Protein AF-0000000071359998 (afdb_homodimer)

Organism: NCBI:txid346377

pLDDT: mean 94.65, std 8.53, range [31.19, 98.88]

Foldseek 3Di:
DPPAFAFDDLVVQQAFKDKDDWDAAQQRQKIKIKIGGPAWAIWIWMATQVGLVDIQIGTSWDDWDAANVRFKIKTKRADGRVQQVVCVVVVDDPVPGFGIWMWMAGPVVRDIDIGGQFPDKDDAAAADQKIKTAGHDDDDPPPVPDPDDPPPPQQDAPGAKIWMAGSVRPDIDIDGQWDDKDAANHRQKMKTWHTARDPVRHIWIWMAGRVVRDIDTLDTDFRDKDQWDAANVRQKIKIKTFNDDPPDPFTAIWIWMAGNVVRDIDTQDPVQVVQEDPQKGFQPPWHWDAALVRFKIKGWIGHHDDDDPLVPPPVADPVRDDDDFDFDLQDLAGRLLCVVCVVVVVRQTFMKMAGPVVSHIHGQGDPAFRDWDADPRNHDQKTKTKGQVVFSSCVLADVQWFIFMWIAGRVHSDTHTLDGGARWDWDAAPLRQWIWTQGLVVQFIWIQGPVVSDIFGQCVLPPAHQFDPQDAFQARTHGPAWQGAAPPRQWTWGFGQAWIWIAGRVCSNPIDTQQLCVRVVQVKHWDWDDQDPPDRHDYQVDWTKIWIAHPPLLKIAIWTTHPVSPDHTHGLDIDPWDKDDWYANNNFQKIKIFIFAQLGDGFIWIDGPSNPDTDGNDDRCPCSVSAFWWAKDKDWFAFLVGDIWIKMKIATSPDDQVAAFAEEEEEQAADRSCRGPHQDDAQWQWWARCRSVRSVGYIYMYIHFRAHFLARLVRLLRTVVRSVVVVVVSRRHDQQQYEYEYADNSLLSQLSNLLVDVSHQAYERELYQQQLLVQLQDALSLSRHGCVNCCCTHDVRNNDDCVVRVVSRVNSHSLNSLLSHQHAYEYEAECAANGHHSVSVVSSQVSCVVSPHHYDYHYDYPAYSTGDDRVVSSLVNLVVCQVSCCRRVVFAHFCCRVPNQDPVCVPVDSRSDGDD/DPPAFAFDDLVVQQAFKDKDDWDAAQQRQKIKIKIGGPAWKIWIWMATQVGLVDIQIGTSWDDWDAANVRFKIKTKRADGRVQQVVCVVVVDDPVPGFGIWMWMAGPVVRDIDIGGQFPDKDDAAAADQKIKTAGHDDDDPPPVPDPDPPPPPQQDWPAAKIWMAGSVRPDIDIDGQWDDKDAANHRQKMKTWHTARDPVRAIWIWMAGRVVRDIDTLDTDFRDKDQWDAANVRQKIKIKTFNDDPPDPFTAIWIWMAGNVVRDIDTQDPVQVVQEDPQKGFQPPWHWDAANVRQKIKGWIGHHDDDDPLVPPPVADPVRDDDDDDFDLPDLAGRLLCVVCVVVVVRQTFMKMAGNVVSHIHGQGDPAFRDWDADPRNHDQKTKTKGQSVFSSCCLADVQWFIFMWIAGRVHSDTHTLDGGQRWDWDAANLRQWIWTQGLVVQFIWIQGPVVSDIFGQCVLPPAHQFDPQDAFQARTHGPAWQGAAPPRQWTWGFGQAWIWIAGRVCSNPIDTQQLCVRVVQVKHWDWDDQDPPDRHDYQVDWTKIWIAHPPLLKIAIWTTHPVSPDHTHGLDIDPWDKDDWYANNNFQKIKIFIFAQLGDGFIWIDGPSNPDTDGNDDRCPCSVSAFWWAKDKDWFAFLVGDIWIKMKIATSPDDQPAAFEEEEEEQAADRSCRGPHQTDAQWQWWARCRSVRSVGYIYMYIHFRAHFLARLVRLLRGVVRVVVVVVVSRRHPQQQYEYEYADNSLLSQLSNLLVDVSHQAYERELYQQQLVVQLQDALSLSRHGCVNCCCTHDVRNNDDCVVRVVSRVNSHSLVSLLSHQHEYEYEAECAANGHHSVSVVSSQVSCVVSPHHYDYHYDYPAYSTGDDRVVSSLVNLVVCQVSCCRRVVFAHFCCSVPNQDPVCVPVDSRSDGDD

Structure (mmCIF, N/CA/C/O backbone):
data_AF-0000000071359998-model_v1
#
loop_
_entity.id
_entity.type
_entity.pdbx_description
1 polymer 'Peptidase S9'
#
loop_
_atom_site.group_PDB
_atom_site.id
_atom_site.type_symbol
_atom_site.label_atom_id
_atom_site.label_alt_id
_atom_site.label_comp_id
_atom_site.label_asym_id
_atom_site.label_entity_id
_atom_site.label_seq_id
_atom_site.pdbx_PDB_ins_code
_atom_site.Cartn_x
_atom_site.Cartn_y
_atom_site.Cartn_z
_atom_site.occupancy
_atom_site.B_iso_or_equiv
_atom_site.auth_seq_id
_atom_site.auth_comp_id
_atom_site.auth_asym_id
_atom_site.auth_atom_id
_atom_site.pdbx_PDB_model_num
ATOM 1 N N . MET A 1 1 ? 41.844 42.844 -2.311 1 31.19 1 MET A N 1
ATOM 2 C CA . MET A 1 1 ? 41.125 41.844 -3.117 1 31.19 1 MET A CA 1
ATOM 3 C C . MET A 1 1 ? 40 41.219 -2.332 1 31.19 1 MET A C 1
ATOM 5 O O . MET A 1 1 ? 40.188 40.688 -1.252 1 31.19 1 MET A O 1
ATOM 9 N N . ALA A 1 2 ? 38.906 41.812 -2.375 1 46.34 2 ALA A N 1
ATOM 10 C CA . ALA A 1 2 ? 37.75 41.375 -1.566 1 46.34 2 ALA A CA 1
ATOM 11 C C . ALA A 1 2 ? 37.625 39.875 -1.586 1 46.34 2 ALA A C 1
ATOM 13 O O . ALA A 1 2 ? 37.531 39.25 -2.656 1 46.34 2 ALA A O 1
ATOM 14 N N . GLN A 1 3 ? 38.062 39.188 -0.696 1 56.66 3 GLN A N 1
ATOM 15 C CA . GLN A 1 3 ? 38.125 37.719 -0.564 1 56.66 3 GLN A CA 1
ATOM 16 C C . GLN A 1 3 ? 36.75 37.094 -0.919 1 56.66 3 GLN A C 1
ATOM 18 O O . GLN A 1 3 ? 35.719 37.531 -0.417 1 56.66 3 GLN A O 1
ATOM 23 N N . GLN A 1 4 ? 36.625 36.406 -2.059 1 79.69 4 GLN A N 1
ATOM 24 C CA . GLN A 1 4 ? 35.438 35.75 -2.58 1 79.69 4 GLN A CA 1
ATOM 25 C C . GLN A 1 4 ? 34.812 34.812 -1.551 1 79.69 4 GLN A C 1
ATOM 27 O O . GLN A 1 4 ? 35.5 33.906 -1.061 1 79.69 4 GLN A O 1
ATOM 32 N N . LYS A 1 5 ? 33.562 35.156 -0.917 1 94.44 5 LYS A N 1
ATOM 33 C CA . LYS A 1 5 ? 32.844 34.312 0.039 1 94.44 5 LYS A CA 1
ATOM 34 C C . LYS A 1 5 ? 32.5 32.969 -0.567 1 94.44 5 LYS A C 1
ATOM 36 O O . LYS A 1 5 ? 32.125 32.875 -1.739 1 94.44 5 LYS A O 1
ATOM 41 N N . PRO A 1 6 ? 32.781 31.922 0.198 1 96.69 6 PRO A N 1
ATOM 42 C CA . PRO A 1 6 ? 32.406 30.594 -0.3 1 96.69 6 PRO A CA 1
ATOM 43 C C . PRO A 1 6 ? 30.891 30.438 -0.467 1 96.69 6 PRO A C 1
ATOM 45 O O . PRO A 1 6 ? 30.109 31.109 0.226 1 96.69 6 PRO A O 1
ATOM 48 N N . SER A 1 7 ? 30.516 29.578 -1.408 1 97.69 7 SER A N 1
ATOM 49 C CA . SER A 1 7 ? 29.109 29.234 -1.585 1 97.69 7 SER A CA 1
ATOM 50 C C . SER A 1 7 ? 28.609 28.328 -0.461 1 97.69 7 SER A C 1
ATOM 52 O O . SER A 1 7 ? 29.406 27.672 0.208 1 97.69 7 SER A O 1
ATOM 54 N N . LEU A 1 8 ? 27.281 28.266 -0.291 1 97.75 8 LEU A N 1
ATOM 55 C CA . LEU A 1 8 ? 26.656 27.312 0.632 1 97.75 8 LEU A CA 1
ATOM 56 C C . LEU A 1 8 ? 26.938 25.875 0.208 1 97.75 8 LEU A C 1
ATOM 58 O O . LEU A 1 8 ? 26.938 25.562 -0.986 1 97.75 8 LEU A O 1
ATOM 62 N N . VAL A 1 9 ? 27.25 25.031 1.129 1 97.38 9 VAL A N 1
ATOM 63 C CA . VAL A 1 9 ? 27.312 23.578 0.909 1 97.38 9 VAL A CA 1
ATOM 64 C C . VAL A 1 9 ? 26.266 22.875 1.765 1 97.38 9 VAL A C 1
ATOM 66 O O . VAL A 1 9 ? 25.703 23.484 2.68 1 97.38 9 VAL A O 1
ATOM 69 N N . HIS A 1 10 ? 25.891 21.641 1.45 1 96.81 10 HIS A N 1
ATOM 70 C CA . HIS A 1 10 ? 24.812 20.922 2.117 1 96.81 10 HIS A CA 1
ATOM 71 C C . HIS A 1 10 ? 25.078 20.781 3.611 1 96.81 10 HIS A C 1
ATOM 73 O O . HIS A 1 10 ? 24.156 20.75 4.418 1 96.81 10 HIS A O 1
ATOM 79 N N . GLU A 1 11 ? 26.312 20.766 3.998 1 94.94 11 GLU A N 1
ATOM 80 C CA . GLU A 1 11 ? 26.719 20.609 5.395 1 94.94 11 GLU A CA 1
ATOM 81 C C . GLU A 1 11 ? 26.375 21.859 6.203 1 94.94 11 GLU A C 1
ATOM 83 O O . GLU A 1 11 ? 26.328 21.812 7.434 1 94.94 11 GLU A O 1
ATOM 88 N N . ASP A 1 12 ? 26.188 22.969 5.516 1 96.75 12 ASP A N 1
ATOM 89 C CA . ASP A 1 12 ? 25.891 24.219 6.195 1 96.75 12 ASP A CA 1
ATOM 90 C C . ASP A 1 12 ? 24.5 24.188 6.844 1 96.75 12 ASP A C 1
ATOM 92 O O . ASP A 1 12 ? 24.219 24.969 7.754 1 96.75 12 ASP A O 1
ATOM 96 N N . TYR A 1 13 ? 23.609 23.25 6.383 1 97.31 13 TYR A N 1
ATOM 97 C CA . TYR A 1 13 ? 22.25 23.188 6.883 1 97.31 13 TYR A CA 1
ATOM 98 C C . TYR A 1 13 ? 22.219 23.031 8.398 1 97.31 13 TYR A C 1
ATOM 100 O O . TYR A 1 13 ? 21.453 23.703 9.086 1 97.31 13 TYR A O 1
ATOM 108 N N . ASP A 1 14 ? 23.109 22.266 8.883 1 96.44 14 ASP A N 1
ATOM 109 C CA . ASP A 1 14 ? 23.078 21.844 10.273 1 96.44 14 ASP A CA 1
ATOM 110 C C . ASP A 1 14 ? 23.312 23.016 11.219 1 96.44 14 ASP A C 1
ATOM 112 O O . ASP A 1 14 ? 22.688 23.109 12.281 1 96.44 14 ASP A O 1
ATOM 116 N N . ARG A 1 15 ? 24.125 23.938 10.828 1 95.5 15 ARG A N 1
ATOM 117 C CA . ARG A 1 15 ? 24.531 25.016 11.719 1 95.5 15 ARG A CA 1
ATOM 118 C C . ARG A 1 15 ? 23.641 26.234 11.523 1 95.5 15 ARG A C 1
ATOM 120 O O . ARG A 1 15 ? 23.828 27.266 12.18 1 95.5 15 ARG A O 1
ATOM 127 N N . TRP A 1 16 ? 22.75 26.188 10.57 1 97.81 16 TRP A N 1
ATOM 128 C CA . TRP A 1 16 ? 21.844 27.328 10.391 1 97.81 16 TRP A CA 1
ATOM 129 C C . TRP A 1 16 ? 20.766 27.328 11.477 1 97.81 16 TRP A C 1
ATOM 131 O O . TRP A 1 16 ? 20.078 26.328 11.68 1 97.81 16 TRP A O 1
ATOM 141 N N . ASN A 1 17 ? 20.609 28.469 12.164 1 97.94 17 ASN A N 1
ATOM 142 C CA . ASN A 1 17 ? 19.734 28.562 13.32 1 97.94 17 ASN A CA 1
ATOM 143 C C . ASN A 1 17 ? 18.344 29.062 12.93 1 97.94 17 ASN A C 1
ATOM 145 O O . ASN A 1 17 ? 18.188 29.719 11.891 1 97.94 17 ASN A O 1
ATOM 149 N N . SER A 1 18 ? 17.359 28.734 13.734 1 97.69 18 SER A N 1
ATOM 150 C CA . SER A 1 18 ? 16.031 29.328 13.68 1 97.69 18 SER A CA 1
ATOM 151 C C . SER A 1 18 ? 15.656 29.984 15 1 97.69 18 SER A C 1
ATOM 153 O O . SER A 1 18 ? 16.125 29.562 16.062 1 97.69 18 SER A O 1
ATOM 155 N N . LEU A 1 19 ? 14.93 31.031 14.922 1 97.75 19 LEU A N 1
ATOM 156 C CA . LEU A 1 19 ? 14.422 31.75 16.094 1 97.75 19 LEU A CA 1
ATOM 157 C C . LEU A 1 19 ? 12.93 31.5 16.266 1 97.75 19 LEU A C 1
ATOM 159 O O . LEU A 1 19 ? 12.164 31.594 15.297 1 97.75 19 LEU A O 1
ATOM 163 N N . SER A 1 20 ? 12.555 31.125 17.469 1 96.12 20 SER A N 1
ATOM 164 C CA . SER A 1 20 ? 11.156 30.828 17.734 1 96.12 20 SER A CA 1
ATOM 165 C C . SER A 1 20 ? 10.781 31.188 19.172 1 96.12 20 SER A C 1
ATOM 167 O O . SER A 1 20 ? 11.641 31.594 19.969 1 96.12 20 SER A O 1
ATOM 169 N N . SER A 1 21 ? 9.516 31.141 19.5 1 96.06 21 SER A N 1
ATOM 170 C CA . SER A 1 21 ? 8.969 31.234 20.859 1 96.06 21 SER A CA 1
ATOM 171 C C . SER A 1 21 ? 9.297 32.562 21.5 1 96.06 21 SER A C 1
ATOM 173 O O . SER A 1 21 ? 9.805 32.625 22.625 1 96.06 21 SER A O 1
ATOM 175 N N . VAL A 1 22 ? 9.078 33.625 20.766 1 97.12 22 VAL A N 1
ATOM 176 C CA . VAL A 1 22 ? 9.305 34.969 21.328 1 97.12 22 VAL A CA 1
ATOM 177 C C . VAL A 1 22 ? 8.266 35.25 22.406 1 97.12 22 VAL A C 1
ATOM 179 O O . VAL A 1 22 ? 7.07 35.031 22.203 1 97.12 22 VAL A O 1
ATOM 182 N N . GLN A 1 23 ? 8.789 35.781 23.562 1 95.38 23 GLN A N 1
ATOM 183 C CA . GLN A 1 23 ? 7.93 36.094 24.703 1 95.38 23 GLN A CA 1
ATOM 184 C C . GLN A 1 23 ? 8.273 37.469 25.281 1 95.38 23 GLN A C 1
ATOM 186 O O . GLN A 1 23 ? 9.414 37.938 25.188 1 95.38 23 GLN A O 1
ATOM 191 N N . LEU A 1 24 ? 7.207 38.094 25.797 1 95.25 24 LEU A N 1
ATOM 192 C CA . LEU A 1 24 ? 7.32 39.312 26.547 1 95.25 24 LEU A CA 1
ATOM 193 C C . LEU A 1 24 ? 6.75 39.156 27.953 1 95.25 24 LEU A C 1
ATOM 195 O O . LEU A 1 24 ? 5.684 38.562 28.125 1 95.25 24 LEU A O 1
ATOM 199 N N . SER A 1 25 ? 7.609 39.719 29 1 96.12 25 SER A N 1
ATOM 200 C CA . SER A 1 25 ? 7.039 39.719 30.344 1 96.12 25 SER A CA 1
ATOM 201 C C . SER A 1 25 ? 5.824 40.625 30.422 1 96.12 25 SER A C 1
ATOM 203 O O . SER A 1 25 ? 5.652 41.531 29.578 1 96.12 25 SER A O 1
ATOM 205 N N . LYS A 1 26 ? 4.996 40.469 31.438 1 94.81 26 LYS A N 1
ATOM 206 C CA . LYS A 1 26 ? 3.756 41.219 31.547 1 94.81 26 LYS A CA 1
ATOM 207 C C . LYS A 1 26 ? 4.035 42.719 31.625 1 94.81 26 LYS A C 1
ATOM 209 O O . LYS A 1 26 ? 3.289 43.531 31.047 1 94.81 26 LYS A O 1
ATOM 214 N N . ASP A 1 27 ? 5.094 43.094 32.25 1 95.81 27 ASP A N 1
ATOM 215 C CA . ASP A 1 27 ? 5.41 44.5 32.438 1 95.81 27 ASP A CA 1
ATOM 216 C C . ASP A 1 27 ? 6.238 45.031 31.266 1 95.81 27 ASP A C 1
ATOM 218 O O . ASP A 1 27 ? 6.555 46.219 31.219 1 95.81 27 ASP A O 1
ATOM 222 N N . GLY A 1 28 ? 6.602 44.125 30.359 1 96.38 28 GLY A N 1
ATOM 223 C CA . GLY A 1 28 ? 7.316 44.531 29.156 1 96.38 28 GLY A CA 1
ATOM 224 C C . GLY A 1 28 ? 8.797 44.75 29.391 1 96.38 28 GLY A C 1
ATOM 225 O O . GLY A 1 28 ? 9.516 45.156 28.484 1 96.38 28 GLY A O 1
ATOM 226 N N . GLN A 1 29 ? 9.32 44.344 30.547 1 95.88 29 GLN A N 1
ATOM 227 C CA . GLN A 1 29 ? 10.703 44.656 30.891 1 95.88 29 GLN A CA 1
ATOM 228 C C . GLN A 1 29 ? 11.656 43.594 30.312 1 95.88 29 GLN A C 1
ATOM 230 O O . GLN A 1 29 ? 12.844 43.875 30.109 1 95.88 29 GLN A O 1
ATOM 235 N N . TRP A 1 30 ? 11.148 42.469 30.156 1 96.62 30 TRP A N 1
ATOM 236 C CA . TRP A 1 30 ? 12.016 41.375 29.719 1 96.62 30 TRP A CA 1
ATOM 237 C C . TRP A 1 30 ? 11.477 40.75 28.438 1 96.62 30 TRP A C 1
ATOM 239 O O . TRP A 1 30 ? 10.266 40.594 28.266 1 96.62 30 TRP A O 1
ATOM 249 N N . VAL A 1 31 ? 12.352 40.469 27.516 1 97.06 31 VAL A N 1
ATOM 250 C CA . VAL A 1 31 ? 12.07 39.75 26.266 1 97.06 31 VAL A CA 1
ATOM 251 C C . VAL A 1 31 ? 12.867 38.438 26.219 1 97.06 31 VAL A C 1
ATOM 253 O O . VAL A 1 31 ? 14.039 38.406 26.609 1 97.06 31 VAL A O 1
ATOM 256 N N . GLY A 1 32 ? 12.219 37.375 25.844 1 97.56 32 GLY A N 1
ATOM 257 C CA . GLY A 1 32 ? 12.891 36.094 25.688 1 97.56 32 GLY A CA 1
ATOM 258 C C . GLY A 1 32 ? 12.562 35.406 24.375 1 97.56 32 GLY A C 1
ATOM 259 O O . GLY A 1 32 ? 11.492 35.625 23.797 1 97.56 32 GLY A O 1
ATOM 260 N N . TYR A 1 33 ? 13.445 34.562 23.828 1 97.75 33 TYR A N 1
ATOM 261 C CA . TYR A 1 33 ? 13.258 33.781 22.609 1 97.75 33 TYR A CA 1
ATOM 262 C C . TYR A 1 33 ? 14.227 32.625 22.578 1 97.75 33 TYR A C 1
ATOM 264 O O . TYR A 1 33 ? 15.18 32.562 23.359 1 97.75 33 TYR A O 1
ATOM 272 N N . GLU A 1 34 ? 13.906 31.656 21.734 1 97.81 34 GLU A N 1
ATOM 273 C CA . GLU A 1 34 ? 14.719 30.453 21.562 1 97.81 34 GLU A CA 1
ATOM 274 C C . GLU A 1 34 ? 15.445 30.469 20.219 1 97.81 34 GLU A C 1
ATOM 276 O O . GLU A 1 34 ? 14.875 30.875 19.203 1 97.81 34 GLU A O 1
ATOM 281 N N . ILE A 1 35 ? 16.703 30.172 20.156 1 98.12 35 ILE A N 1
ATOM 282 C CA . ILE A 1 35 ? 17.516 29.984 18.953 1 98.12 35 ILE A CA 1
ATOM 283 C C . ILE A 1 35 ? 18 28.547 18.875 1 98.12 35 ILE A C 1
ATOM 285 O O . ILE A 1 35 ? 18.656 28.062 19.812 1 98.12 35 ILE A O 1
ATOM 289 N N . SER A 1 36 ? 17.656 27.875 17.828 1 97.56 36 SER A N 1
ATOM 290 C CA . SER A 1 36 ? 18.016 26.469 17.703 1 97.56 36 SER A CA 1
ATOM 291 C C . SER A 1 36 ? 18.656 26.188 16.344 1 97.56 36 SER A C 1
ATOM 293 O O . SER A 1 36 ? 18.125 26.594 15.305 1 97.56 36 SER A O 1
ATOM 295 N N . PRO A 1 37 ? 19.875 25.562 16.344 1 97.25 37 PRO A N 1
ATOM 296 C CA . PRO A 1 37 ? 20.344 25.031 15.062 1 97.25 37 PRO A CA 1
ATOM 297 C C . PRO A 1 37 ? 19.453 23.922 14.508 1 97.25 37 PRO A C 1
ATOM 299 O O . PRO A 1 37 ? 18.609 23.391 15.227 1 97.25 37 PRO A O 1
ATOM 302 N N . GLN A 1 38 ? 19.547 23.609 13.25 1 96.44 38 GLN A N 1
ATOM 303 C CA . GLN A 1 38 ? 18.781 22.516 12.672 1 96.44 38 GLN A CA 1
ATOM 304 C C . GLN A 1 38 ? 19.203 21.172 13.266 1 96.44 38 GLN A C 1
ATOM 306 O O . GLN A 1 38 ? 18.391 20.25 13.391 1 96.44 38 GLN A O 1
ATOM 311 N N . GLU A 1 39 ? 20.531 21.031 13.508 1 94.94 39 GLU A N 1
ATOM 312 C CA . GLU A 1 39 ? 21.047 19.875 14.227 1 94.94 39 GLU A CA 1
ATOM 313 C C . GLU A 1 39 ? 22.016 20.297 15.328 1 94.94 39 GLU A C 1
ATOM 315 O O . GLU A 1 39 ? 23 21 15.07 1 94.94 39 GLU A O 1
ATOM 320 N N . GLY A 1 40 ? 21.656 19.906 16.516 1 96.19 40 GLY A N 1
ATOM 321 C CA . GLY A 1 40 ? 22.5 20.266 17.656 1 96.19 40 GLY A CA 1
ATOM 322 C C . GLY A 1 40 ? 21.719 20.922 18.781 1 96.19 40 GLY A C 1
ATOM 323 O O . GLY A 1 40 ? 20.5 20.812 18.844 1 96.19 40 GLY A O 1
ATOM 324 N N . ASP A 1 41 ? 22.484 21.547 19.734 1 97.69 41 ASP A N 1
ATOM 325 C CA . ASP A 1 41 ? 21.906 22.125 20.938 1 97.69 41 ASP A CA 1
ATOM 326 C C . ASP A 1 41 ? 21.5 23.578 20.719 1 97.69 41 ASP A C 1
ATOM 328 O O . ASP A 1 41 ? 22.281 24.375 20.219 1 97.69 41 ASP A O 1
ATOM 332 N N . GLY A 1 42 ? 20.312 23.953 21.047 1 97.69 42 GLY A N 1
ATOM 333 C CA . GLY A 1 42 ? 19.844 25.328 21 1 97.69 42 GLY A CA 1
ATOM 334 C C . GLY A 1 42 ? 20.109 26.094 22.281 1 97.69 42 GLY A C 1
ATOM 335 O O . GLY A 1 42 ? 20.969 25.719 23.078 1 97.69 42 GLY A O 1
ATOM 336 N N . ARG A 1 43 ? 19.547 27.234 22.422 1 98.12 43 ARG A N 1
ATOM 337 C CA . ARG A 1 43 ? 19.688 28.078 23.609 1 98.12 43 ARG A CA 1
ATOM 338 C C . ARG A 1 43 ? 18.5 29.031 23.75 1 98.12 43 ARG A C 1
ATOM 340 O O . ARG A 1 43 ? 17.797 29.297 22.781 1 98.12 43 ARG A O 1
ATOM 347 N N . ILE A 1 44 ? 18.25 29.469 24.953 1 98.31 44 ILE A N 1
ATOM 348 C CA . ILE A 1 44 ? 17.344 30.578 25.234 1 98.31 44 ILE A CA 1
ATOM 349 C C . ILE A 1 44 ? 18.141 31.844 25.516 1 98.31 44 ILE A C 1
ATOM 351 O O . ILE A 1 44 ? 19.203 31.797 26.141 1 98.31 44 ILE A O 1
ATOM 355 N N . GLU A 1 45 ? 17.734 32.906 24.969 1 98.12 45 GLU A N 1
ATOM 356 C CA . GLU A 1 45 ? 18.266 34.219 25.328 1 98.12 45 GLU A CA 1
ATOM 357 C C . GLU A 1 45 ? 17.188 35.094 25.969 1 98.12 45 GLU A C 1
ATOM 359 O O . GLU A 1 45 ? 16.047 35.125 25.484 1 98.12 45 GLU A O 1
ATOM 364 N N . VAL A 1 46 ? 17.5 35.656 27.125 1 98 46 VAL A N 1
ATOM 365 C CA . VAL A 1 46 ? 16.641 36.594 27.828 1 98 46 VAL A CA 1
ATOM 366 C C . VAL A 1 46 ? 17.328 37.969 27.938 1 98 46 VAL A C 1
ATOM 368 O O . VAL A 1 46 ? 18.453 38.031 28.422 1 98 46 VAL A O 1
ATOM 371 N N . ALA A 1 47 ? 16.656 38.938 27.469 1 96.44 47 ALA A N 1
ATOM 372 C CA . ALA A 1 47 ? 17.234 40.281 27.469 1 96.44 47 ALA A CA 1
ATOM 373 C C . ALA A 1 47 ? 16.297 41.312 28.109 1 96.44 47 ALA A C 1
ATOM 375 O O . ALA A 1 47 ? 15.086 41.125 28.125 1 96.44 47 ALA A O 1
ATOM 376 N N . ASN A 1 48 ? 16.984 42.281 28.672 1 93.88 48 ASN A N 1
ATOM 377 C CA . ASN A 1 48 ? 16.203 43.438 29.141 1 93.88 48 ASN A CA 1
ATOM 378 C C . ASN A 1 48 ? 15.703 44.281 27.969 1 93.88 48 ASN A C 1
ATOM 380 O O . ASN A 1 48 ? 16.453 44.562 27.031 1 93.88 48 ASN A O 1
ATOM 384 N N . HIS A 1 49 ? 14.422 44.656 28.031 1 93.44 49 HIS A N 1
ATOM 385 C CA . HIS A 1 49 ? 13.781 45.375 26.953 1 93.44 49 HIS A CA 1
ATOM 386 C C . HIS A 1 49 ? 14.461 46.719 26.703 1 93.44 49 HIS A C 1
ATOM 388 O O . HIS A 1 49 ? 14.641 47.125 25.547 1 93.44 49 HIS A O 1
ATOM 394 N N . ASP A 1 50 ? 14.93 47.406 27.719 1 90 50 ASP A N 1
ATOM 395 C CA . ASP A 1 50 ? 15.508 48.719 27.609 1 90 50 ASP A CA 1
ATOM 396 C C . ASP A 1 50 ? 17.016 48.656 27.375 1 90 50 ASP A C 1
ATOM 398 O O . ASP A 1 50 ? 17.641 49.625 26.969 1 90 50 ASP A O 1
ATOM 402 N N . GLN A 1 51 ? 17.609 47.5 27.688 1 91.44 51 GLN A N 1
ATOM 403 C CA . GLN A 1 51 ? 19.031 47.25 27.453 1 91.44 51 GLN A CA 1
ATOM 404 C C . GLN A 1 51 ? 19.219 45.938 26.703 1 91.44 51 GLN A C 1
ATOM 406 O O . GLN A 1 51 ? 19.828 45 27.25 1 91.44 51 GLN A O 1
ATOM 411 N N . PRO A 1 52 ? 18.859 45.969 25.516 1 90.12 52 PRO A N 1
ATOM 412 C CA . PRO A 1 52 ? 18.812 44.719 24.781 1 90.12 52 PRO A CA 1
ATOM 413 C C . PRO A 1 52 ? 20.188 44.062 24.578 1 90.12 52 PRO A C 1
ATOM 415 O O . PRO A 1 52 ? 20.297 42.875 24.25 1 90.12 52 PRO A O 1
ATOM 418 N N . ALA A 1 53 ? 21.266 44.781 24.766 1 87.81 53 ALA A N 1
ATOM 419 C CA . ALA A 1 53 ? 22.625 44.281 24.609 1 87.81 53 ALA A CA 1
ATOM 420 C C . ALA A 1 53 ? 23 43.344 25.75 1 87.81 53 ALA A C 1
ATOM 422 O O . ALA A 1 53 ? 23.875 42.469 25.609 1 87.81 53 ALA A O 1
ATOM 423 N N . SER A 1 54 ? 22.453 43.562 26.922 1 88.56 54 SER A N 1
ATOM 424 C CA . SER A 1 54 ? 22.719 42.719 28.062 1 88.56 54 SER A CA 1
ATOM 425 C C . SER A 1 54 ? 21.797 41.5 28.062 1 88.56 54 SER A C 1
ATOM 427 O O . SER A 1 54 ? 20.578 41.625 28.219 1 88.56 54 SER A O 1
ATOM 429 N N . LYS A 1 55 ? 22.375 40.344 27.781 1 94.56 55 LYS A N 1
ATOM 430 C CA . LYS A 1 55 ? 21.547 39.156 27.641 1 94.56 55 LYS A CA 1
ATOM 431 C C . LYS A 1 55 ? 22 38.031 28.594 1 94.56 55 LYS A C 1
ATOM 433 O O . LYS A 1 55 ? 23.188 37.938 28.922 1 94.56 55 LYS A O 1
ATOM 438 N N . ILE A 1 56 ? 21.094 37.344 29.078 1 96.62 56 ILE A N 1
ATOM 439 C CA . ILE A 1 56 ? 21.344 36.094 29.781 1 96.62 56 ILE A CA 1
ATOM 440 C C . ILE A 1 56 ? 21.141 34.938 28.812 1 96.62 56 ILE A C 1
ATOM 442 O O . ILE A 1 56 ? 20.094 34.812 28.156 1 96.62 56 ILE A O 1
ATOM 446 N N . ILE A 1 57 ? 22.094 34.125 28.672 1 97.25 57 ILE A N 1
ATOM 447 C CA . ILE A 1 57 ? 22.031 32.969 27.75 1 97.25 57 ILE A CA 1
ATOM 448 C C . ILE A 1 57 ? 21.906 31.688 28.547 1 97.25 57 ILE A C 1
ATOM 450 O O . ILE A 1 57 ? 22.688 31.438 29.469 1 97.25 57 ILE A O 1
ATOM 454 N N . ILE A 1 58 ? 20.953 30.906 28.219 1 98.06 58 ILE A N 1
ATOM 455 C CA . ILE A 1 58 ? 20.781 29.578 28.812 1 98.06 58 ILE A CA 1
ATOM 456 C C . ILE A 1 58 ? 21.016 28.5 27.766 1 98.06 58 ILE A C 1
ATOM 458 O O . ILE A 1 58 ? 20.125 28.172 26.984 1 98.06 58 ILE A O 1
ATOM 462 N N . PRO A 1 59 ? 22.156 27.891 27.781 1 97.75 59 PRO A N 1
ATOM 463 C CA . PRO A 1 59 ? 22.438 26.844 26.797 1 97.75 59 PRO A CA 1
ATOM 464 C C . PRO A 1 59 ? 21.469 25.672 26.891 1 97.75 59 PRO A C 1
ATOM 466 O O . PRO A 1 59 ? 21.094 25.25 27.984 1 97.75 59 PRO A O 1
ATOM 469 N N . ARG A 1 60 ? 21.047 25.125 25.719 1 98.19 60 ARG A N 1
ATOM 470 C CA . ARG A 1 60 ? 20.156 23.984 25.562 1 98.19 60 ARG A CA 1
ATOM 471 C C . ARG A 1 60 ? 18.781 24.281 26.141 1 98.19 60 ARG A C 1
ATOM 473 O O . ARG A 1 60 ? 18.031 23.359 26.484 1 98.19 60 ARG A O 1
ATOM 480 N N . GLY A 1 61 ? 18.5 25.547 26.359 1 97.75 61 GLY A N 1
ATOM 481 C CA . GLY A 1 61 ? 17.219 25.938 26.922 1 97.75 61 GLY A CA 1
ATOM 482 C C . GLY A 1 61 ? 16.062 25.766 25.953 1 97.75 61 GLY A C 1
ATOM 483 O O . GLY A 1 61 ? 16.219 25.969 24.75 1 97.75 61 GLY A O 1
ATOM 484 N N . ALA A 1 62 ? 14.875 25.453 26.469 1 96.44 62 ALA A N 1
ATOM 485 C CA . ALA A 1 62 ? 13.648 25.312 25.688 1 96.44 62 ALA A CA 1
ATOM 486 C C . ALA A 1 62 ? 12.422 25.578 26.547 1 96.44 62 ALA A C 1
ATOM 488 O O . ALA A 1 62 ? 12.484 25.516 27.766 1 96.44 62 ALA A O 1
ATOM 489 N N . HIS A 1 63 ? 11.32 26 25.906 1 95.56 63 HIS A N 1
ATOM 490 C CA . HIS A 1 63 ? 10.023 26.203 26.547 1 95.56 63 HIS A CA 1
ATOM 491 C C . HIS A 1 63 ? 10.086 27.297 27.594 1 95.56 63 HIS A C 1
ATOM 493 O O . HIS A 1 63 ? 9.68 27.094 28.75 1 95.56 63 HIS A O 1
ATOM 499 N N . LEU A 1 64 ? 10.484 28.422 27.188 1 96.12 64 LEU A N 1
ATOM 500 C CA . LEU A 1 64 ? 10.602 29.578 28.078 1 96.12 64 LEU A CA 1
ATOM 501 C C . LEU A 1 64 ? 9.227 30.094 28.469 1 96.12 64 LEU A C 1
ATOM 503 O O . LEU A 1 64 ? 8.32 30.156 27.641 1 96.12 64 LEU A O 1
ATOM 507 N N . SER A 1 65 ? 9.086 30.469 29.797 1 94.81 65 SER A N 1
ATOM 508 C CA . SER A 1 65 ? 7.906 31.156 30.312 1 94.81 65 SER A CA 1
ATOM 509 C C . SER A 1 65 ? 8.273 32.156 31.406 1 94.81 65 SER A C 1
ATOM 511 O O . SER A 1 65 ? 9.133 31.875 32.25 1 94.81 65 SER A O 1
ATOM 513 N N . PHE A 1 66 ? 7.652 33.344 31.422 1 96.25 66 PHE A N 1
ATOM 514 C CA . PHE A 1 66 ? 7.855 34.344 32.469 1 96.25 66 PHE A CA 1
ATOM 515 C C . PHE A 1 66 ? 6.812 34.188 33.562 1 96.25 66 PHE A C 1
ATOM 517 O O . PHE A 1 66 ? 5.664 33.812 33.281 1 96.25 66 PHE A O 1
ATOM 524 N N . SER A 1 67 ? 7.262 34.531 34.812 1 95.75 67 SER A N 1
ATOM 525 C CA . SER A 1 67 ? 6.32 34.5 35.938 1 95.75 67 SER A CA 1
ATOM 526 C C . SER A 1 67 ? 5.355 35.688 35.875 1 95.75 67 SER A C 1
ATOM 528 O O . SER A 1 67 ? 5.637 36.688 35.219 1 95.75 67 SER A O 1
ATOM 530 N N . HIS A 1 68 ? 4.234 35.531 36.562 1 93.38 68 HIS A N 1
ATOM 531 C CA . HIS A 1 68 ? 3.203 36.562 36.531 1 93.38 68 HIS A CA 1
ATOM 532 C C . HIS A 1 68 ? 3.666 37.844 37.219 1 93.38 68 HIS A C 1
ATOM 534 O O . HIS A 1 68 ? 3.242 38.938 36.875 1 93.38 68 HIS A O 1
ATOM 540 N N . ASN A 1 69 ? 4.543 37.719 38.156 1 92.69 69 ASN A N 1
ATOM 541 C CA . ASN A 1 69 ? 5.035 38.875 38.906 1 92.69 69 ASN A CA 1
ATOM 542 C C . ASN A 1 69 ? 6.254 39.5 38.219 1 92.69 69 ASN A C 1
ATOM 544 O O . ASN A 1 69 ? 6.883 40.406 38.75 1 92.69 69 ASN A O 1
ATOM 548 N N . ASN A 1 70 ? 6.664 38.969 37.125 1 94.81 70 ASN A N 1
ATOM 549 C CA . ASN A 1 70 ? 7.715 39.469 36.25 1 94.81 70 ASN A CA 1
ATOM 550 C C . ASN A 1 70 ? 9.094 39.344 36.875 1 94.81 70 ASN A C 1
ATOM 552 O O . ASN A 1 70 ? 10.031 40.031 36.5 1 94.81 70 ASN A O 1
ATOM 556 N N . LYS A 1 71 ? 9.258 38.438 37.844 1 96.31 71 LYS A N 1
ATOM 557 C CA . LYS A 1 71 ? 10.523 38.344 38.562 1 96.31 71 LYS A CA 1
ATOM 558 C C . LYS A 1 71 ? 11.328 37.125 38.125 1 96.31 71 LYS A C 1
ATOM 560 O O . LYS A 1 71 ? 12.539 37.062 38.344 1 96.31 71 LYS A O 1
ATOM 565 N N . TRP A 1 72 ? 10.648 36.281 37.594 1 97 72 TRP A N 1
ATOM 566 C CA . TRP A 1 72 ? 11.297 35.031 37.281 1 97 72 TRP A CA 1
ATOM 567 C C . TRP A 1 72 ? 11.016 34.594 35.844 1 97 72 TRP A C 1
ATOM 569 O O . TRP A 1 72 ? 10.031 35.031 35.25 1 97 72 TRP A O 1
ATOM 579 N N . ALA A 1 73 ? 11.875 33.781 35.25 1 97.38 73 ALA A N 1
ATOM 580 C CA . ALA A 1 73 ? 11.68 33.031 34 1 97.38 73 ALA A CA 1
ATOM 581 C C . ALA A 1 73 ? 12.008 31.547 34.219 1 97.38 73 ALA A C 1
ATOM 583 O O . ALA A 1 73 ? 12.93 31.203 34.969 1 97.38 73 ALA A O 1
ATOM 584 N N . VAL A 1 74 ? 11.227 30.688 33.625 1 97.69 74 VAL A N 1
ATOM 585 C CA . VAL A 1 74 ? 11.43 29.25 33.812 1 97.69 74 VAL A CA 1
ATOM 586 C C . VAL A 1 74 ? 11.336 28.531 32.469 1 97.69 74 VAL A C 1
ATOM 588 O O . VAL A 1 74 ? 10.742 29.062 31.516 1 97.69 74 VAL A O 1
ATOM 591 N N . GLY A 1 75 ? 11.992 27.406 32.312 1 97.81 75 GLY A N 1
ATOM 592 C CA . GLY A 1 75 ? 11.977 26.547 31.125 1 97.81 75 GLY A CA 1
ATOM 593 C C . GLY A 1 75 ? 12.75 25.266 31.312 1 97.81 75 GLY A C 1
ATOM 594 O O . GLY A 1 75 ? 13.125 24.922 32.438 1 97.81 75 GLY A O 1
ATOM 595 N N . LYS A 1 76 ? 12.914 24.547 30.281 1 97.75 76 LYS A N 1
ATOM 596 C CA . LYS A 1 76 ? 13.648 23.281 30.328 1 97.75 76 LYS A CA 1
ATOM 597 C C . LYS A 1 76 ? 15.078 23.469 29.812 1 97.75 76 LYS A C 1
ATOM 599 O O . LYS A 1 76 ? 15.375 24.438 29.109 1 97.75 76 LYS A O 1
ATOM 604 N N . ILE A 1 77 ? 15.977 22.625 30.203 1 98.25 77 ILE A N 1
ATOM 605 C CA . ILE A 1 77 ? 17.297 22.406 29.625 1 98.25 77 ILE A CA 1
ATOM 606 C C . ILE A 1 77 ? 17.359 21 29.031 1 98.25 77 ILE A C 1
ATOM 608 O O . ILE A 1 77 ? 17.375 20.016 29.766 1 98.25 77 ILE A O 1
ATOM 612 N N . ASN A 1 78 ? 17.422 20.891 27.766 1 97.44 78 ASN A N 1
ATOM 613 C CA . ASN A 1 78 ? 17.438 19.609 27.094 1 97.44 78 ASN A CA 1
ATOM 614 C C . ASN A 1 78 ? 18.75 18.859 27.328 1 97.44 78 ASN A C 1
ATOM 616 O O . ASN A 1 78 ? 19.797 19.484 27.5 1 97.44 78 ASN A O 1
ATOM 620 N N . ALA A 1 79 ? 18.625 17.531 27.281 1 97.06 79 ALA A N 1
ATOM 621 C CA . ALA A 1 79 ? 19.844 16.734 27.297 1 97.06 79 ALA A CA 1
ATOM 622 C C . ALA A 1 79 ? 20.734 17.062 26.094 1 97.06 79 ALA A C 1
ATOM 624 O O . ALA A 1 79 ? 20.219 17.438 25.031 1 97.06 79 ALA A O 1
ATOM 625 N N . GLU A 1 80 ? 22.031 17 26.328 1 97.31 80 GLU A N 1
ATOM 626 C CA . GLU A 1 80 ? 22.969 17.359 25.281 1 97.31 80 GLU A CA 1
ATOM 627 C C . GLU A 1 80 ? 22.797 16.484 24.047 1 97.31 80 GLU A C 1
ATOM 629 O O . GLU A 1 80 ? 22.828 15.25 24.156 1 97.31 80 GLU A O 1
ATOM 634 N N . TYR A 1 81 ? 22.703 17.062 22.922 1 96.25 81 TYR A N 1
ATOM 635 C CA . TYR A 1 81 ? 22.391 16.391 21.656 1 96.25 81 TYR A CA 1
ATOM 636 C C . TYR A 1 81 ? 23.422 15.32 21.344 1 96.25 81 TYR A C 1
ATOM 638 O O . TYR A 1 81 ? 23.078 14.172 21.062 1 96.25 81 TYR A O 1
ATOM 646 N N . ASP A 1 82 ? 24.703 15.594 21.359 1 96.12 82 ASP A N 1
ATOM 647 C CA . ASP A 1 82 ? 25.781 14.688 20.969 1 96.12 82 ASP A CA 1
ATOM 648 C C . ASP A 1 82 ? 25.875 13.5 21.922 1 96.12 82 ASP A C 1
ATOM 650 O O . ASP A 1 82 ? 26.156 12.375 21.516 1 96.12 82 ASP A O 1
ATOM 654 N N . THR A 1 83 ? 25.609 13.812 23.188 1 96.25 83 THR A N 1
ATOM 655 C CA . THR A 1 83 ? 25.656 12.75 24.188 1 96.25 83 THR A CA 1
ATOM 656 C C . THR A 1 83 ? 24.547 11.734 23.938 1 96.25 83 THR A C 1
ATOM 658 O O . THR A 1 83 ? 24.781 10.523 23.969 1 96.25 83 THR A O 1
ATOM 661 N N . VAL A 1 84 ? 23.391 12.25 23.781 1 96.19 84 VAL A N 1
ATOM 662 C CA . VAL A 1 84 ? 22.25 11.375 23.516 1 96.19 84 VAL A CA 1
ATOM 663 C C . VAL A 1 84 ? 22.516 10.547 22.266 1 96.19 84 VAL A C 1
ATOM 665 O O . VAL A 1 84 ? 22.297 9.328 22.25 1 96.19 84 VAL A O 1
ATOM 668 N N . ARG A 1 85 ? 23 11.125 21.188 1 94.81 85 ARG A N 1
ATOM 669 C CA . ARG A 1 85 ? 23.281 10.445 19.938 1 94.81 85 ARG A CA 1
ATOM 670 C C . ARG A 1 85 ? 24.328 9.359 20.125 1 94.81 85 ARG A C 1
ATOM 672 O O . ARG A 1 85 ? 24.188 8.242 19.625 1 94.81 85 ARG A O 1
ATOM 679 N N . MET A 1 86 ? 25.422 9.656 20.781 1 95.38 86 MET A N 1
ATOM 680 C CA . MET A 1 86 ? 26.484 8.695 21.031 1 95.38 86 MET A CA 1
ATOM 681 C C . MET A 1 86 ? 25.969 7.484 21.812 1 95.38 86 MET A C 1
ATOM 683 O O . MET A 1 86 ? 26.344 6.348 21.531 1 95.38 86 MET A O 1
ATOM 687 N N . LEU A 1 87 ? 25.141 7.77 22.781 1 96.25 87 LEU A N 1
ATOM 688 C CA . LEU A 1 87 ? 24.578 6.688 23.594 1 96.25 87 LEU A CA 1
ATOM 689 C C . LEU A 1 87 ? 23.641 5.828 22.766 1 96.25 87 LEU A C 1
ATOM 691 O O . LEU A 1 87 ? 23.594 4.605 22.922 1 96.25 87 LEU A O 1
ATOM 695 N N . LYS A 1 88 ? 22.938 6.453 21.938 1 94.44 88 LYS A N 1
ATOM 696 C CA . LYS A 1 88 ? 22.078 5.695 21.016 1 94.44 88 LYS A CA 1
ATOM 697 C C . LYS A 1 88 ? 22.922 4.809 20.094 1 94.44 88 LYS A C 1
ATOM 699 O O . LYS A 1 88 ? 22.547 3.662 19.828 1 94.44 88 LYS A O 1
ATOM 704 N N . LEU A 1 89 ? 24.016 5.281 19.531 1 94.75 89 LEU A N 1
ATOM 705 C CA . LEU A 1 89 ? 24.922 4.516 18.688 1 94.75 89 LEU A CA 1
ATOM 706 C C . LEU A 1 89 ? 25.469 3.299 19.422 1 94.75 89 LEU A C 1
ATOM 708 O O . LEU A 1 89 ? 25.734 2.264 18.812 1 94.75 89 LEU A O 1
ATOM 712 N N . LYS A 1 90 ? 25.484 3.482 20.734 1 95 90 LYS A N 1
ATOM 713 C CA . LYS A 1 90 ? 25.984 2.389 21.578 1 95 90 LYS A CA 1
ATOM 714 C C . LYS A 1 90 ? 24.859 1.436 21.953 1 95 90 LYS A C 1
ATOM 716 O O . LYS A 1 90 ? 25.062 0.512 22.75 1 95 90 LYS A O 1
ATOM 721 N N . GLY A 1 91 ? 23.609 1.783 21.562 1 93.06 91 GLY A N 1
ATOM 722 C CA . GLY A 1 91 ? 22.484 0.881 21.75 1 93.06 91 GLY A CA 1
ATOM 723 C C . GLY A 1 91 ? 21.766 1.085 23.078 1 93.06 91 GLY A C 1
ATOM 724 O O . GLY A 1 91 ? 21.016 0.219 23.531 1 93.06 91 GLY A O 1
ATOM 725 N N . LYS A 1 92 ? 22.094 2.18 23.719 1 93.81 92 LYS A N 1
ATOM 726 C CA . LYS A 1 92 ? 21.422 2.424 25 1 93.81 92 LYS A CA 1
ATOM 727 C C . LYS A 1 92 ? 19.938 2.652 24.797 1 93.81 92 LYS A C 1
ATOM 729 O O . LYS A 1 92 ? 19.531 3.281 23.812 1 93.81 92 LYS A O 1
ATOM 734 N N . LYS A 1 93 ? 19.172 2.092 25.781 1 91.5 93 LYS A N 1
ATOM 735 C CA . LYS A 1 93 ? 17.719 2.248 25.75 1 91.5 93 LYS A CA 1
ATOM 736 C C . LYS A 1 93 ? 17.297 3.611 26.297 1 91.5 93 LYS A C 1
ATOM 738 O O . LYS A 1 93 ? 18.094 4.297 26.938 1 91.5 93 LYS A O 1
ATOM 743 N N . SER A 1 94 ? 16.094 4.062 26.078 1 90.94 94 SER A N 1
ATOM 744 C CA . SER A 1 94 ? 15.539 5.363 26.438 1 90.94 94 SER A CA 1
ATOM 745 C C . SER A 1 94 ? 15.688 5.637 27.922 1 90.94 94 SER A C 1
ATOM 747 O O . SER A 1 94 ? 15.969 6.77 28.328 1 90.94 94 SER A O 1
ATOM 749 N N . LYS A 1 95 ? 15.492 4.574 28.75 1 90.06 95 LYS A N 1
ATOM 750 C CA . LYS A 1 95 ? 15.547 4.738 30.188 1 90.06 95 LYS A CA 1
ATOM 751 C C . LYS A 1 95 ? 16.953 5.094 30.656 1 90.06 95 LYS A C 1
ATOM 753 O O . LYS A 1 95 ? 17.125 5.691 31.719 1 90.06 95 LYS A O 1
ATOM 758 N N . ASP A 1 96 ? 17.938 4.754 29.812 1 92.5 96 ASP A N 1
ATOM 759 C CA . ASP A 1 96 ? 19.344 4.957 30.172 1 92.5 96 ASP A CA 1
ATOM 760 C C . ASP A 1 96 ? 19.891 6.23 29.547 1 92.5 96 ASP A C 1
ATOM 762 O O . ASP A 1 96 ? 21.078 6.555 29.703 1 92.5 96 ASP A O 1
ATOM 766 N N . LEU A 1 97 ? 19.078 7.035 28.891 1 95.5 97 LEU A N 1
ATOM 767 C CA . LEU A 1 97 ? 19.5 8.297 28.297 1 95.5 97 LEU A CA 1
ATOM 768 C C . LEU A 1 97 ? 19.359 9.445 29.297 1 95.5 97 LEU A C 1
ATOM 770 O O . LEU A 1 97 ? 18.516 9.391 30.188 1 95.5 97 LEU A O 1
ATOM 774 N N . PRO A 1 98 ? 20.281 10.398 29.109 1 95.62 98 PRO A N 1
ATOM 775 C CA . PRO A 1 98 ? 20.125 11.578 29.969 1 95.62 98 PRO A CA 1
ATOM 776 C C . PRO A 1 98 ? 18.766 12.25 29.812 1 95.62 98 PRO A C 1
ATOM 778 O O . PRO A 1 98 ? 18.203 12.273 28.719 1 95.62 98 PRO A O 1
ATOM 781 N N . LYS A 1 99 ? 18.25 12.781 30.953 1 95.56 99 LYS A N 1
ATOM 782 C CA . LYS A 1 99 ? 16.953 13.43 30.969 1 95.56 99 LYS A CA 1
ATOM 783 C C . LYS A 1 99 ? 17.094 14.945 30.969 1 95.56 99 LYS A C 1
ATOM 785 O O . LYS A 1 99 ? 18.188 15.477 31.172 1 95.56 99 LYS A O 1
ATOM 790 N N . ASP A 1 100 ? 16 15.641 30.719 1 96.69 100 ASP A N 1
ATOM 791 C CA . ASP A 1 100 ? 15.961 17.094 30.734 1 96.69 100 ASP A CA 1
ATOM 792 C C . ASP A 1 100 ? 15.977 17.641 32.156 1 96.69 100 ASP A C 1
ATOM 794 O O . ASP A 1 100 ? 15.734 16.906 33.125 1 96.69 100 ASP A O 1
ATOM 798 N N . SER A 1 101 ? 16.438 18.828 32.312 1 97.81 101 SER A N 1
ATOM 799 C CA . SER A 1 101 ? 16.406 19.578 33.562 1 97.81 101 SER A CA 1
ATOM 800 C C . SER A 1 101 ? 15.484 20.797 33.438 1 97.81 101 SER A C 1
ATOM 802 O O . SER A 1 101 ? 15.008 21.125 32.344 1 97.81 101 SER A O 1
ATOM 804 N N . LEU A 1 102 ? 15.141 21.328 34.562 1 98.06 102 LEU A N 1
ATOM 805 C CA . LEU A 1 102 ? 14.414 22.578 34.625 1 98.06 102 LEU A CA 1
ATOM 806 C C . LEU A 1 102 ? 15.32 23.703 35.125 1 98.06 102 LEU A C 1
ATOM 808 O O . LEU A 1 102 ? 16.109 23.516 36.031 1 98.06 102 LEU A O 1
ATOM 812 N N . PHE A 1 103 ? 15.273 24.859 34.5 1 98.31 103 PHE A N 1
ATOM 813 C CA . PHE A 1 103 ? 15.969 26.016 35.031 1 98.31 103 PHE A CA 1
ATOM 814 C C . PHE A 1 103 ? 14.984 27.031 35.562 1 98.31 103 PHE A C 1
ATOM 816 O O . PHE A 1 103 ? 13.867 27.172 35.062 1 98.31 103 PHE A O 1
ATOM 823 N N . ILE A 1 104 ? 15.312 27.719 36.594 1 98.38 104 ILE A N 1
ATOM 824 C CA . ILE A 1 104 ? 14.617 28.844 37.188 1 98.38 104 ILE A CA 1
ATOM 825 C C . ILE A 1 104 ? 15.562 30.047 37.281 1 98.38 104 ILE A C 1
ATOM 827 O O . ILE A 1 104 ? 16.547 30.031 38 1 98.38 104 ILE A O 1
ATOM 831 N N . LEU A 1 105 ? 15.219 31.062 36.531 1 98.25 105 LEU A N 1
ATOM 832 C CA . LEU A 1 105 ? 16.062 32.25 36.406 1 98.25 105 LEU A CA 1
ATOM 833 C C . LEU A 1 105 ? 15.461 33.406 37.188 1 98.25 105 LEU A C 1
ATOM 835 O O . LEU A 1 105 ? 14.305 33.781 37 1 98.25 105 LEU A O 1
ATOM 839 N N . SER A 1 106 ? 16.188 33.938 38.125 1 97.44 106 SER A N 1
ATOM 840 C CA . SER A 1 106 ? 15.844 35.219 38.719 1 97.44 106 SER A CA 1
ATOM 841 C C . SER A 1 106 ? 16.219 36.375 37.812 1 97.44 106 SER A C 1
ATOM 843 O O . SER A 1 106 ? 17.406 36.625 37.562 1 97.44 106 SER A O 1
ATOM 845 N N . LEU A 1 107 ? 15.297 37.125 37.375 1 96.44 107 LEU A N 1
ATOM 846 C CA . LEU A 1 107 ? 15.539 38.156 36.375 1 96.44 107 LEU A CA 1
ATOM 847 C C . LEU A 1 107 ? 16.328 39.312 36.938 1 96.44 107 LEU A C 1
ATOM 849 O O . LEU A 1 107 ? 17.141 39.938 36.25 1 96.44 107 LEU A O 1
ATOM 853 N N . ALA A 1 108 ? 16.109 39.594 38.156 1 93.31 108 ALA A N 1
ATOM 854 C CA . ALA A 1 108 ? 16.766 40.719 38.812 1 93.31 108 ALA A CA 1
ATOM 855 C C . ALA A 1 108 ? 18.25 40.438 39 1 93.31 108 ALA A C 1
ATOM 857 O O . ALA A 1 108 ? 19.109 41.281 38.719 1 93.31 108 ALA A O 1
ATOM 858 N N . SER A 1 109 ? 18.594 39.219 39.469 1 94.25 109 SER A N 1
ATOM 859 C CA . SER A 1 109 ? 19.969 38.875 39.844 1 94.25 109 SER A CA 1
ATOM 860 C C . SER A 1 109 ? 20.688 38.188 38.688 1 94.25 109 SER A C 1
ATOM 862 O O . SER A 1 109 ? 21.906 38.156 38.625 1 94.25 109 SER A O 1
ATOM 864 N N . GLY A 1 110 ? 19.953 37.594 37.844 1 94.38 110 GLY A N 1
ATOM 865 C CA . GLY A 1 110 ? 20.531 36.781 36.781 1 94.38 110 GLY A CA 1
ATOM 866 C C . GLY A 1 110 ? 20.938 35.406 37.219 1 94.38 110 GLY A C 1
ATOM 867 O O . GLY A 1 110 ? 21.469 34.625 36.406 1 94.38 110 GLY A O 1
ATOM 868 N N . THR A 1 111 ? 20.672 35.062 38.438 1 95.94 111 THR A N 1
ATOM 869 C CA . THR A 1 111 ? 21.047 33.75 38.969 1 95.94 111 THR A CA 1
ATOM 870 C C . THR A 1 111 ? 20.109 32.656 38.438 1 95.94 111 THR A C 1
ATOM 872 O O . THR A 1 111 ? 18.906 32.875 38.312 1 95.94 111 THR A O 1
ATOM 875 N N . ILE A 1 112 ? 20.703 31.516 38.125 1 97.5 112 ILE A N 1
ATOM 876 C CA . ILE A 1 112 ? 19.953 30.406 37.562 1 97.5 112 ILE A CA 1
ATOM 877 C C . ILE A 1 112 ? 20.031 29.203 38.5 1 97.5 112 ILE A C 1
ATOM 879 O O . ILE A 1 112 ? 21.125 28.766 38.844 1 97.5 112 ILE A O 1
ATOM 883 N N . GLU A 1 113 ? 18.906 28.734 38.906 1 97.44 113 GLU A N 1
ATOM 884 C CA . GLU A 1 113 ? 18.797 27.453 39.562 1 97.44 113 GLU A CA 1
ATOM 885 C C . GLU A 1 113 ? 18.391 26.344 38.594 1 97.44 113 GLU A C 1
ATOM 887 O O . GLU A 1 113 ? 17.547 26.562 37.719 1 97.44 113 GLU A O 1
ATOM 892 N N . THR A 1 114 ? 19.031 25.188 38.719 1 97.62 114 THR A N 1
ATOM 893 C CA . THR A 1 114 ? 18.703 24.062 37.844 1 97.62 114 THR A CA 1
ATOM 894 C C . THR A 1 114 ? 18.234 22.859 38.656 1 97.62 114 THR A C 1
ATOM 896 O O . THR A 1 114 ? 18.828 22.531 39.688 1 97.62 114 THR A O 1
ATOM 899 N N . ILE A 1 115 ? 17.172 22.219 38.219 1 97.44 115 ILE A N 1
ATOM 900 C CA . ILE A 1 115 ? 16.656 21 38.812 1 97.44 115 ILE A CA 1
ATOM 901 C C . ILE A 1 115 ? 16.734 19.859 37.781 1 97.44 115 ILE A C 1
ATOM 903 O O . ILE A 1 115 ? 16.078 19.906 36.75 1 97.44 115 ILE A O 1
ATOM 907 N N . PRO A 1 116 ? 17.5 18.859 38.031 1 96.38 116 PRO A N 1
ATOM 908 C CA . PRO A 1 116 ? 17.703 17.797 37.062 1 96.38 116 PRO A CA 1
ATOM 909 C C . PRO A 1 116 ? 16.547 16.797 37.031 1 96.38 116 PRO A C 1
ATOM 911 O O . PRO A 1 116 ? 15.703 16.797 37.906 1 96.38 116 PRO A O 1
ATOM 914 N N . GLN A 1 117 ? 16.406 15.922 36 1 95.62 117 GLN A N 1
ATOM 915 C CA . GLN A 1 117 ? 15.531 14.758 35.844 1 95.62 117 GLN A CA 1
ATOM 916 C C . GLN A 1 117 ? 14.062 15.156 35.906 1 95.62 117 GLN A C 1
ATOM 918 O O . GLN A 1 117 ? 13.297 14.586 36.688 1 95.62 117 GLN A O 1
ATOM 923 N N . VAL A 1 118 ? 13.75 16.125 35.156 1 96.69 118 VAL A N 1
ATOM 924 C CA . VAL A 1 118 ? 12.383 16.656 35.125 1 96.69 118 VAL A CA 1
ATOM 925 C C . VAL A 1 118 ? 11.617 16.062 33.938 1 96.69 118 VAL A C 1
ATOM 927 O O . VAL A 1 118 ? 12.102 16.094 32.812 1 96.69 118 VAL A O 1
ATOM 930 N N . LYS A 1 119 ? 10.43 15.539 34.188 1 94.75 119 LYS A N 1
ATOM 931 C CA . LYS A 1 119 ? 9.539 14.992 33.156 1 94.75 119 LYS A CA 1
ATOM 932 C C . LYS A 1 119 ? 8.695 16.094 32.531 1 94.75 119 LYS A C 1
ATOM 934 O O . LYS A 1 119 ? 8.617 16.203 31.312 1 94.75 119 LYS A O 1
ATOM 939 N N . SER A 1 120 ? 8.07 16.969 33.312 1 95.94 120 SER A N 1
ATOM 940 C CA . SER A 1 120 ? 7.258 18.094 32.875 1 95.94 120 SER A CA 1
ATOM 941 C C . SER A 1 120 ? 7.102 19.141 33.969 1 95.94 120 SER A C 1
ATOM 943 O O . SER A 1 120 ? 7.43 18.891 35.125 1 95.94 120 SER A O 1
ATOM 945 N N . PHE A 1 121 ? 6.688 20.25 33.625 1 97.06 121 PHE A N 1
ATOM 946 C CA . PHE A 1 121 ? 6.355 21.281 34.594 1 97.06 121 PHE A CA 1
ATOM 947 C C . PHE A 1 121 ? 5.172 22.109 34.156 1 97.06 121 PHE A C 1
ATOM 949 O O . PHE A 1 121 ? 4.863 22.156 32.938 1 97.06 121 PHE A O 1
ATOM 956 N N . LYS A 1 122 ? 4.422 22.766 35.062 1 96.62 122 LYS A N 1
ATOM 957 C CA . LYS A 1 122 ? 3.312 23.656 34.781 1 96.62 122 LYS A CA 1
ATOM 958 C C . LYS A 1 122 ? 3.361 24.891 35.688 1 96.62 122 LYS A C 1
ATOM 960 O O . LYS A 1 122 ? 3.949 24.859 36.75 1 96.62 122 LYS A O 1
ATOM 965 N N . THR A 1 123 ? 2.848 25.953 35.156 1 95.25 123 THR A N 1
ATOM 966 C CA . THR A 1 123 ? 2.607 27.188 35.875 1 95.25 123 THR A CA 1
ATOM 967 C C . THR A 1 123 ? 1.148 27.625 35.781 1 95.25 123 THR A C 1
ATOM 969 O O . THR A 1 123 ? 0.461 27.234 34.812 1 95.25 123 THR A O 1
ATOM 972 N N . PRO A 1 124 ? 0.644 28.328 36.812 1 93.06 124 PRO A N 1
ATOM 973 C CA . PRO A 1 124 ? -0.727 28.812 36.656 1 93.06 124 PRO A CA 1
ATOM 974 C C . PRO A 1 124 ? -0.888 29.734 35.438 1 93.06 124 PRO A C 1
ATOM 976 O O . PRO A 1 124 ? 0.017 30.5 35.125 1 93.06 124 PRO A O 1
ATOM 979 N N . LYS A 1 125 ? -2.035 29.797 34.906 1 87.06 125 LYS A N 1
ATOM 980 C CA . LYS A 1 125 ? -2.27 30.469 33.625 1 87.06 125 LYS A CA 1
ATOM 981 C C . LYS A 1 125 ? -2.428 31.969 33.812 1 87.06 125 LYS A C 1
ATOM 983 O O . LYS A 1 125 ? -1.93 32.75 33.031 1 87.06 125 LYS A O 1
ATOM 988 N N . LYS A 1 126 ? -3.135 32.406 34.875 1 86.62 126 LYS A N 1
ATOM 989 C CA . LYS A 1 126 ? -3.527 33.812 34.906 1 86.62 126 LYS A CA 1
ATOM 990 C C . LYS A 1 126 ? -2.824 34.531 36.062 1 86.62 126 LYS A C 1
ATOM 992 O O . LYS A 1 126 ? -2.486 35.688 35.938 1 86.62 126 LYS A O 1
ATOM 997 N N . SER A 1 127 ? -2.762 33.781 37.188 1 88 127 SER A N 1
ATOM 998 C CA . SER A 1 127 ? -2.104 34.375 38.344 1 88 127 SER A CA 1
ATOM 999 C C . SER A 1 127 ? -1.55 33.312 39.281 1 88 127 SER A C 1
ATOM 1001 O O . SER A 1 127 ? -1.848 32.125 39.125 1 88 127 SER A O 1
ATOM 1003 N N . GLY A 1 128 ? -0.702 33.75 40.156 1 88.25 128 GLY A N 1
ATOM 1004 C CA . GLY A 1 128 ? -0.04 32.844 41.094 1 88.25 128 GLY A CA 1
ATOM 1005 C C . GLY A 1 128 ? 1.395 32.531 40.688 1 88.25 128 GLY A C 1
ATOM 1006 O O . GLY A 1 128 ? 1.701 32.375 39.5 1 88.25 128 GLY A O 1
ATOM 1007 N N . ASP A 1 129 ? 2.225 32.625 41.625 1 90.19 129 ASP A N 1
ATOM 1008 C CA . ASP A 1 129 ? 3.643 32.406 41.375 1 90.19 129 ASP A CA 1
ATOM 1009 C C . ASP A 1 129 ? 4.102 31.047 41.938 1 90.19 129 ASP A C 1
ATOM 1011 O O . ASP A 1 129 ? 4.875 31 42.875 1 90.19 129 ASP A O 1
ATOM 1015 N N . TRP A 1 130 ? 3.5 30.047 41.344 1 95 130 TRP A N 1
ATOM 1016 C CA . TRP A 1 130 ? 3.789 28.656 41.688 1 95 130 TRP A CA 1
ATOM 1017 C C . TRP A 1 130 ? 4.387 27.906 40.5 1 95 130 TRP A C 1
ATOM 1019 O O . TRP A 1 130 ? 4.148 28.266 39.344 1 95 130 TRP A O 1
ATOM 1029 N N . LEU A 1 131 ? 5.137 26.953 40.812 1 96.44 131 LEU A N 1
ATOM 1030 C CA . LEU A 1 131 ? 5.719 26.016 39.875 1 96.44 131 LEU A CA 1
ATOM 1031 C C . LEU A 1 131 ? 5.469 24.578 40.312 1 96.44 131 LEU A C 1
ATOM 1033 O O . LEU A 1 131 ? 5.742 24.219 41.438 1 96.44 131 LEU A O 1
ATOM 1037 N N . ALA A 1 132 ? 4.828 23.797 39.438 1 97.75 132 ALA A N 1
ATOM 1038 C CA . ALA A 1 132 ? 4.691 22.359 39.656 1 97.75 132 ALA A CA 1
ATOM 1039 C C . ALA A 1 132 ? 5.617 21.562 38.75 1 97.75 132 ALA A C 1
ATOM 1041 O O . ALA A 1 132 ? 5.559 21.703 37.531 1 97.75 132 ALA A O 1
ATOM 1042 N N . ILE A 1 133 ? 6.48 20.734 39.344 1 98.12 133 ILE A N 1
ATOM 1043 C CA . ILE A 1 133 ? 7.512 20 38.594 1 98.12 133 ILE A CA 1
ATOM 1044 C C . ILE A 1 133 ? 7.309 18.5 38.781 1 98.12 133 ILE A C 1
ATOM 1046 O O . ILE A 1 133 ? 7.48 17.969 39.906 1 98.12 133 ILE A O 1
ATOM 1050 N N . LEU A 1 134 ? 6.938 17.844 37.781 1 97.62 134 LEU A N 1
ATOM 1051 C CA . LEU A 1 134 ? 6.836 16.391 37.812 1 97.62 134 LEU A CA 1
ATOM 1052 C C . LEU A 1 134 ? 8.188 15.742 37.5 1 97.62 134 LEU A C 1
ATOM 1054 O O . LEU A 1 134 ? 8.75 15.938 36.438 1 97.62 134 LEU A O 1
ATOM 1058 N N . MET A 1 135 ? 8.711 14.961 38.406 1 96.5 135 MET A N 1
ATOM 1059 C CA . MET A 1 135 ? 10.047 14.391 38.312 1 96.5 135 MET A CA 1
ATOM 1060 C C . MET A 1 135 ? 10.031 13.07 37.562 1 96.5 135 MET A C 1
ATOM 1062 O O . MET A 1 135 ? 9 12.406 37.469 1 96.5 135 MET A O 1
ATOM 1066 N N . GLU A 1 136 ? 11.211 12.758 36.969 1 94.06 136 GLU A N 1
ATOM 1067 C CA . GLU A 1 136 ? 11.391 11.438 36.375 1 94.06 136 GLU A CA 1
ATOM 1068 C C . GLU A 1 136 ? 11.438 10.344 37.438 1 94.06 136 GLU A C 1
ATOM 1070 O O . GLU A 1 136 ? 11.641 10.633 38.594 1 94.06 136 GLU A O 1
ATOM 1075 N N . LYS A 1 137 ? 11.195 9.07 36.875 1 88.5 137 LYS A N 1
ATOM 1076 C CA . LYS A 1 137 ? 11.266 7.934 37.781 1 88.5 137 LYS A CA 1
ATOM 1077 C C . LYS A 1 137 ? 12.688 7.73 38.312 1 88.5 137 LYS A C 1
ATOM 1079 O O . LYS A 1 137 ? 13.648 7.82 37.531 1 88.5 137 LYS A O 1
ATOM 1084 N N . THR A 1 138 ? 12.852 7.723 39.562 1 77 138 THR A N 1
ATOM 1085 C CA . THR A 1 138 ? 14.164 7.5 40.156 1 77 138 THR A CA 1
ATOM 1086 C C . THR A 1 138 ? 14.562 6.031 40.062 1 77 138 THR A C 1
ATOM 1088 O O . THR A 1 138 ? 13.734 5.145 40.281 1 77 138 THR A O 1
ATOM 1091 N N . LYS A 1 139 ? 15.797 5.746 39.531 1 61.97 139 LYS A N 1
ATOM 1092 C CA . LYS A 1 139 ? 16.344 4.391 39.531 1 61.97 139 LYS A CA 1
ATOM 1093 C C . LYS A 1 139 ? 16.656 3.914 40.938 1 61.97 139 LYS A C 1
ATOM 1095 O O . LYS A 1 139 ? 17.344 4.605 41.688 1 61.97 139 LYS A O 1
ATOM 1100 N N . GLU A 1 140 ? 16 3.08 41.438 1 52.47 140 GLU A N 1
ATOM 1101 C CA . GLU A 1 140 ? 16.469 2.477 42.688 1 52.47 140 GLU A CA 1
ATOM 1102 C C . GLU A 1 140 ? 17.781 1.721 42.5 1 52.47 140 GLU A C 1
ATOM 1104 O O . GLU A 1 140 ? 17.922 0.95 41.531 1 52.47 140 GLU A O 1
ATOM 1109 N N . LYS A 1 141 ? 18.891 2.209 42.875 1 47.88 141 LYS A N 1
ATOM 1110 C CA . LYS A 1 141 ? 20.078 1.378 42.938 1 47.88 141 LYS A CA 1
ATOM 1111 C C . LYS A 1 141 ? 19.828 0.104 43.75 1 47.88 141 LYS A C 1
ATOM 1113 O O . LYS A 1 141 ? 19.281 0.157 44.844 1 47.88 141 LYS A O 1
ATOM 1118 N N . LYS A 1 142 ? 20.094 -0.938 43.062 1 45.5 142 LYS A N 1
ATOM 1119 C CA . LYS A 1 142 ? 20.188 -2.207 43.781 1 45.5 142 LYS A CA 1
ATOM 1120 C C . LYS A 1 142 ? 21.25 -2.148 44.875 1 45.5 142 LYS A C 1
ATOM 1122 O O . LYS A 1 142 ? 22.406 -1.841 44.594 1 45.5 142 LYS A O 1
ATOM 1127 N N . ASP A 1 143 ? 21.016 -1.732 46.031 1 39 143 ASP A N 1
ATOM 1128 C CA . ASP A 1 143 ? 21.984 -1.973 47.094 1 39 143 ASP A CA 1
ATOM 1129 C C . ASP A 1 143 ? 22.5 -3.41 47.062 1 39 143 ASP A C 1
ATOM 1131 O O . ASP A 1 143 ? 21.75 -4.348 47.344 1 39 143 ASP A O 1
ATOM 1135 N N . THR A 1 144 ? 23.422 -3.605 46.281 1 42.19 144 THR A N 1
ATOM 1136 C CA . THR A 1 144 ? 24.031 -4.934 46.219 1 42.19 144 THR A CA 1
ATOM 1137 C C . THR A 1 144 ? 24.672 -5.289 47.562 1 42.19 144 THR A C 1
ATOM 1139 O O . THR A 1 144 ? 25.25 -6.371 47.688 1 42.19 144 THR A O 1
ATOM 1142 N N . THR A 1 145 ? 24.969 -4.277 48.469 1 41.72 145 THR A N 1
ATOM 1143 C CA . THR A 1 145 ? 25.672 -4.793 49.625 1 41.72 145 THR A CA 1
ATOM 1144 C C . THR A 1 145 ? 24.719 -5.59 50.531 1 41.72 145 THR A C 1
ATOM 1146 O O . THR A 1 145 ? 25.156 -6.227 51.5 1 41.72 145 THR A O 1
ATOM 1149 N N . ALA A 1 146 ? 23.656 -5.07 50.969 1 35.28 146 ALA A N 1
ATOM 1150 C CA . ALA A 1 146 ? 23.062 -5.844 52.062 1 35.28 146 ALA A CA 1
ATOM 1151 C C . ALA A 1 146 ? 22.484 -7.156 51.531 1 35.28 146 ALA A C 1
ATOM 1153 O O . ALA A 1 146 ? 21.703 -7.168 50.562 1 35.28 146 ALA A O 1
ATOM 1154 N N . ALA A 1 147 ? 23.219 -8.148 51.875 1 38.47 147 ALA A N 1
ATOM 1155 C CA . ALA A 1 147 ? 22.953 -9.578 51.719 1 38.47 147 ALA A CA 1
ATOM 1156 C C . ALA A 1 147 ? 21.516 -9.906 52.062 1 38.47 147 ALA A C 1
ATOM 1158 O O . ALA A 1 147 ? 21.109 -11.07 52.031 1 38.47 147 ALA A O 1
ATOM 1159 N N . ASP A 1 148 ? 20.906 -9.148 53.156 1 33.94 148 ASP A N 1
ATOM 1160 C CA . ASP A 1 148 ? 19.75 -9.797 53.75 1 33.94 148 ASP A CA 1
ATOM 1161 C C . ASP A 1 148 ? 18.578 -9.859 52.781 1 33.94 148 ASP A C 1
ATOM 1163 O O . ASP A 1 148 ? 18.484 -9.031 51.875 1 33.94 148 ASP A O 1
ATOM 1167 N N . SER A 1 149 ? 17.797 -11.016 52.844 1 36.81 149 SER A N 1
ATOM 1168 C CA . SER A 1 149 ? 16.734 -11.758 52.156 1 36.81 149 SER A CA 1
ATOM 1169 C C . SER A 1 149 ? 15.539 -10.859 51.875 1 36.81 149 SER A C 1
ATOM 1171 O O . SER A 1 149 ? 14.664 -11.211 51.062 1 36.81 149 SER A O 1
ATOM 1173 N N . THR A 1 150 ? 15.156 -10.016 52.875 1 37.06 150 THR A N 1
ATOM 1174 C CA . THR A 1 150 ? 13.766 -9.625 52.656 1 37.06 150 THR A CA 1
ATOM 1175 C C . THR A 1 150 ? 13.68 -8.562 51.562 1 37.06 150 THR A C 1
ATOM 1177 O O . THR A 1 150 ? 13.844 -7.367 51.812 1 37.06 150 THR A O 1
ATOM 1180 N N . LYS A 1 151 ? 14.164 -8.93 50.406 1 41.12 151 LYS A N 1
ATOM 1181 C CA . LYS A 1 151 ? 13.992 -8.094 49.219 1 41.12 151 LYS A CA 1
ATOM 1182 C C . LYS A 1 151 ? 12.539 -7.648 49.062 1 41.12 151 LYS A C 1
ATOM 1184 O O . LYS A 1 151 ? 11.664 -8.461 48.781 1 41.12 151 LYS A O 1
ATOM 1189 N N . LYS A 1 152 ? 12.07 -6.727 49.938 1 39.62 152 LYS A N 1
ATOM 1190 C CA . LYS A 1 152 ? 10.766 -6.141 49.656 1 39.62 152 LYS A CA 1
ATOM 1191 C C . LYS A 1 152 ? 10.695 -5.633 48.219 1 39.62 152 LYS A C 1
ATOM 1193 O O . LYS A 1 152 ? 11.539 -4.848 47.781 1 39.62 152 LYS A O 1
ATOM 1198 N N . ALA A 1 153 ? 9.953 -6.309 47.375 1 42.47 153 ALA A N 1
ATOM 1199 C CA . ALA A 1 153 ? 9.625 -5.953 46 1 42.47 153 ALA A CA 1
ATOM 1200 C C . ALA A 1 153 ? 9.266 -4.473 45.875 1 42.47 153 ALA A C 1
ATOM 1202 O O . ALA A 1 153 ? 8.414 -3.975 46.625 1 42.47 153 ALA A O 1
ATOM 1203 N N . VAL A 1 154 ? 10.102 -3.615 45.375 1 46.31 154 VAL A N 1
ATOM 1204 C CA . VAL A 1 154 ? 9.727 -2.242 45.062 1 46.31 154 VAL A CA 1
ATOM 1205 C C . VAL A 1 154 ? 8.414 -2.234 44.25 1 46.31 154 VAL A C 1
ATOM 1207 O O . VAL A 1 154 ? 8.32 -2.838 43.188 1 46.31 154 VAL A O 1
ATOM 1210 N N . LEU A 1 155 ? 7.359 -1.881 44.875 1 53.09 155 LEU A N 1
ATOM 1211 C CA . LEU A 1 155 ? 6.047 -1.88 44.25 1 53.09 155 LEU A CA 1
ATOM 1212 C C . LEU A 1 155 ? 6.031 -0.955 43.031 1 53.09 155 LEU A C 1
ATOM 1214 O O . LEU A 1 155 ? 6.438 0.206 43.125 1 53.09 155 LEU A O 1
ATOM 1218 N N . LYS A 1 156 ? 5.898 -1.435 41.844 1 64.69 156 LYS A N 1
ATOM 1219 C CA . LYS A 1 156 ? 5.844 -0.786 40.531 1 64.69 156 LYS A CA 1
ATOM 1220 C C . LYS A 1 156 ? 4.594 0.083 40.406 1 64.69 156 LYS A C 1
ATOM 1222 O O . LYS A 1 156 ? 3.482 -0.377 40.656 1 64.69 156 LYS A O 1
ATOM 1227 N N . THR A 1 157 ? 4.836 1.57 40.562 1 75.75 157 THR A N 1
ATOM 1228 C CA . THR A 1 157 ? 3.787 2.535 40.25 1 75.75 157 THR A CA 1
ATOM 1229 C C . THR A 1 157 ? 4.156 3.359 39.031 1 75.75 157 THR A C 1
ATOM 1231 O O . THR A 1 157 ? 5.336 3.605 38.75 1 75.75 157 THR A O 1
ATOM 1234 N N . ASP A 1 158 ? 3.088 3.748 38.344 1 81.31 158 ASP A N 1
ATOM 1235 C CA . ASP A 1 158 ? 3.291 4.574 37.156 1 81.31 158 ASP A CA 1
ATOM 1236 C C . ASP A 1 158 ? 3.453 6.043 37.531 1 81.31 158 ASP A C 1
ATOM 1238 O O . ASP A 1 158 ? 3.949 6.844 36.719 1 81.31 158 ASP A O 1
ATOM 1242 N N . GLY A 1 159 ? 3.137 6.414 38.812 1 91.44 159 GLY A N 1
ATOM 1243 C CA . GLY A 1 159 ? 3.268 7.797 39.219 1 91.44 159 GLY A CA 1
ATOM 1244 C C . GLY A 1 159 ? 4.656 8.133 39.75 1 91.44 159 GLY A C 1
ATOM 1245 O O . GLY A 1 159 ? 5.414 7.238 40.125 1 91.44 159 GLY A O 1
ATOM 1246 N N . THR A 1 160 ? 5.023 9.453 39.75 1 94.44 160 THR A N 1
ATOM 1247 C CA . THR A 1 160 ? 6.312 9.922 40.25 1 94.44 160 THR A CA 1
ATOM 1248 C C . THR A 1 160 ? 6.137 11.109 41.188 1 94.44 160 THR A C 1
ATOM 1250 O O . THR A 1 160 ? 5.012 11.445 41.562 1 94.44 160 THR A O 1
ATOM 1253 N N . ASP A 1 161 ? 7.32 11.602 41.719 1 96.12 161 ASP A N 1
ATOM 1254 C CA . ASP A 1 161 ? 7.273 12.711 42.656 1 96.12 161 ASP A CA 1
ATOM 1255 C C . ASP A 1 161 ? 6.902 14.016 41.969 1 96.12 161 ASP A C 1
ATOM 1257 O O . ASP A 1 161 ? 7.363 14.281 40.844 1 96.12 161 ASP A O 1
ATOM 1261 N N . LEU A 1 162 ? 5.969 14.734 42.531 1 97.81 162 LEU A N 1
ATOM 1262 C CA . LEU A 1 162 ? 5.621 16.094 42.125 1 97.81 162 LEU A CA 1
ATOM 1263 C C . LEU A 1 162 ? 6.082 17.109 43.156 1 97.81 162 LEU A C 1
ATOM 1265 O O . LEU A 1 162 ? 5.699 17.047 44.312 1 97.81 162 LEU A O 1
ATOM 1269 N N . ILE A 1 163 ? 6.949 18 42.781 1 97.75 163 ILE A N 1
ATOM 1270 C CA . ILE A 1 163 ? 7.379 19.109 43.625 1 97.75 163 ILE A CA 1
ATOM 1271 C C . ILE A 1 163 ? 6.594 20.375 43.281 1 97.75 163 ILE A C 1
ATOM 1273 O O . ILE A 1 163 ? 6.617 20.812 42.125 1 97.75 163 ILE A O 1
ATOM 1277 N N . VAL A 1 164 ? 5.848 20.906 44.188 1 98.06 164 VAL A N 1
ATOM 1278 C CA . VAL A 1 164 ? 5.137 22.172 44.031 1 98.06 164 VAL A CA 1
ATOM 1279 C C . VAL A 1 164 ? 5.793 23.25 44.906 1 98.06 164 VAL A C 1
ATOM 1281 O O . VAL A 1 164 ? 5.832 23.125 46.125 1 98.06 164 VAL A O 1
ATOM 1284 N N . ARG A 1 165 ? 6.207 24.312 44.219 1 97.25 165 ARG A N 1
ATOM 1285 C CA . ARG A 1 165 ? 6.973 25.281 45 1 97.25 165 ARG A CA 1
ATOM 1286 C C . ARG A 1 165 ? 6.816 26.688 44.406 1 97.25 165 ARG A C 1
ATOM 1288 O O . ARG A 1 165 ? 6.352 26.844 43.281 1 97.25 165 ARG A O 1
ATOM 1295 N N . THR A 1 166 ? 7.137 27.641 45.219 1 95.94 166 THR A N 1
ATOM 1296 C CA . THR A 1 166 ? 7.32 28.984 44.688 1 95.94 166 THR A CA 1
ATOM 1297 C C . THR A 1 166 ? 8.617 29.078 43.875 1 95.94 166 THR A C 1
ATOM 1299 O O . THR A 1 166 ? 9.477 28.203 44 1 95.94 166 THR A O 1
ATOM 1302 N N . TYR A 1 167 ? 8.781 30.109 43.094 1 95.75 167 TYR A N 1
ATOM 1303 C CA . TYR A 1 167 ? 9.945 30.234 42.219 1 95.75 167 TYR A CA 1
ATOM 1304 C C . TYR A 1 167 ? 11.219 30.375 43.031 1 95.75 167 TYR A C 1
ATOM 1306 O O . TYR A 1 167 ? 12.281 29.891 42.656 1 95.75 167 TYR A O 1
ATOM 1314 N N . ASP A 1 168 ? 11.156 31.047 44.188 1 93.12 168 ASP A N 1
ATOM 1315 C CA . ASP A 1 168 ? 12.328 31.281 45.031 1 93.12 168 ASP A CA 1
ATOM 1316 C C . ASP A 1 168 ? 12.656 30.062 45.875 1 93.12 168 ASP A C 1
ATOM 1318 O O . ASP A 1 168 ? 13.68 30.016 46.562 1 93.12 168 ASP A O 1
ATOM 1322 N N . GLY A 1 169 ? 11.789 29.109 45.938 1 92.38 169 GLY A N 1
ATOM 1323 C CA . GLY A 1 169 ? 12.023 27.859 46.656 1 92.38 169 GLY A CA 1
ATOM 1324 C C . GLY A 1 169 ? 11.734 27.953 48.125 1 92.38 169 GLY A C 1
ATOM 1325 O O . GLY A 1 169 ? 11.984 27 48.875 1 92.38 169 GLY A O 1
ATOM 1326 N N . MET A 1 170 ? 11.234 29.016 48.594 1 93.12 170 MET A N 1
ATOM 1327 C CA . MET A 1 170 ? 11.008 29.203 50.031 1 93.12 170 MET A CA 1
ATOM 1328 C C . MET A 1 170 ? 9.883 28.297 50.531 1 93.12 170 MET A C 1
ATOM 1330 O O . MET A 1 170 ? 9.953 27.766 51.625 1 93.12 170 MET A O 1
ATOM 1334 N N . THR A 1 171 ? 8.758 28.219 49.75 1 94.38 171 THR A N 1
ATOM 1335 C CA . THR A 1 171 ? 7.68 27.266 50.031 1 94.38 171 THR A CA 1
ATOM 1336 C C . THR A 1 171 ? 7.758 26.078 49.062 1 94.38 171 THR A C 1
ATOM 1338 O O . THR A 1 171 ? 7.895 26.25 47.875 1 94.38 171 THR A O 1
ATOM 1341 N N . ASN A 1 172 ? 7.727 24.922 49.656 1 94.88 172 ASN A N 1
ATOM 1342 C CA . ASN A 1 172 ? 7.855 23.719 48.844 1 94.88 172 ASN A CA 1
ATOM 1343 C C . ASN A 1 172 ? 6.992 22.594 49.406 1 94.88 172 ASN A C 1
ATOM 1345 O O . ASN A 1 172 ? 6.945 22.375 50.594 1 94.88 172 ASN A O 1
ATOM 1349 N N . TYR A 1 173 ? 6.273 21.969 48.531 1 96.44 173 TYR A N 1
ATOM 1350 C CA . TYR A 1 173 ? 5.512 20.766 48.812 1 96.44 173 TYR A CA 1
ATOM 1351 C C . TYR A 1 173 ? 5.926 19.625 47.906 1 96.44 173 TYR A C 1
ATOM 1353 O O . TYR A 1 173 ? 6.199 19.828 46.719 1 96.44 173 TYR A O 1
ATOM 1361 N N . THR A 1 174 ? 6.02 18.438 48.438 1 96.12 174 THR A N 1
ATOM 1362 C CA . THR A 1 174 ? 6.316 17.25 47.625 1 96.12 174 THR A CA 1
ATOM 1363 C C . THR A 1 174 ? 5.199 16.219 47.75 1 96.12 174 THR A C 1
ATOM 1365 O O . THR A 1 174 ? 4.812 15.844 48.844 1 96.12 174 THR A O 1
ATOM 1368 N N . LEU A 1 175 ? 4.648 15.828 46.656 1 95.69 175 LEU A N 1
ATOM 1369 C CA . LEU A 1 175 ? 3.658 14.758 46.562 1 95.69 175 LEU A CA 1
ATOM 1370 C C . LEU A 1 175 ? 4.23 13.547 45.844 1 95.69 175 LEU A C 1
ATOM 1372 O O . LEU A 1 175 ? 4.898 13.688 44.812 1 95.69 175 LEU A O 1
ATOM 1376 N N . SER A 1 176 ? 3.959 12.375 46.344 1 92.75 176 SER A N 1
ATOM 1377 C CA . SER A 1 176 ? 4.477 11.156 45.75 1 92.75 176 SER A CA 1
ATOM 1378 C C . SER A 1 176 ? 3.402 10.445 44.906 1 92.75 176 SER A C 1
ATOM 1380 O O . SER A 1 176 ? 2.207 10.641 45.156 1 92.75 176 SER A O 1
ATOM 1382 N N . ARG A 1 177 ? 3.799 9.648 43.906 1 93.56 177 ARG A N 1
ATOM 1383 C CA . ARG A 1 177 ? 2.969 8.781 43.094 1 93.56 177 ARG A CA 1
ATOM 1384 C C . ARG A 1 177 ? 1.979 9.586 42.281 1 93.56 177 ARG A C 1
ATOM 1386 O O . ARG A 1 177 ? 0.83 9.18 42.094 1 93.56 177 ARG A O 1
ATOM 1393 N N . VAL A 1 178 ? 2.373 10.742 41.844 1 96.5 178 VAL A N 1
ATOM 1394 C CA . VAL A 1 178 ? 1.457 11.594 41.094 1 96.5 178 VAL A CA 1
ATOM 1395 C C . VAL A 1 178 ? 1.472 11.195 39.594 1 96.5 178 VAL A C 1
ATOM 1397 O O . VAL A 1 178 ? 2.539 11.07 39 1 96.5 178 VAL A O 1
ATOM 1400 N N . ASP A 1 179 ? 0.304 11.039 39.062 1 94.12 179 ASP A N 1
ATOM 1401 C CA . ASP A 1 179 ? 0.12 10.664 37.688 1 94.12 179 ASP A CA 1
ATOM 1402 C C . ASP A 1 179 ? -0.336 11.867 36.844 1 94.12 179 ASP A C 1
ATOM 1404 O O . ASP A 1 179 ? 0.046 12 35.688 1 94.12 179 ASP A O 1
ATOM 1408 N N . GLU A 1 180 ? -1.213 12.695 37.344 1 95.31 180 GLU A N 1
ATOM 1409 C CA . GLU A 1 180 ? -1.763 13.875 36.688 1 95.31 180 GLU A CA 1
ATOM 1410 C C . GLU A 1 180 ? -1.898 15.039 37.688 1 95.31 180 GLU A C 1
ATOM 1412 O O . GLU A 1 180 ? -2.094 14.82 38.875 1 95.31 180 GLU A O 1
ATOM 1417 N N . TYR A 1 181 ? -1.703 16.188 37.188 1 97.25 181 TYR A N 1
ATOM 1418 C CA . TYR A 1 181 ? -1.835 17.359 38.031 1 97.25 181 TYR A CA 1
ATOM 1419 C C . TYR A 1 181 ? -2.234 18.578 37.219 1 97.25 181 TYR A C 1
ATOM 1421 O O . TYR A 1 181 ? -2.133 18.562 36 1 97.25 181 TYR A O 1
ATOM 1429 N N . GLY A 1 182 ? -2.797 19.656 37.875 1 96.19 182 GLY A N 1
ATOM 1430 C CA . GLY A 1 182 ? -3.15 20.891 37.188 1 96.19 182 GLY A CA 1
ATOM 1431 C C . GLY A 1 182 ? -3.508 22.016 38.156 1 96.19 182 GLY A C 1
ATOM 1432 O O . GLY A 1 182 ? -3.959 21.75 39.281 1 96.19 182 GLY A O 1
ATOM 1433 N N . PHE A 1 183 ? -3.305 23.266 37.75 1 96.12 183 PHE A N 1
ATOM 1434 C CA . PHE A 1 183 ? -3.604 24.453 38.562 1 96.12 183 PHE A CA 1
ATOM 1435 C C . PHE A 1 183 ? -4.988 25 38.219 1 96.12 183 PHE A C 1
ATOM 1437 O O . PHE A 1 183 ? -5.473 24.844 37.094 1 96.12 183 PHE A O 1
ATOM 1444 N N . SER A 1 184 ? -5.57 25.562 39.281 1 93.88 184 SER A N 1
ATOM 1445 C CA . SER A 1 184 ? -6.645 26.5 38.938 1 93.88 184 SER A CA 1
ATOM 1446 C C . SER A 1 184 ? -6.113 27.719 38.188 1 93.88 184 SER A C 1
ATOM 1448 O O . SER A 1 184 ? -4.949 28.094 38.375 1 93.88 184 SER A O 1
ATOM 1450 N N . GLU A 1 185 ? -6.91 28.359 37.438 1 90.75 185 GLU A N 1
ATOM 1451 C CA . GLU A 1 185 ? -6.473 29.484 36.625 1 90.75 185 GLU A CA 1
ATOM 1452 C C . GLU A 1 185 ? -5.883 30.594 37.469 1 90.75 185 GLU A C 1
ATOM 1454 O O . GLU A 1 185 ? -4.934 31.266 37.062 1 90.75 185 GLU A O 1
ATOM 1459 N N . ASN A 1 186 ? -6.41 30.766 38.625 1 90.19 186 ASN A N 1
ATOM 1460 C CA . ASN A 1 186 ? -5.961 31.859 39.469 1 90.19 186 ASN A CA 1
ATOM 1461 C C . ASN A 1 186 ? -4.793 31.422 40.375 1 90.19 186 ASN A C 1
ATOM 1463 O O . ASN A 1 186 ? -4.355 32.188 41.219 1 90.19 186 ASN A O 1
ATOM 1467 N N . GLY A 1 187 ? -4.375 30.172 40.312 1 92.81 187 GLY A N 1
ATOM 1468 C CA . GLY A 1 187 ? -3.189 29.688 41 1 92.81 187 GLY A CA 1
ATOM 1469 C C . GLY A 1 187 ? -3.42 29.453 42.5 1 92.81 187 GLY A C 1
ATOM 1470 O O . GLY A 1 187 ? -2.465 29.375 43.25 1 92.81 187 GLY A O 1
ATOM 1471 N N . GLN A 1 188 ? -4.66 29.266 42.906 1 93.62 188 GLN A N 1
ATOM 1472 C CA . GLN A 1 188 ? -4.941 29.078 44.312 1 93.62 188 GLN A CA 1
ATOM 1473 C C . GLN A 1 188 ? -4.977 27.609 44.688 1 93.62 188 GLN A C 1
ATOM 1475 O O . GLN A 1 188 ? -4.668 27.234 45.812 1 93.62 188 GLN A O 1
ATOM 1480 N N . LYS A 1 189 ? -5.41 26.875 43.75 1 95.31 189 LYS A N 1
ATOM 1481 C CA . LYS A 1 189 ? -5.562 25.438 44.031 1 95.31 189 LYS A CA 1
ATOM 1482 C C . LYS A 1 189 ? -4.805 24.609 43 1 95.31 189 LYS A C 1
ATOM 1484 O O . LYS A 1 189 ? -4.586 25.047 41.875 1 95.31 189 LYS A O 1
ATOM 1489 N N . LEU A 1 190 ? -4.383 23.438 43.406 1 96.75 190 LEU A N 1
ATOM 1490 C CA . LEU A 1 190 ? -3.793 22.422 42.562 1 96.75 190 LEU A CA 1
ATOM 1491 C C . LEU A 1 190 ? -4.477 21.078 42.781 1 96.75 190 LEU A C 1
ATOM 1493 O O . LEU A 1 190 ? -4.625 20.625 43.938 1 96.75 190 LEU A O 1
ATOM 1497 N N . PHE A 1 191 ? -4.938 20.469 41.75 1 97.06 191 PHE A N 1
ATOM 1498 C CA . PHE A 1 191 ? -5.402 19.094 41.875 1 97.06 191 PHE A CA 1
ATOM 1499 C C . PHE A 1 191 ? -4.297 18.109 41.531 1 97.06 191 PHE A C 1
ATOM 1501 O O . PHE A 1 191 ? -3.377 18.453 40.781 1 97.06 191 PHE A O 1
ATOM 1508 N N . TYR A 1 192 ? -4.316 16.906 42 1 97.44 192 TYR A N 1
ATOM 1509 C CA . TYR A 1 192 ? -3.391 15.836 41.656 1 97.44 192 TYR A CA 1
ATOM 1510 C C . TYR A 1 192 ? -4.09 14.477 41.688 1 97.44 192 TYR A C 1
ATOM 1512 O O . TYR A 1 192 ? -4.973 14.25 42.531 1 97.44 192 TYR A O 1
ATOM 1520 N N . VAL A 1 193 ? -3.766 13.672 40.812 1 96.81 193 VAL A N 1
ATOM 1521 C CA . VAL A 1 193 ? -4.215 12.281 40.75 1 96.81 193 VAL A CA 1
ATOM 1522 C C . VAL A 1 193 ? -3.061 11.352 41.125 1 96.81 193 VAL A C 1
ATOM 1524 O O . VAL A 1 193 ? -1.987 11.422 40.531 1 96.81 193 VAL A O 1
ATOM 1527 N N . LEU A 1 194 ? -3.266 10.516 42.125 1 95.31 194 LEU A N 1
ATOM 1528 C CA . LEU A 1 194 ? -2.258 9.555 42.562 1 95.31 194 LEU A CA 1
ATOM 1529 C C . LEU A 1 194 ? -2.428 8.227 41.844 1 95.31 194 LEU A C 1
ATOM 1531 O O . LEU A 1 194 ? -3.547 7.723 41.688 1 95.31 194 LEU A O 1
ATOM 1535 N N . ALA A 1 195 ? -1.329 7.695 41.344 1 93.06 195 ALA A N 1
ATOM 1536 C CA . ALA A 1 195 ? -1.333 6.383 40.719 1 93.06 195 ALA A CA 1
ATOM 1537 C C . ALA A 1 195 ? -1.438 5.27 41.75 1 93.06 195 ALA A C 1
ATOM 1539 O O . ALA A 1 195 ? -1.002 5.434 42.906 1 93.06 195 ALA A O 1
ATOM 1540 N N . SER A 1 196 ? -2.035 4.168 41.25 1 88.56 196 SER A N 1
ATOM 1541 C CA . SER A 1 196 ? -2.086 2.994 42.094 1 88.56 196 SER A CA 1
ATOM 1542 C C . SER A 1 196 ? -0.706 2.369 42.281 1 88.56 196 SER A C 1
ATOM 1544 O O . SER A 1 196 ? 0.079 2.324 41.312 1 88.56 196 SER A O 1
ATOM 1546 N N . GLN A 1 197 ? -0.365 1.967 43.438 1 80.25 197 GLN A N 1
ATOM 1547 C CA . GLN A 1 197 ? 0.891 1.272 43.719 1 80.25 197 GLN A CA 1
ATOM 1548 C C . GLN A 1 197 ? 0.646 -0.187 44.062 1 80.25 197 GLN A C 1
ATOM 1550 O O . GLN A 1 197 ? 1.376 -1.076 43.625 1 80.25 197 GLN A O 1
ATOM 1555 N N . ASP A 1 198 ? -0.168 -0.48 44.969 1 76.88 198 ASP A N 1
ATOM 1556 C CA . ASP A 1 198 ? -0.582 -1.816 45.375 1 76.88 198 ASP A CA 1
ATOM 1557 C C . ASP A 1 198 ? -2.023 -1.812 45.875 1 76.88 198 ASP A C 1
ATOM 1559 O O . ASP A 1 198 ? -2.771 -0.865 45.625 1 76.88 198 ASP A O 1
ATOM 1563 N N . THR A 1 199 ? -2.438 -2.914 46.438 1 71.44 199 THR A N 1
ATOM 1564 C CA . THR A 1 199 ? -3.82 -3.107 46.875 1 71.44 199 THR A CA 1
ATOM 1565 C C . THR A 1 199 ? -4.18 -2.145 48 1 71.44 199 THR A C 1
ATOM 1567 O O . THR A 1 199 ? -5.352 -1.817 48.188 1 71.44 199 THR A O 1
ATOM 1570 N N . LEU A 1 200 ? -3.197 -1.624 48.688 1 74.12 200 LEU A N 1
ATOM 1571 C CA . LEU A 1 200 ? -3.469 -0.736 49.812 1 74.12 200 LEU A CA 1
ATOM 1572 C C . LEU A 1 200 ? -3.43 0.724 49.375 1 74.12 200 LEU A C 1
ATOM 1574 O O . LEU A 1 200 ? -4.141 1.563 49.938 1 74.12 200 LEU A O 1
ATOM 1578 N N . GLU A 1 201 ? -2.633 0.931 48.469 1 79 201 GLU A N 1
ATOM 1579 C CA . GLU A 1 201 ? -2.504 2.285 47.938 1 79 201 GLU A CA 1
ATOM 1580 C C . GLU A 1 201 ? -3.092 2.387 46.531 1 79 201 GLU A C 1
ATOM 1582 O O . GLU A 1 201 ? -2.354 2.373 45.531 1 79 201 GLU A O 1
ATOM 1587 N N . ASN A 1 202 ? -4.379 2.729 46.562 1 85.88 202 ASN A N 1
ATOM 1588 C CA . ASN A 1 202 ? -5.148 2.795 45.312 1 85.88 202 ASN A CA 1
ATOM 1589 C C . ASN A 1 202 ? -5.074 4.18 44.688 1 85.88 202 ASN A C 1
ATOM 1591 O O . ASN A 1 202 ? -4.547 5.117 45.281 1 85.88 202 ASN A O 1
ATOM 1595 N N . ALA A 1 203 ? -5.449 4.234 43.5 1 92.25 203 ALA A N 1
ATOM 1596 C CA . ALA A 1 203 ? -5.578 5.531 42.844 1 92.25 203 ALA A CA 1
ATOM 1597 C C . ALA A 1 203 ? -6.445 6.48 43.656 1 92.25 203 ALA A C 1
ATOM 1599 O O . ALA A 1 203 ? -7.379 6.047 44.344 1 92.25 203 ALA A O 1
ATOM 1600 N N . ALA A 1 204 ? -6.086 7.742 43.656 1 95.31 204 ALA A N 1
ATOM 1601 C CA . ALA A 1 204 ? -6.824 8.734 44.438 1 95.31 204 ALA A CA 1
ATOM 1602 C C . ALA A 1 204 ? -6.758 10.109 43.781 1 95.31 204 ALA A C 1
ATOM 1604 O O . ALA A 1 204 ? -5.898 10.352 42.938 1 95.31 204 ALA A O 1
ATOM 1605 N N . LEU A 1 205 ? -7.707 10.914 44.062 1 96.69 205 LEU A N 1
ATOM 1606 C CA . LEU A 1 205 ? -7.773 12.297 43.625 1 96.69 205 LEU A CA 1
ATOM 1607 C C . LEU A 1 205 ? -7.766 13.258 44.812 1 96.69 205 LEU A C 1
ATOM 1609 O O . LEU A 1 205 ? -8.531 13.086 45.75 1 96.69 205 LEU A O 1
ATOM 1613 N N . GLY A 1 206 ? -6.844 14.172 44.719 1 96.25 206 GLY A N 1
ATOM 1614 C CA . GLY A 1 206 ? -6.766 15.164 45.781 1 96.25 206 GLY A CA 1
ATOM 1615 C C . GLY A 1 206 ? -6.648 16.594 45.281 1 96.25 206 GLY A C 1
ATOM 1616 O O . GLY A 1 206 ? -6.48 16.797 44.062 1 96.25 206 GLY A O 1
ATOM 1617 N N . ILE A 1 207 ? -6.871 17.547 46.188 1 95.81 207 ILE A N 1
ATOM 1618 C CA . ILE A 1 207 ? -6.695 18.969 45.938 1 95.81 207 ILE A CA 1
ATOM 1619 C C . ILE A 1 207 ? -5.836 19.594 47.031 1 95.81 207 ILE A C 1
ATOM 1621 O O . ILE A 1 207 ? -5.82 19.109 48.188 1 95.81 207 ILE A O 1
ATOM 1625 N N . MET A 1 208 ? -5.094 20.547 46.656 1 95.81 208 MET A N 1
ATOM 1626 C CA . MET A 1 208 ? -4.211 21.25 47.594 1 95.81 208 MET A CA 1
ATOM 1627 C C . MET A 1 208 ? -4.426 22.75 47.531 1 95.81 208 MET A C 1
ATOM 1629 O O . MET A 1 208 ? -4.547 23.328 46.438 1 95.81 208 MET A O 1
ATOM 1633 N N . ASP A 1 209 ? -4.566 23.328 48.656 1 94.5 209 ASP A N 1
ATOM 1634 C CA . ASP A 1 209 ? -4.523 24.781 48.75 1 94.5 209 ASP A CA 1
ATOM 1635 C C . ASP A 1 209 ? -3.084 25.281 48.781 1 94.5 209 ASP A C 1
ATOM 1637 O O . ASP A 1 209 ? -2.314 24.969 49.688 1 94.5 209 ASP A O 1
ATOM 1641 N N . LEU A 1 210 ? -2.709 26.094 47.938 1 94.56 210 LEU A N 1
ATOM 1642 C CA . LEU A 1 210 ? -1.302 26.422 47.75 1 94.56 210 LEU A CA 1
ATOM 1643 C C . LEU A 1 210 ? -0.824 27.438 48.781 1 94.56 210 LEU A C 1
ATOM 1645 O O . LEU A 1 210 ? 0.366 27.484 49.094 1 94.56 210 LEU A O 1
ATOM 1649 N N . GLU A 1 211 ? -1.671 28.266 49.219 1 91 211 GLU A N 1
ATOM 1650 C CA . GLU A 1 211 ? -1.3 29.25 50.25 1 91 211 GLU A CA 1
A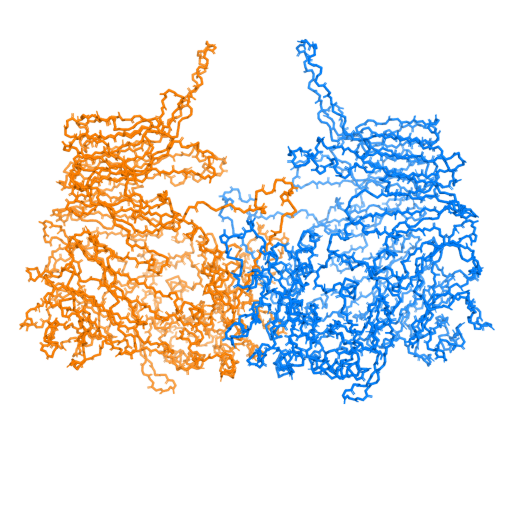TOM 1651 C C . GLU A 1 211 ? -1.013 28.578 51.594 1 91 211 GLU A C 1
ATOM 1653 O O . GLU A 1 211 ? -0.026 28.906 52.25 1 91 211 GLU A O 1
ATOM 1658 N N . THR A 1 212 ? -1.825 27.609 51.969 1 93.12 212 THR A N 1
ATOM 1659 C CA . THR A 1 212 ? -1.708 26.984 53.281 1 93.12 212 THR A CA 1
ATOM 1660 C C . THR A 1 212 ? -0.93 25.688 53.219 1 93.12 212 THR A C 1
ATOM 1662 O O . THR A 1 212 ? -0.413 25.203 54.219 1 93.12 212 THR A O 1
ATOM 1665 N N . GLY A 1 213 ? -0.958 25.141 52.062 1 93.62 213 GLY A N 1
ATOM 1666 C CA . GLY A 1 213 ? -0.337 23.828 51.906 1 93.62 213 GLY A CA 1
ATOM 1667 C C . GLY A 1 213 ? -1.249 22.672 52.281 1 93.62 213 GLY A C 1
ATOM 1668 O O . GLY A 1 213 ? -0.872 21.516 52.156 1 93.62 213 GLY A O 1
ATOM 1669 N N . GLU A 1 214 ? -2.436 23 52.688 1 94.69 214 GLU A N 1
ATOM 1670 C CA . GLU A 1 214 ? -3.373 21.969 53.125 1 94.69 214 GLU A CA 1
ATOM 1671 C C . GLU A 1 214 ? -3.781 21.078 51.969 1 94.69 214 GLU A C 1
ATOM 1673 O O . GLU A 1 214 ? -4.16 21.562 50.906 1 94.69 214 GLU A O 1
ATOM 1678 N N . GLN A 1 215 ? -3.656 19.812 52.188 1 94.81 215 GLN A N 1
ATOM 1679 C CA . GLN A 1 215 ? -4.027 18.797 51.219 1 94.81 215 GLN A CA 1
ATOM 1680 C C . GLN A 1 215 ? -5.297 18.062 51.656 1 94.81 215 GLN A C 1
ATOM 1682 O O . GLN A 1 215 ? -5.473 17.734 52.812 1 94.81 215 GLN A O 1
ATOM 1687 N N . GLN A 1 216 ? -6.137 17.859 50.719 1 94.19 216 GLN A N 1
ATOM 1688 C CA . GLN A 1 216 ? -7.371 17.109 50.969 1 94.19 216 GLN A CA 1
ATOM 1689 C C . GLN A 1 216 ? -7.562 16.031 49.906 1 94.19 216 GLN A C 1
ATOM 1691 O O . GLN A 1 216 ? -7.586 16.328 48.719 1 94.19 216 GLN A O 1
ATOM 1696 N N . LEU A 1 217 ? -7.629 14.836 50.375 1 94.06 217 LEU A N 1
ATOM 1697 C CA . LEU A 1 217 ? -8.023 13.758 49.469 1 94.06 217 LEU A CA 1
ATOM 1698 C C . LEU A 1 217 ? -9.523 13.805 49.219 1 94.06 217 LEU A C 1
ATOM 1700 O O . LEU A 1 217 ? -10.328 13.641 50.125 1 94.06 217 LEU A O 1
ATOM 1704 N N . LEU A 1 218 ? -9.883 14.008 48.031 1 94.94 218 LEU A N 1
ATOM 1705 C CA . LEU A 1 218 ? -11.297 14.148 47.688 1 94.94 218 LEU A CA 1
ATOM 1706 C C . LEU A 1 218 ? -11.938 12.789 47.469 1 94.94 218 LEU A C 1
ATOM 1708 O O . LEU A 1 218 ? -13.102 12.578 47.844 1 94.94 218 LEU A O 1
ATOM 1712 N N . ASP A 1 219 ? -11.305 11.945 46.719 1 94.31 219 ASP A N 1
ATOM 1713 C CA . ASP A 1 219 ? -11.852 10.641 46.344 1 94.31 219 ASP A CA 1
ATOM 1714 C C . ASP A 1 219 ? -10.75 9.586 46.25 1 94.31 219 ASP A C 1
ATOM 1716 O O . ASP A 1 219 ? -9.641 9.898 45.812 1 94.31 219 ASP A O 1
ATOM 1720 N N . SER A 1 220 ? -11.031 8.367 46.719 1 93.5 220 SER A N 1
ATOM 1721 C CA . SER A 1 220 ? -10.117 7.23 46.594 1 93.5 220 SER A CA 1
ATOM 1722 C C . SER A 1 220 ? -10.883 5.922 46.438 1 93.5 220 SER A C 1
ATOM 1724 O O . SER A 1 220 ? -12.094 5.867 46.656 1 93.5 220 SER A O 1
ATOM 1726 N N . GLY A 1 221 ? -10.234 4.859 46 1 90.25 221 GLY A N 1
ATOM 1727 C CA . GLY A 1 221 ? -10.812 3.525 45.938 1 90.25 221 GLY A CA 1
ATOM 1728 C C . GLY A 1 221 ? -11.328 3.156 44.562 1 90.25 221 GLY A C 1
ATOM 1729 O O . GLY A 1 221 ? -11.742 2.02 44.344 1 90.25 221 GLY A O 1
ATOM 1730 N N . LYS A 1 222 ? -11.414 4.125 43.688 1 93.81 222 LYS A N 1
ATOM 1731 C CA . LYS A 1 222 ? -11.773 3.805 42.312 1 93.81 222 LYS A CA 1
ATOM 1732 C C . LYS A 1 222 ? -10.57 3.268 41.531 1 93.81 222 LYS A C 1
ATOM 1734 O O . LYS A 1 222 ? -9.43 3.441 41.969 1 93.81 222 LYS A O 1
ATOM 1739 N N . THR A 1 223 ? -10.859 2.584 40.406 1 92.12 223 THR A N 1
ATOM 1740 C CA . THR A 1 223 ? -9.805 2.004 39.594 1 92.12 223 THR A CA 1
ATOM 1741 C C . THR A 1 223 ? -9.078 3.09 38.781 1 92.12 223 THR A C 1
ATOM 1743 O O . THR A 1 223 ? -7.859 3.023 38.625 1 92.12 223 THR A O 1
ATOM 1746 N N . LYS A 1 224 ? -9.836 4.07 38.312 1 93.19 224 LYS A N 1
ATOM 1747 C CA . LYS A 1 224 ? -9.234 5.105 37.5 1 93.19 224 LYS A CA 1
ATOM 1748 C C . LYS A 1 224 ? -9.953 6.438 37.656 1 93.19 224 LYS A C 1
ATOM 1750 O O . LYS A 1 224 ? -11.18 6.477 37.781 1 93.19 224 LYS A O 1
ATOM 1755 N N . TYR A 1 225 ? -9.227 7.551 37.781 1 95.44 225 TYR A N 1
ATOM 1756 C CA . TYR A 1 225 ? -9.688 8.938 37.75 1 95.44 225 TYR A CA 1
ATOM 1757 C C . TYR A 1 225 ? -9.195 9.641 36.469 1 95.44 225 TYR A C 1
ATOM 1759 O O . TYR A 1 225 ? -8.016 9.547 36.125 1 95.44 225 TYR A O 1
ATOM 1767 N N . SER A 1 226 ? -10.07 10.234 35.781 1 93.75 226 SER A N 1
ATOM 1768 C CA . SER A 1 226 ? -9.656 10.891 34.562 1 93.75 226 SER A CA 1
ATOM 1769 C C . SER A 1 226 ? -10.469 12.156 34.312 1 93.75 226 SER A C 1
ATOM 1771 O O . SER A 1 226 ? -11.461 12.414 35 1 93.75 226 SER A O 1
ATOM 1773 N N . GLN A 1 227 ? -10.023 12.992 33.312 1 95.06 227 GLN A N 1
ATOM 1774 C CA . GLN A 1 227 ? -10.695 14.203 32.844 1 95.06 227 GLN A CA 1
ATOM 1775 C C . GLN A 1 227 ? -11 15.148 34 1 95.06 227 GLN A C 1
ATOM 1777 O O . GLN A 1 227 ? -12.133 15.578 34.188 1 95.06 227 GLN A O 1
ATOM 1782 N N . VAL A 1 228 ? -9.992 15.398 34.781 1 96.5 228 VAL A N 1
ATOM 1783 C CA . VAL A 1 228 ? -10.156 16.281 35.938 1 96.5 228 VAL A CA 1
ATOM 1784 C C . VAL A 1 228 ? -10.148 17.734 35.469 1 96.5 228 VAL A C 1
ATOM 1786 O O . VAL A 1 228 ? -9.281 18.141 34.688 1 96.5 228 VAL A O 1
ATOM 1789 N N . SER A 1 229 ? -11.125 18.484 35.969 1 95.69 229 SER A N 1
ATOM 1790 C CA . SER A 1 229 ? -11.219 19.891 35.625 1 95.69 229 SER A CA 1
ATOM 1791 C C . SER A 1 229 ? -11.469 20.75 36.844 1 95.69 229 SER A C 1
ATOM 1793 O O . SER A 1 229 ? -12.391 20.484 37.625 1 95.69 229 SER A O 1
ATOM 1795 N N . LEU A 1 230 ? -10.602 21.719 37 1 94.44 230 LEU A N 1
ATOM 1796 C CA . LEU A 1 230 ? -10.773 22.719 38.031 1 94.44 230 LEU A CA 1
ATOM 1797 C C . LEU A 1 230 ? -11.398 24 37.5 1 94.44 230 LEU A C 1
ATOM 1799 O O . LEU A 1 230 ? -11.039 24.453 36.406 1 94.44 230 LEU A O 1
ATOM 1803 N N . SER A 1 231 ? -12.367 24.469 38.281 1 93 231 SER A N 1
ATOM 1804 C CA . SER A 1 231 ? -12.961 25.734 37.844 1 93 231 SER A CA 1
ATOM 1805 C C . SER A 1 231 ? -11.953 26.875 37.938 1 93 231 SER A C 1
ATOM 1807 O O . SER A 1 231 ? -10.898 26.734 38.562 1 93 231 SER A O 1
ATOM 1809 N N . ARG A 1 232 ? -12.25 27.984 37.344 1 91.12 232 ARG A N 1
ATOM 1810 C CA . ARG A 1 232 ? -11.336 29.125 37.219 1 91.12 232 ARG A CA 1
ATOM 1811 C C . ARG A 1 232 ? -10.852 29.609 38.562 1 91.12 232 ARG A C 1
ATOM 1813 O O . ARG A 1 232 ? -9.656 29.844 38.75 1 91.12 232 ARG A O 1
ATOM 1820 N N . ASN A 1 233 ? -11.734 29.656 39.594 1 88.62 233 ASN A N 1
ATOM 1821 C CA . ASN A 1 233 ? -11.375 30.172 40.906 1 88.62 233 ASN A CA 1
ATOM 1822 C C . ASN A 1 233 ? -11.047 29.047 41.875 1 88.62 233 ASN A C 1
ATOM 1824 O O . ASN A 1 233 ? -10.828 29.281 43.062 1 88.62 233 ASN A O 1
ATOM 1828 N N . GLY A 1 234 ? -11.141 27.844 41.406 1 89.88 234 GLY A N 1
ATOM 1829 C CA . GLY A 1 234 ? -10.758 26.688 42.219 1 89.88 234 GLY A CA 1
ATOM 1830 C C . GLY A 1 234 ? -11.844 26.25 43.188 1 89.88 234 GLY A C 1
ATOM 1831 O O . GLY A 1 234 ? -11.609 25.391 44.031 1 89.88 234 GLY A O 1
ATOM 1832 N N . LYS A 1 235 ? -12.961 26.734 43.031 1 89.88 235 LYS A N 1
ATOM 1833 C CA . LYS A 1 235 ? -14.023 26.438 44 1 89.88 235 LYS A CA 1
ATOM 1834 C C . LYS A 1 235 ? -14.789 25.188 43.625 1 89.88 235 LYS A C 1
ATOM 1836 O O . LYS A 1 235 ? -15.5 24.609 44.438 1 89.88 235 LYS A O 1
ATOM 1841 N N . ALA A 1 236 ? -14.734 24.875 42.406 1 93.25 236 ALA A N 1
ATOM 1842 C CA . ALA A 1 236 ? -15.391 23.656 41.938 1 93.25 236 ALA A CA 1
ATOM 1843 C C . ALA A 1 236 ? -14.414 22.766 41.188 1 93.25 236 ALA A C 1
ATOM 1845 O O . ALA A 1 236 ? -13.453 23.234 40.594 1 93.25 236 ALA A O 1
ATOM 1846 N N . LEU A 1 237 ? -14.602 21.5 41.312 1 95.69 237 LEU A N 1
ATOM 1847 C CA . LEU A 1 237 ? -13.82 20.484 40.625 1 95.69 237 LEU A CA 1
ATOM 1848 C C . LEU A 1 237 ? -14.727 19.375 40.062 1 95.69 237 LEU A C 1
ATOM 1850 O O . LEU A 1 237 ? -15.664 18.953 40.75 1 95.69 237 LEU A O 1
ATOM 1854 N N . ALA A 1 238 ? -14.555 18.953 38.875 1 96.69 238 ALA A N 1
ATOM 1855 C CA . ALA A 1 238 ? -15.273 17.828 38.281 1 96.69 238 ALA A CA 1
ATOM 1856 C C . ALA A 1 238 ? -14.312 16.781 37.75 1 96.69 238 ALA A C 1
ATOM 1858 O O . ALA A 1 238 ? -13.188 17.094 37.344 1 96.69 238 ALA A O 1
ATOM 1859 N N . TYR A 1 239 ? -14.695 15.5 37.719 1 96.94 239 TYR A N 1
ATOM 1860 C CA . TYR A 1 239 ? -13.852 14.422 37.219 1 96.94 239 TYR A CA 1
ATOM 1861 C C . TYR A 1 239 ? -14.688 13.203 36.875 1 96.94 239 TYR A C 1
ATOM 1863 O O . TYR A 1 239 ? -15.852 13.102 37.25 1 96.94 239 TYR A O 1
ATOM 1871 N N . LEU A 1 240 ? -14.125 12.32 36.125 1 96.94 240 LEU A N 1
ATOM 1872 C CA . LEU A 1 240 ? -14.695 11.008 35.812 1 96.94 240 LEU A CA 1
ATOM 1873 C C . LEU A 1 240 ? -13.961 9.906 36.562 1 96.94 240 LEU A C 1
ATOM 1875 O O . LEU A 1 240 ? -12.742 9.969 36.75 1 96.94 240 LEU A O 1
ATOM 1879 N N . ALA A 1 241 ? -14.688 8.938 37 1 96.19 241 ALA A N 1
ATOM 1880 C CA . ALA A 1 241 ? -14.078 7.805 37.688 1 96.19 241 ALA A CA 1
ATOM 1881 C C . ALA A 1 241 ? -14.836 6.512 37.406 1 96.19 241 ALA A C 1
ATOM 1883 O O . ALA A 1 241 ? -16.031 6.543 37.062 1 96.19 241 ALA A O 1
ATOM 1884 N N . THR A 1 242 ? -14.172 5.43 37.406 1 95.38 242 THR A N 1
ATOM 1885 C CA . THR A 1 242 ? -14.789 4.117 37.25 1 95.38 242 THR A CA 1
ATOM 1886 C C . THR A 1 242 ? -14.25 3.127 38.281 1 95.38 242 THR A C 1
ATOM 1888 O O . THR A 1 242 ? -13.086 3.217 38.688 1 95.38 242 THR A O 1
ATOM 1891 N N . ALA A 1 243 ? -15.141 2.223 38.719 1 93.75 243 ALA A N 1
ATOM 1892 C CA . ALA A 1 243 ? -14.758 1.14 39.625 1 93.75 243 ALA A CA 1
ATOM 1893 C C . ALA A 1 243 ? -14.523 -0.157 38.875 1 93.75 243 ALA A C 1
ATOM 1895 O O . ALA A 1 243 ? -14.125 -1.169 39.438 1 93.75 243 ALA A O 1
ATOM 1896 N N . ASP A 1 244 ? -14.789 -0.086 37.594 1 94.12 244 ASP A N 1
ATOM 1897 C CA . ASP A 1 244 ? -14.586 -1.271 36.75 1 94.12 244 ASP A CA 1
ATOM 1898 C C . ASP A 1 244 ? -13.109 -1.625 36.656 1 94.12 244 ASP A C 1
ATOM 1900 O O . ASP A 1 244 ? -12.242 -0.764 36.844 1 94.12 244 ASP A O 1
ATOM 1904 N N . SER A 1 245 ? -12.867 -2.91 36.344 1 91.81 245 SER A N 1
ATOM 1905 C CA . SER A 1 245 ? -11.5 -3.395 36.219 1 91.81 245 SER A CA 1
ATOM 1906 C C . SER A 1 245 ? -10.766 -2.645 35.094 1 91.81 245 SER A C 1
ATOM 1908 O O . SER A 1 245 ? -11.375 -2.244 34.094 1 91.81 245 SER A O 1
ATOM 1910 N N . ALA A 1 246 ? -9.5 -2.479 35.281 1 87 246 ALA A N 1
ATOM 1911 C CA . ALA A 1 246 ? -8.664 -1.829 34.281 1 87 246 ALA A CA 1
ATOM 1912 C C . ALA A 1 246 ? -8.711 -2.59 32.969 1 87 246 ALA A C 1
ATOM 1914 O O . ALA A 1 246 ? -8.43 -2.023 31.906 1 87 246 ALA A O 1
ATOM 1915 N N . LYS A 1 247 ? -9.008 -3.885 33 1 89.31 247 LYS A N 1
ATOM 1916 C CA . LYS A 1 247 ? -9.016 -4.734 31.812 1 89.31 247 LYS A CA 1
ATOM 1917 C C . LYS A 1 247 ? -10.422 -4.844 31.219 1 89.31 247 LYS A C 1
ATOM 1919 O O . LYS A 1 247 ? -10.625 -5.523 30.203 1 89.31 247 LYS A O 1
ATOM 1924 N N . SER A 1 248 ? -11.289 -4.082 31.906 1 92.12 248 SER A N 1
ATOM 1925 C CA . SER A 1 248 ? -12.656 -4.156 31.406 1 92.12 248 SER A CA 1
ATOM 1926 C C . SER A 1 248 ? -12.742 -3.635 29.969 1 92.12 248 SER A C 1
ATOM 1928 O O . SER A 1 248 ? -12.242 -2.553 29.656 1 92.12 248 SER A O 1
ATOM 1930 N N . LYS A 1 249 ? -13.383 -4.418 29.047 1 90.25 249 LYS A N 1
ATOM 1931 C CA . LYS A 1 249 ? -13.594 -3.994 27.672 1 90.25 249 LYS A CA 1
ATOM 1932 C C . LYS A 1 249 ? -14.75 -3 27.578 1 90.25 249 LYS A C 1
ATOM 1934 O O . LYS A 1 249 ? -14.859 -2.262 26.594 1 90.25 249 LYS A O 1
ATOM 1939 N N . LYS A 1 250 ? -15.617 -2.992 28.562 1 94.19 250 LYS A N 1
ATOM 1940 C CA . LYS A 1 250 ? -16.797 -2.131 28.594 1 94.19 250 LYS A CA 1
ATOM 1941 C C . LYS A 1 250 ? -16.922 -1.397 29.922 1 94.19 250 LYS A C 1
ATOM 1943 O O . LYS A 1 250 ? -17.906 -1.567 30.641 1 94.19 250 LYS A O 1
ATOM 1948 N N . PRO A 1 251 ? -15.945 -0.495 30.203 1 95.5 251 PRO A N 1
ATOM 1949 C CA . PRO A 1 251 ? -16.016 0.23 31.469 1 95.5 251 PRO A CA 1
ATOM 1950 C C . PRO A 1 251 ? -17.094 1.315 31.469 1 95.5 251 PRO A C 1
ATOM 1952 O O . PRO A 1 251 ? -17.328 1.958 30.453 1 95.5 251 PRO A O 1
ATOM 1955 N N . TYR A 1 252 ? -17.75 1.468 32.625 1 95.31 252 TYR A N 1
ATOM 1956 C CA . TYR A 1 252 ? -18.703 2.562 32.812 1 95.31 252 TYR A CA 1
ATOM 1957 C C . TYR A 1 252 ? -18.109 3.621 33.75 1 95.31 252 TYR A C 1
ATOM 1959 O O . TYR A 1 252 ? -17.594 3.301 34.812 1 95.31 252 TYR A O 1
ATOM 1967 N N . TYR A 1 253 ? -18.156 4.82 33.406 1 95.44 253 TYR A N 1
ATOM 1968 C CA . TYR A 1 253 ? -17.656 5.938 34.188 1 95.44 253 TYR A CA 1
ATOM 1969 C C . TYR A 1 253 ? -18.797 6.715 34.812 1 95.44 253 TYR A C 1
ATOM 1971 O O . TYR A 1 253 ? -19.922 6.746 34.281 1 95.44 253 TYR A O 1
ATOM 1979 N N . THR A 1 254 ? -18.531 7.262 35.938 1 95.06 254 THR A N 1
ATOM 1980 C CA . THR A 1 254 ? -19.438 8.148 36.656 1 95.06 254 THR A CA 1
ATOM 1981 C C . THR A 1 254 ? -18.891 9.57 36.719 1 95.06 254 THR A C 1
ATOM 1983 O O . THR A 1 254 ? -17.688 9.766 36.906 1 95.06 254 THR A O 1
ATOM 1986 N N . LEU A 1 255 ? -19.734 10.547 36.469 1 96.44 255 LEU A N 1
ATOM 1987 C CA . LEU A 1 255 ? -19.391 11.953 36.562 1 96.44 255 LEU A CA 1
ATOM 1988 C C . LEU A 1 255 ? -19.547 12.445 38 1 96.44 255 LEU A C 1
ATOM 1990 O O . LEU A 1 255 ? -20.625 12.266 38.594 1 96.44 255 LEU A O 1
ATOM 1994 N N . TYR A 1 256 ? -18.516 13 38.562 1 95.62 256 TYR A N 1
ATOM 1995 C CA . TYR A 1 256 ? -18.516 13.562 39.906 1 95.62 256 TYR A CA 1
ATOM 1996 C C . TYR A 1 256 ? -18.25 15.062 39.875 1 95.62 256 TYR A C 1
ATOM 1998 O O . TYR A 1 256 ? -17.531 15.547 39 1 95.62 256 TYR A O 1
ATOM 2006 N N . ALA A 1 257 ? -18.844 15.758 40.781 1 94.44 257 ALA A N 1
ATOM 2007 C CA . ALA A 1 257 ? -18.578 17.172 40.969 1 94.44 257 ALA A CA 1
ATOM 2008 C C . ALA A 1 257 ? -18.344 17.5 42.438 1 94.44 257 ALA A C 1
ATOM 2010 O O . ALA A 1 257 ? -19.031 16.938 43.312 1 94.44 257 ALA A O 1
ATOM 2011 N N . TYR A 1 258 ? -17.375 18.281 42.688 1 93.69 258 TYR A N 1
ATOM 2012 C CA . TYR A 1 258 ? -17.031 18.75 44.031 1 93.69 258 TYR A CA 1
ATOM 2013 C C . TYR A 1 258 ? -17.188 20.25 44.156 1 93.69 258 TYR A C 1
ATOM 2015 O O . TYR A 1 258 ? -16.844 21 43.25 1 93.69 258 TYR A O 1
ATOM 2023 N N . SER A 1 259 ? -17.797 20.656 45.219 1 89.94 259 SER A N 1
ATOM 2024 C CA . SER A 1 259 ? -17.891 22.062 45.562 1 89.94 259 SER A CA 1
ATOM 2025 C C . SER A 1 259 ? -17.188 22.344 46.875 1 89.94 259 SER A C 1
ATOM 2027 O O . SER A 1 259 ? -17.469 21.719 47.906 1 89.94 259 SER A O 1
ATOM 2029 N N . SER A 1 260 ? -16.281 23.312 46.875 1 87.12 260 SER A N 1
ATOM 2030 C CA . SER A 1 260 ? -15.562 23.672 48.094 1 87.12 260 SER A CA 1
ATOM 2031 C C . SER A 1 260 ? -16.5 24.281 49.125 1 87.12 260 SER A C 1
ATOM 2033 O O . SER A 1 260 ? -16.266 24.172 50.344 1 87.12 260 SER A O 1
ATOM 2035 N N . LYS A 1 261 ? -17.484 24.969 48.656 1 83.75 261 LYS A N 1
ATOM 2036 C CA . LYS A 1 261 ? -18.453 25.578 49.562 1 83.75 261 LYS A CA 1
ATOM 2037 C C . LYS A 1 261 ? -19.172 24.531 50.406 1 83.75 261 LYS A C 1
ATOM 2039 O O . LYS A 1 261 ? -19.344 24.703 51.594 1 83.75 261 LYS A O 1
ATOM 2044 N N . LYS A 1 262 ? -19.516 23.516 49.781 1 85.31 262 LYS A N 1
ATOM 2045 C CA . LYS A 1 262 ? -20.234 22.453 50.469 1 85.31 262 LYS A CA 1
ATOM 2046 C C . LYS A 1 262 ? -19.281 21.391 51 1 85.31 262 LYS A C 1
ATOM 2048 O O . LYS A 1 262 ? -19.641 20.609 51.875 1 85.31 262 LYS A O 1
ATOM 2053 N N . ASN A 1 263 ? -18.125 21.406 50.562 1 89.38 263 ASN A N 1
ATOM 2054 C CA . ASN A 1 263 ? -17.125 20.391 50.844 1 89.38 263 ASN A CA 1
ATOM 2055 C C . ASN A 1 263 ? -17.688 18.984 50.625 1 89.38 263 ASN A C 1
ATOM 2057 O O . ASN A 1 263 ? -17.562 18.125 51.531 1 89.38 263 ASN A O 1
ATOM 2061 N N . GLU A 1 264 ? -18.406 18.812 49.562 1 89.19 264 GLU A N 1
ATOM 2062 C CA . GLU A 1 264 ? -19.062 17.547 49.281 1 89.19 264 GLU A CA 1
ATOM 2063 C C . GLU A 1 264 ? -18.875 17.172 47.812 1 89.19 264 GLU A C 1
ATOM 2065 O O . GLU A 1 264 ? -18.812 18.047 46.938 1 89.19 264 GLU A O 1
ATOM 2070 N N . ILE A 1 265 ? -18.688 15.859 47.625 1 92.38 265 ILE A N 1
ATOM 2071 C CA . ILE A 1 265 ? -18.672 15.289 46.281 1 92.38 265 ILE A CA 1
ATOM 2072 C C . ILE A 1 265 ? -20.062 14.766 45.938 1 92.38 265 ILE A C 1
ATOM 2074 O O . ILE A 1 265 ? -20.719 14.109 46.75 1 92.38 265 ILE A O 1
ATOM 2078 N N . SER A 1 266 ? -20.516 15.156 44.812 1 89.44 266 SER A N 1
ATOM 2079 C CA . SER A 1 266 ? -21.812 14.656 44.344 1 89.44 266 SER A CA 1
ATOM 2080 C C . SER A 1 266 ? -21.656 13.938 43 1 89.44 266 SER A C 1
ATOM 2082 O O . SER A 1 266 ? -20.797 14.297 42.188 1 89.44 266 SER A O 1
ATOM 2084 N N . GLU A 1 267 ? -22.406 12.906 42.906 1 89.88 267 GLU A N 1
ATOM 2085 C CA . GLU A 1 267 ? -22.516 12.203 41.625 1 89.88 267 GLU A CA 1
ATOM 2086 C C . GLU A 1 267 ? -23.672 12.75 40.781 1 89.88 267 GLU A C 1
ATOM 2088 O O . GLU A 1 267 ? -24.578 13.375 41.312 1 89.88 267 GLU A O 1
ATOM 2093 N N . LEU A 1 268 ? -23.484 12.492 39.531 1 85.75 268 LEU A N 1
ATOM 2094 C CA . LEU A 1 268 ? -24.625 12.805 38.688 1 85.75 268 LEU A CA 1
ATOM 2095 C C . LEU A 1 268 ? -25.891 12.109 39.219 1 85.75 268 LEU A C 1
ATOM 2097 O O . LEU A 1 268 ? -25.906 10.891 39.375 1 85.75 268 LEU A O 1
ATOM 2101 N N . PRO A 1 269 ? -26.859 12.852 39.531 1 79.75 269 PRO A N 1
ATOM 2102 C CA . PRO A 1 269 ? -28.062 12.25 40.094 1 79.75 269 PRO A CA 1
ATOM 2103 C C . PRO A 1 269 ? -28.734 11.258 39.156 1 79.75 269 PRO A C 1
ATOM 2105 O O . PRO A 1 269 ? -28.828 11.523 37.938 1 79.75 269 PRO A O 1
ATOM 2108 N N . GLU A 1 270 ? -29.203 10.188 39.75 1 79.19 270 GLU A N 1
ATOM 2109 C CA . GLU A 1 270 ? -29.844 9.141 38.969 1 79.19 270 GLU A CA 1
ATOM 2110 C C . GLU A 1 270 ? -31.062 9.68 38.219 1 79.19 270 GLU A C 1
ATOM 2112 O O . GLU A 1 270 ? -31.344 9.266 37.094 1 79.19 270 GLU A O 1
ATOM 2117 N N . SER A 1 271 ? -31.812 10.594 38.844 1 78.5 271 SER A N 1
ATOM 2118 C CA . SER A 1 271 ? -33.031 11.172 38.25 1 78.5 271 SER A CA 1
ATOM 2119 C C . SER A 1 271 ? -32.688 11.969 37 1 78.5 271 SER A C 1
ATOM 2121 O O . SER A 1 271 ? -33.5 12.102 36.094 1 78.5 271 SER A O 1
ATOM 2123 N N . GLN A 1 272 ? -31.484 12.383 36.875 1 82.75 272 GLN A N 1
ATOM 2124 C CA . GLN A 1 272 ? -31.094 13.242 35.781 1 82.75 272 GLN A CA 1
ATOM 2125 C C . GLN A 1 272 ? -30.484 12.43 34.625 1 82.75 272 GLN A C 1
ATOM 2127 O O . GLN A 1 272 ? -30.312 12.945 33.531 1 82.75 272 GLN A O 1
ATOM 2132 N N . LYS A 1 273 ? -30.266 11.273 34.969 1 84.81 273 LYS A N 1
ATOM 2133 C CA . LYS A 1 273 ? -29.766 10.406 33.906 1 84.81 273 LYS A CA 1
ATOM 2134 C C . LYS A 1 273 ? -30.812 10.172 32.844 1 84.81 273 LYS A C 1
ATOM 2136 O O . LYS A 1 273 ? -30.469 9.898 31.672 1 84.81 273 LYS A O 1
ATOM 2141 N N . LYS A 1 274 ? -32.062 10.328 33.188 1 86.5 274 LYS A N 1
ATOM 2142 C CA . LYS A 1 274 ? -33.156 10.133 32.25 1 86.5 274 LYS A CA 1
ATOM 2143 C C . LYS A 1 274 ? -33.219 11.281 31.25 1 86.5 274 LYS A C 1
ATOM 2145 O O . LYS A 1 274 ? -33.812 11.133 30.172 1 86.5 274 LYS A O 1
ATOM 2150 N N . ALA A 1 275 ? -32.594 12.438 31.641 1 91.44 275 ALA A N 1
ATOM 2151 C CA . ALA A 1 275 ? -32.594 13.602 30.75 1 91.44 275 ALA A CA 1
ATOM 2152 C C . ALA A 1 275 ? -31.547 13.453 29.656 1 91.44 275 ALA A C 1
ATOM 2154 O O . ALA A 1 275 ? -31.562 14.18 28.672 1 91.44 275 ALA A O 1
ATOM 2155 N N . LEU A 1 276 ? -30.703 12.523 29.859 1 94.56 276 LEU A N 1
ATOM 2156 C CA . LEU A 1 276 ? -29.656 12.273 28.859 1 94.56 276 LEU A CA 1
ATOM 2157 C C . LEU A 1 276 ? -30.188 11.414 27.719 1 94.56 276 LEU A C 1
ATOM 2159 O O . LEU A 1 276 ? -31.297 10.867 27.812 1 94.56 276 LEU A O 1
ATOM 2163 N N . MET A 1 277 ? -29.453 11.367 26.656 1 92.69 277 MET A N 1
ATOM 2164 C CA . MET A 1 277 ? -29.812 10.578 25.484 1 92.69 277 MET A CA 1
ATOM 2165 C C . MET A 1 277 ? -30.062 9.117 25.859 1 92.69 277 MET A C 1
ATOM 2167 O O . MET A 1 277 ? -29.359 8.555 26.688 1 92.69 277 MET A O 1
ATOM 2171 N N . GLU A 1 278 ? -31.062 8.492 25.203 1 91.88 278 GLU A N 1
ATOM 2172 C CA . GLU A 1 278 ? -31.375 7.09 25.453 1 91.88 278 GLU A CA 1
ATOM 2173 C C . GLU A 1 278 ? -30.203 6.188 25.062 1 91.88 278 GLU A C 1
ATOM 2175 O O . GLU A 1 278 ? -29.516 6.457 24.062 1 91.88 278 GLU A O 1
ATOM 2180 N N . ASP A 1 279 ? -30.016 5.16 25.875 1 92.25 279 ASP A N 1
ATOM 2181 C CA . ASP A 1 279 ? -29 4.156 25.578 1 92.25 279 ASP A CA 1
ATOM 2182 C C . ASP A 1 279 ? -27.609 4.785 25.484 1 92.25 279 ASP A C 1
ATOM 2184 O O . ASP A 1 279 ? -26.891 4.574 24.516 1 92.25 279 ASP A O 1
ATOM 2188 N N . SER A 1 280 ? -27.344 5.676 26.422 1 95 280 SER A N 1
ATOM 2189 C CA . SER A 1 280 ? -26.047 6.352 26.453 1 95 280 SER A CA 1
ATOM 2190 C C . SER A 1 280 ? -25.344 6.113 27.781 1 95 280 SER A C 1
ATOM 2192 O O . SER A 1 280 ? -25.938 5.555 28.719 1 95 280 SER A O 1
ATOM 2194 N N . ARG A 1 281 ? -24.109 6.398 27.812 1 95.06 281 ARG A N 1
ATOM 2195 C CA . ARG A 1 281 ? -23.25 6.359 28.984 1 95.06 281 ARG A CA 1
ATOM 2196 C C . ARG A 1 281 ? -22.359 7.602 29.062 1 95.06 281 ARG A C 1
ATOM 2198 O O . ARG A 1 281 ? -22.172 8.297 28.062 1 95.06 281 ARG A O 1
ATOM 2205 N N . ILE A 1 282 ? -21.922 7.93 30.281 1 96 282 ILE A N 1
ATOM 2206 C CA . ILE A 1 282 ? -20.969 9.031 30.391 1 96 282 ILE A CA 1
ATOM 2207 C C . ILE A 1 282 ? -19.734 8.734 29.531 1 96 282 ILE A C 1
ATOM 2209 O O . ILE A 1 282 ? -19.156 7.637 29.625 1 96 282 ILE A O 1
ATOM 2213 N N . SER A 1 283 ? -19.391 9.688 28.719 1 96.31 283 SER A N 1
ATOM 2214 C CA . SER A 1 283 ? -18.266 9.469 27.812 1 96.31 283 SER A CA 1
ATOM 2215 C C . SER A 1 283 ? -16.938 9.57 28.562 1 96.31 283 SER A C 1
ATOM 2217 O O . SER A 1 283 ? -16.625 10.609 29.141 1 96.31 283 SER A O 1
ATOM 2219 N N . GLU A 1 284 ? -16.125 8.555 28.469 1 95.38 284 GLU A N 1
ATOM 2220 C CA . GLU A 1 284 ? -14.812 8.578 29.109 1 95.38 284 GLU A CA 1
ATOM 2221 C C . GLU A 1 284 ? -13.852 9.484 28.344 1 95.38 284 GLU A C 1
ATOM 2223 O O . GLU A 1 284 ? -12.82 9.898 28.875 1 95.38 284 GLU A O 1
ATOM 2228 N N . ASN A 1 285 ? -14.195 9.812 27.188 1 94.31 285 ASN A N 1
ATOM 2229 C CA . ASN A 1 285 ? -13.336 10.609 26.312 1 94.31 285 ASN A CA 1
ATOM 2230 C C . ASN A 1 285 ? -13.773 12.07 26.281 1 94.31 285 ASN A C 1
ATOM 2232 O O . ASN A 1 285 ? -13.117 12.906 25.656 1 94.31 285 ASN A O 1
ATOM 2236 N N . GLY A 1 286 ? -14.836 12.383 26.875 1 92.31 286 GLY A N 1
ATOM 2237 C CA . GLY A 1 286 ? -15.352 13.742 26.844 1 92.31 286 GLY A CA 1
ATOM 2238 C C . GLY A 1 286 ? -14.641 14.664 27.812 1 92.31 286 GLY A C 1
ATOM 2239 O O . GLY A 1 286 ? -14.375 14.289 28.953 1 92.31 286 GLY A O 1
ATOM 2240 N N . SER A 1 287 ? -14.359 15.859 27.344 1 91.56 287 SER A N 1
ATOM 2241 C CA . SER A 1 287 ? -13.742 16.844 28.219 1 91.56 287 SER A CA 1
ATOM 2242 C C . SER A 1 287 ? -14.773 17.469 29.156 1 91.56 287 SER A C 1
ATOM 2244 O O . SER A 1 287 ? -15.953 17.578 28.812 1 91.56 287 SER A O 1
ATOM 2246 N N . LEU A 1 288 ? -14.32 17.828 30.375 1 96.69 288 LEU A N 1
ATOM 2247 C CA . LEU A 1 288 ? -15.125 18.562 31.344 1 96.69 288 LEU A CA 1
ATOM 2248 C C . LEU A 1 288 ? -14.719 20.031 31.375 1 96.69 288 LEU A C 1
ATOM 2250 O O . LEU A 1 288 ? -13.531 20.359 31.344 1 96.69 288 LEU A O 1
ATOM 2254 N N . SER A 1 289 ? -15.734 20.891 31.391 1 96.19 289 SER A N 1
ATOM 2255 C CA . SER A 1 289 ? -15.422 22.312 31.469 1 96.19 289 SER A CA 1
ATOM 2256 C C . SER A 1 289 ? -16.516 23.078 32.219 1 96.19 289 SER A C 1
ATOM 2258 O O . SER A 1 289 ? -17.703 22.75 32.094 1 96.19 289 SER A O 1
ATOM 2260 N N . PHE A 1 290 ? -16.078 24.031 32.969 1 96.31 290 PHE A N 1
ATOM 2261 C CA . PHE A 1 290 ? -17.016 24.875 33.719 1 96.31 290 PHE A CA 1
ATOM 2262 C C . PHE A 1 290 ? -17.328 26.141 32.938 1 96.31 290 PHE A C 1
ATOM 2264 O O . PHE A 1 290 ? -16.5 26.609 32.156 1 96.31 290 PHE A O 1
ATOM 2271 N N . SER A 1 291 ? -18.531 26.609 33.125 1 95.75 291 SER A N 1
ATOM 2272 C CA . SER A 1 291 ? -18.828 27.938 32.625 1 95.75 291 SER A CA 1
ATOM 2273 C C . SER A 1 291 ? -18 29 33.344 1 95.75 291 SER A C 1
ATOM 2275 O O . SER A 1 291 ? -17.438 28.75 34.406 1 95.75 291 SER A O 1
ATOM 2277 N N . TYR A 1 292 ? -17.969 30.172 32.75 1 92.94 292 TYR A N 1
ATOM 2278 C CA . TYR A 1 292 ? -17.156 31.266 33.281 1 92.94 292 TYR A CA 1
ATOM 2279 C C . TYR A 1 292 ? -17.562 31.594 34.719 1 92.94 292 TYR A C 1
ATOM 2281 O O . TYR A 1 292 ? -16.719 31.875 35.562 1 92.94 292 TYR A O 1
ATOM 2289 N N . ASP A 1 293 ? -18.844 31.531 35.031 1 91.25 293 ASP A N 1
ATOM 2290 C CA . ASP A 1 293 ? -19.359 31.875 36.344 1 91.25 293 ASP A CA 1
ATOM 2291 C C . ASP A 1 293 ? -19.359 30.656 37.281 1 91.25 293 ASP A C 1
ATOM 2293 O O . ASP A 1 293 ? -19.812 30.734 38.406 1 91.25 293 ASP A O 1
ATOM 2297 N N . GLU A 1 294 ? -19 29.531 36.75 1 92.44 294 GLU A N 1
ATOM 2298 C CA . GLU A 1 294 ? -18.828 28.297 37.5 1 92.44 294 GLU A CA 1
ATOM 2299 C C . GLU A 1 294 ? -20.172 27.734 37.938 1 92.44 294 GLU A C 1
ATOM 2301 O O . GLU A 1 294 ? -20.25 26.969 38.906 1 92.44 294 GLU A O 1
ATOM 2306 N N . GLU A 1 295 ? -21.203 28.094 37.219 1 91.5 295 GLU A N 1
ATOM 2307 C CA . GLU A 1 295 ? -22.531 27.641 37.594 1 91.5 295 GLU A CA 1
ATOM 2308 C C . GLU A 1 295 ? -22.953 26.422 36.781 1 91.5 295 GLU A C 1
ATOM 2310 O O . GLU A 1 295 ? -23.891 25.719 37.125 1 91.5 295 GLU A O 1
ATOM 2315 N N . ARG A 1 296 ? -22.328 26.219 35.75 1 95.31 296 ARG A N 1
ATOM 2316 C CA . ARG A 1 296 ? -22.641 25.109 34.875 1 95.31 296 ARG A CA 1
ATOM 2317 C C . ARG A 1 296 ? -21.422 24.234 34.625 1 95.31 296 ARG A C 1
ATOM 2319 O O . ARG A 1 296 ? -20.297 24.734 34.594 1 95.31 296 ARG A O 1
ATOM 2326 N N . LEU A 1 297 ? -21.641 22.969 34.375 1 96.25 297 LEU A N 1
ATOM 2327 C CA . LEU A 1 297 ? -20.625 22 34 1 96.25 297 LEU A CA 1
ATOM 2328 C C . LEU A 1 297 ? -20.984 21.328 32.688 1 96.25 297 LEU A C 1
ATOM 2330 O O . LEU A 1 297 ? -22.062 20.719 32.562 1 96.25 297 LEU A O 1
ATOM 2334 N N . PHE A 1 298 ? -20.156 21.484 31.703 1 97.5 298 PHE A N 1
ATOM 2335 C CA . PHE A 1 298 ? -20.344 20.812 30.406 1 97.5 298 PHE A CA 1
ATOM 2336 C C . PHE A 1 298 ? -19.625 19.469 30.375 1 97.5 298 PHE A C 1
ATOM 2338 O O . PHE A 1 298 ? -18.484 19.359 30.859 1 97.5 298 PHE A O 1
ATOM 2345 N N . PHE A 1 299 ? -20.234 18.484 29.906 1 97.06 299 PHE A N 1
ATOM 2346 C CA . PHE A 1 299 ? -19.703 17.141 29.766 1 97.06 299 PHE A CA 1
ATOM 2347 C C . PHE A 1 299 ? -20.297 16.438 28.562 1 97.06 299 PHE A C 1
ATOM 2349 O O . PHE A 1 299 ? -21.094 17.016 27.828 1 97.06 299 PHE A O 1
ATOM 2356 N N . GLU A 1 300 ? -19.828 15.18 28.281 1 97.19 300 GLU A N 1
ATOM 2357 C CA . GLU A 1 300 ? -20.297 14.469 27.094 1 97.19 300 GLU A CA 1
ATOM 2358 C C . GLU A 1 300 ? -20.797 13.07 27.453 1 97.19 300 GLU A C 1
ATOM 2360 O O . GLU A 1 300 ? -20.344 12.477 28.438 1 97.19 300 GLU A O 1
ATOM 2365 N N . VAL A 1 301 ? -21.781 12.648 26.719 1 96.88 301 VAL A N 1
ATOM 2366 C CA . VAL A 1 301 ? -22.234 11.258 26.781 1 96.88 301 VAL A CA 1
ATOM 2367 C C . VAL A 1 301 ? -21.984 10.57 25.453 1 96.88 301 VAL A C 1
ATOM 2369 O O . VAL A 1 301 ? -21.922 11.219 24.406 1 96.88 301 VAL A O 1
ATOM 2372 N N . SER A 1 302 ? -21.75 9.289 25.469 1 95.94 302 SER A N 1
ATOM 2373 C CA . SER A 1 302 ? -21.578 8.469 24.266 1 95.94 302 SER A CA 1
ATOM 2374 C C . SER A 1 302 ? -22.641 7.383 24.203 1 95.94 302 SER A C 1
ATOM 2376 O O . SER A 1 302 ? -23.297 7.078 25.188 1 95.94 302 SER A O 1
ATOM 2378 N N . ASP A 1 303 ? -22.875 6.762 23.016 1 94.81 303 ASP A N 1
ATOM 2379 C CA . ASP A 1 303 ? -23.734 5.594 22.891 1 94.81 303 ASP A CA 1
ATOM 2380 C C . ASP A 1 303 ? -23.297 4.477 23.828 1 94.81 303 ASP A C 1
ATOM 2382 O O . ASP A 1 303 ? -22.094 4.297 24.062 1 94.81 303 ASP A O 1
ATOM 2386 N N . ASP A 1 304 ? -24.25 3.797 24.344 1 95.75 304 ASP A N 1
ATOM 2387 C CA . ASP A 1 304 ? -23.891 2.65 25.172 1 95.75 304 ASP A CA 1
ATOM 2388 C C . ASP A 1 304 ? -23.188 1.575 24.359 1 95.75 304 ASP A C 1
ATOM 2390 O O . ASP A 1 304 ? -23.188 1.615 23.125 1 95.75 304 ASP A O 1
ATOM 2394 N N . TYR A 1 305 ? -22.531 0.666 25.062 1 94.62 305 TYR A N 1
ATOM 2395 C CA . TYR A 1 305 ? -21.781 -0.409 24.406 1 94.62 305 TYR A CA 1
ATOM 2396 C C . TYR A 1 305 ? -22.719 -1.299 23.594 1 94.62 305 TYR A C 1
ATOM 2398 O O . TYR A 1 305 ? -23.844 -1.584 24.031 1 94.62 305 TYR A O 1
ATOM 2406 N N . LYS A 1 306 ? -22.266 -1.661 22.359 1 93.19 306 LYS A N 1
ATOM 2407 C CA . LYS A 1 306 ? -22.969 -2.621 21.516 1 93.19 306 LYS A CA 1
ATOM 2408 C C . LYS A 1 306 ? -22.203 -3.934 21.422 1 93.19 306 LYS A C 1
ATOM 2410 O O . LYS A 1 306 ? -20.969 -3.932 21.312 1 93.19 306 LYS A O 1
ATOM 2415 N N . THR A 1 307 ? -22.953 -5.059 21.531 1 94.19 307 THR A N 1
ATOM 2416 C CA . THR A 1 307 ? -22.359 -6.379 21.375 1 94.19 307 THR A CA 1
ATOM 2417 C C . THR A 1 307 ? -22.734 -6.977 20.016 1 94.19 307 THR A C 1
ATOM 2419 O O . THR A 1 307 ? -23.859 -6.848 19.562 1 94.19 307 THR A O 1
ATOM 2422 N N . PHE A 1 308 ? -21.797 -7.625 19.391 1 94.75 308 PHE A N 1
ATOM 2423 C CA . PHE A 1 308 ? -22 -8.312 18.109 1 94.75 308 PHE A CA 1
ATOM 2424 C C . PHE A 1 308 ? -21.688 -9.797 18.25 1 94.75 308 PHE A C 1
ATOM 2426 O O . PHE A 1 308 ? -20.641 -10.172 18.797 1 94.75 308 PHE A O 1
ATOM 2433 N N . ASP A 1 309 ? -22.531 -10.68 17.75 1 95.25 309 ASP A N 1
ATOM 2434 C CA . ASP A 1 309 ? -22.359 -12.125 17.828 1 95.25 309 ASP A CA 1
ATOM 2435 C C . ASP A 1 309 ? -21.047 -12.562 17.188 1 95.25 309 ASP A C 1
ATOM 2437 O O . ASP A 1 309 ? -20.312 -13.391 17.734 1 95.25 309 ASP A O 1
ATOM 2441 N N . TYR A 1 310 ? -20.75 -12.031 16.047 1 95.75 310 TYR A N 1
ATOM 2442 C CA . TYR A 1 310 ? -19.547 -12.398 15.305 1 95.75 310 TYR A CA 1
ATOM 2443 C C . TYR A 1 310 ? -18.297 -12.062 16.094 1 95.75 310 TYR A C 1
ATOM 2445 O O . TYR A 1 310 ? -17.375 -12.883 16.203 1 95.75 310 TYR A O 1
ATOM 2453 N N . GLU A 1 311 ? -18.25 -10.875 16.672 1 94.44 311 GLU A N 1
ATOM 2454 C CA . GLU A 1 311 ? -17.094 -10.414 17.453 1 94.44 311 GLU A CA 1
ATOM 2455 C C . GLU A 1 311 ? -16.906 -11.266 18.703 1 94.44 311 GLU A C 1
ATOM 2457 O O . GLU A 1 311 ? -15.773 -11.562 19.094 1 94.44 311 GLU A O 1
ATOM 2462 N N . GLU A 1 312 ? -18.016 -11.734 19.359 1 94.62 312 GLU A N 1
ATOM 2463 C CA . GLU A 1 312 ? -17.969 -12.43 20.641 1 94.62 312 GLU A CA 1
ATOM 2464 C C . GLU A 1 312 ? -17.797 -13.938 20.453 1 94.62 312 GLU A C 1
ATOM 2466 O O . GLU A 1 312 ? -17.578 -14.672 21.406 1 94.62 312 GLU A O 1
ATOM 2471 N N . ASP A 1 313 ? -17.875 -14.375 19.203 1 94.94 313 ASP A N 1
ATOM 2472 C CA . ASP A 1 313 ? -17.781 -15.805 18.938 1 94.94 313 ASP A CA 1
ATOM 2473 C C . ASP A 1 313 ? -16.359 -16.312 19.156 1 94.94 313 ASP A C 1
ATOM 2475 O O . ASP A 1 313 ? -15.492 -16.156 18.281 1 94.94 313 ASP A O 1
ATOM 2479 N N . SER A 1 314 ? -16.125 -16.984 20.234 1 93.19 314 SER A N 1
ATOM 2480 C CA . SER A 1 314 ? -14.797 -17.469 20.609 1 93.19 314 SER A CA 1
ATOM 2481 C C . SER A 1 314 ? -14.445 -18.766 19.891 1 93.19 314 SER A C 1
ATOM 2483 O O . SER A 1 314 ? -13.336 -19.266 20.016 1 93.19 314 SER A O 1
ATOM 2485 N N . THR A 1 315 ? -15.391 -19.281 19.156 1 93.88 315 THR A N 1
ATOM 2486 C CA . THR A 1 315 ? -15.133 -20.531 18.438 1 93.88 315 THR A CA 1
ATOM 2487 C C . THR A 1 315 ? -14.477 -20.25 17.094 1 93.88 315 THR A C 1
ATOM 2489 O O . THR A 1 315 ? -14.086 -21.188 16.391 1 93.88 315 THR A O 1
ATOM 2492 N N . ILE A 1 316 ? -14.406 -19.047 16.703 1 94 316 ILE A N 1
ATOM 2493 C CA . ILE A 1 316 ? -13.734 -18.688 15.461 1 94 316 ILE A CA 1
ATOM 2494 C C . ILE A 1 316 ? -12.289 -18.281 15.75 1 94 316 ILE A C 1
ATOM 2496 O O . ILE A 1 316 ? -12.047 -17.359 16.547 1 94 316 ILE A O 1
ATOM 2500 N N . LEU A 1 317 ? -11.32 -18.953 15.141 1 93.12 317 LEU A N 1
ATOM 2501 C CA . LEU A 1 317 ? -9.906 -18.609 15.281 1 93.12 317 LEU A CA 1
ATOM 2502 C C . LEU A 1 317 ? -9.617 -17.25 14.664 1 93.12 317 LEU A C 1
ATOM 2504 O O . LEU A 1 317 ? -10.289 -16.844 13.711 1 93.12 317 LEU A O 1
ATOM 2508 N N . GLU A 1 318 ? -8.578 -16.531 15.234 1 90.31 318 GLU A N 1
ATOM 2509 C CA . GLU A 1 318 ? -8.188 -15.227 14.727 1 90.31 318 GLU A CA 1
ATOM 2510 C C . GLU A 1 318 ? -7.859 -15.281 13.242 1 90.31 318 GLU A C 1
ATOM 2512 O O . GLU A 1 318 ? -8.266 -14.406 12.469 1 90.31 318 GLU A O 1
ATOM 2517 N N . ASP A 1 319 ? -7.199 -16.328 12.859 1 90.25 319 ASP A N 1
ATOM 2518 C CA . ASP A 1 319 ? -6.766 -16.438 11.469 1 90.25 319 ASP A CA 1
ATOM 2519 C C . ASP A 1 319 ? -7.926 -16.859 10.57 1 90.25 319 ASP A C 1
ATOM 2521 O O . ASP A 1 319 ? -7.781 -16.906 9.344 1 90.25 319 ASP A O 1
ATOM 2525 N N . GLU A 1 320 ? -9.102 -17.125 11.125 1 94.06 320 GLU A N 1
ATOM 2526 C CA . GLU A 1 320 ? -10.289 -17.516 10.367 1 94.06 320 GLU A CA 1
ATOM 2527 C C . GLU A 1 320 ? -11.258 -16.344 10.227 1 94.06 320 GLU A C 1
ATOM 2529 O O . GLU A 1 320 ? -12.297 -16.469 9.57 1 94.06 320 GLU A O 1
ATOM 2534 N N . ARG A 1 321 ? -10.945 -15.273 10.82 1 95.38 321 ARG A N 1
ATOM 2535 C CA . ARG A 1 321 ? -11.836 -14.125 10.766 1 95.38 321 ARG A CA 1
ATOM 2536 C C . ARG A 1 321 ? -11.633 -13.328 9.484 1 95.38 321 ARG A C 1
ATOM 2538 O O . ARG A 1 321 ? -10.492 -13.117 9.055 1 95.38 321 ARG A O 1
ATOM 2545 N N . VAL A 1 322 ? -12.734 -12.898 8.867 1 95.62 322 VAL A N 1
ATOM 2546 C CA . VAL A 1 322 ? -12.742 -12.188 7.598 1 95.62 322 VAL A CA 1
ATOM 2547 C C . VAL A 1 322 ? -12.234 -10.758 7.801 1 95.62 322 VAL A C 1
ATOM 2549 O O . VAL A 1 322 ? -12.57 -10.109 8.797 1 95.62 322 VAL A O 1
ATOM 2552 N N . SER A 1 323 ? -11.352 -10.266 7.023 1 92.88 323 SER A N 1
ATOM 2553 C CA . SER A 1 323 ? -10.922 -8.875 6.98 1 92.88 323 SER A CA 1
ATOM 2554 C C . SER A 1 323 ? -11.375 -8.195 5.695 1 92.88 323 SER A C 1
ATOM 2556 O O . SER A 1 323 ? -10.758 -8.367 4.641 1 92.88 323 SER A O 1
ATOM 2558 N N . LEU A 1 324 ? -12.422 -7.371 5.82 1 96.25 324 LEU A N 1
ATOM 2559 C CA . LEU A 1 324 ? -13.117 -6.875 4.637 1 96.25 324 LEU A CA 1
ATOM 2560 C C . LEU A 1 324 ? -13.578 -5.438 4.84 1 96.25 324 LEU A C 1
ATOM 2562 O O . LEU A 1 324 ? -14.055 -5.078 5.922 1 96.25 324 LEU A O 1
ATOM 2566 N N . ASP A 1 325 ? -13.289 -4.527 3.85 1 96.94 325 ASP A N 1
ATOM 2567 C CA . ASP A 1 325 ? -13.93 -3.219 3.732 1 96.94 325 ASP A CA 1
ATOM 2568 C C . ASP A 1 325 ? -15.023 -3.238 2.672 1 96.94 325 ASP A C 1
ATOM 2570 O O . ASP A 1 325 ? -14.836 -3.799 1.59 1 96.94 325 ASP A O 1
ATOM 2574 N N . ILE A 1 326 ? -16.156 -2.684 2.961 1 97.38 326 ILE A N 1
ATOM 2575 C CA . ILE A 1 326 ? -17.234 -2.547 1.98 1 97.38 326 ILE A CA 1
ATOM 2576 C C . ILE A 1 326 ? -17.453 -1.068 1.672 1 97.38 326 ILE A C 1
ATOM 2578 O O . ILE A 1 326 ? -17.859 -0.301 2.547 1 97.38 326 ILE A O 1
ATOM 2582 N N . TRP A 1 327 ? -17.109 -0.615 0.453 1 96.81 327 TRP A N 1
ATOM 2583 C CA . TRP A 1 327 ? -17.453 0.706 -0.057 1 96.81 327 TRP A CA 1
ATOM 2584 C C . TRP A 1 327 ? -18.875 0.716 -0.608 1 96.81 327 TRP A C 1
ATOM 2586 O O . TRP A 1 327 ? -19.219 -0.075 -1.492 1 96.81 327 TRP A O 1
ATOM 2596 N N . GLY A 1 328 ? -19.734 1.521 -0.118 1 96.5 328 GLY A N 1
ATOM 2597 C CA . GLY A 1 328 ? -21.109 1.638 -0.608 1 96.5 328 GLY A CA 1
ATOM 2598 C C . GLY A 1 328 ? -21.375 2.955 -1.311 1 96.5 328 GLY A C 1
ATOM 2599 O O . GLY A 1 328 ? -20.906 4.008 -0.87 1 96.5 328 GLY A O 1
ATOM 2600 N N . TRP A 1 329 ? -22.156 2.943 -2.434 1 95 329 TRP A N 1
ATOM 2601 C CA . TRP A 1 329 ? -22.438 4.129 -3.236 1 95 329 TRP A CA 1
ATOM 2602 C C . TRP A 1 329 ? -23.234 5.156 -2.432 1 95 329 TRP A C 1
ATOM 2604 O O . TRP A 1 329 ? -23.188 6.352 -2.729 1 95 329 TRP A O 1
ATOM 2614 N N . GLN A 1 330 ? -23.828 4.699 -1.316 1 94.44 330 GLN A N 1
ATOM 2615 C CA . GLN A 1 330 ? -24.703 5.562 -0.531 1 94.44 330 GLN A CA 1
ATOM 2616 C C . GLN A 1 330 ? -23.953 6.184 0.645 1 94.44 330 GLN A C 1
ATOM 2618 O O . GLN A 1 330 ? -24.5 7.023 1.363 1 94.44 330 GLN A O 1
ATOM 2623 N N . ASP A 1 331 ? -22.781 5.824 0.836 1 94.56 331 ASP A N 1
ATOM 2624 C CA . ASP A 1 331 ? -22.031 6.277 2.004 1 94.56 331 ASP A CA 1
ATOM 2625 C C . ASP A 1 331 ? -21.828 7.793 1.975 1 94.56 331 ASP A C 1
ATOM 2627 O O . ASP A 1 331 ? -21.406 8.352 0.959 1 94.56 331 ASP A O 1
ATOM 2631 N N . ALA A 1 332 ? -22.109 8.445 3.111 1 93.06 332 ALA A N 1
ATOM 2632 C CA . ALA A 1 332 ? -21.797 9.867 3.219 1 93.06 332 ALA A CA 1
ATOM 2633 C C . ALA A 1 332 ? -20.297 10.109 3.178 1 93.06 332 ALA A C 1
ATOM 2635 O O . ALA A 1 332 ? -19.828 10.961 2.43 1 93.06 332 ALA A O 1
ATOM 2636 N N . GLU A 1 333 ? -19.625 9.414 4.008 1 94.69 333 GLU A N 1
ATOM 2637 C CA . GLU A 1 333 ? -18.172 9.344 3.932 1 94.69 333 GLU A CA 1
ATOM 2638 C C . GLU A 1 333 ? -17.719 8.031 3.303 1 94.69 333 GLU A C 1
ATOM 2640 O O . GLU A 1 333 ? -18.109 6.953 3.752 1 94.69 333 GLU A O 1
ATOM 2645 N N . ILE A 1 334 ? -16.953 8.062 2.256 1 95.75 334 ILE A N 1
ATOM 2646 C CA . ILE A 1 334 ? -16.469 6.84 1.622 1 95.75 334 ILE A CA 1
ATOM 2647 C C . ILE A 1 334 ? -15.602 6.059 2.604 1 95.75 334 ILE A C 1
ATOM 2649 O O . ILE A 1 334 ? -15.164 6.602 3.619 1 95.75 334 ILE A O 1
ATOM 2653 N N . GLN A 1 335 ? -15.359 4.82 2.334 1 96.31 335 GLN A N 1
ATOM 2654 C CA . GLN A 1 335 ? -14.797 3.873 3.289 1 96.31 335 GLN A CA 1
ATOM 2655 C C . GLN A 1 335 ? -13.422 4.32 3.762 1 96.31 335 GLN A C 1
ATOM 2657 O O . GLN A 1 335 ? -13.102 4.234 4.949 1 96.31 335 GLN A O 1
ATOM 2662 N N . PRO A 1 336 ? -12.5 4.855 2.85 1 95.81 336 PRO A N 1
ATOM 2663 C CA . PRO A 1 336 ? -11.203 5.316 3.35 1 95.81 336 PRO A CA 1
ATOM 2664 C C . PRO A 1 336 ? -11.328 6.453 4.363 1 95.81 336 PRO A C 1
ATOM 2666 O O . PRO A 1 336 ? -10.562 6.512 5.328 1 95.81 336 PRO A O 1
ATOM 2669 N N . MET A 1 337 ? -12.25 7.348 4.211 1 97 337 MET A N 1
ATOM 2670 C CA . MET A 1 337 ? -12.5 8.398 5.191 1 97 337 MET A CA 1
ATOM 2671 C C . MET A 1 337 ? -12.938 7.809 6.527 1 97 337 MET A C 1
ATOM 2673 O O . MET A 1 337 ? -12.453 8.219 7.582 1 97 337 MET A O 1
ATOM 2677 N N . GLN A 1 338 ? -13.867 6.844 6.469 1 97.31 338 GLN A N 1
ATOM 2678 C CA . GLN A 1 338 ? -14.367 6.203 7.676 1 97.31 338 GLN A CA 1
ATOM 2679 C C . GLN A 1 338 ? -13.242 5.516 8.445 1 97.31 338 GLN A C 1
ATOM 2681 O O . GLN A 1 338 ? -13.172 5.609 9.672 1 97.31 338 GLN A O 1
ATOM 2686 N N . LEU A 1 339 ? -12.422 4.828 7.664 1 96.88 339 LEU A N 1
ATOM 2687 C CA . LEU A 1 339 ? -11.328 4.102 8.289 1 96.88 339 LEU A CA 1
ATOM 2688 C C . LEU A 1 339 ? -10.383 5.059 9.008 1 96.88 339 LEU A C 1
ATOM 2690 O O . LEU A 1 339 ? -9.945 4.781 10.133 1 96.88 339 LEU A O 1
ATOM 2694 N N . LEU A 1 340 ? -10.047 6.211 8.445 1 95.44 340 LEU A N 1
ATOM 2695 C CA . LEU A 1 340 ? -9.156 7.195 9.055 1 95.44 340 LEU A CA 1
ATOM 2696 C C . LEU A 1 340 ? -9.82 7.855 10.258 1 95.44 340 LEU A C 1
ATOM 2698 O O . LEU A 1 340 ? -9.141 8.203 11.227 1 95.44 340 LEU A O 1
ATOM 2702 N N . ASN A 1 341 ? -11.102 7.973 10.211 1 96.25 341 ASN A N 1
ATOM 2703 C CA . ASN A 1 341 ? -11.852 8.641 11.281 1 96.25 341 ASN A CA 1
ATOM 2704 C C . ASN A 1 341 ? -12.383 7.637 12.297 1 96.25 341 ASN A C 1
ATOM 2706 O O . ASN A 1 341 ? -13.125 8.008 13.211 1 96.25 341 ASN A O 1
ATOM 2710 N N . LYS A 1 342 ? -12.07 6.406 12.133 1 96.44 342 LYS A N 1
ATOM 2711 C CA . LYS A 1 342 ? -12.664 5.332 12.93 1 96.44 342 LYS A CA 1
ATOM 2712 C C . LYS A 1 342 ? -12.484 5.59 14.422 1 96.44 342 LYS A C 1
ATOM 2714 O O . LYS A 1 342 ? -13.445 5.48 15.195 1 96.44 342 LYS A O 1
ATOM 2719 N N . ASP A 1 343 ? -11.258 5.945 14.805 1 96.06 343 ASP A N 1
ATOM 2720 C CA . ASP A 1 343 ? -10.984 6.191 16.219 1 96.06 343 ASP A CA 1
ATOM 2721 C C . ASP A 1 343 ? -11.805 7.363 16.734 1 96.06 343 ASP A C 1
ATOM 2723 O O . ASP A 1 343 ? -12.438 7.266 17.797 1 96.06 343 ASP A O 1
ATOM 2727 N N . LYS A 1 344 ? -11.781 8.422 16.016 1 95.19 344 LYS A N 1
ATOM 2728 C CA . LYS A 1 344 ? -12.555 9.602 16.406 1 95.19 344 LYS A CA 1
ATOM 2729 C C . LYS A 1 344 ? -14.039 9.273 16.5 1 95.19 344 LYS A C 1
ATOM 2731 O O . LYS A 1 344 ? -14.711 9.672 17.453 1 95.19 344 LYS A O 1
ATOM 2736 N N . GLU A 1 345 ? -14.562 8.547 15.492 1 94.88 345 GLU A N 1
ATOM 2737 C CA . GLU A 1 345 ? -15.984 8.211 15.453 1 94.88 345 GLU A CA 1
ATOM 2738 C C . GLU A 1 345 ? -16.359 7.25 16.578 1 94.88 345 GLU A C 1
ATOM 2740 O O . GLU A 1 345 ? -17.438 7.348 17.156 1 94.88 345 GLU A O 1
ATOM 2745 N N . SER A 1 346 ? -15.461 6.383 16.891 1 94.62 346 SER A N 1
ATOM 2746 C CA . SER A 1 346 ? -15.719 5.43 17.969 1 94.62 346 SER A CA 1
ATOM 2747 C C . SER A 1 346 ? -15.75 6.121 19.328 1 94.62 346 SER A C 1
ATOM 2749 O O . SER A 1 346 ? -16.406 5.652 20.25 1 94.62 346 SER A O 1
ATOM 2751 N N . LYS A 1 347 ? -15.07 7.262 19.469 1 94.94 347 LYS A N 1
ATOM 2752 C CA . LYS A 1 347 ? -14.969 7.992 20.719 1 94.94 347 LYS A CA 1
ATOM 2753 C C . LYS A 1 347 ? -15.891 9.211 20.734 1 94.94 347 LYS A C 1
ATOM 2755 O O . LYS A 1 347 ? -15.797 10.062 21.609 1 94.94 347 LYS A O 1
ATOM 2760 N N . LYS A 1 348 ? -16.703 9.258 19.797 1 94.38 348 LYS A N 1
ATOM 2761 C CA . LYS A 1 348 ? -17.578 10.414 19.625 1 94.38 348 LYS A CA 1
ATOM 2762 C C . LYS A 1 348 ? -18.5 10.586 20.844 1 94.38 348 LYS A C 1
ATOM 2764 O O . LYS A 1 348 ? -19.062 9.617 21.328 1 94.38 348 LYS A O 1
ATOM 2769 N N . GLY A 1 349 ? -18.562 11.836 21.422 1 95.62 349 GLY A N 1
ATOM 2770 C CA . GLY A 1 349 ? -19.469 12.203 22.484 1 95.62 349 GLY A CA 1
ATOM 2771 C C . GLY A 1 349 ? -20.469 13.266 22.078 1 95.62 349 GLY A C 1
ATOM 2772 O O . GLY A 1 349 ? -20.312 13.914 21.031 1 95.62 349 GLY A O 1
ATOM 2773 N N . TYR A 1 350 ? -21.531 13.328 22.844 1 97.25 350 TYR A N 1
ATOM 2774 C CA . TYR A 1 350 ? -22.578 14.328 22.672 1 97.25 350 TYR A CA 1
ATOM 2775 C C . TYR A 1 350 ? -22.641 15.258 23.875 1 97.25 350 TYR A C 1
ATOM 2777 O O . TYR A 1 350 ? -22.812 14.805 25.016 1 97.25 350 TYR A O 1
ATOM 2785 N N . LEU A 1 351 ? -22.531 16.5 23.578 1 97.69 351 LEU A N 1
ATOM 2786 C CA . LEU A 1 351 ? -22.406 17.516 24.609 1 97.69 351 LEU A CA 1
ATOM 2787 C C . LEU A 1 351 ? -23.672 17.609 25.438 1 97.69 351 LEU A C 1
ATOM 2789 O O . LEU A 1 351 ? -24.781 17.547 24.906 1 97.69 351 LEU A O 1
ATOM 2793 N N . ALA A 1 352 ? -23.531 17.734 26.766 1 97.5 352 ALA A N 1
ATOM 2794 C CA . ALA A 1 352 ? -24.562 18.016 27.75 1 97.5 352 ALA A CA 1
ATOM 2795 C C . ALA A 1 352 ? -24.094 19.047 28.766 1 97.5 352 ALA A C 1
ATOM 2797 O O . ALA A 1 352 ? -22.906 19.375 28.812 1 97.5 352 ALA A O 1
ATOM 2798 N N . VAL A 1 353 ? -25.062 19.594 29.5 1 97.19 353 VAL A N 1
ATOM 2799 C CA . VAL A 1 353 ? -24.703 20.609 30.484 1 97.19 353 VAL A CA 1
ATOM 2800 C C . VAL A 1 353 ? -25.484 20.359 31.781 1 97.19 353 VAL A C 1
ATOM 2802 O O . VAL A 1 353 ? -26.641 19.969 31.734 1 97.19 353 VAL A O 1
ATOM 2805 N N . MET A 1 354 ? -24.875 20.531 32.906 1 95.44 354 MET A N 1
ATOM 2806 C CA . MET A 1 354 ? -25.469 20.406 34.219 1 95.44 354 MET A CA 1
ATOM 2807 C C . MET A 1 354 ? -25.438 21.734 34.969 1 95.44 354 MET A C 1
ATOM 2809 O O . MET A 1 354 ? -24.391 22.391 35.031 1 95.44 354 MET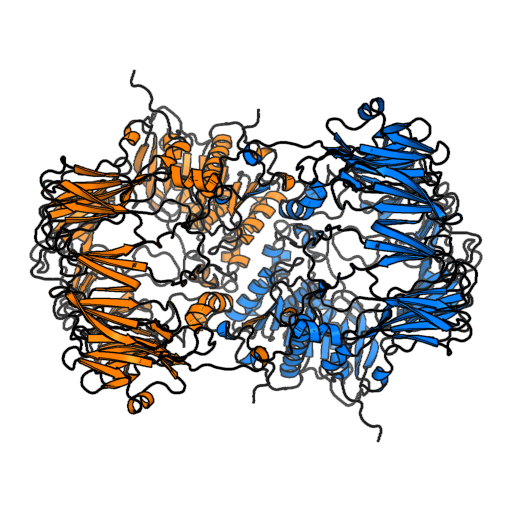 A O 1
ATOM 2813 N N . ASP A 1 355 ? -26.516 22.078 35.406 1 93 355 ASP A N 1
ATOM 2814 C CA . ASP A 1 355 ? -26.578 23.203 36.344 1 93 355 ASP A CA 1
ATOM 2815 C C . ASP A 1 355 ? -26.109 22.781 37.75 1 93 355 ASP A C 1
ATOM 2817 O O . ASP A 1 355 ? -26.734 21.938 38.375 1 93 355 ASP A O 1
ATOM 2821 N N . LEU A 1 356 ? -25.156 23.391 38.25 1 90.5 356 LEU A N 1
ATOM 2822 C CA . LEU A 1 356 ? -24.531 22.953 39.5 1 90.5 356 LEU A CA 1
ATOM 2823 C C . LEU A 1 356 ? -25.344 23.391 40.719 1 90.5 356 LEU A C 1
ATOM 2825 O O . LEU A 1 356 ? -25.141 22.875 41.812 1 90.5 356 LEU A O 1
ATOM 2829 N N . LYS A 1 357 ? -26.188 24.297 40.5 1 85.62 357 LYS A N 1
ATOM 2830 C CA . LYS A 1 357 ? -27 24.781 41.594 1 85.62 357 LYS A CA 1
ATOM 2831 C C . LYS A 1 357 ? -28.062 23.75 41.969 1 85.62 357 LYS A C 1
ATOM 2833 O O . LYS A 1 357 ? -28.281 23.484 43.156 1 85.62 357 LYS A O 1
ATOM 2838 N N . ASN A 1 358 ? -28.75 23.219 40.969 1 85.88 358 ASN A N 1
ATOM 2839 C CA . ASN A 1 358 ? -29.859 22.312 41.25 1 85.88 358 ASN A CA 1
ATOM 2840 C C . ASN A 1 358 ? -29.609 20.922 40.688 1 85.88 358 ASN A C 1
ATOM 2842 O O . ASN A 1 358 ? -30.406 20.016 40.875 1 85.88 358 ASN A O 1
ATOM 2846 N N . GLY A 1 359 ? -28.547 20.781 39.969 1 88.44 359 GLY A N 1
ATOM 2847 C CA . GLY A 1 359 ? -28.203 19.469 39.438 1 88.44 359 GLY A CA 1
ATOM 2848 C C . GLY A 1 359 ? -28.953 19.125 38.156 1 88.44 359 GLY A C 1
ATOM 2849 O O . GLY A 1 359 ? -28.812 18.031 37.625 1 88.44 359 GLY A O 1
ATOM 2850 N N . LYS A 1 360 ? -29.688 20.031 37.656 1 92.69 360 LYS A N 1
ATOM 2851 C CA . LYS A 1 360 ? -30.469 19.766 36.438 1 92.69 360 LYS A CA 1
ATOM 2852 C C . LYS A 1 360 ? -29.547 19.562 35.25 1 92.69 360 LYS A C 1
ATOM 2854 O O . LYS A 1 360 ? -28.625 20.359 35 1 92.69 360 LYS A O 1
ATOM 2859 N N . VAL A 1 361 ? -29.812 18.5 34.5 1 95.81 361 VAL A N 1
ATOM 2860 C CA . VAL A 1 361 ? -29.031 18.172 33.344 1 95.81 361 VAL A CA 1
ATOM 2861 C C . VAL A 1 361 ? -29.844 18.438 32.062 1 95.81 361 VAL A C 1
ATOM 2863 O O . VAL A 1 361 ? -31.047 18.172 32.031 1 95.81 361 VAL A O 1
ATOM 2866 N N . THR A 1 362 ? -29.234 19.031 31.109 1 96.31 362 THR A N 1
ATOM 2867 C CA . THR A 1 362 ? -29.828 19.266 29.797 1 96.31 362 THR A CA 1
ATOM 2868 C C . THR A 1 362 ? -28.953 18.656 28.703 1 96.31 362 THR A C 1
ATOM 2870 O O . THR A 1 362 ? -27.766 18.984 28.594 1 96.31 362 THR A O 1
ATOM 2873 N N . GLN A 1 363 ? -29.547 17.688 27.938 1 96.38 363 GLN A N 1
ATOM 2874 C CA . GLN A 1 363 ? -28.859 17.172 26.766 1 96.38 363 GLN A CA 1
ATOM 2875 C C . GLN A 1 363 ? -28.828 18.203 25.641 1 96.38 363 GLN A C 1
ATOM 2877 O O . GLN A 1 363 ? -29.875 18.703 25.234 1 96.38 363 GLN A O 1
ATOM 2882 N N . LEU A 1 364 ? -27.641 18.562 25.109 1 97.75 364 LEU A N 1
ATOM 2883 C CA . LEU A 1 364 ? -27.531 19.578 24.078 1 97.75 364 LEU A CA 1
ATOM 2884 C C . LEU A 1 364 ? -27.375 18.938 22.703 1 97.75 364 LEU A C 1
ATOM 2886 O O . LEU A 1 364 ? -28.25 19.062 21.844 1 97.75 364 LEU A O 1
ATOM 2890 N N . GLU A 1 365 ? -26.266 18.203 22.453 1 97.19 365 GLU A N 1
ATOM 2891 C CA . GLU A 1 365 ? -26.078 17.516 21.188 1 97.19 365 GLU A CA 1
ATOM 2892 C C . GLU A 1 365 ? -26.859 16.203 21.141 1 97.19 365 GLU A C 1
ATOM 2894 O O . GLU A 1 365 ? -27.125 15.609 22.188 1 97.19 365 GLU A O 1
ATOM 2899 N N . ASP A 1 366 ? -27.266 15.789 19.984 1 93.69 366 ASP A N 1
ATOM 2900 C CA . ASP A 1 366 ? -27.938 14.508 19.766 1 93.69 366 ASP A CA 1
ATOM 2901 C C . ASP A 1 366 ? -27.531 13.906 18.422 1 93.69 366 ASP A C 1
ATOM 2903 O O . ASP A 1 366 ? -26.5 14.273 17.844 1 93.69 366 ASP A O 1
ATOM 2907 N N . LYS A 1 367 ? -28.234 12.938 17.953 1 90.19 367 LYS A N 1
ATOM 2908 C CA . LYS A 1 367 ? -27.859 12.195 16.75 1 90.19 367 LYS A CA 1
ATOM 2909 C C . LYS A 1 367 ? -28.109 13.031 15.492 1 90.19 367 LYS A C 1
ATOM 2911 O O . LYS A 1 367 ? -27.594 12.703 14.422 1 90.19 367 LYS A O 1
ATOM 2916 N N . THR A 1 368 ? -28.828 14.094 15.586 1 90 368 THR A N 1
ATOM 2917 C CA . THR A 1 368 ? -29.109 14.977 14.453 1 90 368 THR A CA 1
ATOM 2918 C C . THR A 1 368 ? -28.156 16.172 14.445 1 90 368 THR A C 1
ATOM 2920 O O . THR A 1 368 ? -27.406 16.375 13.484 1 90 368 THR A O 1
ATOM 2923 N N . VAL A 1 369 ? -28.172 16.922 15.555 1 95.5 369 VAL A N 1
ATOM 2924 C CA . VAL A 1 369 ? -27.25 18.031 15.703 1 95.5 369 VAL A CA 1
ATOM 2925 C C . VAL A 1 369 ? -26.062 17.594 16.562 1 95.5 369 VAL A C 1
ATOM 2927 O O . VAL A 1 369 ? -26.062 17.766 17.781 1 95.5 369 VAL A O 1
ATOM 2930 N N . THR A 1 370 ? -25.047 17.203 15.867 1 91.12 370 THR A N 1
ATOM 2931 C CA . THR A 1 370 ? -23.922 16.578 16.562 1 91.12 370 THR A CA 1
ATOM 2932 C C . THR A 1 370 ? -22.812 17.578 16.828 1 91.12 370 THR A C 1
ATOM 2934 O O . THR A 1 370 ? -21.812 17.25 17.453 1 91.12 370 THR A O 1
ATOM 2937 N N . SER A 1 371 ? -22.938 18.844 16.391 1 95.38 371 SER A N 1
ATOM 2938 C CA . SER A 1 371 ? -21.891 19.844 16.562 1 95.38 371 SER A CA 1
ATOM 2939 C C . SER A 1 371 ? -22.469 21.141 17.141 1 95.38 371 SER A C 1
ATOM 2941 O O . SER A 1 371 ? -23.094 21.922 16.422 1 95.38 371 SER A O 1
ATOM 2943 N N . ILE A 1 372 ? -22.281 21.281 18.375 1 97.44 372 ILE A N 1
ATOM 2944 C CA . ILE A 1 372 ? -22.641 22.516 19.062 1 97.44 372 ILE A CA 1
ATOM 2945 C C . ILE A 1 372 ? -21.391 23.25 19.531 1 97.44 372 ILE A C 1
ATOM 2947 O O . ILE A 1 372 ? -20.516 22.641 20.156 1 97.44 372 ILE A O 1
ATOM 2951 N N . ARG A 1 373 ? -21.281 24.531 19.188 1 97.5 373 ARG A N 1
ATOM 2952 C CA . ARG A 1 373 ? -20.125 25.344 19.531 1 97.5 373 ARG A CA 1
ATOM 2953 C C . ARG A 1 373 ? -20.484 26.375 20.594 1 97.5 373 ARG A C 1
ATOM 2955 O O . ARG A 1 373 ? -21.391 27.188 20.391 1 97.5 373 ARG A O 1
ATOM 2962 N N . LEU A 1 374 ? -19.781 26.266 21.672 1 97.25 374 LEU A N 1
ATOM 2963 C CA . LEU A 1 374 ? -19.922 27.234 22.766 1 97.25 374 LEU A CA 1
ATOM 2964 C C . LEU A 1 374 ? -19.016 28.438 22.547 1 97.25 374 LEU A C 1
ATOM 2966 O O . LEU A 1 374 ? -18.062 28.375 21.766 1 97.25 374 LEU A O 1
ATOM 2970 N N . ASP A 1 375 ? -19.453 29.578 23.203 1 95.31 375 ASP A N 1
ATOM 2971 C CA . ASP A 1 375 ? -18.5 30.688 23.188 1 95.31 375 ASP A CA 1
ATOM 2972 C C . ASP A 1 375 ? -17.203 30.312 23.906 1 95.31 375 ASP A C 1
ATOM 2974 O O . ASP A 1 375 ? -17.219 29.484 24.812 1 95.31 375 ASP A O 1
ATOM 2978 N N . PRO A 1 376 ? -16.078 30.938 23.609 1 92.75 376 PRO A N 1
ATOM 2979 C CA . PRO A 1 376 ? -14.766 30.516 24.078 1 92.75 376 PRO A CA 1
ATOM 2980 C C . PRO A 1 376 ? -14.656 30.453 25.594 1 92.75 376 PRO A C 1
ATOM 2982 O O . PRO A 1 376 ? -14.016 29.547 26.141 1 92.75 376 PRO A O 1
ATOM 2985 N N . LYS A 1 377 ? -15.273 31.312 26.297 1 91.94 377 LYS A N 1
ATOM 2986 C CA . LYS A 1 377 ? -15.148 31.359 27.75 1 91.94 377 LYS A CA 1
ATOM 2987 C C . LYS A 1 377 ? -16.391 30.781 28.422 1 91.94 377 LYS A C 1
ATOM 2989 O O . LYS A 1 377 ? -16.5 30.781 29.656 1 91.94 377 LYS A O 1
ATOM 2994 N N . ARG A 1 378 ? -17.375 30.422 27.609 1 95.81 378 ARG A N 1
ATOM 2995 C CA . ARG A 1 378 ? -18.594 29.812 28.094 1 95.81 378 ARG A CA 1
ATOM 2996 C C . ARG A 1 378 ? -19.344 30.734 29.047 1 95.81 378 ARG A C 1
ATOM 2998 O O . ARG A 1 378 ? -19.734 30.312 30.141 1 95.81 378 ARG A O 1
ATOM 3005 N N . LYS A 1 379 ? -19.438 31.875 28.703 1 94.06 379 LYS A N 1
ATOM 3006 C CA . LYS A 1 379 ? -20.109 32.875 29.516 1 94.06 379 LYS A CA 1
ATOM 3007 C C . LYS A 1 379 ? -21.594 33.031 29.125 1 94.06 379 LYS A C 1
ATOM 3009 O O . LYS A 1 379 ? -22.406 33.438 29.938 1 94.06 379 LYS A O 1
ATOM 3014 N N . LEU A 1 380 ? -21.875 32.656 27.969 1 96.44 380 LEU A N 1
ATOM 3015 C CA . LEU A 1 380 ? -23.203 32.906 27.406 1 96.44 380 LEU A CA 1
ATOM 3016 C C . LEU A 1 380 ? -24.172 31.781 27.75 1 96.44 380 LEU A C 1
ATOM 3018 O O . LEU A 1 380 ? -23.734 30.688 28.125 1 96.44 380 LEU A O 1
ATOM 3022 N N . GLU A 1 381 ? -25.422 32.062 27.656 1 96.19 381 GLU A N 1
ATOM 3023 C CA . GLU A 1 381 ? -26.484 31.078 27.859 1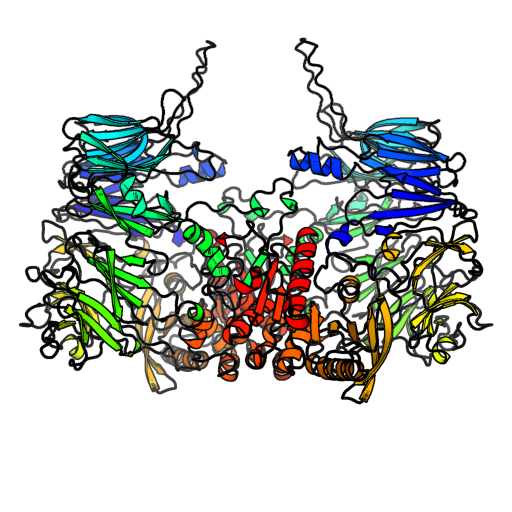 96.19 381 GLU A CA 1
ATOM 3024 C C . GLU A 1 381 ? -26.969 30.516 26.531 1 96.19 381 GLU A C 1
ATOM 3026 O O . GLU A 1 381 ? -27.953 29.766 26.484 1 96.19 381 GLU A O 1
ATOM 3031 N N . VAL A 1 382 ? -26.312 30.922 25.469 1 97.31 382 VAL A N 1
ATOM 3032 C CA . VAL A 1 382 ? -26.688 30.438 24.141 1 97.31 382 VAL A CA 1
ATOM 3033 C C . VAL A 1 382 ? -25.453 29.891 23.422 1 97.31 382 VAL A C 1
ATOM 3035 O O . VAL A 1 382 ? -24.312 30.188 23.812 1 97.31 382 VAL A O 1
ATOM 3038 N N . ALA A 1 383 ? -25.656 29.047 22.453 1 98.12 383 ALA A N 1
ATOM 3039 C CA . ALA A 1 383 ? -24.672 28.484 21.531 1 98.12 383 ALA A CA 1
ATOM 3040 C C . ALA A 1 383 ? -25.266 28.297 20.141 1 98.12 383 ALA A C 1
ATOM 3042 O O . ALA A 1 383 ? -26.406 28.688 19.875 1 98.12 383 ALA A O 1
ATOM 3043 N N . TYR A 1 384 ? -24.531 27.891 19.203 1 97.75 384 TYR A N 1
ATOM 3044 C CA . TYR A 1 384 ? -25.078 27.531 17.906 1 97.75 384 TYR A CA 1
ATOM 3045 C C . TYR A 1 384 ? -24.672 26.125 17.516 1 97.75 384 TYR A C 1
ATOM 3047 O O . TYR A 1 384 ? -23.656 25.609 17.984 1 97.75 384 TYR A O 1
ATOM 3055 N N . GLY A 1 385 ? -25.5 25.422 16.812 1 97.88 385 GLY A N 1
ATOM 3056 C CA . GLY A 1 385 ? -25.266 24.078 16.297 1 97.88 385 GLY A CA 1
ATOM 3057 C C . GLY A 1 385 ? -25.312 24 14.781 1 97.88 385 GLY A C 1
ATOM 3058 O O . GLY A 1 385 ? -25.922 24.859 14.133 1 97.88 385 GLY A O 1
ATOM 3059 N N . THR A 1 386 ? -24.594 23.062 14.219 1 96.94 386 THR A N 1
ATOM 3060 C CA . THR A 1 386 ? -24.641 22.828 12.781 1 96.94 386 THR A CA 1
ATOM 3061 C C . THR A 1 386 ? -24.875 21.344 12.477 1 96.94 386 THR A C 1
ATOM 3063 O O . THR A 1 386 ? -24.531 20.484 13.289 1 96.94 386 THR A O 1
ATOM 3066 N N . ASP A 1 387 ? -25.562 21.031 11.367 1 96.56 387 ASP A N 1
ATOM 3067 C CA . ASP A 1 387 ? -25.781 19.688 10.836 1 96.56 387 ASP A CA 1
ATOM 3068 C C . ASP A 1 387 ? -25.578 19.656 9.32 1 96.56 387 ASP A C 1
ATOM 3070 O O . ASP A 1 387 ? -26.359 20.219 8.562 1 96.56 387 ASP A O 1
ATOM 3074 N N . ASP A 1 388 ? -24.547 18.969 8.883 1 95.06 388 ASP A N 1
ATOM 3075 C CA . ASP A 1 388 ? -24.281 18.891 7.449 1 95.06 388 ASP A CA 1
ATOM 3076 C C . ASP A 1 388 ? -24.609 17.516 6.906 1 95.06 388 ASP A C 1
ATOM 3078 O O . ASP A 1 388 ? -24.312 17.203 5.75 1 95.06 388 ASP A O 1
ATOM 3082 N N . ASN A 1 389 ? -25.266 16.578 7.656 1 93.88 389 ASN A N 1
ATOM 3083 C CA . ASN A 1 389 ? -25.531 15.195 7.293 1 93.88 389 ASN A CA 1
ATOM 3084 C C . ASN A 1 389 ? -26.328 15.102 5.992 1 93.88 389 ASN A C 1
ATOM 3086 O O . ASN A 1 389 ? -26.016 14.273 5.133 1 93.88 389 ASN A O 1
ATOM 3090 N N . PRO A 1 390 ? -27.359 15.984 5.816 1 94.44 390 PRO A N 1
ATOM 3091 C CA . PRO A 1 390 ? -28.156 15.859 4.602 1 94.44 390 PRO A CA 1
ATOM 3092 C C . PRO A 1 390 ? -27.359 16.156 3.332 1 94.44 390 PRO A C 1
ATOM 3094 O O . PRO A 1 390 ? -27.797 15.797 2.232 1 94.44 390 PRO A O 1
ATOM 3097 N N . TYR A 1 391 ? -26.234 16.812 3.457 1 95.25 391 TYR A N 1
ATOM 3098 C CA . TYR A 1 391 ? -25.484 17.281 2.297 1 95.25 391 TYR A CA 1
ATOM 3099 C C . TYR A 1 391 ? -24.141 16.578 2.184 1 95.25 391 TYR A C 1
ATOM 3101 O O . TYR A 1 391 ? -23.453 16.703 1.174 1 95.25 391 TYR A O 1
ATOM 3109 N N . ARG A 1 392 ? -23.75 15.766 3.121 1 94.25 392 ARG A N 1
ATOM 3110 C CA . ARG A 1 392 ? -22.391 15.242 3.32 1 94.25 392 ARG A CA 1
ATOM 3111 C C . ARG A 1 392 ? -22.016 14.25 2.223 1 94.25 392 ARG A C 1
ATOM 3113 O O . ARG A 1 392 ? -20.844 14.102 1.885 1 94.25 392 ARG A O 1
ATOM 3120 N N . ILE A 1 393 ? -22.984 13.547 1.567 1 93.31 393 ILE A N 1
ATOM 3121 C CA . ILE A 1 393 ? -22.719 12.57 0.515 1 93.31 393 ILE A CA 1
ATOM 3122 C C . ILE A 1 393 ? -21.984 13.25 -0.646 1 93.31 393 ILE A C 1
ATOM 3124 O O . ILE A 1 393 ? -21.234 12.602 -1.382 1 93.31 393 ILE A O 1
ATOM 3128 N N . ASN A 1 394 ? -22.141 14.625 -0.781 1 94.5 394 ASN A N 1
ATOM 3129 C CA . ASN A 1 394 ? -21.547 15.375 -1.886 1 94.5 394 ASN A CA 1
ATOM 3130 C C . ASN A 1 394 ? -20.109 15.781 -1.581 1 94.5 394 ASN A C 1
ATOM 3132 O O . ASN A 1 394 ? -19.375 16.219 -2.475 1 94.5 394 ASN A O 1
ATOM 3136 N N . TYR A 1 395 ? -19.641 15.633 -0.399 1 92.5 395 TYR A N 1
ATOM 3137 C CA . TYR A 1 395 ? -18.375 16.188 0.065 1 92.5 395 TYR A CA 1
ATOM 3138 C C . TYR A 1 395 ? -17.203 15.609 -0.735 1 92.5 395 TYR A C 1
ATOM 3140 O O . TYR A 1 395 ? -16.141 16.234 -0.83 1 92.5 395 TYR A O 1
ATOM 3148 N N . SER A 1 396 ? -17.359 14.578 -1.492 1 89.38 396 SER A N 1
ATOM 3149 C CA . SER A 1 396 ? -16.281 14.016 -2.301 1 89.38 396 SER A CA 1
ATOM 3150 C C . SER A 1 396 ? -15.992 14.883 -3.523 1 89.38 396 SER A C 1
ATOM 3152 O O . SER A 1 396 ? -14.883 14.852 -4.062 1 89.38 396 SER A O 1
ATOM 3154 N N . TRP A 1 397 ? -17.031 15.625 -3.938 1 94.44 397 TRP A N 1
ATOM 3155 C CA . TRP A 1 397 ? -16.844 16.406 -5.156 1 94.44 397 TRP A CA 1
ATOM 3156 C C . TRP A 1 397 ? -17.297 17.844 -4.957 1 94.44 397 TRP A C 1
ATOM 3158 O O . TRP A 1 397 ? -17.156 18.672 -5.859 1 94.44 397 TRP A O 1
ATOM 3168 N N . ASP A 1 398 ? -17.781 18.156 -3.691 1 95.38 398 ASP A N 1
ATOM 3169 C CA . ASP A 1 398 ? -18.188 19.516 -3.324 1 95.38 398 ASP A CA 1
ATOM 3170 C C . ASP A 1 398 ? -17.625 19.906 -1.962 1 95.38 398 ASP A C 1
ATOM 3172 O O . ASP A 1 398 ? -18.125 19.469 -0.925 1 95.38 398 ASP A O 1
ATOM 3176 N N . ILE A 1 399 ? -16.672 20.812 -1.92 1 94.44 399 ILE A N 1
ATOM 3177 C CA . ILE A 1 399 ? -16.016 21.172 -0.664 1 94.44 399 ILE A CA 1
ATOM 3178 C C . ILE A 1 399 ? -16.781 22.312 0.001 1 94.44 399 ILE A C 1
ATOM 3180 O O . ILE A 1 399 ? -16.391 22.812 1.057 1 94.44 399 ILE A O 1
ATOM 3184 N N . GLN A 1 400 ? -17.781 22.828 -0.598 1 97.12 400 GLN A N 1
ATOM 3185 C CA . GLN A 1 400 ? -18.594 23.906 -0.057 1 97.12 400 GLN A CA 1
ATOM 3186 C C . GLN A 1 400 ? -20.031 23.453 0.173 1 97.12 400 GLN A C 1
ATOM 3188 O O . GLN A 1 400 ? -20.984 24.156 -0.192 1 97.12 400 GLN A O 1
ATOM 3193 N N . VAL A 1 401 ? -20.203 22.281 0.748 1 95.62 401 VAL A N 1
ATOM 3194 C CA . VAL A 1 401 ? -21.516 21.703 1.025 1 95.62 401 VAL A CA 1
ATOM 3195 C C . VAL A 1 401 ? -22.266 22.578 2.035 1 95.62 401 VAL A C 1
ATOM 3197 O O . VAL A 1 401 ? -21.641 23.344 2.773 1 95.62 401 VAL A O 1
ATOM 3200 N N . GLY A 1 402 ? -23.562 22.422 2.047 1 96.62 402 GLY A N 1
ATOM 3201 C CA . GLY A 1 402 ? -24.422 23.156 2.963 1 96.62 402 GLY A CA 1
ATOM 3202 C C . GLY A 1 402 ? -24.438 22.578 4.367 1 96.62 402 GLY A C 1
ATOM 3203 O O . GLY A 1 402 ? -23.969 21.469 4.582 1 96.62 402 GLY A O 1
ATOM 3204 N N . ARG A 1 403 ? -24.859 23.375 5.289 1 97.06 403 ARG A N 1
ATOM 3205 C CA 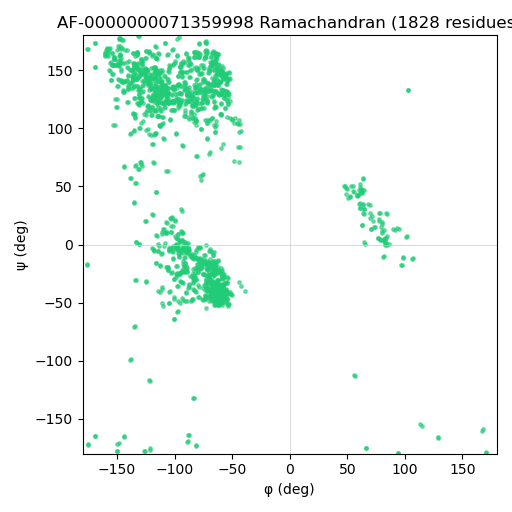. ARG A 1 403 ? -25.141 22.938 6.656 1 97.06 403 ARG A CA 1
ATOM 3206 C C . ARG A 1 403 ? -26.359 23.672 7.215 1 97.06 403 ARG A C 1
ATOM 3208 O O . ARG A 1 403 ? -26.562 24.844 6.934 1 97.06 403 ARG A O 1
ATOM 3215 N N . ASP A 1 404 ? -27.156 22.953 7.938 1 98 404 ASP A N 1
ATOM 3216 C CA . ASP A 1 404 ? -28.234 23.594 8.711 1 98 404 ASP A CA 1
ATOM 3217 C C . ASP A 1 404 ? -27.672 24.234 9.984 1 98 404 ASP A C 1
ATOM 3219 O O . ASP A 1 404 ? -26.812 23.656 10.641 1 98 404 ASP A O 1
ATOM 3223 N N . VAL A 1 405 ? -28.078 25.453 10.25 1 98.06 405 VAL A N 1
ATOM 3224 C CA . VAL A 1 405 ? -27.562 26.203 11.391 1 98.06 405 VAL A CA 1
ATOM 3225 C C . VAL A 1 405 ? -28.672 26.391 12.422 1 98.06 405 VAL A C 1
ATOM 3227 O O . VAL A 1 405 ? -29.797 26.781 12.086 1 98.06 405 VAL A O 1
ATOM 3230 N N . TYR A 1 406 ? -28.344 26.109 13.68 1 98.12 406 TYR A N 1
ATOM 3231 C CA . TYR A 1 406 ? -29.312 26.188 14.773 1 98.12 406 TYR A CA 1
ATOM 3232 C C . TYR A 1 406 ? -28.859 27.172 15.844 1 98.12 406 TYR A C 1
ATOM 3234 O O . TYR A 1 406 ? -27.672 27.25 16.156 1 98.12 406 TYR A O 1
ATOM 3242 N N . TRP A 1 407 ? -29.797 27.953 16.328 1 97.94 407 TRP A N 1
ATOM 3243 C CA . TRP A 1 407 ? -29.625 28.703 17.578 1 97.94 407 TRP A CA 1
ATOM 3244 C C . TRP A 1 407 ? -30.016 27.844 18.766 1 97.94 407 TRP A C 1
ATOM 3246 O O . TRP A 1 407 ? -31.109 27.297 18.828 1 97.94 407 TRP A O 1
ATOM 3256 N N . VAL A 1 408 ? -29.141 27.688 19.766 1 98 408 VAL A N 1
ATOM 3257 C CA . VAL A 1 408 ? -29.344 26.719 20.844 1 98 408 VAL A CA 1
ATOM 3258 C C . VAL A 1 408 ? -29.422 27.453 22.188 1 98 408 VAL A C 1
ATOM 3260 O O . VAL A 1 408 ? -28.531 28.234 22.531 1 98 408 VAL A O 1
ATOM 3263 N N . ASP A 1 409 ? -30.438 27.172 22.922 1 96.88 409 ASP A N 1
ATOM 3264 C CA . ASP A 1 409 ? -30.578 27.641 24.297 1 96.88 409 ASP A CA 1
ATOM 3265 C C . ASP A 1 409 ? -29.953 26.641 25.281 1 96.88 409 ASP A C 1
ATOM 3267 O O . ASP A 1 409 ? -30.375 25.484 25.344 1 96.88 409 ASP A O 1
ATOM 3271 N N . LEU A 1 410 ? -29.031 27.062 26.094 1 97.12 410 LEU A N 1
ATOM 3272 C CA . LEU A 1 410 ? -28.281 26.141 26.922 1 97.12 410 LEU A CA 1
ATOM 3273 C C . LEU A 1 410 ? -29.078 25.75 28.156 1 97.12 410 LEU A C 1
ATOM 3275 O O . LEU A 1 410 ? -28.766 24.75 28.828 1 97.12 410 LEU A O 1
ATOM 3279 N N . LYS A 1 411 ? -30.031 26.484 28.531 1 94.12 411 LYS A N 1
ATOM 3280 C CA . LYS A 1 411 ? -30.844 26.172 29.688 1 94.12 411 LYS A CA 1
ATOM 3281 C C . LYS A 1 411 ? -31.891 25.109 29.375 1 94.12 411 LYS A C 1
ATOM 3283 O O . LYS A 1 411 ? -32.062 24.141 30.125 1 94.12 411 LYS A O 1
ATOM 3288 N N . SER A 1 412 ? -32.562 25.266 28.234 1 94.81 412 SER A N 1
ATOM 3289 C CA . SER A 1 412 ? -33.625 24.359 27.875 1 94.81 412 SER A CA 1
ATOM 3290 C C . SER A 1 412 ? -33.125 23.25 26.938 1 94.81 412 SER A C 1
ATOM 3292 O O . SER A 1 412 ? -33.75 22.188 26.859 1 94.81 412 SER A O 1
ATOM 3294 N N . GLY A 1 413 ? -32.062 23.547 26.25 1 95.38 413 GLY A N 1
ATOM 3295 C CA . GLY A 1 413 ? -31.609 22.625 25.234 1 95.38 413 GLY A CA 1
ATOM 3296 C C . GLY A 1 413 ? -32.344 22.781 23.906 1 95.38 413 GLY A C 1
ATOM 3297 O O . GLY A 1 413 ? -32.031 22.094 22.938 1 95.38 413 GLY A O 1
ATOM 3298 N N . ASP A 1 414 ? -33.25 23.766 23.844 1 96.44 414 ASP A N 1
ATOM 3299 C CA . ASP A 1 414 ? -34.031 23.984 22.625 1 96.44 414 ASP A CA 1
ATOM 3300 C C . ASP A 1 414 ? -33.125 24.422 21.469 1 96.44 414 ASP A C 1
ATOM 3302 O O . ASP A 1 414 ? -32.188 25.203 21.672 1 96.44 414 ASP A O 1
ATOM 3306 N N . LYS A 1 415 ? -33.406 23.875 20.312 1 97.5 415 LYS A N 1
ATOM 3307 C CA . LYS A 1 415 ? -32.688 24.203 19.078 1 97.5 415 LYS A CA 1
ATOM 3308 C C . LYS A 1 415 ? -33.625 24.828 18.047 1 97.5 415 LYS A C 1
ATOM 3310 O O . LYS A 1 415 ? -34.531 24.156 17.562 1 97.5 415 LYS A O 1
ATOM 3315 N N . LYS A 1 416 ? -33.344 26.047 17.734 1 96.81 416 LYS A N 1
ATOM 3316 C CA . LYS A 1 416 ? -34.156 26.75 16.719 1 96.81 416 LYS A CA 1
ATOM 3317 C C . LYS A 1 416 ? -33.375 26.828 15.398 1 96.81 416 LYS A C 1
ATOM 3319 O O . LYS A 1 416 ? -32.25 27.344 15.352 1 96.81 416 LYS A O 1
ATOM 3324 N N . LEU A 1 417 ? -33.969 26.281 14.312 1 97.12 417 LEU A N 1
ATOM 3325 C CA . LEU A 1 417 ? -33.375 26.391 12.984 1 97.12 417 LEU A CA 1
ATOM 3326 C C . LEU A 1 417 ? -33.312 27.844 12.531 1 97.12 417 LEU A C 1
ATOM 3328 O O . LEU A 1 417 ? -34.344 28.531 12.453 1 97.12 417 LEU A O 1
ATOM 3332 N N . VAL A 1 418 ? -32.156 28.328 12.312 1 96.94 418 VAL A N 1
ATOM 3333 C CA . VAL A 1 418 ? -31.875 29.688 11.898 1 96.94 418 VAL A CA 1
ATOM 3334 C C . VAL A 1 418 ? -31.875 29.781 10.375 1 96.94 418 VAL A C 1
ATOM 3336 O O . VAL A 1 418 ? -32.375 30.75 9.805 1 96.94 418 VAL A O 1
ATOM 3339 N N . ALA A 1 419 ? -31.188 28.891 9.734 1 96.81 419 ALA A N 1
ATOM 3340 C CA . ALA A 1 419 ? -31.031 28.859 8.281 1 96.81 419 ALA A CA 1
ATOM 3341 C C . ALA A 1 419 ? -30.719 27.453 7.793 1 96.81 419 ALA A C 1
ATOM 3343 O O . ALA A 1 419 ? -30 26.703 8.461 1 96.81 419 ALA A O 1
ATOM 3344 N N . LYS A 1 420 ? -31.281 27.094 6.676 1 96.81 420 LYS A N 1
ATOM 3345 C CA . LYS A 1 420 ? -31.062 25.797 6.051 1 96.81 420 LYS A CA 1
ATOM 3346 C C . LYS A 1 420 ? -30 25.891 4.961 1 96.81 420 LYS A C 1
ATOM 3348 O O . LYS A 1 420 ? -29.906 26.891 4.258 1 96.81 420 LYS A O 1
ATOM 3353 N N . GLU A 1 421 ? -29.125 24.797 4.766 1 97.19 421 GLU A N 1
ATOM 3354 C CA . GLU A 1 421 ? -28.172 24.609 3.688 1 97.19 421 GLU A CA 1
ATOM 3355 C C . GLU A 1 421 ? -27.266 25.828 3.539 1 97.19 421 GLU A C 1
ATOM 3357 O O . GLU A 1 421 ? -27.078 26.344 2.434 1 97.19 421 GLU A O 1
ATOM 3362 N N . VAL A 1 422 ? -26.844 26.344 4.73 1 97.31 422 VAL A N 1
ATOM 3363 C CA . VAL A 1 422 ? -25.906 27.453 4.742 1 97.31 422 VAL A CA 1
ATOM 3364 C C . VAL A 1 422 ? -24.562 27 4.176 1 97.31 422 VAL A C 1
ATOM 3366 O O . VAL A 1 422 ? -23.969 26.062 4.68 1 97.31 422 VAL A O 1
ATOM 3369 N N . GLN A 1 423 ? -24.141 27.609 3.061 1 97.38 423 GLN A N 1
ATOM 3370 C CA . GLN A 1 423 ? -22.797 27.422 2.541 1 97.38 423 GLN A CA 1
ATOM 3371 C C . GLN A 1 423 ? -21.844 28.5 3.059 1 97.38 423 GLN A C 1
ATOM 3373 O O . GLN A 1 423 ? -21.609 29.5 2.379 1 97.38 423 GLN A O 1
ATOM 3378 N N . GLY A 1 424 ? -21.297 28.375 4.133 1 96.38 424 GLY A N 1
ATOM 3379 C CA . GLY A 1 424 ? -20.469 29.234 4.953 1 96.38 424 GLY A CA 1
ATOM 3380 C C . GLY A 1 424 ? -20.219 28.688 6.344 1 96.38 424 GLY A C 1
ATOM 3381 O O . GLY A 1 424 ? -20.656 27.578 6.664 1 96.38 424 GLY A O 1
ATOM 3382 N N . TYR A 1 425 ? -19.484 29.406 7.191 1 96.19 425 TYR A N 1
ATOM 3383 C CA . TYR A 1 425 ? -19.125 28.984 8.539 1 96.19 425 TYR A CA 1
ATOM 3384 C C . TYR A 1 425 ? -19.578 30 9.57 1 96.19 425 TYR A C 1
ATOM 3386 O O . TYR A 1 425 ? -18.875 31 9.82 1 96.19 425 TYR A O 1
ATOM 3394 N N . PRO A 1 426 ? -20.672 29.719 10.18 1 97.12 426 PRO A N 1
ATOM 3395 C CA . PRO A 1 426 ? -21.188 30.688 11.148 1 97.12 426 PRO A CA 1
ATOM 3396 C C . PRO A 1 426 ? -20.297 30.812 12.383 1 97.12 426 PRO A C 1
ATOM 3398 O O . PRO A 1 426 ? -19.625 29.859 12.766 1 97.12 426 PRO A O 1
ATOM 3401 N N . GLU A 1 427 ? -20.391 31.984 13.008 1 96.69 427 GLU A N 1
ATOM 3402 C CA . GLU A 1 427 ? -19.719 32.281 14.273 1 96.69 427 GLU A CA 1
ATOM 3403 C C . GLU A 1 427 ? -20.609 33.094 15.195 1 96.69 427 GLU A C 1
ATOM 3405 O O . GLU A 1 427 ? -21.281 34.031 14.742 1 96.69 427 GLU A O 1
ATOM 3410 N N . LEU A 1 428 ? -20.594 32.719 16.391 1 97.62 428 LEU A N 1
ATOM 3411 C CA . LEU A 1 428 ? -21.359 33.438 17.406 1 97.62 428 LEU A CA 1
ATOM 3412 C C . LEU A 1 428 ? -20.656 34.75 17.781 1 97.62 428 LEU A C 1
ATOM 3414 O O . LEU A 1 428 ? -19.438 34.75 17.969 1 97.62 428 LEU A O 1
ATOM 3418 N N . SER A 1 429 ? -21.469 35.906 17.859 1 97.94 429 SER A N 1
ATOM 3419 C CA . SER A 1 429 ? -20.875 37.156 18.297 1 97.94 429 SER A CA 1
ATOM 3420 C C . SER A 1 429 ? -20.516 37.094 19.781 1 97.94 429 SER A C 1
ATOM 3422 O O . SER A 1 429 ? -21.094 36.344 20.547 1 97.94 429 SER A O 1
ATOM 3424 N N . PRO A 1 430 ? -19.594 37.906 20.266 1 97.06 430 PRO A N 1
ATOM 3425 C CA . PRO A 1 430 ? -19.094 37.812 21.641 1 97.06 430 PRO A CA 1
ATOM 3426 C C . PRO A 1 430 ? -20.188 38 22.688 1 97.06 430 PRO A C 1
ATOM 3428 O O . PRO A 1 430 ? -20.125 37.406 23.75 1 97.06 430 PRO A O 1
ATOM 3431 N N . ALA A 1 431 ? -21.172 38.844 22.438 1 96.94 431 ALA A N 1
ATOM 3432 C CA . ALA A 1 431 ? -22.234 39.062 23.406 1 96.94 431 ALA A CA 1
ATOM 3433 C C . ALA A 1 431 ? -23.422 38.156 23.156 1 96.94 431 ALA A C 1
ATOM 3435 O O . ALA A 1 431 ? -24.438 38.219 23.859 1 96.94 431 ALA A O 1
ATOM 3436 N N . GLY A 1 432 ? -23.375 37.344 22.156 1 97.56 432 GLY A N 1
ATOM 3437 C CA . GLY A 1 432 ? -24.391 36.344 21.906 1 97.56 432 GLY A CA 1
ATOM 3438 C C . GLY A 1 432 ? -25.656 36.906 21.281 1 97.56 432 GLY A C 1
ATOM 3439 O O . GLY A 1 432 ? -26.75 36.375 21.469 1 97.56 432 GLY A O 1
ATOM 3440 N N . LYS A 1 433 ? -25.531 38 20.547 1 97.88 433 LYS A N 1
ATOM 3441 C CA . LYS A 1 433 ? -26.703 38.625 19.969 1 97.88 433 LYS A CA 1
ATOM 3442 C C . LYS A 1 433 ? -26.891 38.219 18.5 1 97.88 433 LYS A C 1
ATOM 3444 O O . LYS A 1 433 ? -28 38.25 17.969 1 97.88 433 LYS A O 1
ATOM 3449 N N . PHE A 1 434 ? -25.766 37.875 17.875 1 98.25 434 PHE A N 1
ATOM 3450 C CA . PHE A 1 434 ? -25.812 37.594 16.438 1 98.25 434 PHE A CA 1
ATOM 3451 C C . PHE A 1 434 ? -25.062 36.312 16.109 1 98.25 434 PHE A C 1
ATOM 3453 O O . PHE A 1 434 ? -24.172 35.906 16.859 1 98.25 434 PHE A O 1
ATOM 3460 N N . LEU A 1 435 ? -25.453 35.625 15.047 1 97.94 435 LEU A N 1
ATOM 3461 C CA . LEU A 1 435 ? -24.656 34.688 14.297 1 97.94 435 LEU A CA 1
ATOM 3462 C C . LEU A 1 435 ? -24.25 35.25 12.945 1 97.94 435 LEU A C 1
ATOM 3464 O O . LEU A 1 435 ? -25.109 35.719 12.172 1 97.94 435 LEU A O 1
ATOM 3468 N N . THR A 1 436 ? -23 35.312 12.688 1 98.06 436 THR A N 1
ATOM 3469 C CA . THR A 1 436 ? -22.547 35.906 11.438 1 98.06 436 THR A CA 1
ATOM 3470 C C . THR A 1 436 ? -21.781 34.875 10.602 1 98.06 436 THR A C 1
ATOM 3472 O O . THR A 1 436 ? -21.047 34.031 11.141 1 98.06 436 THR A O 1
ATOM 3475 N N . TRP A 1 437 ? -21.938 34.906 9.266 1 98.12 437 TRP A N 1
ATOM 3476 C CA . TRP A 1 437 ? -21.156 34.094 8.352 1 98.12 437 TRP A CA 1
ATOM 3477 C C . TRP A 1 437 ? -21.062 34.75 6.98 1 98.12 437 TRP A C 1
ATOM 3479 O O . TRP A 1 437 ? -21.828 35.656 6.668 1 98.12 437 TRP A O 1
ATOM 3489 N N . TYR A 1 438 ? -20.016 34.406 6.277 1 98.25 438 TYR A N 1
ATOM 3490 C CA . TYR A 1 438 ? -19.906 34.75 4.863 1 98.25 438 TYR A CA 1
ATOM 3491 C C . TYR A 1 438 ? -20.656 33.75 4 1 98.25 438 TYR A C 1
ATOM 3493 O O . TYR A 1 438 ? -20.375 32.531 4.043 1 98.25 438 TYR A O 1
ATOM 3501 N N . SER A 1 439 ? -21.656 34.219 3.244 1 97.81 439 SER A N 1
ATOM 3502 C CA . SER A 1 439 ? -22.422 33.406 2.322 1 97.81 439 SER A CA 1
ATOM 3503 C C . SER A 1 439 ? -21.703 33.25 0.978 1 97.81 439 SER A C 1
ATOM 3505 O O . SER A 1 439 ? -21.656 34.219 0.201 1 97.81 439 SER A O 1
ATOM 3507 N N . TYR A 1 440 ? -21.25 32.094 0.626 1 97 440 TYR A N 1
ATOM 3508 C CA . TYR A 1 440 ? -20.547 31.859 -0.627 1 97 440 TYR A CA 1
ATOM 3509 C C . TYR A 1 440 ? -21.422 32.188 -1.823 1 97 440 TYR A C 1
ATOM 3511 O O . TYR A 1 440 ? -21 32.938 -2.711 1 97 440 TYR A O 1
ATOM 3519 N N . PRO A 1 441 ? -22.719 31.734 -1.868 1 96.19 441 PRO A N 1
ATOM 3520 C CA . PRO A 1 441 ? -23.547 31.984 -3.057 1 96.19 441 PRO A CA 1
ATOM 3521 C C . PRO A 1 441 ? -23.844 33.469 -3.273 1 96.19 441 PRO A C 1
ATOM 3523 O O . PRO A 1 441 ? -24.016 33.906 -4.414 1 96.19 441 PRO A O 1
ATOM 3526 N N . ASP A 1 442 ? -23.828 34.219 -2.186 1 95.44 442 ASP A N 1
ATOM 3527 C CA . ASP A 1 442 ? -24.234 35.625 -2.283 1 95.44 442 ASP A CA 1
ATOM 3528 C C . ASP A 1 442 ? -23 36.531 -2.322 1 95.44 442 ASP A C 1
ATOM 3530 O O . ASP A 1 442 ? -23.125 37.719 -2.58 1 95.44 442 ASP A O 1
ATOM 3534 N N . SER A 1 443 ? -21.797 35.969 -2.021 1 96.25 443 SER A N 1
ATOM 3535 C CA . SER A 1 443 ? -20.594 36.781 -1.861 1 96.25 443 SER A CA 1
ATOM 3536 C C . SER A 1 443 ? -20.844 37.969 -0.929 1 96.25 443 SER A C 1
ATOM 3538 O O . SER A 1 443 ? -20.516 39.125 -1.269 1 96.25 443 SER A O 1
ATOM 3540 N N . ALA A 1 444 ? -21.453 37.656 0.217 1 97.06 444 ALA A N 1
ATOM 3541 C CA . ALA A 1 444 ? -21.828 38.688 1.179 1 97.06 444 ALA A CA 1
ATOM 3542 C C . ALA A 1 444 ? -21.734 38.156 2.609 1 97.06 444 ALA A C 1
ATOM 3544 O O . ALA A 1 444 ? -21.797 36.938 2.838 1 97.06 444 ALA A O 1
ATOM 3545 N N . TRP A 1 445 ? -21.578 39.125 3.51 1 98.31 445 TRP A N 1
ATOM 3546 C CA . TRP A 1 445 ? -21.641 38.781 4.926 1 98.31 445 TRP A CA 1
ATOM 3547 C C . TRP A 1 445 ? -23.078 38.875 5.441 1 98.31 445 TRP A C 1
ATOM 3549 O O . TRP A 1 445 ? -23.766 39.875 5.199 1 98.31 445 TRP A O 1
ATOM 3559 N N . ILE A 1 446 ? -23.5 37.781 6.105 1 98.12 446 ILE A N 1
ATOM 3560 C CA . ILE A 1 446 ? -24.844 37.688 6.641 1 98.12 446 ILE A CA 1
ATOM 3561 C C . ILE A 1 446 ? -24.797 37.625 8.164 1 98.12 446 ILE A C 1
ATOM 3563 O O . ILE A 1 446 ? -23.828 37.094 8.734 1 98.12 446 ILE A O 1
ATOM 3567 N N . ALA A 1 447 ? -25.812 38.156 8.844 1 98.25 447 ALA A N 1
ATOM 3568 C CA . ALA A 1 447 ? -25.969 38.031 10.289 1 98.25 447 ALA A CA 1
ATOM 3569 C C . ALA A 1 447 ? -27.391 37.594 10.641 1 98.25 447 ALA A C 1
ATOM 3571 O O . ALA A 1 447 ? -28.359 38.031 10.016 1 98.25 447 ALA A O 1
ATOM 3572 N N . TYR A 1 448 ? -27.531 36.688 11.453 1 98.19 448 TYR A N 1
ATOM 3573 C CA . TYR A 1 448 ? -28.797 36.375 12.109 1 98.19 448 TYR A CA 1
ATOM 3574 C C . TYR A 1 448 ? -28.938 37.156 13.414 1 98.19 448 TYR A C 1
ATOM 3576 O O . TYR A 1 448 ? -28.094 37.031 14.312 1 98.19 448 TYR A O 1
ATOM 3584 N N . ASP A 1 449 ? -29.922 37.906 13.523 1 98 449 ASP A N 1
ATOM 3585 C CA . ASP A 1 449 ? -30.25 38.656 14.734 1 98 449 ASP A CA 1
ATOM 3586 C C . ASP A 1 449 ? -31.172 37.844 15.641 1 98 449 ASP A C 1
ATOM 3588 O O . ASP A 1 449 ? -32.344 37.625 15.32 1 98 449 ASP A O 1
ATOM 3592 N N . ALA A 1 450 ? -30.656 37.469 16.766 1 97 450 ALA A N 1
ATOM 3593 C CA . ALA A 1 450 ? -31.406 36.594 17.656 1 97 450 ALA A CA 1
ATOM 3594 C C . ALA A 1 450 ? -32.656 37.312 18.219 1 97 450 ALA A C 1
ATOM 3596 O O . ALA A 1 450 ? -33.688 36.688 18.453 1 97 450 ALA A O 1
ATOM 3597 N N . LYS A 1 451 ? -32.562 38.562 18.438 1 95.62 451 LYS A N 1
ATOM 3598 C CA . LYS A 1 451 ? -33.656 39.312 19.016 1 95.62 451 LYS A CA 1
ATOM 3599 C C . LYS A 1 451 ? -34.844 39.375 18.062 1 95.62 451 LYS A C 1
ATOM 3601 O O . LYS A 1 451 ? -35.969 39.062 18.453 1 95.62 451 LYS A O 1
ATOM 3606 N N . SER A 1 452 ? -34.562 39.688 16.797 1 95.69 452 SER A N 1
ATOM 3607 C CA . SER A 1 452 ? -35.625 39.844 15.82 1 95.69 452 SER A CA 1
ATOM 3608 C C . SER A 1 452 ? -35.906 38.531 15.094 1 95.69 452 SER A C 1
ATOM 3610 O O . SER A 1 452 ? -36.906 38.375 14.398 1 95.69 452 SER A O 1
ATOM 3612 N N . SER A 1 453 ? -35 37.594 15.312 1 95.69 453 SER A N 1
ATOM 3613 C CA . SER A 1 453 ? -35.062 36.312 14.609 1 95.69 453 SER A CA 1
AT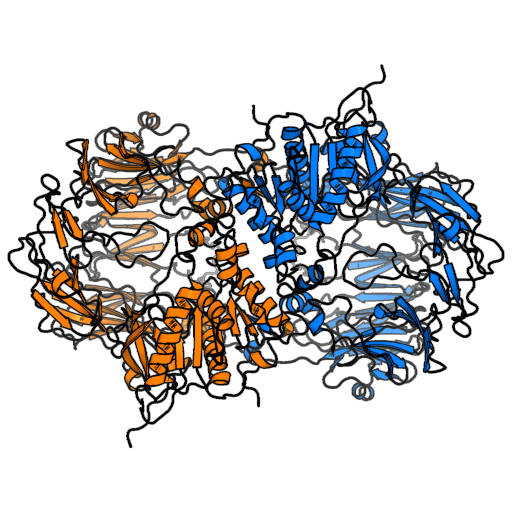OM 3614 C C . SER A 1 453 ? -35.094 36.531 13.094 1 95.69 453 SER A C 1
ATOM 3616 O O . SER A 1 453 ? -35.969 35.969 12.414 1 95.69 453 SER A O 1
ATOM 3618 N N . SER A 1 454 ? -34.281 37.344 12.609 1 96.25 454 SER A N 1
ATOM 3619 C CA . SER A 1 454 ? -34.25 37.656 11.18 1 96.25 454 SER A CA 1
ATOM 3620 C C . SER A 1 454 ? -32.812 37.688 10.656 1 96.25 454 SER A C 1
ATOM 3622 O O . SER A 1 454 ? -31.859 37.844 11.43 1 96.25 454 SER A O 1
ATOM 3624 N N . LEU A 1 455 ? -32.688 37.469 9.367 1 97.19 455 LEU A N 1
ATOM 3625 C CA . LEU A 1 455 ? -31.391 37.562 8.695 1 97.19 455 LEU A CA 1
ATOM 3626 C C . LEU A 1 455 ? -31.156 38.969 8.156 1 97.19 455 LEU A C 1
ATOM 3628 O O . LEU A 1 455 ? -32.094 39.625 7.66 1 97.19 455 LEU A O 1
ATOM 3632 N N . ILE A 1 456 ? -30 39.406 8.281 1 97.5 456 ILE A N 1
ATOM 3633 C CA . ILE A 1 456 ? -29.562 40.719 7.812 1 97.5 456 ILE A CA 1
ATOM 3634 C C . ILE A 1 456 ? -28.391 40.531 6.836 1 97.5 456 ILE A C 1
ATOM 3636 O O . ILE A 1 456 ? -27.406 39.875 7.141 1 97.5 456 ILE A O 1
ATOM 3640 N N . ASN A 1 457 ? -28.469 41.094 5.633 1 97.88 457 ASN A N 1
ATOM 3641 C CA . ASN A 1 457 ? -27.297 41.219 4.762 1 97.88 457 ASN A CA 1
ATOM 3642 C C . ASN A 1 457 ? -26.453 42.406 5.137 1 97.88 457 ASN A C 1
ATOM 3644 O O . ASN A 1 457 ? -26.828 43.562 4.867 1 97.88 457 ASN A O 1
ATOM 3648 N N . LEU A 1 458 ? -25.359 42.188 5.719 1 98.38 458 LEU A N 1
ATOM 3649 C CA . LEU A 1 458 ? -24.531 43.25 6.316 1 98.38 458 LEU A CA 1
ATOM 3650 C C . LEU A 1 458 ? -23.844 44.094 5.238 1 98.38 458 LEU A C 1
ATOM 3652 O O . LEU A 1 458 ? -23.594 45.281 5.43 1 98.38 458 LEU A O 1
ATOM 3656 N N . THR A 1 459 ? -23.469 43.531 4.09 1 98 459 THR A N 1
ATOM 3657 C CA . THR A 1 459 ? -22.547 44.219 3.186 1 98 459 THR A CA 1
ATOM 3658 C C . THR A 1 459 ? -23.266 44.562 1.885 1 98 459 THR A C 1
ATOM 3660 O O . THR A 1 459 ? -22.656 45.188 0.993 1 98 459 THR A O 1
ATOM 3663 N N . ALA A 1 460 ? -24.516 44.281 1.66 1 94.69 460 ALA A N 1
ATOM 3664 C CA . ALA A 1 460 ? -25.25 44.469 0.411 1 94.69 460 ALA A CA 1
ATOM 3665 C C . ALA A 1 460 ? -25.25 45.938 -0.02 1 94.69 460 ALA A C 1
ATOM 3667 O O . ALA A 1 460 ? -25.203 46.219 -1.215 1 94.69 460 ALA A O 1
ATOM 3668 N N . ALA A 1 461 ? -25.297 46.844 0.879 1 94.19 461 ALA A N 1
ATOM 3669 C CA . ALA A 1 461 ? -25.469 48.281 0.559 1 94.19 461 ALA A CA 1
ATOM 3670 C C . ALA A 1 461 ? -24.125 48.969 0.388 1 94.19 461 ALA A C 1
ATOM 3672 O O . ALA A 1 461 ? -24.062 50.156 0.062 1 94.19 461 ALA A O 1
ATOM 3673 N N . ILE A 1 462 ? -23.047 48.281 0.622 1 97.06 462 ILE A N 1
ATOM 3674 C CA . ILE A 1 462 ? -21.719 48.875 0.587 1 97.06 462 ILE A CA 1
ATOM 3675 C C . ILE A 1 462 ? -21.109 48.688 -0.801 1 97.06 462 ILE A C 1
ATOM 3677 O O . ILE A 1 462 ? -21.047 47.594 -1.32 1 97.06 462 ILE A O 1
ATOM 3681 N N . GLU A 1 463 ? -20.703 49.75 -1.461 1 94.94 463 GLU A N 1
ATOM 3682 C CA . GLU A 1 463 ? -20.047 49.688 -2.764 1 94.94 463 GLU A CA 1
ATOM 3683 C C . GLU A 1 463 ? -18.562 49.375 -2.617 1 94.94 463 GLU A C 1
ATOM 3685 O O . GLU A 1 463 ? -17.719 50.25 -2.801 1 94.94 463 GLU A O 1
ATOM 3690 N N . ASP A 1 464 ? -18.203 48.219 -2.361 1 96.19 464 ASP A N 1
ATOM 3691 C CA . ASP A 1 464 ? -16.859 47.656 -2.225 1 96.19 464 ASP A CA 1
ATOM 3692 C C . ASP A 1 464 ? -16.844 46.156 -2.449 1 96.19 464 ASP A C 1
ATOM 3694 O O . ASP A 1 464 ? -17.891 45.531 -2.639 1 96.19 464 ASP A O 1
ATOM 3698 N N . ASN A 1 465 ? -15.656 45.594 -2.58 1 94.44 465 ASN A N 1
ATOM 3699 C CA . ASN A 1 465 ? -15.492 44.156 -2.82 1 94.44 465 ASN A CA 1
ATOM 3700 C C . ASN A 1 465 ? -15.109 43.406 -1.544 1 94.44 465 ASN A C 1
ATOM 3702 O O . ASN A 1 465 ? -14.055 43.656 -0.968 1 94.44 465 ASN A O 1
ATOM 3706 N N . PHE A 1 466 ? -15.938 42.406 -1.158 1 97.94 466 PHE A N 1
ATOM 3707 C CA . PHE A 1 466 ? -15.703 41.719 0.103 1 97.94 466 PHE A CA 1
ATOM 3708 C C . PHE A 1 466 ? -15.25 40.281 -0.143 1 97.94 466 PHE A C 1
ATOM 3710 O O . PHE A 1 466 ? -15.242 39.469 0.776 1 97.94 466 PHE A O 1
ATOM 3717 N N . TYR A 1 467 ? -14.93 39.906 -1.32 1 97.5 467 TYR A N 1
ATOM 3718 C CA . TYR A 1 467 ? -14.469 38.562 -1.673 1 97.5 467 TYR A CA 1
ATOM 3719 C C . TYR A 1 467 ? -13.227 38.625 -2.555 1 97.5 467 TYR A C 1
ATOM 3721 O O . TYR A 1 467 ? -12.891 39.688 -3.09 1 97.5 467 TYR A O 1
ATOM 3729 N N . ASP A 1 468 ? -12.516 37.531 -2.674 1 97 468 ASP A N 1
ATOM 3730 C CA . ASP A 1 468 ? -11.258 37.438 -3.408 1 97 468 ASP A CA 1
ATOM 3731 C C . ASP A 1 468 ? -11.453 37.812 -4.879 1 97 468 ASP A C 1
ATOM 3733 O O . ASP A 1 468 ? -11.969 37 -5.656 1 97 468 ASP A O 1
ATOM 3737 N N . GLN A 1 469 ? -10.883 38.938 -5.289 1 94.75 469 GLN A N 1
ATOM 3738 C CA . GLN A 1 469 ? -11.102 39.469 -6.621 1 94.75 469 GLN A CA 1
ATOM 3739 C C . GLN A 1 469 ? -10.234 38.781 -7.66 1 94.75 469 GLN A C 1
ATOM 3741 O O . GLN A 1 469 ? -10.477 38.875 -8.859 1 94.75 469 GLN A O 1
ATOM 3746 N N . ILE A 1 470 ? -9.273 38 -7.219 1 94.06 470 ILE A N 1
ATOM 3747 C CA . ILE A 1 470 ? -8.406 37.344 -8.172 1 94.06 470 ILE A CA 1
ATOM 3748 C C . ILE A 1 470 ? -8.695 35.844 -8.164 1 94.06 470 ILE A C 1
ATOM 3750 O O . ILE A 1 470 ? -7.891 35.031 -8.664 1 94.06 470 ILE A O 1
ATOM 3754 N N . HIS A 1 471 ? -9.828 35.406 -7.547 1 95.31 471 HIS A N 1
ATOM 3755 C CA . HIS A 1 471 ? -10.242 34 -7.516 1 95.31 471 HIS A CA 1
ATOM 3756 C C . HIS A 1 471 ? -10.375 33.438 -8.93 1 95.31 471 HIS A C 1
ATOM 3758 O O . HIS A 1 471 ? -11.062 34 -9.773 1 95.31 471 HIS A O 1
ATOM 3764 N N . ASP A 1 472 ? -9.688 32.312 -9.227 1 96.38 472 ASP A N 1
ATOM 3765 C CA . ASP A 1 472 ? -9.648 31.766 -10.586 1 96.38 472 ASP A CA 1
ATOM 3766 C C . ASP A 1 472 ? -9.867 30.25 -10.594 1 96.38 472 ASP A C 1
ATOM 3768 O O . ASP A 1 472 ? -9.164 29.516 -11.297 1 96.38 472 ASP A O 1
ATOM 3772 N N . SER A 1 473 ? -10.695 29.719 -9.75 1 96.25 473 SER A N 1
ATOM 3773 C CA . SER A 1 473 ? -11.141 28.328 -9.727 1 96.25 473 SER A CA 1
ATOM 3774 C C . SER A 1 473 ? -12.664 28.234 -9.828 1 96.25 473 SER A C 1
ATOM 3776 O O . SER A 1 473 ? -13.359 29.234 -9.68 1 96.25 473 SER A O 1
ATOM 3778 N N . PRO A 1 474 ? -13.195 27.016 -10.109 1 97.25 474 PRO A N 1
ATOM 3779 C CA . PRO A 1 474 ? -14.641 26.875 -10.32 1 97.25 474 PRO A CA 1
ATOM 3780 C C . PRO A 1 474 ? -15.438 27.016 -9.023 1 97.25 474 PRO A C 1
ATOM 3782 O O . PRO A 1 474 ? -16.641 27.266 -9.062 1 97.25 474 PRO A O 1
ATOM 3785 N N . SER A 1 475 ? -14.867 26.891 -7.844 1 97.62 475 SER A N 1
ATOM 3786 C CA . SER A 1 475 ? -15.555 27.078 -6.574 1 97.62 475 SER A CA 1
ATOM 3787 C C . SER A 1 475 ? -15.969 28.531 -6.379 1 97.62 475 SER A C 1
ATOM 3789 O O . SER A 1 475 ? -15.539 29.406 -7.129 1 97.62 475 SER A O 1
ATOM 3791 N N . MET A 1 476 ? -16.859 28.734 -5.426 1 97.56 476 MET A N 1
ATOM 3792 C CA . MET A 1 476 ? -17.219 30.094 -5.062 1 97.56 476 MET A CA 1
ATOM 3793 C C . MET A 1 476 ? -16.094 30.75 -4.262 1 97.56 476 MET A C 1
ATOM 3795 O O . MET A 1 476 ? -15.438 30.094 -3.449 1 97.56 476 MET A O 1
ATOM 3799 N N . PRO A 1 477 ? -15.789 32.062 -4.484 1 97.25 477 PRO A N 1
ATOM 3800 C CA . PRO A 1 477 ? -14.633 32.719 -3.867 1 97.25 477 PRO A CA 1
ATOM 3801 C C . PRO A 1 477 ? -14.797 32.875 -2.357 1 97.25 477 PRO A C 1
ATOM 3803 O O . PRO A 1 477 ? -15.906 33.062 -1.868 1 97.25 477 PRO A O 1
ATOM 3806 N N . ARG A 1 478 ? -13.75 32.938 -1.64 1 97.38 478 ARG A N 1
ATOM 3807 C CA . ARG A 1 478 ? -13.719 33.219 -0.206 1 97.38 478 ARG A CA 1
ATOM 3808 C C . ARG A 1 478 ? -13.766 34.719 0.068 1 97.38 478 ARG A C 1
ATOM 3810 O O . ARG A 1 478 ? -13.516 35.5 -0.827 1 97.38 478 ARG A O 1
ATOM 3817 N N . SER A 1 479 ? -14.109 35.031 1.259 1 98.06 479 SER A N 1
ATOM 3818 C CA . SER A 1 479 ? -14.125 36.438 1.673 1 98.06 479 SER A CA 1
ATOM 3819 C C . SER A 1 479 ? -12.734 36.906 2.088 1 98.06 479 SER A C 1
ATOM 3821 O O . SER A 1 479 ? -11.805 36.094 2.195 1 98.06 479 SER A O 1
ATOM 3823 N N . TYR A 1 480 ? -12.516 38.188 2.213 1 98.19 480 TYR A N 1
ATOM 3824 C CA . TYR A 1 480 ? -11.281 38.75 2.754 1 98.19 480 TYR A CA 1
ATOM 3825 C C . TYR A 1 480 ? -11.281 38.688 4.277 1 98.19 480 TYR A C 1
ATOM 3827 O O . TYR A 1 480 ? -10.32 39.125 4.918 1 98.19 480 TYR A O 1
ATOM 3835 N N . GLY A 1 481 ? -12.32 38.219 4.949 1 98.06 481 GLY A N 1
ATOM 3836 C CA . GLY A 1 481 ? -12.391 38.031 6.387 1 98.06 481 GLY A CA 1
ATOM 3837 C C . GLY A 1 481 ? -12.992 39.188 7.133 1 98.06 481 GLY A C 1
ATOM 3838 O O . GLY A 1 481 ? -13.523 40.125 6.516 1 98.06 481 GLY A O 1
ATOM 3839 N N . SER A 1 482 ? -13.086 39.094 8.445 1 98.06 482 SER A N 1
ATOM 3840 C CA . SER A 1 482 ? -13.578 40.125 9.352 1 98.06 482 SER A CA 1
ATOM 3841 C C . SER A 1 482 ? -12.68 40.25 10.57 1 98.06 482 SER A C 1
ATOM 3843 O O . SER A 1 482 ? -11.922 39.344 10.898 1 98.06 482 SER A O 1
ATOM 3845 N N . ALA A 1 483 ? -12.695 41.438 11.117 1 97.31 483 ALA A N 1
ATOM 3846 C CA . ALA A 1 483 ? -11.961 41.656 12.352 1 97.31 483 ALA A CA 1
ATOM 3847 C C . ALA A 1 483 ? -12.773 41.25 13.57 1 97.31 483 ALA A C 1
ATOM 3849 O O . ALA A 1 483 ? -12.219 41.031 14.656 1 97.31 483 ALA A O 1
ATOM 3850 N N . GLY A 1 484 ? -14.078 41.188 13.414 1 97.12 484 GLY A N 1
ATOM 3851 C CA . GLY A 1 484 ? -14.938 40.812 14.523 1 97.12 484 GLY A CA 1
ATOM 3852 C C . GLY A 1 484 ? -15.836 41.938 14.992 1 97.12 484 GLY A C 1
ATOM 3853 O O . GLY A 1 484 ? -16.266 42.781 14.195 1 97.12 484 GLY A O 1
ATOM 3854 N N . TRP A 1 485 ? -16.297 41.938 16.312 1 98 485 TRP A N 1
ATOM 3855 C CA . TRP A 1 485 ? -17.328 42.812 16.859 1 98 485 TRP A CA 1
ATOM 3856 C C . TRP A 1 485 ? -16.734 43.781 17.875 1 98 485 TRP A C 1
ATOM 3858 O O . TRP A 1 485 ? -15.758 43.469 18.547 1 98 485 TRP A O 1
ATOM 3868 N N . THR A 1 486 ? -17.328 44.906 17.922 1 97.06 486 THR A N 1
ATOM 3869 C CA . THR A 1 486 ? -17.047 45.812 19.031 1 97.06 486 THR A CA 1
ATOM 3870 C C . THR A 1 486 ? -17.797 45.375 20.281 1 97.06 486 THR A C 1
ATOM 3872 O O . THR A 1 486 ? -18.578 44.406 20.25 1 97.06 486 THR A O 1
ATOM 3875 N N . GLU A 1 487 ? -17.469 46.062 21.375 1 95.62 487 GLU A N 1
ATOM 3876 C CA . GLU A 1 487 ? -18.078 45.719 22.672 1 95.62 487 GLU A CA 1
ATOM 3877 C C . GLU A 1 487 ? -19.609 45.719 22.578 1 95.62 487 GLU A C 1
ATOM 3879 O O . GLU A 1 487 ? -20.188 46.625 21.984 1 95.62 487 GLU A O 1
ATOM 3884 N N . GLY A 1 488 ? -20.188 44.656 23.078 1 96.31 488 GLY A N 1
ATOM 3885 C CA . GLY A 1 488 ? -21.641 44.562 23.125 1 96.31 488 GLY A CA 1
ATOM 3886 C C . GLY A 1 488 ? -22.266 44.188 21.797 1 96.31 488 GLY A C 1
ATOM 3887 O O . GLY A 1 488 ? -23.484 44.312 21.625 1 96.31 488 GLY A O 1
ATOM 3888 N N . ASP A 1 489 ? -21.516 43.906 20.828 1 98 489 ASP A N 1
ATOM 3889 C CA . ASP A 1 489 ? -21.953 43.562 19.484 1 98 489 ASP A CA 1
ATOM 3890 C C . ASP A 1 489 ? -22.594 44.75 18.781 1 98 489 ASP A C 1
ATOM 3892 O O . ASP A 1 489 ? -23.594 44.594 18.062 1 98 489 ASP A O 1
ATOM 3896 N N . GLU A 1 490 ? -22.062 45.844 19.078 1 96.94 490 GLU A N 1
ATOM 3897 C CA . GLU A 1 490 ? -22.656 47.062 18.531 1 96.94 490 GLU A CA 1
ATOM 3898 C C . GLU A 1 490 ? -22.359 47.219 17.047 1 96.94 490 GLU A C 1
ATOM 3900 O O . GLU A 1 490 ? -23.219 47.625 16.266 1 96.94 490 GLU A O 1
ATOM 3905 N N . GLU A 1 491 ? -21.188 46.969 16.75 1 97.62 491 GLU A N 1
ATOM 3906 C CA . GLU A 1 491 ? -20.766 47.094 15.359 1 97.62 491 GLU A CA 1
ATOM 3907 C C . GLU A 1 491 ? -19.891 45.938 14.93 1 97.62 491 GLU A C 1
ATOM 3909 O O . GLU A 1 491 ? -19.109 45.406 15.734 1 97.62 491 GLU A O 1
ATOM 3914 N N . PHE A 1 492 ? -20.031 45.5 13.633 1 98.06 492 PHE A N 1
ATOM 3915 C CA . PHE A 1 492 ? -19.25 44.469 12.992 1 98.06 492 PHE A CA 1
ATOM 3916 C C . PHE A 1 492 ? -18.234 45.031 12.031 1 98.06 492 PHE A C 1
ATOM 3918 O O . PHE A 1 492 ? -18.578 45.844 11.148 1 98.06 492 PHE A O 1
ATOM 3925 N N . LEU A 1 493 ? -16.922 44.75 12.203 1 98.38 493 LEU A N 1
ATOM 3926 C CA . LEU A 1 493 ? -15.875 45.219 11.305 1 98.38 493 LEU A CA 1
ATOM 3927 C C . LEU A 1 493 ? -15.547 44.156 10.266 1 98.38 493 LEU A C 1
ATOM 3929 O O . LEU A 1 493 ? -15.156 43.031 10.625 1 98.38 493 LEU A O 1
ATOM 3933 N N . VAL A 1 494 ? -15.664 44.5 9.016 1 98.38 494 VAL A N 1
ATOM 3934 C CA . VAL A 1 494 ? -15.453 43.562 7.914 1 98.38 494 VAL A CA 1
ATOM 3935 C C . VAL A 1 494 ? -14.398 44.125 6.957 1 98.38 494 VAL A C 1
ATOM 3937 O O . VAL A 1 494 ? -14.242 45.344 6.844 1 98.38 494 VAL A O 1
ATOM 3940 N N . TYR A 1 495 ? -13.648 43.25 6.32 1 98.62 495 TYR A N 1
ATOM 3941 C CA . TYR A 1 495 ? -12.57 43.625 5.41 1 98.62 495 TYR A CA 1
ATOM 3942 C C . TYR A 1 495 ? -13.047 43.625 3.965 1 98.62 495 TYR A C 1
ATOM 3944 O O . TYR A 1 495 ? -13.633 42.625 3.506 1 98.62 495 TYR A O 1
ATOM 3952 N N . SER A 1 496 ? -12.891 44.719 3.215 1 98.19 496 SER A N 1
ATOM 3953 C CA . SER A 1 496 ? -12.859 44.656 1.758 1 98.19 496 SER A CA 1
ATOM 3954 C C . SER A 1 496 ? -11.477 44.25 1.258 1 98.19 496 SER A C 1
ATOM 3956 O O . SER A 1 496 ? -10.633 43.812 2.039 1 98.19 496 SER A O 1
ATOM 3958 N N . GLN A 1 497 ? -11.289 44.312 -0.047 1 97.81 497 GLN A N 1
ATOM 3959 C CA . GLN A 1 497 ? -9.984 43.938 -0.6 1 97.81 497 GLN A CA 1
ATOM 3960 C C . GLN A 1 497 ? -8.867 44.719 0.077 1 97.81 497 GLN A C 1
ATOM 3962 O O . GLN A 1 497 ? -7.828 44.156 0.427 1 97.81 497 GLN A O 1
ATOM 3967 N N . TYR A 1 498 ? -9.125 46.094 0.341 1 98.38 498 TYR A N 1
ATOM 3968 C CA . TYR A 1 498 ? -8.047 46.938 0.851 1 98.38 498 TYR A CA 1
ATOM 3969 C C . TYR A 1 498 ? -8.469 47.625 2.148 1 98.38 498 TYR A C 1
ATOM 3971 O O . TYR A 1 498 ? -7.656 47.75 3.07 1 98.38 498 TYR A O 1
ATOM 3979 N N . ASP A 1 499 ? -9.758 47.938 2.332 1 98.62 499 ASP A N 1
ATOM 3980 C CA . ASP A 1 499 ? -10.219 48.812 3.414 1 98.62 499 ASP A CA 1
ATOM 3981 C C . ASP A 1 499 ? -10.961 48 4.48 1 98.62 499 ASP A C 1
ATOM 3983 O O . ASP A 1 499 ? -11.164 46.812 4.332 1 98.62 499 ASP A O 1
ATOM 3987 N N . ILE A 1 500 ? -11.312 48.719 5.605 1 98.62 500 ILE A N 1
ATOM 3988 C CA . ILE A 1 500 ? -12.086 48.156 6.707 1 98.62 500 ILE A CA 1
ATOM 3989 C C . ILE A 1 500 ? -13.391 48.938 6.879 1 98.62 500 ILE A C 1
ATOM 3991 O O . ILE A 1 500 ? -13.375 50.156 6.969 1 98.62 500 ILE A O 1
ATOM 3995 N N . TRP A 1 501 ? -14.5 48.25 6.891 1 98.56 501 TRP A N 1
ATOM 3996 C CA . TRP A 1 501 ? -15.82 48.875 7.078 1 98.56 501 TRP A CA 1
ATOM 3997 C C . TRP A 1 501 ? -16.391 48.5 8.445 1 98.56 501 TRP A C 1
ATOM 3999 O O . TRP A 1 501 ? -16.266 47.344 8.891 1 98.56 501 TRP A O 1
ATOM 4009 N N . LYS A 1 502 ? -16.875 49.406 9.125 1 98.19 502 LYS A N 1
ATOM 4010 C CA . LYS A 1 502 ? -17.625 49.25 10.375 1 98.19 502 LYS A CA 1
ATOM 4011 C C . LYS A 1 502 ? -19.125 49.312 10.125 1 98.19 502 LYS A C 1
ATOM 4013 O O . LYS A 1 502 ? -19.609 50.281 9.531 1 98.19 502 LYS A O 1
ATOM 4018 N N . ILE A 1 503 ? -19.875 48.281 10.594 1 98.44 503 ILE A N 1
ATOM 4019 C CA . ILE A 1 503 ? -21.281 48.188 10.242 1 98.44 503 ILE A CA 1
ATOM 4020 C C . ILE A 1 503 ? -22.109 48 11.516 1 98.44 503 ILE A C 1
ATOM 4022 O O . ILE A 1 503 ? -21.875 47.094 12.305 1 98.44 503 ILE A O 1
ATOM 4026 N N . ASP A 1 504 ? -23.016 48.844 11.727 1 97.44 504 ASP A N 1
ATOM 4027 C CA . ASP A 1 504 ? -24.094 48.594 12.68 1 97.44 504 ASP A CA 1
ATOM 4028 C C . ASP A 1 504 ? -25.172 47.719 12.078 1 97.44 504 ASP A C 1
ATOM 4030 O O . ASP A 1 504 ? -25.844 48.094 11.117 1 97.44 504 ASP A O 1
ATOM 4034 N N . PRO A 1 505 ? -25.359 46.531 12.609 1 97.06 505 PRO A N 1
ATOM 4035 C CA . PRO A 1 505 ? -26.328 45.594 12 1 97.06 505 PRO A CA 1
ATOM 4036 C C . PRO A 1 505 ? -27.734 46.188 11.914 1 97.06 505 PRO A C 1
ATOM 4038 O O . PRO A 1 505 ? -28.531 45.75 11.07 1 97.06 505 PRO A O 1
ATOM 4041 N N . SER A 1 506 ? -28.109 47.094 12.703 1 94.5 506 SER A N 1
ATOM 4042 C CA . SER A 1 506 ? -29.438 47.719 12.688 1 94.5 506 SER A CA 1
ATOM 4043 C C . SER A 1 506 ? -29.562 48.719 11.547 1 94.5 506 SER A C 1
ATOM 4045 O O . SER A 1 506 ? -30.672 49.094 11.164 1 94.5 506 SER A O 1
ATOM 4047 N N . SER A 1 507 ? -28.438 49.188 11.008 1 95.81 507 SER A N 1
ATOM 4048 C CA . SER A 1 507 ? -28.438 50.125 9.891 1 95.81 507 SER A CA 1
ATOM 4049 C C . SER A 1 507 ? -27.266 49.844 8.945 1 95.81 507 SER A C 1
ATOM 4051 O O . SER A 1 507 ? -26.422 50.719 8.734 1 95.81 507 SER A O 1
ATOM 4053 N N . PRO A 1 508 ? -27.297 48.75 8.305 1 95.75 508 PRO A N 1
ATOM 4054 C CA . PRO A 1 508 ? -26.156 48.375 7.469 1 95.75 508 PRO A CA 1
ATOM 4055 C C . PRO A 1 508 ? -25.891 49.375 6.34 1 95.75 508 PRO A C 1
ATOM 4057 O O . PRO A 1 508 ? -24.766 49.5 5.859 1 95.75 508 PRO A O 1
ATOM 4060 N N . ASP A 1 509 ? -26.906 50.188 5.898 1 94.5 509 ASP A N 1
ATOM 4061 C CA . ASP A 1 509 ? -26.797 51.188 4.832 1 94.5 509 ASP A CA 1
ATOM 4062 C C . ASP A 1 509 ? -25.953 52.375 5.273 1 94.5 509 ASP A C 1
ATOM 4064 O O . ASP A 1 509 ? -25.5 53.188 4.445 1 94.5 509 ASP A O 1
ATOM 4068 N N . LYS A 1 510 ? -25.75 52.5 6.555 1 96.5 510 LYS A N 1
ATOM 4069 C CA . LYS A 1 510 ? -24.953 53.625 7.086 1 96.5 510 LYS A CA 1
ATOM 4070 C C . LYS A 1 510 ? -23.562 53.156 7.484 1 96.5 510 LYS A C 1
ATOM 4072 O O . LYS A 1 510 ? -22.922 53.781 8.344 1 96.5 510 LYS A O 1
ATOM 4077 N N . ALA A 1 511 ? -23.125 52.062 6.902 1 97.81 511 ALA A N 1
ATOM 4078 C CA . ALA A 1 511 ? -21.797 51.531 7.18 1 97.81 511 ALA A CA 1
ATOM 4079 C C . ALA A 1 511 ? -20.734 52.625 6.969 1 97.81 511 ALA A C 1
ATOM 4081 O O . ALA A 1 511 ? -20.859 53.469 6.078 1 97.81 511 ALA A O 1
ATOM 4082 N N . VAL A 1 512 ? -19.656 52.594 7.727 1 97.62 512 VAL A N 1
ATOM 4083 C CA . VAL A 1 512 ? -18.609 53.625 7.691 1 97.62 512 VAL A CA 1
ATOM 4084 C C . VAL A 1 512 ? -17.266 52.969 7.32 1 97.62 512 VAL A C 1
ATOM 4086 O O . VAL A 1 512 ? -16.875 51.969 7.914 1 97.62 512 VAL A O 1
ATOM 4089 N N . ASN A 1 513 ? -16.625 53.469 6.305 1 98.38 513 ASN A N 1
ATOM 4090 C CA . ASN A 1 513 ? -15.25 53.094 6.004 1 98.38 513 ASN A CA 1
ATOM 4091 C C . ASN A 1 513 ? -14.266 53.719 6.98 1 98.38 513 ASN A C 1
ATOM 4093 O O . ASN A 1 513 ? -13.922 54.906 6.848 1 98.38 513 ASN A O 1
ATOM 4097 N N . ILE A 1 514 ? -13.719 52.969 7.852 1 98.06 514 ILE A N 1
ATOM 4098 C CA . ILE A 1 514 ? -12.938 53.562 8.938 1 98.06 514 ILE A CA 1
ATOM 4099 C C . ILE A 1 514 ? -11.523 53.844 8.453 1 98.06 514 ILE A C 1
ATOM 4101 O O . ILE A 1 514 ? -10.75 54.531 9.148 1 98.06 514 ILE A O 1
ATOM 4105 N N . THR A 1 515 ? -11.133 53.375 7.266 1 98.38 515 THR A N 1
ATOM 4106 C CA . THR A 1 515 ? -9.836 53.719 6.688 1 98.38 515 THR A CA 1
ATOM 4107 C C . THR A 1 515 ? -9.969 54.875 5.68 1 98.38 515 THR A C 1
ATOM 4109 O O . THR A 1 515 ? -8.992 55.25 5.031 1 98.38 515 THR A O 1
ATOM 4112 N N . LEU A 1 516 ? -11.18 55.344 5.438 1 97.94 516 LEU A N 1
ATOM 4113 C CA . LEU A 1 516 ? -11.523 56.5 4.621 1 97.94 516 LEU A CA 1
ATOM 4114 C C . LEU A 1 516 ? -11.078 56.312 3.176 1 97.94 516 LEU A C 1
ATOM 4116 O O . LEU A 1 516 ? -10.609 57.25 2.525 1 97.94 516 LEU A O 1
ATOM 4120 N N . GLY A 1 517 ? -11.078 55.062 2.73 1 97.62 517 GLY A N 1
ATOM 4121 C CA . GLY A 1 517 ? -10.805 54.719 1.342 1 97.62 517 GLY A CA 1
ATOM 4122 C C . GLY A 1 517 ? -9.328 54.75 0.998 1 97.62 517 GLY A C 1
ATOM 4123 O O . GLY A 1 517 ? -8.945 54.531 -0.154 1 97.62 517 GLY A O 1
ATOM 4124 N N . SER A 1 518 ? -8.492 55 1.966 1 97.81 518 SER A N 1
ATOM 4125 C CA . SER A 1 518 ? -7.055 55.094 1.71 1 97.81 518 SER A CA 1
ATOM 4126 C C . SER A 1 518 ? -6.484 53.781 1.195 1 97.81 518 SER A C 1
ATOM 4128 O O . SER A 1 518 ? -5.539 53.781 0.404 1 97.81 518 SER A O 1
ATOM 4130 N N . GLY A 1 519 ? -6.977 52.625 1.728 1 97.94 519 GLY A N 1
ATOM 4131 C CA . GLY A 1 519 ? -6.52 51.344 1.229 1 97.94 519 GLY A CA 1
ATOM 4132 C C . GLY A 1 519 ? -6.68 51.188 -0.271 1 97.94 519 GLY A C 1
ATOM 4133 O O . GLY A 1 519 ? -5.73 50.844 -0.969 1 97.94 519 GLY A O 1
ATOM 4134 N N . ASN A 1 520 ? -7.914 51.469 -0.736 1 97.12 520 ASN A N 1
ATOM 4135 C CA . ASN A 1 520 ? -8.188 51.406 -2.168 1 97.12 520 ASN A CA 1
ATOM 4136 C C . ASN A 1 520 ? -7.324 52.375 -2.957 1 97.12 520 ASN A C 1
ATOM 4138 O O . ASN A 1 520 ? -6.777 52 -4.004 1 97.12 520 ASN A O 1
ATOM 4142 N N . ARG A 1 521 ? -7.176 53.594 -2.492 1 97.25 521 ARG A N 1
ATOM 4143 C CA . ARG A 1 521 ? -6.422 54.625 -3.188 1 97.25 521 ARG A CA 1
ATOM 4144 C C . ARG A 1 521 ? -4.953 54.25 -3.326 1 97.25 521 ARG A C 1
ATOM 4146 O O . ARG A 1 521 ? -4.32 54.531 -4.344 1 97.25 521 ARG A O 1
ATOM 4153 N N . GLU A 1 522 ? -4.445 53.594 -2.34 1 97.19 522 GLU A N 1
ATOM 4154 C CA . GLU A 1 522 ? -3.012 53.312 -2.297 1 97.19 522 GLU A CA 1
ATOM 4155 C C . GLU A 1 522 ? -2.73 51.844 -2.631 1 97.19 522 GLU A C 1
ATOM 4157 O O . GLU A 1 522 ? -1.571 51.438 -2.67 1 97.19 522 GLU A O 1
ATOM 4162 N N . GLU A 1 523 ? -3.764 51.031 -2.826 1 97.38 523 GLU A N 1
ATOM 4163 C CA . GLU A 1 523 ? -3.643 49.594 -3.068 1 97.38 523 GLU A CA 1
ATOM 4164 C C . GLU A 1 523 ? -2.922 48.875 -1.917 1 97.38 523 GLU A C 1
ATOM 4166 O O . GLU A 1 523 ? -2 48.094 -2.141 1 97.38 523 GLU A O 1
ATOM 4171 N N . THR A 1 524 ? -3.254 49.25 -0.73 1 98.31 524 THR A N 1
ATOM 4172 C CA . THR A 1 524 ? -2.711 48.719 0.514 1 98.31 524 THR A CA 1
ATOM 4173 C C . THR A 1 524 ? -3.812 48.094 1.355 1 98.31 524 THR A C 1
ATOM 4175 O O . THR A 1 524 ? -4.785 48.75 1.725 1 98.31 524 THR A O 1
ATOM 4178 N N . SER A 1 525 ? -3.717 46.844 1.608 1 98.38 525 SER A N 1
ATOM 4179 C CA . SER A 1 525 ? -4.695 46.156 2.445 1 98.38 525 SER A CA 1
ATOM 4180 C C . SER A 1 525 ? -4.422 46.375 3.926 1 98.38 525 SER A C 1
ATOM 4182 O O . SER A 1 525 ? -3.287 46.25 4.387 1 98.38 525 SER A O 1
ATOM 4184 N N . TYR A 1 526 ? -5.398 46.75 4.711 1 98.62 526 TYR A N 1
ATOM 4185 C CA . TYR A 1 526 ? -5.332 46.938 6.156 1 98.62 526 TYR A CA 1
ATOM 4186 C C . TYR A 1 526 ? -6.066 45.844 6.883 1 98.62 526 TYR A C 1
ATOM 4188 O O . TYR A 1 526 ? -7.168 45.438 6.492 1 98.62 526 TYR A O 1
ATOM 4196 N N . ARG A 1 527 ? -5.52 45.25 7.938 1 98.44 527 ARG A N 1
ATOM 4197 C CA . ARG A 1 527 ? -6.125 44.25 8.82 1 98.44 527 ARG A CA 1
ATOM 4198 C C . ARG A 1 527 ? -5.891 44.625 10.281 1 98.44 527 ARG A C 1
ATOM 4200 O O . ARG A 1 527 ? -4.805 45.062 10.656 1 98.44 527 ARG A O 1
ATOM 4207 N N . VAL A 1 528 ? -6.887 44.375 11.102 1 97.75 528 VAL A N 1
ATOM 4208 C CA . VAL A 1 528 ? -6.801 44.688 12.523 1 97.75 528 VAL A CA 1
ATOM 4209 C C . VAL A 1 528 ? -5.887 43.688 13.234 1 97.75 528 VAL A C 1
ATOM 4211 O O . VAL A 1 528 ? -5.996 42.5 13.016 1 97.75 528 VAL A O 1
ATOM 4214 N N . GLU A 1 529 ? -4.926 44.25 14.062 1 95.81 529 GLU A N 1
ATOM 4215 C CA . GLU A 1 529 ? -4.082 43.406 14.922 1 95.81 529 GLU A CA 1
ATOM 4216 C C . GLU A 1 529 ? -4.73 43.188 16.281 1 95.81 529 GLU A C 1
ATOM 4218 O O . GLU A 1 529 ? -5.242 44.156 16.891 1 95.81 529 GLU A O 1
ATOM 4223 N N . ASP A 1 530 ? -4.805 42 16.672 1 92.19 530 ASP A N 1
ATOM 4224 C CA . ASP A 1 530 ? -5.273 41.656 18.016 1 92.19 530 ASP A CA 1
ATOM 4225 C C . ASP A 1 530 ? -4.113 41.656 19.016 1 92.19 530 ASP A C 1
ATOM 4227 O O . ASP A 1 530 ? -3.309 40.719 19.031 1 92.19 530 ASP A O 1
ATOM 4231 N N . LEU A 1 531 ? -4.035 42.594 19.875 1 92.56 531 LEU A N 1
ATOM 4232 C CA . LEU A 1 531 ? -2.908 42.719 20.797 1 92.56 531 LEU A CA 1
ATOM 4233 C C . LEU A 1 531 ? -3.316 42.375 22.219 1 92.56 531 LEU A C 1
ATOM 4235 O O . LEU A 1 531 ? -2.504 42.438 23.141 1 92.56 531 LEU A O 1
ATOM 4239 N N . ASP A 1 532 ? -4.582 42 22.422 1 89.56 532 ASP A N 1
ATOM 4240 C CA . ASP A 1 532 ? -5.098 41.562 23.703 1 89.56 532 ASP A CA 1
ATOM 4241 C C . ASP A 1 532 ? -5.832 40.25 23.578 1 89.56 532 ASP A C 1
ATOM 4243 O O . ASP A 1 532 ? -7.023 40.219 23.25 1 89.56 532 ASP A O 1
ATOM 4247 N N . GLU A 1 533 ? -5.285 39.25 23.969 1 82.75 533 GLU A N 1
ATOM 4248 C CA . GLU A 1 533 ? -5.84 37.906 23.797 1 82.75 533 GLU A CA 1
ATOM 4249 C C . GLU A 1 533 ? -6.996 37.656 24.766 1 82.75 533 GLU A C 1
ATOM 4251 O O . GLU A 1 533 ? -7.789 36.719 24.562 1 82.75 533 GLU A O 1
ATOM 4256 N N . GLU A 1 534 ? -7.16 38.406 25.75 1 84.69 534 GLU A N 1
ATOM 4257 C CA . GLU A 1 534 ? -8.195 38.219 26.766 1 84.69 534 GLU A CA 1
ATOM 4258 C C . GLU A 1 534 ? -9.523 38.812 26.312 1 84.69 534 GLU A C 1
ATOM 4260 O O . GLU A 1 534 ? -10.586 38.375 26.734 1 84.69 534 GLU A O 1
ATOM 4265 N N . LEU A 1 535 ? -9.406 39.812 25.469 1 88.31 535 LEU A N 1
ATOM 4266 C CA . LEU A 1 535 ? -10.633 40.469 25.016 1 88.31 535 LEU A CA 1
ATOM 4267 C C . LEU A 1 535 ? -11.211 39.75 23.781 1 88.31 535 LEU A C 1
ATOM 4269 O O . LEU A 1 535 ? -10.469 39.438 22.859 1 88.31 535 LEU A O 1
ATOM 4273 N N . GLU A 1 536 ? -12.492 39.562 23.812 1 92 536 GLU A N 1
ATOM 4274 C CA . GLU A 1 536 ? -13.164 38.844 22.719 1 92 536 GLU A CA 1
ATOM 4275 C C . GLU A 1 536 ? -13.797 39.812 21.734 1 92 536 GLU A C 1
ATOM 4277 O O . GLU A 1 536 ? -14.484 39.406 20.797 1 92 536 GLU A O 1
ATOM 4282 N N . TYR A 1 537 ? -13.688 41.094 21.938 1 95.19 537 TYR A N 1
ATOM 4283 C CA . TYR A 1 537 ? -14.234 42.156 21.094 1 95.19 537 TYR A CA 1
ATOM 4284 C C . TYR A 1 537 ? -13.195 43.219 20.828 1 95.19 537 TYR A C 1
ATOM 4286 O O . TYR A 1 537 ? -12.156 43.281 21.5 1 95.19 537 TYR A O 1
ATOM 4294 N N . ILE A 1 538 ? -13.398 44.031 19.875 1 96.25 538 ILE A N 1
ATOM 4295 C CA . ILE A 1 538 ? -12.531 45.156 19.562 1 96.25 538 ILE A CA 1
ATOM 4296 C C . ILE A 1 538 ? -12.789 46.281 20.547 1 96.25 538 ILE A C 1
ATOM 4298 O O . ILE A 1 538 ? -13.906 46.812 20.656 1 96.25 538 ILE A O 1
ATOM 4302 N N . ASN A 1 539 ? -11.758 46.688 21.25 1 92.44 539 ASN A N 1
ATOM 4303 C CA . ASN A 1 539 ? -11.844 47.719 22.281 1 92.44 539 ASN A CA 1
ATOM 4304 C C . ASN A 1 539 ? -11.711 49.125 21.688 1 92.44 539 ASN A C 1
ATOM 4306 O O . ASN A 1 539 ? -10.633 49.5 21.234 1 92.44 539 ASN A O 1
ATOM 4310 N N . ALA A 1 540 ? -12.75 49.875 21.781 1 90.19 540 ALA A N 1
ATOM 4311 C CA . ALA A 1 540 ? -12.773 51.219 21.203 1 90.19 540 ALA A CA 1
ATOM 4312 C C . ALA A 1 540 ? -11.875 52.156 21.984 1 90.19 540 ALA A C 1
ATOM 4314 O O . ALA A 1 540 ? -11.5 53.219 21.5 1 90.19 540 ALA A O 1
ATOM 4315 N N . LYS A 1 541 ? -11.516 51.75 23.141 1 89.06 541 LYS A N 1
ATOM 4316 C CA . LYS A 1 541 ? -10.719 52.625 24 1 89.06 541 LYS A CA 1
ATOM 4317 C C . LYS A 1 541 ? -9.227 52.406 23.781 1 89.06 541 LYS A C 1
ATOM 4319 O O . LYS A 1 541 ? -8.406 53.219 24.219 1 89.06 541 LYS A O 1
ATOM 4324 N N . ALA A 1 542 ? -8.852 51.375 23.188 1 89.19 542 ALA A N 1
ATOM 4325 C CA . ALA A 1 542 ? -7.449 51.094 22.891 1 89.19 542 ALA A CA 1
ATOM 4326 C C . ALA A 1 542 ? -7.09 51.562 21.484 1 89.19 542 ALA A C 1
ATOM 4328 O O . ALA A 1 542 ? -7.961 51.688 20.609 1 89.19 542 ALA A O 1
ATOM 4329 N N . PRO A 1 543 ? -5.824 51.875 21.328 1 89.94 543 PRO A N 1
ATOM 4330 C CA . PRO A 1 543 ? -5.41 52.25 19.969 1 89.94 543 PRO A CA 1
ATOM 4331 C C . PRO A 1 543 ? -5.66 51.125 18.969 1 89.94 543 PRO A C 1
ATOM 4333 O O . PRO A 1 543 ? -5.387 49.938 19.25 1 89.94 543 PRO A O 1
ATOM 4336 N N . LEU A 1 544 ? -6.242 51.5 17.844 1 96.12 544 LEU A N 1
ATOM 4337 C CA . LEU A 1 544 ? -6.461 50.562 16.766 1 96.12 544 LEU A CA 1
ATOM 4338 C C . LEU A 1 544 ? -5.207 50.375 15.922 1 96.12 544 LEU A C 1
ATOM 4340 O O . LEU A 1 544 ? -4.863 51.281 15.133 1 96.12 544 LEU A O 1
ATOM 4344 N N . ILE A 1 545 ? -4.473 49.25 16.109 1 97 545 ILE A N 1
ATOM 4345 C CA . ILE A 1 545 ? -3.27 48.969 15.328 1 97 545 ILE A CA 1
ATOM 4346 C C . ILE A 1 545 ? -3.623 48.094 14.125 1 97 545 ILE A C 1
ATOM 4348 O O . ILE A 1 545 ? -4.324 47.094 14.266 1 97 545 ILE A O 1
ATOM 4352 N N . LEU A 1 546 ? -3.166 48.5 12.938 1 98.31 546 LEU A N 1
ATOM 4353 C CA . LEU A 1 546 ? -3.441 47.812 11.688 1 98.31 546 LEU A CA 1
ATOM 4354 C C . LEU A 1 546 ? -2.152 47.281 11.062 1 98.31 546 LEU A C 1
ATOM 4356 O O . LEU A 1 546 ? -1.144 48 11.023 1 98.31 546 LEU A O 1
ATOM 4360 N N . SER A 1 547 ? -2.123 46.031 10.664 1 98.12 547 SER A N 1
ATOM 4361 C CA . SER A 1 547 ? -1.096 45.594 9.727 1 98.12 547 SER A CA 1
ATOM 4362 C C . SER A 1 547 ? -1.419 46.062 8.305 1 98.12 547 SER A C 1
ATOM 4364 O O . SER A 1 547 ? -2.59 46.188 7.938 1 98.12 547 SER A O 1
ATOM 4366 N N . ALA A 1 548 ? -0.453 46.344 7.5 1 98.38 548 ALA A N 1
ATOM 4367 C CA . ALA A 1 548 ? -0.633 46.844 6.141 1 98.38 548 ALA A CA 1
ATOM 4368 C C . ALA A 1 548 ? 0.285 46.125 5.16 1 98.38 548 ALA A C 1
ATOM 4370 O O . ALA A 1 548 ? 1.429 45.812 5.492 1 98.38 548 ALA A O 1
ATOM 4371 N N . PHE A 1 549 ? -0.185 45.844 3.943 1 98.25 549 PHE A N 1
ATOM 4372 C CA . PHE A 1 549 ? 0.569 45.219 2.857 1 98.25 549 PHE A CA 1
ATOM 4373 C C . PHE A 1 549 ? 0.203 45.844 1.519 1 98.25 549 PHE A C 1
ATOM 4375 O O . PHE A 1 549 ? -0.968 45.875 1.134 1 98.25 549 PHE A O 1
ATOM 4382 N N . ASN A 1 550 ? 1.184 46.375 0.801 1 98.25 550 ASN A N 1
ATOM 4383 C CA . ASN A 1 550 ? 0.943 47 -0.504 1 98.25 550 ASN A CA 1
ATOM 4384 C C . ASN A 1 550 ? 1.037 45.969 -1.626 1 98.25 550 ASN A C 1
ATOM 4386 O O . ASN A 1 550 ? 2.049 45.281 -1.758 1 98.25 550 ASN A O 1
ATOM 4390 N N . ASP A 1 551 ? 0.044 45.938 -2.451 1 95.75 551 ASP A N 1
ATOM 4391 C CA . ASP A 1 551 ? -0.081 44.906 -3.473 1 95.75 551 ASP A CA 1
ATOM 4392 C C . ASP A 1 551 ? 0.96 45.094 -4.574 1 95.75 551 ASP A C 1
ATOM 4394 O O . ASP A 1 551 ? 1.358 44.125 -5.23 1 95.75 551 ASP A O 1
ATOM 4398 N N . LYS A 1 552 ? 1.437 46.25 -4.848 1 95.31 552 LYS A N 1
ATOM 4399 C CA . LYS A 1 552 ? 2.334 46.562 -5.957 1 95.31 552 LYS A CA 1
ATOM 4400 C C . LYS A 1 552 ? 3.791 46.531 -5.504 1 95.31 552 LYS A C 1
ATOM 4402 O O . LYS A 1 552 ? 4.621 45.844 -6.082 1 95.31 552 LYS A O 1
ATOM 4407 N N . THR A 1 553 ? 4.094 47.219 -4.426 1 96.88 553 THR A N 1
ATOM 4408 C CA . THR A 1 553 ? 5.473 47.406 -3.998 1 96.88 553 THR A CA 1
ATOM 4409 C C . THR A 1 553 ? 5.895 46.312 -3.031 1 96.88 553 THR A C 1
ATOM 4411 O O . THR A 1 553 ? 7.086 46.125 -2.771 1 96.88 553 THR A O 1
ATOM 4414 N N . LYS A 1 554 ? 4.949 45.594 -2.414 1 98.19 554 LYS A N 1
ATOM 4415 C CA . LYS A 1 554 ? 5.133 44.5 -1.452 1 98.19 554 LYS A CA 1
ATOM 4416 C C . LYS A 1 554 ? 5.656 45.062 -0.122 1 98.19 554 LYS A C 1
ATOM 4418 O O . LYS A 1 554 ? 6.133 44.281 0.716 1 98.19 554 LYS A O 1
ATOM 4423 N N . LYS A 1 555 ? 5.629 46.375 0.118 1 97.75 555 LYS A N 1
ATOM 4424 C CA . LYS A 1 555 ? 5.926 46.938 1.43 1 97.75 555 LYS A CA 1
ATOM 4425 C C . LYS A 1 555 ? 4.922 46.469 2.475 1 97.75 555 LYS A C 1
ATOM 4427 O O . LYS A 1 555 ? 3.77 46.156 2.148 1 97.75 555 LYS A O 1
ATOM 4432 N N . SER A 1 556 ? 5.383 46.375 3.68 1 97.81 556 SER A N 1
ATOM 4433 C CA . SER A 1 556 ? 4.477 46.031 4.773 1 97.81 556 SER A CA 1
ATOM 4434 C C . SER A 1 556 ? 4.84 46.781 6.047 1 97.81 556 SER A C 1
ATOM 4436 O O . SER A 1 556 ? 5.879 47.438 6.109 1 97.81 556 SER A O 1
ATOM 4438 N N . GLY A 1 557 ? 3.947 46.719 6.957 1 97.75 557 GLY A N 1
ATOM 4439 C CA . GLY A 1 557 ? 4.168 47.406 8.227 1 97.75 557 GLY A CA 1
ATOM 4440 C C . GLY A 1 557 ? 2.912 47.5 9.07 1 97.75 557 GLY A C 1
ATOM 4441 O O . GLY A 1 557 ? 2.02 46.656 8.969 1 97.75 557 GLY A O 1
ATOM 4442 N N . TYR A 1 558 ? 3.02 48.5 10.023 1 98.12 558 TYR A N 1
ATOM 4443 C CA . TYR A 1 558 ? 1.914 48.75 10.945 1 98.12 558 TYR A CA 1
ATOM 4444 C C . TYR A 1 558 ? 1.459 50.188 10.898 1 98.12 558 TYR A C 1
ATOM 4446 O O . TYR A 1 558 ? 2.271 51.094 10.703 1 98.12 558 TYR A O 1
ATOM 4454 N N . PHE A 1 559 ? 0.213 50.438 11.031 1 98.25 559 PHE A N 1
ATOM 4455 C CA . PHE A 1 559 ? -0.439 51.719 11.031 1 98.25 559 PHE A CA 1
ATOM 4456 C C . PHE A 1 559 ? -1.33 51.875 12.258 1 98.25 559 PHE A C 1
ATOM 4458 O O . PHE A 1 559 ? -1.742 50.906 12.867 1 98.25 559 PHE A O 1
ATOM 4465 N N . LYS A 1 560 ? -1.559 53.125 12.625 1 97.38 560 LYS A N 1
ATOM 4466 C CA . LYS A 1 560 ? -2.566 53.469 13.625 1 97.38 560 LYS A CA 1
ATOM 4467 C C . LYS A 1 560 ? -3.881 53.875 12.969 1 97.38 560 LYS A C 1
ATOM 4469 O O . LYS A 1 560 ? -3.91 54.781 12.133 1 97.38 560 LYS A O 1
ATOM 4474 N N . GLY A 1 561 ? -4.898 53.125 13.273 1 97.12 561 GLY A N 1
ATOM 4475 C CA . GLY A 1 561 ? -6.215 53.438 12.742 1 97.12 561 GLY A CA 1
ATOM 4476 C C . GLY A 1 561 ? -7.078 54.25 13.695 1 97.12 561 GLY A C 1
ATOM 4477 O O . GLY A 1 561 ? -6.633 54.594 14.789 1 97.12 561 GLY A O 1
ATOM 4478 N N . ASP A 1 562 ? -8.242 54.562 13.211 1 95.88 562 ASP A N 1
ATOM 4479 C CA . ASP A 1 562 ? -9.227 55.312 13.977 1 95.88 562 ASP A CA 1
ATOM 4480 C C . ASP A 1 562 ? -10.617 54.719 13.836 1 95.88 562 ASP A C 1
ATOM 4482 O O . ASP A 1 562 ? -11.234 54.781 12.773 1 95.88 562 ASP A O 1
ATOM 4486 N N . LEU A 1 563 ? -11.141 54.156 14.938 1 96 563 LEU A N 1
ATOM 4487 C CA . LEU A 1 563 ? -12.43 53.469 14.906 1 96 563 LEU A CA 1
ATOM 4488 C C . LEU A 1 563 ? -13.562 54.469 14.633 1 96 563 LEU A C 1
ATOM 4490 O O . LEU A 1 563 ? -14.641 54.062 14.188 1 96 563 LEU A O 1
ATOM 4494 N N . GLU A 1 564 ? -13.352 55.75 14.852 1 94.12 564 GLU A N 1
ATOM 4495 C CA . GLU A 1 564 ? -14.367 56.781 14.648 1 94.12 564 GLU A CA 1
ATOM 4496 C C . GLU A 1 564 ? -14.297 57.344 13.242 1 94.12 564 GLU A C 1
ATOM 4498 O O . GLU A 1 564 ? -15.133 58.188 12.867 1 94.12 564 GLU A O 1
ATOM 4503 N N . ALA A 1 565 ? -13.352 56.938 12.477 1 95.62 565 ALA A N 1
ATOM 4504 C CA . ALA A 1 565 ? -13.195 57.375 11.086 1 95.62 565 ALA A CA 1
ATOM 4505 C C . ALA A 1 565 ? -12.977 58.875 10.977 1 95.62 565 ALA A C 1
ATOM 4507 O O . ALA A 1 565 ? -13.516 59.531 10.078 1 95.62 565 ALA A O 1
ATOM 4508 N N . LYS A 1 566 ? -12.32 59.469 11.852 1 95.12 566 LYS A N 1
ATOM 4509 C CA . LYS A 1 566 ? -12.008 60.875 11.812 1 95.12 566 LYS A CA 1
ATOM 4510 C C . LYS A 1 566 ? -10.766 61.156 10.961 1 95.12 566 LYS A C 1
ATOM 4512 O O . LYS A 1 566 ? -10.586 62.25 10.445 1 95.12 566 LYS A O 1
ATOM 4517 N N . SER A 1 567 ? -9.922 60.188 10.945 1 95.56 567 SER A N 1
ATOM 4518 C CA . SER A 1 567 ? -8.695 60.312 10.164 1 95.56 567 SER A CA 1
ATOM 4519 C C . SER A 1 567 ? -8.344 59 9.461 1 95.56 567 SER A C 1
ATOM 4521 O O . SER A 1 567 ? -8.742 57.938 9.906 1 95.56 567 SER A O 1
ATOM 4523 N N . ALA A 1 568 ? -7.66 59.156 8.359 1 96.88 568 ALA A N 1
ATOM 4524 C CA . ALA A 1 568 ? -7.094 58 7.688 1 96.88 568 ALA A CA 1
ATOM 4525 C C . ALA A 1 568 ? -5.984 57.375 8.523 1 96.88 568 ALA A C 1
ATOM 4527 O O . ALA A 1 568 ? -5.418 58.031 9.406 1 96.88 568 ALA A O 1
ATOM 4528 N N . PRO A 1 569 ? -5.742 56.062 8.297 1 98.06 569 PRO A N 1
ATOM 4529 C CA . PRO A 1 569 ? -4.664 55.438 9.055 1 98.06 569 PRO A CA 1
ATOM 4530 C C . PRO A 1 569 ? -3.332 56.156 8.914 1 98.06 569 PRO A C 1
ATOM 4532 O O . PRO A 1 569 ? -2.992 56.625 7.824 1 98.06 569 PRO A O 1
ATOM 4535 N N . VAL A 1 570 ? -2.594 56.25 9.992 1 97.19 570 VAL A N 1
ATOM 4536 C CA . VAL A 1 570 ? -1.294 56.906 10.008 1 97.19 570 VAL A CA 1
ATOM 4537 C C . VAL A 1 570 ? -0.187 55.875 10.172 1 97.19 570 VAL A C 1
ATOM 4539 O O . VAL A 1 570 ? -0.258 55.031 11.055 1 97.19 570 VAL A O 1
ATOM 4542 N N . SER A 1 571 ? 0.815 55.969 9.359 1 97.19 571 SER A N 1
ATOM 4543 C CA . SER A 1 571 ? 1.902 55 9.367 1 97.19 571 SER A CA 1
ATOM 4544 C C . SER A 1 571 ? 2.709 55.094 10.656 1 97.19 571 SER A C 1
ATOM 4546 O O . SER A 1 571 ? 3.088 56.156 11.094 1 97.19 571 SER A O 1
ATOM 4548 N N . LEU A 1 572 ? 2.859 54 11.281 1 97.56 572 LEU A N 1
ATOM 4549 C CA . LEU A 1 572 ? 3.775 53.844 12.406 1 97.56 572 LEU A CA 1
ATOM 4550 C C . LEU A 1 572 ? 5.137 53.344 11.945 1 97.56 572 LEU A C 1
ATOM 4552 O O . LEU A 1 572 ? 6.172 53.875 12.352 1 97.56 572 LEU A O 1
ATOM 4556 N N . VAL A 1 573 ? 5.16 52.312 11.125 1 97.12 573 VAL A N 1
ATOM 4557 C CA . VAL A 1 573 ? 6.316 51.75 10.438 1 97.12 573 VAL A CA 1
ATOM 4558 C C . VAL A 1 573 ? 5.871 51.125 9.125 1 97.12 573 VAL A C 1
ATOM 4560 O O . VAL A 1 573 ? 4.871 50.406 9.086 1 97.12 573 VAL A O 1
ATOM 4563 N N . TYR A 1 574 ? 6.406 51.469 8.047 1 97.06 574 TYR A N 1
ATOM 4564 C CA . TYR A 1 574 ? 6.051 51 6.699 1 97.06 574 TYR A CA 1
ATOM 4565 C C . TYR A 1 574 ? 7.258 51.062 5.77 1 97.06 574 TYR A C 1
ATOM 4567 O O . TYR A 1 574 ? 7.711 52.156 5.402 1 97.06 574 TYR A O 1
ATOM 4575 N N . SER A 1 575 ? 7.852 49.875 5.52 1 97.25 575 SER A N 1
ATOM 4576 C CA . SER A 1 575 ? 9.086 49.844 4.75 1 97.25 575 SER A CA 1
ATOM 4577 C C . SER A 1 575 ? 9.18 48.562 3.906 1 97.25 575 SER A C 1
ATOM 4579 O O . SER A 1 575 ? 8.258 47.75 3.908 1 97.25 575 SER A O 1
ATOM 4581 N N . ASP A 1 576 ? 10.273 48.469 3.1 1 98 576 ASP A N 1
ATOM 4582 C CA . ASP A 1 576 ? 10.523 47.312 2.242 1 98 576 ASP A CA 1
ATOM 4583 C C . ASP A 1 576 ? 11.008 46.125 3.057 1 98 576 ASP A C 1
ATOM 4585 O O . ASP A 1 576 ? 12.117 45.625 2.844 1 98 576 ASP A O 1
ATOM 4589 N N . HIS A 1 577 ? 10.141 45.688 4.004 1 98 577 HIS A N 1
ATOM 4590 C CA . HIS A 1 577 ? 10.367 44.531 4.887 1 98 577 HIS A CA 1
ATOM 4591 C C . HIS A 1 577 ? 9.086 43.75 5.086 1 98 577 HIS A C 1
ATOM 4593 O O . HIS A 1 577 ? 7.996 44.219 4.781 1 98 577 HIS A O 1
ATOM 4599 N N . GLN A 1 578 ? 9.195 42.562 5.422 1 97.56 578 GLN A N 1
ATOM 4600 C CA . GLN A 1 578 ? 8.086 41.781 6.004 1 97.56 578 GLN A CA 1
ATOM 4601 C C . GLN A 1 578 ? 8.055 41.938 7.523 1 97.56 578 GLN A C 1
ATOM 4603 O O . GLN A 1 578 ? 9.07 41.719 8.195 1 97.56 578 GLN A O 1
ATOM 4608 N N . TYR A 1 579 ? 6.945 42.375 8.086 1 97.19 579 TYR A N 1
ATOM 4609 C CA . TYR A 1 579 ? 6.742 42.5 9.523 1 97.19 579 TYR A CA 1
ATOM 4610 C C . TYR A 1 579 ? 5.766 41.438 10.016 1 97.19 579 TYR A C 1
ATOM 4612 O O . TYR A 1 579 ? 4.77 41.125 9.352 1 97.19 579 TYR A O 1
ATOM 4620 N N . PHE A 1 580 ? 6.086 40.781 11.102 1 94.94 580 PHE A N 1
ATOM 4621 C CA . PHE A 1 580 ? 5.164 39.781 11.641 1 94.94 580 PHE A CA 1
ATOM 4622 C C . PHE A 1 580 ? 5.449 39.531 13.117 1 94.94 580 PHE A C 1
ATOM 4624 O O . PHE A 1 580 ? 6.418 40.062 13.664 1 94.94 580 PHE A O 1
ATOM 4631 N N . GLU A 1 581 ? 4.562 38.844 13.797 1 94.75 581 GLU A N 1
ATOM 4632 C CA . GLU A 1 581 ? 4.672 38.438 15.195 1 94.75 581 GLU A CA 1
ATOM 4633 C C . GLU A 1 581 ? 4.727 39.656 16.125 1 94.75 581 GLU A C 1
ATOM 4635 O O . GLU A 1 581 ? 5.609 39.75 16.969 1 94.75 581 GLU A O 1
ATOM 4640 N N . LEU A 1 582 ? 3.82 40.594 15.891 1 96.94 582 LEU A N 1
ATOM 4641 C CA . LEU A 1 582 ? 3.701 41.75 16.797 1 96.94 582 LEU A CA 1
ATOM 4642 C C . LEU A 1 582 ? 3.078 41.312 18.125 1 96.94 582 LEU A C 1
ATOM 4644 O O . LEU A 1 582 ? 1.966 40.781 18.141 1 96.94 582 LEU A O 1
ATOM 4648 N N . LEU A 1 583 ? 3.84 41.562 19.25 1 95.88 583 LEU A N 1
ATOM 4649 C CA . LEU A 1 583 ? 3.361 41.312 20.594 1 95.88 583 LEU A CA 1
ATOM 4650 C C . LEU A 1 583 ? 3.426 42.594 21.438 1 95.88 583 LEU A C 1
ATOM 4652 O O . LEU A 1 583 ? 4.379 43.375 21.328 1 95.88 583 LEU A O 1
ATOM 4656 N N . LYS A 1 584 ? 2.422 42.781 22.234 1 96.19 584 LYS A N 1
ATOM 4657 C CA . LYS A 1 584 ? 2.391 43.875 23.203 1 96.19 584 LYS A CA 1
ATOM 4658 C C . LYS A 1 584 ? 2.354 43.344 24.625 1 96.19 584 LYS A C 1
ATOM 4660 O O . LYS A 1 584 ? 1.639 42.375 24.922 1 96.19 584 LYS A O 1
ATOM 4665 N N . ALA A 1 585 ? 3.197 44 25.484 1 95.62 585 ALA A N 1
ATOM 4666 C CA . ALA A 1 585 ? 3.148 43.625 26.906 1 95.62 585 ALA A CA 1
ATOM 4667 C C . ALA A 1 585 ? 1.775 43.938 27.5 1 95.62 585 ALA A C 1
ATOM 4669 O O . ALA A 1 585 ? 1.151 44.938 27.156 1 95.62 585 ALA A O 1
ATOM 4670 N N . GLU A 1 586 ? 1.354 43.125 28.453 1 92.44 586 GLU A N 1
ATOM 4671 C CA . GLU A 1 586 ? 0.027 43.25 29.047 1 92.44 586 GLU A CA 1
ATOM 4672 C C . GLU A 1 586 ? -0.086 44.531 29.859 1 92.44 586 GLU A C 1
ATOM 4674 O O . GLU A 1 586 ? -1.138 45.188 29.875 1 92.44 586 GLU A O 1
ATOM 4679 N N . GLU A 1 587 ? 1.043 44.969 30.547 1 93.75 587 GLU A N 1
ATOM 4680 C CA . GLU A 1 587 ? 0.946 46.031 31.547 1 93.75 587 GLU A CA 1
ATOM 4681 C C . GLU A 1 587 ? 1.725 47.25 31.109 1 93.75 587 GLU A C 1
ATOM 4683 O O . GLU A 1 587 ? 1.913 48.188 31.906 1 93.75 587 GLU A O 1
ATOM 4688 N N . SER A 1 588 ? 2.195 47.219 29.906 1 94.25 588 SER A N 1
ATOM 4689 C CA . SER A 1 588 ? 2.938 48.375 29.438 1 94.25 588 SER A CA 1
ATOM 4690 C C . SER A 1 588 ? 2.801 48.562 27.938 1 94.25 588 SER A C 1
ATOM 4692 O O . SER A 1 588 ? 2.111 47.781 27.281 1 94.25 588 SER A O 1
ATOM 4694 N N . GLU A 1 589 ? 3.443 49.531 27.375 1 94.12 589 GLU A N 1
ATOM 4695 C CA . GLU A 1 589 ? 3.373 49.812 25.953 1 94.12 589 GLU A CA 1
ATOM 4696 C C . GLU A 1 589 ? 4.551 49.188 25.203 1 94.12 589 GLU A C 1
ATOM 4698 O O . GLU A 1 589 ? 4.766 49.5 24.031 1 94.12 589 GLU A O 1
ATOM 4703 N N . ALA A 1 590 ? 5.273 48.375 25.938 1 95.38 590 ALA A N 1
ATOM 4704 C CA . ALA A 1 590 ? 6.398 47.688 25.297 1 95.38 590 ALA A CA 1
ATOM 4705 C C . ALA A 1 590 ? 5.906 46.719 24.25 1 95.38 590 ALA A C 1
ATOM 4707 O O . ALA A 1 590 ? 4.906 46.031 24.453 1 95.38 590 ALA A O 1
ATOM 4708 N N . ILE A 1 591 ? 6.57 46.688 23.125 1 96.44 591 ILE A N 1
ATOM 4709 C CA . ILE A 1 591 ? 6.219 45.75 22.078 1 96.44 591 ILE A CA 1
ATOM 4710 C C . ILE A 1 591 ? 7.465 45 21.625 1 96.44 591 ILE A C 1
ATOM 4712 O O . ILE A 1 591 ? 8.594 45.438 21.875 1 96.44 591 ILE A O 1
ATOM 4716 N N . VAL A 1 592 ? 7.289 43.875 21.016 1 96.44 592 VAL A N 1
ATOM 4717 C CA . VAL A 1 592 ? 8.289 43.156 20.25 1 96.44 592 VAL A CA 1
ATOM 4718 C C . VAL A 1 592 ? 7.723 42.75 18.891 1 96.44 592 VAL A C 1
ATOM 4720 O O . VAL A 1 592 ? 6.512 42.594 18.75 1 96.44 592 VAL A O 1
ATOM 4723 N N . LEU A 1 593 ? 8.453 42.75 17.859 1 97.25 593 LEU A N 1
ATOM 4724 C CA . LEU A 1 593 ? 8.078 42.25 16.531 1 97.25 593 LEU A CA 1
ATOM 4725 C C . LEU A 1 593 ? 9.289 41.688 15.797 1 97.25 593 LEU A C 1
ATOM 4727 O O . LEU A 1 593 ? 10.422 41.812 16.281 1 97.25 593 LEU A O 1
ATOM 4731 N N . ARG A 1 594 ? 9.039 41.031 14.734 1 97.69 594 ARG A N 1
ATOM 4732 C CA . ARG A 1 594 ? 10.102 40.531 13.867 1 97.69 594 ARG A CA 1
ATOM 4733 C C . ARG A 1 594 ? 10.008 41.156 12.477 1 97.69 594 ARG A C 1
ATOM 4735 O O . ARG A 1 594 ? 8.914 41.5 12.016 1 97.69 594 ARG A O 1
ATOM 4742 N N . ARG A 1 595 ? 11.094 41.312 11.875 1 96.62 595 ARG A N 1
ATOM 4743 C CA . ARG A 1 595 ? 11.188 41.938 10.547 1 96.62 595 ARG A CA 1
ATOM 4744 C C . ARG A 1 595 ? 12.234 41.219 9.695 1 96.62 595 ARG A C 1
ATOM 4746 O O . ARG A 1 595 ? 13.289 40.844 10.203 1 96.62 595 ARG A O 1
ATOM 4753 N N . SER A 1 596 ? 11.93 41.062 8.383 1 97.44 596 SER A N 1
ATOM 4754 C CA . SER A 1 596 ? 12.883 40.344 7.543 1 97.44 596 SER A CA 1
ATOM 4755 C C . SER A 1 596 ? 12.883 40.875 6.117 1 97.44 596 SER A C 1
ATOM 4757 O O . SER A 1 596 ? 11.969 41.625 5.727 1 97.44 596 SER A O 1
ATOM 4759 N N . THR A 1 597 ? 13.859 40.688 5.367 1 98.12 597 THR A N 1
ATOM 4760 C CA . THR A 1 597 ? 13.969 40.625 3.916 1 98.12 597 THR A CA 1
ATOM 4761 C C . THR A 1 597 ? 14.633 39.312 3.498 1 98.12 597 THR A C 1
ATOM 4763 O O . THR A 1 597 ? 14.938 38.469 4.344 1 98.12 597 THR A O 1
ATOM 4766 N N . PHE A 1 598 ? 14.852 39.125 2.176 1 98.19 598 PHE A N 1
ATOM 4767 C CA . PHE A 1 598 ? 15.609 37.969 1.735 1 98.19 598 PHE A CA 1
ATOM 4768 C C . PHE A 1 598 ? 17.031 38 2.281 1 98.19 598 PHE A C 1
ATOM 4770 O O . PHE A 1 598 ? 17.609 36.938 2.59 1 98.19 598 PHE A O 1
ATOM 4777 N N . GLU A 1 599 ? 17.594 39.156 2.498 1 97.94 599 GLU A N 1
ATOM 4778 C CA . GLU A 1 599 ? 18.984 39.344 2.922 1 97.94 599 GLU A CA 1
ATOM 4779 C C . GLU A 1 599 ? 19.094 39.438 4.441 1 97.94 599 GLU A C 1
ATOM 4781 O O . GLU A 1 599 ? 20.156 39.188 5.008 1 97.94 599 GLU A O 1
ATOM 4786 N N . GLU A 1 600 ? 18.016 39.781 5.066 1 97.62 600 GLU A N 1
ATOM 4787 C CA . GLU A 1 600 ? 18.016 39.969 6.516 1 97.62 600 GLU A CA 1
ATOM 4788 C C . GLU A 1 600 ? 17.141 38.938 7.207 1 97.62 600 GLU A C 1
ATOM 4790 O O . GLU A 1 600 ? 15.93 38.875 6.992 1 97.62 600 GLU A O 1
ATOM 4795 N N . TYR A 1 601 ? 17.781 38.094 8.094 1 98 601 TYR A N 1
ATOM 4796 C CA . TYR A 1 601 ? 17.031 37.125 8.891 1 98 601 TYR A CA 1
ATOM 4797 C C . TYR A 1 601 ? 16 37.812 9.766 1 98 601 TYR A C 1
ATOM 4799 O O . TYR A 1 601 ? 16.219 38.938 10.195 1 98 601 TYR A O 1
ATOM 4807 N N . PRO A 1 602 ? 14.805 37.219 10 1 98 602 PRO A N 1
ATOM 4808 C CA . PRO A 1 602 ? 13.789 37.844 10.844 1 98 602 PRO A CA 1
ATOM 4809 C C . PRO A 1 602 ? 14.18 37.875 12.312 1 98 602 PRO A C 1
ATOM 4811 O O . PRO A 1 602 ? 13.633 37.125 13.125 1 98 602 PRO A O 1
ATOM 4814 N N . GLU A 1 603 ? 15 38.781 12.688 1 98 603 GLU A N 1
ATOM 4815 C CA . GLU A 1 603 ? 15.438 38.969 14.062 1 98 603 GLU A CA 1
ATOM 4816 C C . GLU A 1 603 ? 14.336 39.594 14.914 1 98 603 GLU A C 1
ATOM 4818 O O . GLU A 1 603 ? 13.344 40.094 14.375 1 98 603 GLU A O 1
ATOM 4823 N N . VAL A 1 604 ? 14.523 39.562 16.203 1 97.81 604 VAL A N 1
ATOM 4824 C CA . VAL A 1 604 ? 13.586 40.156 17.156 1 97.81 604 VAL A CA 1
ATOM 4825 C C . VAL A 1 604 ? 13.945 41.625 17.375 1 97.81 604 VAL A C 1
ATOM 4827 O O . VAL A 1 604 ? 15.109 41.969 17.609 1 97.81 604 VAL A O 1
ATOM 4830 N N . TYR A 1 605 ? 12.984 42.5 17.266 1 97.38 605 TYR A N 1
ATOM 4831 C CA . TYR A 1 605 ? 13.125 43.938 17.562 1 97.38 605 TYR A CA 1
ATOM 4832 C C . TYR A 1 605 ? 12.219 44.312 18.719 1 97.38 605 TYR A C 1
ATOM 4834 O O . TYR A 1 605 ? 11.102 43.812 18.844 1 97.38 605 TYR A O 1
ATOM 4842 N N . VAL A 1 606 ? 12.703 45.219 19.594 1 96.62 606 VAL A N 1
ATOM 4843 C CA . VAL A 1 606 ? 11.922 45.75 20.703 1 96.62 606 VAL A CA 1
ATOM 4844 C C . VAL A 1 606 ? 11.648 47.25 20.484 1 96.62 606 VAL A C 1
ATOM 4846 O O . VAL A 1 606 ? 12.422 47.938 19.812 1 96.62 606 VAL A O 1
ATOM 4849 N N . GLY A 1 607 ? 10.539 47.656 20.938 1 96 607 GLY A N 1
ATOM 4850 C CA . GLY A 1 607 ? 10.125 49.062 20.875 1 96 607 GLY A CA 1
ATOM 4851 C C . GLY A 1 607 ? 8.891 49.344 21.703 1 96 607 GLY A C 1
ATOM 4852 O O . GLY A 1 607 ? 8.609 48.656 22.688 1 96 607 GLY A O 1
ATOM 4853 N N . ASP A 1 608 ? 8.344 50.5 21.406 1 94.62 608 ASP A N 1
ATOM 4854 C CA . ASP A 1 608 ? 7.082 50.875 22.047 1 94.62 608 ASP A CA 1
ATOM 4855 C C . ASP A 1 608 ? 6 51.125 21 1 94.62 608 ASP A C 1
ATOM 4857 O O . ASP A 1 608 ? 6.219 50.906 19.797 1 94.62 608 ASP A O 1
ATOM 4861 N N . MET A 1 609 ? 4.832 51.531 21.391 1 94.06 609 MET A N 1
ATOM 4862 C CA . MET A 1 609 ? 3.652 51.656 20.531 1 94.06 609 MET A CA 1
ATOM 4863 C C . MET A 1 609 ? 3.801 52.781 19.531 1 94.06 609 MET A C 1
ATOM 4865 O O . MET A 1 609 ? 2.992 52.906 18.609 1 94.06 609 MET A O 1
ATOM 4869 N N . GLY A 1 610 ? 4.867 53.469 19.641 1 93.12 610 GLY A N 1
ATOM 4870 C CA . GLY A 1 610 ? 5.176 54.5 18.656 1 93.12 610 GLY A CA 1
ATOM 4871 C C . GLY A 1 610 ? 5.973 53.969 17.469 1 93.12 610 GLY A C 1
ATOM 4872 O O . GLY A 1 610 ? 6.004 54.594 16.406 1 93.12 610 GLY A O 1
ATOM 4873 N N . PHE A 1 611 ? 6.648 52.812 17.625 1 94.5 611 PHE A N 1
ATOM 4874 C CA . PHE A 1 611 ? 7.379 52.094 16.594 1 94.5 611 PHE A CA 1
ATOM 4875 C C . PHE A 1 611 ? 8.562 52.906 16.078 1 94.5 611 PHE A C 1
ATOM 4877 O O . PHE A 1 611 ? 9.164 52.531 15.062 1 94.5 611 PHE A O 1
ATOM 4884 N N . GLU A 1 612 ? 8.875 54.094 16.562 1 88.19 612 GLU A N 1
ATOM 4885 C CA . GLU A 1 612 ? 9.898 55 16.047 1 88.19 612 GLU A CA 1
ATOM 4886 C C . GLU A 1 612 ? 11.297 54.5 16.359 1 88.19 612 GLU A C 1
ATOM 4888 O O . GLU A 1 612 ? 12.227 54.656 15.555 1 88.19 612 GLU A O 1
ATOM 4893 N N . ASN A 1 613 ? 11.508 53.938 17.453 1 88.56 613 ASN A N 1
ATOM 4894 C CA . ASN A 1 613 ? 12.828 53.5 17.875 1 88.56 613 ASN A CA 1
ATOM 4895 C C . ASN A 1 613 ? 12.859 52 18.094 1 88.56 613 ASN A C 1
ATOM 4897 O O . ASN A 1 613 ? 13.039 51.531 19.219 1 88.56 613 ASN A O 1
ATOM 4901 N N . LEU A 1 614 ? 12.789 51.219 16.938 1 94.56 614 LEU A N 1
ATOM 4902 C CA . LEU A 1 614 ? 12.914 49.781 17.047 1 94.56 614 LEU A CA 1
ATOM 4903 C C . LEU A 1 614 ? 14.375 49.344 17.172 1 94.56 614 LEU A C 1
ATOM 4905 O O . LEU A 1 614 ? 15.211 49.75 16.359 1 94.56 614 LEU A O 1
ATOM 4909 N N . GLU A 1 615 ? 14.727 48.594 18.172 1 95.69 615 GLU A N 1
ATOM 4910 C CA . GLU A 1 615 ? 16.094 48.125 18.422 1 95.69 615 GLU A CA 1
ATOM 4911 C C . GLU A 1 615 ? 16.188 46.625 18.266 1 95.69 615 GLU A C 1
ATOM 4913 O O . GLU A 1 615 ? 15.391 45.875 18.828 1 95.69 615 GLU A O 1
ATOM 4918 N N . LYS A 1 616 ? 17.188 46.219 17.484 1 96.12 616 LYS A N 1
ATOM 4919 C CA . LYS A 1 616 ? 17.438 44.812 17.297 1 96.12 616 LYS A CA 1
ATOM 4920 C C . LYS A 1 616 ? 17.984 44.156 18.562 1 96.12 616 LYS A C 1
ATOM 4922 O O . LYS A 1 616 ? 18.906 44.688 19.188 1 96.12 616 LYS A O 1
ATOM 4927 N N . VAL A 1 617 ? 17.375 43 18.906 1 95.69 617 VAL A N 1
ATOM 4928 C CA . VAL A 1 617 ? 17.781 42.344 20.141 1 95.69 617 VAL A CA 1
ATOM 4929 C C . VAL A 1 617 ? 18.516 41.031 19.797 1 95.69 617 VAL A C 1
ATOM 4931 O O . VAL A 1 617 ? 19.484 40.656 20.484 1 95.69 617 VAL A O 1
ATOM 4934 N N . SER A 1 618 ? 18.125 40.344 18.812 1 96.69 618 SER A N 1
ATOM 4935 C CA . SER A 1 618 ? 18.656 39 18.531 1 96.69 618 SER A CA 1
ATOM 4936 C C . SER A 1 618 ? 19.625 39.031 17.344 1 96.69 618 SER A C 1
ATOM 4938 O O . SER A 1 618 ? 19.594 39.969 16.531 1 96.69 618 SER A O 1
ATOM 4940 N N . GLU A 1 619 ? 20.547 38.094 17.281 1 96.06 619 GLU A N 1
ATOM 4941 C CA . GLU A 1 619 ? 21.438 37.75 16.188 1 96.06 619 GLU A CA 1
ATOM 4942 C C . GLU A 1 619 ? 21.516 36.219 15.977 1 96.06 619 GLU A C 1
ATOM 4944 O O . GLU A 1 619 ? 22.344 35.562 16.594 1 96.06 619 GLU A O 1
ATOM 4949 N N . THR A 1 620 ? 20.734 35.812 15.031 1 97.81 620 THR A N 1
ATOM 4950 C CA . THR A 1 620 ? 20.438 34.375 14.953 1 97.81 620 THR A CA 1
ATOM 4951 C C . THR A 1 620 ? 21.453 33.656 14.07 1 97.81 620 THR A C 1
ATOM 4953 O O . THR A 1 620 ? 21.875 32.562 14.383 1 97.81 620 THR A O 1
ATOM 4956 N N . ASN A 1 621 ? 21.859 34.219 12.945 1 97.94 621 ASN A N 1
ATOM 4957 C CA . ASN A 1 621 ? 22.734 33.562 11.992 1 97.94 621 ASN A CA 1
ATOM 4958 C C . ASN A 1 621 ? 23.859 34.5 11.531 1 97.94 621 ASN A C 1
ATOM 4960 O O . ASN A 1 621 ? 23.953 34.812 10.344 1 97.94 621 ASN A O 1
ATOM 4964 N N . PRO A 1 622 ? 24.844 34.906 12.375 1 96.69 622 PRO A N 1
ATOM 4965 C CA . PRO A 1 622 ? 25.953 35.781 11.969 1 96.69 622 PRO A CA 1
ATOM 4966 C C . PRO A 1 622 ? 26.812 35.125 10.875 1 96.69 622 PRO A C 1
ATOM 4968 O O . PRO A 1 622 ? 27.453 35.844 10.102 1 96.69 622 PRO A O 1
ATOM 4971 N N . GLN A 1 623 ? 26.797 33.812 10.789 1 96.12 623 GLN A N 1
ATOM 4972 C CA . GLN A 1 623 ? 27.594 33.094 9.805 1 96.12 623 GLN A CA 1
ATOM 4973 C C . GLN A 1 623 ? 27.125 33.375 8.383 1 96.12 623 GLN A C 1
ATOM 4975 O O . GLN A 1 623 ? 27.828 33.094 7.418 1 96.12 623 GLN A O 1
ATOM 4980 N N . GLN A 1 624 ? 25.891 33.938 8.211 1 97.5 624 GLN A N 1
ATOM 4981 C CA . GLN A 1 624 ? 25.422 34.312 6.879 1 97.5 624 GLN A CA 1
ATOM 4982 C C . GLN A 1 624 ? 26.391 35.281 6.195 1 97.5 624 GLN A C 1
ATOM 4984 O O . GLN A 1 624 ? 26.562 35.219 4.977 1 97.5 624 GLN A O 1
ATOM 4989 N N . ALA A 1 625 ? 27.062 36.125 6.945 1 96.25 625 ALA A N 1
ATOM 4990 C CA . ALA A 1 625 ? 27.984 37.125 6.402 1 96.25 625 ALA A CA 1
ATOM 4991 C C . ALA A 1 625 ? 29.203 36.469 5.773 1 96.25 625 ALA A C 1
ATOM 4993 O O . ALA A 1 625 ? 29.922 37.094 4.988 1 96.25 625 ALA A O 1
ATOM 4994 N N . GLU A 1 626 ? 29.438 35.219 6.074 1 95.88 626 GLU A N 1
ATOM 4995 C CA . GLU A 1 626 ? 30.625 34.5 5.629 1 95.88 626 GLU A CA 1
ATOM 4996 C C . GLU A 1 626 ? 30.359 33.719 4.328 1 95.88 626 GLU A C 1
ATOM 4998 O O . GLU A 1 626 ? 31.281 33.188 3.727 1 95.88 626 GLU A O 1
ATOM 5003 N N . VAL A 1 627 ? 29.156 33.688 3.875 1 96.81 627 VAL A N 1
ATOM 5004 C CA . VAL A 1 627 ? 28.828 32.906 2.693 1 96.81 627 VAL A CA 1
ATOM 5005 C C . VAL A 1 627 ? 28.344 33.812 1.579 1 96.81 627 VAL A C 1
ATOM 5007 O O . VAL A 1 627 ? 27.844 34.938 1.845 1 96.81 627 VAL A O 1
ATOM 5010 N N . ASN A 1 628 ? 28.562 33.375 0.341 1 97.81 628 ASN A N 1
ATOM 5011 C CA . ASN A 1 628 ? 27.938 34.031 -0.8 1 97.81 628 ASN A CA 1
ATOM 5012 C C . ASN A 1 628 ? 26.422 33.875 -0.769 1 97.81 628 ASN A C 1
ATOM 5014 O O . ASN A 1 628 ? 25.875 32.875 -1.229 1 97.81 628 ASN A O 1
ATOM 5018 N N . TRP A 1 629 ? 25.797 34.906 -0.256 1 97.75 629 TRP A N 1
ATOM 5019 C CA . TRP A 1 629 ? 24.344 34.844 -0.107 1 97.75 629 TRP A CA 1
ATOM 5020 C C . TRP A 1 629 ? 23.656 35.219 -1.406 1 97.75 629 TRP A C 1
ATOM 5022 O O . TRP A 1 629 ? 23.969 34.719 -2.473 1 97.75 629 TRP A O 1
ATOM 5032 N N . GLY A 1 630 ? 22.625 36.125 -1.419 1 97.69 630 GLY A N 1
ATOM 5033 C CA . GLY A 1 630 ? 21.922 36.531 -2.615 1 97.69 630 GLY A CA 1
ATOM 5034 C C . GLY A 1 630 ? 21.016 37.719 -2.389 1 97.69 630 GLY A C 1
ATOM 5035 O O . GLY A 1 630 ? 20.953 38.281 -1.281 1 97.69 630 GLY A O 1
ATOM 5036 N N . THR A 1 631 ? 20.453 38.219 -3.502 1 98.25 631 THR A N 1
ATOM 5037 C CA . THR A 1 631 ? 19.484 39.281 -3.5 1 98.25 631 THR A CA 1
ATOM 5038 C C . THR A 1 631 ? 18.203 38.875 -4.227 1 98.25 631 THR A C 1
ATOM 5040 O O . THR A 1 631 ? 18.172 37.844 -4.875 1 98.25 631 THR A O 1
ATOM 5043 N N . VAL A 1 632 ? 17.156 39.625 -4.07 1 98.62 632 VAL A N 1
ATOM 5044 C CA . VAL A 1 632 ? 15.898 39.375 -4.785 1 98.62 632 VAL A CA 1
ATOM 5045 C C . VAL A 1 632 ? 15.336 40.688 -5.305 1 98.62 632 VAL A C 1
ATOM 5047 O O . VAL A 1 632 ? 15.477 41.719 -4.66 1 98.62 632 VAL A O 1
ATOM 5050 N N . GLU A 1 633 ? 14.75 40.719 -6.418 1 97.81 633 GLU A N 1
ATOM 5051 C CA . GLU A 1 633 ? 14.078 41.875 -6.969 1 97.81 633 GLU A CA 1
ATOM 5052 C C . GLU A 1 633 ? 12.742 41.5 -7.605 1 97.81 633 GLU A C 1
ATOM 5054 O O . GLU A 1 633 ? 12.562 40.375 -8.047 1 97.81 633 GLU A O 1
ATOM 5059 N N . LEU A 1 634 ? 11.836 42.438 -7.566 1 97.75 634 LEU A N 1
ATOM 5060 C CA . LEU A 1 634 ? 10.539 42.312 -8.211 1 97.75 634 LEU A CA 1
ATOM 5061 C C . LEU A 1 634 ? 10.633 42.625 -9.703 1 97.75 634 LEU A C 1
ATOM 5063 O O . LEU A 1 634 ? 11.344 43.531 -10.102 1 97.75 634 LEU A O 1
ATOM 5067 N N . THR A 1 635 ? 10.016 41.844 -10.523 1 97.62 635 THR A N 1
ATOM 5068 C CA . THR A 1 635 ? 9.938 42.094 -11.953 1 97.62 635 THR A CA 1
ATOM 5069 C C . THR A 1 635 ? 8.492 42.031 -12.438 1 97.62 635 THR A C 1
ATOM 5071 O O . THR A 1 635 ? 7.625 41.5 -11.742 1 97.62 635 THR A O 1
ATOM 5074 N N . GLU A 1 636 ? 8.203 42.656 -13.531 1 97.31 636 GLU A N 1
ATOM 5075 C CA . GLU A 1 636 ? 6.902 42.594 -14.188 1 97.31 636 GLU A CA 1
ATOM 5076 C C . GLU A 1 636 ? 7.027 42.062 -15.609 1 97.31 636 GLU A C 1
ATOM 5078 O O . GLU A 1 636 ? 8.039 42.281 -16.281 1 97.31 636 GLU A O 1
ATOM 5083 N N . TYR A 1 637 ? 6.09 41.312 -16.094 1 97.69 637 TYR A N 1
ATOM 5084 C CA . TYR A 1 637 ? 6.047 40.75 -17.438 1 97.69 637 TYR A CA 1
ATOM 5085 C C . TYR A 1 637 ? 4.609 40.625 -17.938 1 97.69 637 TYR A C 1
ATOM 5087 O O . TYR A 1 637 ? 3.666 40.75 -17.141 1 97.69 637 TYR A O 1
ATOM 5095 N N . VAL A 1 638 ? 4.406 40.469 -19.25 1 97.69 638 VAL A N 1
ATOM 5096 C CA . VAL A 1 638 ? 3.094 40.375 -19.875 1 97.69 638 VAL A CA 1
ATOM 5097 C C . VAL A 1 638 ? 2.863 38.969 -20.406 1 97.69 638 VAL A C 1
ATOM 5099 O O . VAL A 1 638 ? 3.721 38.406 -21.094 1 97.69 638 VAL A O 1
ATOM 5102 N N . THR A 1 639 ? 1.763 38.438 -20.047 1 97.38 639 THR A N 1
ATOM 5103 C CA . THR A 1 639 ? 1.429 37.094 -20.469 1 97.38 639 THR A CA 1
ATOM 5104 C C . THR A 1 639 ? 1.06 37.062 -21.953 1 97.38 639 THR A C 1
ATOM 5106 O O . THR A 1 639 ? 0.94 38.125 -22.578 1 97.38 639 THR A O 1
ATOM 5109 N N . LEU A 1 640 ? 0.851 35.812 -22.547 1 96.44 640 LEU A N 1
ATOM 5110 C CA . LEU A 1 640 ? 0.441 35.688 -23.938 1 96.44 640 LEU A CA 1
ATOM 5111 C C . LEU A 1 640 ? -0.973 36.219 -24.141 1 96.44 640 LEU A C 1
ATOM 5113 O O . LEU A 1 640 ? -1.348 36.594 -25.266 1 96.44 640 LEU A O 1
ATOM 5117 N N . LYS A 1 641 ? -1.704 36.375 -23.062 1 95.44 641 LYS A N 1
ATOM 5118 C CA . LYS A 1 641 ? -3.074 36.875 -23.141 1 95.44 641 LYS A CA 1
ATOM 5119 C C . LYS A 1 641 ? -3.131 38.375 -22.875 1 95.44 641 LYS A C 1
ATOM 5121 O O . LYS A 1 641 ? -4.211 38.969 -22.859 1 95.44 641 LYS A O 1
ATOM 5126 N N . GLY A 1 642 ? -2.068 38.906 -22.5 1 96.06 642 GLY A N 1
ATOM 5127 C CA . GLY A 1 642 ? -1.998 40.375 -22.359 1 96.06 642 GLY A CA 1
ATOM 5128 C C . GLY A 1 642 ? -2.115 40.812 -20.922 1 96.06 642 GLY A C 1
ATOM 5129 O O . GLY A 1 642 ? -2.123 42.031 -20.641 1 96.06 642 GLY A O 1
ATOM 5130 N N . ASP A 1 643 ? -2.125 39.938 -19.969 1 95.38 643 ASP A N 1
ATOM 5131 C CA . ASP A 1 643 ? -2.189 40.312 -18.562 1 95.38 643 ASP A CA 1
ATOM 5132 C C . ASP A 1 643 ? -0.812 40.719 -18.031 1 95.38 643 ASP A C 1
ATOM 5134 O O . ASP A 1 643 ? 0.195 40.094 -18.406 1 95.38 643 ASP A O 1
ATOM 5138 N N . SER A 1 644 ? -0.805 41.719 -17.172 1 95.94 644 SER A N 1
ATOM 5139 C CA . SER A 1 644 ? 0.423 42.062 -16.469 1 95.94 644 SER A CA 1
ATOM 5140 C C . SER A 1 644 ? 0.563 41.25 -15.18 1 95.94 644 SER A C 1
ATOM 5142 O O . SER A 1 644 ? -0.327 41.281 -14.328 1 95.94 644 SER A O 1
ATOM 5144 N N . LEU A 1 645 ? 1.643 40.531 -15.016 1 97.5 645 LEU A N 1
ATOM 5145 C CA . LEU A 1 645 ? 1.929 39.75 -13.82 1 97.5 645 LEU A CA 1
ATOM 5146 C C . LEU A 1 645 ? 3.281 40.125 -13.234 1 97.5 645 LEU A C 1
ATOM 5148 O O . LEU A 1 645 ? 4.09 40.781 -13.891 1 97.5 645 LEU A O 1
ATOM 5152 N N . GLN A 1 646 ? 3.479 39.812 -12 1 97.69 646 GLN A N 1
ATOM 5153 C CA . GLN A 1 646 ? 4.75 40.031 -11.312 1 97.69 646 GLN A CA 1
ATOM 5154 C C . GLN A 1 646 ? 5.488 38.719 -11.086 1 97.69 646 GLN A C 1
ATOM 5156 O O . GLN A 1 646 ? 4.93 37.656 -11.289 1 97.69 646 GLN A O 1
ATOM 5161 N N . GLY A 1 647 ? 6.75 38.781 -10.805 1 98.12 647 GLY A N 1
ATOM 5162 C CA . GLY A 1 647 ? 7.609 37.688 -10.414 1 98.12 647 GLY A CA 1
ATOM 5163 C C . GLY A 1 647 ? 8.82 38.125 -9.617 1 98.12 647 GLY A C 1
ATOM 5164 O O . GLY A 1 647 ? 9.07 39.312 -9.461 1 98.12 647 GLY A O 1
ATOM 5165 N N . LEU A 1 648 ? 9.484 37.156 -9.07 1 98.75 648 LEU A N 1
ATOM 5166 C CA . LEU A 1 648 ? 10.688 37.438 -8.289 1 98.75 648 LEU A CA 1
ATOM 5167 C C . LEU A 1 648 ? 11.922 36.875 -8.992 1 98.75 648 LEU A C 1
ATOM 5169 O O . LEU A 1 648 ? 11.891 35.781 -9.539 1 98.75 648 LEU A O 1
ATOM 5173 N N . ILE A 1 649 ? 12.992 37.625 -9.094 1 98.81 649 ILE A N 1
ATOM 5174 C CA . ILE A 1 649 ? 14.289 37.188 -9.586 1 98.81 649 ILE A CA 1
ATOM 5175 C C . ILE A 1 649 ? 15.305 37.188 -8.445 1 98.81 649 ILE A C 1
ATOM 5177 O O . ILE A 1 649 ? 15.594 38.25 -7.875 1 98.81 649 ILE A O 1
ATOM 5181 N N . TYR A 1 650 ? 15.797 36.062 -8.078 1 98.75 650 TYR A N 1
ATOM 5182 C CA . TYR A 1 650 ? 16.875 35.938 -7.109 1 98.75 650 TYR A CA 1
ATOM 5183 C C . TYR A 1 650 ? 18.234 35.844 -7.809 1 98.75 650 TYR A C 1
ATOM 5185 O O . TYR A 1 650 ? 18.375 35.125 -8.82 1 98.75 650 TYR A O 1
ATOM 5193 N N . LYS A 1 651 ? 19.281 36.562 -7.312 1 98.69 651 LYS A N 1
ATOM 5194 C CA . LYS A 1 651 ? 20.609 36.625 -7.914 1 98.69 651 LYS A CA 1
ATOM 5195 C C . LYS A 1 651 ? 21.703 36.375 -6.871 1 98.69 651 LYS A C 1
ATOM 5197 O O . LYS A 1 651 ? 21.5 36.656 -5.688 1 98.69 651 LYS A O 1
ATOM 5202 N N . PRO A 1 652 ? 22.844 35.812 -7.301 1 98.12 652 PRO A N 1
ATOM 5203 C CA . PRO A 1 652 ? 23.969 35.688 -6.371 1 98.12 652 PRO A CA 1
ATOM 5204 C C . PRO A 1 652 ? 24.438 37.031 -5.82 1 98.12 652 PRO A C 1
ATOM 5206 O O . PRO A 1 652 ? 24.312 38.031 -6.496 1 98.12 652 PRO A O 1
ATOM 5209 N N . GLU A 1 653 ? 24.938 36.938 -4.609 1 97.56 653 GLU A N 1
ATOM 5210 C CA . GLU A 1 653 ? 25.469 38.156 -3.977 1 97.56 653 GLU A CA 1
ATOM 5211 C C . GLU A 1 653 ? 26.578 38.781 -4.824 1 97.56 653 GLU A C 1
ATOM 5213 O O . GLU A 1 653 ? 26.688 40 -4.895 1 97.56 653 GLU A O 1
ATOM 5218 N N . ASP A 1 654 ? 27.391 37.969 -5.496 1 97 654 ASP A N 1
ATOM 5219 C CA . ASP A 1 654 ? 28.5 38.438 -6.328 1 97 654 ASP A CA 1
ATOM 5220 C C . ASP A 1 654 ? 28.078 38.594 -7.785 1 97 654 ASP A C 1
ATOM 5222 O O . ASP A 1 654 ? 28.891 38.406 -8.695 1 97 654 ASP A O 1
ATOM 5226 N N . PHE A 1 655 ? 26.844 38.875 -8.008 1 97.31 655 PHE A N 1
ATOM 5227 C CA . PHE A 1 655 ? 26.266 39 -9.344 1 97.31 655 PHE A CA 1
ATOM 5228 C C . PHE A 1 655 ? 27.047 40 -10.188 1 97.31 655 PHE A C 1
ATOM 5230 O O . PHE A 1 655 ? 27.391 41.062 -9.711 1 97.31 655 PHE A O 1
ATOM 5237 N N . ASP A 1 656 ? 27.359 39.531 -11.383 1 97.06 656 ASP A N 1
ATOM 5238 C CA . ASP A 1 656 ? 28.016 40.312 -12.414 1 97.06 656 ASP A CA 1
ATOM 5239 C C . ASP A 1 656 ? 27.203 40.312 -13.711 1 97.06 656 ASP A C 1
ATOM 5241 O O . ASP A 1 656 ? 27.141 39.281 -14.398 1 97.06 656 ASP A O 1
ATOM 5245 N N . ALA A 1 657 ? 26.656 41.438 -14.078 1 95.31 657 ALA A N 1
ATOM 5246 C CA . ALA A 1 657 ? 25.75 41.531 -15.219 1 95.31 657 ALA A CA 1
ATOM 5247 C C . ALA A 1 657 ? 26.469 41.219 -16.516 1 95.31 657 ALA A C 1
ATOM 5249 O O . ALA A 1 657 ? 25.828 40.969 -17.547 1 95.31 657 ALA A O 1
ATOM 5250 N N . SER A 1 658 ? 27.812 41.188 -16.516 1 96.25 658 SER A N 1
ATOM 5251 C CA . SER A 1 658 ? 28.578 40.906 -17.719 1 96.25 658 SER A CA 1
ATOM 5252 C C . SER A 1 658 ? 28.719 39.406 -17.938 1 96.25 658 SER A C 1
ATOM 5254 O O . SER A 1 658 ? 29.109 38.938 -19.016 1 96.25 658 SER A O 1
ATOM 5256 N N . LYS A 1 659 ? 28.344 38.688 -16.938 1 96.5 659 LYS A N 1
ATOM 5257 C CA . LYS A 1 659 ? 28.406 37.219 -17.016 1 96.5 659 LYS A CA 1
ATOM 5258 C C . LYS A 1 659 ? 27.047 36.625 -17.375 1 96.5 659 LYS A C 1
ATOM 5260 O O . LYS A 1 659 ? 26.047 37.344 -17.359 1 96.5 659 LYS A O 1
ATOM 5265 N N . LYS A 1 660 ? 27.125 35.375 -17.828 1 97.75 660 LYS A N 1
ATOM 5266 C CA . LYS A 1 660 ? 25.891 34.625 -18.062 1 97.75 660 LYS A CA 1
ATOM 5267 C C . LYS A 1 660 ? 25.688 33.562 -16.969 1 97.75 660 LYS A C 1
ATOM 5269 O O . LYS A 1 660 ? 26.625 32.875 -16.594 1 97.75 660 LYS A O 1
ATOM 5274 N N . TYR A 1 661 ? 24.531 33.531 -16.516 1 98.62 661 TYR A N 1
ATOM 5275 C CA . TYR A 1 661 ? 24.188 32.625 -15.43 1 98.62 661 TYR A CA 1
ATOM 5276 C C . TYR A 1 661 ? 23.156 31.594 -15.875 1 98.62 661 TYR A C 1
ATOM 5278 O O . TYR A 1 661 ? 22.25 31.922 -16.641 1 98.62 661 TYR A O 1
ATOM 5286 N N . PRO A 1 662 ? 23.328 30.25 -15.438 1 98.69 662 PRO A N 1
ATOM 5287 C CA . PRO A 1 662 ? 22.188 29.344 -15.617 1 98.69 662 PRO A CA 1
ATOM 5288 C C . PRO A 1 662 ? 20.922 29.828 -14.891 1 98.69 662 PRO A C 1
ATOM 5290 O O . PRO A 1 662 ? 21.031 30.453 -13.836 1 98.69 662 PRO A O 1
ATOM 5293 N N . LEU A 1 663 ? 19.719 29.516 -15.438 1 98.81 663 LEU A N 1
ATOM 5294 C CA . LEU A 1 663 ? 18.453 29.953 -14.867 1 98.81 663 LEU A CA 1
ATOM 5295 C C . LEU A 1 663 ? 17.641 28.766 -14.352 1 98.81 663 LEU A C 1
ATOM 5297 O O . LEU A 1 663 ? 17.438 27.797 -15.078 1 98.81 663 LEU A O 1
ATOM 5301 N N . MET A 1 664 ? 17.312 28.812 -13.094 1 98.75 664 MET A N 1
ATOM 5302 C CA . MET A 1 664 ? 16.328 27.891 -12.508 1 98.75 664 MET A CA 1
ATOM 5303 C C . MET A 1 664 ? 14.977 28.562 -12.359 1 98.75 664 MET A C 1
ATOM 5305 O O . MET A 1 664 ? 14.859 29.609 -11.727 1 98.75 664 MET A O 1
ATOM 5309 N N . VAL A 1 665 ? 13.93 27.969 -12.961 1 98.81 665 VAL A N 1
ATOM 5310 C CA . VAL A 1 665 ? 12.562 28.469 -12.805 1 98.81 665 VAL A CA 1
ATOM 5311 C C . VAL A 1 665 ? 11.812 27.609 -11.789 1 98.81 665 VAL A C 1
ATOM 5313 O O . VAL A 1 665 ? 11.766 26.391 -11.922 1 98.81 665 VAL A O 1
ATOM 5316 N N . TYR A 1 666 ? 11.305 28.203 -10.781 1 98.06 666 TYR A N 1
ATOM 5317 C CA . TYR A 1 666 ? 10.477 27.547 -9.773 1 98.06 666 TYR A CA 1
ATOM 5318 C C . TYR A 1 666 ? 9.148 28.281 -9.609 1 98.06 666 TYR A C 1
ATOM 5320 O O . TYR A 1 666 ? 9.102 29.516 -9.641 1 98.06 666 TYR A O 1
ATOM 5328 N N . PHE A 1 667 ? 8.055 27.547 -9.438 1 94.94 667 PHE A N 1
ATOM 5329 C CA . PHE A 1 667 ? 6.758 28.188 -9.273 1 94.94 667 PHE A CA 1
ATOM 5330 C C . PHE A 1 667 ? 5.77 27.25 -8.594 1 94.94 667 PHE A C 1
ATOM 5332 O O . PHE A 1 667 ? 6.035 26.047 -8.461 1 94.94 667 PHE A O 1
ATOM 5339 N N . TYR A 1 668 ? 4.676 27.766 -8.133 1 92.81 668 TYR A N 1
ATOM 5340 C CA . TYR A 1 668 ? 3.494 27.047 -7.664 1 92.81 668 TYR A CA 1
ATOM 5341 C C . TYR A 1 668 ? 2.219 27.688 -8.203 1 92.81 668 TYR A C 1
ATOM 5343 O O . TYR A 1 668 ? 1.663 27.219 -9.203 1 92.81 668 TYR A O 1
ATOM 5351 N N . GLU A 1 669 ? 1.807 28.891 -7.738 1 95 669 GLU A N 1
ATOM 5352 C CA . GLU A 1 669 ? 0.733 29.719 -8.273 1 95 669 GLU A CA 1
ATOM 5353 C C . GLU A 1 669 ? 1.14 31.188 -8.297 1 95 669 GLU A C 1
ATOM 5355 O O . GLU A 1 669 ? 1.894 31.609 -9.18 1 95 669 GLU A O 1
ATOM 5360 N N . ARG A 1 670 ? 0.783 32.031 -7.383 1 95.12 670 ARG A N 1
ATOM 5361 C CA . ARG A 1 670 ? 1.256 33.375 -7.18 1 95.12 670 ARG A CA 1
ATOM 5362 C C . ARG A 1 670 ? 2.18 33.469 -5.973 1 95.12 670 ARG A C 1
ATOM 5364 O O . ARG A 1 670 ? 1.816 33.031 -4.875 1 95.12 670 ARG A O 1
ATOM 5371 N N . SER A 1 671 ? 3.42 34.031 -6.227 1 95.56 671 SER A N 1
ATOM 5372 C CA . SER A 1 671 ? 4.398 34 -5.145 1 95.56 671 SER A CA 1
ATOM 5373 C C . SER A 1 671 ? 5.074 35.375 -4.992 1 95.56 671 SER A C 1
ATOM 5375 O O . SER A 1 671 ? 5.902 35.562 -4.098 1 95.56 671 SER A O 1
ATOM 5377 N N . SER A 1 672 ? 4.719 36.344 -5.727 1 97 672 SER A N 1
ATOM 5378 C CA . SER A 1 672 ? 5.418 37.625 -5.734 1 97 672 SER A CA 1
ATOM 5379 C C . SER A 1 672 ? 5.27 38.344 -4.398 1 97 672 SER A C 1
ATOM 5381 O O . SER A 1 672 ? 6.109 39.156 -4.039 1 97 672 SER A O 1
ATOM 5383 N N . ASP A 1 673 ? 4.203 37.969 -3.643 1 96.56 673 ASP A N 1
ATOM 5384 C CA . ASP A 1 673 ? 3.965 38.594 -2.342 1 96.56 673 ASP A CA 1
ATOM 5385 C C . ASP A 1 673 ? 5.051 38.219 -1.34 1 96.56 673 ASP A C 1
ATOM 5387 O O . ASP A 1 673 ? 5.164 38.812 -0.273 1 96.56 673 ASP A O 1
ATOM 5391 N N . ARG A 1 674 ? 5.938 37.312 -1.712 1 97.12 674 ARG A N 1
ATOM 5392 C CA . ARG A 1 674 ? 6.938 36.781 -0.783 1 97.12 674 ARG A CA 1
ATOM 5393 C C . ARG A 1 674 ? 8.281 37.469 -0.987 1 97.12 674 ARG A C 1
ATOM 5395 O O . ARG A 1 674 ? 9.328 36.938 -0.608 1 97.12 674 ARG A O 1
ATOM 5402 N N . LEU A 1 675 ? 8.297 38.625 -1.58 1 98.25 675 LEU A N 1
ATOM 5403 C CA . LEU A 1 675 ? 9.5 39.375 -1.923 1 98.25 675 LEU A CA 1
ATOM 5404 C C . LEU A 1 675 ? 10.422 39.5 -0.714 1 98.25 675 LEU A C 1
ATOM 5406 O O . LEU A 1 675 ? 11.641 39.344 -0.836 1 98.25 675 LEU A O 1
ATOM 5410 N N . HIS A 1 676 ? 9.852 39.781 0.479 1 98.31 676 HIS A N 1
ATOM 5411 C CA . HIS A 1 676 ? 10.656 40.125 1.646 1 98.31 676 HIS A CA 1
ATOM 5412 C C . HIS A 1 676 ? 10.758 38.938 2.605 1 98.31 676 HIS A C 1
ATOM 5414 O O . HIS A 1 676 ? 11.094 39.125 3.779 1 98.31 676 HIS A O 1
ATOM 5420 N N . ARG A 1 677 ? 10.438 37.75 2.15 1 97.56 677 ARG A N 1
ATOM 5421 C CA . ARG A 1 677 ? 10.547 36.562 2.963 1 97.56 677 ARG A CA 1
ATOM 5422 C C . ARG A 1 677 ? 11.984 36.031 3 1 97.56 677 ARG A C 1
ATOM 5424 O O . ARG A 1 677 ? 12.648 35.969 1.963 1 97.56 677 ARG A O 1
ATOM 5431 N N . TYR A 1 678 ? 12.477 35.75 4.207 1 98.12 678 TYR A N 1
ATOM 5432 C CA . TYR A 1 678 ? 13.758 35.094 4.371 1 98.12 678 TYR A CA 1
ATOM 5433 C C . TYR A 1 678 ? 13.641 33.594 4.09 1 98.12 678 TYR A C 1
ATOM 5435 O O . TYR A 1 678 ? 12.688 32.938 4.531 1 98.12 678 TYR A O 1
ATOM 5443 N N . ILE A 1 679 ? 14.516 33.031 3.279 1 97.88 679 ILE A N 1
ATOM 5444 C CA . ILE A 1 679 ? 14.531 31.594 2.967 1 97.88 679 ILE A CA 1
ATOM 5445 C C . ILE A 1 679 ? 15.789 30.953 3.549 1 97.88 679 ILE A C 1
ATOM 5447 O O . ILE A 1 679 ? 16.875 31.031 2.959 1 97.88 679 ILE A O 1
ATOM 5451 N N . SER A 1 680 ? 15.625 30.281 4.613 1 97.81 680 SER A N 1
ATOM 5452 C CA . SER A 1 680 ? 16.75 29.641 5.281 1 97.81 680 SER A CA 1
ATOM 5453 C C . SER A 1 680 ? 17.297 28.484 4.449 1 97.81 680 SER A C 1
ATOM 5455 O O . SER A 1 680 ? 16.531 27.75 3.82 1 97.81 680 SER A O 1
ATOM 5457 N N . PRO A 1 681 ? 18.688 28.375 4.367 1 97.75 681 PRO A N 1
ATOM 5458 C CA . PRO A 1 681 ? 19.203 27.109 3.859 1 97.75 681 PRO A CA 1
ATOM 5459 C C . PRO A 1 681 ? 18.781 25.922 4.711 1 97.75 681 PRO A C 1
ATOM 5461 O O . PRO A 1 681 ? 18.953 25.922 5.93 1 97.75 681 PRO A O 1
ATOM 5464 N N . SER A 1 682 ? 18.125 25 4.156 1 97.38 682 SER A N 1
ATOM 5465 C CA . SER A 1 682 ? 17.656 23.797 4.824 1 97.38 682 SER A CA 1
ATOM 5466 C C . SER A 1 682 ? 17.422 22.672 3.828 1 97.38 682 SER A C 1
ATOM 5468 O O . SER A 1 682 ? 17.203 22.922 2.641 1 97.38 682 SER A O 1
ATOM 5470 N N . PRO A 1 683 ? 17.609 21.375 4.309 1 97.25 683 PRO A N 1
ATOM 5471 C CA . PRO A 1 683 ? 17.234 20.281 3.414 1 97.25 683 PRO A CA 1
ATOM 5472 C C . PRO A 1 683 ? 15.789 20.375 2.93 1 97.25 683 PRO A C 1
ATOM 5474 O O . PRO A 1 683 ? 14.891 20.672 3.719 1 97.25 683 PRO A O 1
ATOM 5477 N N . SER A 1 684 ? 15.625 20.109 1.731 1 96.56 684 SER A N 1
ATOM 5478 C CA . SER A 1 684 ? 14.328 20.359 1.109 1 96.56 684 SER A CA 1
ATOM 5479 C C . SER A 1 684 ? 13.398 19.156 1.276 1 96.56 684 SER A C 1
ATOM 5481 O O . SER A 1 684 ? 13.844 18 1.186 1 96.56 684 SER A O 1
ATOM 5483 N N . ALA A 1 685 ? 12.109 19.484 1.458 1 97.25 685 ALA A N 1
ATOM 5484 C CA . ALA A 1 685 ? 11.086 18.453 1.505 1 97.25 685 ALA A CA 1
ATOM 5485 C C . ALA A 1 685 ? 10.68 18.016 0.099 1 97.25 685 ALA A C 1
ATOM 5487 O O . ALA A 1 685 ? 10.133 16.938 -0.089 1 97.25 685 ALA A O 1
ATOM 5488 N N . SER A 1 686 ? 10.945 18.906 -0.947 1 97.75 686 SER A N 1
ATOM 5489 C CA . SER A 1 686 ? 10.461 18.484 -2.258 1 97.75 686 SER A CA 1
ATOM 5490 C C . SER A 1 686 ? 10.883 19.469 -3.346 1 97.75 686 SER A C 1
ATOM 5492 O O . SER A 1 686 ? 10.844 19.141 -4.535 1 97.75 686 SER A O 1
ATOM 5494 N N . THR A 1 687 ? 11.305 20.734 -3.031 1 97.38 687 THR A N 1
ATOM 5495 C CA . THR A 1 687 ? 11.609 21.781 -4.008 1 97.38 687 THR A CA 1
ATOM 5496 C C . THR A 1 687 ? 13.08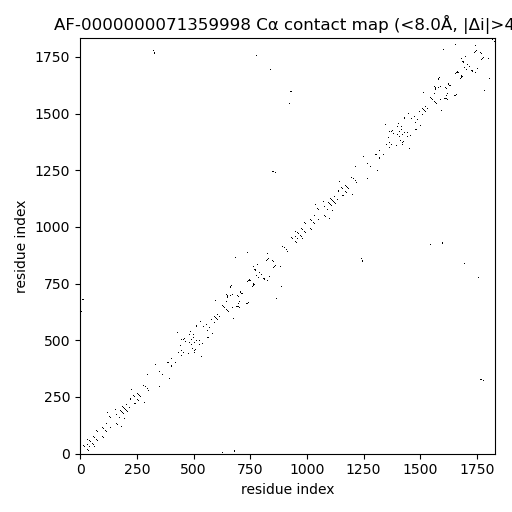6 22.156 -3.947 1 97.38 687 THR A C 1
ATOM 5498 O O . THR A 1 687 ? 13.805 21.734 -3.041 1 97.38 687 THR A O 1
ATOM 5501 N N . ILE A 1 688 ? 13.523 22.938 -4.906 1 97.62 688 ILE A N 1
ATOM 5502 C CA . ILE A 1 688 ? 14.867 23.516 -4.805 1 97.62 688 ILE A CA 1
ATOM 5503 C C . ILE A 1 688 ? 14.914 24.5 -3.639 1 97.62 688 ILE A C 1
ATOM 5505 O O . ILE A 1 688 ? 13.938 25.188 -3.365 1 97.62 688 ILE A O 1
ATOM 5509 N N . ASN A 1 689 ? 15.969 24.469 -2.922 1 97.81 689 ASN A N 1
ATOM 5510 C CA . ASN A 1 689 ? 16.234 25.531 -1.955 1 97.81 689 ASN A CA 1
ATOM 5511 C C . ASN A 1 689 ? 16.844 26.766 -2.623 1 97.81 689 ASN A C 1
ATOM 5513 O O . ASN A 1 689 ? 18.016 26.75 -3.01 1 97.81 689 ASN A O 1
ATOM 5517 N N . ILE A 1 690 ? 16.078 27.828 -2.758 1 98.25 690 ILE A N 1
ATOM 5518 C CA . ILE A 1 690 ? 16.438 29 -3.545 1 98.25 690 ILE A CA 1
ATOM 5519 C C . ILE A 1 690 ? 17.75 29.594 -3.023 1 98.25 690 ILE A C 1
ATOM 5521 O O . ILE A 1 690 ? 18.641 29.922 -3.807 1 98.25 690 ILE A O 1
ATOM 5525 N N . SER A 1 691 ? 17.938 29.672 -1.671 1 98.12 691 SER A N 1
ATOM 5526 C CA . SER A 1 691 ? 19.172 30.234 -1.107 1 98.12 691 SER A CA 1
ATOM 5527 C C . SER A 1 691 ? 20.391 29.406 -1.511 1 98.12 691 SER A C 1
ATOM 5529 O O . SER A 1 691 ? 21.438 29.953 -1.848 1 98.12 691 SER A O 1
ATOM 5531 N N . TYR A 1 692 ? 20.25 28.109 -1.48 1 98.44 692 TYR A N 1
ATOM 5532 C CA . TYR A 1 692 ? 21.359 27.234 -1.864 1 98.44 692 TYR A CA 1
ATOM 5533 C C . TYR A 1 692 ? 21.703 27.422 -3.334 1 98.44 692 TYR A C 1
ATOM 5535 O O . TYR A 1 692 ? 22.891 27.578 -3.678 1 98.44 692 TYR A O 1
ATOM 5543 N N . PHE A 1 693 ? 20.797 27.422 -4.266 1 98.62 693 PHE A N 1
ATOM 5544 C CA . PHE A 1 693 ? 21.047 27.484 -5.699 1 98.62 693 PHE A CA 1
ATOM 5545 C C . PHE A 1 693 ? 21.609 28.859 -6.082 1 98.62 693 PHE A C 1
ATOM 5547 O O . PHE A 1 693 ? 22.531 28.953 -6.887 1 98.62 693 PHE A O 1
ATOM 5554 N N . VAL A 1 694 ? 21.016 29.891 -5.465 1 98.44 694 VAL A N 1
ATOM 5555 C CA . VAL A 1 694 ? 21.5 31.234 -5.73 1 98.44 694 VAL A CA 1
ATOM 5556 C C . VAL A 1 694 ? 22.938 31.375 -5.246 1 98.44 694 VAL A C 1
ATOM 5558 O O . VAL A 1 694 ? 23.781 31.906 -5.965 1 98.44 694 VAL A O 1
ATOM 5561 N N . SER A 1 695 ? 23.203 30.859 -4.035 1 98.31 695 SER A N 1
ATOM 5562 C CA . SER A 1 695 ? 24.562 30.875 -3.48 1 98.31 695 SER A CA 1
ATOM 5563 C C . SER A 1 695 ? 25.531 30.156 -4.402 1 98.31 695 SER A C 1
ATOM 5565 O O . SER A 1 695 ? 26.719 30.5 -4.453 1 98.31 695 SER A O 1
ATOM 5567 N N . ASN A 1 696 ? 25.078 29.203 -5.172 1 98.25 696 ASN A N 1
ATOM 5568 C CA . ASN A 1 696 ? 25.922 28.375 -6.023 1 98.25 696 ASN A CA 1
ATOM 5569 C C . ASN A 1 696 ? 25.844 28.812 -7.484 1 98.25 696 ASN A C 1
ATOM 5571 O O . ASN A 1 696 ? 25.984 27.984 -8.391 1 98.25 696 ASN A O 1
ATOM 5575 N N . GLY A 1 697 ? 25.5 30.016 -7.758 1 98 697 GLY A N 1
ATOM 5576 C CA . GLY A 1 697 ? 25.719 30.641 -9.055 1 98 697 GLY A CA 1
ATOM 5577 C C . GLY A 1 697 ? 24.547 30.516 -9.992 1 98 697 GLY A C 1
ATOM 5578 O O . GLY A 1 697 ? 24.672 30.719 -11.195 1 98 697 GLY A O 1
ATOM 5579 N N . TYR A 1 698 ? 23.391 30.156 -9.523 1 98.69 698 TYR A N 1
ATOM 5580 C CA . TYR A 1 698 ? 22.172 30.156 -10.32 1 98.69 698 TYR A CA 1
ATOM 5581 C C . TYR A 1 698 ? 21.406 31.469 -10.164 1 98.69 698 TYR A C 1
ATOM 5583 O O . TYR A 1 698 ? 21.438 32.094 -9.094 1 98.69 698 TYR A O 1
ATOM 5591 N N . VAL A 1 699 ? 20.781 31.922 -11.172 1 98.75 699 VAL A N 1
ATOM 5592 C CA . VAL A 1 699 ? 19.656 32.844 -11.047 1 98.75 699 VAL A CA 1
ATOM 5593 C C . VAL A 1 699 ? 18.359 32.062 -10.93 1 98.75 699 VAL A C 1
ATOM 5595 O O . VAL A 1 699 ? 18.172 31.047 -11.617 1 98.75 699 VAL A O 1
ATOM 5598 N N . VAL A 1 700 ? 17.516 32.406 -9.984 1 98.81 700 VAL A N 1
ATOM 5599 C CA . VAL A 1 700 ? 16.234 31.719 -9.812 1 98.81 700 VAL A CA 1
ATOM 5600 C C . VAL A 1 700 ? 15.094 32.688 -10.125 1 98.81 700 VAL A C 1
ATOM 5602 O O . VAL A 1 700 ? 15.055 33.812 -9.602 1 98.81 700 VAL A O 1
ATOM 5605 N N . PHE A 1 701 ? 14.156 32.312 -10.984 1 98.81 701 PHE A N 1
ATOM 5606 C CA . PHE A 1 701 ? 12.977 33.094 -11.344 1 98.81 701 PHE A CA 1
ATOM 5607 C C . PHE A 1 701 ? 11.711 32.406 -10.828 1 98.81 701 PHE A C 1
ATOM 5609 O O . PHE A 1 701 ? 11.492 31.234 -11.055 1 98.81 701 PHE A O 1
ATOM 5616 N N . VAL A 1 702 ? 10.859 33.188 -10.102 1 98.75 702 VAL A N 1
ATOM 5617 C CA . VAL A 1 702 ? 9.594 32.719 -9.555 1 98.75 702 VAL A CA 1
ATOM 5618 C C . VAL A 1 702 ? 8.438 33.531 -10.102 1 98.75 702 VAL A C 1
ATOM 5620 O O . VAL A 1 702 ? 8.086 34.562 -9.516 1 98.75 702 VAL A O 1
ATOM 5623 N N . PRO A 1 703 ? 7.809 33.125 -11.125 1 98.38 703 PRO A N 1
ATOM 5624 C CA . PRO A 1 703 ? 6.727 33.875 -11.75 1 98.38 703 PRO A CA 1
ATOM 5625 C C . PRO A 1 703 ? 5.383 33.688 -11.055 1 98.38 703 PRO A C 1
ATOM 5627 O O . PRO A 1 703 ? 5.156 32.625 -10.438 1 98.38 703 PRO A O 1
ATOM 5630 N N . ASP A 1 704 ? 4.473 34.656 -11.125 1 98.06 704 ASP A N 1
ATOM 5631 C CA . ASP A 1 704 ? 3.059 34.5 -10.805 1 98.06 704 ASP A CA 1
ATOM 5632 C C . ASP A 1 704 ? 2.301 33.875 -11.969 1 98.06 704 ASP A C 1
ATOM 5634 O O . ASP A 1 704 ? 2.701 34.031 -13.125 1 98.06 704 ASP A O 1
ATOM 5638 N N . ILE A 1 705 ? 1.28 33.156 -11.695 1 97.94 705 ILE A N 1
ATOM 5639 C CA . ILE A 1 705 ? 0.459 32.5 -12.711 1 97.94 705 ILE A CA 1
ATOM 5640 C C . ILE A 1 705 ? -1.008 32.875 -12.5 1 97.94 705 ILE A C 1
ATOM 5642 O O . ILE A 1 705 ? -1.481 32.938 -11.367 1 97.94 705 ILE A O 1
ATOM 5646 N N . LYS A 1 706 ? -1.695 33.156 -13.492 1 96.81 706 LYS A N 1
ATOM 5647 C CA . LYS A 1 706 ? -3.146 33.312 -13.547 1 96.81 706 LYS A CA 1
ATOM 5648 C C . LYS A 1 706 ? -3.783 32.188 -14.375 1 96.81 706 LYS A C 1
ATOM 5650 O O . LYS A 1 706 ? -3.252 31.812 -15.414 1 96.81 706 LYS A O 1
ATOM 5655 N N . TYR A 1 707 ? -4.949 31.641 -13.93 1 97.38 707 TYR A N 1
ATOM 5656 C CA . TYR A 1 707 ? -5.496 30.453 -14.586 1 97.38 707 TYR A CA 1
ATOM 5657 C C . TYR A 1 707 ? -6.852 30.766 -15.219 1 97.38 707 TYR A C 1
ATOM 5659 O O . TYR A 1 707 ? -7.656 31.5 -14.641 1 97.38 707 TYR A O 1
ATOM 5667 N N . ASP A 1 708 ? -7.098 30.172 -16.344 1 96.56 708 ASP A N 1
ATOM 5668 C CA . ASP A 1 708 ? -8.414 30.078 -16.953 1 96.56 708 ASP A CA 1
ATOM 5669 C C . ASP A 1 708 ? -9.094 28.766 -16.609 1 96.56 708 ASP A C 1
ATOM 5671 O O . ASP A 1 708 ? -8.469 27.703 -16.641 1 96.56 708 ASP A O 1
ATOM 5675 N N . ILE A 1 709 ? -10.375 28.875 -16.312 1 97.31 709 ILE A N 1
ATOM 5676 C CA . ILE A 1 709 ? -11.133 27.688 -15.969 1 97.31 709 ILE A CA 1
ATOM 5677 C C . ILE A 1 709 ? -11.133 26.719 -17.156 1 97.31 709 ILE A C 1
ATOM 5679 O O . ILE A 1 709 ? -11.359 27.141 -18.297 1 97.31 709 ILE A O 1
ATOM 5683 N N . GLY A 1 710 ? -10.781 25.469 -16.906 1 97.94 710 GLY A N 1
ATOM 5684 C CA . GLY A 1 710 ? -10.805 24.438 -17.922 1 97.94 710 GLY A CA 1
ATOM 5685 C C . GLY A 1 710 ? -9.453 24.188 -18.562 1 97.94 710 GLY A C 1
ATOM 5686 O O . GLY A 1 710 ? -9.219 23.125 -19.156 1 97.94 710 GLY A O 1
ATOM 5687 N N . HIS A 1 711 ? -8.516 25.188 -18.391 1 98.06 711 HIS A N 1
ATOM 5688 C CA . HIS A 1 711 ? -7.27 25.078 -19.141 1 98.06 711 HIS A CA 1
ATOM 5689 C C . HIS A 1 711 ? -6.074 25.469 -18.281 1 98.06 711 HIS A C 1
ATOM 5691 O O . HIS A 1 711 ? -5.273 26.328 -18.656 1 98.06 711 HIS A O 1
ATOM 5697 N N . PRO A 1 712 ? -5.926 24.75 -17.141 1 98 712 PRO A N 1
ATOM 5698 C CA . PRO A 1 712 ? -4.84 25.141 -16.234 1 98 712 PRO A CA 1
ATOM 5699 C C . PRO A 1 712 ? -3.457 24.953 -16.859 1 98 712 PRO A C 1
ATOM 5701 O O . PRO A 1 712 ? -2.561 25.766 -16.641 1 98 712 PRO A O 1
ATOM 5704 N N . GLY A 1 713 ? -3.217 23.891 -17.672 1 98.12 713 GLY A N 1
ATOM 5705 C CA . GLY A 1 713 ? -1.934 23.656 -18.328 1 98.12 713 GLY A CA 1
ATOM 5706 C C . GLY A 1 713 ? -1.549 24.781 -19.281 1 98.12 713 GLY A C 1
ATOM 5707 O O . GLY A 1 713 ? -0.469 25.359 -19.156 1 98.12 713 GLY A O 1
ATOM 5708 N N . LYS A 1 714 ? -2.459 25.062 -20.125 1 98.06 714 LYS A N 1
ATOM 5709 C CA . LYS A 1 714 ? -2.232 26.141 -21.094 1 98.06 714 LYS A CA 1
ATOM 5710 C C . LYS A 1 714 ? -2.045 27.484 -20.375 1 98.06 714 LYS A C 1
ATOM 5712 O O . LYS A 1 714 ? -1.253 28.312 -20.828 1 98.06 714 LYS A O 1
ATOM 5717 N N . SER A 1 715 ? -2.781 27.688 -19.281 1 98.06 715 SER A N 1
ATOM 5718 C CA . SER A 1 715 ? -2.641 28.906 -18.516 1 98.06 715 SER A CA 1
ATOM 5719 C C . SER A 1 715 ? -1.229 29.062 -17.953 1 98.06 715 SER A C 1
ATOM 5721 O O . SER A 1 715 ? -0.649 30.141 -17.984 1 98.06 715 SER A O 1
ATOM 5723 N N . ALA A 1 716 ? -0.745 27.953 -17.406 1 98.06 716 ALA A N 1
ATOM 5724 C CA . ALA A 1 716 ? 0.622 27.969 -16.891 1 98.06 716 ALA A CA 1
ATOM 5725 C C . ALA A 1 716 ? 1.621 28.312 -17.984 1 98.06 716 ALA A C 1
ATOM 5727 O O . ALA A 1 716 ? 2.525 29.125 -17.797 1 98.06 716 ALA A O 1
ATOM 5728 N N . TYR A 1 717 ? 1.457 27.656 -19.172 1 98.31 717 TYR A N 1
ATOM 5729 C CA . TYR A 1 717 ? 2.316 27.953 -20.312 1 98.31 717 TYR A CA 1
ATOM 5730 C C . TYR A 1 717 ? 2.258 29.422 -20.688 1 98.31 717 TYR A C 1
ATOM 5732 O O . TYR A 1 717 ? 3.293 30.062 -20.859 1 98.31 717 TYR A O 1
ATOM 5740 N N . ASP A 1 718 ? 1.085 29.984 -20.719 1 98.31 718 ASP A N 1
ATOM 5741 C CA . ASP A 1 718 ? 0.839 31.359 -21.172 1 98.31 718 ASP A CA 1
ATOM 5742 C C . ASP A 1 718 ? 1.419 32.375 -20.203 1 98.31 718 ASP A C 1
ATOM 5744 O O . ASP A 1 718 ? 1.601 33.531 -20.547 1 98.31 718 ASP A O 1
ATOM 5748 N N . CYS A 1 719 ? 1.672 31.953 -19.016 1 98.38 719 CYS A N 1
ATOM 5749 C CA . CYS A 1 719 ? 2.217 32.844 -18 1 98.38 719 CYS A CA 1
ATOM 5750 C C . CYS A 1 719 ? 3.717 32.656 -17.844 1 98.38 719 CYS A C 1
ATOM 5752 O O . CYS A 1 719 ? 4.484 33.594 -17.812 1 98.38 719 CYS A O 1
ATOM 5754 N N . ILE A 1 720 ? 4.195 31.391 -17.75 1 98.38 720 ILE A N 1
ATOM 5755 C CA . ILE A 1 720 ? 5.562 31.062 -17.359 1 98.38 720 ILE A CA 1
ATOM 5756 C C . ILE A 1 720 ? 6.512 31.359 -18.516 1 98.38 720 ILE A C 1
ATOM 5758 O O . ILE A 1 720 ? 7.566 31.969 -18.328 1 98.38 720 ILE A O 1
ATOM 5762 N N . VAL A 1 721 ? 6.191 30.906 -19.781 1 98.12 721 VAL A N 1
ATOM 5763 C CA . VAL A 1 721 ? 7.086 31.016 -20.922 1 98.12 721 VAL A CA 1
ATOM 5764 C C . VAL A 1 721 ? 7.383 32.5 -21.219 1 98.12 721 VAL A C 1
ATOM 5766 O O . VAL A 1 721 ? 8.547 32.906 -21.297 1 98.12 721 VAL A O 1
ATOM 5769 N N . PRO A 1 722 ? 6.352 33.375 -21.266 1 98 722 PRO A N 1
ATOM 5770 C CA . PRO A 1 722 ? 6.672 34.781 -21.469 1 98 722 PRO A CA 1
ATOM 5771 C C . PRO A 1 722 ? 7.469 35.375 -20.312 1 98 722 PRO A C 1
ATOM 5773 O O . PRO A 1 722 ? 8.297 36.25 -20.516 1 98 722 PRO A O 1
ATOM 5776 N N . GLY A 1 723 ? 7.16 34.938 -19.078 1 98.5 723 GLY A N 1
ATOM 5777 C CA . GLY A 1 723 ? 7.965 35.375 -17.953 1 98.5 723 GLY A CA 1
ATOM 5778 C C . GLY A 1 723 ? 9.43 35.031 -18.078 1 98.5 723 GLY A C 1
ATOM 5779 O O . GLY A 1 723 ? 10.305 35.875 -17.859 1 98.5 723 GLY A O 1
ATOM 5780 N N . VAL A 1 724 ? 9.742 33.812 -18.5 1 98.62 724 VAL A N 1
ATOM 5781 C CA . VAL A 1 724 ? 11.109 33.312 -18.688 1 98.62 724 VAL A CA 1
ATOM 5782 C C . VAL A 1 724 ? 11.789 34.125 -19.797 1 98.62 724 VAL A C 1
ATOM 5784 O O . VAL A 1 724 ? 12.945 34.5 -19.672 1 98.62 724 VAL A O 1
ATOM 5787 N N . LEU A 1 725 ? 11.094 34.344 -20.906 1 98.19 725 LEU A N 1
ATOM 5788 C CA . LEU A 1 725 ? 11.648 35.125 -22.016 1 98.19 725 LEU A CA 1
ATOM 5789 C C . LEU A 1 725 ? 11.961 36.531 -21.594 1 98.19 725 LEU A C 1
ATOM 5791 O O . LEU A 1 725 ? 12.984 37.094 -22 1 98.19 725 LEU A O 1
ATOM 5795 N N . SER A 1 726 ? 11.094 37.094 -20.766 1 98.25 726 SER A N 1
ATOM 5796 C CA . SER A 1 726 ? 11.328 38.438 -20.266 1 98.25 726 SER A CA 1
ATOM 5797 C C . SER A 1 726 ? 12.602 38.5 -19.438 1 98.25 726 SER A C 1
ATOM 5799 O O . SER A 1 726 ? 13.367 39.469 -19.547 1 98.25 726 SER A O 1
ATOM 5801 N N . VAL A 1 727 ? 12.844 37.531 -18.594 1 98.31 727 VAL A N 1
ATOM 5802 C CA . VAL A 1 727 ? 14.047 37.5 -17.766 1 98.31 727 VAL A CA 1
ATOM 5803 C C . VAL A 1 727 ? 15.266 37.25 -18.641 1 98.31 727 VAL A C 1
ATOM 5805 O O . VAL A 1 727 ? 16.328 37.844 -18.422 1 98.31 727 VAL A O 1
ATOM 5808 N N . ALA A 1 728 ? 15.203 36.406 -19.656 1 97.69 728 ALA A N 1
ATOM 5809 C CA . ALA A 1 728 ? 16.281 36.125 -20.594 1 97.69 728 ALA A CA 1
ATOM 5810 C C . ALA A 1 728 ? 16.703 37.406 -21.344 1 97.69 728 ALA A C 1
ATOM 5812 O O . ALA A 1 728 ? 17.891 37.594 -21.641 1 97.69 728 ALA A O 1
ATOM 5813 N N . GLU A 1 729 ? 15.797 38.219 -21.609 1 96.94 729 GLU A N 1
ATOM 5814 C CA . GLU A 1 729 ? 16.031 39.438 -22.391 1 96.94 729 GLU A CA 1
ATOM 5815 C C . GLU A 1 729 ? 16.875 40.438 -21.594 1 96.94 729 GLU A C 1
ATOM 5817 O O . GLU A 1 729 ? 17.422 41.375 -22.172 1 96.94 729 GLU A O 1
ATOM 5822 N N . LYS A 1 730 ? 17.016 40.188 -20.344 1 96.19 730 LYS A N 1
ATOM 5823 C CA . LYS A 1 730 ? 17.828 41.094 -19.516 1 96.19 730 LYS A CA 1
ATOM 5824 C C . LYS A 1 730 ? 19.297 40.969 -19.859 1 96.19 730 LYS A C 1
ATOM 5826 O O . LYS A 1 730 ? 20.109 41.812 -19.516 1 96.19 730 LYS A O 1
ATOM 5831 N N . GLY A 1 731 ? 19.719 39.844 -20.422 1 96.75 731 GLY A N 1
ATOM 5832 C CA . GLY A 1 731 ? 21.031 39.75 -21.031 1 96.75 731 GLY A CA 1
ATOM 5833 C C . GLY A 1 731 ? 22.031 38.938 -20.219 1 96.75 731 GLY A C 1
ATOM 5834 O O . GLY A 1 731 ? 23.094 38.594 -20.719 1 96.75 731 GLY A O 1
ATOM 5835 N N . TYR A 1 732 ? 21.734 38.594 -18.969 1 98.12 732 TYR A N 1
ATOM 5836 C CA . TYR A 1 732 ? 22.719 37.938 -18.125 1 98.12 732 TYR A CA 1
ATOM 5837 C C . TYR A 1 732 ? 22.328 36.469 -17.922 1 98.12 732 TYR A C 1
ATOM 5839 O O . TYR A 1 732 ? 22.891 35.781 -17.047 1 98.12 732 TYR A O 1
ATOM 5847 N N . ILE A 1 733 ? 21.344 35.969 -18.688 1 98.5 733 ILE A N 1
ATOM 5848 C CA . ILE A 1 733 ? 20.938 34.562 -18.562 1 98.5 733 ILE A CA 1
ATOM 5849 C C . ILE A 1 733 ? 21.547 33.75 -19.703 1 98.5 733 ILE A C 1
ATOM 5851 O O . ILE A 1 733 ? 21.578 34.188 -20.844 1 98.5 733 ILE A O 1
ATOM 5855 N N . ASP A 1 734 ? 22.109 32.594 -19.328 1 98.31 734 ASP A N 1
ATOM 5856 C CA . ASP A 1 734 ? 22.5 31.594 -20.312 1 98.31 734 ASP A CA 1
ATOM 5857 C C . ASP A 1 734 ? 21.297 30.812 -20.828 1 98.31 734 ASP A C 1
ATOM 5859 O O . ASP A 1 734 ? 20.906 29.812 -20.25 1 98.31 734 ASP A O 1
ATOM 5863 N N . THR A 1 735 ? 20.797 31.141 -21.953 1 97.81 735 THR A N 1
ATOM 5864 C CA . THR A 1 735 ? 19.516 30.625 -22.453 1 97.81 735 THR A CA 1
ATOM 5865 C C . THR A 1 735 ? 19.656 29.172 -22.859 1 97.81 735 THR A C 1
ATOM 5867 O O . THR A 1 735 ? 18.641 28.469 -23.016 1 97.81 735 THR A O 1
ATOM 5870 N N . ASP A 1 736 ? 20.891 28.609 -23.016 1 97.62 736 ASP A N 1
ATOM 5871 C CA . ASP A 1 736 ? 21.094 27.203 -23.344 1 97.62 736 ASP A CA 1
ATOM 5872 C C . ASP A 1 736 ? 21.078 26.344 -22.094 1 97.62 736 ASP A C 1
ATOM 5874 O O . ASP A 1 736 ? 21.016 25.109 -22.172 1 97.62 736 ASP A O 1
ATOM 5878 N N . ASN A 1 737 ? 21.125 27 -20.953 1 98.56 737 ASN A N 1
ATOM 5879 C CA . ASN A 1 737 ? 21.172 26.297 -19.688 1 98.56 737 ASN A CA 1
ATOM 5880 C C . ASN A 1 737 ? 20.109 26.781 -18.719 1 98.56 737 ASN A C 1
ATOM 5882 O O . ASN A 1 737 ? 20.438 27.344 -17.656 1 98.56 737 ASN A O 1
ATOM 5886 N N . MET A 1 738 ? 18.844 26.516 -19.047 1 98.81 738 MET A N 1
ATOM 5887 C CA . MET A 1 738 ? 17.688 26.797 -18.203 1 98.81 738 MET A CA 1
ATOM 5888 C C . MET A 1 738 ? 17 25.516 -17.75 1 98.81 738 MET A C 1
ATOM 5890 O O . MET A 1 738 ? 16.953 24.547 -18.516 1 98.81 738 MET A O 1
ATOM 5894 N N . ALA A 1 739 ? 16.562 25.469 -16.578 1 98.81 739 ALA A N 1
ATOM 5895 C CA . ALA A 1 739 ? 15.82 24.344 -16.047 1 98.81 739 ALA A CA 1
ATOM 5896 C C . ALA A 1 739 ? 14.57 24.797 -15.312 1 98.81 739 ALA A C 1
ATOM 5898 O O . ALA A 1 739 ? 14.406 26 -15.039 1 98.81 739 ALA A O 1
ATOM 5899 N N . ILE A 1 740 ? 13.672 23.875 -15.07 1 98.81 740 ILE A N 1
ATOM 5900 C CA . ILE A 1 740 ? 12.406 24.156 -14.414 1 98.81 740 ILE A CA 1
ATOM 5901 C C . ILE A 1 740 ? 12.117 23.094 -13.359 1 98.81 740 ILE A C 1
ATOM 5903 O O . ILE A 1 740 ? 12.422 21.906 -13.57 1 98.81 740 ILE A O 1
ATOM 5907 N N . GLN A 1 741 ? 11.656 23.5 -12.203 1 98.56 741 GLN A N 1
ATOM 5908 C CA . GLN A 1 741 ? 11.352 22.562 -11.125 1 98.56 741 GLN A CA 1
ATOM 5909 C C . GLN A 1 741 ? 10.055 22.938 -10.422 1 98.56 741 GLN A C 1
ATOM 5911 O O . GLN A 1 741 ? 9.773 24.125 -10.219 1 98.56 741 GLN A O 1
ATOM 5916 N N . GLY A 1 742 ? 9.188 21.969 -10.078 1 98.12 742 GLY A N 1
ATOM 5917 C CA . GLY A 1 742 ? 7.957 22.156 -9.32 1 98.12 742 GLY A CA 1
ATOM 5918 C C . GLY A 1 742 ? 7.551 20.922 -8.531 1 98.12 742 GLY A C 1
ATOM 5919 O O . GLY A 1 742 ? 8.031 19.828 -8.805 1 98.12 742 GLY A O 1
ATOM 5920 N N . GLN A 1 743 ? 6.727 21.109 -7.523 1 98 743 GLN A N 1
ATOM 5921 C CA . GLN A 1 743 ? 6.211 20.062 -6.645 1 98 743 GLN A CA 1
ATOM 5922 C C . GLN A 1 743 ? 4.688 20.078 -6.602 1 98 743 GLN A C 1
ATOM 5924 O O . GLN A 1 743 ? 4.074 21.156 -6.621 1 98 743 GLN A O 1
ATOM 5929 N N . SER A 1 744 ? 4 18.859 -6.492 1 98 744 SER A N 1
ATOM 5930 C CA . SER A 1 744 ? 2.549 18.766 -6.398 1 98 744 SER A CA 1
ATOM 5931 C C . SER A 1 744 ? 1.873 19.453 -7.578 1 98 744 SER A C 1
ATOM 5933 O O . SER A 1 744 ? 2.121 19.109 -8.734 1 98 744 SER A O 1
ATOM 5935 N N . TRP A 1 745 ? 1.15 20.578 -7.387 1 97.81 745 TRP A N 1
ATOM 5936 C CA . TRP A 1 745 ? 0.558 21.359 -8.461 1 97.81 745 TRP A CA 1
ATOM 5937 C C . TRP A 1 745 ? 1.636 21.922 -9.383 1 97.81 745 TRP A C 1
ATOM 5939 O O . TRP A 1 745 ? 1.458 21.969 -10.602 1 97.81 745 TRP A O 1
ATOM 5949 N N . GLY A 1 746 ? 2.764 22.359 -8.781 1 98.25 746 GLY A N 1
ATOM 5950 C CA . GLY A 1 746 ? 3.904 22.766 -9.586 1 98.25 746 GLY A CA 1
ATOM 5951 C C . GLY A 1 746 ? 4.5 21.641 -10.398 1 98.25 746 GLY A C 1
ATOM 5952 O O . GLY A 1 746 ? 4.957 21.844 -11.523 1 98.25 746 GLY A O 1
ATOM 5953 N N . GLY A 1 747 ? 4.527 20.359 -9.781 1 98.62 747 GLY A N 1
ATOM 5954 C CA . GLY A 1 747 ? 4.996 19.188 -10.5 1 98.62 747 GLY A CA 1
ATOM 5955 C C . GLY A 1 747 ? 4.152 18.844 -11.719 1 98.62 747 GLY A C 1
ATOM 5956 O O . GLY A 1 747 ? 4.688 18.469 -12.766 1 98.62 747 GLY A O 1
ATOM 5957 N N . TYR A 1 748 ? 2.857 19 -11.617 1 98.44 748 TYR A N 1
ATOM 5958 C CA . TYR A 1 748 ? 1.96 18.828 -12.758 1 98.44 748 TYR A CA 1
ATOM 5959 C C . TYR A 1 748 ? 2.285 19.844 -13.859 1 98.44 748 TYR A C 1
ATOM 5961 O O . TYR A 1 748 ? 2.406 19.469 -15.031 1 98.44 748 TYR A O 1
ATOM 5969 N N . GLN A 1 749 ? 2.385 21.078 -13.477 1 98.56 749 GLN A N 1
ATOM 5970 C CA . GLN A 1 749 ? 2.611 22.125 -14.461 1 98.56 749 GLN A CA 1
ATOM 5971 C C . GLN A 1 749 ? 3.93 21.922 -15.195 1 98.56 749 GLN A C 1
ATOM 5973 O O . GLN A 1 749 ? 4.008 22.125 -16.406 1 98.56 749 GLN A O 1
ATOM 5978 N N . VAL A 1 750 ? 4.977 21.484 -14.477 1 98.81 750 VAL A N 1
ATOM 5979 C CA . VAL A 1 750 ? 6.258 21.172 -15.109 1 98.81 750 VAL A CA 1
ATOM 5980 C C . VAL A 1 750 ? 6.07 20.062 -16.141 1 98.81 750 VAL A C 1
ATOM 5982 O O . VAL A 1 750 ? 6.531 20.172 -17.266 1 98.81 750 VAL A O 1
ATOM 5985 N N . ALA A 1 751 ? 5.359 18.938 -15.727 1 98.88 751 ALA A N 1
ATOM 5986 C CA . ALA A 1 751 ? 5.109 17.812 -16.625 1 98.88 751 ALA A CA 1
ATOM 5987 C C . ALA A 1 751 ? 4.375 18.266 -17.875 1 98.88 751 ALA A C 1
ATOM 5989 O O . ALA A 1 751 ? 4.699 17.828 -18.984 1 98.88 751 ALA A O 1
ATOM 5990 N N . TYR A 1 752 ? 3.41 19.172 -17.719 1 98.75 752 TYR A N 1
ATOM 5991 C CA . TYR A 1 752 ? 2.66 19.688 -18.859 1 98.75 752 TYR A CA 1
ATOM 5992 C C . TYR A 1 752 ? 3.553 20.547 -19.75 1 98.75 752 TYR A C 1
ATOM 5994 O O . TYR A 1 752 ? 3.566 20.359 -20.969 1 98.75 752 TYR A O 1
ATOM 6002 N N . LEU A 1 753 ? 4.328 21.484 -19.188 1 98.75 753 LEU A N 1
ATOM 6003 C CA . LEU A 1 753 ? 5.117 22.469 -19.938 1 98.75 753 LEU A CA 1
ATOM 6004 C C . LEU A 1 753 ? 6.141 21.766 -20.828 1 98.75 753 LEU A C 1
ATOM 6006 O O . LEU A 1 753 ? 6.352 22.172 -21.969 1 98.75 753 LEU A O 1
ATOM 6010 N N . ILE A 1 754 ? 6.75 20.688 -20.344 1 98.69 754 ILE A N 1
ATOM 6011 C CA . ILE A 1 754 ? 7.828 20.062 -21.109 1 98.69 754 ILE A CA 1
ATOM 6012 C C . ILE A 1 754 ? 7.238 19.234 -22.25 1 98.69 754 ILE A C 1
ATOM 6014 O O . ILE A 1 754 ? 7.969 18.781 -23.141 1 98.69 754 ILE A O 1
ATOM 6018 N N . THR A 1 755 ? 5.902 18.953 -22.266 1 98.69 755 THR A N 1
ATOM 6019 C CA . THR A 1 755 ? 5.258 18.391 -23.453 1 98.69 755 THR A CA 1
ATOM 6020 C C . THR A 1 755 ? 5.027 19.453 -24.516 1 98.69 755 THR A C 1
ATOM 6022 O O . THR A 1 755 ? 4.805 19.141 -25.688 1 98.69 755 THR A O 1
ATOM 6025 N N . GLN A 1 756 ? 5.082 20.781 -24.125 1 98.12 756 GLN A N 1
ATOM 6026 C CA . GLN A 1 756 ? 4.672 21.875 -24.984 1 98.12 756 GLN A CA 1
ATOM 6027 C C . GLN A 1 756 ? 5.887 22.641 -25.531 1 98.12 756 GLN A C 1
ATOM 6029 O O . GLN A 1 756 ? 5.789 23.328 -26.531 1 98.12 756 GLN A O 1
ATOM 6034 N N . THR A 1 757 ? 7.043 22.516 -24.812 1 97.88 757 THR A N 1
ATOM 6035 C CA . THR A 1 757 ? 8.211 23.281 -25.203 1 97.88 757 THR A CA 1
ATOM 6036 C C . THR A 1 757 ? 9.5 22.531 -24.875 1 97.88 757 THR A C 1
ATOM 6038 O O . THR A 1 757 ? 9.531 21.75 -23.922 1 97.88 757 THR A O 1
ATOM 6041 N N . ASP A 1 758 ? 10.586 22.797 -25.594 1 97.81 758 ASP A N 1
ATOM 6042 C CA . ASP A 1 758 ? 11.906 22.234 -25.344 1 97.81 758 ASP A CA 1
ATOM 6043 C C . ASP A 1 758 ? 12.852 23.297 -24.766 1 97.81 758 ASP A C 1
ATOM 6045 O O . ASP A 1 758 ? 14.07 23.141 -24.812 1 97.81 758 ASP A O 1
ATOM 6049 N N . MET A 1 759 ? 12.227 24.375 -24.219 1 97.5 759 MET A N 1
ATOM 6050 C CA . MET A 1 759 ? 12.992 25.516 -23.75 1 97.5 759 MET A CA 1
ATOM 6051 C C . MET A 1 759 ? 13.891 25.141 -22.578 1 97.5 759 MET A C 1
ATOM 6053 O O . MET A 1 759 ? 14.945 25.75 -22.375 1 97.5 759 MET A O 1
ATOM 6057 N N . PHE A 1 760 ? 13.609 24.109 -21.875 1 98.69 760 PHE A N 1
ATOM 6058 C CA . PHE A 1 760 ? 14.336 23.734 -20.656 1 98.69 760 PHE A CA 1
ATOM 6059 C C . PHE A 1 760 ? 15.242 22.547 -20.906 1 98.69 760 PHE A C 1
ATOM 6061 O O . PHE A 1 760 ? 14.797 21.531 -21.453 1 98.69 760 PHE A O 1
ATOM 6068 N N . LYS A 1 761 ? 16.484 22.625 -20.516 1 98.56 761 LYS A N 1
ATOM 6069 C CA . LYS A 1 761 ? 17.484 21.578 -20.719 1 98.56 761 LYS A CA 1
ATOM 6070 C C . LYS A 1 761 ? 17.266 20.422 -19.75 1 98.56 761 LYS A C 1
ATOM 6072 O O . LYS A 1 761 ? 17.688 19.297 -20.016 1 98.56 761 LYS A O 1
ATOM 6077 N N . ALA A 1 762 ? 16.641 20.688 -18.594 1 98.75 762 ALA A N 1
ATOM 6078 C CA . ALA A 1 762 ? 16.312 19.703 -17.562 1 98.75 762 ALA A CA 1
ATOM 6079 C C . ALA A 1 762 ? 15.07 20.109 -16.781 1 98.75 762 ALA A C 1
ATOM 6081 O O . ALA A 1 762 ? 14.75 21.297 -16.703 1 98.75 762 ALA A O 1
ATOM 6082 N N . ALA A 1 763 ? 14.367 19.125 -16.219 1 98.88 763 ALA A N 1
ATOM 6083 C CA . ALA A 1 763 ? 13.148 19.422 -15.477 1 98.88 763 ALA A CA 1
ATOM 6084 C C . ALA A 1 763 ? 13.031 18.547 -14.234 1 98.88 763 ALA A C 1
ATOM 6086 O O . ALA A 1 763 ? 13.391 17.359 -14.273 1 98.88 763 ALA A O 1
ATOM 6087 N N . GLY A 1 764 ? 12.695 19.125 -13.102 1 98.75 764 GLY A N 1
ATOM 6088 C CA . GLY A 1 764 ? 12.281 18.422 -11.898 1 98.75 764 GLY A CA 1
ATOM 6089 C C . GLY A 1 764 ? 10.781 18.453 -11.672 1 98.75 764 GLY A C 1
ATOM 6090 O O . GLY A 1 764 ? 10.211 19.516 -11.422 1 98.75 764 GLY A O 1
ATOM 6091 N N . SER A 1 765 ? 10.117 17.312 -11.711 1 98.69 765 SER A N 1
ATOM 6092 C CA . SER A 1 765 ? 8.672 17.203 -11.539 1 98.69 765 SER A CA 1
ATOM 6093 C C . SER A 1 765 ? 8.32 16.391 -10.305 1 98.69 765 SER A C 1
ATOM 6095 O O . SER A 1 765 ? 8.188 15.164 -10.383 1 98.69 765 SER A O 1
ATOM 6097 N N . GLY A 1 766 ? 8.086 17.062 -9.172 1 98.56 766 GLY A N 1
ATOM 6098 C CA . GLY A 1 766 ? 7.773 16.375 -7.93 1 98.56 766 GLY A CA 1
ATOM 6099 C C . GLY A 1 766 ? 6.301 16.062 -7.777 1 98.56 766 GLY A C 1
ATOM 6100 O O . GLY A 1 766 ? 5.445 16.922 -7.957 1 98.56 766 GLY A O 1
ATOM 6101 N N . ALA A 1 767 ? 5.949 14.805 -7.512 1 98.44 767 ALA A N 1
ATOM 6102 C CA . ALA A 1 767 ? 4.602 14.297 -7.262 1 98.44 767 ALA A CA 1
ATOM 6103 C C . ALA A 1 767 ? 3.619 14.812 -8.312 1 98.44 767 ALA A C 1
ATOM 6105 O O . ALA A 1 767 ? 2.566 15.359 -7.977 1 98.44 767 ALA A O 1
ATOM 6106 N N . PRO A 1 768 ? 3.963 14.672 -9.57 1 98.38 768 PRO A N 1
ATOM 6107 C CA . PRO A 1 768 ? 3.105 15.203 -10.641 1 98.38 768 PRO A CA 1
ATOM 6108 C C . PRO A 1 768 ? 1.801 14.422 -10.781 1 98.38 768 PRO A C 1
ATOM 6110 O O . PRO A 1 768 ? 1.738 13.242 -10.43 1 98.38 768 PRO A O 1
ATOM 6113 N N . VAL A 1 769 ? 0.753 15.102 -11.219 1 98.31 769 VAL A N 1
ATOM 6114 C CA . VAL A 1 769 ? -0.406 14.453 -11.82 1 98.31 769 VAL A CA 1
ATOM 6115 C C . VAL A 1 769 ? -0.218 14.352 -13.336 1 98.31 769 VAL A C 1
ATOM 6117 O O . VAL A 1 769 ? -0.276 15.359 -14.039 1 98.31 769 VAL A O 1
ATOM 6120 N N . ALA A 1 770 ? -0.023 13.148 -13.812 1 98.19 770 ALA A N 1
ATOM 6121 C CA . ALA A 1 770 ? 0.27 12.945 -15.227 1 98.19 770 ALA A CA 1
ATOM 6122 C C . ALA A 1 770 ? -0.999 12.617 -16.016 1 98.19 770 ALA A C 1
ATOM 6124 O O . ALA A 1 770 ? -1.062 12.828 -17.219 1 98.19 770 ALA A O 1
ATOM 6125 N N . ASN A 1 771 ? -1.992 12.07 -15.383 1 98.62 771 ASN A N 1
ATOM 6126 C CA . ASN A 1 771 ? -3.227 11.578 -15.984 1 98.62 771 ASN A CA 1
ATOM 6127 C C . ASN A 1 771 ? -4.449 11.961 -15.156 1 98.62 771 ASN A C 1
ATOM 6129 O O . ASN A 1 771 ? -4.848 11.227 -14.25 1 98.62 771 ASN A O 1
ATOM 6133 N N . MET A 1 772 ? -5.098 13.125 -15.578 1 98.56 772 MET A N 1
ATOM 6134 C CA . MET A 1 772 ? -6.211 13.641 -14.789 1 98.56 772 MET A CA 1
ATOM 6135 C C . MET A 1 772 ? -7.426 12.727 -14.891 1 98.56 772 MET A C 1
ATOM 6137 O O . MET A 1 772 ? -8.336 12.797 -14.07 1 98.56 772 MET A O 1
ATOM 6141 N N . THR A 1 773 ? -7.469 11.781 -15.93 1 98.38 773 THR A N 1
ATOM 6142 C CA . THR A 1 773 ? -8.609 10.875 -16.047 1 98.38 773 THR A CA 1
ATOM 6143 C C . THR A 1 773 ? -8.586 9.828 -14.938 1 98.38 773 THR A C 1
ATOM 6145 O O . THR A 1 773 ? -9.633 9.461 -14.406 1 98.38 773 THR A O 1
ATOM 6148 N N . SER A 1 774 ? -7.402 9.305 -14.602 1 97.56 774 SER A N 1
ATOM 6149 C CA . SER A 1 774 ? -7.297 8.328 -13.523 1 97.56 774 SER A CA 1
ATOM 6150 C C . SER A 1 774 ? -7.219 9.016 -12.164 1 97.56 774 SER A C 1
ATOM 6152 O O . SER A 1 774 ? -7.676 8.477 -11.156 1 97.56 774 SER A O 1
ATOM 6154 N N . ALA A 1 775 ? -6.648 10.273 -12.086 1 97.94 775 ALA A N 1
ATOM 6155 C CA . ALA A 1 775 ? -6.52 11.016 -10.836 1 97.94 775 ALA A CA 1
ATOM 6156 C C . ALA A 1 775 ? -7.883 11.484 -10.336 1 97.94 775 ALA A C 1
ATOM 6158 O O . ALA A 1 775 ? -8.102 11.586 -9.125 1 97.94 775 ALA A O 1
ATOM 6159 N N . TYR A 1 776 ? -8.812 11.75 -11.219 1 97.94 776 TYR A N 1
ATOM 6160 C CA . TYR A 1 776 ? -10.141 12.297 -10.938 1 97.94 776 TYR A CA 1
ATOM 6161 C C . TYR A 1 776 ? -10.852 11.469 -9.875 1 97.94 776 TYR A C 1
ATOM 6163 O O . TYR A 1 776 ? -11.273 12.008 -8.844 1 97.94 776 TYR A O 1
ATOM 6171 N N . GLY A 1 777 ? -10.922 10.141 -10.039 1 96 777 GLY A N 1
ATOM 6172 C CA . GLY A 1 777 ? -11.609 9.266 -9.102 1 96 777 GLY A CA 1
ATOM 6173 C C . GLY A 1 777 ? -10.68 8.68 -8.055 1 96 777 GLY A C 1
ATOM 6174 O O . GLY A 1 777 ? -11.07 7.77 -7.316 1 96 777 GLY A O 1
ATOM 6175 N N . GLY A 1 778 ? -9.422 9.188 -7.949 1 96.06 778 GLY A N 1
ATOM 6176 C CA . GLY A 1 778 ? -8.461 8.688 -6.977 1 96.06 778 GLY A CA 1
ATOM 6177 C C . GLY A 1 778 ? -8.781 9.109 -5.555 1 96.06 778 GLY A C 1
ATOM 6178 O O . GLY A 1 778 ? -9.734 9.859 -5.32 1 96.06 778 GLY A O 1
ATOM 6179 N N . ILE A 1 779 ? -8.031 8.586 -4.586 1 97.31 779 ILE A N 1
ATOM 6180 C CA . ILE A 1 779 ? -8.234 8.844 -3.164 1 97.31 779 ILE A CA 1
ATOM 6181 C C . ILE A 1 779 ? -7.07 9.656 -2.611 1 97.31 779 ILE A C 1
ATOM 6183 O O . ILE A 1 779 ? -5.906 9.352 -2.887 1 97.31 779 ILE A O 1
ATOM 6187 N N . ARG A 1 780 ? -7.336 10.773 -1.979 1 96.81 780 ARG A N 1
ATOM 6188 C CA . ARG A 1 780 ? -6.359 11.414 -1.097 1 96.81 780 ARG A CA 1
ATOM 6189 C C . ARG A 1 780 ? -6.195 10.625 0.197 1 96.81 780 ARG A C 1
ATOM 6191 O O . ARG A 1 780 ? -6.863 10.906 1.194 1 96.81 780 ARG A O 1
ATOM 6198 N N . TRP A 1 781 ? -5.289 9.734 0.214 1 95.81 781 TRP A N 1
ATOM 6199 C CA . TRP A 1 781 ? -5.199 8.734 1.272 1 95.81 781 TRP A CA 1
ATOM 6200 C C . TRP A 1 781 ? -4.934 9.398 2.623 1 95.81 781 TRP A C 1
ATOM 6202 O O . TRP A 1 781 ? -5.246 8.82 3.67 1 95.81 781 TRP A O 1
ATOM 6212 N N . GLY A 1 782 ? -4.34 10.609 2.697 1 95.94 782 GLY A N 1
ATOM 6213 C CA . GLY A 1 782 ? -4.121 11.32 3.947 1 95.94 782 GLY A CA 1
ATOM 6214 C C . GLY A 1 782 ? -5.41 11.688 4.66 1 95.94 782 GLY A C 1
ATOM 6215 O O . GLY A 1 782 ? -5.449 11.75 5.891 1 95.94 782 GLY A O 1
ATOM 6216 N N . THR A 1 783 ? -6.473 11.922 3.92 1 95.69 783 THR A N 1
ATOM 6217 C CA . THR A 1 783 ? -7.77 12.273 4.488 1 95.69 783 THR A CA 1
ATOM 6218 C C . THR A 1 783 ? -8.805 11.195 4.184 1 95.69 783 THR A C 1
ATOM 6220 O O . THR A 1 783 ? -9.883 11.18 4.777 1 95.69 783 THR A O 1
ATOM 6223 N N . GLY A 1 784 ? -8.5 10.328 3.236 1 96.25 784 GLY A N 1
ATOM 6224 C CA . GLY A 1 784 ? -9.43 9.297 2.787 1 96.25 784 GLY A CA 1
ATOM 6225 C C . GLY A 1 784 ? -10.438 9.805 1.771 1 96.25 784 GLY A C 1
ATOM 6226 O O . GLY A 1 784 ? -11.219 9.031 1.224 1 96.25 784 GLY A O 1
ATOM 6227 N N . MET A 1 785 ? -10.398 11.078 1.376 1 95.56 785 MET A N 1
ATOM 6228 C CA . MET A 1 785 ? -11.391 11.711 0.515 1 95.56 785 MET A CA 1
ATOM 6229 C C . MET A 1 785 ? -11.055 11.492 -0.957 1 95.56 785 MET A C 1
ATOM 6231 O O . MET A 1 785 ? -9.891 11.328 -1.314 1 95.56 785 MET A O 1
ATOM 6235 N N . SER A 1 786 ? -12.086 11.438 -1.824 1 96 786 SER A N 1
ATOM 6236 C CA . SER A 1 786 ? -11.883 11.406 -3.27 1 96 786 SER A CA 1
ATOM 6237 C C . SER A 1 786 ? -11.242 12.703 -3.764 1 96 786 SER A C 1
ATOM 6239 O O . SER A 1 786 ? -11.406 13.758 -3.148 1 96 786 SER A O 1
ATOM 6241 N N . ARG A 1 787 ? -10.609 12.68 -4.84 1 97.06 787 ARG A N 1
ATOM 6242 C CA . ARG A 1 787 ? -9.938 13.836 -5.414 1 97.06 787 ARG A CA 1
ATOM 6243 C C . ARG A 1 787 ? -10.859 14.602 -6.359 1 97.06 787 ARG A C 1
ATOM 6245 O O . ARG A 1 787 ? -10.477 15.625 -6.918 1 97.06 787 ARG A O 1
ATOM 6252 N N . MET A 1 788 ? -12.094 14.219 -6.539 1 97.75 788 MET A N 1
ATOM 6253 C CA . MET A 1 788 ? -13.023 14.773 -7.523 1 97.75 788 MET A CA 1
ATOM 6254 C C . MET A 1 788 ? -13.203 16.266 -7.324 1 97.75 788 MET A C 1
ATOM 6256 O O . MET A 1 788 ? -13.312 17.031 -8.297 1 97.75 788 MET A O 1
ATOM 6260 N N . PHE A 1 789 ? -13.203 16.734 -6.051 1 97.31 789 PHE A N 1
ATOM 6261 C CA . PHE A 1 789 ? -13.438 18.156 -5.77 1 97.31 789 PHE A CA 1
ATOM 6262 C C . PHE A 1 789 ? -12.336 19.016 -6.375 1 97.31 789 PHE A C 1
ATOM 6264 O O . PHE A 1 789 ? -12.586 20.156 -6.754 1 97.31 789 PHE A O 1
ATOM 6271 N N . GLN A 1 790 ? -11.133 18.562 -6.457 1 97.62 790 GLN A N 1
ATOM 6272 C CA . GLN A 1 790 ? -10.008 19.328 -6.984 1 97.62 790 GLN A CA 1
ATOM 6273 C C . GLN A 1 790 ? -10.203 19.641 -8.469 1 97.62 790 GLN A C 1
ATOM 6275 O O . GLN A 1 790 ? -9.766 20.688 -8.945 1 97.62 790 GLN A O 1
ATOM 6280 N N . TYR A 1 791 ? -10.844 18.734 -9.227 1 98.19 791 TYR A N 1
ATOM 6281 C CA . TYR A 1 791 ? -11.062 18.875 -10.664 1 98.19 791 TYR A CA 1
ATOM 6282 C C . TYR A 1 791 ? -12.352 19.641 -10.953 1 98.19 791 TYR A C 1
ATOM 6284 O O . TYR A 1 791 ? -12.383 20.516 -11.828 1 98.19 791 TYR A O 1
ATOM 6292 N N . GLU A 1 792 ? -13.281 19.375 -10.141 1 97.94 792 GLU A N 1
ATOM 6293 C CA . GLU A 1 792 ? -14.578 20 -10.406 1 97.94 792 GLU A CA 1
ATOM 6294 C C . GLU A 1 792 ? -14.633 21.422 -9.844 1 97.94 792 GLU A C 1
ATOM 6296 O O . GLU A 1 792 ? -15.344 22.266 -10.375 1 97.94 792 GLU A O 1
ATOM 6301 N N . GLN A 1 793 ? -13.781 21.688 -8.711 1 97.44 793 GLN A N 1
ATOM 6302 C CA . GLN A 1 793 ? -14.047 22.938 -8.023 1 97.44 793 GLN A CA 1
ATOM 6303 C C . GLN A 1 793 ? -12.758 23.703 -7.746 1 97.44 793 GLN A C 1
ATOM 6305 O O . GLN A 1 793 ? -12.742 24.938 -7.727 1 97.44 793 GLN A O 1
ATOM 6310 N N . THR A 1 794 ? -11.625 23.031 -7.539 1 96.25 794 THR A N 1
ATOM 6311 C CA . THR A 1 794 ? -10.523 23.75 -6.906 1 96.25 794 THR A CA 1
ATOM 6312 C C . THR A 1 794 ? -9.281 23.719 -7.797 1 96.25 794 THR A C 1
ATOM 6314 O O . THR A 1 794 ? -9.273 24.297 -8.883 1 96.25 794 THR A O 1
ATOM 6317 N N . GLN A 1 795 ? -8.234 23.156 -7.414 1 95.44 795 GLN A N 1
ATOM 6318 C CA . GLN A 1 795 ? -6.883 23.422 -7.883 1 95.44 795 GLN A CA 1
ATOM 6319 C C . GLN A 1 795 ? -6.715 23.031 -9.344 1 95.44 795 GLN A C 1
ATOM 6321 O O . GLN A 1 795 ? -6.031 23.719 -10.109 1 95.44 795 GLN A O 1
ATOM 6326 N N . SER A 1 796 ? -7.363 21.984 -9.859 1 96.88 796 SER A N 1
ATOM 6327 C CA . SER A 1 796 ? -7.191 21.516 -11.227 1 96.88 796 SER A CA 1
ATOM 6328 C C . SER A 1 796 ? -8 22.375 -12.203 1 96.88 796 SER A C 1
ATOM 6330 O O . SER A 1 796 ? -7.691 22.422 -13.398 1 96.88 796 SER A O 1
ATOM 6332 N N . ARG A 1 797 ? -9.039 23.016 -11.664 1 97.5 797 ARG A N 1
ATOM 6333 C CA . ARG A 1 797 ? -9.766 24.078 -12.344 1 97.5 797 ARG A CA 1
ATOM 6334 C C . ARG A 1 797 ? -10.453 23.562 -13.602 1 97.5 797 ARG A C 1
ATOM 6336 O O . ARG A 1 797 ? -10.641 24.297 -14.57 1 97.5 797 ARG A O 1
ATOM 6343 N N . ILE A 1 798 ? -10.836 22.281 -13.727 1 98.12 798 ILE A N 1
ATOM 6344 C CA . ILE A 1 798 ? -11.5 21.781 -14.922 1 98.12 798 ILE A CA 1
ATOM 6345 C C . ILE A 1 798 ? -12.938 22.312 -14.977 1 98.12 798 ILE A C 1
ATOM 6347 O O . ILE A 1 798 ? -13.406 22.75 -16.031 1 98.12 798 ILE A O 1
ATOM 6351 N N . GLY A 1 799 ? -13.633 22.266 -13.859 1 97.94 799 GLY A N 1
ATOM 6352 C CA . GLY A 1 799 ? -14.953 22.859 -13.766 1 97.94 799 GLY A CA 1
ATOM 6353 C C . GLY A 1 799 ? -16.062 21.969 -14.273 1 97.94 799 GLY A C 1
ATOM 6354 O O . GLY A 1 799 ? -17.094 22.438 -14.758 1 97.94 799 GLY A O 1
ATOM 6355 N N . GLY A 1 800 ? -15.898 20.672 -14.234 1 98 800 GLY A N 1
ATOM 6356 C CA . GLY A 1 800 ? -16.891 19.688 -14.633 1 98 800 GLY A CA 1
ATOM 6357 C C . GLY A 1 800 ? -16.453 18.25 -14.391 1 98 800 GLY A C 1
ATOM 6358 O O . GLY A 1 800 ? -15.289 18.016 -14.039 1 98 800 GLY A O 1
ATOM 6359 N N . THR A 1 801 ? -17.391 17.328 -14.508 1 98.12 801 THR A N 1
ATOM 6360 C CA . THR A 1 801 ? -17.078 15.922 -14.352 1 98.12 801 THR A CA 1
ATOM 6361 C C . THR A 1 801 ? -16.281 15.406 -15.555 1 98.12 801 THR A C 1
ATOM 6363 O O . THR A 1 801 ? -16.156 16.094 -16.562 1 98.12 801 THR A O 1
ATOM 6366 N N . LEU A 1 802 ? -15.703 14.211 -15.414 1 98.12 802 LEU A N 1
ATOM 6367 C CA . LEU A 1 802 ? -14.961 13.578 -16.484 1 98.12 802 LEU A CA 1
ATOM 6368 C C . LEU A 1 802 ? -15.836 13.375 -17.719 1 98.12 802 LEU A C 1
ATOM 6370 O O . LEU A 1 802 ? -15.359 13.469 -18.859 1 98.12 802 LEU A O 1
ATOM 6374 N N . TRP A 1 803 ? -17.156 13.195 -17.609 1 98.31 803 TRP A N 1
ATOM 6375 C CA . TRP A 1 803 ? -18.062 12.859 -18.703 1 98.31 803 TRP A CA 1
ATOM 6376 C C . TRP A 1 803 ? -18.641 14.125 -19.328 1 98.31 803 TRP A C 1
ATOM 6378 O O . TRP A 1 803 ? -19 14.133 -20.516 1 98.31 803 TRP A O 1
ATOM 6388 N N . GLU A 1 804 ? -18.656 15.234 -18.594 1 97.94 804 GLU A N 1
ATOM 6389 C CA . GLU A 1 804 ? -19.078 16.531 -19.109 1 97.94 804 GLU A CA 1
ATOM 6390 C C . GLU A 1 804 ? -17.969 17.188 -19.938 1 97.94 804 GLU A C 1
ATOM 6392 O O . GLU A 1 804 ? -18.25 17.859 -20.922 1 97.94 804 GLU A O 1
ATOM 6397 N N . LYS A 1 805 ? -16.719 16.953 -19.453 1 97.88 805 LYS A N 1
ATOM 6398 C CA . LYS A 1 805 ? -15.586 17.656 -20.062 1 97.88 805 LYS A CA 1
ATOM 6399 C C . LYS A 1 805 ? -14.43 16.703 -20.344 1 97.88 805 LYS A C 1
ATOM 6401 O O . LYS A 1 805 ? -13.289 16.969 -19.938 1 97.88 805 LYS A O 1
ATOM 6406 N N . PRO A 1 806 ? -14.688 15.586 -21.062 1 97.12 806 PRO A N 1
ATOM 6407 C CA . PRO A 1 806 ? -13.641 14.586 -21.297 1 97.12 806 PRO A CA 1
ATOM 6408 C C . PRO A 1 806 ? -12.43 15.164 -22.016 1 97.12 806 PRO A C 1
ATOM 6410 O O . PRO A 1 806 ? -11.289 14.797 -21.719 1 97.12 806 PRO A O 1
ATOM 6413 N N . MET A 1 807 ? -12.562 16.078 -22.953 1 97.44 807 MET A N 1
ATOM 6414 C CA . MET A 1 807 ? -11.461 16.625 -23.734 1 97.44 807 MET A CA 1
ATOM 6415 C C . MET A 1 807 ? -10.578 17.531 -22.891 1 97.44 807 MET A C 1
ATOM 6417 O O . MET A 1 807 ? -9.359 17.578 -23.062 1 97.44 807 MET A O 1
ATOM 6421 N N . GLU A 1 808 ? -11.219 18.344 -21.922 1 98.12 808 GLU A N 1
ATOM 6422 C CA . GLU A 1 808 ? -10.43 19.156 -21 1 98.12 808 GLU A CA 1
ATOM 6423 C C . GLU A 1 808 ? -9.531 18.281 -20.125 1 98.12 808 GLU A C 1
ATOM 6425 O O . GLU A 1 808 ? -8.383 18.641 -19.859 1 98.12 808 GLU A O 1
ATOM 6430 N N . TYR A 1 809 ? -10.102 17.109 -19.688 1 98.5 809 TYR A N 1
ATOM 6431 C CA . TYR A 1 809 ? -9.305 16.188 -18.891 1 98.5 809 TYR A CA 1
ATOM 6432 C C . TYR A 1 809 ? -8.125 15.648 -19.703 1 98.5 809 TYR A C 1
ATOM 6434 O O . TYR A 1 809 ? -7.004 15.57 -19.188 1 98.5 809 TYR A O 1
ATOM 6442 N N . ILE A 1 810 ? -8.312 15.25 -20.953 1 98 810 ILE A N 1
ATOM 6443 C CA . ILE A 1 810 ? -7.277 14.688 -21.812 1 98 810 ILE A CA 1
ATOM 6444 C C . ILE A 1 810 ? -6.25 15.766 -22.156 1 98 810 ILE A C 1
ATOM 6446 O O . ILE A 1 810 ? -5.043 15.547 -22.031 1 98 810 ILE A O 1
ATOM 6450 N N . GLU A 1 811 ? -6.73 17.016 -22.469 1 97.31 811 GLU A N 1
ATOM 6451 C CA . GLU A 1 811 ? -5.875 18.141 -22.844 1 97.31 811 GLU A CA 1
ATOM 6452 C C . GLU A 1 811 ? -4.898 18.469 -21.719 1 97.31 811 GLU A C 1
ATOM 6454 O O . GLU A 1 811 ? -3.738 18.812 -21.969 1 97.31 811 GLU A O 1
ATOM 6459 N N . ASN A 1 812 ? -5.371 18.375 -20.516 1 98.5 812 ASN A N 1
ATOM 6460 C CA . ASN A 1 812 ? -4.586 18.797 -19.359 1 98.5 812 ASN A CA 1
ATOM 6461 C C . ASN A 1 812 ? -3.811 17.641 -18.75 1 98.5 812 ASN A C 1
ATOM 6463 O O . ASN A 1 812 ? -3.268 17.75 -17.656 1 98.5 812 ASN A O 1
ATOM 6467 N N . SER A 1 813 ? -3.768 16.469 -19.453 1 98.69 813 SER A N 1
ATOM 6468 C CA . SER A 1 813 ? -3.025 15.305 -18.984 1 98.69 813 SER A CA 1
ATOM 6469 C C . SER A 1 813 ? -1.722 15.125 -19.75 1 98.69 813 SER A C 1
ATOM 6471 O O . SER A 1 813 ? -1.722 14.602 -20.875 1 98.69 813 SER A O 1
ATOM 6473 N N . PRO A 1 814 ? -0.565 15.422 -19.109 1 98.62 814 PRO A N 1
ATOM 6474 C CA . PRO A 1 814 ? 0.733 15.266 -19.781 1 98.62 814 PRO A CA 1
ATOM 6475 C C . PRO A 1 814 ? 0.935 13.867 -20.344 1 98.62 814 PRO A C 1
ATOM 6477 O O . PRO A 1 814 ? 1.621 13.703 -21.359 1 98.62 814 PRO A O 1
ATOM 6480 N N . LEU A 1 815 ? 0.341 12.828 -19.797 1 98.69 815 LEU A N 1
ATOM 6481 C CA . LEU A 1 815 ? 0.515 11.438 -20.203 1 98.69 815 LEU A CA 1
ATOM 6482 C C . LEU A 1 815 ? 0.233 11.273 -21.688 1 98.69 815 LEU A C 1
ATOM 6484 O O . LEU A 1 815 ? 0.973 10.578 -22.391 1 98.69 815 LEU A O 1
ATOM 6488 N N . PHE A 1 816 ? -0.788 11.914 -22.234 1 98.5 816 PHE A N 1
ATOM 6489 C CA . PHE A 1 816 ? -1.253 11.711 -23.609 1 98.5 816 PHE A CA 1
ATOM 6490 C C . PHE A 1 816 ? -0.304 12.367 -24.609 1 98.5 816 PHE A C 1
ATOM 6492 O O . PHE A 1 816 ? -0.415 12.156 -25.812 1 98.5 816 PHE A O 1
ATOM 6499 N N . TYR A 1 817 ? 0.688 13.172 -24.078 1 98.44 817 TYR A N 1
ATOM 6500 C CA . TYR A 1 817 ? 1.646 13.867 -24.938 1 98.44 817 TYR A CA 1
ATOM 6501 C C . TYR A 1 817 ? 3.076 13.523 -24.531 1 98.44 817 TYR A C 1
ATOM 6503 O O . TYR A 1 817 ? 4.008 14.273 -24.844 1 98.44 817 TYR A O 1
ATOM 6511 N N . ALA A 1 818 ? 3.232 12.453 -23.859 1 98.31 818 ALA A N 1
ATOM 6512 C CA . ALA A 1 818 ? 4.543 12.086 -23.328 1 98.31 818 ALA A CA 1
ATOM 6513 C C . ALA A 1 818 ? 5.527 11.781 -24.453 1 98.31 818 ALA A C 1
ATOM 6515 O O . ALA A 1 818 ? 6.742 11.898 -24.281 1 98.31 818 ALA A O 1
ATOM 6516 N N . ASP A 1 819 ? 5.043 11.359 -25.641 1 98.12 819 ASP A N 1
ATOM 6517 C CA . ASP A 1 819 ? 5.906 11.07 -26.781 1 98.12 819 ASP A CA 1
ATOM 6518 C C . ASP A 1 819 ? 6.523 12.344 -27.344 1 98.12 819 ASP A C 1
ATOM 6520 O O . ASP A 1 819 ? 7.465 12.289 -28.141 1 98.12 819 ASP A O 1
ATOM 6524 N N . GLN A 1 820 ? 6.094 13.523 -26.797 1 98.12 820 GLN A N 1
ATOM 6525 C CA . GLN A 1 820 ? 6.605 14.812 -27.25 1 98.12 820 GLN A CA 1
ATOM 6526 C C . GLN A 1 820 ? 7.645 15.367 -26.281 1 98.12 820 GLN A C 1
ATOM 6528 O O . GLN A 1 820 ? 8.219 16.438 -26.516 1 98.12 820 GLN A O 1
ATOM 6533 N N . VAL A 1 821 ? 7.926 14.719 -25.203 1 98.69 821 VAL A N 1
ATOM 6534 C CA . VAL A 1 821 ? 8.875 15.188 -24.203 1 98.69 821 VAL A CA 1
ATOM 6535 C C . VAL A 1 821 ? 10.297 14.828 -24.625 1 98.69 821 VAL A C 1
ATOM 6537 O O . VAL A 1 821 ? 10.617 13.648 -24.812 1 98.69 821 VAL A O 1
ATOM 6540 N N . HIS A 1 822 ? 11.133 15.766 -24.766 1 98.38 822 HIS A N 1
ATOM 6541 C CA . HIS A 1 822 ? 12.531 15.562 -25.109 1 98.38 822 HIS A CA 1
ATOM 6542 C C . HIS A 1 822 ? 13.445 15.961 -23.953 1 98.38 822 HIS A C 1
ATOM 6544 O O . HIS A 1 822 ? 14.602 15.539 -23.891 1 98.38 822 HIS A O 1
ATOM 6550 N N . THR A 1 823 ? 12.938 16.75 -22.984 1 98.56 823 THR A N 1
ATOM 6551 C CA . THR A 1 823 ? 13.68 17.234 -21.828 1 98.56 823 THR A CA 1
ATOM 6552 C C . THR A 1 823 ? 13.898 16.109 -20.828 1 98.56 823 THR A C 1
ATOM 6554 O O . THR A 1 823 ? 12.953 15.414 -20.438 1 98.56 823 THR A O 1
ATOM 6557 N N . PRO A 1 824 ? 15.211 15.844 -20.344 1 98.62 824 PRO A N 1
ATOM 6558 C CA . PRO A 1 824 ? 15.414 14.906 -19.25 1 98.62 824 PRO A CA 1
ATOM 6559 C C . PRO A 1 824 ? 14.648 15.297 -17.984 1 98.62 824 PRO A C 1
ATOM 6561 O O . PRO A 1 824 ? 14.555 16.484 -17.656 1 98.62 824 PRO A O 1
ATOM 6564 N N . VAL A 1 825 ? 14.117 14.289 -17.266 1 98.81 825 VAL A N 1
ATOM 6565 C CA . VAL A 1 825 ? 13.203 14.602 -16.172 1 98.81 825 VAL A CA 1
ATOM 6566 C C . VAL A 1 825 ? 13.617 13.836 -14.914 1 98.81 825 VAL A C 1
ATOM 6568 O O . VAL A 1 825 ? 13.891 12.641 -14.969 1 98.81 825 VAL A O 1
ATOM 6571 N N . LEU A 1 826 ? 13.75 14.484 -13.781 1 98.81 826 LEU A N 1
ATOM 6572 C CA . LEU A 1 826 ? 13.844 13.883 -12.461 1 98.81 826 LEU A CA 1
ATOM 6573 C C . LEU A 1 826 ? 12.508 13.961 -11.727 1 98.81 826 LEU A C 1
ATOM 6575 O O . LEU A 1 826 ? 12 15.055 -11.461 1 98.81 826 LEU A O 1
ATOM 6579 N N . ILE A 1 827 ? 11.906 12.828 -11.445 1 98.81 827 ILE A N 1
ATOM 6580 C CA . ILE A 1 827 ? 10.633 12.75 -10.75 1 98.81 827 ILE A CA 1
ATOM 6581 C C . ILE A 1 827 ? 10.852 12.281 -9.312 1 98.81 827 ILE A C 1
ATOM 6583 O O . ILE A 1 827 ? 11.633 11.359 -9.07 1 98.81 827 ILE A O 1
ATOM 6587 N N . MET A 1 828 ? 10.32 12.938 -8.352 1 98.5 828 MET A N 1
ATOM 6588 C CA . MET A 1 828 ? 10.203 12.422 -6.988 1 98.5 828 MET A CA 1
ATOM 6589 C C . MET A 1 828 ? 8.75 12.148 -6.629 1 98.5 828 MET A C 1
ATOM 6591 O O . MET A 1 828 ? 7.898 13.031 -6.762 1 98.5 828 MET A O 1
ATOM 6595 N N . HIS A 1 829 ? 8.336 10.984 -6.262 1 98.56 829 HIS A N 1
ATOM 6596 C CA . HIS A 1 829 ? 6.992 10.602 -5.848 1 98.56 829 HIS A CA 1
ATOM 6597 C C . HIS A 1 829 ? 7.027 9.453 -4.848 1 98.56 829 HIS A C 1
ATOM 6599 O O . HIS A 1 829 ? 7.391 8.328 -5.199 1 98.56 829 HIS A O 1
ATOM 6605 N N . ASN A 1 830 ? 6.543 9.672 -3.645 1 98.31 830 ASN A N 1
ATOM 6606 C CA . ASN A 1 830 ? 6.789 8.75 -2.537 1 98.31 830 ASN A CA 1
ATOM 6607 C C . ASN A 1 830 ? 5.645 7.762 -2.365 1 98.31 830 ASN A C 1
ATOM 6609 O O . ASN A 1 830 ? 4.492 8.078 -2.66 1 98.31 830 ASN A O 1
ATOM 6613 N N . ASP A 1 831 ? 5.895 6.598 -1.841 1 97.12 831 ASP A N 1
ATOM 6614 C CA . ASP A 1 831 ? 4.984 5.457 -1.889 1 97.12 831 ASP A CA 1
ATOM 6615 C C . ASP A 1 831 ? 3.863 5.605 -0.863 1 97.12 831 ASP A C 1
ATOM 6617 O O . ASP A 1 831 ? 2.867 4.883 -0.914 1 97.12 831 ASP A O 1
ATOM 6621 N N . GLU A 1 832 ? 3.949 6.562 0.078 1 96.94 832 GLU A N 1
ATOM 6622 C CA . GLU A 1 832 ? 2.865 6.801 1.025 1 96.94 832 GLU A CA 1
ATOM 6623 C C . GLU A 1 832 ? 2.324 8.227 0.896 1 96.94 832 GLU A C 1
ATOM 6625 O O . GLU A 1 832 ? 1.877 8.812 1.881 1 96.94 832 GLU A O 1
ATOM 6630 N N . ASP A 1 833 ? 2.494 8.758 -0.274 1 98.06 833 ASP A N 1
ATOM 6631 C CA . ASP A 1 833 ? 1.949 10.086 -0.539 1 98.06 833 ASP A CA 1
ATOM 6632 C C . ASP A 1 833 ? 0.448 10.133 -0.263 1 98.06 833 ASP A C 1
ATOM 6634 O O . ASP A 1 833 ? -0.334 9.477 -0.958 1 98.06 833 ASP A O 1
ATOM 6638 N N . GLY A 1 834 ? 0.038 10.953 0.699 1 97.19 834 GLY A N 1
ATOM 6639 C CA . GLY A 1 834 ? -1.354 11.031 1.115 1 97.19 834 GLY A CA 1
ATOM 6640 C C . GLY A 1 834 ? -2.152 12.062 0.346 1 97.19 834 GLY A C 1
ATOM 6641 O O . GLY A 1 834 ? -3.375 12.141 0.484 1 97.19 834 GLY A O 1
ATOM 6642 N N . ALA A 1 835 ? -1.513 12.875 -0.549 1 97.19 835 ALA A N 1
ATOM 6643 C CA . ALA A 1 835 ? -2.189 13.938 -1.283 1 97.19 835 ALA A CA 1
ATOM 6644 C C . ALA A 1 835 ? -2.43 13.539 -2.736 1 97.19 835 ALA A C 1
ATOM 6646 O O . ALA A 1 835 ? -3.529 13.719 -3.262 1 97.19 835 ALA A O 1
ATOM 6647 N N . VAL A 1 836 ? -1.411 13.062 -3.445 1 97.38 836 VAL A N 1
ATOM 6648 C CA . VAL A 1 836 ? -1.452 12.586 -4.824 1 97.38 836 VAL A CA 1
ATOM 6649 C C . VAL A 1 836 ? -0.981 11.133 -4.879 1 97.38 836 VAL A C 1
ATOM 6651 O O . VAL A 1 836 ? 0.18 10.836 -4.586 1 97.38 836 VAL A O 1
ATOM 6654 N N . PRO A 1 837 ? -1.894 10.188 -5.258 1 94.38 837 PRO A N 1
ATOM 6655 C CA . PRO A 1 837 ? -1.41 8.805 -5.359 1 94.38 837 PRO A CA 1
ATOM 6656 C C . PRO A 1 837 ? -0.168 8.68 -6.238 1 94.38 837 PRO A C 1
ATOM 6658 O O . PRO A 1 837 ? -0.147 9.188 -7.359 1 94.38 837 PRO A O 1
ATOM 6661 N N . TRP A 1 838 ? 0.925 8 -5.738 1 96.94 838 TRP A N 1
ATOM 6662 C CA . TRP A 1 838 ? 2.215 7.961 -6.418 1 96.94 838 TRP A CA 1
ATOM 6663 C C . TRP A 1 838 ? 2.115 7.195 -7.734 1 96.94 838 TRP A C 1
ATOM 6665 O O . TRP A 1 838 ? 3.031 7.242 -8.555 1 96.94 838 TRP A O 1
ATOM 6675 N N . TYR A 1 839 ? 0.939 6.504 -8.016 1 96.75 839 TYR A N 1
ATOM 6676 C CA . TYR A 1 839 ? 0.699 5.879 -9.312 1 96.75 839 TYR A CA 1
ATOM 6677 C C . TYR A 1 839 ? 0.782 6.91 -10.438 1 96.75 839 TYR A C 1
ATOM 6679 O O . TYR A 1 839 ? 1.135 6.574 -11.57 1 96.75 839 TYR A O 1
ATOM 6687 N N . GLN A 1 840 ? 0.464 8.164 -10.109 1 98.19 840 GLN A N 1
ATOM 6688 C CA . GLN A 1 840 ? 0.607 9.234 -11.094 1 98.19 840 GLN A CA 1
ATOM 6689 C C . GLN A 1 840 ? 2.062 9.391 -11.531 1 98.19 840 GLN A C 1
ATOM 6691 O O . GLN A 1 840 ? 2.346 9.578 -12.711 1 98.19 840 GLN A O 1
ATOM 6696 N N . GLY A 1 841 ? 3.002 9.312 -10.531 1 98.44 841 GLY A N 1
ATOM 6697 C CA . GLY A 1 841 ? 4.418 9.344 -10.859 1 98.44 841 GLY A CA 1
ATOM 6698 C C . GLY A 1 841 ? 4.871 8.141 -11.656 1 98.44 841 GLY A C 1
ATOM 6699 O O . GLY A 1 841 ? 5.684 8.258 -12.57 1 98.44 841 GLY A O 1
ATOM 6700 N N . ILE A 1 842 ? 4.324 6.926 -11.406 1 98.31 842 ILE A N 1
ATOM 6701 C CA . ILE A 1 842 ? 4.656 5.691 -12.102 1 98.31 842 ILE A CA 1
ATOM 6702 C C . ILE A 1 842 ? 4.184 5.773 -13.555 1 98.31 842 ILE A C 1
ATOM 6704 O O . ILE A 1 842 ? 4.938 5.449 -14.477 1 98.31 842 ILE A O 1
ATOM 6708 N N . GLU A 1 843 ? 2.91 6.246 -13.758 1 98.06 843 GLU A N 1
ATOM 6709 C CA . GLU A 1 843 ? 2.387 6.402 -15.109 1 98.06 843 GLU A CA 1
ATOM 6710 C C . GLU A 1 843 ? 3.285 7.305 -15.953 1 98.06 843 GLU A C 1
ATOM 6712 O O . GLU A 1 843 ? 3.58 6.992 -17.109 1 98.06 843 GLU A O 1
ATOM 6717 N N . PHE A 1 844 ? 3.721 8.398 -15.383 1 98.56 844 PHE A N 1
ATOM 6718 C CA . PHE A 1 844 ? 4.543 9.359 -16.109 1 98.56 844 PHE A CA 1
ATOM 6719 C C . PHE A 1 844 ? 5.918 8.773 -16.422 1 98.56 844 PHE A C 1
ATOM 6721 O O . PHE A 1 844 ? 6.375 8.812 -17.562 1 98.56 844 PHE A O 1
ATOM 6728 N N . PHE A 1 845 ? 6.57 8.141 -15.43 1 98.75 845 PHE A N 1
ATOM 6729 C CA . PHE A 1 845 ? 7.895 7.562 -15.602 1 98.75 845 PHE A CA 1
ATOM 6730 C C . PHE A 1 845 ? 7.879 6.484 -16.688 1 98.75 845 PHE A C 1
ATOM 6732 O O . PHE A 1 845 ? 8.742 6.465 -17.562 1 98.75 845 PHE A O 1
ATOM 6739 N N . MET A 1 846 ? 6.934 5.586 -16.562 1 98.31 846 MET A N 1
ATOM 6740 C CA . MET A 1 846 ? 6.867 4.48 -17.516 1 98.31 846 MET A CA 1
ATOM 6741 C C . MET A 1 846 ? 6.629 4.996 -18.922 1 98.31 846 MET A C 1
ATOM 6743 O O . MET A 1 846 ? 7.129 4.414 -19.891 1 98.31 846 MET A O 1
ATOM 6747 N N . ALA A 1 847 ? 5.801 6.055 -19.078 1 98.56 847 ALA A N 1
ATOM 6748 C CA . ALA A 1 847 ? 5.59 6.668 -20.391 1 98.56 847 ALA A CA 1
ATOM 6749 C C . ALA A 1 847 ? 6.895 7.211 -20.953 1 98.56 847 ALA A C 1
ATOM 6751 O O . ALA A 1 847 ? 7.203 7.008 -22.125 1 98.56 847 ALA A O 1
ATOM 6752 N N . LEU A 1 848 ? 7.652 7.941 -20.125 1 98.62 848 LEU A N 1
ATOM 6753 C CA . LEU A 1 848 ? 8.93 8.492 -20.547 1 98.62 848 LEU A CA 1
ATOM 6754 C C . LEU A 1 848 ? 9.906 7.383 -20.922 1 98.62 848 LEU A C 1
ATOM 6756 O O . LEU A 1 848 ? 10.555 7.453 -21.969 1 98.62 848 LEU A O 1
ATOM 6760 N N . LYS A 1 849 ? 9.984 6.309 -20.078 1 97.62 849 LYS A N 1
ATOM 6761 C CA . LYS A 1 849 ? 10.852 5.168 -20.375 1 97.62 849 LYS A CA 1
ATOM 6762 C C . LYS A 1 849 ? 10.461 4.512 -21.703 1 97.62 849 LYS A C 1
ATOM 6764 O O . LYS A 1 849 ? 11.32 4.191 -22.516 1 97.62 849 LYS A O 1
ATOM 6769 N N . ARG A 1 850 ? 9.148 4.277 -21.922 1 97.69 850 ARG A N 1
ATOM 6770 C CA . ARG A 1 850 ? 8.656 3.658 -23.156 1 97.69 850 ARG A CA 1
ATOM 6771 C C . ARG A 1 850 ? 9.078 4.457 -24.375 1 97.69 850 ARG A C 1
ATOM 6773 O O . ARG A 1 850 ? 9.352 3.885 -25.438 1 97.69 850 ARG A O 1
ATOM 6780 N N . ASN A 1 851 ? 9.156 5.781 -24.281 1 97.56 851 ASN A N 1
ATOM 6781 C CA . ASN A 1 851 ? 9.523 6.668 -25.375 1 97.56 851 ASN A CA 1
ATOM 6782 C C . ASN A 1 851 ? 11.016 6.977 -25.375 1 97.56 851 ASN A C 1
ATOM 6784 O O . ASN A 1 851 ? 11.477 7.836 -26.125 1 97.56 851 ASN A O 1
ATOM 6788 N N . ARG A 1 852 ? 11.773 6.363 -24.484 1 96.5 852 ARG A N 1
ATOM 6789 C CA . ARG A 1 852 ? 13.234 6.43 -24.406 1 96.5 852 ARG A CA 1
ATOM 6790 C C . ARG A 1 852 ? 13.695 7.84 -24.078 1 96.5 852 ARG A C 1
ATOM 6792 O O . ARG A 1 852 ? 14.711 8.305 -24.594 1 96.5 852 ARG A O 1
ATOM 6799 N N . THR A 1 853 ? 12.867 8.594 -23.312 1 98 853 THR A N 1
ATOM 6800 C CA . THR A 1 853 ? 13.281 9.867 -22.734 1 98 853 THR A CA 1
ATOM 6801 C C . THR A 1 853 ? 14.031 9.656 -21.422 1 98 853 THR A C 1
ATOM 6803 O O . THR A 1 853 ? 13.531 8.977 -20.516 1 98 853 THR A O 1
ATOM 6806 N N . PRO A 1 854 ? 15.266 10.234 -21.266 1 98.25 854 PRO A N 1
ATOM 6807 C CA . PRO A 1 854 ? 15.969 10.078 -19.984 1 98.25 854 PRO A CA 1
ATOM 6808 C C . PRO A 1 854 ? 15.141 10.531 -18.797 1 98.25 854 PRO A C 1
ATOM 6810 O O . PRO A 1 854 ? 14.625 11.648 -18.781 1 98.25 854 PRO A O 1
ATOM 6813 N N . ALA A 1 855 ? 14.953 9.656 -17.875 1 98.56 855 ALA A N 1
ATOM 6814 C CA . ALA A 1 855 ? 14.125 9.945 -16.703 1 98.56 855 ALA A CA 1
ATOM 6815 C C . ALA A 1 855 ? 14.539 9.102 -15.508 1 98.56 855 ALA A C 1
ATOM 6817 O O . ALA A 1 855 ? 15.023 7.977 -15.672 1 98.56 855 ALA A O 1
ATOM 6818 N N . TRP A 1 856 ? 14.43 9.625 -14.336 1 98.69 856 TRP A N 1
ATOM 6819 C CA . TRP A 1 856 ? 14.641 8.945 -13.062 1 98.69 856 TRP A CA 1
ATOM 6820 C C . TRP A 1 856 ? 13.477 9.203 -12.109 1 98.69 856 TRP A C 1
ATOM 6822 O O . TRP A 1 856 ? 12.953 10.32 -12.039 1 98.69 856 TRP A O 1
ATOM 6832 N N . LEU A 1 857 ? 12.938 8.195 -11.445 1 98.75 857 LEU A N 1
ATOM 6833 C CA . LEU A 1 857 ? 11.922 8.305 -10.406 1 98.75 857 LEU A CA 1
ATOM 6834 C C . LEU A 1 857 ? 12.5 7.941 -9.039 1 98.75 857 LEU A C 1
ATOM 6836 O O . LEU A 1 857 ? 12.945 6.812 -8.828 1 98.75 857 LEU A O 1
ATOM 6840 N N . LEU A 1 858 ? 12.648 8.93 -8.164 1 98.69 858 LEU A N 1
ATOM 6841 C CA . LEU A 1 858 ? 13.047 8.727 -6.777 1 98.69 858 LEU A CA 1
ATOM 6842 C C . LEU A 1 858 ? 11.836 8.391 -5.91 1 98.69 858 LEU A C 1
ATOM 6844 O O . LEU A 1 858 ? 10.883 9.164 -5.84 1 98.69 858 LEU A O 1
ATOM 6848 N N . VAL A 1 859 ? 11.812 7.203 -5.262 1 98.5 859 VAL A N 1
ATOM 6849 C CA . VAL A 1 859 ? 10.742 6.793 -4.359 1 98.5 859 VAL A CA 1
ATOM 6850 C C . VAL A 1 859 ? 11.297 6.613 -2.949 1 98.5 859 VAL A C 1
ATOM 6852 O O . VAL A 1 859 ? 11.898 5.578 -2.637 1 98.5 859 VAL A O 1
ATOM 6855 N N . TYR A 1 860 ? 11.164 7.625 -2.146 1 98.38 860 TYR A N 1
ATOM 6856 C CA . TYR A 1 860 ? 11.5 7.469 -0.735 1 98.38 860 TYR A CA 1
ATOM 6857 C C . TYR A 1 860 ? 10.438 6.656 -0.008 1 98.38 860 TYR A C 1
ATOM 6859 O O . TYR A 1 860 ? 9.25 6.984 -0.066 1 98.38 860 TYR A O 1
ATOM 6867 N N . ASN A 1 861 ? 10.836 5.59 0.677 1 97.12 861 ASN A N 1
ATOM 6868 C CA . ASN A 1 861 ? 9.906 4.617 1.241 1 97.12 861 ASN A CA 1
ATOM 6869 C C . ASN A 1 861 ? 9.344 5.086 2.58 1 97.12 861 ASN A C 1
ATOM 6871 O O . ASN A 1 861 ? 10.094 5.559 3.439 1 97.12 861 ASN A O 1
ATOM 6875 N N . GLY A 1 862 ? 8.031 4.938 2.742 1 96.12 862 GLY A N 1
ATOM 6876 C CA . GLY A 1 862 ? 7.355 5.332 3.969 1 96.12 862 GLY A CA 1
ATOM 6877 C C . GLY A 1 862 ? 7.223 6.836 4.117 1 96.12 862 GLY A C 1
ATOM 6878 O O . GLY A 1 862 ? 7.066 7.344 5.23 1 96.12 862 GLY A O 1
ATOM 6879 N N . GLU A 1 863 ? 7.43 7.613 3.047 1 97.81 863 GLU A N 1
ATOM 6880 C CA . GLU A 1 863 ? 7.379 9.07 3.086 1 97.81 863 GLU A CA 1
ATOM 6881 C C . GLU A 1 863 ? 6.094 9.594 2.455 1 97.81 863 GLU A C 1
ATOM 6883 O O . GLU A 1 863 ? 5.492 8.93 1.61 1 97.81 863 GLU A O 1
ATOM 6888 N N . ASP A 1 864 ? 5.605 10.727 2.863 1 97.31 864 ASP A N 1
ATOM 6889 C CA . ASP A 1 864 ? 4.344 11.352 2.484 1 97.31 864 ASP A CA 1
ATOM 6890 C C . ASP A 1 864 ? 4.516 12.219 1.238 1 97.31 864 ASP A C 1
ATOM 6892 O O . ASP A 1 864 ? 5.418 11.992 0.433 1 97.31 864 ASP A O 1
ATOM 6896 N N . HIS A 1 865 ? 3.566 13.133 0.901 1 97.56 865 HIS A N 1
ATOM 6897 C CA . HIS A 1 865 ? 3.516 14.039 -0.242 1 97.56 865 HIS A CA 1
ATOM 6898 C C . HIS A 1 865 ? 4.781 14.883 -0.331 1 97.56 865 HIS A C 1
ATOM 6900 O O . HIS A 1 865 ? 5.324 15.086 -1.42 1 97.56 865 HIS A O 1
ATOM 6906 N N . ASN A 1 866 ? 5.164 15.43 0.813 1 98.12 866 ASN A N 1
ATOM 6907 C CA . ASN A 1 866 ? 6.469 16.031 1.065 1 98.12 866 ASN A CA 1
ATOM 6908 C C . ASN A 1 866 ? 7.277 15.227 2.074 1 98.12 866 ASN A C 1
ATOM 6910 O O . ASN A 1 866 ? 6.711 14.609 2.979 1 98.12 866 ASN A O 1
ATOM 6914 N N . LEU A 1 867 ? 8.617 15.148 1.868 1 98.19 867 LEU A N 1
ATOM 6915 C CA . LEU A 1 867 ? 9.461 14.375 2.764 1 98.19 867 LEU A CA 1
ATOM 6916 C C . LEU A 1 867 ? 9.375 14.906 4.191 1 98.19 867 LEU A C 1
ATOM 6918 O O . LEU A 1 867 ? 9.516 16.109 4.418 1 98.19 867 LEU A O 1
ATOM 6922 N N . ARG A 1 868 ? 9.156 14.047 5.125 1 97.31 868 ARG A N 1
ATOM 6923 C CA . ARG A 1 868 ? 9.055 14.398 6.535 1 97.31 868 ARG A CA 1
ATOM 6924 C C . ARG A 1 868 ? 10.375 14.156 7.258 1 97.31 868 ARG A C 1
ATOM 6926 O O . ARG A 1 868 ? 10.766 14.938 8.125 1 97.31 868 ARG A O 1
ATOM 6933 N N . LEU A 1 869 ? 11.062 13.109 6.859 1 96.25 869 LEU A N 1
ATOM 6934 C CA . LEU A 1 869 ? 12.281 12.703 7.559 1 96.25 869 LEU A CA 1
ATOM 6935 C C . LEU A 1 869 ? 13.492 13.469 7.035 1 96.25 869 LEU A C 1
ATOM 6937 O O . LEU A 1 869 ? 13.727 13.508 5.828 1 96.25 869 LEU A O 1
ATOM 6941 N N . ARG A 1 870 ? 14.227 14.055 7.93 1 96.5 870 ARG A N 1
ATOM 6942 C CA . ARG A 1 870 ? 15.344 14.922 7.594 1 96.5 870 ARG A CA 1
ATOM 6943 C C . ARG A 1 870 ? 16.375 14.18 6.746 1 96.5 870 ARG A C 1
ATOM 6945 O O . ARG A 1 870 ? 16.969 14.758 5.828 1 96.5 870 ARG A O 1
ATOM 6952 N N . LYS A 1 871 ? 16.734 12.828 7.055 1 96.44 871 LYS A N 1
ATOM 6953 C CA . LYS A 1 871 ? 17.703 12.039 6.297 1 96.44 871 LYS A CA 1
ATOM 6954 C C . LYS A 1 871 ? 17.344 11.992 4.816 1 96.44 871 LYS A C 1
ATOM 6956 O O . LYS A 1 871 ? 18.219 12.125 3.953 1 96.44 871 LYS A O 1
ATOM 6961 N N . ASN A 1 872 ? 16.078 11.805 4.523 1 98.25 872 ASN A N 1
ATOM 6962 C CA . ASN A 1 872 ? 15.602 11.758 3.145 1 98.25 872 ASN A CA 1
ATOM 6963 C C . ASN A 1 872 ? 15.648 13.133 2.488 1 98.25 872 ASN A C 1
ATOM 6965 O O . ASN A 1 872 ? 15.945 13.242 1.296 1 98.25 872 ASN A O 1
ATOM 6969 N N . ARG A 1 873 ? 15.312 14.242 3.273 1 98.12 873 ARG A N 1
ATOM 6970 C CA . ARG A 1 873 ? 15.398 15.609 2.764 1 98.12 873 ARG A CA 1
ATOM 6971 C C . ARG A 1 873 ? 16.828 15.953 2.367 1 98.12 873 ARG A C 1
ATOM 6973 O O . ARG A 1 873 ? 17.062 16.578 1.333 1 98.12 873 ARG A O 1
ATOM 6980 N N . LYS A 1 874 ? 17.781 15.562 3.203 1 97.75 874 LYS A N 1
ATOM 6981 C CA . LYS A 1 874 ? 19.188 15.789 2.873 1 97.75 874 LYS A CA 1
ATOM 6982 C C . LYS A 1 874 ? 19.562 15.062 1.584 1 97.75 874 LYS A C 1
ATOM 6984 O O . LYS A 1 874 ? 20.234 15.633 0.722 1 97.75 874 LYS A O 1
ATOM 6989 N N . ASP A 1 875 ? 19.156 13.766 1.483 1 98.19 875 ASP A N 1
ATOM 6990 C CA . ASP A 1 875 ? 19.453 12.977 0.291 1 98.19 875 ASP A CA 1
ATOM 6991 C C . ASP A 1 875 ? 18.891 13.648 -0.961 1 98.19 875 ASP A C 1
ATOM 6993 O O . ASP A 1 875 ? 19.609 13.836 -1.945 1 98.19 875 ASP A O 1
ATOM 6997 N N . LEU A 1 876 ? 17.625 14.039 -0.935 1 98.5 876 LEU A N 1
ATOM 6998 C CA . LEU A 1 876 ? 16.984 14.688 -2.082 1 98.5 876 LEU A CA 1
ATOM 6999 C C . LEU A 1 876 ? 17.75 15.953 -2.465 1 98.5 876 LEU A C 1
ATOM 7001 O O . LEU A 1 876 ? 17.938 16.234 -3.648 1 98.5 876 LEU A O 1
ATOM 7005 N N . SER A 1 877 ? 18.094 16.766 -1.445 1 98.44 877 SER A N 1
ATOM 7006 C CA . SER A 1 877 ? 18.781 18.016 -1.709 1 98.44 877 SER A CA 1
ATOM 7007 C C . SER A 1 877 ? 20.094 17.781 -2.469 1 98.44 877 SER A C 1
ATOM 7009 O O . SER A 1 877 ? 20.422 18.516 -3.395 1 98.44 877 SER A O 1
ATOM 7011 N N . ILE A 1 878 ? 20.797 16.719 -2.082 1 98.31 878 ILE A N 1
ATOM 7012 C CA . ILE A 1 878 ? 22.047 16.391 -2.756 1 98.31 878 ILE A CA 1
ATOM 7013 C C . ILE A 1 878 ? 21.766 15.961 -4.195 1 98.31 878 ILE A C 1
ATOM 7015 O O . ILE A 1 878 ? 22.391 16.453 -5.133 1 98.31 878 ILE A O 1
ATOM 7019 N N . ARG A 1 879 ? 20.797 15.141 -4.426 1 98.25 879 ARG A N 1
ATOM 7020 C CA . ARG A 1 879 ? 20.5 14.586 -5.746 1 98.25 879 ARG A CA 1
ATOM 7021 C C . ARG A 1 879 ? 19.938 15.656 -6.672 1 98.25 879 ARG A C 1
ATOM 7023 O O . ARG A 1 879 ? 20.234 15.672 -7.867 1 98.25 879 ARG A O 1
ATOM 7030 N N . LEU A 1 880 ? 19.078 16.562 -6.133 1 98.06 880 LEU A N 1
ATOM 7031 C CA . LEU A 1 880 ? 18.562 17.672 -6.93 1 98.06 880 LEU A CA 1
ATOM 7032 C C . LEU A 1 880 ? 19.703 18.547 -7.441 1 98.06 880 LEU A C 1
ATOM 7034 O O . LEU A 1 880 ? 19.734 18.906 -8.625 1 98.06 880 LEU A O 1
ATOM 7038 N N . SER A 1 881 ? 20.641 18.875 -6.535 1 98.25 881 SER A N 1
ATOM 7039 C CA . SER A 1 881 ? 21.766 19.703 -6.93 1 98.25 881 SER A CA 1
ATOM 7040 C C . SER A 1 881 ? 22.641 18.984 -7.953 1 98.25 881 SER A C 1
ATOM 7042 O O . SER A 1 881 ? 23.094 19.594 -8.93 1 98.25 881 SER A O 1
ATOM 7044 N N . GLN A 1 882 ? 22.891 17.641 -7.777 1 98.44 882 GLN A N 1
ATOM 7045 C CA . GLN A 1 882 ? 23.719 16.875 -8.703 1 98.44 882 GLN A CA 1
ATOM 7046 C C . GLN A 1 882 ? 23.078 16.797 -10.086 1 98.44 882 GLN A C 1
ATOM 7048 O O . GLN A 1 882 ? 23.766 16.953 -11.102 1 98.44 882 GLN A O 1
ATOM 7053 N N . PHE A 1 883 ? 21.812 16.594 -10.172 1 98.44 883 PHE A N 1
ATOM 7054 C CA . PHE A 1 883 ? 21.062 16.469 -11.422 1 98.44 883 PHE A CA 1
ATOM 7055 C C . PHE A 1 883 ? 21.156 17.766 -12.227 1 98.44 883 PHE A C 1
ATOM 7057 O O . PHE A 1 883 ? 21.5 17.734 -13.406 1 98.44 883 PHE A O 1
ATOM 7064 N N . PHE A 1 884 ? 20.844 18.922 -11.594 1 98.81 884 PHE A N 1
ATOM 7065 C CA . PHE A 1 884 ? 20.828 20.188 -12.312 1 98.81 884 PHE A CA 1
ATOM 7066 C C . PHE A 1 884 ? 22.234 20.656 -12.609 1 98.81 884 PHE A C 1
ATOM 7068 O O . PHE A 1 884 ? 22.484 21.281 -13.648 1 98.81 884 PHE A O 1
ATOM 7075 N N . ASP A 1 885 ? 23.25 20.406 -11.695 1 98.62 885 ASP A N 1
ATOM 7076 C CA . ASP A 1 885 ? 24.641 20.734 -11.984 1 98.62 885 ASP A CA 1
ATOM 7077 C C . ASP A 1 885 ? 25.141 20 -13.219 1 98.62 885 ASP A C 1
ATOM 7079 O O . ASP A 1 885 ? 25.891 20.547 -14.031 1 98.62 885 ASP A O 1
ATOM 7083 N N . TYR A 1 886 ? 24.75 18.703 -13.344 1 98.44 886 TYR A N 1
ATOM 7084 C CA . TYR A 1 886 ? 25.141 17.906 -14.5 1 98.44 886 TYR A CA 1
ATOM 7085 C C . TYR A 1 886 ? 24.609 18.531 -15.789 1 98.44 886 TYR A C 1
ATOM 7087 O O . TYR A 1 886 ? 25.375 18.75 -16.734 1 98.44 886 TYR A O 1
ATOM 7095 N N . TYR A 1 887 ? 23.391 18.891 -15.883 1 98.44 887 TYR A N 1
ATOM 7096 C CA . TYR A 1 887 ? 22.766 19.312 -17.125 1 98.44 887 TYR A CA 1
ATOM 7097 C C . TYR A 1 887 ? 23.031 20.781 -17.406 1 98.44 887 TYR A C 1
ATOM 7099 O O . TYR A 1 887 ? 23.188 21.188 -18.562 1 98.44 887 TYR A O 1
ATOM 7107 N N . LEU A 1 888 ? 23.156 21.656 -16.328 1 98.62 888 LEU A N 1
ATOM 7108 C CA . LEU A 1 888 ? 23.188 23.094 -16.578 1 98.62 888 LEU A CA 1
ATOM 7109 C C . LEU A 1 888 ? 24.609 23.625 -16.469 1 98.62 888 LEU A C 1
ATOM 7111 O O . LEU A 1 888 ? 24.953 24.641 -17.078 1 98.62 888 LEU A O 1
ATOM 7115 N N . LYS A 1 889 ? 25.469 22.953 -15.727 1 97.94 889 LYS A N 1
ATOM 7116 C CA . LYS A 1 889 ? 26.812 23.484 -15.492 1 97.94 889 LYS A CA 1
ATOM 7117 C C . LYS A 1 889 ? 27.875 22.547 -16.047 1 97.94 889 LYS A C 1
ATOM 7119 O O . LYS A 1 889 ? 29.078 22.797 -15.906 1 97.94 889 LYS A O 1
ATOM 7124 N N . GLY A 1 890 ? 27.469 21.391 -16.547 1 97.06 890 GLY A N 1
ATOM 7125 C CA . GLY A 1 890 ? 28.406 20.469 -17.156 1 97.06 890 GLY A CA 1
ATOM 7126 C C . GLY A 1 890 ? 29.172 19.641 -16.141 1 97.06 890 GLY A C 1
ATOM 7127 O O . GLY A 1 890 ? 30.219 19.062 -16.469 1 97.06 890 GLY A O 1
ATOM 7128 N N . ALA A 1 891 ? 28.703 19.516 -14.906 1 97.5 891 ALA A N 1
ATOM 7129 C CA . ALA A 1 891 ? 29.328 18.641 -13.914 1 97.5 891 ALA A CA 1
ATOM 7130 C C . ALA A 1 891 ? 29.234 17.188 -14.352 1 97.5 891 ALA A C 1
ATOM 7132 O O . ALA A 1 891 ? 28.344 16.812 -15.117 1 97.5 891 ALA A O 1
ATOM 7133 N N . PRO A 1 892 ? 30.172 16.328 -13.914 1 97.44 892 PRO A N 1
ATOM 7134 C CA . PRO A 1 892 ? 30.047 14.906 -14.242 1 97.44 892 PRO A CA 1
ATOM 7135 C C . PRO A 1 892 ? 28.766 14.289 -13.688 1 97.44 892 PRO A C 1
ATOM 7137 O O . PRO A 1 892 ? 28.281 14.703 -12.633 1 97.44 892 PRO A O 1
ATOM 7140 N N . ALA A 1 893 ? 28.266 13.312 -14.375 1 97.5 893 ALA A N 1
ATOM 7141 C CA . ALA A 1 893 ? 27.047 12.641 -13.945 1 97.5 893 ALA A CA 1
ATOM 7142 C C . ALA A 1 893 ? 27.281 11.82 -12.68 1 97.5 893 ALA A C 1
ATOM 7144 O O . ALA A 1 893 ? 28.281 11.109 -12.578 1 97.5 893 ALA A O 1
ATOM 7145 N N . PRO A 1 894 ? 26.469 11.914 -11.711 1 97.94 894 PRO A N 1
ATOM 7146 C CA . PRO A 1 894 ? 26.594 11.023 -10.555 1 97.94 894 PRO A CA 1
ATOM 7147 C C . PRO A 1 894 ? 26.312 9.562 -10.898 1 97.94 894 PRO A C 1
ATOM 7149 O O . PRO A 1 894 ? 25.578 9.273 -11.852 1 97.94 894 PRO A O 1
ATOM 7152 N N . LEU A 1 895 ? 26.797 8.633 -10.109 1 97.5 895 LEU A N 1
ATOM 7153 C CA . LEU A 1 895 ? 26.703 7.203 -10.391 1 97.5 895 LEU A CA 1
ATOM 7154 C C . LEU A 1 895 ? 25.266 6.73 -10.312 1 97.5 895 LEU A C 1
ATOM 7156 O O . LEU A 1 895 ? 24.875 5.805 -11.031 1 97.5 895 LEU A O 1
ATOM 7160 N N . TRP A 1 896 ? 24.406 7.316 -9.445 1 97.12 896 TRP A N 1
ATOM 7161 C CA . TRP A 1 896 ? 23.016 6.883 -9.336 1 97.12 896 TRP A CA 1
ATOM 7162 C C . TRP A 1 896 ? 22.266 7.16 -10.633 1 97.12 896 TRP A C 1
ATOM 7164 O O . TRP A 1 896 ? 21.234 6.547 -10.898 1 97.12 896 TRP A O 1
ATOM 7174 N N . MET A 1 897 ? 22.719 8.125 -11.469 1 97.69 897 MET A N 1
ATOM 7175 C CA . MET A 1 897 ? 22.078 8.406 -12.758 1 97.69 897 MET A CA 1
ATOM 7176 C C . MET A 1 897 ? 22.594 7.449 -13.828 1 97.69 897 MET A C 1
ATOM 7178 O O . MET A 1 897 ? 21.812 6.992 -14.68 1 97.69 897 MET A O 1
ATOM 7182 N N . THR A 1 898 ? 23.938 7.109 -13.805 1 96.5 898 THR A N 1
ATOM 7183 C CA . THR A 1 898 ? 24.547 6.344 -14.891 1 96.5 898 THR A CA 1
ATOM 7184 C C . THR A 1 898 ? 24.406 4.844 -14.641 1 96.5 898 THR A C 1
ATOM 7186 O O . THR A 1 898 ? 24.125 4.082 -15.57 1 96.5 898 THR A O 1
ATOM 7189 N N . GLU A 1 899 ? 24.469 4.457 -13.344 1 94.25 899 GLU A N 1
ATOM 7190 C CA . GLU A 1 899 ? 24.453 3.037 -13 1 94.25 899 GLU A CA 1
ATOM 7191 C C . GLU A 1 899 ? 23.156 2.668 -12.281 1 94.25 899 GLU A C 1
ATOM 7193 O O . GLU A 1 899 ? 22.828 1.488 -12.148 1 94.25 899 GLU A O 1
ATOM 7198 N N . GLY A 1 900 ? 22.359 3.637 -11.93 1 94.12 900 GLY A N 1
ATOM 7199 C CA . GLY A 1 900 ? 21.203 3.385 -11.086 1 94.12 900 GLY A CA 1
ATOM 7200 C C . GLY A 1 900 ? 21.578 2.941 -9.68 1 94.12 900 GLY A C 1
ATOM 7201 O O . GLY A 1 900 ? 22.719 3.084 -9.266 1 94.12 900 GLY A O 1
ATOM 7202 N N . LEU A 1 901 ? 20.656 2.623 -8.945 1 95.25 901 LEU A N 1
ATOM 7203 C CA . LEU A 1 901 ? 20.797 1.965 -7.648 1 95.25 901 LEU A CA 1
ATOM 7204 C C . LEU A 1 901 ? 20.094 0.61 -7.652 1 95.25 901 LEU A C 1
ATOM 7206 O O . LEU A 1 901 ? 18.953 0.495 -7.195 1 95.25 901 LEU A O 1
ATOM 7210 N N . PRO A 1 902 ? 20.797 -0.442 -8.102 1 95.56 902 PRO A N 1
ATOM 7211 C CA . PRO A 1 902 ? 20.203 -1.777 -8.141 1 95.56 902 PRO A CA 1
ATOM 7212 C C . PRO A 1 902 ? 19.672 -2.225 -6.781 1 95.56 902 PRO A C 1
ATOM 7214 O O . PRO A 1 902 ? 20.25 -1.874 -5.746 1 95.56 902 PRO A O 1
ATOM 7217 N N . ALA A 1 903 ? 18.578 -3.012 -6.762 1 95.62 903 ALA A N 1
ATOM 7218 C CA . ALA A 1 903 ? 17.938 -3.455 -5.531 1 95.62 903 ALA A CA 1
ATOM 7219 C C . ALA A 1 903 ? 18.922 -4.152 -4.605 1 95.62 903 ALA A C 1
ATOM 7221 O O . ALA A 1 903 ? 18.828 -4.047 -3.383 1 95.62 903 ALA A O 1
ATOM 7222 N N . VAL A 1 904 ? 19.922 -4.848 -5.117 1 95.56 904 VAL A N 1
ATOM 7223 C CA . VAL A 1 904 ? 20.891 -5.594 -4.316 1 95.56 904 VAL A CA 1
ATOM 7224 C C . VAL A 1 904 ? 21.812 -4.629 -3.588 1 95.56 904 VAL A C 1
ATOM 7226 O O . VAL A 1 904 ? 22.5 -5.012 -2.637 1 95.56 904 VAL A O 1
ATOM 7229 N N . GLU A 1 905 ? 21.859 -3.322 -4.043 1 96.44 905 GLU A N 1
ATOM 7230 C CA . GLU A 1 905 ? 22.719 -2.324 -3.426 1 96.44 905 GLU A CA 1
ATOM 7231 C C . GLU A 1 905 ? 21.922 -1.35 -2.568 1 96.44 905 GLU A C 1
ATOM 7233 O O . GLU A 1 905 ? 22.484 -0.475 -1.914 1 96.44 905 GLU A O 1
ATOM 7238 N N . LYS A 1 906 ? 20.625 -1.451 -2.574 1 95.06 906 LYS A N 1
ATOM 7239 C CA . LYS A 1 906 ? 19.766 -0.591 -1.769 1 95.06 906 LYS A CA 1
ATOM 7240 C C . LYS A 1 906 ? 20.156 -0.648 -0.294 1 95.06 906 LYS A C 1
ATOM 7242 O O . LYS A 1 906 ? 20.297 -1.732 0.272 1 95.06 906 LYS A O 1
ATOM 7247 N N . GLY A 1 907 ? 20.344 0.498 0.322 1 92.62 907 GLY A N 1
ATOM 7248 C CA . GLY A 1 907 ? 20.688 0.566 1.731 1 92.62 907 GLY A CA 1
ATOM 7249 C C . GLY A 1 907 ? 22.172 0.356 1.99 1 92.62 907 GLY A C 1
ATOM 7250 O O . GLY A 1 907 ? 22.641 0.594 3.1 1 92.62 907 GLY A O 1
ATOM 7251 N N . ARG A 1 908 ? 22.953 -0.076 0.947 1 95.25 908 ARG A N 1
ATOM 7252 C CA . ARG A 1 908 ? 24.375 -0.358 1.097 1 95.25 908 ARG A CA 1
ATOM 7253 C C . ARG A 1 908 ? 25.219 0.799 0.574 1 95.25 908 ARG A C 1
ATOM 7255 O O . ARG A 1 908 ? 26.328 1.034 1.06 1 95.25 908 ARG A O 1
ATOM 7262 N N . THR A 1 909 ? 24.75 1.531 -0.396 1 96.56 909 THR A N 1
ATOM 7263 C CA . THR A 1 909 ? 25.391 2.705 -0.976 1 96.56 909 THR A CA 1
ATOM 7264 C C . THR A 1 909 ? 24.344 3.695 -1.487 1 96.56 909 THR A C 1
ATOM 7266 O O . THR A 1 909 ? 23.188 3.326 -1.718 1 96.56 909 THR A O 1
ATOM 7269 N N . LEU A 1 910 ? 24.766 4.973 -1.556 1 96.88 910 LEU A N 1
ATOM 7270 C CA . LEU A 1 910 ? 23.859 6.008 -2.051 1 96.88 910 LEU A CA 1
ATOM 7271 C C . LEU A 1 910 ? 24.281 6.477 -3.439 1 96.88 910 LEU A C 1
ATOM 7273 O O . LEU A 1 910 ? 23.5 7.141 -4.133 1 96.88 910 LEU A O 1
ATOM 7277 N N . LYS A 1 911 ? 25.609 6.215 -3.836 1 97 911 LYS A N 1
ATOM 7278 C CA . LYS A 1 911 ? 26.156 6.434 -5.172 1 97 911 LYS A CA 1
ATOM 7279 C C . LYS A 1 911 ? 26.109 7.91 -5.555 1 97 911 LYS A C 1
ATOM 7281 O O . LYS A 1 911 ? 25.766 8.25 -6.688 1 97 911 LYS A O 1
ATOM 7286 N N . TYR A 1 912 ? 26.531 8.812 -4.57 1 95.75 912 TYR A N 1
ATOM 7287 C CA . TYR A 1 912 ? 26.656 10.242 -4.824 1 95.75 912 TYR A CA 1
ATOM 7288 C C . TYR A 1 912 ? 27.859 10.539 -5.719 1 95.75 912 TYR A C 1
ATOM 7290 O O . TYR A 1 912 ? 27.969 11.625 -6.285 1 95.75 912 TYR A O 1
ATOM 7298 N N . GLU A 1 913 ? 28.797 9.562 -5.719 1 95.81 913 GLU A N 1
ATOM 7299 C CA . GLU A 1 913 ? 30.062 9.789 -6.414 1 95.81 913 GLU A CA 1
ATOM 7300 C C . GLU A 1 913 ? 29.828 10.141 -7.883 1 95.81 913 GLU A C 1
ATOM 7302 O O . GLU A 1 913 ? 28.891 9.633 -8.508 1 95.81 913 GLU A O 1
ATOM 7307 N N . LEU A 1 914 ? 30.688 10.969 -8.375 1 95.06 914 LEU A N 1
ATOM 7308 C CA . LEU A 1 914 ? 30.594 11.445 -9.75 1 95.06 914 LEU A CA 1
ATOM 7309 C C . LEU A 1 914 ? 31.375 10.547 -10.695 1 95.06 914 LEU A C 1
ATOM 7311 O O . LEU A 1 914 ? 32.438 10.039 -10.336 1 95.06 914 LEU A O 1
ATOM 7315 N N . SER A 1 915 ? 30.766 10.328 -11.773 1 90.62 915 SER A N 1
ATOM 7316 C CA . SER A 1 915 ? 31.422 9.516 -12.789 1 90.62 915 SER A CA 1
ATOM 7317 C C . SER A 1 915 ? 32.688 10.203 -13.328 1 90.62 915 SER A C 1
ATOM 7319 O O . SER A 1 915 ? 32.812 11.43 -13.242 1 90.62 915 SER A O 1
ATOM 7321 N N . GLU A 1 916 ? 33.812 9.438 -13.719 1 77.81 916 GLU A N 1
ATOM 7322 C CA . GLU A 1 916 ? 35.062 9.969 -14.273 1 77.81 916 GLU A CA 1
ATOM 7323 C C . GLU A 1 916 ? 34.844 10.508 -15.688 1 77.81 916 GLU A C 1
ATOM 7325 O O . GLU A 1 916 ? 34 9.992 -16.438 1 77.81 916 GLU A O 1
ATOM 7330 N N . MET B 1 1 ? -43.938 -39.906 -4.867 1 31.67 1 MET B N 1
ATOM 7331 C CA . MET B 1 1 ? -43.594 -38.5 -5.062 1 31.67 1 MET B CA 1
ATOM 7332 C C . MET B 1 1 ? -42.062 -38.312 -4.957 1 31.67 1 MET B C 1
ATOM 7334 O O . MET B 1 1 ? -41.469 -38.688 -3.953 1 31.67 1 MET B O 1
ATOM 7338 N N . ALA B 1 2 ? -41.406 -38.438 -6.008 1 46.31 2 ALA B N 1
ATOM 7339 C CA . ALA B 1 2 ? -39.969 -38.406 -5.996 1 46.31 2 ALA B CA 1
ATOM 7340 C C . ALA B 1 2 ? -39.438 -37.281 -5.098 1 46.31 2 ALA B C 1
ATOM 7342 O O . ALA B 1 2 ? -39.844 -36.125 -5.25 1 46.31 2 ALA B O 1
ATOM 7343 N N . GLN B 1 3 ? -39.094 -37.469 -3.953 1 56.97 3 GLN B N 1
ATOM 7344 C CA . GLN B 1 3 ? -38.656 -36.562 -2.918 1 56.97 3 GLN B CA 1
ATOM 7345 C C . GLN B 1 3 ? -37.656 -35.531 -3.477 1 56.97 3 GLN B C 1
ATOM 7347 O O . GLN B 1 3 ? -36.688 -35.906 -4.121 1 56.97 3 GLN B O 1
ATOM 7352 N N . GLN B 1 4 ? -38.031 -34.25 -3.65 1 79.62 4 GLN B N 1
ATOM 7353 C CA . GLN B 1 4 ? -37.25 -33.156 -4.184 1 79.62 4 GLN B CA 1
ATOM 7354 C C . GLN B 1 4 ? -35.938 -33 -3.428 1 79.62 4 GLN B C 1
ATOM 7356 O O . GLN B 1 4 ? -35.906 -32.844 -2.205 1 79.62 4 GLN B O 1
ATOM 7361 N N . LYS B 1 5 ? -34.688 -33.344 -4.09 1 94.38 5 LYS B N 1
ATOM 7362 C CA . LYS B 1 5 ? -33.344 -33.188 -3.506 1 94.38 5 LYS B CA 1
ATOM 7363 C C . LYS B 1 5 ? -33.094 -31.719 -3.105 1 94.38 5 LYS B C 1
ATOM 7365 O O . LYS B 1 5 ? -33.469 -30.797 -3.828 1 94.38 5 LYS B O 1
ATOM 7370 N N . PRO B 1 6 ? -32.594 -31.547 -1.899 1 96.69 6 PRO B N 1
ATOM 7371 C CA . PRO B 1 6 ? -32.25 -30.188 -1.492 1 96.69 6 PRO B CA 1
ATOM 7372 C C . PRO B 1 6 ? -31.156 -29.578 -2.354 1 96.69 6 PRO B C 1
ATOM 7374 O O . PRO B 1 6 ? -30.328 -30.297 -2.918 1 96.69 6 PRO B O 1
ATOM 7377 N N . SER B 1 7 ? -31.188 -28.25 -2.469 1 97.69 7 SER B N 1
ATOM 7378 C CA . SER B 1 7 ? -30.125 -27.531 -3.15 1 97.69 7 SER B CA 1
ATOM 7379 C C . SER B 1 7 ? -28.844 -27.484 -2.311 1 97.69 7 SER B C 1
ATOM 7381 O O . SER B 1 7 ? -28.891 -27.672 -1.093 1 97.69 7 SER B O 1
ATOM 7383 N N . LEU B 1 8 ? -27.703 -27.203 -2.969 1 97.75 8 LEU B N 1
ATOM 7384 C CA . LEU B 1 8 ? -26.438 -26.969 -2.275 1 97.75 8 LEU B CA 1
ATOM 7385 C C . LEU B 1 8 ? -26.531 -25.734 -1.38 1 97.75 8 LEU B C 1
ATOM 7387 O O . LEU B 1 8 ? -27.156 -24.734 -1.752 1 97.75 8 LEU B O 1
ATOM 7391 N N . VAL B 1 9 ? -26.016 -25.812 -0.194 1 97.38 9 VAL B N 1
ATOM 7392 C CA . VAL B 1 9 ? -25.828 -24.656 0.68 1 97.38 9 VAL B CA 1
ATOM 7393 C C . VAL B 1 9 ? -24.344 -24.453 0.936 1 97.38 9 VAL B C 1
ATOM 7395 O O . VAL B 1 9 ? -23.531 -25.328 0.657 1 97.38 9 VAL B O 1
ATOM 7398 N N . HIS B 1 10 ? -23.922 -23.266 1.366 1 96.81 10 HIS B N 1
ATOM 7399 C CA . HIS B 1 10 ? -22.516 -22.922 1.524 1 96.81 10 HIS B CA 1
ATOM 7400 C C . HIS B 1 10 ? -21.812 -23.859 2.496 1 96.81 10 HIS B C 1
ATOM 7402 O O . HIS B 1 10 ? -20.609 -24.125 2.359 1 96.81 10 HIS B O 1
ATOM 7408 N N . GLU B 1 11 ? -22.531 -24.406 3.422 1 94.94 11 GLU B N 1
ATOM 7409 C CA . GLU B 1 11 ? -21.984 -25.312 4.43 1 94.94 11 GLU B CA 1
ATOM 7410 C C . GLU B 1 11 ? -21.578 -26.656 3.807 1 94.94 11 GLU B C 1
ATOM 7412 O O . GLU B 1 11 ? -20.812 -27.406 4.41 1 94.94 11 GLU B O 1
ATOM 7417 N N . ASP B 1 12 ? -22.109 -26.922 2.643 1 96.69 12 ASP B N 1
ATOM 7418 C CA . ASP B 1 12 ? -21.812 -28.188 1.979 1 96.69 12 ASP B CA 1
ATOM 7419 C C . ASP B 1 12 ? -20.359 -28.234 1.511 1 96.69 12 ASP B C 1
ATOM 7421 O O . ASP B 1 12 ? -19.797 -29.312 1.27 1 96.69 12 ASP B O 1
ATOM 7425 N N . TYR B 1 13 ? -19.703 -27.047 1.367 1 97.25 13 TYR B N 1
ATOM 7426 C CA . TYR B 1 13 ? -18.344 -26.969 0.848 1 97.25 13 TYR B CA 1
ATOM 7427 C C . TYR B 1 13 ? -17.391 -27.844 1.667 1 97.25 13 TYR B C 1
ATOM 7429 O O . TYR B 1 13 ? -16.578 -28.578 1.108 1 97.25 13 TYR B O 1
ATOM 7437 N N . ASP B 1 14 ? -17.609 -27.844 2.922 1 96.31 14 ASP B N 1
ATOM 7438 C CA . ASP B 1 14 ? -16.641 -28.438 3.844 1 96.31 14 ASP B CA 1
ATOM 7439 C C . ASP B 1 14 ? -16.578 -29.953 3.666 1 96.31 14 ASP B C 1
ATOM 7441 O O . ASP B 1 14 ? -15.5 -30.547 3.766 1 96.31 14 ASP B O 1
ATOM 7445 N N . ARG B 1 15 ? -17.672 -30.547 3.369 1 95.44 15 ARG B N 1
ATOM 7446 C CA . ARG B 1 15 ? -17.734 -32 3.322 1 95.44 15 ARG B CA 1
ATOM 7447 C C . ARG B 1 15 ? -17.484 -32.531 1.911 1 95.44 15 ARG B C 1
ATOM 7449 O O . ARG B 1 15 ? -17.516 -33.719 1.669 1 95.44 15 ARG B O 1
ATOM 7456 N N . TRP B 1 16 ? -17.344 -31.641 0.958 1 97.81 16 TRP B N 1
ATOM 7457 C CA . TRP B 1 16 ? -17.031 -32.094 -0.394 1 97.81 16 TRP B CA 1
ATOM 7458 C C . TRP B 1 16 ? -15.578 -32.531 -0.507 1 97.81 16 TRP B C 1
ATOM 7460 O O . TRP B 1 16 ? -14.664 -31.766 -0.16 1 97.81 16 TRP B O 1
ATOM 7470 N N . ASN B 1 17 ? -15.352 -33.75 -1.007 1 97.94 17 ASN B N 1
ATOM 7471 C CA . ASN B 1 17 ? -14.016 -34.344 -1.026 1 97.94 17 ASN B CA 1
ATOM 7472 C C . ASN B 1 17 ? -13.312 -34.094 -2.359 1 97.94 17 ASN B C 1
ATOM 7474 O O . ASN B 1 17 ? -13.969 -33.844 -3.371 1 97.94 17 ASN B O 1
ATOM 7478 N N . SER B 1 18 ? -12.016 -34.125 -2.338 1 97.62 18 SER B N 1
ATOM 7479 C CA . SER B 1 18 ? -11.164 -34.188 -3.527 1 97.62 18 SER B CA 1
ATOM 7480 C C . SER B 1 18 ? -10.273 -35.406 -3.533 1 97.62 18 SER B C 1
ATOM 7482 O O . SER B 1 18 ? -9.906 -35.938 -2.475 1 97.62 18 SER B O 1
ATOM 7484 N N . LEU B 1 19 ? -10.031 -35.906 -4.684 1 97.75 19 LEU B N 1
ATOM 7485 C CA . LEU B 1 19 ? -9.141 -37.031 -4.883 1 97.75 19 LEU B CA 1
ATOM 7486 C C . LEU B 1 19 ? -7.824 -36.594 -5.512 1 97.75 19 LEU B C 1
ATOM 7488 O O . LEU B 1 19 ? -7.824 -35.844 -6.484 1 97.75 19 LEU B O 1
ATOM 7492 N N . SER B 1 20 ? -6.734 -37.031 -4.906 1 96.12 20 SER B N 1
ATOM 7493 C CA . SER B 1 20 ? -5.422 -36.625 -5.414 1 96.12 20 SER B CA 1
ATOM 7494 C C . SER B 1 20 ? -4.387 -37.719 -5.164 1 96.12 20 SER B C 1
ATOM 7496 O O . SER B 1 20 ? -4.688 -38.75 -4.547 1 96.12 20 SER B O 1
ATOM 7498 N N . SER B 1 21 ? -3.217 -37.562 -5.723 1 96.06 21 SER B N 1
ATOM 7499 C CA . SER B 1 21 ? -2.027 -38.375 -5.453 1 96.06 21 SER B CA 1
ATOM 7500 C C . SER B 1 21 ? -2.254 -39.844 -5.82 1 96.06 21 SER B C 1
ATOM 7502 O O . SER B 1 21 ? -1.991 -40.75 -5.016 1 96.06 21 SER B O 1
ATOM 7504 N N . VAL B 1 22 ? -2.785 -40.062 -7 1 97.12 22 VAL B N 1
ATOM 7505 C CA . VAL B 1 22 ? -2.977 -41.438 -7.469 1 97.12 22 VAL B CA 1
ATOM 7506 C C . VAL B 1 22 ? -1.621 -42.094 -7.742 1 97.12 22 VAL B C 1
ATOM 7508 O O . VAL B 1 22 ? -0.76 -41.469 -8.391 1 97.12 22 VAL B O 1
ATOM 7511 N N . GLN B 1 23 ? -1.489 -43.344 -7.215 1 95.38 23 GLN B N 1
ATOM 7512 C CA . GLN B 1 23 ? -0.244 -44.094 -7.379 1 95.38 23 GLN B CA 1
ATOM 7513 C C . GLN B 1 23 ? -0.514 -45.531 -7.797 1 95.38 23 GLN B C 1
ATOM 7515 O O . GLN B 1 23 ? -1.565 -46.094 -7.48 1 95.38 23 GLN B O 1
ATOM 7520 N N . LEU B 1 24 ? 0.442 -46.031 -8.57 1 95.19 24 LEU B N 1
ATOM 7521 C CA . LEU B 1 24 ? 0.468 -47.438 -8.969 1 95.19 24 LEU B CA 1
ATOM 7522 C C . LEU B 1 24 ? 1.771 -48.094 -8.531 1 95.19 24 LEU B C 1
ATOM 7524 O O . LEU B 1 24 ? 2.85 -47.5 -8.688 1 95.19 24 LEU B O 1
ATOM 7528 N N . SER B 1 25 ? 1.594 -49.375 -7.871 1 96.12 25 SER B N 1
ATOM 7529 C CA . SER B 1 25 ? 2.814 -50.125 -7.562 1 96.12 25 SER B CA 1
ATOM 7530 C C . SER B 1 25 ? 3.559 -50.531 -8.836 1 96.12 25 SER B C 1
ATOM 7532 O O . SER B 1 25 ? 2.969 -50.562 -9.922 1 96.12 25 SER B O 1
ATOM 7534 N N . LYS B 1 26 ? 4.832 -50.844 -8.719 1 94.81 26 LYS B N 1
ATOM 7535 C CA . LYS B 1 26 ? 5.648 -51.156 -9.891 1 94.81 26 LYS B CA 1
ATOM 7536 C C . LYS B 1 26 ? 5.086 -52.344 -10.664 1 94.81 26 LYS B C 1
ATOM 7538 O O . LYS B 1 26 ? 5.113 -52.344 -11.898 1 94.81 26 LYS B O 1
ATOM 7543 N N . ASP B 1 27 ? 4.559 -53.281 -9.969 1 95.81 27 ASP B N 1
ATOM 7544 C CA . ASP B 1 27 ? 4.051 -54.5 -10.609 1 95.81 27 ASP B CA 1
ATOM 7545 C C . ASP B 1 27 ? 2.596 -54.312 -11.039 1 95.81 27 ASP B C 1
ATOM 7547 O O . ASP B 1 27 ? 2.012 -55.219 -11.656 1 95.81 27 ASP B O 1
ATOM 7551 N N . GLY B 1 28 ? 2.018 -53.156 -10.664 1 96.44 28 GLY B N 1
ATOM 7552 C CA . GLY B 1 28 ? 0.662 -52.844 -11.086 1 96.44 28 GLY B CA 1
ATOM 7553 C C . GLY B 1 28 ? -0.398 -53.531 -10.25 1 96.44 28 GLY B C 1
ATOM 7554 O O . GLY B 1 28 ? -1.591 -53.438 -10.547 1 96.44 28 GLY B O 1
ATOM 7555 N N . GLN B 1 29 ? -0.026 -54.156 -9.133 1 95.94 29 GLN B N 1
ATOM 7556 C CA . GLN B 1 29 ? -0.973 -54.938 -8.359 1 95.94 29 GLN B CA 1
ATOM 7557 C C . GLN B 1 29 ? -1.763 -54.062 -7.387 1 95.94 29 GLN B C 1
ATOM 7559 O O . GLN B 1 29 ? -2.863 -54.438 -6.969 1 95.94 29 GLN B O 1
ATOM 7564 N N . TRP B 1 30 ? -1.166 -53.031 -7.031 1 96.62 30 TRP B N 1
ATOM 7565 C CA . TRP B 1 30 ? -1.806 -52.188 -6.027 1 96.62 30 TRP B CA 1
ATOM 7566 C C . TRP B 1 30 ? -1.984 -50.75 -6.551 1 96.62 30 TRP B C 1
ATOM 7568 O O . TRP B 1 30 ? -1.108 -50.219 -7.234 1 96.62 30 TRP B O 1
ATOM 7578 N N . VAL B 1 31 ? -3.115 -50.188 -6.281 1 97.06 31 VAL B N 1
ATOM 7579 C CA . VAL B 1 31 ? -3.445 -48.781 -6.582 1 97.06 31 VAL B CA 1
ATOM 7580 C C . VAL B 1 31 ? -3.744 -48.031 -5.285 1 97.06 31 VAL B C 1
ATOM 7582 O O . VAL B 1 31 ? -4.402 -48.562 -4.391 1 97.06 31 VAL B O 1
ATOM 7585 N N . GLY B 1 32 ? -3.189 -46.844 -5.141 1 97.5 32 GLY B N 1
ATOM 7586 C CA . GLY B 1 32 ? -3.467 -46 -3.986 1 97.5 32 GLY B CA 1
ATOM 7587 C C . GLY B 1 32 ? -3.799 -44.562 -4.359 1 97.5 32 GLY B C 1
ATOM 7588 O O . GLY B 1 32 ? -3.383 -44.094 -5.414 1 97.5 32 GLY B O 1
ATOM 7589 N N . TYR B 1 33 ? -4.598 -43.875 -3.574 1 97.69 33 TYR B N 1
ATOM 7590 C CA . TYR B 1 33 ? -4.961 -42.469 -3.754 1 97.69 33 TYR B CA 1
ATOM 7591 C C . TYR B 1 33 ? -5.422 -41.844 -2.439 1 97.69 33 TYR B C 1
ATOM 7593 O O . TYR B 1 33 ? -5.684 -42.562 -1.469 1 97.69 33 TYR B O 1
ATOM 7601 N N . GLU B 1 34 ? -5.418 -40.531 -2.402 1 97.81 34 GLU B N 1
ATOM 7602 C CA . GLU B 1 34 ? -5.832 -39.781 -1.23 1 97.81 34 GLU B CA 1
ATOM 7603 C C . GLU B 1 34 ? -7.18 -39.094 -1.462 1 97.81 34 GLU B C 1
ATOM 7605 O O . GLU B 1 34 ? -7.441 -38.594 -2.549 1 97.81 34 GLU B O 1
ATOM 7610 N N . ILE B 1 35 ? -8.102 -39.188 -0.552 1 98.12 35 ILE B N 1
ATOM 7611 C CA . ILE B 1 35 ? -9.383 -38.469 -0.54 1 98.12 35 ILE B CA 1
ATOM 7612 C C . ILE B 1 35 ? -9.43 -37.531 0.654 1 98.12 35 ILE B C 1
ATOM 7614 O O . ILE B 1 35 ? -9.258 -37.938 1.8 1 98.12 35 ILE B O 1
ATOM 7618 N N . SER B 1 36 ? -9.609 -36.281 0.385 1 97.5 36 SER B N 1
ATOM 7619 C CA . SER B 1 36 ? -9.602 -35.281 1.446 1 97.5 36 SER B CA 1
ATOM 7620 C C . SER B 1 36 ? -10.82 -34.344 1.348 1 97.5 36 SER B C 1
ATOM 7622 O O . SER B 1 36 ? -11.117 -33.812 0.275 1 97.5 36 SER B O 1
ATOM 7624 N N . PRO B 1 37 ? -11.586 -34.219 2.471 1 97.25 37 PRO B N 1
ATOM 7625 C CA . PRO B 1 37 ? -12.57 -33.125 2.48 1 97.25 37 PRO B CA 1
ATOM 7626 C C . PRO B 1 37 ? -11.922 -31.75 2.42 1 97.25 37 PRO B C 1
ATOM 7628 O O . PRO B 1 37 ? -10.711 -31.625 2.604 1 97.25 37 PRO B O 1
ATOM 7631 N N . GLN B 1 38 ? -12.641 -30.734 2.057 1 96.44 38 GLN B N 1
ATOM 7632 C CA . GLN B 1 38 ? -12.109 -29.375 2.047 1 96.44 38 GLN B CA 1
ATOM 7633 C C . GLN B 1 38 ? -11.75 -28.922 3.455 1 96.44 38 GLN B C 1
ATOM 7635 O O . GLN B 1 38 ? -10.812 -28.141 3.637 1 96.44 38 GLN B O 1
ATOM 7640 N N . GLU B 1 39 ? -12.578 -29.328 4.445 1 94.88 39 GLU B N 1
ATOM 7641 C CA . GLU B 1 39 ? -12.25 -29.109 5.852 1 94.88 39 GLU B CA 1
ATOM 7642 C C . GLU B 1 39 ? -12.461 -30.375 6.672 1 94.88 39 GLU B C 1
ATOM 7644 O O . GLU B 1 39 ? -13.547 -30.953 6.668 1 94.88 39 GLU B O 1
ATOM 7649 N N . GLY B 1 40 ? -11.391 -30.781 7.281 1 96.19 40 GLY B N 1
ATOM 7650 C CA . GLY B 1 40 ? -11.469 -32 8.078 1 96.19 40 GLY B CA 1
ATOM 7651 C C . GLY B 1 40 ? -10.383 -33 7.75 1 96.19 40 GLY B C 1
ATOM 7652 O O . GLY B 1 40 ? -9.383 -32.656 7.113 1 96.19 40 GLY B O 1
ATOM 7653 N N . ASP B 1 41 ? -10.57 -34.25 8.25 1 97.69 41 ASP B N 1
ATOM 7654 C CA . ASP B 1 41 ? -9.57 -35.312 8.117 1 97.69 41 ASP B CA 1
ATOM 7655 C C . ASP B 1 41 ? -9.766 -36.094 6.82 1 97.69 41 ASP B C 1
ATOM 7657 O O . ASP B 1 41 ? -10.867 -36.531 6.52 1 97.69 41 ASP B O 1
ATOM 7661 N N . GLY B 1 42 ? -8.75 -36.281 6.043 1 97.69 42 GLY B N 1
ATOM 7662 C CA . GLY B 1 42 ? -8.766 -37.094 4.844 1 97.69 42 GLY B CA 1
ATOM 7663 C C . GLY B 1 42 ? -8.414 -38.531 5.117 1 97.69 42 GLY B C 1
ATOM 7664 O O . GLY B 1 42 ? -8.516 -39 6.25 1 97.69 42 GLY B O 1
ATOM 7665 N N . ARG B 1 43 ? -8.195 -39.312 4.113 1 98.12 43 ARG B N 1
ATOM 7666 C CA . ARG B 1 43 ? -7.82 -40.688 4.215 1 98.12 43 ARG B CA 1
ATOM 7667 C C . ARG B 1 43 ? -7.074 -41.156 2.967 1 98.12 43 ARG B C 1
ATOM 7669 O O . ARG B 1 43 ? -7.176 -40.531 1.91 1 98.12 43 ARG B O 1
ATOM 7676 N N . ILE B 1 44 ? -6.301 -42.188 3.107 1 98.25 44 ILE B N 1
ATOM 7677 C CA . ILE B 1 44 ? -5.723 -42.938 1.993 1 98.25 44 ILE B CA 1
ATOM 7678 C C . ILE B 1 44 ? -6.512 -44.219 1.765 1 98.25 44 ILE B C 1
ATOM 7680 O O . ILE B 1 44 ? -6.938 -44.875 2.721 1 98.25 44 ILE B O 1
ATOM 7684 N N . GLU B 1 45 ? -6.785 -44.531 0.566 1 98.12 45 GLU B N 1
ATOM 7685 C CA . GLU B 1 45 ? -7.316 -45.844 0.19 1 98.12 45 GLU B CA 1
ATOM 7686 C C . GLU B 1 45 ? -6.344 -46.594 -0.705 1 98.12 45 GLU B C 1
ATOM 7688 O O . GLU B 1 45 ? -5.762 -46.031 -1.628 1 98.12 45 GLU B O 1
ATOM 7693 N N . VAL B 1 46 ? -6.055 -47.812 -0.327 1 98 46 VAL B N 1
ATOM 7694 C CA . VAL B 1 46 ? -5.223 -48.719 -1.111 1 98 46 VAL B CA 1
ATOM 7695 C C . VAL B 1 46 ? -6.039 -49.938 -1.537 1 98 46 VAL B C 1
ATOM 7697 O O . VAL B 1 46 ? -6.648 -50.625 -0.701 1 98 46 VAL B O 1
ATOM 7700 N N . ALA B 1 47 ? -6.059 -50.188 -2.805 1 96.38 47 ALA B N 1
ATOM 7701 C CA . ALA B 1 47 ? -6.859 -51.281 -3.34 1 96.38 47 ALA B CA 1
ATOM 7702 C C . ALA B 1 47 ? -6.02 -52.188 -4.23 1 96.38 47 ALA B C 1
ATOM 7704 O O . ALA B 1 47 ? -5.023 -51.75 -4.816 1 96.38 47 ALA B O 1
ATOM 7705 N N . ASN B 1 48 ? -6.477 -53.438 -4.211 1 93.88 48 ASN B N 1
ATOM 7706 C CA . ASN B 1 48 ? -5.898 -54.344 -5.191 1 93.88 48 ASN B CA 1
ATOM 7707 C C . ASN B 1 48 ? -6.418 -54.062 -6.598 1 93.88 48 ASN B C 1
ATOM 7709 O O . ASN B 1 48 ? -7.617 -53.844 -6.789 1 93.88 48 ASN B O 1
ATOM 7713 N N . HIS B 1 49 ? -5.488 -54.031 -7.559 1 93.25 49 HIS B N 1
ATOM 7714 C CA . HIS B 1 49 ? -5.816 -53.688 -8.938 1 93.25 49 HIS B CA 1
ATOM 7715 C C . HIS B 1 49 ? -6.832 -54.656 -9.523 1 93.25 49 HIS B C 1
ATOM 7717 O O . HIS B 1 49 ? -7.746 -54.25 -10.242 1 93.25 49 HIS B O 1
ATOM 7723 N N . ASP B 1 50 ? -6.766 -55.906 -9.195 1 89.81 50 ASP B N 1
ATOM 7724 C CA . ASP B 1 50 ? -7.617 -56.938 -9.781 1 89.81 50 ASP B CA 1
ATOM 7725 C C . ASP B 1 50 ? -8.891 -57.125 -8.961 1 89.81 50 ASP B C 1
ATOM 7727 O O . ASP B 1 50 ? -9.867 -57.719 -9.445 1 89.81 50 ASP B O 1
ATOM 7731 N N . GLN B 1 51 ? -8.875 -56.656 -7.723 1 91.31 51 GLN B N 1
ATOM 7732 C CA . GLN B 1 51 ? -10.039 -56.688 -6.84 1 91.31 51 GLN B CA 1
ATOM 7733 C C . GLN B 1 51 ? -10.289 -55.312 -6.219 1 91.31 51 GLN B C 1
ATOM 7735 O O . GLN B 1 51 ? -10.195 -55.156 -4.996 1 91.31 51 GLN B O 1
ATOM 7740 N N . PRO B 1 52 ? -10.719 -54.469 -7.031 1 89.94 52 PRO B N 1
ATOM 7741 C CA . PRO B 1 52 ? -10.781 -53.094 -6.59 1 89.94 52 PRO B CA 1
ATOM 7742 C C . PRO B 1 52 ? -11.789 -52.875 -5.469 1 89.94 52 PRO B C 1
ATOM 7744 O O . PRO B 1 52 ? -11.758 -51.812 -4.797 1 89.94 52 PRO B O 1
ATOM 7747 N N . ALA B 1 53 ? -12.688 -53.75 -5.203 1 87.75 53 ALA B N 1
ATOM 7748 C CA . ALA B 1 53 ? -13.695 -53.625 -4.152 1 87.75 53 ALA B CA 1
ATOM 7749 C C . ALA B 1 53 ? -13.07 -53.812 -2.771 1 87.75 53 ALA B C 1
ATOM 7751 O O . ALA B 1 53 ? -13.609 -53.344 -1.771 1 87.75 53 ALA B O 1
ATOM 7752 N N . SER B 1 54 ? -12.023 -54.594 -2.684 1 88.44 54 SER B N 1
ATOM 7753 C CA . SER B 1 54 ? -11.32 -54.812 -1.42 1 88.44 54 SER B CA 1
ATOM 7754 C C . SER B 1 54 ? -10.312 -53.688 -1.173 1 88.44 54 SER B C 1
ATOM 7756 O O . SER B 1 54 ? -9.312 -53.594 -1.889 1 88.44 54 SER B O 1
ATOM 7758 N N . LYS B 1 55 ? -10.609 -52.844 -0.221 1 94.38 55 LYS B N 1
ATOM 7759 C CA . LYS B 1 55 ? -9.75 -51.688 0.004 1 94.38 55 LYS B CA 1
ATOM 7760 C C . LYS B 1 55 ? -9.258 -51.625 1.448 1 94.38 55 LYS B C 1
ATOM 7762 O O . LYS B 1 55 ? -9.961 -52.062 2.361 1 94.38 55 LYS B O 1
ATOM 7767 N N . ILE B 1 56 ? -8.125 -51.219 1.614 1 96.62 56 ILE B N 1
ATOM 7768 C CA . ILE B 1 56 ? -7.57 -50.844 2.91 1 96.62 56 ILE B CA 1
ATOM 7769 C C . ILE B 1 56 ? -7.668 -49.344 3.098 1 96.62 56 ILE B C 1
ATOM 7771 O O . ILE B 1 56 ? -7.23 -48.562 2.238 1 96.62 56 ILE B O 1
ATOM 7775 N N . ILE B 1 57 ? -8.289 -48.906 4.102 1 97.19 57 ILE B N 1
ATOM 7776 C CA . ILE B 1 57 ? -8.484 -47.5 4.371 1 97.19 57 ILE B CA 1
ATOM 7777 C C . ILE B 1 57 ? -7.586 -47.062 5.527 1 97.19 57 ILE B C 1
ATOM 7779 O O . ILE B 1 57 ? -7.574 -47.688 6.586 1 97.19 57 ILE B O 1
ATOM 7783 N N . ILE B 1 58 ? -6.836 -46.031 5.332 1 98.06 58 ILE B N 1
ATOM 7784 C CA . ILE B 1 58 ? -6.008 -45.438 6.371 1 98.06 58 ILE B CA 1
ATOM 7785 C C . ILE B 1 58 ? -6.531 -44.062 6.711 1 98.06 58 ILE B C 1
ATOM 7787 O O . ILE B 1 58 ? -6.223 -43.094 6.016 1 98.06 58 ILE B O 1
ATOM 7791 N N . PRO B 1 59 ? -7.23 -43.938 7.785 1 97.75 59 PRO B N 1
ATOM 7792 C CA . PRO B 1 59 ? -7.758 -42.625 8.164 1 97.75 59 PRO B CA 1
ATOM 7793 C C . PRO B 1 59 ? -6.656 -41.594 8.398 1 97.75 59 PRO B C 1
ATOM 7795 O O . PRO B 1 59 ? -5.609 -41.906 8.969 1 97.75 59 PRO B O 1
ATOM 7798 N N . ARG B 1 60 ? -6.871 -40.312 7.945 1 98.19 60 ARG B N 1
ATOM 7799 C CA . ARG B 1 60 ? -5.984 -39.156 8.094 1 98.19 60 ARG B CA 1
ATOM 7800 C C . ARG B 1 60 ? -4.656 -39.406 7.375 1 98.19 60 ARG B C 1
ATOM 7802 O O . ARG B 1 60 ? -3.648 -38.781 7.699 1 98.19 60 ARG B O 1
ATOM 7809 N N . GLY B 1 61 ? -4.656 -40.406 6.492 1 97.75 61 GLY B N 1
ATOM 7810 C CA . GLY B 1 61 ? -3.443 -40.719 5.75 1 97.75 61 GLY B CA 1
ATOM 7811 C C . GLY B 1 61 ? -3.082 -39.656 4.719 1 97.75 61 GLY B C 1
ATOM 7812 O O . GLY B 1 61 ? -3.963 -39.062 4.098 1 97.75 61 GLY B O 1
ATOM 7813 N N . ALA B 1 62 ? -1.789 -39.469 4.469 1 96.38 62 ALA B N 1
ATOM 7814 C CA . ALA B 1 62 ? -1.27 -38.531 3.471 1 96.38 62 ALA B CA 1
ATOM 7815 C C . ALA B 1 62 ? 0.109 -38.969 2.98 1 96.38 62 ALA B C 1
ATOM 7817 O O . ALA B 1 62 ? 0.799 -39.75 3.65 1 96.38 62 ALA B O 1
ATOM 7818 N N . HIS B 1 63 ? 0.473 -38.562 1.767 1 95.44 63 HIS B N 1
ATOM 7819 C CA . HIS B 1 63 ? 1.791 -38.781 1.181 1 95.44 63 HIS B CA 1
ATOM 7820 C C . HIS B 1 63 ? 2.078 -40.281 0.998 1 95.44 63 HIS B C 1
ATOM 7822 O O . HIS B 1 63 ? 3.113 -40.75 1.447 1 95.44 63 HIS B O 1
ATOM 7828 N N . LEU B 1 64 ? 1.243 -40.906 0.318 1 96.06 64 LEU B N 1
ATOM 7829 C CA . LEU B 1 64 ? 1.369 -42.344 0.055 1 96.06 64 LEU B CA 1
ATOM 7830 C C . LEU B 1 64 ? 2.52 -42.594 -0.908 1 96.06 64 LEU B C 1
ATOM 7832 O O . LEU B 1 64 ? 2.711 -41.875 -1.881 1 96.06 64 LEU B O 1
ATOM 7836 N N . SER B 1 65 ? 3.307 -43.719 -0.592 1 94.75 65 SER B N 1
ATOM 7837 C CA . SER B 1 65 ? 4.336 -44.219 -1.484 1 94.75 65 SER B CA 1
ATOM 7838 C C . SER B 1 65 ? 4.434 -45.75 -1.396 1 94.75 65 SER B C 1
ATOM 7840 O O . SER B 1 65 ? 4.348 -46.312 -0.306 1 94.75 65 SER B O 1
ATOM 7842 N N . PHE B 1 66 ? 4.613 -46.438 -2.527 1 96.25 66 PHE B N 1
ATOM 7843 C CA . PHE B 1 66 ? 4.812 -47.875 -2.551 1 96.25 66 PHE B CA 1
ATOM 7844 C C . PHE B 1 66 ? 6.301 -48.219 -2.537 1 96.25 66 PHE B C 1
ATOM 7846 O O . PHE B 1 66 ? 7.113 -47.5 -3.111 1 96.25 66 PHE B O 1
ATOM 7853 N N . SER B 1 67 ? 6.602 -49.406 -1.897 1 95.75 67 SER B N 1
ATOM 7854 C CA . SER B 1 67 ? 7.98 -49.875 -1.894 1 95.75 67 SER B CA 1
ATOM 7855 C C . SER B 1 67 ? 8.383 -50.406 -3.258 1 95.75 67 SER B C 1
ATOM 7857 O O . SER B 1 67 ? 7.523 -50.781 -4.066 1 95.75 67 SER B O 1
ATOM 7859 N N . HIS B 1 68 ? 9.688 -50.5 -3.477 1 93.31 68 HIS B N 1
ATOM 7860 C CA . HIS B 1 68 ? 10.195 -50.938 -4.773 1 93.31 68 HIS B CA 1
ATOM 7861 C C . HIS B 1 68 ? 9.914 -52.406 -5 1 93.31 68 HIS B C 1
ATOM 7863 O O . HIS B 1 68 ? 9.758 -52.844 -6.141 1 93.31 68 HIS B O 1
ATOM 7869 N N . ASN B 1 69 ? 9.828 -53.156 -3.947 1 92.62 69 ASN B N 1
ATOM 7870 C CA . ASN B 1 69 ? 9.57 -54.594 -4.074 1 92.62 69 ASN B CA 1
ATOM 7871 C C . ASN B 1 69 ? 8.07 -54.906 -4.094 1 92.62 69 ASN B C 1
ATOM 7873 O O . ASN B 1 69 ? 7.668 -56.062 -4.059 1 92.62 69 ASN B O 1
ATOM 7877 N N . ASN B 1 70 ? 7.258 -53.906 -4.02 1 94.81 70 ASN B N 1
ATOM 7878 C CA . ASN B 1 70 ? 5.809 -54 -4.164 1 94.81 70 ASN B CA 1
ATOM 7879 C C . ASN B 1 70 ? 5.156 -54.656 -2.961 1 94.81 70 ASN B C 1
ATOM 7881 O O . ASN B 1 70 ? 4.027 -55.156 -3.053 1 94.81 70 ASN B O 1
ATOM 7885 N N . LYS B 1 71 ? 5.828 -54.688 -1.811 1 96.31 71 LYS B N 1
ATOM 7886 C CA . LYS B 1 71 ? 5.297 -55.438 -0.664 1 96.31 71 LYS B CA 1
ATOM 7887 C C . LYS B 1 71 ? 4.734 -54.469 0.385 1 96.31 71 LYS B C 1
ATOM 7889 O O . LYS B 1 71 ? 3.957 -54.875 1.249 1 96.31 71 LYS B O 1
ATOM 7894 N N . TRP B 1 72 ? 5.156 -53.344 0.266 1 97.06 72 TRP B N 1
ATOM 7895 C CA . TRP B 1 72 ? 4.809 -52.406 1.332 1 97.06 72 TRP B CA 1
ATOM 7896 C C . TRP B 1 72 ? 4.293 -51.094 0.759 1 97.06 72 TRP B C 1
ATOM 7898 O O . TRP B 1 72 ? 4.586 -50.75 -0.39 1 97.06 72 TRP B O 1
ATOM 7908 N N . ALA B 1 73 ? 3.49 -50.344 1.491 1 97.38 73 ALA B N 1
ATOM 7909 C CA . ALA B 1 73 ? 3.115 -48.938 1.29 1 97.38 73 ALA B CA 1
ATOM 7910 C C . ALA B 1 73 ? 3.375 -48.125 2.549 1 97.38 73 ALA B C 1
ATOM 7912 O O . ALA B 1 73 ? 3.184 -48.594 3.666 1 97.38 73 ALA B O 1
ATOM 7913 N N . VAL B 1 74 ? 3.848 -46.906 2.361 1 97.62 74 VAL B N 1
ATOM 7914 C CA . VAL B 1 74 ? 4.172 -46.062 3.506 1 97.62 74 VAL B CA 1
ATOM 7915 C C . VAL B 1 74 ? 3.641 -44.656 3.271 1 97.62 74 VAL B C 1
ATOM 7917 O O . VAL B 1 74 ? 3.395 -44.25 2.129 1 97.62 74 VAL B O 1
ATOM 7920 N N . GLY B 1 75 ? 3.326 -43.906 4.312 1 97.75 75 GLY B N 1
ATOM 7921 C CA . GLY B 1 75 ? 2.877 -42.531 4.297 1 97.75 75 GLY B CA 1
ATOM 7922 C C . GLY B 1 75 ? 2.723 -41.938 5.684 1 97.75 75 GLY B C 1
ATOM 7923 O O . GLY B 1 75 ? 3.182 -42.531 6.668 1 97.75 75 GLY B O 1
ATOM 7924 N N . LYS B 1 76 ? 2.188 -40.781 5.754 1 97.75 76 LYS B N 1
ATOM 7925 C CA . LYS B 1 76 ? 1.971 -40.125 7.031 1 97.75 76 LYS B CA 1
ATOM 7926 C C . LYS B 1 76 ? 0.529 -40.281 7.504 1 97.75 76 LYS B C 1
ATOM 7928 O O . LYS B 1 76 ? -0.359 -40.594 6.703 1 97.75 76 LYS B O 1
ATOM 7933 N N . ILE B 1 77 ? 0.281 -40.156 8.758 1 98.25 77 ILE B N 1
ATOM 7934 C CA . ILE B 1 77 ? -1.016 -39.969 9.391 1 98.25 77 ILE B CA 1
ATOM 7935 C C . ILE B 1 77 ? -1.058 -38.594 10.062 1 98.25 77 ILE B C 1
ATOM 7937 O O . ILE B 1 77 ? -0.381 -38.375 11.07 1 98.25 77 ILE B O 1
ATOM 7941 N N . ASN B 1 78 ? -1.807 -37.719 9.562 1 97.44 78 ASN B N 1
ATOM 7942 C CA . ASN B 1 78 ? -1.887 -36.375 10.086 1 97.44 78 ASN B CA 1
ATOM 7943 C C . ASN B 1 78 ? -2.555 -36.312 11.453 1 97.44 78 ASN B C 1
ATOM 7945 O O . ASN B 1 78 ? -3.424 -37.156 11.75 1 97.44 78 ASN B O 1
ATOM 7949 N N . ALA B 1 79 ? -2.133 -35.312 12.227 1 97.06 79 ALA B N 1
ATOM 7950 C CA . ALA B 1 79 ? -2.863 -35.062 13.469 1 97.06 79 ALA B CA 1
ATOM 7951 C C . ALA B 1 79 ? -4.332 -34.75 13.188 1 97.06 79 ALA B C 1
ATOM 7953 O O . ALA B 1 79 ? -4.668 -34.188 12.141 1 97.06 79 ALA B O 1
ATOM 7954 N N . GLU B 1 80 ? -5.164 -35.188 14.117 1 97.31 80 GLU B N 1
ATOM 7955 C CA . GLU B 1 80 ? -6.602 -35 13.938 1 97.31 80 GLU B CA 1
ATOM 7956 C C . GLU B 1 80 ? -6.969 -33.531 13.812 1 97.31 80 GLU B C 1
ATOM 7958 O O . GLU B 1 80 ? -6.613 -32.719 14.68 1 97.31 80 GLU B O 1
ATOM 7963 N N . TYR B 1 81 ? -7.711 -33.188 12.828 1 96.25 81 TYR B N 1
ATOM 7964 C CA . TYR B 1 81 ? -8.031 -31.797 12.484 1 96.25 81 TYR B CA 1
ATOM 7965 C C . TYR B 1 81 ? -8.742 -31.094 13.633 1 96.25 81 TYR B C 1
ATOM 7967 O O . TYR B 1 81 ? -8.344 -30 14.047 1 96.25 81 TYR B O 1
ATOM 7975 N N . ASP B 1 82 ? -9.781 -31.625 14.211 1 96.06 82 ASP B N 1
ATOM 7976 C CA . ASP B 1 82 ? -10.602 -31 15.25 1 96.06 82 ASP B CA 1
ATOM 7977 C C . ASP B 1 82 ? -9.797 -30.812 16.531 1 96.06 82 ASP B C 1
ATOM 7979 O O . ASP B 1 82 ? -9.969 -29.812 17.234 1 96.06 82 ASP B O 1
ATOM 7983 N N . THR B 1 83 ? -8.945 -31.781 16.797 1 96.25 83 THR B N 1
ATOM 7984 C CA . THR B 1 83 ? -8.109 -31.688 17.984 1 96.25 83 THR B CA 1
ATOM 7985 C C . THR B 1 83 ? -7.141 -30.516 17.875 1 96.25 83 THR B C 1
ATOM 7987 O O . THR B 1 83 ? -6.996 -29.734 18.828 1 96.25 83 THR B O 1
ATOM 7990 N N . VAL B 1 84 ? -6.488 -30.484 16.797 1 96.12 84 VAL B N 1
ATOM 7991 C CA . VAL B 1 84 ? -5.543 -29.391 16.562 1 96.12 84 VAL B CA 1
ATOM 7992 C C . VAL B 1 84 ? -6.273 -28.047 16.672 1 96.12 84 VAL B C 1
ATOM 7994 O O . VAL B 1 84 ? -5.797 -27.125 17.328 1 96.12 84 VAL B O 1
ATOM 7997 N N . ARG B 1 85 ? -7.414 -27.891 16.047 1 94.75 85 ARG B N 1
ATOM 7998 C CA . ARG B 1 85 ? -8.195 -26.656 16.047 1 94.75 85 ARG B CA 1
ATOM 7999 C C . ARG B 1 85 ? -8.602 -26.281 17.469 1 94.75 85 ARG B C 1
ATOM 8001 O O . ARG B 1 85 ? -8.492 -25.125 17.859 1 94.75 85 ARG B O 1
ATOM 8008 N N . MET B 1 86 ? -9.125 -27.203 18.234 1 95.38 86 MET B N 1
ATOM 8009 C CA . MET B 1 86 ? -9.555 -26.953 19.609 1 95.38 86 MET B CA 1
ATOM 8010 C C . MET B 1 86 ? -8.391 -26.469 20.453 1 95.38 86 MET B C 1
ATOM 8012 O O . MET B 1 86 ? -8.555 -25.562 21.281 1 95.38 86 MET B O 1
ATOM 8016 N N . LEU B 1 87 ? -7.254 -27.094 20.266 1 96.25 87 LEU B N 1
ATOM 8017 C CA . LEU B 1 87 ? -6.078 -26.703 21.031 1 96.25 87 LEU B CA 1
ATOM 8018 C C . LEU B 1 87 ? -5.613 -25.297 20.641 1 96.25 87 LEU B C 1
ATOM 8020 O O . LEU B 1 87 ? -5.168 -24.531 21.484 1 96.25 87 LEU B O 1
ATOM 8024 N N . LYS B 1 88 ? -5.723 -25.031 19.422 1 94.44 88 LYS B N 1
ATOM 8025 C CA . LYS B 1 88 ? -5.41 -23.672 18.969 1 94.44 88 LYS B CA 1
ATOM 8026 C C . LYS B 1 88 ? -6.363 -22.656 19.594 1 94.44 88 LYS B C 1
ATOM 8028 O O . LYS B 1 88 ? -5.941 -21.562 20 1 94.44 88 LYS B O 1
ATOM 8033 N N . LEU B 1 89 ? -7.664 -22.922 19.672 1 94.69 89 LEU B N 1
ATOM 8034 C CA . LEU B 1 89 ? -8.656 -22.047 20.297 1 94.69 89 LEU B CA 1
ATOM 8035 C C . LEU B 1 89 ? -8.32 -21.797 21.766 1 94.69 89 LEU B C 1
ATOM 8037 O O . LEU B 1 89 ? -8.617 -20.734 22.297 1 94.69 89 LEU B O 1
ATOM 8041 N N . LYS B 1 90 ? -7.617 -22.797 22.281 1 95 90 LYS B N 1
ATOM 8042 C CA . LYS B 1 90 ? -7.223 -22.688 23.688 1 95 90 LYS B CA 1
ATOM 8043 C C . LYS B 1 90 ? -5.887 -21.969 23.828 1 95 90 LYS B C 1
ATOM 8045 O O . LYS B 1 90 ? -5.332 -21.891 24.922 1 95 90 LYS B O 1
ATOM 8050 N N . GLY B 1 91 ? -5.254 -21.625 22.688 1 93.06 91 GLY B N 1
ATOM 8051 C CA . GLY B 1 91 ? -4.043 -20.812 22.703 1 93.06 91 GLY B CA 1
ATOM 8052 C C . GLY B 1 91 ? -2.775 -21.641 22.797 1 93.06 91 GLY B C 1
ATOM 8053 O O . GLY B 1 91 ? -1.712 -21.125 23.141 1 93.06 91 GLY B O 1
ATOM 8054 N N . LYS B 1 92 ? -2.93 -22.938 22.578 1 93.81 92 LYS B N 1
ATOM 8055 C CA . LYS B 1 92 ? -1.731 -23.766 22.625 1 93.81 92 LYS B CA 1
ATOM 8056 C C . LYS B 1 92 ? -0.764 -23.422 21.5 1 93.81 92 LYS B C 1
ATOM 8058 O O . LYS B 1 92 ? -1.188 -23.125 20.391 1 93.81 92 LYS B O 1
ATOM 8063 N N . LYS B 1 93 ? 0.548 -23.469 21.875 1 91.5 93 LYS B N 1
ATOM 8064 C CA . LYS B 1 93 ? 1.602 -23.188 20.906 1 91.5 93 LYS B CA 1
ATOM 8065 C C . LYS B 1 93 ? 1.885 -24.406 20.031 1 91.5 93 LYS B C 1
ATOM 8067 O O . LYS B 1 93 ? 1.479 -25.531 20.375 1 91.5 93 LYS B O 1
ATOM 8072 N N . SER B 1 94 ? 2.572 -24.297 18.953 1 90.94 94 SER B N 1
ATOM 8073 C CA . SER B 1 94 ? 2.871 -25.312 17.953 1 90.94 94 SER B CA 1
ATOM 8074 C C . SER B 1 94 ? 3.559 -26.516 18.578 1 90.94 94 SER B C 1
ATOM 8076 O O . SER B 1 94 ? 3.285 -27.656 18.203 1 90.94 94 SER B O 1
ATOM 8078 N N . LYS B 1 95 ? 4.473 -26.234 19.547 1 90.06 95 LYS B N 1
ATOM 8079 C CA . LYS B 1 95 ? 5.234 -27.312 20.172 1 90.06 95 LYS B CA 1
ATOM 8080 C C . LYS B 1 95 ? 4.328 -28.234 20.984 1 90.06 95 LYS B C 1
ATOM 8082 O O . LYS B 1 95 ? 4.66 -29.391 21.219 1 90.06 95 LYS B O 1
ATOM 8087 N N . ASP B 1 96 ? 3.158 -27.688 21.391 1 92.56 96 ASP B N 1
ATOM 8088 C CA . ASP B 1 96 ? 2.242 -28.438 22.25 1 92.56 96 ASP B CA 1
ATOM 8089 C C . ASP B 1 96 ? 1.116 -29.062 21.438 1 92.56 96 ASP B C 1
ATOM 8091 O O . ASP B 1 96 ? 0.224 -29.703 22 1 92.56 96 ASP B O 1
ATOM 8095 N N . LEU B 1 97 ? 1.163 -29 20.125 1 95.56 97 LEU B N 1
ATOM 8096 C CA . LEU B 1 97 ? 0.159 -29.625 19.266 1 95.56 97 LEU B CA 1
ATOM 8097 C C . LEU B 1 97 ? 0.548 -31.047 18.906 1 95.56 97 LEU B C 1
ATOM 8099 O O . LEU B 1 97 ? 1.735 -31.391 18.875 1 95.56 97 LEU B O 1
ATOM 8103 N N . PRO B 1 98 ? -0.511 -31.844 18.734 1 95.69 98 PRO B N 1
ATOM 8104 C CA . PRO B 1 98 ? -0.195 -33.188 18.281 1 95.69 98 PRO B CA 1
ATOM 8105 C C . PRO B 1 98 ? 0.586 -33.219 16.969 1 95.69 98 PRO B C 1
ATOM 8107 O O . PRO B 1 98 ? 0.372 -32.375 16.109 1 95.69 98 PRO B O 1
ATOM 8110 N N . LYS B 1 99 ? 1.502 -34.219 16.875 1 95.5 99 LYS B N 1
ATOM 8111 C CA . LYS B 1 99 ? 2.348 -34.375 15.688 1 95.5 99 LYS B CA 1
ATOM 8112 C C . LYS B 1 99 ? 1.841 -35.469 14.773 1 95.5 99 LYS B C 1
ATOM 8114 O O . LYS B 1 99 ? 0.991 -36.281 15.172 1 95.5 99 LYS B O 1
ATOM 8119 N N . ASP B 1 100 ? 2.379 -35.531 13.57 1 96.75 100 ASP B N 1
ATOM 8120 C CA . ASP B 1 100 ? 2.033 -36.562 12.594 1 96.75 100 ASP B CA 1
ATOM 8121 C C . ASP B 1 100 ? 2.713 -37.906 12.93 1 96.75 100 ASP B C 1
ATOM 8123 O O . ASP B 1 100 ? 3.648 -37.938 13.734 1 96.75 100 ASP B O 1
ATOM 8127 N N . SER B 1 101 ? 2.141 -38.938 12.5 1 97.81 101 SER B N 1
ATOM 8128 C CA . SER B 1 101 ? 2.707 -40.281 12.594 1 97.81 101 SER B CA 1
ATOM 8129 C C . SER B 1 101 ? 3.029 -40.844 11.211 1 97.81 101 SER B C 1
ATOM 8131 O O . SER B 1 101 ? 2.676 -40.25 10.195 1 97.81 101 SER B O 1
ATOM 8133 N N . LEU B 1 102 ? 3.809 -41.875 11.203 1 98.06 102 LEU B N 1
ATOM 8134 C CA . LEU B 1 102 ? 4.082 -42.625 9.984 1 98.06 102 LEU B CA 1
ATOM 8135 C C . LEU B 1 102 ? 3.379 -43.969 10.016 1 98.06 102 LEU B C 1
ATOM 8137 O O . LEU B 1 102 ? 3.365 -44.656 11.055 1 98.06 102 LEU B O 1
ATOM 8141 N N . PHE B 1 103 ? 2.754 -44.375 8.945 1 98.31 103 PHE B N 1
ATOM 8142 C CA . PHE B 1 103 ? 2.232 -45.719 8.852 1 98.31 103 PHE B CA 1
ATOM 8143 C C . PHE B 1 103 ? 3.053 -46.562 7.875 1 98.31 103 PHE B C 1
ATOM 8145 O O . PHE B 1 103 ? 3.568 -46.031 6.887 1 98.31 103 PHE B O 1
ATOM 8152 N N . ILE B 1 104 ? 3.221 -47.812 8.133 1 98.38 104 ILE B N 1
ATOM 8153 C CA . ILE B 1 104 ? 3.807 -48.812 7.262 1 98.38 104 ILE B CA 1
ATOM 8154 C C . ILE B 1 104 ? 2.811 -49.969 7.062 1 98.38 104 ILE B C 1
ATOM 8156 O O . ILE B 1 104 ? 2.486 -50.688 8.008 1 98.38 104 ILE B O 1
ATOM 8160 N N . LEU B 1 105 ? 2.377 -50.125 5.852 1 98.25 105 LEU B N 1
ATOM 8161 C CA . LEU B 1 105 ? 1.359 -51.094 5.508 1 98.25 105 LEU B CA 1
ATOM 8162 C C . LEU B 1 105 ? 1.979 -52.281 4.781 1 98.25 105 LEU B C 1
ATOM 8164 O O . LEU B 1 105 ? 2.656 -52.125 3.764 1 98.25 105 LEU B O 1
ATOM 8168 N N . SER B 1 106 ? 1.815 -53.438 5.305 1 97.44 106 SER B N 1
ATOM 8169 C CA . SER B 1 106 ? 2.111 -54.656 4.559 1 97.44 106 SER B CA 1
ATOM 8170 C C . SER B 1 106 ? 0.988 -55 3.584 1 97.44 106 SER B C 1
ATOM 8172 O O . SER B 1 106 ? -0.125 -55.312 4 1 97.44 106 SER B O 1
ATOM 8174 N N . LEU B 1 107 ? 1.256 -55 2.35 1 96.44 107 LEU B N 1
ATOM 8175 C CA . LEU B 1 107 ? 0.218 -55.125 1.332 1 96.44 107 LEU B CA 1
ATOM 8176 C C . LEU B 1 107 ? -0.345 -56.531 1.312 1 96.44 107 LEU B C 1
ATOM 8178 O O . LEU B 1 107 ? -1.536 -56.719 1.062 1 96.44 107 LEU B O 1
ATOM 8182 N N . ALA B 1 108 ? 0.446 -57.469 1.581 1 93.25 108 ALA B N 1
ATOM 8183 C CA . ALA B 1 108 ? 0.018 -58.875 1.547 1 93.25 108 ALA B CA 1
ATOM 8184 C C . ALA B 1 108 ? -0.917 -59.188 2.711 1 93.25 108 ALA B C 1
ATOM 8186 O O . ALA B 1 108 ? -1.964 -59.812 2.523 1 93.25 108 ALA B O 1
ATOM 8187 N N . SER B 1 109 ? -0.592 -58.719 3.924 1 94.19 109 SER B N 1
ATOM 8188 C CA . SER B 1 109 ? -1.357 -59.062 5.117 1 94.19 109 SER B CA 1
ATOM 8189 C C . SER B 1 109 ? -2.396 -58 5.441 1 94.19 109 SER B C 1
ATOM 8191 O O . SER B 1 109 ? -3.373 -58.25 6.145 1 94.19 109 SER B O 1
ATOM 8193 N N . GLY B 1 110 ? -2.158 -56.844 5 1 94.38 110 GLY B N 1
ATOM 8194 C CA . GLY B 1 110 ? -3.035 -55.719 5.34 1 94.38 110 GLY B CA 1
ATOM 8195 C C . GLY B 1 110 ? -2.734 -55.125 6.695 1 94.38 110 GLY B C 1
ATOM 8196 O O . GLY B 1 110 ? -3.41 -54.188 7.129 1 94.38 110 GLY B O 1
ATOM 8197 N N . THR B 1 111 ? -1.711 -55.625 7.355 1 95.94 111 THR B N 1
ATOM 8198 C CA . THR B 1 111 ? -1.363 -55.094 8.68 1 95.94 111 THR B CA 1
ATOM 8199 C C . THR B 1 111 ? -0.676 -53.75 8.578 1 95.94 111 THR B C 1
ATOM 8201 O O . THR B 1 111 ? 0.131 -53.531 7.676 1 95.94 111 THR B O 1
ATOM 8204 N N . ILE B 1 112 ? -1.021 -52.875 9.531 1 97.5 112 ILE B N 1
ATOM 8205 C CA . ILE B 1 112 ? -0.48 -51.531 9.539 1 97.5 112 ILE B CA 1
ATOM 8206 C C . ILE B 1 112 ? 0.317 -51.312 10.82 1 97.5 112 ILE B C 1
ATOM 8208 O O . ILE B 1 112 ? -0.197 -51.5 11.93 1 97.5 112 ILE B O 1
ATOM 8212 N N . GLU B 1 113 ? 1.539 -50.938 10.664 1 97.44 113 GLU B N 1
ATOM 8213 C CA . GLU B 1 113 ? 2.357 -50.438 11.758 1 97.44 113 GLU B CA 1
ATOM 8214 C C . GLU B 1 113 ? 2.373 -48.906 11.773 1 97.44 113 GLU B C 1
ATOM 8216 O O . GLU B 1 113 ? 2.459 -48.281 10.719 1 97.44 113 GLU B O 1
ATOM 8221 N N . THR B 1 114 ? 2.254 -48.344 12.953 1 97.56 114 THR B N 1
ATOM 8222 C CA . THR B 1 114 ? 2.283 -46.875 13.078 1 97.56 114 THR B CA 1
ATOM 8223 C C . THR B 1 114 ? 3.434 -46.438 13.977 1 97.56 114 THR B C 1
ATOM 8225 O O . THR B 1 114 ? 3.668 -47.031 15.031 1 97.56 114 THR B O 1
ATOM 8228 N N . ILE B 1 115 ? 4.164 -45.438 13.57 1 97.38 115 ILE B N 1
ATOM 8229 C CA . ILE B 1 115 ? 5.23 -44.812 14.344 1 97.38 115 ILE B CA 1
ATOM 8230 C C . ILE B 1 115 ? 4.867 -43.344 14.648 1 97.38 115 ILE B C 1
ATOM 8232 O O . ILE B 1 115 ? 4.742 -42.531 13.734 1 97.38 115 ILE B O 1
ATOM 8236 N N . PRO B 1 116 ? 4.668 -43 15.867 1 96.38 116 PRO B N 1
ATOM 8237 C CA . PRO B 1 116 ? 4.219 -41.656 16.219 1 96.38 116 PRO B CA 1
ATOM 8238 C C . PRO B 1 116 ? 5.344 -40.625 16.172 1 96.38 116 PRO B C 1
ATOM 8240 O O . PRO B 1 116 ? 6.52 -41 16.125 1 96.38 116 PRO B O 1
ATOM 8243 N N . GLN B 1 117 ? 5.086 -39.281 16.156 1 95.62 117 GLN B N 1
ATOM 8244 C CA . GLN B 1 117 ? 5.965 -38.125 16.328 1 95.62 117 GLN B CA 1
ATOM 8245 C C . GLN B 1 117 ? 7.039 -38.094 15.242 1 95.62 117 GLN B C 1
ATOM 8247 O O . GLN B 1 117 ? 8.227 -38 15.547 1 95.62 117 GLN B O 1
ATOM 8252 N N . VAL B 1 118 ? 6.57 -38.188 14.055 1 96.69 118 VAL B N 1
ATOM 8253 C CA . VAL B 1 118 ? 7.469 -38.188 12.906 1 96.69 118 VAL B CA 1
ATOM 8254 C C . VAL B 1 118 ? 7.52 -36.812 12.273 1 96.69 118 VAL B C 1
ATOM 8256 O O . VAL B 1 118 ? 6.477 -36.219 11.992 1 96.69 118 VAL B O 1
ATOM 8259 N N . LYS B 1 119 ? 8.711 -36.281 12.047 1 94.69 119 LYS B N 1
ATOM 8260 C CA . LYS B 1 119 ? 8.93 -35 11.383 1 94.69 119 LYS B CA 1
ATOM 8261 C C . LYS B 1 119 ? 8.922 -35.156 9.867 1 94.69 119 LYS B C 1
ATOM 8263 O O . LYS B 1 119 ? 8.227 -34.406 9.164 1 94.69 119 LYS B O 1
ATOM 8268 N N . SER B 1 120 ? 9.648 -36.156 9.312 1 95.88 120 SER B N 1
ATOM 8269 C CA . SER B 1 120 ? 9.719 -36.438 7.883 1 95.88 120 SER B CA 1
ATOM 8270 C C . SER B 1 120 ? 10.211 -37.875 7.641 1 95.88 120 SER B C 1
ATOM 8272 O O . SER B 1 120 ? 10.711 -38.531 8.562 1 95.88 120 SER B O 1
ATOM 8274 N N . PHE B 1 121 ? 10.039 -38.312 6.5 1 97 121 PHE B N 1
ATOM 8275 C CA . PHE B 1 121 ? 10.609 -39.594 6.109 1 97 121 PHE B CA 1
ATOM 8276 C C . PHE B 1 121 ? 11.031 -39.594 4.645 1 97 121 PHE B C 1
ATOM 8278 O O . PHE B 1 121 ? 10.555 -38.75 3.865 1 97 121 PHE B O 1
ATOM 8285 N N . LYS B 1 122 ? 11.969 -40.438 4.227 1 96.62 122 LYS B N 1
ATOM 8286 C CA . LYS B 1 122 ? 12.422 -40.625 2.85 1 96.62 122 LYS B CA 1
ATOM 8287 C C . LYS B 1 122 ? 12.594 -42.094 2.51 1 96.62 122 LYS B C 1
ATOM 8289 O O . LYS B 1 122 ? 12.781 -42.938 3.4 1 96.62 122 LYS B O 1
ATOM 8294 N N . THR B 1 123 ? 12.398 -42.375 1.262 1 95.19 123 THR B N 1
ATOM 8295 C CA . THR B 1 123 ? 12.695 -43.688 0.67 1 95.19 123 THR B CA 1
ATOM 8296 C C . THR B 1 123 ? 13.641 -43.531 -0.522 1 95.19 123 THR B C 1
ATOM 8298 O O . THR B 1 123 ? 13.711 -42.469 -1.133 1 95.19 123 THR B O 1
ATOM 8301 N N . PRO B 1 124 ? 14.453 -44.594 -0.774 1 93 124 PRO B N 1
ATOM 8302 C CA . PRO B 1 124 ? 15.281 -44.5 -1.976 1 93 124 PRO B CA 1
ATOM 8303 C C . PRO B 1 124 ? 14.461 -44.312 -3.248 1 93 124 PRO B C 1
ATOM 8305 O O . PRO B 1 124 ? 13.375 -44.875 -3.373 1 93 124 PRO B O 1
ATOM 8308 N N . LYS B 1 125 ? 15.023 -43.688 -4.215 1 86.94 125 LYS B N 1
ATOM 8309 C CA . LYS B 1 125 ? 14.281 -43.281 -5.398 1 86.94 125 LYS B CA 1
ATOM 8310 C C . LYS B 1 125 ? 14.125 -44.438 -6.387 1 86.94 125 LYS B C 1
ATOM 8312 O O . LYS B 1 125 ? 13.062 -44.594 -6.992 1 86.94 125 LYS B O 1
ATOM 8317 N N . LYS B 1 126 ? 15.148 -45.219 -6.578 1 86.5 126 LYS B N 1
ATOM 8318 C CA . LYS B 1 126 ? 15.125 -46.156 -7.699 1 86.5 126 LYS B CA 1
ATOM 8319 C C . LYS B 1 126 ? 15.07 -47.625 -7.207 1 86.5 126 LYS B C 1
ATOM 8321 O O . LYS B 1 126 ? 14.43 -48.469 -7.832 1 86.5 126 LYS B O 1
ATOM 8326 N N . SER B 1 127 ? 15.867 -47.844 -6.156 1 88 127 SER B N 1
ATOM 8327 C CA . SER B 1 127 ? 15.898 -49.188 -5.598 1 88 127 SER B CA 1
ATOM 8328 C C . SER B 1 127 ? 16.297 -49.188 -4.125 1 88 127 SER B C 1
ATOM 8330 O O . SER B 1 127 ? 16.719 -48.156 -3.604 1 88 127 SER B O 1
ATOM 8332 N N . GLY B 1 128 ? 16.047 -50.281 -3.494 1 88.19 128 GLY B N 1
ATOM 8333 C CA . GLY B 1 128 ? 16.312 -50.406 -2.07 1 88.19 128 GLY B CA 1
ATOM 8334 C C . GLY B 1 128 ? 15.07 -50.312 -1.217 1 88.19 128 GLY B C 1
ATOM 8335 O O . GLY B 1 128 ? 14.18 -49.5 -1.49 1 88.19 128 GLY B O 1
ATOM 8336 N N . ASP B 1 129 ? 14.961 -51.188 -0.339 1 90.06 129 ASP B N 1
ATOM 8337 C CA . ASP B 1 129 ? 13.773 -51.25 0.514 1 90.06 129 ASP B CA 1
ATOM 8338 C C . ASP B 1 129 ? 14.102 -50.781 1.928 1 90.06 129 ASP B C 1
ATOM 8340 O O . ASP B 1 129 ? 14.07 -51.562 2.877 1 90.06 129 ASP B O 1
ATOM 8344 N N . TRP B 1 130 ? 14.461 -49.531 1.947 1 95 130 TRP B N 1
ATOM 8345 C CA . TRP B 1 130 ? 14.805 -48.844 3.193 1 95 130 TRP B CA 1
ATOM 8346 C C . TRP B 1 130 ? 13.852 -47.688 3.467 1 95 130 TRP B C 1
ATOM 8348 O O . TRP B 1 130 ? 13.273 -47.125 2.537 1 95 130 TRP B O 1
ATOM 8358 N N . LEU B 1 131 ? 13.711 -47.406 4.672 1 96.44 131 LEU B N 1
ATOM 8359 C CA . LEU B 1 131 ? 12.945 -46.25 5.168 1 96.44 131 LEU B CA 1
ATOM 8360 C C . LEU B 1 131 ? 13.766 -45.438 6.168 1 96.44 131 LEU B C 1
ATOM 8362 O O . LEU B 1 131 ? 14.328 -46 7.113 1 96.44 131 LEU B O 1
ATOM 8366 N N . ALA B 1 132 ? 13.945 -44.156 5.887 1 97.75 132 ALA B N 1
ATOM 8367 C CA . ALA B 1 132 ? 14.562 -43.25 6.855 1 97.75 132 ALA B CA 1
ATOM 8368 C C . ALA B 1 132 ? 13.516 -42.312 7.473 1 97.75 132 ALA B C 1
ATOM 8370 O O . ALA B 1 132 ? 12.805 -41.594 6.758 1 97.75 132 ALA B O 1
ATOM 8371 N N . ILE B 1 133 ? 13.414 -42.344 8.805 1 98.06 133 ILE B N 1
ATOM 8372 C CA . ILE B 1 133 ? 12.383 -41.594 9.539 1 98.06 133 ILE B CA 1
ATOM 8373 C C . ILE B 1 133 ? 13.039 -40.594 10.492 1 98.06 133 ILE B C 1
ATOM 8375 O O . ILE B 1 133 ? 13.68 -41 11.469 1 98.06 133 ILE B O 1
ATOM 8379 N N . LEU B 1 134 ? 12.898 -39.375 10.203 1 97.56 134 LEU B N 1
ATOM 8380 C CA . LEU B 1 134 ? 13.375 -38.344 11.117 1 97.56 134 LEU B CA 1
ATOM 8381 C C . LEU B 1 134 ? 12.328 -38.031 12.188 1 97.56 134 LEU B C 1
ATOM 8383 O O . LEU B 1 134 ? 11.219 -37.594 11.867 1 97.56 134 LEU B O 1
ATOM 8387 N N . MET B 1 135 ? 12.656 -38.188 13.43 1 96.5 135 MET B N 1
ATOM 8388 C CA . MET B 1 135 ? 11.719 -38.062 14.539 1 96.5 135 MET B CA 1
ATOM 8389 C C . MET B 1 135 ? 11.625 -36.625 15.031 1 96.5 135 MET B C 1
ATOM 8391 O O . MET B 1 135 ? 12.547 -35.844 14.82 1 96.5 135 MET B O 1
ATOM 8395 N N . GLU B 1 136 ? 10.453 -36.344 15.633 1 94 136 GLU B N 1
ATOM 8396 C CA . GLU B 1 136 ? 10.305 -35.062 16.312 1 94 136 GLU B CA 1
ATOM 8397 C C . GLU B 1 136 ? 11.18 -34.969 17.562 1 94 136 GLU B C 1
ATOM 8399 O O . GLU B 1 136 ? 11.633 -36 18.062 1 94 136 GLU B O 1
ATOM 8404 N N . LYS B 1 137 ? 11.367 -33.656 17.984 1 88.38 137 LYS B N 1
ATOM 8405 C CA . LYS B 1 137 ? 12.141 -33.438 19.203 1 88.38 137 LYS B CA 1
ATOM 8406 C C . LYS B 1 137 ? 11.406 -34 20.422 1 88.38 137 LYS B C 1
ATOM 8408 O O . LYS B 1 137 ? 10.195 -33.812 20.578 1 88.38 137 LYS B O 1
ATOM 8413 N N . THR B 1 138 ? 12.023 -34.875 21.125 1 77.12 138 THR B N 1
ATOM 8414 C CA . THR B 1 138 ? 11.422 -35.438 22.328 1 77.12 138 THR B CA 1
ATOM 8415 C C . THR B 1 138 ? 11.445 -34.438 23.484 1 77.12 138 THR B C 1
ATOM 8417 O O . THR B 1 138 ? 12.43 -33.719 23.656 1 77.12 138 THR B O 1
ATOM 8420 N N . LYS B 1 139 ? 10.266 -34.219 24.125 1 62.12 139 LYS B N 1
ATOM 8421 C CA . LYS B 1 139 ? 10.195 -33.375 25.328 1 62.12 139 LYS B CA 1
ATOM 8422 C C . LYS B 1 139 ? 10.922 -34.031 26.5 1 62.12 139 LYS B C 1
ATOM 8424 O O . LYS B 1 139 ? 10.672 -35.219 26.812 1 62.12 139 LYS B O 1
ATOM 8429 N N . GLU B 1 140 ? 11.953 -33.594 26.891 1 52.38 140 GLU B N 1
ATOM 8430 C CA . GLU B 1 140 ? 12.492 -34.094 28.141 1 52.38 140 GLU B CA 1
ATOM 8431 C C . GLU B 1 140 ? 11.57 -33.75 29.312 1 52.38 140 GLU B C 1
ATOM 8433 O O . GLU B 1 140 ? 11.102 -32.625 29.438 1 52.38 140 GLU B O 1
ATOM 8438 N N . LYS B 1 141 ? 10.852 -34.656 29.875 1 47.97 141 LYS B N 1
ATOM 8439 C CA . LYS B 1 141 ? 10.203 -34.406 31.156 1 47.97 141 LYS B CA 1
ATOM 8440 C C . LYS B 1 141 ? 11.219 -33.938 32.188 1 47.97 141 LYS B C 1
ATOM 8442 O O . LYS B 1 141 ? 12.289 -34.562 32.344 1 47.97 141 LYS B O 1
ATOM 8447 N N . LYS B 1 142 ? 10.875 -32.844 32.75 1 44.94 142 LYS B N 1
ATOM 8448 C CA . LYS B 1 142 ? 11.594 -32.406 33.969 1 44.94 142 LYS B CA 1
ATOM 8449 C C . LYS B 1 142 ? 11.461 -33.438 35.062 1 44.94 142 LYS B C 1
ATOM 8451 O O . LYS B 1 142 ? 10.352 -33.812 35.469 1 44.94 142 LYS B O 1
ATOM 8456 N N . ASP B 1 143 ? 12.211 -34.469 35.125 1 39.31 143 ASP B N 1
ATOM 8457 C CA . ASP B 1 143 ? 12.18 -35.219 36.375 1 39.31 143 ASP B CA 1
ATOM 8458 C C . ASP B 1 143 ? 12.211 -34.281 37.562 1 39.31 143 ASP B C 1
ATOM 8460 O O . ASP B 1 143 ? 13.227 -33.625 37.844 1 39.31 143 ASP B O 1
ATOM 8464 N N . THR B 1 144 ? 11.109 -33.812 37.906 1 41.56 144 THR B N 1
ATOM 8465 C CA . THR B 1 144 ? 11.023 -33 39.125 1 41.56 144 THR B CA 1
ATOM 8466 C C . THR B 1 144 ? 11.469 -33.812 40.344 1 41.56 144 THR B C 1
ATOM 8468 O O . THR B 1 144 ? 11.445 -33.281 41.469 1 41.56 144 THR B O 1
ATOM 8471 N N . THR B 1 145 ? 11.492 -35.219 40.312 1 39.84 145 THR B N 1
ATOM 8472 C CA . THR B 1 145 ? 11.789 -35.75 41.656 1 39.84 145 THR B CA 1
ATOM 8473 C C . THR B 1 145 ? 13.242 -35.469 42.031 1 39.84 145 THR B C 1
ATOM 8475 O O . THR B 1 145 ? 13.688 -35.844 43.125 1 39.84 145 THR B O 1
ATOM 8478 N N . ALA B 1 146 ? 14.195 -35.75 41.188 1 35.94 146 ALA B N 1
ATOM 8479 C CA . ALA B 1 146 ? 15.516 -35.688 41.812 1 35.94 146 ALA B CA 1
ATOM 8480 C C . ALA B 1 146 ? 15.914 -34.281 42.156 1 35.94 146 ALA B C 1
ATOM 8482 O O . ALA B 1 146 ? 15.836 -33.375 41.344 1 35.94 146 ALA B O 1
ATOM 8483 N N . ALA B 1 147 ? 15.875 -34 43.531 1 37.03 147 ALA B N 1
ATOM 8484 C CA . ALA B 1 147 ? 16.453 -32.844 44.219 1 37.03 147 ALA B CA 1
ATOM 8485 C C . ALA B 1 147 ? 17.812 -32.469 43.625 1 37.03 147 ALA B C 1
ATOM 8487 O O . ALA B 1 147 ? 18.406 -31.469 44.031 1 37.03 147 ALA B O 1
ATOM 8488 N N . ASP B 1 148 ? 18.641 -33.562 43.281 1 33.69 148 ASP B N 1
ATOM 8489 C CA . ASP B 1 148 ? 20.047 -33.188 43.25 1 33.69 148 ASP B CA 1
ATOM 8490 C C . ASP B 1 148 ? 20.312 -32.188 42.125 1 33.69 148 ASP B C 1
ATOM 8492 O O . ASP B 1 148 ? 19.625 -32.188 41.094 1 33.69 148 ASP B O 1
ATOM 8496 N N . SER B 1 149 ? 21.062 -31.078 42.5 1 36.88 149 SER B N 1
ATOM 8497 C CA . SER B 1 149 ? 21.562 -29.812 41.969 1 36.88 149 SER B CA 1
ATOM 8498 C C . SER B 1 149 ? 22.125 -29.984 40.562 1 36.88 149 SER B C 1
ATOM 8500 O O . SER B 1 149 ? 22.438 -29 39.906 1 36.88 149 SER B O 1
ATOM 8502 N N . THR B 1 150 ? 22.688 -31.219 40.344 1 37 150 THR B N 1
ATOM 8503 C CA . THR B 1 150 ? 23.484 -31 39.125 1 37 150 THR B CA 1
ATOM 8504 C C . THR B 1 150 ? 22.594 -30.984 37.875 1 37 150 THR B C 1
ATOM 8506 O O . THR B 1 150 ? 22.25 -32.031 37.375 1 37 150 THR B O 1
ATOM 8509 N N . LYS B 1 151 ? 21.625 -30.109 37.938 1 41.31 151 LYS B N 1
ATOM 8510 C CA . LYS B 1 151 ? 20.859 -29.859 36.719 1 41.31 151 LYS B CA 1
ATOM 8511 C C . LYS B 1 151 ? 21.781 -29.734 35.5 1 41.31 151 LYS B C 1
ATOM 8513 O O . LYS B 1 151 ? 22.5 -28.75 35.375 1 41.31 151 LYS B O 1
ATOM 8518 N N . LYS B 1 152 ? 22.375 -30.875 35.062 1 39.62 152 LYS B N 1
ATOM 8519 C CA . LYS B 1 152 ? 23.047 -30.812 33.781 1 39.62 152 LYS B CA 1
ATOM 8520 C C . LYS B 1 152 ? 22.125 -30.203 32.719 1 39.62 152 LYS B C 1
ATOM 8522 O O . LYS B 1 152 ? 21.016 -30.688 32.5 1 39.62 152 LYS B O 1
ATOM 8527 N N . ALA B 1 153 ? 22.375 -29.016 32.312 1 41.94 153 ALA B N 1
ATOM 8528 C CA . ALA B 1 153 ? 21.719 -28.297 31.219 1 41.94 153 ALA B CA 1
ATOM 8529 C C . ALA B 1 153 ? 21.562 -29.203 29.984 1 41.94 153 ALA B C 1
ATOM 8531 O O . ALA B 1 153 ? 22.531 -29.812 29.516 1 41.94 153 ALA B O 1
ATOM 8532 N N . VAL B 1 154 ? 20.406 -29.734 29.672 1 46.06 154 VAL B N 1
ATOM 8533 C CA . VAL B 1 154 ? 20.156 -30.406 28.406 1 46.06 154 VAL B CA 1
ATOM 8534 C C . VAL B 1 154 ? 20.703 -29.578 27.25 1 46.06 154 VAL B C 1
ATOM 8536 O O . VAL B 1 154 ? 20.312 -28.422 27.062 1 46.06 154 VAL B O 1
ATOM 8539 N N . LEU B 1 155 ? 21.797 -29.984 26.703 1 52.31 155 LEU B N 1
ATOM 8540 C CA . LEU B 1 155 ? 22.438 -29.234 25.625 1 52.31 155 LEU B CA 1
ATOM 8541 C C . LEU B 1 155 ? 21.5 -29.109 24.422 1 52.31 155 LEU B C 1
ATOM 8543 O O . LEU B 1 155 ? 20.938 -30.094 23.953 1 52.31 155 LEU B O 1
ATOM 8547 N N . LYS B 1 156 ? 21.016 -27.953 24.094 1 63.66 156 LYS B N 1
ATOM 8548 C CA . LYS B 1 156 ? 20.125 -27.562 23 1 63.66 156 LYS B CA 1
ATOM 8549 C C . LYS B 1 156 ? 20.797 -27.766 21.641 1 63.66 156 LYS B C 1
ATOM 8551 O O . LYS B 1 156 ? 21.906 -27.312 21.406 1 63.66 156 LYS B O 1
ATOM 8556 N N . THR B 1 157 ? 20.344 -29.031 20.922 1 75.25 157 THR B N 1
ATOM 8557 C CA . THR B 1 157 ? 20.734 -29.25 19.531 1 75.25 157 THR B CA 1
ATOM 8558 C C . THR B 1 157 ? 19.516 -29.141 18.625 1 75.25 157 THR B C 1
ATOM 8560 O O . THR B 1 157 ? 18.391 -29.453 19.031 1 75.25 157 THR B O 1
ATOM 8563 N N . ASP B 1 158 ? 19.828 -28.703 17.406 1 81.06 158 ASP B N 1
ATOM 8564 C CA . ASP B 1 158 ? 18.766 -28.562 16.422 1 81.06 158 ASP B CA 1
ATOM 8565 C C . ASP B 1 158 ? 18.484 -29.906 15.734 1 81.06 158 ASP B C 1
ATOM 8567 O O . ASP B 1 158 ? 17.422 -30.078 15.117 1 81.06 158 ASP B O 1
ATOM 8571 N N . GLY B 1 159 ? 19.375 -30.922 15.93 1 91.31 159 GLY B N 1
ATOM 8572 C CA . GLY B 1 159 ? 19.172 -32.219 15.32 1 91.31 159 GLY B CA 1
ATOM 8573 C C . GLY B 1 159 ? 18.328 -33.156 16.156 1 91.31 159 GLY B C 1
ATOM 8574 O O . GLY B 1 159 ? 18.203 -32.969 17.375 1 91.31 159 GLY B O 1
ATOM 8575 N N . THR B 1 160 ? 17.703 -34.188 15.508 1 94.44 160 THR B N 1
ATOM 8576 C CA . THR B 1 160 ? 16.875 -35.188 16.188 1 94.44 160 THR B CA 1
ATOM 8577 C C . THR B 1 160 ? 17.266 -36.594 15.766 1 94.44 160 THR B C 1
ATOM 8579 O O . THR B 1 160 ? 18.25 -36.781 15.062 1 94.44 160 THR B O 1
ATOM 8582 N N . ASP B 1 161 ? 16.531 -37.594 16.391 1 96.06 161 ASP B N 1
ATOM 8583 C CA . ASP B 1 161 ? 16.828 -39 16.094 1 96.06 161 ASP B CA 1
ATOM 8584 C C . ASP B 1 161 ? 16.375 -39.375 14.695 1 96.06 161 ASP B C 1
ATOM 8586 O O . ASP B 1 161 ? 15.297 -38.938 14.258 1 96.06 161 ASP B O 1
ATOM 8590 N N . LEU B 1 162 ? 17.234 -40.031 13.953 1 97.81 162 LEU B N 1
ATOM 8591 C CA . LEU B 1 162 ? 16.906 -40.625 12.664 1 97.81 162 LEU B CA 1
ATOM 8592 C C . LEU B 1 162 ? 16.891 -42.156 12.758 1 97.81 162 LEU B C 1
ATOM 8594 O O . LEU B 1 162 ? 17.891 -42.75 13.141 1 97.81 162 LEU B O 1
ATOM 8598 N N . ILE B 1 163 ? 15.781 -42.75 12.523 1 97.75 163 ILE B N 1
ATOM 8599 C CA . ILE B 1 163 ? 15.664 -44.219 12.461 1 97.75 163 ILE B CA 1
ATOM 8600 C C . ILE B 1 163 ? 15.734 -44.656 11.008 1 97.75 163 ILE B C 1
ATOM 8602 O O . ILE B 1 163 ? 14.922 -44.25 10.18 1 97.75 163 ILE B O 1
ATOM 8606 N N . VAL B 1 164 ? 16.703 -45.469 10.664 1 98.06 164 VAL B N 1
ATOM 8607 C CA . VAL B 1 164 ? 16.828 -46.094 9.344 1 98.06 164 VAL B CA 1
ATOM 8608 C C . VAL B 1 164 ? 16.547 -47.562 9.438 1 98.06 164 VAL B C 1
ATOM 8610 O O . VAL B 1 164 ? 17.266 -48.312 10.133 1 98.06 164 VAL B O 1
ATOM 8613 N N . ARG B 1 165 ? 15.57 -48 8.672 1 97.31 165 ARG B N 1
ATOM 8614 C CA . ARG B 1 165 ? 15.164 -49.406 8.852 1 97.31 165 ARG B CA 1
ATOM 8615 C C . ARG B 1 165 ? 14.586 -49.969 7.562 1 97.31 165 ARG B C 1
ATOM 8617 O O . ARG B 1 165 ? 14.234 -49.219 6.645 1 97.31 165 ARG B O 1
ATOM 8624 N N . THR B 1 166 ? 14.57 -51.281 7.523 1 95.88 166 THR B N 1
ATOM 8625 C CA . THR B 1 166 ? 13.766 -51.938 6.5 1 95.88 166 THR B CA 1
ATOM 8626 C C . THR B 1 166 ? 12.273 -51.812 6.812 1 95.88 166 THR B C 1
ATOM 8628 O O . THR B 1 166 ? 11.898 -51.469 7.938 1 95.88 166 THR B O 1
ATOM 8631 N N . TYR B 1 167 ? 11.414 -52.062 5.859 1 95.75 167 TYR B N 1
ATOM 8632 C CA . TYR B 1 167 ? 9.984 -51.875 6.043 1 95.75 167 TYR B CA 1
ATOM 8633 C C . TYR B 1 167 ? 9.445 -52.844 7.09 1 95.75 167 TYR B C 1
ATOM 8635 O O . TYR B 1 167 ? 8.523 -52.5 7.836 1 95.75 167 TYR B O 1
ATOM 8643 N N . ASP B 1 168 ? 9.977 -54.031 7.164 1 93.12 168 ASP B N 1
ATOM 8644 C CA . ASP B 1 168 ? 9.508 -55.062 8.102 1 93.12 168 ASP B CA 1
ATOM 8645 C C . ASP B 1 168 ? 10.07 -54.812 9.5 1 93.12 168 ASP B C 1
ATOM 8647 O O . ASP B 1 168 ? 9.688 -55.5 10.453 1 93.12 168 ASP B O 1
ATOM 8651 N N . GLY B 1 169 ? 11.023 -53.969 9.648 1 92.44 169 GLY B N 1
ATOM 8652 C CA . GLY B 1 169 ? 11.578 -53.594 10.938 1 92.44 169 GLY B CA 1
ATOM 8653 C C . GLY B 1 169 ? 12.641 -54.562 11.43 1 92.44 169 GLY B C 1
ATOM 8654 O O . GLY B 1 169 ? 13.133 -54.438 12.555 1 92.44 169 GLY B O 1
ATOM 8655 N N . MET B 1 170 ? 13.031 -55.469 10.656 1 93.19 170 MET B N 1
ATOM 8656 C CA . MET B 1 170 ? 13.984 -56.5 11.094 1 93.19 170 MET B CA 1
ATOM 8657 C C . MET B 1 170 ? 15.375 -55.875 11.258 1 93.19 170 MET B C 1
ATOM 8659 O O . MET B 1 170 ? 16.109 -56.25 12.188 1 93.19 170 MET B O 1
ATOM 8663 N N . THR B 1 171 ? 15.82 -55.031 10.273 1 94.38 171 THR B N 1
ATOM 8664 C CA . THR B 1 171 ? 17.047 -54.281 10.383 1 94.38 171 THR B CA 1
ATOM 8665 C C . THR B 1 171 ? 16.75 -52.812 10.75 1 94.38 171 THR B C 1
ATOM 8667 O O . THR B 1 171 ? 15.891 -52.188 10.141 1 94.38 171 THR B O 1
ATOM 8670 N N . ASN B 1 172 ? 17.406 -52.375 11.75 1 94.94 172 ASN B N 1
ATOM 8671 C CA . ASN B 1 172 ? 17.156 -51.031 12.234 1 94.94 172 ASN B CA 1
ATOM 8672 C C . ASN B 1 172 ? 18.438 -50.375 12.727 1 94.94 172 ASN B C 1
ATOM 8674 O O . ASN B 1 172 ? 19.234 -51 13.43 1 94.94 172 ASN B O 1
ATOM 8678 N N . TYR B 1 173 ? 18.641 -49.156 12.289 1 96.44 173 TYR B N 1
ATOM 8679 C CA . TYR B 1 173 ? 19.719 -48.312 12.773 1 96.44 173 TYR B CA 1
ATOM 8680 C C . TYR B 1 173 ? 19.156 -47 13.328 1 96.44 173 TYR B C 1
ATOM 8682 O O . TYR B 1 173 ? 18.203 -46.438 12.773 1 96.44 173 TYR B O 1
ATOM 8690 N N . THR B 1 174 ? 19.688 -46.531 14.406 1 96.12 174 THR B N 1
ATOM 8691 C CA . THR B 1 174 ? 19.297 -45.219 14.961 1 96.12 174 THR B CA 1
ATOM 8692 C C . THR B 1 174 ? 20.5 -44.281 15.039 1 96.12 174 THR B C 1
ATOM 8694 O O . THR B 1 174 ? 21.531 -44.625 15.586 1 96.12 174 THR B O 1
ATOM 8697 N N . LEU B 1 175 ? 20.391 -43.156 14.438 1 95.69 175 LEU B N 1
ATOM 8698 C CA . LEU B 1 175 ? 21.375 -42.062 14.516 1 95.69 175 LEU B CA 1
ATOM 8699 C C . LEU B 1 175 ? 20.828 -40.875 15.289 1 95.69 175 LEU B C 1
ATOM 8701 O O . LEU B 1 175 ? 19.672 -40.5 15.094 1 95.69 175 LEU B O 1
ATOM 8705 N N . SER B 1 176 ? 21.625 -40.312 16.141 1 92.81 176 SER B N 1
ATOM 8706 C CA . SER B 1 176 ? 21.188 -39.188 16.953 1 92.81 176 SER B CA 1
ATOM 8707 C C . SER B 1 176 ? 21.719 -37.875 16.391 1 92.81 176 SER B C 1
ATOM 8709 O O . SER B 1 176 ? 22.719 -37.844 15.672 1 92.81 176 SER B O 1
ATOM 8711 N N . ARG B 1 177 ? 21.031 -36.75 16.672 1 93.5 177 ARG B N 1
ATOM 8712 C CA . ARG B 1 177 ? 21.406 -35.375 16.344 1 93.5 177 ARG B CA 1
ATOM 8713 C C . ARG B 1 177 ? 21.469 -35.156 14.844 1 93.5 177 ARG B C 1
ATOM 8715 O O . ARG B 1 177 ? 22.359 -34.438 14.352 1 93.5 177 ARG B O 1
ATOM 8722 N N . VAL B 1 178 ? 20.625 -35.812 14.102 1 96.44 178 VAL B N 1
ATOM 8723 C CA . VAL B 1 178 ? 20.656 -35.688 12.648 1 96.44 178 VAL B CA 1
ATOM 8724 C C . VAL B 1 178 ? 19.891 -34.438 12.211 1 96.44 178 VAL B C 1
ATOM 8726 O O . VAL B 1 178 ? 18.75 -34.219 12.625 1 96.44 178 VAL B O 1
ATOM 8729 N N . ASP B 1 179 ? 20.531 -33.656 11.383 1 94.06 179 ASP B N 1
ATOM 8730 C CA . ASP B 1 179 ? 19.953 -32.438 10.852 1 94.06 179 ASP B CA 1
ATOM 8731 C C . ASP B 1 179 ? 19.5 -32.625 9.398 1 94.06 179 ASP B C 1
ATOM 8733 O O . ASP B 1 179 ? 18.484 -32.094 8.977 1 94.06 179 ASP B O 1
ATOM 8737 N N . GLU B 1 180 ? 20.25 -33.312 8.586 1 95.25 180 GLU B N 1
ATOM 8738 C CA . GLU B 1 180 ? 19.984 -33.594 7.176 1 95.25 180 GLU B CA 1
ATOM 8739 C C . GLU B 1 180 ? 20.375 -35.031 6.812 1 95.25 180 GLU B C 1
ATOM 8741 O O . GLU B 1 180 ? 21.281 -35.625 7.418 1 95.25 180 GLU B O 1
ATOM 8746 N N . TYR B 1 181 ? 19.641 -35.594 5.953 1 97.25 181 TYR B N 1
ATOM 8747 C CA . TYR B 1 181 ? 19.922 -36.938 5.512 1 97.25 181 TYR B CA 1
ATOM 8748 C C . TYR B 1 181 ? 19.438 -37.188 4.086 1 97.25 181 TYR B C 1
ATOM 8750 O O . TYR B 1 181 ? 18.641 -36.375 3.562 1 97.25 181 TYR B O 1
ATOM 8758 N N . GLY B 1 182 ? 19.969 -38.219 3.375 1 96.19 182 GLY B N 1
ATOM 8759 C CA . GLY B 1 182 ? 19.531 -38.562 2.035 1 96.19 182 GLY B CA 1
ATOM 8760 C C . GLY B 1 182 ? 20.078 -39.906 1.56 1 96.19 182 GLY B C 1
ATOM 8761 O O . GLY B 1 182 ? 21.141 -40.344 2.004 1 96.19 182 GLY B O 1
ATOM 8762 N N . PHE B 1 183 ? 19.359 -40.594 0.654 1 96.06 183 PHE B N 1
ATOM 8763 C CA . PHE B 1 183 ? 19.75 -41.875 0.098 1 96.06 183 PHE B CA 1
ATOM 8764 C C . PHE B 1 183 ? 20.484 -41.688 -1.229 1 96.06 183 PHE B C 1
ATOM 8766 O O . PHE B 1 183 ? 20.234 -40.719 -1.947 1 96.06 183 PHE B O 1
ATOM 8773 N N . SER B 1 184 ? 21.391 -42.625 -1.451 1 93.81 184 SER B N 1
ATOM 8774 C CA . SER B 1 184 ? 21.781 -42.781 -2.848 1 93.81 184 SER B CA 1
ATOM 8775 C C . SER B 1 184 ? 20.625 -43.312 -3.686 1 93.81 184 SER B C 1
ATOM 8777 O O . SER B 1 184 ? 19.734 -44 -3.168 1 93.81 184 SER B O 1
ATOM 8779 N N . GLU B 1 185 ? 20.625 -43.094 -4.922 1 90.75 185 GLU B N 1
ATOM 8780 C CA . GLU B 1 185 ? 19.516 -43.469 -5.793 1 90.75 185 GLU B CA 1
ATOM 8781 C C . GLU B 1 185 ? 19.281 -44.969 -5.77 1 90.75 185 GLU B C 1
ATOM 8783 O O . GLU B 1 185 ? 18.141 -45.406 -5.84 1 90.75 185 GLU B O 1
ATOM 8788 N N . ASN B 1 186 ? 20.312 -45.688 -5.645 1 90.19 186 ASN B N 1
ATOM 8789 C CA . ASN B 1 186 ? 20.188 -47.125 -5.676 1 90.19 186 ASN B CA 1
ATOM 8790 C C . ASN B 1 186 ? 19.922 -47.719 -4.285 1 90.19 186 ASN B C 1
ATOM 8792 O O . ASN B 1 186 ? 19.891 -48.938 -4.102 1 90.19 186 ASN B O 1
ATOM 8796 N N . GLY B 1 187 ? 19.875 -46.906 -3.25 1 92.81 187 GLY B N 1
ATOM 8797 C CA . GLY B 1 187 ? 19.5 -47.312 -1.907 1 92.81 187 GLY B CA 1
ATOM 8798 C C . GLY B 1 187 ? 20.609 -48.031 -1.174 1 92.81 187 GLY B C 1
ATOM 8799 O O . GLY B 1 187 ? 20.344 -48.75 -0.191 1 92.81 187 GLY B O 1
ATOM 8800 N N . GLN B 1 188 ? 21.844 -47.875 -1.583 1 93.62 188 GLN B N 1
ATOM 8801 C CA . GLN B 1 188 ? 22.938 -48.594 -0.943 1 93.62 188 GLN B CA 1
ATOM 8802 C C . GLN B 1 188 ? 23.562 -47.75 0.175 1 93.62 188 GLN B C 1
ATOM 8804 O O . GLN B 1 188 ? 24.094 -48.312 1.143 1 93.62 188 GLN B O 1
ATOM 8809 N N . LYS B 1 189 ? 23.547 -46.531 -0.051 1 95.31 189 LYS B N 1
ATOM 8810 C CA . LYS B 1 189 ? 24.203 -45.656 0.917 1 95.31 189 LYS B CA 1
ATOM 8811 C C . LYS B 1 189 ? 23.234 -44.562 1.417 1 95.31 189 LYS B C 1
ATOM 8813 O O . LYS B 1 189 ? 22.281 -44.219 0.716 1 95.31 189 LYS B O 1
ATOM 8818 N N . LEU B 1 190 ? 23.453 -44.125 2.633 1 96.75 190 LEU B N 1
ATOM 8819 C CA . LEU B 1 190 ? 22.766 -43 3.242 1 96.75 190 LEU B CA 1
ATOM 8820 C C . LEU B 1 190 ? 23.766 -42 3.828 1 96.75 190 LEU B C 1
ATOM 8822 O O . LEU B 1 190 ? 24.656 -42.375 4.586 1 96.75 190 LEU B O 1
ATOM 8826 N N . PHE B 1 191 ? 23.672 -40.781 3.451 1 97.06 191 PHE B N 1
ATOM 8827 C CA . PHE B 1 191 ? 24.469 -39.75 4.141 1 97.06 191 PHE B CA 1
ATOM 8828 C C . PHE B 1 191 ? 23.672 -39.125 5.258 1 97.06 191 PHE B C 1
ATOM 8830 O O . PHE B 1 191 ? 22.438 -39.094 5.219 1 97.06 191 PHE B O 1
ATOM 8837 N N . TYR B 1 192 ? 24.266 -38.562 6.266 1 97.44 192 TYR B N 1
ATOM 8838 C CA . TYR B 1 192 ? 23.641 -37.812 7.348 1 97.44 192 TYR B CA 1
ATOM 8839 C C . TYR B 1 192 ? 24.547 -36.688 7.84 1 97.44 192 TYR B C 1
ATOM 8841 O O . TYR B 1 192 ? 25.766 -36.844 7.867 1 97.44 192 TYR B O 1
ATOM 8849 N N . VAL B 1 193 ? 23.984 -35.625 8.117 1 96.81 193 VAL B N 1
ATOM 8850 C CA . VAL B 1 193 ? 24.672 -34.5 8.742 1 96.81 193 VAL B CA 1
ATOM 8851 C C . VAL B 1 193 ? 24.234 -34.375 10.195 1 96.81 193 VAL B C 1
ATOM 8853 O O . VAL B 1 193 ? 23.047 -34.312 10.492 1 96.81 193 VAL B O 1
ATOM 8856 N N . LEU B 1 194 ? 25.188 -34.375 11.102 1 95.31 194 LEU B N 1
ATOM 8857 C CA . LEU B 1 194 ? 24.922 -34.219 12.523 1 95.31 194 LEU B CA 1
ATOM 8858 C C . LEU B 1 194 ? 24.969 -32.781 12.945 1 95.31 194 LEU B C 1
ATOM 8860 O O . LEU B 1 194 ? 25.875 -32.031 12.562 1 95.31 194 LEU B O 1
ATOM 8864 N N . ALA B 1 195 ? 23.984 -32.375 13.695 1 93.06 195 ALA B N 1
ATOM 8865 C CA . ALA B 1 195 ? 23.938 -31.016 14.25 1 93.06 195 ALA B CA 1
ATOM 8866 C C . ALA B 1 195 ? 24.922 -30.875 15.414 1 93.06 195 ALA B C 1
ATOM 8868 O O . ALA B 1 195 ? 25.219 -31.844 16.109 1 93.06 195 ALA B O 1
ATOM 8869 N N . SER B 1 196 ? 25.359 -29.594 15.531 1 88.56 196 SER B N 1
ATOM 8870 C CA . SER B 1 196 ? 26.219 -29.312 16.688 1 88.56 196 SER B CA 1
ATOM 8871 C C . SER B 1 196 ? 25.406 -29.328 17.984 1 88.56 196 SER B C 1
ATOM 8873 O O . SER B 1 196 ? 24.266 -28.875 18.016 1 88.56 196 SER B O 1
ATOM 8875 N N . GLN B 1 197 ? 25.938 -29.906 19.016 1 80.5 197 GLN B N 1
ATOM 8876 C CA . GLN B 1 197 ? 25.297 -29.906 20.328 1 80.5 197 GLN B CA 1
ATOM 8877 C C . GLN B 1 197 ? 26.062 -29.047 21.312 1 80.5 197 GLN B C 1
ATOM 8879 O O . GLN B 1 197 ? 25.469 -28.312 22.109 1 80.5 197 GLN B O 1
ATOM 8884 N N . ASP B 1 198 ? 27.297 -29.188 21.453 1 76.81 198 ASP B N 1
ATOM 8885 C CA . ASP B 1 198 ? 28.188 -28.406 22.297 1 76.81 198 ASP B CA 1
ATOM 8886 C C . ASP B 1 198 ? 29.594 -28.344 21.703 1 76.81 198 ASP B C 1
ATOM 8888 O O . ASP B 1 198 ? 29.781 -28.656 20.516 1 76.81 198 ASP B O 1
ATOM 8892 N N . THR B 1 199 ? 30.516 -27.828 22.438 1 71.56 199 THR B N 1
ATOM 8893 C CA . THR B 1 199 ? 31.875 -27.594 21.969 1 71.56 199 THR B CA 1
ATOM 8894 C C . THR B 1 199 ? 32.562 -28.922 21.672 1 71.56 199 THR B C 1
ATOM 8896 O O . THR B 1 199 ? 33.531 -28.969 20.875 1 71.56 199 THR B O 1
ATOM 8899 N N . LEU B 1 200 ? 32.094 -30 22.219 1 74.44 200 LEU B N 1
ATOM 8900 C CA . LEU B 1 200 ? 32.75 -31.297 22.031 1 74.44 200 LEU B CA 1
ATOM 8901 C C . LEU B 1 200 ? 32.094 -32.062 20.891 1 74.44 200 LEU B C 1
ATOM 8903 O O . LEU B 1 200 ? 32.75 -32.844 20.203 1 74.44 200 LEU B O 1
ATOM 8907 N N . GLU B 1 201 ? 30.875 -31.812 20.766 1 79.56 201 GLU B N 1
ATOM 8908 C CA . GLU B 1 201 ? 30.125 -32.469 19.703 1 79.56 201 GLU B CA 1
ATOM 8909 C C . GLU B 1 201 ? 29.734 -31.484 18.609 1 79.56 201 GLU B C 1
ATOM 8911 O O . GLU B 1 201 ? 28.594 -31.016 18.562 1 79.56 201 GLU B O 1
ATOM 8916 N N . ASN B 1 202 ? 30.656 -31.438 17.641 1 85.94 202 ASN B N 1
ATOM 8917 C CA . ASN B 1 202 ? 30.516 -30.469 16.562 1 85.94 202 ASN B CA 1
ATOM 8918 C C . ASN B 1 202 ? 29.719 -31.062 15.391 1 85.94 202 ASN B C 1
ATOM 8920 O O . ASN B 1 202 ? 29.438 -32.281 15.375 1 85.94 202 ASN B O 1
ATOM 8924 N N . ALA B 1 203 ? 29.281 -30.219 14.57 1 92.31 203 ALA B N 1
ATOM 8925 C CA . ALA B 1 203 ? 28.656 -30.688 13.328 1 92.31 203 ALA B CA 1
ATOM 8926 C C . ALA B 1 203 ? 29.578 -31.672 12.602 1 92.31 203 ALA B C 1
ATOM 8928 O O . ALA B 1 203 ? 30.797 -31.578 12.672 1 92.31 203 ALA B O 1
ATOM 8929 N N . ALA B 1 204 ? 28.984 -32.688 12 1 95.31 204 ALA B N 1
ATOM 8930 C CA . ALA B 1 204 ? 29.75 -33.688 11.289 1 95.31 204 ALA B CA 1
ATOM 8931 C C . ALA B 1 204 ? 28.953 -34.25 10.117 1 95.31 204 ALA B C 1
ATOM 8933 O O . ALA B 1 204 ? 27.734 -34.094 10.055 1 95.31 204 ALA B O 1
ATOM 8934 N N . LEU B 1 205 ? 29.641 -34.781 9.18 1 96.75 205 LEU B N 1
ATOM 8935 C CA . LEU B 1 205 ? 29.078 -35.469 8.016 1 96.75 205 LEU B CA 1
ATOM 8936 C C . LEU B 1 205 ? 29.516 -36.906 7.965 1 96.75 205 LEU B C 1
ATOM 8938 O O . LEU B 1 205 ? 30.703 -37.219 8.086 1 96.75 205 LEU B O 1
ATOM 8942 N N . GLY B 1 206 ? 28.516 -37.75 7.871 1 96.25 206 GLY B N 1
ATOM 8943 C CA . GLY B 1 206 ? 28.812 -39.188 7.777 1 96.25 206 GLY B CA 1
ATOM 8944 C C . GLY B 1 206 ? 28.047 -39.875 6.668 1 96.25 206 GLY B C 1
ATOM 8945 O O . GLY B 1 206 ? 27.172 -39.281 6.047 1 96.25 206 GLY B O 1
ATOM 8946 N N . ILE B 1 207 ? 28.516 -41.094 6.359 1 95.81 207 ILE B N 1
ATOM 8947 C CA . ILE B 1 207 ? 27.859 -42 5.406 1 95.81 207 ILE B CA 1
ATOM 8948 C C . ILE B 1 207 ? 27.688 -43.375 6.027 1 95.81 207 ILE B C 1
ATOM 8950 O O . ILE B 1 207 ? 28.469 -43.781 6.895 1 95.81 207 ILE B O 1
ATOM 8954 N N . MET B 1 208 ? 26.656 -44 5.656 1 95.81 208 MET B N 1
ATOM 8955 C CA . MET B 1 208 ? 26.328 -45.344 6.168 1 95.81 208 MET B CA 1
ATOM 8956 C C . MET B 1 208 ? 26.062 -46.312 5.023 1 95.81 208 MET B C 1
ATOM 8958 O O . MET B 1 208 ? 25.375 -45.969 4.059 1 95.81 208 MET B O 1
ATOM 8962 N N . ASP B 1 209 ? 26.688 -47.438 5.117 1 94.44 209 ASP B N 1
ATOM 8963 C CA . ASP B 1 209 ? 26.344 -48.531 4.238 1 94.44 209 ASP B CA 1
ATOM 8964 C C . ASP B 1 209 ? 25.109 -49.281 4.758 1 94.44 209 ASP B C 1
ATOM 8966 O O . ASP B 1 209 ? 25.141 -49.844 5.852 1 94.44 209 ASP B O 1
ATOM 8970 N N . LEU B 1 210 ? 24.125 -49.406 4.051 1 94.5 210 LEU B N 1
ATOM 8971 C CA . LEU B 1 210 ? 22.844 -49.875 4.57 1 94.5 210 LEU B CA 1
ATOM 8972 C C . LEU B 1 210 ? 22.812 -51.406 4.688 1 94.5 210 LEU B C 1
ATOM 8974 O O . LEU B 1 210 ? 22.078 -51.938 5.504 1 94.5 210 LEU B O 1
ATOM 8978 N N . GLU B 1 211 ? 23.516 -52.062 3.861 1 91.06 211 GLU B N 1
ATOM 8979 C CA . GLU B 1 211 ? 23.562 -53.531 3.924 1 91.06 211 GLU B CA 1
ATOM 8980 C C . GLU B 1 211 ? 24.297 -54 5.172 1 91.06 211 GLU B C 1
ATOM 8982 O O . GLU B 1 211 ? 23.844 -54.906 5.859 1 91.06 211 GLU B O 1
ATOM 8987 N N . THR B 1 212 ? 25.406 -53.344 5.516 1 93.19 212 THR B N 1
ATOM 8988 C CA . THR B 1 212 ? 26.25 -53.812 6.613 1 93.19 212 THR B CA 1
ATOM 8989 C C . THR B 1 212 ? 25.938 -53.031 7.887 1 93.19 212 THR B C 1
ATOM 8991 O O . THR B 1 212 ? 26.266 -53.469 8.992 1 93.19 212 THR B O 1
ATOM 8994 N N . GLY B 1 213 ? 25.453 -51.875 7.688 1 93.62 213 GLY B N 1
ATOM 8995 C CA . GLY B 1 213 ? 25.203 -51 8.82 1 93.62 213 GLY B CA 1
ATOM 8996 C C . GLY B 1 213 ? 26.422 -50.188 9.219 1 93.62 213 GLY B C 1
ATOM 8997 O O . GLY B 1 213 ? 26.375 -49.375 10.148 1 93.62 213 GLY B O 1
ATOM 8998 N N . GLU B 1 214 ? 27.5 -50.375 8.508 1 94.69 214 GLU B N 1
ATOM 8999 C CA . GLU B 1 214 ? 28.75 -49.688 8.844 1 94.69 214 GLU B CA 1
ATOM 9000 C C . GLU B 1 214 ? 28.609 -48.188 8.633 1 94.69 214 GLU B C 1
ATOM 9002 O O . GLU B 1 214 ? 28.141 -47.75 7.582 1 94.69 214 GLU B O 1
ATOM 9007 N N . GLN B 1 215 ? 28.969 -47.469 9.633 1 94.81 215 GLN B N 1
ATOM 9008 C CA . GLN B 1 215 ? 28.953 -46 9.609 1 94.81 215 GLN B CA 1
ATOM 9009 C C . GLN B 1 215 ? 30.375 -45.438 9.555 1 94.81 215 GLN B C 1
ATOM 9011 O O . GLN B 1 215 ? 31.281 -45.938 10.219 1 94.81 215 GLN B O 1
ATOM 9016 N N . GLN B 1 216 ? 30.531 -44.469 8.758 1 94.12 216 GLN B N 1
ATOM 9017 C CA . GLN B 1 216 ? 31.797 -43.781 8.633 1 94.12 216 GLN B CA 1
ATOM 9018 C C . GLN B 1 216 ? 31.609 -42.25 8.719 1 94.12 216 GLN B C 1
ATOM 9020 O O . GLN B 1 216 ? 30.859 -41.688 7.941 1 94.12 216 GLN B O 1
ATOM 9025 N N . LEU B 1 217 ? 32.25 -41.719 9.703 1 94 217 LEU B N 1
ATOM 9026 C CA . LEU B 1 217 ? 32.312 -40.25 9.734 1 94 217 LEU B CA 1
ATOM 9027 C C . LEU B 1 217 ? 33.281 -39.719 8.695 1 94 217 LEU B C 1
ATOM 9029 O O . LEU B 1 217 ? 34.469 -40 8.773 1 94 217 LEU B O 1
ATOM 9033 N N . LEU B 1 218 ? 32.844 -39 7.789 1 94.81 218 LEU B N 1
ATOM 9034 C CA . LEU B 1 218 ? 33.656 -38.531 6.703 1 94.81 218 LEU B CA 1
ATOM 9035 C C . LEU B 1 218 ? 34.375 -37.25 7.109 1 94.81 218 LEU B C 1
ATOM 9037 O O . LEU B 1 218 ? 35.562 -37.031 6.773 1 94.81 218 LEU B O 1
ATOM 9041 N N . ASP B 1 219 ? 33.688 -36.312 7.664 1 94.25 219 ASP B N 1
ATOM 9042 C CA . ASP B 1 219 ? 34.219 -35 8.023 1 94.25 219 ASP B CA 1
ATOM 9043 C C . ASP B 1 219 ? 33.594 -34.469 9.297 1 94.25 219 ASP B C 1
ATOM 9045 O O . ASP B 1 219 ? 32.406 -34.688 9.539 1 94.25 219 ASP B O 1
ATOM 9049 N N . SER B 1 220 ? 34.406 -33.812 10.164 1 93.5 220 SER B N 1
ATOM 9050 C CA . SER B 1 220 ? 33.938 -33.188 11.383 1 93.5 220 SER B CA 1
ATOM 9051 C C . SER B 1 220 ? 34.75 -31.953 11.711 1 93.5 220 SER B C 1
ATOM 9053 O O . SER B 1 220 ? 35.844 -31.75 11.148 1 93.5 220 SER B O 1
ATOM 9055 N N . GLY B 1 221 ? 34.281 -31.078 12.562 1 90.25 221 GLY B N 1
ATOM 9056 C CA . GLY B 1 221 ? 35.031 -29.938 13.062 1 90.25 221 GLY B CA 1
ATOM 9057 C C . GLY B 1 221 ? 34.719 -28.641 12.344 1 90.25 221 GLY B C 1
ATOM 9058 O O . GLY B 1 221 ? 35.219 -27.578 12.727 1 90.25 221 GLY B O 1
ATOM 9059 N N . LYS B 1 222 ? 34 -28.719 11.234 1 93.81 222 LYS B N 1
ATOM 9060 C CA . LYS B 1 222 ? 33.562 -27.5 10.578 1 93.81 222 LYS B CA 1
ATOM 9061 C C . LYS B 1 222 ? 32.312 -26.938 11.258 1 93.81 222 LYS B C 1
ATOM 9063 O O . LYS B 1 222 ? 31.656 -27.641 12.016 1 93.81 222 LYS B O 1
ATOM 9068 N N . THR B 1 223 ? 32.062 -25.641 11 1 92.06 223 THR B N 1
ATOM 9069 C CA . THR B 1 223 ? 30.922 -24.953 11.594 1 92.06 223 THR B CA 1
ATOM 9070 C C . THR B 1 223 ? 29.625 -25.406 10.938 1 92.06 223 THR B C 1
ATOM 9072 O O . THR B 1 223 ? 28.594 -25.547 11.609 1 92.06 223 THR B O 1
ATOM 9075 N N . LYS B 1 224 ? 29.672 -25.594 9.633 1 93.19 224 LYS B N 1
ATOM 9076 C CA . LYS B 1 224 ? 28.453 -25.938 8.906 1 93.19 224 LYS B CA 1
ATOM 9077 C C . LYS B 1 224 ? 28.766 -26.812 7.699 1 93.19 224 LYS B C 1
ATOM 9079 O O . LYS B 1 224 ? 29.781 -26.609 7.016 1 93.19 224 LYS B O 1
ATOM 9084 N N . TYR B 1 225 ? 27.984 -27.875 7.457 1 95.44 225 TYR B N 1
ATOM 9085 C CA . TYR B 1 225 ? 27.953 -28.719 6.266 1 95.44 225 TYR B CA 1
ATOM 9086 C C . TYR B 1 225 ? 26.656 -28.531 5.488 1 95.44 225 TYR B C 1
ATOM 9088 O O . TYR B 1 225 ? 25.578 -28.547 6.07 1 95.44 225 TYR B O 1
ATOM 9096 N N . SER B 1 226 ? 26.781 -28.281 4.262 1 93.81 226 SER B N 1
ATOM 9097 C CA . SER B 1 226 ? 25.562 -28.047 3.482 1 93.81 226 SER B CA 1
ATOM 9098 C C . SER B 1 226 ? 25.719 -28.562 2.057 1 93.81 226 SER B C 1
ATOM 9100 O O . SER B 1 226 ? 26.812 -28.938 1.64 1 93.81 226 SER B O 1
ATOM 9102 N N . GLN B 1 227 ? 24.578 -28.641 1.295 1 95.06 227 GLN B N 1
ATOM 9103 C CA . GLN B 1 227 ? 24.5 -29.016 -0.111 1 95.06 227 GLN B CA 1
ATOM 9104 C C . GLN B 1 227 ? 25.172 -30.375 -0.347 1 95.06 227 GLN B C 1
ATOM 9106 O O . GLN B 1 227 ? 26.031 -30.5 -1.217 1 95.06 227 GLN B O 1
ATOM 9111 N N . VAL B 1 228 ? 24.797 -31.312 0.455 1 96.5 228 VAL B N 1
ATOM 9112 C CA . VAL B 1 228 ? 25.359 -32.656 0.331 1 96.5 228 VAL B CA 1
ATOM 9113 C C . VAL B 1 228 ? 24.703 -33.375 -0.832 1 96.5 228 VAL B C 1
ATOM 9115 O O . VAL B 1 228 ? 23.484 -33.406 -0.956 1 96.5 228 VAL B O 1
ATOM 9118 N N . SER B 1 229 ? 25.547 -34 -1.647 1 95.69 229 SER B N 1
ATOM 9119 C CA . SER B 1 229 ? 25.047 -34.75 -2.791 1 95.69 229 SER B CA 1
ATOM 9120 C C . SER B 1 229 ? 25.734 -36.094 -2.91 1 95.69 229 SER B C 1
ATOM 9122 O O . SER B 1 229 ? 26.969 -36.156 -2.895 1 95.69 229 SER B O 1
ATOM 9124 N N . LEU B 1 230 ? 24.906 -37.094 -2.973 1 94.38 230 LEU B N 1
ATOM 9125 C CA . LEU B 1 230 ? 25.406 -38.438 -3.217 1 94.38 230 LEU B CA 1
ATOM 9126 C C . LEU B 1 230 ? 25.219 -38.844 -4.684 1 94.38 230 LEU B C 1
ATOM 9128 O O . LEU B 1 230 ? 24.188 -38.531 -5.285 1 94.38 230 LEU B O 1
ATOM 9132 N N . SER B 1 231 ? 26.297 -39.438 -5.191 1 93 231 SER B N 1
ATOM 9133 C CA . SER B 1 231 ? 26.188 -39.906 -6.566 1 93 231 SER B CA 1
ATOM 9134 C C . SER B 1 231 ? 25.172 -41.031 -6.684 1 93 231 SER B C 1
ATOM 9136 O O . SER B 1 231 ? 24.766 -41.625 -5.676 1 93 231 SER B O 1
ATOM 9138 N N . ARG B 1 232 ? 24.75 -41.375 -7.871 1 91.12 232 ARG B N 1
ATOM 9139 C CA . ARG B 1 232 ? 23.688 -42.312 -8.148 1 91.12 232 ARG B CA 1
ATOM 9140 C C . ARG B 1 232 ? 23.984 -43.688 -7.523 1 91.12 232 ARG B C 1
ATOM 9142 O O . ARG B 1 232 ? 23.125 -44.281 -6.887 1 91.12 232 ARG B O 1
ATOM 9149 N N . ASN B 1 233 ? 25.25 -44.156 -7.582 1 88.69 233 ASN B N 1
ATOM 9150 C CA . ASN B 1 233 ? 25.625 -45.469 -7.078 1 88.69 233 ASN B CA 1
ATOM 9151 C C . ASN B 1 233 ? 26.234 -45.375 -5.68 1 88.69 233 ASN B C 1
ATOM 9153 O O . ASN B 1 233 ? 26.703 -46.375 -5.145 1 88.69 233 ASN B O 1
ATOM 9157 N N . GLY B 1 234 ? 26.328 -44.219 -5.18 1 89.88 234 GLY B N 1
ATOM 9158 C CA . GLY B 1 234 ? 26.812 -44 -3.824 1 89.88 234 GLY B CA 1
ATOM 9159 C C . GLY B 1 234 ? 28.328 -44.062 -3.717 1 89.88 234 GLY B C 1
ATOM 9160 O O . GLY B 1 234 ? 28.875 -44.094 -2.613 1 89.88 234 GLY B O 1
ATOM 9161 N N . LYS B 1 235 ? 28.969 -44 -4.77 1 89.62 235 LYS B N 1
ATOM 9162 C CA . LYS B 1 235 ? 30.422 -44.156 -4.754 1 89.62 235 LYS B CA 1
ATOM 9163 C C . LYS B 1 235 ? 31.109 -42.812 -4.547 1 89.62 235 LYS B C 1
ATOM 9165 O O . LYS B 1 235 ? 32.281 -42.75 -4.199 1 89.62 235 LYS B O 1
ATOM 9170 N N . ALA B 1 236 ? 30.438 -41.812 -4.879 1 93.19 236 ALA B N 1
ATOM 9171 C CA . ALA B 1 236 ? 30.984 -40.469 -4.688 1 93.19 236 ALA B CA 1
ATOM 9172 C C . ALA B 1 236 ? 30.031 -39.594 -3.877 1 93.19 236 ALA B C 1
ATOM 9174 O O . ALA B 1 236 ? 28.812 -39.812 -3.912 1 93.19 236 ALA B O 1
ATOM 9175 N N . LEU B 1 237 ? 30.578 -38.719 -3.109 1 95.69 237 LEU B N 1
ATOM 9176 C CA . LEU B 1 237 ? 29.828 -37.75 -2.318 1 95.69 237 LEU B CA 1
ATOM 9177 C C . LEU B 1 237 ? 30.484 -36.375 -2.385 1 95.69 237 LEU B C 1
ATOM 9179 O O . LEU B 1 237 ? 31.719 -36.281 -2.338 1 95.69 237 LEU B O 1
ATOM 9183 N N . ALA B 1 238 ? 29.75 -35.312 -2.592 1 96.69 238 ALA B N 1
ATOM 9184 C CA . ALA B 1 238 ? 30.25 -33.969 -2.568 1 96.69 238 ALA B CA 1
ATOM 9185 C C . ALA B 1 238 ? 29.484 -33.094 -1.562 1 96.69 238 ALA B C 1
ATOM 9187 O O . ALA B 1 238 ? 28.312 -33.375 -1.297 1 96.69 238 ALA B O 1
ATOM 9188 N N . TYR B 1 239 ? 30.109 -32.094 -0.96 1 96.94 239 TYR B N 1
ATOM 9189 C CA . TYR B 1 239 ? 29.438 -31.219 0.004 1 96.94 239 TYR B CA 1
ATOM 9190 C C . TYR B 1 239 ? 30.188 -29.906 0.137 1 96.94 239 TYR B C 1
ATOM 9192 O O . TYR B 1 239 ? 31.328 -29.781 -0.299 1 96.94 239 TYR B O 1
ATOM 9200 N N . LEU B 1 240 ? 29.547 -28.922 0.674 1 96.94 240 LEU B N 1
ATOM 9201 C CA . LEU B 1 240 ? 30.141 -27.656 1.049 1 96.94 240 LEU B CA 1
ATOM 9202 C C . LEU B 1 240 ? 30.312 -27.547 2.561 1 96.94 240 LEU B C 1
ATOM 9204 O O . LEU B 1 240 ? 29.453 -28.016 3.318 1 96.94 240 LEU B O 1
ATOM 9208 N N . ALA B 1 241 ? 31.375 -26.953 2.979 1 96.19 241 ALA B N 1
ATOM 9209 C CA . ALA B 1 241 ? 31.594 -26.75 4.406 1 96.19 241 ALA B CA 1
ATOM 9210 C C . ALA B 1 241 ? 32.344 -25.438 4.664 1 96.19 241 ALA B C 1
ATOM 9212 O O . ALA B 1 241 ? 33.031 -24.938 3.789 1 96.19 241 ALA B O 1
ATOM 9213 N N . THR B 1 242 ? 32.125 -24.859 5.762 1 95.38 242 THR B N 1
ATOM 9214 C CA . THR B 1 242 ? 32.844 -23.656 6.176 1 95.38 242 THR B CA 1
ATOM 9215 C C . THR B 1 242 ? 33.281 -23.766 7.629 1 95.38 242 THR B C 1
ATOM 9217 O O . THR B 1 242 ? 32.594 -24.391 8.445 1 95.38 242 THR B O 1
ATOM 9220 N N . ALA B 1 243 ? 34.469 -23.172 7.918 1 93.75 243 ALA B N 1
ATOM 9221 C CA . ALA B 1 243 ? 34.969 -23.094 9.281 1 93.75 243 ALA B CA 1
ATOM 9222 C C . ALA B 1 243 ? 34.688 -21.719 9.898 1 93.75 243 ALA B C 1
ATOM 9224 O O . ALA B 1 243 ? 34.969 -21.484 11.07 1 93.75 243 ALA B O 1
ATOM 9225 N N . ASP B 1 244 ? 34.125 -20.875 9.086 1 94.12 244 ASP B N 1
ATOM 9226 C CA . ASP B 1 244 ? 33.781 -19.547 9.578 1 94.12 244 ASP B CA 1
ATOM 9227 C C . ASP B 1 244 ? 32.688 -19.609 10.625 1 94.12 244 ASP B C 1
ATOM 9229 O O . ASP B 1 244 ? 31.891 -20.562 10.656 1 94.12 244 ASP B O 1
ATOM 9233 N N . SER B 1 245 ? 32.656 -18.562 11.461 1 91.81 245 SER B N 1
ATOM 9234 C CA . SER B 1 245 ? 31.625 -18.484 12.508 1 91.81 245 SER B CA 1
ATOM 9235 C C . SER B 1 245 ? 30.219 -18.469 11.914 1 91.81 245 SER B C 1
ATOM 9237 O O . SER B 1 245 ? 30.016 -17.953 10.82 1 91.81 245 SER B O 1
ATOM 9239 N N . ALA B 1 246 ? 29.328 -19.047 12.641 1 86.94 246 ALA B N 1
ATOM 9240 C CA . ALA B 1 246 ? 27.922 -19.062 12.227 1 86.94 246 ALA B CA 1
ATOM 9241 C C . ALA B 1 246 ? 27.375 -17.656 12.055 1 86.94 246 ALA B C 1
ATOM 9243 O O . ALA B 1 246 ? 26.406 -17.438 11.344 1 86.94 246 ALA B O 1
ATOM 9244 N N . LYS B 1 247 ? 27.953 -16.656 12.734 1 89.44 247 LYS B N 1
ATOM 9245 C CA . LYS B 1 247 ? 27.484 -15.281 12.711 1 89.44 247 LYS B CA 1
ATOM 9246 C C . LYS B 1 247 ? 28.25 -14.453 11.68 1 89.44 247 LYS B C 1
ATOM 9248 O O . LYS B 1 247 ? 27.984 -13.258 11.523 1 89.44 247 LYS B O 1
ATOM 9253 N N . SER B 1 248 ? 29.125 -15.227 11 1 92.19 248 SER B N 1
ATOM 9254 C CA . SER B 1 248 ? 29.891 -14.492 10.008 1 92.19 248 SER B CA 1
ATOM 9255 C C . SER B 1 248 ? 29 -13.898 8.93 1 92.19 248 SER B C 1
ATOM 9257 O O . SER B 1 248 ? 28.156 -14.602 8.367 1 92.19 248 SER B O 1
ATOM 9259 N N . LYS B 1 249 ? 29.141 -12.57 8.625 1 90.25 249 LYS B N 1
ATOM 9260 C CA . LYS B 1 249 ? 28.391 -11.914 7.562 1 90.25 249 LYS B CA 1
ATOM 9261 C C . LYS B 1 249 ? 28.969 -12.258 6.191 1 90.25 249 LYS B C 1
ATOM 9263 O O . LYS B 1 249 ? 28.281 -12.109 5.176 1 90.25 249 LYS B O 1
ATOM 9268 N N . LYS B 1 250 ? 30.203 -12.688 6.156 1 94.25 250 LYS B N 1
ATOM 9269 C CA . LYS B 1 250 ? 30.906 -13.008 4.914 1 94.25 250 LYS B CA 1
ATOM 9270 C C . LYS B 1 250 ? 31.594 -14.375 5.004 1 94.25 250 LYS B C 1
ATOM 9272 O O . LYS B 1 250 ? 32.812 -14.469 4.891 1 94.25 250 LYS B O 1
ATOM 9277 N N . PRO B 1 251 ? 30.781 -15.453 5.125 1 95.5 251 PRO B N 1
ATOM 9278 C CA . PRO B 1 251 ? 31.391 -16.781 5.223 1 95.5 251 PRO B CA 1
ATOM 9279 C C . PRO B 1 251 ? 31.922 -17.281 3.887 1 95.5 251 PRO B C 1
ATOM 9281 O O . PRO B 1 251 ? 31.344 -17.016 2.836 1 95.5 251 PRO B O 1
ATOM 9284 N N . TYR B 1 252 ? 33.062 -17.969 3.951 1 95.38 252 TYR B N 1
ATOM 9285 C CA . TYR B 1 252 ? 33.625 -18.641 2.781 1 95.38 252 TYR B CA 1
ATOM 9286 C C . TYR B 1 252 ? 33.438 -20.141 2.879 1 95.38 252 TYR B C 1
ATOM 9288 O O . TYR B 1 252 ? 33.75 -20.75 3.908 1 95.38 252 TYR B O 1
ATOM 9296 N N . TYR B 1 253 ? 32.969 -20.75 1.902 1 95.5 253 TYR B N 1
ATOM 9297 C CA . TYR B 1 253 ? 32.781 -22.203 1.85 1 95.5 253 TYR B CA 1
ATOM 9298 C C . TYR B 1 253 ? 33.812 -22.875 0.974 1 95.5 253 TYR B C 1
ATOM 9300 O O . TYR B 1 253 ? 34.344 -22.266 0.043 1 95.5 253 TYR B O 1
ATOM 9308 N N . THR B 1 254 ? 34.125 -24.062 1.319 1 95.12 254 THR B N 1
ATOM 9309 C CA . THR B 1 254 ? 35 -24.922 0.54 1 95.12 254 THR B CA 1
ATOM 9310 C C . THR B 1 254 ? 34.25 -26.109 -0.035 1 95.12 254 THR B C 1
ATOM 9312 O O . THR B 1 254 ? 33.406 -26.688 0.633 1 95.12 254 THR B O 1
ATOM 9315 N N . LEU B 1 255 ? 34.5 -26.422 -1.289 1 96.44 255 LEU B N 1
ATOM 9316 C CA . LEU B 1 255 ? 33.938 -27.594 -1.945 1 96.44 255 LEU B CA 1
ATOM 9317 C C . LEU B 1 255 ? 34.781 -28.828 -1.673 1 96.44 255 LEU B C 1
ATOM 9319 O O . LEU B 1 255 ? 36 -28.828 -1.897 1 96.44 255 LEU B O 1
ATOM 9323 N N . TYR B 1 256 ? 34.156 -29.859 -1.164 1 95.69 256 TYR B N 1
ATOM 9324 C CA . TYR B 1 256 ? 34.812 -31.141 -0.894 1 95.69 256 TYR B CA 1
ATOM 9325 C C . TYR B 1 256 ? 34.188 -32.25 -1.729 1 95.69 256 TYR B C 1
ATOM 9327 O O . TYR B 1 256 ? 33 -32.219 -2.047 1 95.69 256 TYR B O 1
ATOM 9335 N N . ALA B 1 257 ? 35 -33.188 -2.104 1 94.5 257 ALA B N 1
ATOM 9336 C CA . ALA B 1 257 ? 34.531 -34.406 -2.791 1 94.5 257 ALA B CA 1
ATOM 9337 C C . ALA B 1 257 ? 35.156 -35.656 -2.154 1 94.5 257 ALA B C 1
ATOM 9339 O O . ALA B 1 257 ? 36.312 -35.656 -1.77 1 94.5 257 ALA B O 1
ATOM 9340 N N . TYR B 1 258 ? 34.344 -36.625 -1.976 1 93.62 258 TYR B N 1
ATOM 9341 C CA . TYR B 1 258 ? 34.719 -37.906 -1.426 1 93.62 258 TYR B CA 1
ATOM 9342 C C . TYR B 1 258 ? 34.531 -39.031 -2.447 1 93.62 258 TYR B C 1
ATOM 9344 O O . TYR B 1 258 ? 33.531 -39.031 -3.174 1 93.62 258 TYR B O 1
ATOM 9352 N N . SER B 1 259 ? 35.5 -39.844 -2.562 1 89.88 259 SER B N 1
ATOM 9353 C CA . SER B 1 259 ? 35.438 -41.062 -3.375 1 89.88 259 SER B CA 1
ATOM 9354 C C . SER B 1 259 ? 35.594 -42.312 -2.518 1 89.88 259 SER B C 1
ATOM 9356 O O . SER B 1 259 ? 36.562 -42.438 -1.771 1 89.88 259 SER B O 1
ATOM 9358 N N . SER B 1 260 ? 34.656 -43.219 -2.602 1 86.88 260 SER B N 1
ATOM 9359 C CA . SER B 1 260 ? 34.719 -44.469 -1.829 1 86.88 260 SER B CA 1
ATOM 9360 C C . SER B 1 260 ? 35.875 -45.344 -2.283 1 86.88 260 SER B C 1
ATOM 9362 O O . SER B 1 260 ? 36.438 -46.094 -1.492 1 86.88 260 SER B O 1
ATOM 9364 N N . LYS B 1 261 ? 36.188 -45.25 -3.549 1 83.69 261 LYS B N 1
ATOM 9365 C CA . LYS B 1 261 ? 37.281 -46.031 -4.078 1 83.69 261 LYS B CA 1
ATOM 9366 C C . LYS B 1 261 ? 38.594 -45.625 -3.416 1 83.69 261 LYS B C 1
ATOM 9368 O O . LYS B 1 261 ? 39.406 -46.5 -3.035 1 83.69 261 LYS B O 1
ATOM 9373 N N . LYS B 1 262 ? 38.781 -44.438 -3.234 1 85.25 262 LYS B N 1
ATOM 9374 C CA . LYS B 1 262 ? 40 -43.938 -2.637 1 85.25 262 LYS B CA 1
ATOM 9375 C C . LYS B 1 262 ? 39.844 -43.781 -1.126 1 85.25 262 LYS B C 1
ATOM 9377 O O . LYS B 1 262 ? 40.844 -43.688 -0.408 1 85.25 262 LYS B O 1
ATOM 9382 N N . ASN B 1 263 ? 38.688 -43.781 -0.686 1 89.19 263 ASN B N 1
ATOM 9383 C CA . ASN B 1 263 ? 38.375 -43.5 0.705 1 89.19 263 ASN B CA 1
ATOM 9384 C C . ASN B 1 263 ? 39.031 -42.219 1.204 1 89.19 263 ASN B C 1
ATOM 9386 O O . ASN B 1 263 ? 39.688 -42.219 2.254 1 89.19 263 ASN B O 1
ATOM 9390 N N . GLU B 1 264 ? 39.031 -41.219 0.361 1 89.06 264 GLU B N 1
ATOM 9391 C CA . GLU B 1 264 ? 39.688 -39.938 0.668 1 89.06 264 GLU B CA 1
ATOM 9392 C C . GLU B 1 264 ? 38.781 -38.781 0.32 1 89.06 264 GLU B C 1
ATOM 9394 O O . GLU B 1 264 ? 37.969 -38.844 -0.625 1 89.06 264 GLU B O 1
ATOM 9399 N N . ILE B 1 265 ? 38.875 -37.781 1.21 1 92.31 265 ILE B N 1
ATOM 9400 C CA . ILE B 1 265 ? 38.219 -36.5 0.946 1 92.31 265 ILE B CA 1
ATOM 9401 C C . ILE B 1 265 ? 39.219 -35.531 0.301 1 92.31 265 ILE B C 1
ATOM 9403 O O . ILE B 1 265 ? 40.375 -35.438 0.746 1 92.31 265 ILE B O 1
ATOM 9407 N N . SER B 1 266 ? 38.812 -34.969 -0.742 1 89.44 266 SER B N 1
ATOM 9408 C CA . SER B 1 266 ? 39.656 -33.969 -1.399 1 89.44 266 SER B CA 1
ATOM 9409 C C . SER B 1 266 ? 38.938 -32.625 -1.483 1 89.44 266 SER B C 1
ATOM 9411 O O . SER B 1 266 ? 37.719 -32.562 -1.614 1 89.44 266 SER B O 1
ATOM 9413 N N . GLU B 1 267 ? 39.719 -31.625 -1.304 1 89.94 267 GLU B N 1
ATOM 9414 C CA . GLU B 1 267 ? 39.219 -30.266 -1.525 1 89.94 267 GLU B CA 1
ATOM 9415 C C . GLU B 1 267 ? 39.5 -29.812 -2.961 1 89.94 267 GLU B C 1
ATOM 9417 O O . GLU B 1 267 ? 40.344 -30.375 -3.648 1 89.94 267 GLU B O 1
ATOM 9422 N N . LEU B 1 268 ? 38.688 -28.859 -3.283 1 85.94 268 LEU B N 1
ATOM 9423 C CA . LEU B 1 268 ? 39 -28.234 -4.566 1 85.94 268 LEU B CA 1
ATOM 9424 C C . LEU B 1 268 ? 40.438 -27.766 -4.602 1 85.94 268 LEU B C 1
ATOM 9426 O O . LEU B 1 268 ? 40.875 -26.984 -3.746 1 85.94 268 LEU B O 1
ATOM 9430 N N . PRO B 1 269 ? 41.188 -28.25 -5.5 1 80.12 269 PRO B N 1
ATOM 9431 C CA . PRO B 1 269 ? 42.594 -27.875 -5.539 1 80.12 269 PRO B CA 1
ATOM 9432 C C . PRO B 1 269 ? 42.812 -26.375 -5.742 1 80.12 269 PRO B C 1
ATOM 9434 O O . PRO B 1 269 ? 42.125 -25.75 -6.547 1 80.12 269 PRO B O 1
ATOM 9437 N N . GLU B 1 270 ? 43.781 -25.875 -5.031 1 79.38 270 GLU B N 1
ATOM 9438 C CA . GLU B 1 270 ? 44.094 -24.453 -5.098 1 79.38 270 GLU B CA 1
ATOM 9439 C C . GLU B 1 270 ? 44.469 -24.031 -6.52 1 79.38 270 GLU B C 1
ATOM 9441 O O . GLU B 1 270 ? 44.125 -22.938 -6.961 1 79.38 270 GLU B O 1
ATOM 9446 N N . SER B 1 271 ? 45.156 -24.891 -7.254 1 78.94 271 SER B N 1
ATOM 9447 C CA . SER B 1 271 ? 45.594 -24.609 -8.617 1 78.94 271 SER B CA 1
ATOM 9448 C C . SER B 1 271 ? 44.406 -24.453 -9.555 1 78.94 271 SER B C 1
ATOM 9450 O O . SER B 1 271 ? 44.5 -23.75 -10.562 1 78.94 271 SER B O 1
ATOM 9452 N N . GLN B 1 272 ? 43.312 -24.984 -9.188 1 83 272 GLN B N 1
ATOM 9453 C CA . GLN B 1 272 ? 42.156 -24.969 -10.062 1 83 272 GLN B CA 1
ATOM 9454 C C . GLN B 1 272 ? 41.219 -23.812 -9.719 1 83 272 GLN B C 1
ATOM 9456 O O . GLN B 1 272 ? 40.312 -23.5 -10.484 1 83 272 GLN B O 1
ATOM 9461 N N . LYS B 1 273 ? 41.531 -23.25 -8.672 1 85 273 LYS B N 1
ATOM 9462 C CA . LYS B 1 273 ? 40.75 -22.078 -8.312 1 85 273 LYS B CA 1
ATOM 9463 C C . LYS B 1 273 ? 40.969 -20.938 -9.297 1 85 273 LYS B C 1
ATOM 9465 O O . LYS B 1 273 ? 40.125 -20.078 -9.469 1 85 273 LYS B O 1
ATOM 9470 N N . LYS B 1 274 ? 42.125 -20.953 -9.961 1 86.75 274 LYS B N 1
ATOM 9471 C CA . LYS B 1 274 ? 42.438 -19.922 -10.93 1 86.75 274 LYS B CA 1
ATOM 9472 C C . LYS B 1 274 ? 41.594 -20.062 -12.195 1 86.75 274 LYS B C 1
ATOM 9474 O O . LYS B 1 274 ? 41.469 -19.109 -12.961 1 86.75 274 LYS B O 1
ATOM 9479 N N . ALA B 1 275 ? 41.062 -21.297 -12.391 1 91.56 275 ALA B N 1
ATOM 9480 C CA . ALA B 1 275 ? 40.25 -21.562 -13.57 1 91.56 275 ALA B CA 1
ATOM 9481 C C . ALA B 1 275 ? 38.844 -21 -13.375 1 91.56 275 ALA B C 1
ATOM 9483 O O . ALA B 1 275 ? 38.062 -20.875 -14.336 1 91.56 275 ALA B O 1
ATOM 9484 N N . LEU B 1 276 ? 38.531 -20.688 -12.18 1 94.56 276 LEU B N 1
ATOM 9485 C CA . LEU B 1 276 ? 37.219 -20.141 -11.875 1 94.56 276 LEU B CA 1
ATOM 9486 C C . LEU B 1 276 ? 37.188 -18.641 -12.172 1 94.56 276 LEU B C 1
ATOM 9488 O O . LEU B 1 276 ? 38.219 -18.016 -12.414 1 94.56 276 LEU B O 1
ATOM 9492 N N . MET B 1 277 ? 36 -18.109 -12.227 1 92.81 277 MET B N 1
ATOM 9493 C CA . MET B 1 277 ? 35.781 -16.688 -12.484 1 92.81 277 MET B CA 1
ATOM 9494 C C . MET B 1 277 ? 36.594 -15.828 -11.5 1 92.81 277 MET B C 1
ATOM 9496 O O . MET B 1 277 ? 36.688 -16.156 -10.312 1 92.81 277 MET B O 1
ATOM 9500 N N . GLU B 1 278 ? 37.125 -14.695 -12 1 91.94 278 GLU B N 1
ATOM 9501 C CA . GLU B 1 278 ? 37.875 -13.789 -11.133 1 91.94 278 GLU B CA 1
ATOM 9502 C C . GLU B 1 278 ? 37 -13.188 -10.055 1 91.94 278 GLU B C 1
ATOM 9504 O O . GLU B 1 278 ? 35.812 -12.906 -10.297 1 91.94 278 GLU B O 1
ATOM 9509 N N . ASP B 1 279 ? 37.594 -13.039 -8.883 1 92.25 279 ASP B N 1
ATOM 9510 C CA . ASP B 1 279 ? 36.906 -12.398 -7.766 1 92.25 279 ASP B CA 1
ATOM 9511 C C . ASP B 1 279 ? 35.625 -13.148 -7.406 1 92.25 279 ASP B C 1
ATOM 9513 O O . ASP B 1 279 ? 34.562 -12.547 -7.305 1 92.25 279 ASP B O 1
ATOM 9517 N N . SER B 1 280 ? 35.719 -14.453 -7.398 1 95.06 280 SER B N 1
ATOM 9518 C CA . SER B 1 280 ? 34.594 -15.297 -7.062 1 95.06 280 SER B CA 1
ATOM 9519 C C . SER B 1 280 ? 34.875 -16.172 -5.852 1 95.06 280 SER B C 1
ATOM 9521 O O . SER B 1 280 ? 36.031 -16.234 -5.387 1 95.06 280 SER B O 1
ATOM 9523 N N . ARG B 1 281 ? 33.875 -16.703 -5.301 1 95.12 281 ARG B N 1
ATOM 9524 C CA . ARG B 1 281 ? 33.906 -17.672 -4.207 1 95.12 281 ARG B CA 1
ATOM 9525 C C . ARG B 1 281 ? 32.938 -18.828 -4.465 1 95.12 281 ARG B C 1
ATOM 9527 O O . ARG B 1 281 ? 32.031 -18.719 -5.285 1 95.12 281 ARG B O 1
ATOM 9534 N N . ILE B 1 282 ? 33.25 -19.969 -3.826 1 96.06 282 ILE B N 1
ATOM 9535 C CA . ILE B 1 282 ? 32.281 -21.078 -3.93 1 96.06 282 ILE B CA 1
ATOM 9536 C C . ILE B 1 282 ? 30.922 -20.625 -3.42 1 96.06 282 ILE B C 1
ATOM 9538 O O . ILE B 1 282 ? 30.812 -20.047 -2.338 1 96.06 282 ILE B O 1
ATOM 9542 N N . SER B 1 283 ? 29.922 -20.859 -4.242 1 96.38 283 SER B N 1
ATOM 9543 C CA . SER B 1 283 ? 28.594 -20.406 -3.869 1 96.38 283 SER B CA 1
ATOM 9544 C C . SER B 1 283 ? 27.984 -21.312 -2.799 1 96.38 283 SER B C 1
ATOM 9546 O O . SER B 1 283 ? 27.812 -22.516 -3.01 1 96.38 283 SER B O 1
ATOM 9548 N N . GLU B 1 284 ? 27.578 -20.734 -1.713 1 95.38 284 GLU B N 1
ATOM 9549 C CA . GLU B 1 284 ? 26.922 -21.5 -0.651 1 95.38 284 GLU B CA 1
ATOM 9550 C C . GLU B 1 284 ? 25.5 -21.891 -1.048 1 95.38 284 GLU B C 1
ATOM 9552 O O . GLU B 1 284 ? 24.922 -22.797 -0.45 1 95.38 284 GLU B O 1
ATOM 9557 N N . ASN B 1 285 ? 25 -21.281 -2.023 1 94.25 285 ASN B N 1
ATOM 9558 C CA . ASN B 1 285 ? 23.625 -21.516 -2.451 1 94.25 285 ASN B CA 1
ATOM 9559 C C . ASN B 1 285 ? 23.562 -22.406 -3.68 1 94.25 285 ASN B C 1
ATOM 9561 O O . ASN B 1 285 ? 22.484 -22.766 -4.148 1 94.25 285 ASN B O 1
ATOM 9565 N N . GLY B 1 286 ? 24.656 -22.734 -4.227 1 92.25 286 GLY B N 1
ATOM 9566 C CA . GLY B 1 286 ? 24.688 -23.562 -5.43 1 92.25 286 GLY B CA 1
ATOM 9567 C C . GLY B 1 286 ? 24.453 -25.031 -5.156 1 92.25 286 GLY B C 1
ATOM 9568 O O . GLY B 1 286 ? 25.016 -25.578 -4.207 1 92.25 286 GLY B O 1
ATOM 9569 N N . SER B 1 287 ? 23.672 -25.641 -5.992 1 91.38 287 SER B N 1
ATOM 9570 C CA . SER B 1 287 ? 23.453 -27.078 -5.859 1 91.38 287 SER B CA 1
ATOM 9571 C C . SER B 1 287 ? 24.625 -27.875 -6.422 1 91.38 287 SER B C 1
ATOM 9573 O O . SER B 1 287 ? 25.297 -27.422 -7.344 1 91.38 287 SER B O 1
ATOM 9575 N N . LEU B 1 288 ? 24.906 -29.031 -5.801 1 96.69 288 LEU B N 1
ATOM 9576 C CA . LEU B 1 288 ? 25.891 -29.984 -6.285 1 96.69 288 LEU B CA 1
ATOM 9577 C C . LEU B 1 288 ? 25.234 -31.172 -6.988 1 96.69 288 LEU B C 1
ATOM 9579 O O . LEU B 1 288 ? 24.219 -31.688 -6.512 1 96.69 288 LEU B O 1
ATOM 9583 N N . SER B 1 289 ? 25.797 -31.516 -8.133 1 96.19 289 SER B N 1
ATOM 9584 C CA . SER B 1 289 ? 25.234 -32.656 -8.836 1 96.19 289 SER B CA 1
ATOM 9585 C C . SER B 1 289 ? 26.312 -33.406 -9.617 1 96.19 289 SER B C 1
ATOM 9587 O O . SER B 1 289 ? 27.234 -32.812 -10.148 1 96.19 289 SER B O 1
ATOM 9589 N N . PHE B 1 290 ? 26.188 -34.719 -9.617 1 96.31 290 PHE B N 1
ATOM 9590 C CA . PHE B 1 290 ? 27.109 -35.562 -10.352 1 96.31 290 PHE B CA 1
ATOM 9591 C C . PHE B 1 290 ? 26.562 -35.875 -11.742 1 96.31 290 PHE B C 1
ATOM 9593 O O . PHE B 1 290 ? 25.344 -35.906 -11.945 1 96.31 290 PHE B O 1
ATOM 9600 N N . SER B 1 291 ? 27.469 -36.031 -12.648 1 95.75 291 SER B N 1
ATOM 9601 C CA . SER B 1 291 ? 27.078 -36.562 -13.938 1 95.75 291 SER B CA 1
ATOM 9602 C C . SER B 1 291 ? 26.578 -38 -13.805 1 95.75 291 SER B C 1
ATOM 9604 O O . SER B 1 291 ? 26.844 -38.656 -12.789 1 95.75 291 SER B O 1
ATOM 9606 N N . TYR B 1 292 ? 25.891 -38.469 -14.828 1 92.94 292 TYR B N 1
ATOM 9607 C CA . TYR B 1 292 ? 25.312 -39.781 -14.812 1 92.94 292 TYR B CA 1
ATOM 9608 C C . TYR B 1 292 ? 26.375 -40.844 -14.578 1 92.94 292 TYR B C 1
ATOM 9610 O O . TYR B 1 292 ? 26.141 -41.812 -13.859 1 92.94 292 TYR B O 1
ATOM 9618 N N . ASP B 1 293 ? 27.547 -40.688 -15.141 1 91.25 293 ASP B N 1
ATOM 9619 C CA . ASP B 1 293 ? 28.625 -41.656 -15.031 1 91.25 293 ASP B CA 1
ATOM 9620 C C . ASP B 1 293 ? 29.484 -41.406 -13.789 1 91.25 293 ASP B C 1
ATOM 9622 O O . ASP B 1 293 ? 30.469 -42.094 -13.555 1 91.25 293 ASP B O 1
ATOM 9626 N N . GLU B 1 294 ? 29.203 -40.375 -13.086 1 92.44 294 GLU B N 1
ATOM 9627 C CA . GLU B 1 294 ? 29.828 -40 -11.82 1 92.44 294 GLU B CA 1
ATOM 9628 C C . GLU B 1 294 ? 31.266 -39.562 -12.023 1 92.44 294 GLU B C 1
ATOM 9630 O O . GLU B 1 294 ? 32.094 -39.625 -11.109 1 92.44 294 GLU B O 1
ATOM 9635 N N . GLU B 1 295 ? 31.531 -39.062 -13.219 1 91.44 295 GLU B N 1
ATOM 9636 C CA . GLU B 1 295 ? 32.906 -38.625 -13.516 1 91.44 295 GLU B CA 1
ATOM 9637 C C . GLU B 1 295 ? 33.062 -37.125 -13.359 1 91.44 295 GLU B C 1
ATOM 9639 O O . GLU B 1 295 ? 34.156 -36.625 -13.281 1 91.44 295 GLU B O 1
ATOM 9644 N N . ARG B 1 296 ? 32 -36.469 -13.375 1 95.31 296 ARG B N 1
ATOM 9645 C CA . ARG B 1 296 ? 32.031 -35.031 -13.258 1 95.31 296 ARG B CA 1
ATOM 9646 C C . ARG B 1 296 ? 31.172 -34.531 -12.094 1 95.31 296 ARG B C 1
ATOM 9648 O O . ARG B 1 296 ? 30.172 -35.188 -11.758 1 95.31 296 ARG B O 1
ATOM 9655 N N . LEU B 1 297 ? 31.531 -33.438 -11.516 1 96.25 297 LEU B N 1
ATOM 9656 C CA . LEU B 1 297 ? 30.781 -32.75 -10.469 1 96.25 297 LEU B CA 1
ATOM 9657 C C . LEU B 1 297 ? 30.453 -31.312 -10.875 1 96.25 297 LEU B C 1
ATOM 9659 O O . LEU B 1 297 ? 31.359 -30.531 -11.156 1 96.25 297 LEU B O 1
ATOM 9663 N N . PHE B 1 298 ? 29.219 -31 -10.961 1 97.5 298 PHE B N 1
ATOM 9664 C CA . PHE B 1 298 ? 28.766 -29.641 -11.258 1 97.5 298 PHE B CA 1
ATOM 9665 C C . PHE B 1 298 ? 28.547 -28.844 -9.969 1 97.5 298 PHE B C 1
ATOM 9667 O O . PHE B 1 298 ? 27.984 -29.375 -9.008 1 97.5 298 PHE B O 1
ATOM 9674 N N . PHE B 1 299 ? 29 -27.672 -9.914 1 97.12 299 PHE B N 1
ATOM 9675 C CA . PHE B 1 299 ? 28.859 -26.766 -8.781 1 97.12 299 PHE B CA 1
ATOM 9676 C C . PHE B 1 299 ? 28.781 -25.328 -9.25 1 97.12 299 PHE B C 1
ATOM 9678 O O . PHE B 1 299 ? 28.828 -25.047 -10.453 1 97.12 299 PHE B O 1
ATOM 9685 N N . GLU B 1 300 ? 28.594 -24.375 -8.297 1 97.19 300 GLU B N 1
ATOM 9686 C CA . GLU B 1 300 ? 28.438 -22.969 -8.68 1 97.19 300 GLU B CA 1
ATOM 9687 C C . GLU B 1 300 ? 29.406 -22.078 -7.891 1 97.19 300 GLU B C 1
ATOM 9689 O O . GLU B 1 300 ? 29.781 -22.406 -6.762 1 97.19 300 GLU B O 1
ATOM 9694 N N . VAL B 1 301 ? 29.828 -21.047 -8.531 1 96.88 301 VAL B N 1
ATOM 9695 C CA . VAL B 1 301 ? 30.562 -19.984 -7.859 1 96.88 301 VAL B CA 1
ATOM 9696 C C . VAL B 1 301 ? 29.781 -18.688 -7.902 1 96.88 301 VAL B C 1
ATOM 9698 O O . VAL B 1 301 ? 28.953 -18.484 -8.797 1 96.88 301 VAL B O 1
ATOM 9701 N N . SER B 1 302 ? 29.922 -17.844 -6.926 1 95.94 302 SER B N 1
ATOM 9702 C CA . SER B 1 302 ? 29.312 -16.531 -6.863 1 95.94 302 SER B CA 1
ATOM 9703 C C . SER B 1 302 ? 30.375 -15.43 -6.812 1 95.94 302 SER B C 1
ATOM 9705 O O . SER B 1 302 ? 31.531 -15.695 -6.527 1 95.94 302 SER B O 1
ATOM 9707 N N . ASP B 1 303 ? 30 -14.141 -7.105 1 94.81 303 ASP B N 1
ATOM 9708 C CA . ASP B 1 303 ? 30.906 -13.008 -6.914 1 94.81 303 ASP B CA 1
ATOM 9709 C C . ASP B 1 303 ? 31.406 -12.945 -5.473 1 94.81 303 ASP B C 1
ATOM 9711 O O . ASP B 1 303 ? 30.672 -13.266 -4.539 1 94.81 303 ASP B O 1
ATOM 9715 N N . ASP B 1 304 ? 32.625 -12.547 -5.344 1 95.75 304 ASP B N 1
ATOM 9716 C CA . ASP B 1 304 ? 33.125 -12.367 -3.992 1 95.75 304 ASP B CA 1
ATOM 9717 C C . ASP B 1 304 ? 32.375 -11.258 -3.262 1 95.75 304 ASP B C 1
ATOM 9719 O O . ASP B 1 304 ? 31.656 -10.477 -3.883 1 95.75 304 ASP B O 1
ATOM 9723 N N . TYR B 1 305 ? 32.531 -11.234 -1.955 1 94.69 305 TYR B N 1
ATOM 9724 C CA . TYR B 1 305 ? 31.844 -10.234 -1.139 1 94.69 305 TYR B CA 1
ATOM 9725 C C . TYR B 1 305 ? 32.312 -8.828 -1.494 1 94.69 305 TYR B C 1
ATOM 9727 O O . TYR B 1 305 ? 33.5 -8.617 -1.76 1 94.69 305 TYR B O 1
ATOM 9735 N N . LYS B 1 306 ? 31.344 -7.883 -1.576 1 93.25 306 LYS B N 1
ATOM 9736 C CA . LYS B 1 306 ? 31.641 -6.465 -1.764 1 93.25 306 LYS B CA 1
ATOM 9737 C C . LYS B 1 306 ? 31.328 -5.668 -0.502 1 93.25 306 LYS B C 1
ATOM 9739 O O . LYS B 1 306 ? 30.328 -5.926 0.171 1 93.25 306 LYS B O 1
ATOM 9744 N N . THR B 1 307 ? 32.25 -4.742 -0.158 1 94.25 307 THR B N 1
ATOM 9745 C CA . THR B 1 307 ? 32.031 -3.85 0.977 1 94.25 307 THR B CA 1
ATOM 9746 C C . THR B 1 307 ? 31.688 -2.443 0.501 1 94.25 307 THR B C 1
ATOM 9748 O O . THR B 1 307 ? 32.25 -1.947 -0.466 1 94.25 307 THR B O 1
ATOM 9751 N N . PHE B 1 308 ? 30.766 -1.794 1.158 1 94.88 308 PHE B N 1
ATOM 9752 C CA . PHE B 1 308 ? 30.359 -0.421 0.875 1 94.88 308 PHE B CA 1
ATOM 9753 C C . PHE B 1 308 ? 30.578 0.469 2.092 1 94.88 308 PHE B C 1
ATOM 9755 O O . PHE B 1 308 ? 30.188 0.11 3.207 1 94.88 308 PHE B O 1
ATOM 9762 N N . ASP B 1 309 ? 31.156 1.637 1.932 1 95.38 309 ASP B N 1
ATOM 9763 C CA . ASP B 1 309 ? 31.438 2.566 3.018 1 95.38 309 ASP B CA 1
ATOM 9764 C C . ASP B 1 309 ? 30.172 2.965 3.758 1 95.38 309 ASP B C 1
ATOM 9766 O O . ASP B 1 309 ? 30.156 3.018 4.988 1 95.38 309 ASP B O 1
ATOM 9770 N N . TYR B 1 310 ? 29.141 3.252 3.025 1 95.81 310 TYR B N 1
ATOM 9771 C CA . TYR B 1 310 ? 27.875 3.695 3.615 1 95.81 310 TYR B CA 1
ATOM 9772 C C . TYR B 1 310 ? 27.281 2.615 4.516 1 95.81 310 TYR B C 1
ATOM 9774 O O . TYR B 1 310 ? 26.844 2.902 5.629 1 95.81 310 TYR B O 1
ATOM 9782 N N . GLU B 1 311 ? 27.297 1.376 4.043 1 94.5 311 GLU B N 1
ATOM 9783 C CA . GLU B 1 311 ? 26.75 0.248 4.793 1 94.5 311 GLU B CA 1
ATOM 9784 C C . GLU B 1 311 ? 27.547 -0.009 6.066 1 94.5 311 GLU B C 1
ATOM 9786 O O . GLU B 1 311 ? 26.984 -0.342 7.109 1 94.5 311 GLU B O 1
ATOM 9791 N N . GLU B 1 312 ? 28.906 0.183 6.039 1 94.69 312 GLU B N 1
ATOM 9792 C CA . GLU B 1 312 ? 29.797 -0.166 7.145 1 94.69 312 GLU B CA 1
ATOM 9793 C C . GLU B 1 312 ? 29.938 0.994 8.125 1 94.69 312 GLU B C 1
ATOM 9795 O O . GLU B 1 312 ? 30.516 0.837 9.203 1 94.69 312 GLU B O 1
ATOM 9800 N N . ASP B 1 313 ? 29.375 2.141 7.758 1 95 313 ASP B N 1
ATOM 9801 C CA . ASP B 1 313 ? 29.531 3.311 8.617 1 95 313 ASP B CA 1
ATOM 9802 C C . ASP B 1 313 ? 28.703 3.166 9.891 1 95 313 ASP B C 1
ATOM 9804 O O . ASP B 1 313 ? 27.484 3.391 9.875 1 95 313 ASP B O 1
ATOM 9808 N N . SER B 1 314 ? 29.328 2.883 10.977 1 93.25 314 SER B N 1
ATOM 9809 C CA . SER B 1 314 ? 28.656 2.637 12.25 1 93.25 314 SER B CA 1
ATOM 9810 C C . SER B 1 314 ? 28.297 3.943 12.945 1 93.25 314 SER B C 1
ATOM 9812 O O . SER B 1 314 ? 27.641 3.934 13.992 1 93.25 314 SER B O 1
ATOM 9814 N N . THR B 1 315 ? 28.734 5.039 12.391 1 93.88 315 THR B N 1
ATOM 9815 C CA . THR B 1 315 ? 28.438 6.328 13.008 1 93.88 315 THR B CA 1
ATOM 9816 C C . THR B 1 315 ? 27.062 6.836 12.562 1 93.88 315 THR B C 1
ATOM 9818 O O . THR B 1 315 ? 26.594 7.863 13.062 1 93.88 315 THR B O 1
ATOM 9821 N N . ILE B 1 316 ? 26.453 6.203 11.633 1 94.12 316 ILE B N 1
ATOM 9822 C CA . ILE B 1 316 ? 25.109 6.578 11.188 1 94.12 316 ILE B CA 1
ATOM 9823 C C . ILE B 1 316 ? 24.078 5.727 11.914 1 94.12 316 ILE B C 1
ATOM 9825 O O . ILE B 1 316 ? 24.109 4.496 11.836 1 94.12 316 ILE B O 1
ATOM 9829 N N . LEU B 1 317 ? 23.156 6.359 12.633 1 93.25 317 LEU B N 1
ATOM 9830 C CA . LEU B 1 317 ? 22.062 5.656 13.305 1 93.25 317 LEU B CA 1
ATOM 9831 C C . LEU B 1 317 ? 21.125 5.012 12.289 1 93.25 317 LEU B C 1
ATOM 9833 O O . LEU B 1 317 ? 20.969 5.508 11.172 1 93.25 317 LEU B O 1
ATOM 9837 N N . GLU B 1 318 ? 20.484 3.857 12.711 1 90.44 318 GLU B N 1
ATOM 9838 C CA . GLU B 1 318 ? 19.547 3.148 11.844 1 90.44 318 GLU B CA 1
ATOM 9839 C C . GLU B 1 318 ? 18.438 4.07 11.359 1 90.44 318 GLU B C 1
ATOM 9841 O O . GLU B 1 318 ? 18.062 4.055 10.18 1 90.44 318 GLU B O 1
ATOM 9846 N N . ASP B 1 319 ? 17.969 4.891 12.234 1 90.38 319 ASP B N 1
ATOM 9847 C CA . ASP B 1 319 ? 16.844 5.762 11.898 1 90.38 319 ASP B CA 1
ATOM 9848 C C . ASP B 1 319 ? 17.312 6.957 11.062 1 90.38 319 ASP B C 1
ATOM 9850 O O . ASP B 1 319 ? 16.484 7.742 10.586 1 90.38 319 ASP B O 1
ATOM 9854 N N . GLU B 1 320 ? 18.609 7.078 10.805 1 94.12 320 GLU B N 1
ATOM 9855 C CA . GLU B 1 320 ? 19.156 8.164 10 1 94.12 320 GLU B CA 1
ATOM 9856 C C . GLU B 1 320 ? 19.531 7.676 8.602 1 94.12 320 GLU B C 1
ATOM 9858 O O . GLU B 1 320 ? 19.969 8.461 7.766 1 94.12 320 GLU B O 1
ATOM 9863 N N . ARG B 1 321 ? 19.375 6.441 8.383 1 95.44 321 ARG B N 1
ATOM 9864 C CA . ARG B 1 321 ? 19.734 5.887 7.078 1 95.44 321 ARG B CA 1
ATOM 9865 C C . ARG B 1 321 ? 18.625 6.113 6.062 1 95.44 321 ARG B C 1
ATOM 9867 O O . ARG B 1 321 ? 17.438 5.945 6.375 1 95.44 321 ARG B O 1
ATOM 9874 N N . VAL B 1 322 ? 19 6.488 4.844 1 95.75 322 VAL B N 1
ATOM 9875 C CA . VAL B 1 322 ? 18.078 6.816 3.764 1 95.75 322 VAL B CA 1
ATOM 9876 C C . VAL B 1 322 ? 17.438 5.539 3.229 1 95.75 322 VAL B C 1
ATOM 9878 O O . VAL B 1 322 ? 18.109 4.512 3.09 1 95.75 322 VAL B O 1
ATOM 9881 N N . SER B 1 323 ? 16.172 5.473 3.055 1 92.75 323 SER B N 1
ATOM 9882 C CA . SER B 1 323 ? 15.453 4.398 2.377 1 92.75 323 SER B CA 1
ATOM 9883 C C . SER B 1 323 ? 14.875 4.871 1.047 1 92.75 323 SER B C 1
ATOM 9885 O O . SER B 1 323 ? 13.844 5.543 1.018 1 92.75 323 SER B O 1
ATOM 9887 N N . LEU B 1 324 ? 15.539 4.457 -0.039 1 96.19 324 LEU B N 1
ATOM 9888 C CA . LEU B 1 324 ? 15.258 5.055 -1.339 1 96.19 324 LEU B CA 1
ATOM 9889 C C . LEU B 1 324 ? 15.367 4.016 -2.451 1 96.19 324 LEU B C 1
ATOM 9891 O O . LEU B 1 324 ? 16.266 3.176 -2.436 1 96.19 324 LEU B O 1
ATOM 9895 N N . ASP B 1 325 ? 14.328 3.947 -3.352 1 96.94 325 ASP B N 1
ATOM 9896 C CA . ASP B 1 325 ? 14.422 3.258 -4.633 1 96.94 325 ASP B CA 1
ATOM 9897 C C . ASP B 1 325 ? 14.648 4.246 -5.773 1 96.94 325 ASP B C 1
ATOM 9899 O O . ASP B 1 325 ? 14.016 5.309 -5.816 1 96.94 325 ASP B O 1
ATOM 9903 N N . ILE B 1 326 ? 15.531 3.947 -6.66 1 97.38 326 ILE B N 1
ATOM 9904 C CA . ILE B 1 326 ? 15.75 4.766 -7.848 1 97.38 326 ILE B CA 1
ATOM 9905 C C . ILE B 1 326 ? 15.367 3.973 -9.094 1 97.38 326 ILE B C 1
ATOM 9907 O O . ILE B 1 326 ? 16 2.965 -9.414 1 97.38 326 ILE B O 1
ATOM 9911 N N . TRP B 1 327 ? 14.266 4.352 -9.781 1 96.81 327 TRP B N 1
ATOM 9912 C CA . TRP B 1 327 ? 13.898 3.832 -11.094 1 96.81 327 TRP B CA 1
ATOM 9913 C C . TRP B 1 327 ? 14.672 4.551 -12.195 1 96.81 327 TRP B C 1
ATOM 9915 O O . TRP B 1 327 ? 14.617 5.777 -12.305 1 96.81 327 TRP B O 1
ATOM 9925 N N . GLY B 1 328 ? 15.406 3.881 -13 1 96.56 328 GLY B N 1
ATOM 9926 C CA . GLY B 1 328 ? 16.141 4.473 -14.109 1 96.56 328 GLY B CA 1
ATOM 9927 C C . GLY B 1 328 ? 15.594 4.062 -15.461 1 96.56 328 GLY B C 1
ATOM 9928 O O . GLY B 1 328 ? 15.219 2.904 -15.664 1 96.56 328 GLY B O 1
ATOM 9929 N N . TRP B 1 329 ? 15.539 4.996 -16.453 1 95.06 329 TRP B N 1
ATOM 9930 C CA . TRP B 1 329 ? 14.977 4.746 -17.766 1 95.06 329 TRP B CA 1
ATOM 9931 C C . TRP B 1 329 ? 15.797 3.699 -18.516 1 95.06 329 TRP B C 1
ATOM 9933 O O . TRP B 1 329 ? 15.281 3.025 -19.422 1 95.06 329 TRP B O 1
ATOM 9943 N N . GLN B 1 330 ? 17.031 3.449 -18.031 1 94.5 330 GLN B N 1
ATOM 9944 C CA . GLN B 1 330 ? 17.938 2.549 -18.734 1 94.5 330 GLN B CA 1
ATOM 9945 C C . GLN B 1 330 ? 17.891 1.146 -18.141 1 94.5 330 GLN B C 1
ATOM 9947 O O . GLN B 1 330 ? 18.531 0.224 -18.656 1 94.5 330 GLN B O 1
ATOM 9952 N N . ASP B 1 331 ? 17.188 0.969 -17.125 1 94.56 331 ASP B N 1
ATOM 9953 C CA . ASP B 1 331 ? 17.188 -0.31 -16.422 1 94.56 331 ASP B CA 1
ATOM 9954 C C . ASP B 1 331 ? 16.625 -1.422 -17.297 1 94.56 331 ASP B C 1
ATOM 9956 O O . ASP B 1 331 ? 15.562 -1.269 -17.906 1 94.56 331 ASP B O 1
ATOM 9960 N N . ALA B 1 332 ? 17.344 -2.553 -17.344 1 93.25 332 ALA B N 1
ATOM 9961 C CA . ALA B 1 332 ? 16.812 -3.719 -18.031 1 93.25 332 ALA B CA 1
ATOM 9962 C C . ALA B 1 332 ? 15.57 -4.25 -17.328 1 93.25 332 ALA B C 1
ATOM 9964 O O . ALA B 1 332 ? 14.547 -4.512 -17.969 1 93.25 332 ALA B O 1
ATOM 9965 N N . GLU B 1 333 ? 15.695 -4.457 -16.094 1 94.75 333 GLU B N 1
ATOM 9966 C CA . GLU B 1 333 ? 14.555 -4.734 -15.227 1 94.75 333 GLU B CA 1
ATOM 9967 C C . GLU B 1 333 ? 14.172 -3.51 -14.398 1 94.75 333 GLU B C 1
ATOM 9969 O O . GLU B 1 333 ? 15.016 -2.934 -13.711 1 94.75 333 GLU B O 1
ATOM 9974 N N . ILE B 1 334 ? 12.969 -3.049 -14.477 1 95.75 334 ILE B N 1
ATOM 9975 C CA . ILE B 1 334 ? 12.547 -1.891 -13.703 1 95.75 334 ILE B CA 1
ATOM 9976 C C . ILE B 1 334 ? 12.656 -2.203 -12.211 1 95.75 334 ILE B C 1
ATOM 9978 O O . ILE B 1 334 ? 12.773 -3.367 -11.82 1 95.75 334 ILE B O 1
ATOM 9982 N N . GLN B 1 335 ? 12.625 -1.206 -11.391 1 96.31 335 GLN B N 1
ATOM 9983 C CA . GLN B 1 335 ? 13.008 -1.301 -9.984 1 96.31 335 GLN B CA 1
ATOM 9984 C C . GLN B 1 335 ? 12.109 -2.283 -9.242 1 96.31 335 GLN B C 1
ATOM 9986 O O . GLN B 1 335 ? 12.586 -3.08 -8.43 1 96.31 335 GLN B O 1
ATOM 9991 N N . PRO B 1 336 ? 10.727 -2.311 -9.484 1 95.81 336 PRO B N 1
ATOM 9992 C CA . PRO B 1 336 ? 9.906 -3.301 -8.781 1 95.81 336 PRO B CA 1
ATOM 9993 C C . PRO B 1 336 ? 10.305 -4.738 -9.117 1 95.81 336 PRO B C 1
ATOM 9995 O O . PRO B 1 336 ? 10.266 -5.609 -8.242 1 95.81 336 PRO B O 1
ATOM 9998 N N . MET B 1 337 ? 10.695 -5.039 -10.312 1 97 337 MET B N 1
ATOM 9999 C CA . MET B 1 337 ? 11.188 -6.367 -10.672 1 97 337 MET B CA 1
ATOM 10000 C C . MET B 1 337 ? 12.461 -6.703 -9.906 1 97 337 MET B C 1
ATOM 10002 O O . MET B 1 337 ? 12.594 -7.809 -9.375 1 97 337 MET B O 1
ATOM 10006 N N . GLN B 1 338 ? 13.383 -5.73 -9.844 1 97.31 338 GLN B N 1
ATOM 10007 C CA . GLN B 1 338 ? 14.648 -5.934 -9.141 1 97.31 338 GLN B CA 1
ATOM 10008 C C . GLN B 1 338 ? 14.406 -6.234 -7.664 1 97.31 338 GLN B C 1
ATOM 10010 O O . GLN B 1 338 ? 15.055 -7.117 -7.094 1 97.31 338 GLN B O 1
ATOM 10015 N N . LEU B 1 339 ? 13.492 -5.457 -7.113 1 96.88 339 LEU B N 1
ATOM 10016 C CA . LEU B 1 339 ? 13.203 -5.629 -5.695 1 96.88 339 LEU B CA 1
ATOM 10017 C C . LEU B 1 339 ? 12.656 -7.027 -5.418 1 96.88 339 LEU B C 1
ATOM 10019 O O . LEU B 1 339 ? 13.055 -7.676 -4.449 1 96.88 339 LEU B O 1
ATOM 10023 N N . LEU B 1 340 ? 11.773 -7.566 -6.238 1 95.44 340 LEU B N 1
ATOM 10024 C CA . LEU B 1 340 ? 11.195 -8.898 -6.07 1 95.44 340 LEU B CA 1
ATOM 10025 C C . LEU B 1 340 ? 12.234 -9.977 -6.309 1 95.44 340 LEU B C 1
ATOM 10027 O O . LEU B 1 340 ? 12.195 -11.039 -5.676 1 95.44 340 LEU B O 1
ATOM 10031 N N . ASN B 1 341 ? 13.164 -9.703 -7.164 1 96.19 341 ASN B N 1
ATOM 10032 C CA . ASN B 1 341 ? 14.195 -10.68 -7.52 1 96.19 341 ASN B CA 1
ATOM 10033 C C . ASN B 1 341 ? 15.461 -10.492 -6.688 1 96.19 341 ASN B C 1
ATOM 10035 O O . ASN B 1 341 ? 16.469 -11.148 -6.934 1 96.19 341 ASN B O 1
ATOM 10039 N N . LYS B 1 342 ? 15.438 -9.594 -5.781 1 96.38 342 LYS B N 1
ATOM 10040 C CA . LYS B 1 342 ? 16.641 -9.188 -5.047 1 96.38 342 LYS B CA 1
ATOM 10041 C C . LYS B 1 342 ? 17.312 -10.391 -4.398 1 96.38 342 LYS B C 1
ATOM 10043 O O . LYS B 1 342 ? 18.531 -10.57 -4.516 1 96.38 342 LYS B O 1
ATOM 10048 N N . ASP B 1 343 ? 16.516 -11.203 -3.725 1 95.94 343 ASP B N 1
ATOM 10049 C CA . ASP B 1 343 ? 17.062 -12.367 -3.045 1 95.94 343 ASP B CA 1
ATOM 10050 C C . ASP B 1 343 ? 17.703 -13.336 -4.043 1 95.94 343 ASP B C 1
ATOM 10052 O O . ASP B 1 343 ? 18.828 -13.789 -3.842 1 95.94 343 ASP B O 1
ATOM 10056 N N . LYS B 1 344 ? 16.984 -13.625 -5.055 1 95.19 344 LYS B N 1
ATOM 10057 C CA . LYS B 1 344 ? 17.5 -14.516 -6.09 1 95.19 344 LYS B CA 1
ATOM 10058 C C . LYS B 1 344 ? 18.781 -13.953 -6.711 1 95.19 344 LYS B C 1
ATOM 10060 O O . LYS B 1 344 ? 19.75 -14.688 -6.902 1 95.19 344 LYS B O 1
ATOM 10065 N N . GLU B 1 345 ? 18.781 -12.648 -7.027 1 94.88 345 GLU B N 1
ATOM 10066 C CA . GLU B 1 345 ? 19.922 -12.016 -7.656 1 94.88 345 GLU B CA 1
ATOM 10067 C C . GLU B 1 345 ? 21.125 -11.969 -6.707 1 94.88 345 GLU B C 1
ATOM 10069 O O . GLU B 1 345 ? 22.266 -12.117 -7.137 1 94.88 345 GLU B O 1
ATOM 10074 N N . SER B 1 346 ? 20.844 -11.797 -5.465 1 94.56 346 SER B N 1
ATOM 10075 C CA . SER B 1 346 ? 21.906 -11.75 -4.48 1 94.56 346 SER B CA 1
ATOM 10076 C C . SER B 1 346 ? 22.562 -13.125 -4.297 1 94.56 346 SER B C 1
ATOM 10078 O O . SER B 1 346 ? 23.734 -13.219 -3.938 1 94.56 346 SER B O 1
ATOM 10080 N N . LYS B 1 347 ? 21.828 -14.188 -4.574 1 94.88 347 LYS B N 1
ATOM 10081 C CA . LYS B 1 347 ? 22.297 -15.562 -4.387 1 94.88 347 LYS B CA 1
ATOM 10082 C C . LYS B 1 347 ? 22.688 -16.188 -5.719 1 94.88 347 LYS B C 1
ATOM 10084 O O . LYS B 1 347 ? 22.922 -17.406 -5.797 1 94.88 347 LYS B O 1
ATOM 10089 N N . LYS B 1 348 ? 22.75 -15.406 -6.676 1 94.38 348 LYS B N 1
ATOM 10090 C CA . LYS B 1 348 ? 23.016 -15.906 -8.023 1 94.38 348 LYS B CA 1
ATOM 10091 C C . LYS B 1 348 ? 24.391 -16.578 -8.094 1 94.38 348 LYS B C 1
ATOM 10093 O O . LYS B 1 348 ? 25.375 -16.062 -7.562 1 94.38 348 LYS B O 1
ATOM 10098 N N . GLY B 1 349 ? 24.453 -17.828 -8.664 1 95.62 349 GLY B N 1
ATOM 10099 C CA . GLY B 1 349 ? 25.688 -18.562 -8.93 1 95.62 349 GLY B CA 1
ATOM 10100 C C . GLY B 1 349 ? 25.938 -18.781 -10.406 1 95.62 349 GLY B C 1
ATOM 10101 O O . GLY B 1 349 ? 25.031 -18.609 -11.234 1 95.62 349 GLY B O 1
ATOM 10102 N N . TYR B 1 350 ? 27.188 -19.047 -10.688 1 97.25 350 TYR B N 1
ATOM 10103 C CA . TYR B 1 350 ? 27.641 -19.391 -12.039 1 97.25 350 TYR B CA 1
ATOM 10104 C C . TYR B 1 350 ? 28.141 -20.812 -12.102 1 97.25 350 TYR B C 1
ATOM 10106 O O . TYR B 1 350 ? 29.062 -21.203 -11.367 1 97.25 350 TYR B O 1
ATOM 10114 N N . LEU B 1 351 ? 27.562 -21.531 -12.992 1 97.69 351 LEU B N 1
ATOM 10115 C CA . LEU B 1 351 ? 27.797 -22.969 -13.094 1 97.69 351 LEU B CA 1
ATOM 10116 C C . LEU B 1 351 ? 29.234 -23.25 -13.492 1 97.69 351 LEU B C 1
ATOM 10118 O O . LEU B 1 351 ? 29.797 -22.578 -14.359 1 97.69 351 LEU B O 1
ATOM 10122 N N . ALA B 1 352 ? 29.875 -24.234 -12.859 1 97.5 352 ALA B N 1
ATOM 10123 C CA . ALA B 1 352 ? 31.172 -24.812 -13.18 1 97.5 352 ALA B CA 1
ATOM 10124 C C . ALA B 1 352 ? 31.141 -26.344 -13.086 1 97.5 352 ALA B C 1
ATOM 10126 O O . ALA B 1 352 ? 30.172 -26.906 -12.578 1 97.5 352 ALA B O 1
ATOM 10127 N N . VAL B 1 353 ? 32.156 -26.969 -13.656 1 97.19 353 VAL B N 1
ATOM 10128 C CA . VAL B 1 353 ? 32.219 -28.422 -13.625 1 97.19 353 VAL B CA 1
ATOM 10129 C C . VAL B 1 353 ? 33.625 -28.891 -13.305 1 97.19 353 VAL B C 1
ATOM 10131 O O . VAL B 1 353 ? 34.594 -28.281 -13.758 1 97.19 353 VAL B O 1
ATOM 10134 N N . MET B 1 354 ? 33.781 -29.891 -12.516 1 95.5 354 MET B N 1
ATOM 10135 C CA . MET B 1 354 ? 35.031 -30.516 -12.148 1 95.5 354 MET B CA 1
ATOM 10136 C C . MET B 1 354 ? 35.094 -31.953 -12.633 1 95.5 354 MET B C 1
ATOM 10138 O O . MET B 1 354 ? 34.188 -32.719 -12.43 1 95.5 354 MET B O 1
ATOM 10142 N N . ASP B 1 355 ? 36.125 -32.219 -13.281 1 93 355 ASP B N 1
ATOM 10143 C CA . ASP B 1 355 ? 36.406 -33.594 -13.609 1 93 355 ASP B CA 1
ATOM 10144 C C . ASP B 1 355 ? 37 -34.344 -12.391 1 93 355 ASP B C 1
ATOM 10146 O O . ASP B 1 355 ? 38.062 -34 -11.906 1 93 355 ASP B O 1
ATOM 10150 N N . LEU B 1 356 ? 36.406 -35.344 -11.984 1 90.5 356 LEU B N 1
ATOM 10151 C CA . LEU B 1 356 ? 36.75 -36 -10.727 1 90.5 356 LEU B CA 1
ATOM 10152 C C . LEU B 1 356 ? 37.969 -36.906 -10.914 1 90.5 356 LEU B C 1
ATOM 10154 O O . LEU B 1 356 ? 38.594 -37.312 -9.938 1 90.5 356 LEU B O 1
ATOM 10158 N N . LYS B 1 357 ? 38.25 -37.188 -12.109 1 85.69 357 LYS B N 1
ATOM 10159 C CA . LYS B 1 357 ? 39.406 -38.031 -12.367 1 85.69 357 LYS B CA 1
ATOM 10160 C C . LYS B 1 357 ? 40.719 -37.281 -12.141 1 85.69 357 LYS B C 1
ATOM 10162 O O . LYS B 1 357 ? 41.656 -37.812 -11.523 1 85.69 357 LYS B O 1
ATOM 10167 N N . ASN B 1 358 ? 40.781 -36.094 -12.672 1 85.88 358 ASN B N 1
ATOM 10168 C CA . ASN B 1 358 ? 42.062 -35.344 -12.586 1 85.88 358 ASN B CA 1
ATOM 10169 C C . ASN B 1 358 ? 41.875 -34.031 -11.812 1 85.88 358 ASN B C 1
ATOM 10171 O O . ASN B 1 358 ? 42.844 -33.312 -11.586 1 85.88 358 ASN B O 1
ATOM 10175 N N . GLY B 1 359 ? 40.688 -33.75 -11.445 1 88.56 359 GLY B N 1
ATOM 10176 C CA . GLY B 1 359 ? 40.438 -32.562 -10.648 1 88.56 359 GLY B CA 1
ATOM 10177 C C . GLY B 1 359 ? 40.344 -31.281 -11.469 1 88.56 359 GLY B C 1
ATOM 10178 O O . GLY B 1 359 ? 40.219 -30.188 -10.922 1 88.56 359 GLY B O 1
ATOM 10179 N N . LYS B 1 360 ? 40.406 -31.406 -12.734 1 92.69 360 LYS B N 1
ATOM 10180 C CA . LYS B 1 360 ? 40.344 -30.234 -13.602 1 92.69 360 LYS B CA 1
ATOM 10181 C C . LYS B 1 360 ? 39 -29.531 -13.508 1 92.69 360 LYS B C 1
ATOM 10183 O O . LYS B 1 360 ? 37.938 -30.188 -13.594 1 92.69 360 LYS B O 1
ATOM 10188 N N . VAL B 1 361 ? 39.062 -28.234 -13.328 1 95.81 361 VAL B N 1
ATOM 10189 C CA . VAL B 1 361 ? 37.844 -27.422 -13.211 1 95.81 361 VAL B CA 1
ATOM 10190 C C . VAL B 1 361 ? 37.656 -26.578 -14.469 1 95.81 361 VAL B C 1
ATOM 10192 O O . VAL B 1 361 ? 38.625 -26.062 -15.023 1 95.81 361 VAL B O 1
ATOM 10195 N N . THR B 1 362 ? 36.469 -26.531 -14.961 1 96.31 362 THR B N 1
ATOM 10196 C CA . THR B 1 362 ? 36.094 -25.688 -16.078 1 96.31 362 THR B CA 1
ATOM 10197 C C . THR B 1 362 ? 34.938 -24.766 -15.703 1 96.31 362 THR B C 1
ATOM 10199 O O . THR B 1 362 ? 33.875 -25.234 -15.281 1 96.31 362 THR B O 1
ATOM 10202 N N . GLN B 1 363 ? 35.188 -23.422 -15.789 1 96.38 363 GLN B N 1
ATOM 10203 C CA . GLN B 1 363 ? 34.125 -22.469 -15.609 1 96.38 363 GLN B CA 1
ATOM 10204 C C . GLN B 1 363 ? 33.156 -22.469 -16.812 1 96.38 363 GLN B C 1
ATOM 10206 O O . GLN B 1 363 ? 33.594 -22.297 -17.953 1 96.38 363 GLN B O 1
ATOM 10211 N N . LEU B 1 364 ? 31.859 -22.688 -16.609 1 97.75 364 LEU B N 1
ATOM 10212 C CA . LEU B 1 364 ? 30.891 -22.766 -17.703 1 97.75 364 LEU B CA 1
ATOM 10213 C C . LEU B 1 364 ? 30.125 -21.453 -17.844 1 97.75 364 LEU B C 1
ATOM 10215 O O . LEU B 1 364 ? 30.266 -20.766 -18.859 1 97.75 364 LEU B O 1
ATOM 10219 N N . GLU B 1 365 ? 29.328 -21.047 -16.844 1 97.19 365 GLU B N 1
ATOM 10220 C CA . GLU B 1 365 ? 28.625 -19.781 -16.891 1 97.19 365 GLU B CA 1
ATOM 10221 C C . GLU B 1 365 ? 29.531 -18.625 -16.516 1 97.19 365 GLU B C 1
ATOM 10223 O O . GLU B 1 365 ? 30.516 -18.797 -15.781 1 97.19 365 GLU B O 1
ATOM 10228 N N . ASP B 1 366 ? 29.281 -17.453 -17.047 1 93.62 366 ASP B N 1
ATOM 10229 C CA . ASP B 1 366 ? 29.984 -16.219 -16.703 1 93.62 366 ASP B CA 1
ATOM 10230 C C . ASP B 1 366 ? 29.047 -15.016 -16.719 1 93.62 366 ASP B C 1
ATOM 10232 O O . ASP B 1 366 ? 27.828 -15.172 -16.625 1 93.62 366 ASP B O 1
ATOM 10236 N N . LYS B 1 367 ? 29.578 -13.852 -16.734 1 90.06 367 LYS B N 1
ATOM 10237 C CA . LYS B 1 367 ? 28.766 -12.641 -16.609 1 90.06 367 LYS B CA 1
ATOM 10238 C C . LYS B 1 367 ? 28.016 -12.352 -17.891 1 90.06 367 LYS B C 1
ATOM 10240 O O . LYS B 1 367 ? 27.078 -11.547 -17.891 1 90.06 367 LYS B O 1
ATOM 10245 N N . THR B 1 368 ? 28.328 -12.984 -18.953 1 89.81 368 THR B N 1
ATOM 10246 C CA . THR B 1 368 ? 27.656 -12.797 -20.234 1 89.81 368 THR B CA 1
ATOM 10247 C C . THR B 1 368 ? 26.609 -13.891 -20.453 1 89.81 368 THR B C 1
ATOM 10249 O O . THR B 1 368 ? 25.422 -13.594 -20.609 1 89.81 368 THR B O 1
ATOM 10252 N N . VAL B 1 369 ? 27.094 -15.133 -20.422 1 95.44 369 VAL B N 1
ATOM 10253 C CA . VAL B 1 369 ? 26.172 -16.266 -20.531 1 95.44 369 VAL B CA 1
ATOM 10254 C C . VAL B 1 369 ? 25.875 -16.812 -19.141 1 95.44 369 VAL B C 1
ATOM 10256 O O . VAL B 1 369 ? 26.547 -17.734 -18.656 1 95.44 369 VAL B O 1
ATOM 10259 N N . THR B 1 370 ? 24.781 -16.344 -18.641 1 91.06 370 THR B N 1
ATOM 10260 C CA . THR B 1 370 ? 24.5 -16.641 -17.234 1 91.06 370 THR B CA 1
ATOM 10261 C C . THR B 1 370 ? 23.547 -17.812 -17.109 1 91.06 370 THR B C 1
ATOM 10263 O O . THR B 1 370 ? 23.203 -18.234 -16 1 91.06 370 THR B O 1
ATOM 10266 N N . SER B 1 371 ? 23.047 -18.391 -18.219 1 95.31 371 SER B N 1
ATOM 10267 C CA . SER B 1 371 ? 22.094 -19.5 -18.172 1 95.31 371 SER B CA 1
ATOM 10268 C C . SER B 1 371 ? 22.531 -20.656 -19.078 1 95.31 371 SER B C 1
ATOM 10270 O O . SER B 1 371 ? 22.391 -20.578 -20.297 1 95.31 371 SER B O 1
ATOM 10272 N N . ILE B 1 372 ? 23.094 -21.609 -18.453 1 97.44 372 ILE B N 1
ATOM 10273 C CA . ILE B 1 372 ? 23.453 -22.844 -19.156 1 97.44 372 ILE B CA 1
ATOM 10274 C C . ILE B 1 372 ? 22.562 -23.984 -18.672 1 97.44 372 ILE B C 1
ATOM 10276 O O . ILE B 1 372 ? 22.422 -24.188 -17.453 1 97.44 372 ILE B O 1
ATOM 10280 N N . ARG B 1 373 ? 21.953 -24.703 -19.609 1 97.5 373 ARG B N 1
ATOM 10281 C CA . ARG B 1 373 ? 21.062 -25.812 -19.281 1 97.5 373 ARG B CA 1
ATOM 10282 C C . ARG B 1 373 ? 21.703 -27.156 -19.656 1 97.5 373 ARG B C 1
ATOM 10284 O O . ARG B 1 373 ? 22.047 -27.375 -20.812 1 97.5 373 ARG B O 1
ATOM 10291 N N . LEU B 1 374 ? 21.828 -27.969 -18.656 1 97.25 374 LEU B N 1
ATOM 10292 C CA . LEU B 1 374 ? 22.328 -29.328 -18.828 1 97.25 374 LEU B CA 1
ATOM 10293 C C . LEU B 1 374 ? 21.188 -30.281 -19.203 1 97.25 374 LEU B C 1
ATOM 10295 O O . LEU B 1 374 ? 20.016 -29.969 -18.984 1 97.25 374 LEU B O 1
ATOM 10299 N N . ASP B 1 375 ? 21.609 -31.406 -19.891 1 95.38 375 ASP B N 1
ATOM 10300 C CA . ASP B 1 375 ? 20.594 -32.438 -20.062 1 95.38 375 ASP B CA 1
ATOM 10301 C C . ASP B 1 375 ? 20.109 -32.969 -18.719 1 95.38 375 ASP B C 1
ATOM 10303 O O . ASP B 1 375 ? 20.859 -32.969 -17.75 1 95.38 375 ASP B O 1
ATOM 10307 N N . PRO B 1 376 ? 18.906 -33.5 -18.609 1 92.75 376 PRO B N 1
ATOM 10308 C CA . PRO B 1 376 ? 18.266 -33.844 -17.344 1 92.75 376 PRO B CA 1
ATOM 10309 C C . PRO B 1 376 ? 19.094 -34.844 -16.516 1 92.75 376 PRO B C 1
ATOM 10311 O O . PRO B 1 376 ? 19.156 -34.719 -15.281 1 92.75 376 PRO B O 1
ATOM 10314 N N . LYS B 1 377 ? 19.75 -35.75 -17.078 1 91.94 377 LYS B N 1
ATOM 10315 C CA . LYS B 1 377 ? 20.5 -36.75 -16.344 1 91.94 377 LYS B CA 1
ATOM 10316 C C . LYS B 1 377 ? 22 -36.469 -16.375 1 91.94 377 LYS B C 1
ATOM 10318 O O . LYS B 1 377 ? 22.797 -37.25 -15.852 1 91.94 377 LYS B O 1
ATOM 10323 N N . ARG B 1 378 ? 22.359 -35.438 -17.109 1 95.81 378 ARG B N 1
ATOM 10324 C CA . ARG B 1 378 ? 23.75 -35 -17.203 1 95.81 378 ARG B CA 1
ATOM 10325 C C . ARG B 1 378 ? 24.625 -36.094 -17.766 1 95.81 378 ARG B C 1
ATOM 10327 O O . ARG B 1 378 ? 25.688 -36.406 -17.203 1 95.81 378 ARG B O 1
ATOM 10334 N N . LYS B 1 379 ? 24.203 -36.656 -18.75 1 94.06 379 LYS B N 1
ATOM 10335 C CA . LYS B 1 379 ? 24.938 -37.719 -19.422 1 94.06 379 LYS B CA 1
ATOM 10336 C C . LYS B 1 379 ? 25.812 -37.188 -20.547 1 94.06 379 LYS B C 1
ATOM 10338 O O . LYS B 1 379 ? 26.812 -37.812 -20.906 1 94.06 379 LYS B O 1
ATOM 10343 N N . LEU B 1 380 ? 25.453 -36.094 -21.016 1 96.38 380 LEU B N 1
ATOM 10344 C CA . LEU B 1 380 ? 26.078 -35.562 -22.234 1 96.38 380 LEU B CA 1
ATOM 10345 C C . LEU B 1 380 ? 27.312 -34.75 -21.891 1 96.38 380 LEU B C 1
ATOM 10347 O O . LEU B 1 380 ? 27.484 -34.312 -20.75 1 96.38 380 LEU B O 1
ATOM 10351 N N . GLU B 1 381 ? 28.141 -34.562 -22.875 1 96.19 381 GLU B N 1
ATOM 10352 C CA . GLU B 1 381 ? 29.328 -33.719 -22.75 1 96.19 381 GLU B CA 1
ATOM 10353 C C . GLU B 1 381 ? 29.078 -32.312 -23.312 1 96.19 381 GLU B C 1
ATOM 10355 O O . GLU B 1 381 ? 30 -31.516 -23.438 1 96.19 381 GLU B O 1
ATOM 10360 N N . VAL B 1 382 ? 27.844 -32.094 -23.688 1 97.31 382 VAL B N 1
ATOM 10361 C CA . VAL B 1 382 ? 27.469 -30.781 -24.234 1 97.31 382 VAL B CA 1
ATOM 10362 C C . VAL B 1 382 ? 26.25 -30.25 -23.5 1 97.31 382 VAL B C 1
ATOM 10364 O O . VAL B 1 382 ? 25.531 -31 -22.844 1 97.31 382 VAL B O 1
ATOM 10367 N N . ALA B 1 383 ? 26.062 -28.938 -23.547 1 98.12 383 ALA B N 1
ATOM 10368 C CA . ALA B 1 383 ? 24.906 -28.203 -23.047 1 98.12 383 ALA B CA 1
ATOM 10369 C C . ALA B 1 383 ? 24.594 -27 -23.922 1 98.12 383 ALA B C 1
ATOM 10371 O O . ALA B 1 383 ? 25.219 -26.812 -24.969 1 98.12 383 ALA B O 1
ATOM 10372 N N . TYR B 1 384 ? 23.594 -26.297 -23.688 1 97.69 384 TYR B N 1
ATOM 10373 C CA . TYR B 1 384 ? 23.359 -25.047 -24.406 1 97.69 384 TYR B CA 1
ATOM 10374 C C . TYR B 1 384 ? 23.172 -23.891 -23.422 1 97.69 384 TYR B C 1
ATOM 10376 O O . TYR B 1 384 ? 22.797 -24.078 -22.266 1 97.69 384 TYR B O 1
ATOM 10384 N N . GLY B 1 385 ? 23.562 -22.719 -23.797 1 97.81 385 GLY B N 1
ATOM 10385 C CA . GLY B 1 385 ? 23.422 -21.484 -23.031 1 97.81 385 GLY B CA 1
ATOM 10386 C C . GLY B 1 385 ? 22.609 -20.438 -23.734 1 97.81 385 GLY B C 1
ATOM 10387 O O . GLY B 1 385 ? 22.469 -20.469 -24.953 1 97.81 385 GLY B O 1
ATOM 10388 N N . THR B 1 386 ? 21.969 -19.578 -22.969 1 96.94 386 THR B N 1
ATOM 10389 C CA . THR B 1 386 ? 21.219 -18.453 -23.531 1 96.94 386 THR B CA 1
ATOM 10390 C C . THR B 1 386 ? 21.594 -17.141 -22.859 1 96.94 386 THR B C 1
ATOM 10392 O O . THR B 1 386 ? 22.031 -17.141 -21.703 1 96.94 386 THR B O 1
ATOM 10395 N N . ASP B 1 387 ? 21.562 -16.016 -23.594 1 96.5 387 ASP B N 1
ATOM 10396 C CA . ASP B 1 387 ? 21.766 -14.648 -23.109 1 96.5 387 ASP B CA 1
ATOM 10397 C C . ASP B 1 387 ? 20.734 -13.695 -23.688 1 96.5 387 ASP B C 1
ATOM 10399 O O . ASP B 1 387 ? 20.734 -13.406 -24.875 1 96.5 387 ASP B O 1
ATOM 10403 N N . ASP B 1 388 ? 19.859 -13.188 -22.844 1 95.06 388 ASP B N 1
ATOM 10404 C CA . ASP B 1 388 ? 18.844 -12.258 -23.328 1 95.06 388 ASP B CA 1
ATOM 10405 C C . ASP B 1 388 ? 19.125 -10.828 -22.875 1 95.06 388 ASP B C 1
ATOM 10407 O O . ASP B 1 388 ? 18.312 -9.938 -23.062 1 95.06 388 ASP B O 1
ATOM 10411 N N . ASN B 1 389 ? 20.297 -10.5 -22.297 1 93.81 389 ASN B N 1
ATOM 10412 C CA . ASN B 1 389 ? 20.656 -9.203 -21.719 1 93.81 389 ASN B CA 1
ATOM 10413 C C . ASN B 1 389 ? 20.531 -8.086 -22.75 1 93.81 389 ASN B C 1
ATOM 10415 O O . ASN B 1 389 ? 20 -7.016 -22.453 1 93.81 389 ASN B O 1
ATOM 10419 N N . PRO B 1 390 ? 20.984 -8.32 -24.016 1 94.38 390 PRO B N 1
ATOM 10420 C CA . PRO B 1 390 ? 20.922 -7.234 -24.984 1 94.38 390 PRO B CA 1
ATOM 10421 C C . PRO B 1 390 ? 19.484 -6.824 -25.328 1 94.38 390 PRO B C 1
ATOM 10423 O O . PRO B 1 390 ? 19.266 -5.738 -25.875 1 94.38 390 PRO B O 1
ATOM 10426 N N . TYR B 1 391 ? 18.531 -7.668 -25.031 1 95.19 391 TYR B N 1
ATOM 10427 C CA . TYR B 1 391 ? 17.156 -7.445 -25.469 1 95.19 391 TYR B CA 1
ATOM 10428 C C . TYR B 1 391 ? 16.234 -7.215 -24.266 1 95.19 391 TYR B C 1
ATOM 10430 O O . TYR B 1 391 ? 15.07 -6.836 -24.422 1 95.19 391 TYR B O 1
ATOM 10438 N N . ARG B 1 392 ? 16.688 -7.348 -23.047 1 94.25 392 ARG B N 1
ATOM 10439 C CA . ARG B 1 392 ? 15.906 -7.453 -21.828 1 94.25 392 ARG B CA 1
ATOM 10440 C C . ARG B 1 392 ? 15.227 -6.133 -21.484 1 94.25 392 ARG B C 1
ATOM 10442 O O . ARG B 1 392 ? 14.156 -6.113 -20.875 1 94.25 392 ARG B O 1
ATOM 10449 N N . ILE B 1 393 ? 15.766 -4.945 -21.906 1 93.44 393 ILE B N 1
ATOM 10450 C CA . ILE B 1 393 ? 15.188 -3.637 -21.625 1 93.44 393 ILE B CA 1
ATOM 10451 C C . ILE B 1 393 ? 13.781 -3.553 -22.203 1 93.44 393 ILE B C 1
ATOM 10453 O O . ILE B 1 393 ? 12.93 -2.816 -21.688 1 93.44 393 ILE B O 1
ATOM 10457 N N . ASN B 1 394 ? 13.461 -4.41 -23.25 1 94.62 394 ASN B N 1
ATOM 10458 C CA . ASN B 1 394 ? 12.172 -4.375 -23.938 1 94.62 394 ASN B CA 1
ATOM 10459 C C . ASN B 1 394 ? 11.133 -5.238 -23.219 1 94.62 394 ASN B C 1
ATOM 10461 O O . ASN B 1 394 ? 9.938 -5.148 -23.5 1 94.62 394 ASN B O 1
ATOM 10465 N N . TYR B 1 395 ? 11.508 -6.023 -22.266 1 92.62 395 TYR B N 1
ATOM 10466 C CA . TYR B 1 395 ? 10.656 -7.047 -21.672 1 92.62 395 TYR B CA 1
ATOM 10467 C C . TYR B 1 395 ? 9.438 -6.422 -21 1 92.62 395 TYR B C 1
ATOM 10469 O O . TYR B 1 395 ? 8.406 -7.074 -20.844 1 92.62 395 TYR B O 1
ATOM 10477 N N . SER B 1 396 ? 9.383 -5.156 -20.766 1 89.62 396 SER B N 1
ATOM 10478 C CA . SER B 1 396 ? 8.234 -4.5 -20.156 1 89.62 396 SER B CA 1
ATOM 10479 C C . SER B 1 396 ? 7.074 -4.391 -21.141 1 89.62 396 SER B C 1
ATOM 10481 O O . SER B 1 396 ? 5.91 -4.305 -20.734 1 89.62 396 SER B O 1
ATOM 10483 N N . TRP B 1 397 ? 7.426 -4.379 -22.438 1 94.56 397 TRP B N 1
ATOM 10484 C CA . TRP B 1 397 ? 6.367 -4.184 -23.422 1 94.56 397 TRP B CA 1
ATOM 10485 C C . TRP B 1 397 ? 6.457 -5.227 -24.531 1 94.56 397 TRP B C 1
ATOM 10487 O O . TRP B 1 397 ? 5.609 -5.266 -25.422 1 94.56 397 TRP B O 1
ATOM 10497 N N . ASP B 1 398 ? 7.488 -6.145 -24.406 1 95.44 398 ASP B N 1
ATOM 10498 C CA . ASP B 1 398 ? 7.664 -7.242 -25.344 1 95.44 398 ASP B CA 1
ATOM 10499 C C . ASP B 1 398 ? 7.934 -8.555 -24.625 1 95.44 398 ASP B C 1
ATOM 10501 O O . ASP B 1 398 ? 9.047 -8.797 -24.141 1 95.44 398 ASP B O 1
ATOM 10505 N N . ILE B 1 399 ? 6.992 -9.484 -24.625 1 94.44 399 ILE B N 1
ATOM 10506 C CA . ILE B 1 399 ? 7.148 -10.727 -23.875 1 94.44 399 ILE B CA 1
ATOM 10507 C C . ILE B 1 399 ? 7.832 -11.773 -24.75 1 94.44 399 ILE B C 1
ATOM 10509 O O . ILE B 1 399 ? 8.031 -12.914 -24.312 1 94.44 399 ILE B O 1
ATOM 10513 N N . GLN B 1 400 ? 8.102 -11.5 -25.953 1 97.06 400 GLN B N 1
ATOM 10514 C CA . GLN B 1 400 ? 8.766 -12.414 -26.875 1 97.06 400 GLN B CA 1
ATOM 10515 C C . GLN B 1 400 ? 10.125 -11.867 -27.312 1 97.06 400 GLN B C 1
ATOM 10517 O O . GLN B 1 400 ? 10.461 -11.891 -28.5 1 97.06 400 GLN B O 1
ATOM 10522 N N . VAL B 1 401 ? 10.898 -11.367 -26.375 1 95.69 401 VAL B N 1
ATOM 10523 C CA . VAL B 1 401 ? 12.219 -10.797 -26.625 1 95.69 401 VAL B CA 1
ATOM 10524 C C . VAL B 1 401 ? 13.156 -11.891 -27.141 1 95.69 401 VAL B C 1
ATOM 10526 O O . VAL B 1 401 ? 12.914 -13.078 -26.938 1 95.69 401 VAL B O 1
ATOM 10529 N N . GLY B 1 402 ? 14.203 -11.445 -27.812 1 96.62 402 GLY B N 1
ATOM 10530 C CA . GLY B 1 402 ? 15.203 -12.352 -28.344 1 96.62 402 GLY B CA 1
ATOM 10531 C C . GLY B 1 402 ? 16.188 -12.852 -27.297 1 96.62 402 GLY B C 1
ATOM 10532 O O . GLY B 1 402 ? 16.25 -12.32 -26.188 1 96.62 402 GLY B O 1
ATOM 10533 N N . ARG B 1 403 ? 16.844 -13.914 -27.625 1 97.12 403 ARG B N 1
ATOM 10534 C CA . ARG B 1 403 ? 17.969 -14.422 -26.844 1 97.12 403 ARG B CA 1
ATOM 10535 C C . ARG B 1 403 ? 19.047 -14.992 -27.766 1 97.12 403 ARG B C 1
ATOM 10537 O O . ARG B 1 403 ? 18.734 -15.602 -28.797 1 97.12 403 ARG B O 1
ATOM 10544 N N . ASP B 1 404 ? 20.281 -14.742 -27.422 1 98 404 ASP B N 1
ATOM 10545 C CA . ASP B 1 404 ? 21.391 -15.422 -28.094 1 98 404 ASP B CA 1
ATOM 10546 C C . ASP B 1 404 ? 21.547 -16.844 -27.578 1 98 404 ASP B C 1
ATOM 10548 O O . ASP B 1 404 ? 21.406 -17.109 -26.375 1 98 404 ASP B O 1
ATOM 10552 N N . VAL B 1 405 ? 21.703 -17.797 -28.484 1 98.06 405 VAL B N 1
ATOM 10553 C CA . VAL B 1 405 ? 21.781 -19.219 -28.125 1 98.06 405 VAL B CA 1
ATOM 10554 C C . VAL B 1 405 ? 23.188 -19.734 -28.406 1 98.06 405 VAL B C 1
ATOM 10556 O O . VAL B 1 405 ? 23.734 -19.516 -29.484 1 98.06 405 VAL B O 1
ATOM 10559 N N . TYR B 1 406 ? 23.75 -20.438 -27.422 1 98.12 406 TYR B N 1
ATOM 10560 C CA . TYR B 1 406 ? 25.109 -20.953 -27.516 1 98.12 406 TYR B CA 1
ATOM 10561 C C . TYR B 1 406 ? 25.125 -22.469 -27.375 1 98.12 406 TYR B C 1
ATOM 10563 O O . TYR B 1 406 ? 24.375 -23.031 -26.562 1 98.12 406 TYR B O 1
ATOM 10571 N N . TRP B 1 407 ? 25.922 -23.109 -28.203 1 97.88 407 TRP B N 1
ATOM 10572 C CA . TRP B 1 407 ? 26.328 -24.484 -27.984 1 97.88 407 TRP B CA 1
ATOM 10573 C C . TRP B 1 407 ? 27.547 -24.562 -27.078 1 97.88 407 TRP B C 1
ATOM 10575 O O . TRP B 1 407 ? 28.578 -23.922 -27.344 1 97.88 407 TRP B O 1
ATOM 10585 N N . VAL B 1 408 ? 27.5 -25.328 -25.984 1 97.94 408 VAL B N 1
ATOM 10586 C CA . VAL B 1 408 ? 28.547 -25.297 -24.969 1 97.94 408 VAL B CA 1
ATOM 10587 C C . VAL B 1 408 ? 29.203 -26.672 -24.844 1 97.94 408 VAL B C 1
ATOM 10589 O O . VAL B 1 408 ? 28.516 -27.672 -24.672 1 97.94 408 VAL B O 1
ATOM 10592 N N . ASP B 1 409 ? 30.5 -26.688 -24.906 1 96.88 409 ASP B N 1
ATOM 10593 C CA . ASP B 1 409 ? 31.281 -27.891 -24.625 1 96.88 409 ASP B CA 1
ATOM 10594 C C . ASP B 1 409 ? 31.641 -27.969 -23.141 1 96.88 409 ASP B C 1
ATOM 10596 O O . ASP B 1 409 ? 32.312 -27.078 -22.594 1 96.88 409 ASP B O 1
ATOM 10600 N N . LEU B 1 410 ? 31.297 -29.047 -22.484 1 97.06 410 LEU B N 1
ATOM 10601 C CA . LEU B 1 410 ? 31.438 -29.125 -21.031 1 97.06 410 LEU B CA 1
ATOM 10602 C C . LEU B 1 410 ? 32.875 -29.453 -20.656 1 97.06 410 LEU B C 1
ATOM 10604 O O . LEU B 1 410 ? 33.281 -29.266 -19.5 1 97.06 410 LEU B O 1
ATOM 10608 N N . LYS B 1 411 ? 33.625 -29.953 -21.516 1 94.06 411 LYS B N 1
ATOM 10609 C CA . LYS B 1 411 ? 35.031 -30.281 -21.234 1 94.06 411 LYS B CA 1
ATOM 10610 C C . LYS B 1 411 ? 35.906 -29.047 -21.312 1 94.06 411 LYS B C 1
ATOM 10612 O O . LYS B 1 411 ? 36.75 -28.812 -20.422 1 94.06 411 LYS B O 1
ATOM 10617 N N . SER B 1 412 ? 35.719 -28.25 -22.344 1 94.75 412 SER B N 1
ATOM 10618 C CA . SER B 1 412 ? 36.562 -27.094 -22.562 1 94.75 412 SER B CA 1
ATOM 10619 C C . SER B 1 412 ? 35.938 -25.828 -22 1 94.75 412 SER B C 1
ATOM 10621 O O . SER B 1 412 ? 36.625 -24.859 -21.719 1 94.75 412 SER B O 1
ATOM 10623 N N . GLY B 1 413 ? 34.625 -25.859 -21.906 1 95.31 413 GLY B N 1
ATOM 10624 C CA . GLY B 1 413 ? 33.938 -24.656 -21.516 1 95.31 413 GLY B CA 1
ATOM 10625 C C . GLY B 1 413 ? 33.688 -23.719 -22.688 1 95.31 413 GLY B C 1
ATOM 10626 O O . GLY B 1 413 ? 33.062 -22.656 -22.516 1 95.31 413 GLY B O 1
ATOM 10627 N N . ASP B 1 414 ? 34.094 -24.125 -23.891 1 96.38 414 ASP B N 1
ATOM 10628 C CA . ASP B 1 414 ? 33.906 -23.297 -25.078 1 96.38 414 ASP B CA 1
ATOM 10629 C C . ASP B 1 414 ? 32.438 -23.078 -25.375 1 96.38 414 ASP B C 1
ATOM 10631 O O . ASP B 1 414 ? 31.625 -24.016 -25.25 1 96.38 414 ASP B O 1
ATOM 10635 N N . LYS B 1 415 ? 32.094 -21.875 -25.75 1 97.44 415 LYS B N 1
ATOM 10636 C CA . LYS B 1 415 ? 30.734 -21.484 -26.125 1 97.44 415 LYS B CA 1
ATOM 10637 C C . LYS B 1 415 ? 30.688 -21.016 -27.578 1 97.44 415 LYS B C 1
ATOM 10639 O O . LYS B 1 415 ? 31.266 -19.969 -27.922 1 97.44 415 LYS B O 1
ATOM 10644 N N . LYS B 1 416 ? 29.984 -21.75 -28.375 1 96.81 416 LYS B N 1
ATOM 10645 C CA . LYS B 1 416 ? 29.812 -21.375 -29.766 1 96.81 416 LYS B CA 1
ATOM 10646 C C . LYS B 1 416 ? 28.438 -20.766 -30.016 1 96.81 416 LYS B C 1
ATOM 10648 O O . LYS B 1 416 ? 27.422 -21.391 -29.719 1 96.81 416 LYS B O 1
ATOM 10653 N N . LEU B 1 417 ? 28.391 -19.531 -30.531 1 97.06 417 LEU B N 1
ATOM 10654 C CA . LEU B 1 417 ? 27.125 -18.891 -30.875 1 97.06 417 LEU B CA 1
ATOM 10655 C C . LEU B 1 417 ? 26.438 -19.641 -32 1 97.06 417 LEU B C 1
ATOM 10657 O O . LEU B 1 417 ? 27 -19.812 -33.094 1 97.06 417 LEU B O 1
ATOM 10661 N N . VAL B 1 418 ? 25.297 -20.125 -31.75 1 96.94 418 VAL B N 1
ATOM 10662 C CA . VAL B 1 418 ? 24.484 -20.906 -32.688 1 96.94 418 VAL B CA 1
ATOM 10663 C C . VAL B 1 418 ? 23.562 -19.969 -33.469 1 96.94 418 VAL B C 1
ATOM 10665 O O . VAL B 1 418 ? 23.375 -20.156 -34.688 1 96.94 418 VAL B O 1
ATOM 10668 N N . ALA B 1 419 ? 22.891 -19.109 -32.781 1 96.81 419 ALA B N 1
ATOM 10669 C CA . ALA B 1 419 ? 21.938 -18.172 -33.375 1 96.81 419 ALA B CA 1
ATOM 10670 C C . ALA B 1 419 ? 21.781 -16.938 -32.5 1 96.81 419 ALA B C 1
ATOM 10672 O O . ALA B 1 419 ? 21.797 -17.016 -31.281 1 96.81 419 ALA B O 1
ATOM 10673 N N . LYS B 1 420 ? 21.656 -15.812 -33.156 1 96.81 420 LYS B N 1
ATOM 10674 C CA . LYS B 1 420 ? 21.453 -14.531 -32.469 1 96.81 420 LYS B CA 1
ATOM 10675 C C . LYS B 1 420 ? 19.969 -14.164 -32.438 1 96.81 420 LYS B C 1
ATOM 10677 O O . LYS B 1 420 ? 19.234 -14.445 -33.375 1 96.81 420 LYS B O 1
ATOM 10682 N N . GLU B 1 421 ? 19.469 -13.484 -31.312 1 97.19 421 GLU B N 1
ATOM 10683 C CA . GLU B 1 421 ? 18.141 -12.891 -31.141 1 97.19 421 GLU B CA 1
ATOM 10684 C C . GLU B 1 421 ? 17.047 -13.898 -31.469 1 97.19 421 GLU B C 1
ATOM 10686 O O . GLU B 1 421 ? 16.125 -13.586 -32.219 1 97.19 421 GLU B O 1
ATOM 10691 N N . VAL B 1 422 ? 17.297 -15.141 -31 1 97.31 422 VAL B N 1
ATOM 10692 C CA . VAL B 1 422 ? 16.297 -16.188 -31.172 1 97.31 422 VAL B CA 1
ATOM 10693 C C . VAL B 1 422 ? 15.039 -15.836 -30.359 1 97.31 422 VAL B C 1
ATOM 10695 O O . VAL B 1 422 ? 15.117 -15.633 -29.141 1 97.31 422 VAL B O 1
ATOM 10698 N N . GLN B 1 423 ? 13.906 -15.656 -31.047 1 97.38 423 GLN B N 1
ATOM 10699 C CA . GLN B 1 423 ? 12.617 -15.531 -30.375 1 97.38 423 GLN B CA 1
ATOM 10700 C C . GLN B 1 423 ? 11.922 -16.891 -30.281 1 97.38 423 GLN B C 1
ATOM 10702 O O . GLN B 1 423 ? 11.086 -17.219 -31.125 1 97.38 423 GLN B O 1
ATOM 10707 N N . GLY B 1 424 ? 12.164 -17.641 -29.359 1 96.38 424 GLY B N 1
ATOM 10708 C CA . GLY B 1 424 ? 11.781 -19 -29.047 1 96.38 424 GLY B CA 1
ATOM 10709 C C . GLY B 1 424 ? 12.547 -19.578 -27.859 1 96.38 424 GLY B C 1
ATOM 10710 O O . GLY B 1 424 ? 13.352 -18.875 -27.234 1 96.38 424 GLY B O 1
ATOM 10711 N N . TYR B 1 425 ? 12.297 -20.844 -27.5 1 96.19 425 TYR B N 1
ATOM 10712 C CA . TYR B 1 425 ? 12.914 -21.5 -26.359 1 96.19 425 TYR B CA 1
ATOM 10713 C C . TYR B 1 425 ? 13.602 -22.797 -26.781 1 96.19 425 TYR B C 1
ATOM 10715 O O . TYR B 1 425 ? 12.961 -23.844 -26.891 1 96.19 425 TYR B O 1
ATOM 10723 N N . PRO B 1 426 ? 14.875 -22.703 -26.969 1 97.06 426 PRO B N 1
ATOM 10724 C CA . PRO B 1 426 ? 15.602 -23.891 -27.422 1 97.06 426 PRO B CA 1
ATOM 10725 C C . PRO B 1 426 ? 15.609 -25.016 -26.391 1 97.06 426 PRO B C 1
ATOM 10727 O O . PRO B 1 426 ? 15.547 -24.75 -25.188 1 97.06 426 PRO B O 1
ATOM 10730 N N . GLU B 1 427 ? 15.727 -26.234 -26.906 1 96.69 427 GLU B N 1
ATOM 10731 C CA . GLU B 1 427 ? 15.875 -27.438 -26.094 1 96.69 427 GLU B CA 1
ATOM 10732 C C . GLU B 1 427 ? 16.875 -28.406 -26.719 1 96.69 427 GLU B C 1
ATOM 10734 O O . GLU B 1 427 ? 16.891 -28.609 -27.922 1 96.69 427 GLU B O 1
ATOM 10739 N N . LEU B 1 428 ? 17.688 -28.906 -25.875 1 97.69 428 LEU B N 1
ATOM 10740 C CA . LEU B 1 428 ? 18.672 -29.891 -26.297 1 97.69 428 LEU B CA 1
ATOM 10741 C C . LEU B 1 428 ? 18.031 -31.25 -26.547 1 97.69 428 LEU B C 1
ATOM 10743 O O . LEU B 1 428 ? 17.203 -31.703 -25.766 1 97.69 428 LEU B O 1
ATOM 10747 N N . SER B 1 429 ? 18.391 -31.906 -27.75 1 98 429 SER B N 1
ATOM 10748 C CA . SER B 1 429 ? 17.875 -33.25 -28.016 1 98 429 SER B CA 1
ATOM 10749 C C . SER B 1 429 ? 18.469 -34.281 -27.047 1 98 429 SER B C 1
ATOM 10751 O O . SER B 1 429 ? 19.562 -34.062 -26.531 1 98 429 SER B O 1
ATOM 10753 N N . PRO B 1 430 ? 17.844 -35.406 -26.812 1 97.06 430 PRO B N 1
ATOM 10754 C CA . PRO B 1 430 ? 18.297 -36.344 -25.781 1 97.06 430 PRO B CA 1
ATOM 10755 C C . PRO B 1 430 ? 19.688 -36.906 -26.062 1 97.06 430 PRO B C 1
ATOM 10757 O O . PRO B 1 430 ? 20.438 -37.156 -25.125 1 97.06 430 PRO B O 1
ATOM 10760 N N . ALA B 1 431 ? 20.078 -37.062 -27.297 1 96.94 431 ALA B N 1
ATOM 10761 C CA . ALA B 1 431 ? 21.406 -37.594 -27.625 1 96.94 431 ALA B CA 1
ATOM 10762 C C . ALA B 1 431 ? 22.406 -36.469 -27.828 1 96.94 431 ALA B C 1
ATOM 10764 O O . ALA B 1 431 ? 23.578 -36.719 -28.125 1 96.94 431 ALA B O 1
ATOM 10765 N N . GLY B 1 432 ? 22 -35.25 -27.75 1 97.56 432 GLY B N 1
ATOM 10766 C CA . GLY B 1 432 ? 22.891 -34.125 -27.812 1 97.56 432 GLY B CA 1
ATOM 10767 C C . GLY B 1 432 ? 23.344 -33.781 -29.219 1 97.56 432 GLY B C 1
ATOM 10768 O O . GLY B 1 432 ? 24.438 -33.25 -29.422 1 97.56 432 GLY B O 1
ATOM 10769 N N . LYS B 1 433 ? 22.547 -34.094 -30.203 1 97.88 433 LYS B N 1
ATOM 10770 C CA . LYS B 1 433 ? 22.938 -33.875 -31.594 1 97.88 433 LYS B CA 1
ATOM 10771 C C . LYS B 1 433 ? 22.328 -32.594 -32.125 1 97.88 433 LYS B C 1
ATOM 10773 O O . LYS B 1 433 ? 22.859 -31.984 -33.062 1 97.88 433 LYS B O 1
ATOM 10778 N N . PHE B 1 434 ? 21.188 -32.219 -31.562 1 98.25 434 PHE B N 1
ATOM 10779 C CA . PHE B 1 434 ? 20.453 -31.062 -32.094 1 98.25 434 PHE B CA 1
ATOM 10780 C C . PHE B 1 434 ? 20.016 -30.125 -30.969 1 98.25 434 PHE B C 1
ATOM 10782 O O . PHE B 1 434 ? 19.859 -30.562 -29.828 1 98.25 434 PHE B O 1
ATOM 10789 N N . LEU B 1 435 ? 19.875 -28.859 -31.266 1 98 435 LEU B N 1
ATOM 10790 C CA . LEU B 1 435 ? 19.062 -27.906 -30.547 1 98 435 LEU B CA 1
ATOM 10791 C C . LEU B 1 435 ? 17.812 -27.531 -31.328 1 98 435 LEU B C 1
ATOM 10793 O O . LEU B 1 435 ? 17.906 -27.141 -32.5 1 98 435 LEU B O 1
ATOM 10797 N N . THR B 1 436 ? 16.688 -27.719 -30.75 1 98.06 436 THR B N 1
ATOM 10798 C CA . THR B 1 436 ? 15.453 -27.438 -31.469 1 98.06 436 THR B CA 1
ATOM 10799 C C . THR B 1 436 ? 14.633 -26.359 -30.766 1 98.06 436 THR B C 1
ATOM 10801 O O . THR B 1 436 ? 14.602 -26.312 -29.531 1 98.06 436 THR B O 1
ATOM 10804 N N . TRP B 1 437 ? 13.984 -25.469 -31.516 1 98.12 437 TRP B N 1
ATOM 10805 C CA . TRP B 1 437 ? 13.047 -24.5 -30.969 1 98.12 437 TRP B CA 1
ATOM 10806 C C . TRP B 1 437 ? 12 -24.094 -32 1 98.12 437 TRP B C 1
ATOM 10808 O O . TRP B 1 437 ? 12.18 -24.344 -33.188 1 98.12 437 TRP B O 1
ATOM 10818 N N . TYR B 1 438 ? 10.875 -23.672 -31.5 1 98.25 438 TYR B N 1
ATOM 10819 C CA . TYR B 1 438 ? 9.875 -23.031 -32.344 1 98.25 438 TYR B CA 1
ATOM 10820 C C . TYR B 1 438 ? 10.211 -21.547 -32.562 1 98.25 438 TYR B C 1
ATOM 10822 O O . TYR B 1 438 ? 10.328 -20.797 -31.578 1 98.25 438 TYR B O 1
ATOM 10830 N N . SER B 1 439 ? 10.398 -21.141 -33.812 1 97.81 439 SER B N 1
ATOM 10831 C CA . SER B 1 439 ? 10.664 -19.75 -34.156 1 97.81 439 SER B CA 1
ATOM 10832 C C . SER B 1 439 ? 9.367 -18.953 -34.312 1 97.81 439 SER B C 1
ATOM 10834 O O . SER B 1 439 ? 8.625 -19.141 -35.281 1 97.81 439 SER B O 1
ATOM 10836 N N . TYR B 1 440 ? 9.102 -18.031 -33.438 1 97.06 440 TYR B N 1
ATOM 10837 C CA . TYR B 1 440 ? 7.891 -17.219 -33.469 1 97.06 440 TYR B CA 1
ATOM 10838 C C . TYR B 1 440 ? 7.773 -16.453 -34.781 1 97.06 440 TYR B C 1
ATOM 10840 O O . TYR B 1 440 ? 6.742 -16.531 -35.469 1 97.06 440 TYR B O 1
ATOM 10848 N N . PRO B 1 441 ? 8.867 -15.766 -35.281 1 96.19 441 PRO B N 1
ATOM 10849 C CA . PRO B 1 441 ? 8.742 -14.953 -36.5 1 96.19 441 PRO B CA 1
ATOM 10850 C C . PRO B 1 441 ? 8.469 -15.789 -37.75 1 96.19 441 PRO B C 1
ATOM 10852 O O . PRO B 1 441 ? 7.812 -15.32 -38.688 1 96.19 441 PRO B O 1
ATOM 10855 N N . ASP B 1 442 ? 8.891 -17.047 -37.688 1 95.44 442 ASP B N 1
ATOM 10856 C CA . ASP B 1 442 ? 8.773 -17.875 -38.875 1 95.44 442 ASP B CA 1
ATOM 10857 C C . ASP B 1 442 ? 7.578 -18.812 -38.781 1 95.44 442 ASP B C 1
ATOM 10859 O O . ASP B 1 442 ? 7.219 -19.469 -39.75 1 95.44 442 ASP B O 1
ATOM 10863 N N . SER B 1 443 ? 6.973 -18.938 -37.562 1 96.31 443 SER B N 1
ATOM 10864 C CA . SER B 1 443 ? 5.93 -19.922 -37.312 1 96.31 443 SER B CA 1
ATOM 10865 C C . SER B 1 443 ? 6.355 -21.312 -37.781 1 96.31 443 SER B C 1
ATOM 10867 O O . SER B 1 443 ? 5.613 -21.984 -38.5 1 96.31 443 SER B O 1
ATOM 10869 N N . ALA B 1 444 ? 7.586 -21.672 -37.375 1 97.12 444 ALA B N 1
ATOM 10870 C CA . ALA B 1 444 ? 8.172 -22.938 -37.812 1 97.12 444 ALA B CA 1
ATOM 10871 C C . ALA B 1 444 ? 9.078 -23.516 -36.719 1 97.12 444 ALA B C 1
ATOM 10873 O O . ALA B 1 444 ? 9.57 -22.781 -35.875 1 97.12 444 ALA B O 1
ATOM 10874 N N . TRP B 1 445 ? 9.234 -24.828 -36.812 1 98.31 445 TRP B N 1
ATOM 10875 C CA . TRP B 1 445 ? 10.211 -25.484 -35.969 1 98.31 445 TRP B CA 1
ATOM 10876 C C . TRP B 1 445 ? 11.586 -25.531 -36.625 1 98.31 445 TRP B C 1
ATOM 10878 O O . TRP B 1 445 ? 11.711 -25.906 -37.781 1 98.31 445 TRP B O 1
ATOM 10888 N N . ILE B 1 446 ? 12.578 -25.078 -35.844 1 98.19 446 ILE B N 1
ATOM 10889 C CA . ILE B 1 446 ? 13.953 -25 -36.312 1 98.19 446 ILE B CA 1
ATOM 10890 C C . ILE B 1 446 ? 14.828 -25.953 -35.5 1 98.19 446 ILE B C 1
ATOM 10892 O O . ILE B 1 446 ? 14.555 -26.203 -34.312 1 98.19 446 ILE B O 1
ATOM 10896 N N . ALA B 1 447 ? 15.852 -26.531 -36.125 1 98.25 447 ALA B N 1
ATOM 10897 C CA . ALA B 1 447 ? 16.859 -27.328 -35.438 1 98.25 447 ALA B CA 1
ATOM 10898 C C . ALA B 1 447 ? 18.266 -26.875 -35.812 1 98.25 447 ALA B C 1
ATOM 10900 O O . ALA B 1 447 ? 18.531 -26.562 -36.969 1 98.25 447 ALA B O 1
ATOM 10901 N N . TYR B 1 448 ? 19.078 -26.734 -34.906 1 98.19 448 TYR B N 1
ATOM 10902 C CA . TYR B 1 448 ? 20.516 -26.609 -35.125 1 98.19 448 TYR B CA 1
ATOM 10903 C C . TYR B 1 448 ? 21.188 -27.984 -35.094 1 98.19 448 TYR B C 1
ATOM 10905 O O . TYR B 1 448 ? 21.094 -28.703 -34.094 1 98.19 448 TYR B O 1
ATOM 10913 N N . ASP B 1 449 ? 21.812 -28.344 -36.125 1 98 449 ASP B N 1
ATOM 10914 C CA . ASP B 1 449 ? 22.578 -29.578 -36.188 1 98 449 ASP B CA 1
ATOM 10915 C C . ASP B 1 449 ? 24.031 -29.344 -35.781 1 98 449 ASP B C 1
ATOM 10917 O O . ASP B 1 449 ? 24.797 -28.688 -36.469 1 98 449 ASP B O 1
ATOM 10921 N N . ALA B 1 450 ? 24.391 -29.969 -34.688 1 97 450 ALA B N 1
ATOM 10922 C CA . ALA B 1 450 ? 25.719 -29.734 -34.125 1 97 450 ALA B CA 1
ATOM 10923 C C . ALA B 1 450 ? 26.812 -30.281 -35.062 1 97 450 ALA B C 1
ATOM 10925 O O . ALA B 1 450 ? 27.906 -29.719 -35.125 1 97 450 ALA B O 1
ATOM 10926 N N . LYS B 1 451 ? 26.562 -31.328 -35.688 1 95.56 451 LYS B N 1
ATOM 10927 C CA . LYS B 1 451 ? 27.547 -31.969 -36.562 1 95.56 451 LYS B CA 1
ATOM 10928 C C . LYS B 1 451 ? 27.891 -31.078 -37.75 1 95.56 451 LYS B C 1
ATOM 10930 O O . LYS B 1 451 ? 29.062 -30.812 -38.031 1 95.56 451 LYS B O 1
ATOM 10935 N N . SER B 1 452 ? 26.844 -30.562 -38.406 1 95.69 452 SER B N 1
ATOM 10936 C CA . SER B 1 452 ? 27.062 -29.734 -39.594 1 95.69 452 SER B CA 1
ATOM 10937 C C . SER B 1 452 ? 27.172 -28.266 -39.25 1 95.69 452 SER B C 1
ATOM 10939 O O . SER B 1 452 ? 27.578 -27.453 -40.062 1 95.69 452 SER B O 1
ATOM 10941 N N . SER B 1 453 ? 26.844 -27.969 -38.031 1 95.62 453 SER B N 1
ATOM 10942 C CA . SER B 1 453 ? 26.812 -26.594 -37.562 1 95.62 453 SER B CA 1
ATOM 10943 C C . SER B 1 453 ? 25.906 -25.734 -38.438 1 95.62 453 SER B C 1
ATOM 10945 O O . SER B 1 453 ? 26.312 -24.672 -38.906 1 95.62 453 SER B O 1
ATOM 10947 N N . SER B 1 454 ? 24.781 -26.219 -38.75 1 96.25 454 SER B N 1
ATOM 10948 C CA . SER B 1 454 ? 23.844 -25.516 -39.594 1 96.25 454 SER B CA 1
ATOM 10949 C C . SER B 1 454 ? 22.438 -25.578 -39.062 1 96.25 454 SER B C 1
ATOM 10951 O O . SER B 1 454 ? 22.109 -26.422 -38.219 1 96.25 454 SER B O 1
ATOM 10953 N N . LEU B 1 455 ? 21.641 -24.625 -39.438 1 97.19 455 LEU B N 1
ATOM 10954 C CA . LEU B 1 455 ? 20.234 -24.578 -39.062 1 97.19 455 LEU B CA 1
ATOM 10955 C C . LEU B 1 455 ? 19.359 -25.281 -40.094 1 97.19 455 LEU B C 1
ATOM 10957 O O . LEU B 1 455 ? 19.609 -25.172 -41.312 1 97.19 455 LEU B O 1
ATOM 10961 N N . ILE B 1 456 ? 18.438 -25.969 -39.625 1 97.56 456 ILE B N 1
ATOM 10962 C CA . ILE B 1 456 ? 17.484 -26.703 -40.469 1 97.56 456 ILE B CA 1
ATOM 10963 C C . ILE B 1 456 ? 16.062 -26.25 -40.125 1 97.56 456 ILE B C 1
ATOM 10965 O O . ILE B 1 456 ? 15.664 -26.219 -38.969 1 97.56 456 ILE B O 1
ATOM 10969 N N . ASN B 1 457 ? 15.273 -25.844 -41.125 1 97.88 457 ASN B N 1
ATOM 10970 C CA . ASN B 1 457 ? 13.836 -25.656 -40.938 1 97.88 457 ASN B CA 1
ATOM 10971 C C . ASN B 1 457 ? 13.086 -26.984 -41.031 1 97.88 457 ASN B C 1
ATOM 10973 O O . ASN B 1 457 ? 12.922 -27.516 -42.156 1 97.88 457 ASN B O 1
ATOM 10977 N N . LEU B 1 458 ? 12.641 -27.5 -39.969 1 98.38 458 LEU B N 1
ATOM 10978 C CA . LEU B 1 458 ? 12.086 -28.844 -39.906 1 98.38 458 LEU B CA 1
ATOM 10979 C C . LEU B 1 458 ? 10.711 -28.906 -40.562 1 98.38 458 LEU B C 1
ATOM 10981 O O . LEU B 1 458 ? 10.328 -29.938 -41.094 1 98.38 458 LEU B O 1
ATOM 10985 N N . THR B 1 459 ? 9.891 -27.859 -40.531 1 98 459 THR B N 1
ATOM 10986 C CA . THR B 1 459 ? 8.477 -27.984 -40.875 1 98 459 THR B CA 1
ATOM 10987 C C . THR B 1 459 ? 8.172 -27.219 -42.156 1 98 459 THR B C 1
ATOM 10989 O O . THR B 1 459 ? 7.031 -27.219 -42.625 1 98 459 THR B O 1
ATOM 10992 N N . ALA B 1 460 ? 9.094 -26.531 -42.812 1 94.75 460 ALA B N 1
ATOM 10993 C CA . ALA B 1 460 ? 8.875 -25.656 -43.969 1 94.75 460 ALA B CA 1
ATOM 10994 C C . ALA B 1 460 ? 8.242 -26.422 -45.125 1 94.75 460 ALA B C 1
ATOM 10996 O O . ALA B 1 460 ? 7.426 -25.875 -45.844 1 94.75 460 ALA B O 1
ATOM 10997 N N . ALA B 1 461 ? 8.578 -27.656 -45.312 1 94.25 461 ALA B N 1
ATOM 10998 C CA . ALA B 1 461 ? 8.156 -28.422 -46.5 1 94.25 461 ALA B CA 1
ATOM 10999 C C . ALA B 1 461 ? 6.84 -29.156 -46.219 1 94.25 461 ALA B C 1
ATOM 11001 O O . ALA B 1 461 ? 6.297 -29.797 -47.125 1 94.25 461 ALA B O 1
ATOM 11002 N N . ILE B 1 462 ? 6.316 -29.094 -45.062 1 97.12 462 ILE B N 1
ATOM 11003 C CA . ILE B 1 462 ? 5.117 -29.844 -44.688 1 97.12 462 ILE B CA 1
ATOM 11004 C C . ILE B 1 462 ? 3.883 -28.969 -44.875 1 97.12 462 ILE B C 1
ATOM 11006 O O . ILE B 1 462 ? 3.818 -27.844 -44.344 1 97.12 462 ILE B O 1
ATOM 11010 N N . GLU B 1 463 ? 2.91 -29.391 -45.656 1 94.94 463 GLU B N 1
ATOM 11011 C CA . GLU B 1 463 ? 1.658 -28.672 -45.844 1 94.94 463 GLU B CA 1
ATOM 11012 C C . GLU B 1 463 ? 0.682 -28.922 -44.688 1 94.94 463 GLU B C 1
ATOM 11014 O O . GLU B 1 463 ? -0.302 -29.656 -44.875 1 94.94 463 GLU B O 1
ATOM 11019 N N . ASP B 1 464 ? 0.864 -28.344 -43.594 1 96.12 464 ASP B N 1
ATOM 11020 C CA . ASP B 1 464 ? 0.043 -28.391 -42.406 1 96.12 464 ASP B CA 1
ATOM 11021 C C . ASP B 1 464 ? 0.289 -27.188 -41.5 1 96.12 464 ASP B C 1
ATOM 11023 O O . ASP B 1 464 ? 1.146 -26.344 -41.812 1 96.12 464 ASP B O 1
ATOM 11027 N N . ASN B 1 465 ? -0.545 -26.984 -40.5 1 94.38 465 ASN B N 1
ATOM 11028 C CA . ASN B 1 465 ? -0.442 -25.859 -39.594 1 94.38 465 ASN B CA 1
ATOM 11029 C C . ASN B 1 465 ? 0.207 -26.25 -38.281 1 94.38 465 ASN B C 1
ATOM 11031 O O . ASN B 1 465 ? -0.332 -27.094 -37.531 1 94.38 465 ASN B O 1
ATOM 11035 N N . PHE B 1 466 ? 1.325 -25.578 -37.906 1 97.94 466 PHE B N 1
ATOM 11036 C CA . PHE B 1 466 ? 2.064 -25.953 -36.719 1 97.94 466 PHE B CA 1
ATOM 11037 C C . PHE B 1 466 ? 1.943 -24.891 -35.625 1 97.94 466 PHE B C 1
ATOM 11039 O O . PHE B 1 466 ? 2.693 -24.906 -34.656 1 97.94 466 PHE B O 1
ATOM 11046 N N . TYR B 1 467 ? 1.104 -23.938 -35.781 1 97.5 467 TYR B N 1
ATOM 11047 C CA . TYR B 1 467 ? 0.89 -22.859 -34.781 1 97.5 467 TYR B CA 1
ATOM 11048 C C . TYR B 1 467 ? -0.597 -22.656 -34.531 1 97.5 467 TYR B C 1
ATOM 11050 O O . TYR B 1 467 ? -1.441 -23.156 -35.281 1 97.5 467 TYR B O 1
ATOM 11058 N N . ASP B 1 468 ? -0.934 -21.984 -33.469 1 97 468 ASP B N 1
ATOM 11059 C CA . ASP B 1 468 ? -2.305 -21.766 -33.031 1 97 468 ASP B CA 1
ATOM 11060 C C . ASP B 1 468 ? -3.113 -21.016 -34.094 1 97 468 ASP B C 1
ATOM 11062 O O . ASP B 1 468 ? -2.971 -19.797 -34.219 1 97 468 ASP B O 1
ATOM 11066 N N . GLN B 1 469 ? -4.074 -21.703 -34.688 1 94.81 469 GLN B N 1
ATOM 11067 C CA . GLN B 1 469 ? -4.832 -21.172 -35.812 1 94.81 469 GLN B CA 1
ATOM 11068 C C . GLN B 1 469 ? -5.922 -20.219 -35.344 1 94.81 469 GLN B C 1
ATOM 11070 O O . GLN B 1 469 ? -6.48 -19.453 -36.125 1 94.81 469 GLN B O 1
ATOM 11075 N N . ILE B 1 470 ? -6.207 -20.203 -34.062 1 94 470 ILE B N 1
ATOM 11076 C CA . ILE B 1 470 ? -7.266 -19.328 -33.562 1 94 470 ILE B CA 1
ATOM 11077 C C . ILE B 1 470 ? -6.652 -18.188 -32.75 1 94 470 ILE B C 1
ATOM 11079 O O . ILE B 1 470 ? -7.355 -17.516 -32 1 94 470 ILE B O 1
ATOM 11083 N N . HIS B 1 471 ? -5.297 -17.984 -32.844 1 95.38 471 HIS B N 1
ATOM 11084 C CA . HIS B 1 471 ? -4.602 -16.906 -32.156 1 95.38 471 HIS B CA 1
ATOM 11085 C C . HIS B 1 471 ? -5.184 -15.547 -32.531 1 95.38 471 HIS B C 1
ATOM 11087 O O . HIS B 1 471 ? -5.309 -15.234 -33.719 1 95.38 471 HIS B O 1
ATOM 11093 N N . ASP B 1 472 ? -5.594 -14.711 -31.547 1 96.44 472 ASP B N 1
ATOM 11094 C CA . ASP B 1 472 ? -6.289 -13.461 -31.828 1 96.44 472 ASP B CA 1
ATOM 11095 C C . ASP B 1 472 ? -5.73 -12.32 -30.984 1 96.44 472 ASP B C 1
ATOM 11097 O O . ASP B 1 472 ? -6.492 -11.516 -30.438 1 96.44 472 ASP B O 1
ATOM 11101 N N . SER B 1 473 ? -4.457 -12.273 -30.703 1 96.31 473 SER B N 1
ATOM 11102 C CA . SER B 1 473 ? -3.744 -11.188 -30.062 1 96.31 473 SER B CA 1
ATOM 11103 C C . SER B 1 473 ? -2.611 -10.664 -30.938 1 96.31 473 SER B C 1
ATOM 11105 O O . SER B 1 473 ? -2.244 -11.297 -31.922 1 96.31 473 SER B O 1
ATOM 11107 N N . PRO B 1 474 ? -2.059 -9.469 -30.578 1 97.31 474 PRO B N 1
ATOM 11108 C CA . PRO B 1 474 ? -1.035 -8.867 -31.438 1 97.31 474 PRO B CA 1
ATOM 11109 C C . PRO B 1 474 ? 0.299 -9.602 -31.375 1 97.31 474 PRO B C 1
ATOM 11111 O O . PRO B 1 474 ? 1.144 -9.438 -32.25 1 97.31 474 PRO B O 1
ATOM 11114 N N . SER B 1 475 ? 0.579 -10.422 -30.391 1 97.62 475 SER B N 1
ATOM 11115 C CA . SER B 1 475 ? 1.809 -11.203 -30.312 1 97.62 475 SER B CA 1
ATOM 11116 C C . SER B 1 475 ? 1.864 -12.266 -31.406 1 97.62 475 SER B C 1
ATOM 11118 O O . SER B 1 475 ? 0.869 -12.508 -32.094 1 97.62 475 SER B O 1
ATOM 11120 N N . MET B 1 476 ? 3.057 -12.797 -31.594 1 97.56 476 MET B N 1
ATOM 11121 C CA . MET B 1 476 ? 3.191 -13.922 -32.531 1 97.56 476 MET B CA 1
ATOM 11122 C C . MET B 1 476 ? 2.633 -15.195 -31.906 1 97.56 476 MET B C 1
ATOM 11124 O O . MET B 1 476 ? 2.773 -15.43 -30.703 1 97.56 476 MET B O 1
ATOM 11128 N N . PRO B 1 477 ? 1.924 -16.062 -32.688 1 97.31 477 PRO B N 1
ATOM 11129 C CA . PRO B 1 477 ? 1.229 -17.234 -32.125 1 97.31 477 PRO B CA 1
ATOM 11130 C C . PRO B 1 477 ? 2.188 -18.297 -31.625 1 97.31 477 PRO B C 1
ATOM 11132 O O . PRO B 1 477 ? 3.281 -18.469 -32.156 1 97.31 477 PRO B O 1
ATOM 11135 N N . ARG B 1 478 ? 1.798 -19.062 -30.703 1 97.38 478 ARG B N 1
ATOM 11136 C CA . ARG B 1 478 ? 2.545 -20.203 -30.172 1 97.38 478 ARG B CA 1
ATOM 11137 C C . ARG B 1 478 ? 2.357 -21.438 -31.031 1 97.38 478 ARG B C 1
ATOM 11139 O O . ARG B 1 478 ? 1.433 -21.5 -31.844 1 97.38 478 ARG B O 1
ATOM 11146 N N . SER B 1 479 ? 3.236 -22.359 -30.875 1 98.06 479 SER B N 1
ATOM 11147 C CA . SER B 1 479 ? 3.133 -23.625 -31.609 1 98.06 479 SER B CA 1
ATOM 11148 C C . SER B 1 479 ? 2.184 -24.594 -30.891 1 98.06 479 SER B C 1
ATOM 11150 O O . SER B 1 479 ? 1.736 -24.312 -29.781 1 98.06 479 SER B O 1
ATOM 11152 N N . TYR B 1 480 ? 1.765 -25.641 -31.547 1 98.19 480 TYR B N 1
ATOM 11153 C CA . TYR B 1 480 ? 0.986 -26.719 -30.938 1 98.19 480 TYR B CA 1
ATOM 11154 C C . TYR B 1 480 ? 1.886 -27.672 -30.156 1 98.19 480 TYR B C 1
ATOM 11156 O O . TYR B 1 480 ? 1.411 -28.656 -29.578 1 98.19 480 TYR B O 1
ATOM 11164 N N . GLY B 1 481 ? 3.191 -27.516 -30.125 1 98 481 GLY B N 1
ATOM 11165 C CA . GLY B 1 481 ? 4.141 -28.281 -29.344 1 98 481 GLY B CA 1
ATOM 11166 C C . GLY B 1 481 ? 4.73 -29.453 -30.109 1 98 481 GLY B C 1
ATOM 11167 O O . GLY B 1 481 ? 4.535 -29.578 -31.312 1 98 481 GLY B O 1
ATOM 11168 N N . SER B 1 482 ? 5.605 -30.203 -29.453 1 98.06 482 SER B N 1
ATOM 11169 C CA . SER B 1 482 ? 6.246 -31.406 -29.984 1 98.06 482 SER B CA 1
ATOM 11170 C C . SER B 1 482 ? 6.234 -32.531 -28.969 1 98.06 482 SER B C 1
ATOM 11172 O O . SER B 1 482 ? 6.078 -32.281 -27.766 1 98.06 482 SER B O 1
ATOM 11174 N N . ALA B 1 483 ? 6.262 -33.719 -29.469 1 97.38 483 ALA B N 1
ATOM 11175 C CA . ALA B 1 483 ? 6.359 -34.906 -28.594 1 97.38 483 ALA B CA 1
ATOM 11176 C C . ALA B 1 483 ? 7.809 -35.156 -28.203 1 97.38 483 ALA B C 1
ATOM 11178 O O . ALA B 1 483 ? 8.07 -35.875 -27.234 1 97.38 483 ALA B O 1
ATOM 11179 N N . GLY B 1 484 ? 8.727 -34.688 -29.016 1 97.12 484 GLY B N 1
ATOM 11180 C CA . GLY B 1 484 ? 10.141 -34.938 -28.734 1 97.12 484 GLY B CA 1
ATOM 11181 C C . GLY B 1 484 ? 10.812 -35.812 -29.766 1 97.12 484 GLY B C 1
ATOM 11182 O O . GLY B 1 484 ? 10.461 -35.781 -30.953 1 97.12 484 GLY B O 1
ATOM 11183 N N . TRP B 1 485 ? 11.945 -36.531 -29.406 1 98.06 485 TRP B N 1
ATOM 11184 C CA . TRP B 1 485 ? 12.836 -37.25 -30.312 1 98.06 485 TRP B CA 1
ATOM 11185 C C . TRP B 1 485 ? 12.719 -38.75 -30.125 1 98.06 485 TRP B C 1
ATOM 11187 O O . TRP B 1 485 ? 12.453 -39.219 -29.016 1 98.06 485 TRP B O 1
ATOM 11197 N N . THR B 1 486 ? 12.914 -39.438 -31.188 1 97.06 486 THR B N 1
ATOM 11198 C CA . THR B 1 486 ? 13.109 -40.875 -31.062 1 97.06 486 THR B CA 1
ATOM 11199 C C . THR B 1 486 ? 14.539 -41.188 -30.625 1 97.06 486 THR B C 1
ATOM 11201 O O . THR B 1 486 ? 15.359 -40.281 -30.484 1 97.06 486 THR B O 1
ATOM 11204 N N . GLU B 1 487 ? 14.758 -42.469 -30.359 1 95.62 487 GLU B N 1
ATOM 11205 C CA . GLU B 1 487 ? 16.062 -42.906 -29.859 1 95.62 487 GLU B CA 1
ATOM 11206 C C . GLU B 1 487 ? 17.172 -42.469 -30.797 1 95.62 487 GLU B C 1
ATOM 11208 O O . GLU B 1 487 ? 17.047 -42.594 -32.031 1 95.62 487 GLU B O 1
ATOM 11213 N N . GLY B 1 488 ? 18.188 -41.906 -30.219 1 96.31 488 GLY B N 1
ATOM 11214 C CA . GLY B 1 488 ? 19.359 -41.469 -30.969 1 96.31 488 GLY B CA 1
ATOM 11215 C C . GLY B 1 488 ? 19.156 -40.188 -31.734 1 96.31 488 GLY B C 1
ATOM 11216 O O . GLY B 1 488 ? 19.953 -39.844 -32.625 1 96.31 488 GLY B O 1
ATOM 11217 N N . ASP B 1 489 ? 18.078 -39.562 -31.578 1 98 489 ASP B N 1
ATOM 11218 C CA . ASP B 1 489 ? 17.734 -38.312 -32.25 1 98 489 ASP B CA 1
ATOM 11219 C C . ASP B 1 489 ? 17.5 -38.531 -33.75 1 98 489 ASP B C 1
ATOM 11221 O O . ASP B 1 489 ? 17.891 -37.688 -34.562 1 98 489 ASP B O 1
ATOM 11225 N N . GLU B 1 490 ? 16.984 -39.656 -34 1 97 490 GLU B N 1
ATOM 11226 C CA . GLU B 1 490 ? 16.812 -40 -35.406 1 97 490 GLU B CA 1
ATOM 11227 C C . GLU B 1 490 ? 15.672 -39.219 -36.062 1 97 490 GLU B C 1
ATOM 11229 O O . GLU B 1 490 ? 15.781 -38.75 -37.188 1 97 490 GLU B O 1
ATOM 11234 N N . GLU B 1 491 ? 14.656 -39.156 -35.344 1 97.62 491 GLU B N 1
ATOM 11235 C CA . GLU B 1 491 ? 13.492 -38.438 -35.844 1 97.62 491 GLU B CA 1
ATOM 11236 C C . GLU B 1 491 ? 12.867 -37.562 -34.781 1 97.62 491 GLU B C 1
ATOM 11238 O O . GLU B 1 491 ? 12.875 -37.906 -33.594 1 97.62 491 GLU B O 1
ATOM 11243 N N . PHE B 1 492 ? 12.312 -36.375 -35.219 1 98.06 492 PHE B N 1
ATOM 11244 C CA . PHE B 1 492 ? 11.617 -35.406 -34.375 1 98.06 492 PHE B CA 1
ATOM 11245 C C . PHE B 1 492 ? 10.117 -35.469 -34.625 1 98.06 492 PHE B C 1
ATOM 11247 O O . PHE B 1 492 ? 9.664 -35.375 -35.75 1 98.06 492 PHE B O 1
ATOM 11254 N N . LEU B 1 493 ? 9.305 -35.719 -33.594 1 98.38 493 LEU B N 1
ATOM 11255 C CA . LEU B 1 493 ? 7.852 -35.719 -33.719 1 98.38 493 LEU B CA 1
ATOM 11256 C C . LEU B 1 493 ? 7.262 -34.375 -33.312 1 98.38 493 LEU B C 1
ATOM 11258 O O . LEU B 1 493 ? 7.461 -33.906 -32.188 1 98.38 493 LEU B O 1
ATOM 11262 N N . VAL B 1 494 ? 6.539 -33.781 -34.219 1 98.44 494 VAL B N 1
ATOM 11263 C CA . VAL B 1 494 ? 5.973 -32.438 -34.031 1 98.44 494 VAL B CA 1
ATOM 11264 C C . VAL B 1 494 ? 4.461 -32.5 -34.219 1 98.44 494 VAL B C 1
ATOM 11266 O O . VAL B 1 494 ? 3.955 -33.312 -35 1 98.44 494 VAL B O 1
ATOM 11269 N N . TYR B 1 495 ? 3.73 -31.641 -33.531 1 98.62 495 TYR B N 1
ATOM 11270 C CA . TYR B 1 495 ? 2.273 -31.594 -33.562 1 98.62 495 TYR B CA 1
ATOM 11271 C C . TYR B 1 495 ? 1.796 -30.531 -34.531 1 98.62 495 TYR B C 1
ATOM 11273 O O . TYR B 1 495 ? 2.234 -29.375 -34.469 1 98.62 495 TYR B O 1
ATOM 11281 N N . SER B 1 496 ? 0.95 -30.859 -35.531 1 98.19 496 SER B N 1
ATOM 11282 C CA . SER B 1 496 ? 0.087 -29.875 -36.156 1 98.19 496 SER B CA 1
ATOM 11283 C C . SER B 1 496 ? -1.169 -29.625 -35.344 1 98.19 496 SER B C 1
ATOM 11285 O O . SER B 1 496 ? -1.249 -30.031 -34.188 1 98.19 496 SER B O 1
ATOM 11287 N N . GLN B 1 497 ? -2.088 -28.859 -35.875 1 97.75 497 GLN B N 1
ATOM 11288 C CA . GLN B 1 497 ? -3.32 -28.578 -35.156 1 97.75 497 GLN B CA 1
ATOM 11289 C C . GLN B 1 497 ? -3.99 -29.859 -34.688 1 97.75 497 GLN B C 1
ATOM 11291 O O . GLN B 1 497 ? -4.438 -29.953 -33.531 1 97.75 497 GLN B O 1
ATOM 11296 N N . TYR B 1 498 ? -3.984 -30.938 -35.594 1 98.38 498 TYR B N 1
ATOM 11297 C CA . TYR B 1 498 ? -4.727 -32.156 -35.281 1 98.38 498 TYR B CA 1
ATOM 11298 C C . TYR B 1 498 ? -3.82 -33.375 -35.344 1 98.38 498 TYR B C 1
ATOM 11300 O O . TYR B 1 498 ? -3.934 -34.281 -34.531 1 98.38 498 TYR B O 1
ATOM 11308 N N . ASP B 1 499 ? -2.807 -33.375 -36.219 1 98.62 499 ASP B N 1
ATOM 11309 C CA . ASP B 1 499 ? -2.045 -34.594 -36.531 1 98.62 499 ASP B CA 1
ATOM 11310 C C . ASP B 1 499 ? -0.642 -34.531 -35.938 1 98.62 499 ASP B C 1
ATOM 11312 O O . ASP B 1 499 ? -0.259 -33.531 -35.344 1 98.62 499 ASP B O 1
ATOM 11316 N N . ILE B 1 500 ? 0.106 -35.688 -36.062 1 98.62 500 ILE B N 1
ATOM 11317 C CA . ILE B 1 500 ? 1.489 -35.812 -35.625 1 98.62 500 ILE B CA 1
ATOM 11318 C C . ILE B 1 500 ? 2.391 -36.125 -36.812 1 98.62 500 ILE B C 1
ATOM 11320 O O . ILE B 1 500 ? 2.115 -37.062 -37.562 1 98.62 500 ILE B O 1
ATOM 11324 N N . TRP B 1 501 ? 3.426 -35.375 -37 1 98.56 501 TRP B N 1
ATOM 11325 C CA . TRP B 1 501 ? 4.391 -35.594 -38.094 1 98.56 501 TRP B CA 1
ATOM 11326 C C . TRP B 1 501 ? 5.727 -36.062 -37.531 1 98.56 501 TRP B C 1
ATOM 11328 O O . TRP B 1 501 ? 6.188 -35.562 -36.5 1 98.56 501 TRP B O 1
ATOM 11338 N N . LYS B 1 502 ? 6.262 -37.031 -38.062 1 98.19 502 LYS B N 1
ATOM 11339 C CA . LYS B 1 502 ? 7.605 -37.562 -37.812 1 98.19 502 LYS B CA 1
ATOM 11340 C C . LYS B 1 502 ? 8.594 -37.062 -38.844 1 98.19 502 LYS B C 1
ATOM 11342 O O . LYS B 1 502 ? 8.383 -37.219 -40.062 1 98.19 502 LYS B O 1
ATOM 11347 N N . ILE B 1 503 ? 9.711 -36.438 -38.406 1 98.44 503 ILE B N 1
ATOM 11348 C CA . ILE B 1 503 ? 10.617 -35.75 -39.312 1 98.44 503 ILE B CA 1
ATOM 11349 C C . ILE B 1 503 ? 12.047 -36.25 -39.094 1 98.44 503 ILE B C 1
ATOM 11351 O O . ILE B 1 503 ? 12.562 -36.188 -37.969 1 98.44 503 ILE B O 1
ATOM 11355 N N . ASP B 1 504 ? 12.648 -36.75 -40.062 1 97.5 504 ASP B N 1
ATOM 11356 C CA . ASP B 1 504 ? 14.102 -36.906 -40.062 1 97.5 504 ASP B CA 1
ATOM 11357 C C . ASP B 1 504 ? 14.805 -35.594 -40.406 1 97.5 504 ASP B C 1
ATOM 11359 O O . ASP B 1 504 ? 14.664 -35.094 -41.5 1 97.5 504 ASP B O 1
ATOM 11363 N N . PRO B 1 505 ? 15.57 -35.062 -39.469 1 97.12 505 PRO B N 1
ATOM 11364 C CA . PRO B 1 505 ? 16.188 -33.75 -39.75 1 97.12 505 PRO B CA 1
ATOM 11365 C C . PRO B 1 505 ? 17.078 -33.75 -40.969 1 97.12 505 PRO B C 1
ATOM 11367 O O . PRO B 1 505 ? 17.297 -32.719 -41.594 1 97.12 505 PRO B O 1
ATOM 11370 N N . SER B 1 506 ? 17.578 -34.812 -41.406 1 94.62 506 SER B N 1
ATOM 11371 C CA . SER B 1 506 ? 18.438 -34.906 -42.594 1 94.62 506 SER B CA 1
ATOM 11372 C C . SER B 1 506 ? 17.609 -34.844 -43.875 1 94.62 506 SER B C 1
ATOM 11374 O O . SER B 1 506 ? 18.141 -34.594 -44.969 1 94.62 506 SER B O 1
ATOM 11376 N N . SER B 1 507 ? 16.312 -35.125 -43.781 1 95.81 507 SER B N 1
ATOM 11377 C CA . SER B 1 507 ? 15.406 -35.062 -44.938 1 95.81 507 SER B CA 1
ATOM 11378 C C . SER B 1 507 ? 14.023 -34.562 -44.531 1 95.81 507 SER B C 1
ATOM 11380 O O . SER B 1 507 ? 13.031 -35.25 -44.719 1 95.81 507 SER B O 1
ATOM 11382 N N . PRO B 1 508 ? 13.961 -33.344 -44.156 1 95.75 508 PRO B N 1
ATOM 11383 C CA . PRO B 1 508 ? 12.688 -32.844 -43.625 1 95.75 508 PRO B CA 1
ATOM 11384 C C . PRO B 1 508 ? 11.57 -32.875 -44.688 1 95.75 508 PRO B C 1
ATOM 11386 O O . PRO B 1 508 ? 10.391 -32.938 -44.312 1 95.75 508 PRO B O 1
ATOM 11389 N N . ASP B 1 509 ? 11.867 -32.906 -46 1 94.56 509 ASP B N 1
ATOM 11390 C CA . ASP B 1 509 ? 10.906 -32.938 -47.125 1 94.56 509 ASP B CA 1
ATOM 11391 C C . ASP B 1 509 ? 10.211 -34.312 -47.188 1 94.56 509 ASP B C 1
ATOM 11393 O O . ASP B 1 509 ? 9.18 -34.438 -47.844 1 94.56 509 ASP B O 1
ATOM 11397 N N . LYS B 1 510 ? 10.781 -35.281 -46.531 1 96.5 510 LYS B N 1
ATOM 11398 C CA . LYS B 1 510 ? 10.203 -36.625 -46.531 1 96.5 510 LYS B CA 1
ATOM 11399 C C . LYS B 1 510 ? 9.477 -36.938 -45.219 1 96.5 510 LYS B C 1
ATOM 11401 O O . LYS B 1 510 ? 9.328 -38.094 -44.844 1 96.5 510 LYS B O 1
ATOM 11406 N N . ALA B 1 511 ? 9.086 -35.875 -44.531 1 97.88 511 ALA B N 1
ATOM 11407 C CA . ALA B 1 511 ? 8.359 -36.031 -43.281 1 97.88 511 ALA B CA 1
ATOM 11408 C C . ALA B 1 511 ? 7.141 -36.938 -43.469 1 97.88 511 ALA B C 1
ATOM 11410 O O . ALA B 1 511 ? 6.5 -36.938 -44.5 1 97.88 511 ALA B O 1
ATOM 11411 N N . VAL B 1 512 ? 6.754 -37.688 -42.438 1 97.62 512 VAL B N 1
ATOM 11412 C CA . VAL B 1 512 ? 5.672 -38.656 -42.5 1 97.62 512 VAL B CA 1
ATOM 11413 C C . VAL B 1 512 ? 4.594 -38.312 -41.5 1 97.62 512 VAL B C 1
ATOM 11415 O O . VAL B 1 512 ? 4.891 -38.062 -40.312 1 97.62 512 VAL B O 1
ATOM 11418 N N . ASN B 1 513 ? 3.369 -38.156 -41.938 1 98.38 513 ASN B N 1
ATOM 11419 C CA . ASN B 1 513 ? 2.236 -38.062 -41.031 1 98.38 513 ASN B CA 1
ATOM 11420 C C . ASN B 1 513 ? 1.886 -39.406 -40.375 1 98.38 513 ASN B C 1
ATOM 11422 O O . ASN B 1 513 ? 1.244 -40.25 -41.031 1 98.38 513 ASN B O 1
ATOM 11426 N N . ILE B 1 514 ? 2.168 -39.562 -39.156 1 98.06 514 ILE B N 1
ATOM 11427 C CA . ILE B 1 514 ? 2.055 -40.875 -38.562 1 98.06 514 ILE B CA 1
ATOM 11428 C C . ILE B 1 514 ? 0.606 -41.156 -38.156 1 98.06 514 ILE B C 1
ATOM 11430 O O . ILE B 1 514 ? 0.247 -42.281 -37.781 1 98.06 514 ILE B O 1
ATOM 11434 N N . THR B 1 515 ? -0.269 -40.125 -38.188 1 98.38 515 THR B N 1
ATOM 11435 C CA . THR B 1 515 ? -1.69 -40.344 -37.938 1 98.38 515 THR B CA 1
ATOM 11436 C C . THR B 1 515 ? -2.469 -40.469 -39.25 1 98.38 515 THR B C 1
ATOM 11438 O O . THR B 1 515 ? -3.697 -40.562 -39.219 1 98.38 515 THR B O 1
ATOM 11441 N N . LEU B 1 516 ? -1.812 -40.344 -40.375 1 97.94 516 LEU B N 1
ATOM 11442 C CA . LEU B 1 516 ? -2.328 -40.531 -41.719 1 97.94 516 LEU B CA 1
ATOM 11443 C C . LEU B 1 516 ? -3.461 -39.562 -42.031 1 97.94 516 LEU B C 1
ATOM 11445 O O . LEU B 1 516 ? -4.445 -39.906 -42.688 1 97.94 516 LEU B O 1
ATOM 11449 N N . GLY B 1 517 ? -3.395 -38.375 -41.438 1 97.69 517 GLY B N 1
ATOM 11450 C CA . GLY B 1 517 ? -4.332 -37.312 -41.719 1 97.69 517 GLY B CA 1
ATOM 11451 C C . GLY B 1 517 ? -5.68 -37.5 -41.062 1 97.69 517 GLY B C 1
ATOM 11452 O O . GLY B 1 517 ? -6.594 -36.688 -41.25 1 97.69 517 GLY B O 1
ATOM 11453 N N . SER B 1 518 ? -5.812 -38.5 -40.25 1 97.81 518 SER B N 1
ATOM 11454 C CA . SER B 1 518 ? -7.094 -38.781 -39.625 1 97.81 518 SER B CA 1
ATOM 11455 C C . SER B 1 518 ? -7.5 -37.656 -38.656 1 97.81 518 SER B C 1
ATOM 11457 O O . SER B 1 518 ? -8.688 -37.375 -38.5 1 97.81 518 SER B O 1
ATOM 11459 N N . GLY B 1 519 ? -6.508 -37.062 -37.938 1 97.94 519 GLY B N 1
ATOM 11460 C CA . GLY B 1 519 ? -6.82 -35.938 -37.094 1 97.94 519 GLY B CA 1
ATOM 11461 C C . GLY B 1 519 ? -7.535 -34.812 -37.812 1 97.94 519 GLY B C 1
ATOM 11462 O O . GLY B 1 519 ? -8.578 -34.344 -37.344 1 97.94 519 GLY B O 1
ATOM 11463 N N . ASN B 1 520 ? -6.938 -34.375 -38.906 1 97.12 520 ASN B N 1
ATOM 11464 C CA . ASN B 1 520 ? -7.543 -33.312 -39.719 1 97.12 520 ASN B CA 1
ATOM 11465 C C . ASN B 1 520 ? -8.922 -33.719 -40.219 1 97.12 520 ASN B C 1
ATOM 11467 O O . ASN B 1 520 ? -9.867 -32.938 -40.188 1 97.12 520 ASN B O 1
ATOM 11471 N N . ARG B 1 521 ? -9.078 -34.938 -40.719 1 97.25 521 ARG B N 1
ATOM 11472 C CA . ARG B 1 521 ? -10.336 -35.406 -41.281 1 97.25 521 ARG B CA 1
ATOM 11473 C C . ARG B 1 521 ? -11.438 -35.438 -40.219 1 97.25 521 ARG B C 1
ATOM 11475 O O . ARG B 1 521 ? -12.594 -35.125 -40.531 1 97.25 521 ARG B O 1
ATOM 11482 N N . GLU B 1 522 ? -11.086 -35.75 -39.031 1 97.19 522 GLU B N 1
ATOM 11483 C CA . GLU B 1 522 ? -12.086 -35.938 -38 1 97.19 522 GLU B CA 1
ATOM 11484 C C . GLU B 1 522 ? -12.117 -34.75 -37.031 1 97.19 522 GLU B C 1
ATOM 11486 O O . GLU B 1 522 ? -12.922 -34.719 -36.094 1 97.19 522 GLU B O 1
ATOM 11491 N N . GLU B 1 523 ? -11.227 -33.781 -37.219 1 97.38 523 GLU B N 1
ATOM 11492 C CA . GLU B 1 523 ? -11.094 -32.625 -36.312 1 97.38 523 GLU B CA 1
ATOM 11493 C C . GLU B 1 523 ? -10.789 -33.062 -34.875 1 97.38 523 GLU B C 1
ATOM 11495 O O . GLU B 1 523 ? -11.43 -32.594 -33.938 1 97.38 523 GLU B O 1
ATOM 11500 N N . THR B 1 524 ? -9.93 -34 -34.75 1 98.31 524 THR B N 1
ATOM 11501 C CA . THR B 1 524 ? -9.484 -34.562 -33.5 1 98.31 524 THR B CA 1
ATOM 11502 C C . THR B 1 524 ? -7.984 -34.375 -33.312 1 98.31 524 THR B C 1
ATOM 11504 O O . THR B 1 524 ? -7.191 -34.844 -34.125 1 98.31 524 THR B O 1
ATOM 11507 N N . SER B 1 525 ? -7.586 -33.688 -32.312 1 98.38 525 SER B N 1
ATOM 11508 C CA . SER B 1 525 ? -6.164 -33.5 -32.031 1 98.38 525 SER B CA 1
ATOM 11509 C C . SER B 1 525 ? -5.57 -34.688 -31.312 1 98.38 525 SER B C 1
ATOM 11511 O O . SER B 1 525 ? -6.145 -35.188 -30.344 1 98.38 525 SER B O 1
ATOM 11513 N N . TYR B 1 526 ? -4.449 -35.219 -31.75 1 98.62 526 TYR B N 1
ATOM 11514 C CA . TYR B 1 526 ? -3.701 -36.312 -31.141 1 98.62 526 TYR B CA 1
ATOM 11515 C C . TYR B 1 526 ? -2.42 -35.812 -30.484 1 98.62 526 TYR B C 1
ATOM 11517 O O . TYR B 1 526 ? -1.7 -35 -31.078 1 98.62 526 TYR B O 1
ATOM 11525 N N . ARG B 1 527 ? -2.078 -36.219 -29.297 1 98.44 527 ARG B N 1
ATOM 11526 C CA . ARG B 1 527 ? -0.839 -35.938 -28.578 1 98.44 527 ARG B CA 1
ATOM 11527 C C . ARG B 1 527 ? -0.253 -37.219 -27.969 1 98.44 527 ARG B C 1
ATOM 11529 O O . ARG B 1 527 ? -0.987 -38.031 -27.438 1 98.44 527 ARG B O 1
ATOM 11536 N N . VAL B 1 528 ? 1.053 -37.312 -27.984 1 97.81 528 VAL B N 1
ATOM 11537 C CA . VAL B 1 528 ? 1.731 -38.5 -27.469 1 97.81 528 VAL B CA 1
ATOM 11538 C C . VAL B 1 528 ? 1.702 -38.469 -25.938 1 97.81 528 VAL B C 1
ATOM 11540 O O . VAL B 1 528 ? 1.971 -37.438 -25.328 1 97.81 528 VAL B O 1
ATOM 11543 N N . GLU B 1 529 ? 1.311 -39.656 -25.328 1 95.88 529 GLU B N 1
ATOM 11544 C CA . GLU B 1 529 ? 1.38 -39.844 -23.891 1 95.88 529 GLU B CA 1
ATOM 11545 C C . GLU B 1 529 ? 2.729 -40.406 -23.469 1 95.88 529 GLU B C 1
ATOM 11547 O O . GLU B 1 529 ? 3.221 -41.375 -24.078 1 95.88 529 GLU B O 1
ATOM 11552 N N . ASP B 1 530 ? 3.332 -39.781 -22.547 1 92.19 530 ASP B N 1
ATOM 11553 C CA . ASP B 1 530 ? 4.562 -40.312 -21.969 1 92.19 530 ASP B CA 1
ATOM 11554 C C . ASP B 1 530 ? 4.258 -41.25 -20.797 1 92.19 530 ASP B C 1
ATOM 11556 O O . ASP B 1 530 ? 3.893 -40.781 -19.703 1 92.19 530 ASP B O 1
ATOM 11560 N N . LEU B 1 531 ? 4.469 -42.5 -20.938 1 92.62 531 LEU B N 1
ATOM 11561 C CA . LEU B 1 531 ? 4.098 -43.469 -19.922 1 92.62 531 LEU B CA 1
ATOM 11562 C C . LEU B 1 531 ? 5.34 -44.031 -19.234 1 92.62 531 LEU B C 1
ATOM 11564 O O . LEU B 1 531 ? 5.23 -44.906 -18.375 1 92.62 531 LEU B O 1
ATOM 11568 N N . ASP B 1 532 ? 6.508 -43.594 -19.656 1 89.56 532 ASP B N 1
ATOM 11569 C CA . ASP B 1 532 ? 7.773 -43.969 -19.047 1 89.56 532 ASP B CA 1
ATOM 11570 C C . ASP B 1 532 ? 8.609 -42.75 -18.672 1 89.56 532 ASP B C 1
ATOM 11572 O O . ASP B 1 532 ? 9.352 -42.25 -19.516 1 89.56 532 ASP B O 1
ATOM 11576 N N . GLU B 1 533 ? 8.68 -42.469 -17.516 1 82.88 533 GLU B N 1
ATOM 11577 C CA . GLU B 1 533 ? 9.352 -41.25 -17.047 1 82.88 533 GLU B CA 1
ATOM 11578 C C . GLU B 1 533 ? 10.867 -41.406 -17.109 1 82.88 533 GLU B C 1
ATOM 11580 O O . GLU B 1 533 ? 11.602 -40.406 -17.062 1 82.88 533 GLU B O 1
ATOM 11585 N N . GLU B 1 534 ? 11.375 -42.531 -17.219 1 84.81 534 GLU B N 1
ATOM 11586 C CA . GLU B 1 534 ? 12.812 -42.781 -17.219 1 84.81 534 GLU B CA 1
ATOM 11587 C C . GLU B 1 534 ? 13.414 -42.594 -18.609 1 84.81 534 GLU B C 1
ATOM 11589 O O . GLU B 1 534 ? 14.602 -42.281 -18.734 1 84.81 534 GLU B O 1
ATOM 11594 N N . LEU B 1 535 ? 12.578 -42.75 -19.594 1 88.31 535 LEU B N 1
ATOM 11595 C CA . LEU B 1 535 ? 13.078 -42.625 -20.953 1 88.31 535 LEU B CA 1
ATOM 11596 C C . LEU B 1 535 ? 12.984 -41.188 -21.422 1 88.31 535 LEU B C 1
ATOM 11598 O O . LEU B 1 535 ? 11.961 -40.5 -21.219 1 88.31 535 LEU B O 1
ATOM 11602 N N . GLU B 1 536 ? 14.039 -40.719 -22.031 1 92.06 536 GLU B N 1
ATOM 11603 C CA . GLU B 1 536 ? 14.102 -39.344 -22.5 1 92.06 536 GLU B CA 1
ATOM 11604 C C . GLU B 1 536 ? 13.758 -39.219 -23.984 1 92.06 536 GLU B C 1
ATOM 11606 O O . GLU B 1 536 ? 13.859 -38.156 -24.562 1 92.06 536 GLU B O 1
ATOM 11611 N N . TYR B 1 537 ? 13.461 -40.281 -24.625 1 95.25 537 TYR B N 1
ATOM 11612 C CA . TYR B 1 537 ? 13.109 -40.344 -26.047 1 95.25 537 TYR B CA 1
ATOM 11613 C C . TYR B 1 537 ? 11.875 -41.219 -26.266 1 95.25 537 TYR B C 1
ATOM 11615 O O . TYR B 1 537 ? 11.469 -41.969 -25.375 1 95.25 537 TYR B O 1
ATOM 11623 N N . ILE B 1 538 ? 11.258 -41.094 -27.375 1 96.31 538 ILE B N 1
ATOM 11624 C CA . ILE B 1 538 ? 10.125 -41.938 -27.75 1 96.31 538 ILE B CA 1
ATOM 11625 C C . ILE B 1 538 ? 10.609 -43.312 -28.156 1 96.31 538 ILE B C 1
ATOM 11627 O O . ILE B 1 538 ? 11.391 -43.469 -29.109 1 96.31 538 ILE B O 1
ATOM 11631 N N . ASN B 1 539 ? 10.125 -44.344 -27.484 1 92.38 539 ASN B N 1
ATOM 11632 C CA . ASN B 1 539 ? 10.531 -45.719 -27.703 1 92.38 539 ASN B CA 1
ATOM 11633 C C . ASN B 1 539 ? 9.719 -46.375 -28.828 1 92.38 539 ASN B C 1
ATOM 11635 O O . ASN B 1 539 ? 8.523 -46.625 -28.656 1 92.38 539 ASN B O 1
ATOM 11639 N N . ALA B 1 540 ? 10.375 -46.688 -29.875 1 90.25 540 ALA B N 1
ATOM 11640 C CA . ALA B 1 540 ? 9.711 -47.281 -31.047 1 90.25 540 ALA B CA 1
ATOM 11641 C C . ALA B 1 540 ? 9.234 -48.688 -30.75 1 90.25 540 ALA B C 1
ATOM 11643 O O . ALA B 1 540 ? 8.391 -49.219 -31.469 1 90.25 540 ALA B O 1
ATOM 11644 N N . LYS B 1 541 ? 9.734 -49.219 -29.719 1 89.06 541 LYS B N 1
ATOM 11645 C CA . LYS B 1 541 ? 9.406 -50.625 -29.406 1 89.06 541 LYS B CA 1
ATOM 11646 C C . LYS B 1 541 ? 8.188 -50.719 -28.5 1 89.06 541 LYS B C 1
ATOM 11648 O O . LYS B 1 541 ? 7.609 -51.781 -28.328 1 89.06 541 LYS B O 1
ATOM 11653 N N . ALA B 1 542 ? 7.82 -49.656 -27.891 1 89.06 542 ALA B N 1
ATOM 11654 C CA . ALA B 1 542 ? 6.637 -49.656 -27.031 1 89.06 542 ALA B CA 1
ATOM 11655 C C . ALA B 1 542 ? 5.414 -49.156 -27.812 1 89.06 542 ALA B C 1
ATOM 11657 O O . ALA B 1 542 ? 5.543 -48.469 -28.812 1 89.06 542 ALA B O 1
ATOM 11658 N N . PRO B 1 543 ? 4.273 -49.625 -27.344 1 89.75 543 PRO B N 1
ATOM 11659 C CA . PRO B 1 543 ? 3.066 -49.094 -27.984 1 89.75 543 PRO B CA 1
ATOM 11660 C C . PRO B 1 543 ? 2.961 -47.562 -27.891 1 89.75 543 PRO B C 1
ATOM 11662 O O . PRO B 1 543 ? 3.219 -47 -26.828 1 89.75 543 PRO B O 1
ATOM 11665 N N . LEU B 1 544 ? 2.646 -46.969 -29.016 1 96.12 544 LEU B N 1
ATOM 11666 C CA . LEU B 1 544 ? 2.436 -45.531 -29.047 1 96.12 544 LEU B CA 1
ATOM 11667 C C . LEU B 1 544 ? 1.016 -45.188 -28.609 1 96.12 544 LEU B C 1
ATOM 11669 O O . LEU B 1 544 ? 0.063 -45.375 -29.359 1 96.12 544 LEU B O 1
ATOM 11673 N N . ILE B 1 545 ? 0.854 -44.656 -27.344 1 97 545 ILE B N 1
ATOM 11674 C CA . ILE B 1 545 ? -0.455 -44.281 -26.844 1 97 545 ILE B CA 1
ATOM 11675 C C . ILE B 1 545 ? -0.66 -42.781 -27.062 1 97 545 ILE B C 1
ATOM 11677 O O . ILE B 1 545 ? 0.224 -41.969 -26.75 1 97 545 ILE B O 1
ATOM 11681 N N . LEU B 1 546 ? -1.808 -42.438 -27.641 1 98.31 546 LEU B N 1
ATOM 11682 C CA . LEU B 1 546 ? -2.148 -41.031 -27.938 1 98.31 546 LEU B CA 1
ATOM 11683 C C . LEU B 1 546 ? -3.371 -40.594 -27.156 1 98.31 546 LEU B C 1
ATOM 11685 O O . LEU B 1 546 ? -4.352 -41.344 -27.047 1 98.31 546 LEU B O 1
ATOM 11689 N N . SER B 1 547 ? -3.301 -39.438 -26.5 1 98.12 547 SER B N 1
ATOM 11690 C CA . SER B 1 547 ? -4.527 -38.781 -26.062 1 98.12 547 SER B CA 1
ATOM 11691 C C . SER B 1 547 ? -5.227 -38.094 -27.219 1 98.12 547 SER B C 1
ATOM 11693 O O . SER B 1 547 ? -4.57 -37.625 -28.172 1 98.12 547 SER B O 1
ATOM 11695 N N . ALA B 1 548 ? -6.512 -38.031 -27.25 1 98.38 548 ALA B N 1
ATOM 11696 C CA . ALA B 1 548 ? -7.301 -37.438 -28.344 1 98.38 548 ALA B CA 1
ATOM 11697 C C . ALA B 1 548 ? -8.391 -36.531 -27.797 1 98.38 548 ALA B C 1
ATOM 11699 O O . ALA B 1 548 ? -8.992 -36.812 -26.75 1 98.38 548 ALA B O 1
ATOM 11700 N N . PHE B 1 549 ? -8.672 -35.406 -28.469 1 98.25 549 PHE B N 1
ATOM 11701 C CA . PHE B 1 549 ? -9.727 -34.438 -28.141 1 98.25 549 PHE B CA 1
ATOM 11702 C C . PHE B 1 549 ? -10.391 -33.938 -29.406 1 98.25 549 PHE B C 1
ATOM 11704 O O . PHE B 1 549 ? -9.719 -33.375 -30.297 1 98.25 549 PHE B O 1
ATOM 11711 N N . ASN B 1 550 ? -11.703 -34.094 -29.531 1 98.31 550 ASN B N 1
ATOM 11712 C CA . ASN B 1 550 ? -12.438 -33.625 -30.688 1 98.31 550 ASN B CA 1
ATOM 11713 C C . ASN B 1 550 ? -12.898 -32.156 -30.516 1 98.31 550 ASN B C 1
ATOM 11715 O O . ASN B 1 550 ? -13.578 -31.844 -29.531 1 98.31 550 ASN B O 1
ATOM 11719 N N . ASP B 1 551 ? -12.617 -31.359 -31.469 1 95.75 551 ASP B N 1
ATOM 11720 C CA . ASP B 1 551 ? -12.852 -29.922 -31.359 1 95.75 551 ASP B CA 1
ATOM 11721 C C . ASP B 1 551 ? -14.344 -29.609 -31.406 1 95.75 551 ASP B C 1
ATOM 11723 O O . ASP B 1 551 ? -14.781 -28.594 -30.859 1 95.75 551 ASP B O 1
ATOM 11727 N N . LYS B 1 552 ? -15.164 -30.391 -32 1 95.31 552 LYS B N 1
ATOM 11728 C CA . LYS B 1 552 ? -16.578 -30.109 -32.219 1 95.31 552 LYS B CA 1
ATOM 11729 C C . LYS B 1 552 ? -17.438 -30.766 -31.141 1 95.31 552 LYS B C 1
ATOM 11731 O O . LYS B 1 552 ? -18.234 -30.094 -30.469 1 95.31 552 LYS B O 1
ATOM 11736 N N . THR B 1 553 ? -17.203 -32.031 -30.875 1 96.94 553 THR B N 1
ATOM 11737 C CA . THR B 1 553 ? -18.062 -32.812 -29.984 1 96.94 553 THR B CA 1
ATOM 11738 C C . THR B 1 553 ? -17.531 -32.75 -28.562 1 96.94 553 THR B C 1
ATOM 11740 O O . THR B 1 553 ? -18.25 -33.094 -27.609 1 96.94 553 THR B O 1
ATOM 11743 N N . LYS B 1 554 ? -16.281 -32.406 -28.359 1 98.19 554 LYS B N 1
ATOM 11744 C CA . LYS B 1 554 ? -15.578 -32.312 -27.078 1 98.19 554 LYS B CA 1
ATOM 11745 C C . LYS B 1 554 ? -15.336 -33.688 -26.469 1 98.19 554 LYS B C 1
ATOM 11747 O O . LYS B 1 554 ? -15.016 -33.812 -25.297 1 98.19 554 LYS B O 1
ATOM 11752 N N . LYS B 1 555 ? -15.516 -34.781 -27.234 1 97.69 555 LYS B N 1
ATOM 11753 C CA . LYS B 1 555 ? -15.117 -36.125 -26.797 1 97.69 555 LYS B CA 1
ATOM 11754 C C . LYS B 1 555 ? -13.609 -36.219 -26.578 1 97.69 555 LYS B C 1
ATOM 11756 O O . LYS B 1 555 ? -12.844 -35.5 -27.219 1 97.69 555 LYS B O 1
ATOM 11761 N N . SER B 1 556 ? -13.242 -37.031 -25.656 1 97.81 556 SER B N 1
ATOM 11762 C CA . SER B 1 556 ? -11.82 -37.281 -25.453 1 97.81 556 SER B CA 1
ATOM 11763 C C . SER B 1 556 ? -11.547 -38.75 -25.125 1 97.81 556 SER B C 1
ATOM 11765 O O . SER B 1 556 ? -12.477 -39.531 -24.922 1 97.81 556 SER B O 1
ATOM 11767 N N . GLY B 1 557 ? -10.312 -39.062 -25.188 1 97.75 557 GLY B N 1
ATOM 11768 C CA . GLY B 1 557 ? -9.914 -40.438 -24.875 1 97.75 557 GLY B CA 1
ATOM 11769 C C . GLY B 1 557 ? -8.477 -40.75 -25.266 1 97.75 557 GLY B C 1
ATOM 11770 O O . GLY B 1 557 ? -7.637 -39.844 -25.297 1 97.75 557 GLY B O 1
ATOM 11771 N N . TYR B 1 558 ? -8.266 -42.094 -25.406 1 98.19 558 TYR B N 1
ATOM 11772 C CA . TYR B 1 558 ? -6.934 -42.594 -25.766 1 98.19 558 TYR B CA 1
ATOM 11773 C C . TYR B 1 558 ? -6.984 -43.469 -27 1 98.19 558 TYR B C 1
ATOM 11775 O O . TYR B 1 558 ? -7.957 -44.219 -27.203 1 98.19 558 TYR B O 1
ATOM 11783 N N . PHE B 1 559 ? -6.012 -43.406 -27.812 1 98.25 559 PHE B N 1
ATOM 11784 C CA . PHE B 1 559 ? -5.848 -44.156 -29.047 1 98.25 559 PHE B CA 1
ATOM 11785 C C . PHE B 1 559 ? -4.484 -44.844 -29.094 1 98.25 559 PHE B C 1
ATOM 11787 O O . PHE B 1 559 ? -3.559 -44.438 -28.391 1 98.25 559 PHE B O 1
ATOM 11794 N N . LYS B 1 560 ? -4.414 -45.906 -29.844 1 97.38 560 LYS B N 1
ATOM 11795 C CA . LYS B 1 560 ? -3.139 -46.562 -30.172 1 97.38 560 LYS B CA 1
ATOM 11796 C C . LYS B 1 560 ? -2.619 -46.062 -31.531 1 97.38 560 LYS B C 1
ATOM 11798 O O . LYS B 1 560 ? -3.322 -46.156 -32.531 1 97.38 560 LYS B O 1
ATOM 11803 N N . GLY B 1 561 ? -1.475 -45.5 -31.5 1 97.12 561 GLY B N 1
ATOM 11804 C CA . GLY B 1 561 ? -0.851 -45 -32.719 1 97.12 561 GLY B CA 1
ATOM 11805 C C . GLY B 1 561 ? 0.167 -46 -33.281 1 97.12 561 GLY B C 1
ATOM 11806 O O . GLY B 1 561 ? 0.367 -47.062 -32.75 1 97.12 561 GLY B O 1
ATOM 11807 N N . ASP B 1 562 ? 0.686 -45.594 -34.406 1 95.81 562 ASP B N 1
ATOM 11808 C CA . ASP B 1 562 ? 1.692 -46.375 -35.125 1 95.81 562 ASP B CA 1
ATOM 11809 C C . ASP B 1 562 ? 2.84 -45.5 -35.594 1 95.81 562 ASP B C 1
ATOM 11811 O O . ASP B 1 562 ? 2.672 -44.719 -36.531 1 95.81 562 ASP B O 1
ATOM 11815 N N . LEU B 1 563 ? 4.023 -45.688 -35.031 1 95.94 563 LEU B N 1
ATOM 11816 C CA . LEU B 1 563 ? 5.176 -44.844 -35.344 1 95.94 563 LEU B CA 1
ATOM 11817 C C . LEU B 1 563 ? 5.629 -45.094 -36.781 1 95.94 563 LEU B C 1
ATOM 11819 O O . LEU B 1 563 ? 6.301 -44.219 -37.375 1 95.94 563 LEU B O 1
ATOM 11823 N N . GLU B 1 564 ? 5.258 -46.188 -37.375 1 94.12 564 GLU B N 1
ATOM 11824 C CA . GLU B 1 564 ? 5.66 -46.531 -38.75 1 94.12 564 GLU B CA 1
ATOM 11825 C C . GLU B 1 564 ? 4.633 -46.062 -39.781 1 94.12 564 GLU B C 1
ATOM 11827 O O . GLU B 1 564 ? 4.844 -46.188 -40.969 1 94.12 564 GLU B O 1
ATOM 11832 N N . ALA B 1 565 ? 3.57 -45.5 -39.312 1 95.56 565 ALA B N 1
ATOM 11833 C CA . ALA B 1 565 ? 2.531 -44.938 -40.156 1 95.56 565 ALA B CA 1
ATOM 11834 C C . ALA B 1 565 ? 1.908 -46 -41.062 1 95.56 565 ALA B C 1
ATOM 11836 O O . ALA B 1 565 ? 1.625 -45.719 -42.25 1 95.56 565 ALA B O 1
ATOM 11837 N N . LYS B 1 566 ? 1.767 -47.156 -40.656 1 95.06 566 LYS B N 1
ATOM 11838 C CA . LYS B 1 566 ? 1.13 -48.219 -41.406 1 95.06 566 LYS B CA 1
ATOM 11839 C C . LYS B 1 566 ? -0.388 -48.188 -41.25 1 95.06 566 LYS B C 1
ATOM 11841 O O . LYS B 1 566 ? -1.117 -48.656 -42.125 1 95.06 566 LYS B O 1
ATOM 11846 N N . SER B 1 567 ? -0.795 -47.688 -40.156 1 95.56 567 SER B N 1
ATOM 11847 C CA . SER B 1 567 ? -2.229 -47.594 -39.906 1 95.56 567 SER B CA 1
ATOM 11848 C C . SER B 1 567 ? -2.57 -46.281 -39.188 1 95.56 567 SER B C 1
ATOM 11850 O O . SER B 1 567 ? -1.723 -45.719 -38.5 1 95.56 567 SER B O 1
ATOM 11852 N N . ALA B 1 568 ? -3.783 -45.844 -39.406 1 96.88 568 ALA B N 1
ATOM 11853 C CA . ALA B 1 568 ? -4.305 -44.719 -38.625 1 96.88 568 ALA B CA 1
ATOM 11854 C C . ALA B 1 568 ? -4.512 -45.125 -37.156 1 96.88 568 ALA B C 1
ATOM 11856 O O . ALA B 1 568 ? -4.602 -46.312 -36.844 1 96.88 568 ALA B O 1
ATOM 11857 N N . PRO B 1 569 ? -4.492 -44.094 -36.281 1 98.06 569 PRO B N 1
ATOM 11858 C CA . PRO B 1 569 ? -4.711 -44.406 -34.875 1 98.06 569 PRO B CA 1
ATOM 11859 C C . PRO B 1 569 ? -6.008 -45.188 -34.656 1 98.06 569 PRO B C 1
ATOM 11861 O O . PRO B 1 569 ? -7.027 -44.875 -35.281 1 98.06 569 PRO B O 1
ATOM 11864 N N . VAL B 1 570 ? -5.973 -46.156 -33.75 1 97.19 570 VAL B N 1
ATOM 11865 C CA . VAL B 1 570 ? -7.133 -46.969 -33.406 1 97.19 570 VAL B CA 1
ATOM 11866 C C . VAL B 1 570 ? -7.617 -46.625 -32 1 97.19 570 VAL B C 1
ATOM 11868 O O . VAL B 1 570 ? -6.824 -46.562 -31.078 1 97.19 570 VAL B O 1
ATOM 11871 N N . SER B 1 571 ? -8.891 -46.438 -31.891 1 97.19 571 SER B N 1
ATOM 11872 C CA . SER B 1 571 ? -9.477 -46 -30.625 1 97.19 571 SER B CA 1
ATOM 11873 C C . SER B 1 571 ? -9.359 -47.125 -29.578 1 97.19 571 SER B C 1
ATOM 11875 O O . SER B 1 571 ? -9.672 -48.281 -29.859 1 97.19 571 SER B O 1
ATOM 11877 N N . LEU B 1 572 ? -8.82 -46.781 -28.469 1 97.56 572 LEU B N 1
ATOM 11878 C CA . LEU B 1 572 ? -8.836 -47.656 -27.297 1 97.56 572 LEU B CA 1
ATOM 11879 C C . LEU B 1 572 ? -10.016 -47.344 -26.391 1 97.56 572 LEU B C 1
ATOM 11881 O O . LEU B 1 572 ? -10.711 -48.25 -25.922 1 97.56 572 LEU B O 1
ATOM 11885 N N . VAL B 1 573 ? -10.25 -46.094 -26.125 1 97.12 573 VAL B N 1
ATOM 11886 C CA . VAL B 1 573 ? -11.398 -45.531 -25.406 1 97.12 573 VAL B CA 1
ATOM 11887 C C . VAL B 1 573 ? -11.656 -44.125 -25.875 1 97.12 573 VAL B C 1
ATOM 11889 O O . VAL B 1 573 ? -10.727 -43.312 -26.016 1 97.12 573 VAL B O 1
ATOM 11892 N N . TYR B 1 574 ? -12.781 -43.781 -26.297 1 97.06 574 TYR B N 1
ATOM 11893 C CA . TYR B 1 574 ? -13.18 -42.5 -26.859 1 97.06 574 TYR B CA 1
ATOM 11894 C C . TYR B 1 574 ? -14.672 -42.25 -26.641 1 97.06 574 TYR B C 1
ATOM 11896 O O . TYR B 1 574 ? -15.516 -42.906 -27.266 1 97.06 574 TYR B O 1
ATOM 11904 N N . SER B 1 575 ? -14.969 -41.375 -25.641 1 97.25 575 SER B N 1
ATOM 11905 C CA . SER B 1 575 ? -16.359 -41.188 -25.266 1 97.25 575 SER B CA 1
ATOM 11906 C C . SER B 1 575 ? -16.594 -39.75 -24.797 1 97.25 575 SER B C 1
ATOM 11908 O O . SER B 1 575 ? -15.688 -38.938 -24.797 1 97.25 575 SER B O 1
ATOM 11910 N N . ASP B 1 576 ? -17.891 -39.438 -24.469 1 98 576 ASP B N 1
ATOM 11911 C CA . ASP B 1 576 ? -18.281 -38.125 -23.984 1 98 576 ASP B CA 1
ATOM 11912 C C . ASP B 1 576 ? -17.875 -37.906 -22.516 1 98 576 ASP B C 1
ATOM 11914 O O . ASP B 1 576 ? -18.719 -37.719 -21.656 1 98 576 ASP B O 1
ATOM 11918 N N . HIS B 1 577 ? -16.531 -38 -22.281 1 98 577 HIS B N 1
ATOM 11919 C CA . HIS B 1 577 ? -15.898 -37.812 -20.984 1 98 577 HIS B CA 1
ATOM 11920 C C . HIS B 1 577 ? -14.594 -37.031 -21.109 1 98 577 HIS B C 1
ATOM 11922 O O . HIS B 1 577 ? -14.055 -36.906 -22.219 1 98 577 HIS B O 1
ATOM 11928 N N . GLN B 1 578 ? -14.164 -36.438 -20.125 1 97.56 578 GLN B N 1
ATOM 11929 C CA . GLN B 1 578 ? -12.789 -36 -20 1 97.56 578 GLN B CA 1
ATOM 11930 C C . GLN B 1 578 ? -11.906 -37.094 -19.375 1 97.56 578 GLN B C 1
ATOM 11932 O O . GLN B 1 578 ? -12.234 -37.625 -18.312 1 97.56 578 GLN B O 1
ATOM 11937 N N . TYR B 1 579 ? -10.844 -37.469 -20.062 1 97.19 579 TYR B N 1
ATOM 11938 C CA . TYR B 1 579 ? -9.867 -38.438 -19.547 1 97.19 579 TYR B CA 1
ATOM 11939 C C . TYR B 1 579 ? -8.555 -37.75 -19.188 1 97.19 579 TYR B C 1
ATOM 11941 O O . TYR B 1 579 ? -8.109 -36.844 -19.891 1 97.19 579 TYR B O 1
ATOM 11949 N N . PHE B 1 580 ? -7.996 -38.094 -18.062 1 94.88 580 PHE B N 1
ATOM 11950 C CA . PHE B 1 580 ? -6.715 -37.5 -17.688 1 94.88 580 PHE B CA 1
ATOM 11951 C C . PHE B 1 580 ? -6.008 -38.344 -16.656 1 94.88 580 PHE B C 1
ATOM 11953 O O . PHE B 1 580 ? -6.57 -39.312 -16.156 1 94.88 580 PHE B O 1
ATOM 11960 N N . GLU B 1 581 ? -4.742 -38.094 -16.391 1 94.75 581 GLU B N 1
ATOM 11961 C CA . GLU B 1 581 ? -3.906 -38.719 -15.391 1 94.75 581 GLU B CA 1
ATOM 11962 C C . GLU B 1 581 ? -3.717 -40.219 -15.703 1 94.75 581 GLU B C 1
ATOM 11964 O O . GLU B 1 581 ? -3.924 -41.062 -14.844 1 94.75 581 GLU B O 1
ATOM 11969 N N . LEU B 1 582 ? -3.4 -40.5 -16.969 1 96.94 582 LEU B N 1
ATOM 11970 C CA . LEU B 1 582 ? -3.07 -41.875 -17.344 1 96.94 582 LEU B CA 1
ATOM 11971 C C . LEU B 1 582 ? -1.705 -42.281 -16.797 1 96.94 582 LEU B C 1
ATOM 11973 O O . LEU B 1 582 ? -0.699 -41.625 -17.078 1 96.94 582 LEU B O 1
ATOM 11977 N N . LEU B 1 583 ? -1.709 -43.406 -15.969 1 95.88 583 LEU B N 1
ATOM 11978 C CA . LEU B 1 583 ? -0.481 -43.969 -15.438 1 95.88 583 LEU B CA 1
ATOM 11979 C C . LEU B 1 583 ? -0.363 -45.438 -15.82 1 95.88 583 LEU B C 1
ATOM 11981 O O . LEU B 1 583 ? -1.358 -46.156 -15.812 1 95.88 583 LEU B O 1
ATOM 11985 N N . LYS B 1 584 ? 0.829 -45.812 -16.141 1 96.19 584 LYS B N 1
ATOM 11986 C CA . LYS B 1 584 ? 1.141 -47.219 -16.406 1 96.19 584 LYS B CA 1
ATOM 11987 C C . LYS B 1 584 ? 2.143 -47.75 -15.391 1 96.19 584 LYS B C 1
ATOM 11989 O O . LYS B 1 584 ? 3.109 -47.094 -15.039 1 96.19 584 LYS B O 1
ATOM 11994 N N . ALA B 1 585 ? 1.828 -49 -14.914 1 95.62 585 ALA B N 1
ATOM 11995 C CA . ALA B 1 585 ? 2.785 -49.656 -14.031 1 95.62 585 ALA B CA 1
ATOM 11996 C C . ALA B 1 585 ? 4.113 -49.906 -14.742 1 95.62 585 ALA B C 1
ATOM 11998 O O . ALA B 1 585 ? 4.137 -50.25 -15.93 1 95.62 585 ALA B O 1
ATOM 11999 N N . GLU B 1 586 ? 5.195 -49.844 -14 1 92.44 586 GLU B N 1
ATOM 12000 C CA . GLU B 1 586 ? 6.527 -49.969 -14.57 1 92.44 586 GLU B CA 1
ATOM 12001 C C . GLU B 1 586 ? 6.77 -51.406 -15.086 1 92.44 586 GLU B C 1
ATOM 12003 O O . GLU B 1 586 ? 7.422 -51.594 -16.109 1 92.44 586 GLU B O 1
ATOM 12008 N N . GLU B 1 587 ? 6.188 -52.438 -14.383 1 93.81 587 GLU B N 1
ATOM 12009 C CA . GLU B 1 587 ? 6.582 -53.812 -14.648 1 93.81 587 GLU B CA 1
ATOM 12010 C C . GLU B 1 587 ? 5.41 -54.625 -15.203 1 93.81 587 GLU B C 1
ATOM 12012 O O . GLU B 1 587 ? 5.492 -55.844 -15.312 1 93.81 587 GLU B O 1
ATOM 12017 N N . SER B 1 588 ? 4.355 -53.938 -15.484 1 94.25 588 SER B N 1
ATOM 12018 C CA . SER B 1 588 ? 3.211 -54.656 -16.031 1 94.25 588 SER B CA 1
ATOM 12019 C C . SER B 1 588 ? 2.389 -53.75 -16.953 1 94.25 588 SER B C 1
ATOM 12021 O O . SER B 1 588 ? 2.736 -52.594 -17.172 1 94.25 588 SER B O 1
ATOM 12023 N N . GLU B 1 589 ? 1.313 -54.25 -17.469 1 94.12 589 GLU B N 1
ATOM 12024 C CA . GLU B 1 589 ? 0.455 -53.5 -18.391 1 94.12 589 GLU B CA 1
ATOM 12025 C C . GLU B 1 589 ? -0.725 -52.875 -17.656 1 94.12 589 GLU B C 1
ATOM 12027 O O . GLU B 1 589 ? -1.658 -52.375 -18.281 1 94.12 589 GLU B O 1
ATOM 12032 N N . ALA B 1 590 ? -0.646 -52.969 -16.359 1 95.38 590 ALA B N 1
ATOM 12033 C CA . ALA B 1 590 ? -1.704 -52.344 -15.562 1 95.38 590 ALA B CA 1
ATOM 12034 C C . ALA B 1 590 ? -1.684 -50.844 -15.703 1 95.38 590 ALA B C 1
ATOM 12036 O O . ALA B 1 590 ? -0.613 -50.219 -15.742 1 95.38 590 ALA B O 1
ATOM 12037 N N . ILE B 1 591 ? -2.84 -50.25 -15.844 1 96.38 591 ILE B N 1
ATOM 12038 C CA . ILE B 1 591 ? -2.936 -48.812 -15.93 1 96.38 591 ILE B CA 1
ATOM 12039 C C . ILE B 1 591 ? -3.971 -48.281 -14.93 1 96.38 591 ILE B C 1
ATOM 12041 O O . ILE B 1 591 ? -4.801 -49.062 -14.438 1 96.38 591 ILE B O 1
ATOM 12045 N N . VAL B 1 592 ? -3.898 -47.062 -14.609 1 96.44 592 VAL B N 1
ATOM 12046 C CA . VAL B 1 592 ? -4.926 -46.312 -13.914 1 96.44 592 VAL B CA 1
ATOM 12047 C C . VAL B 1 592 ? -5.191 -45 -14.648 1 96.44 592 VAL B C 1
ATOM 12049 O O . VAL B 1 592 ? -4.301 -44.469 -15.312 1 96.44 592 VAL B O 1
ATOM 12052 N N . LEU B 1 593 ? -6.352 -44.5 -14.703 1 97.31 593 LEU B N 1
ATOM 12053 C CA . LEU B 1 593 ? -6.723 -43.188 -15.25 1 97.31 593 LEU B CA 1
ATOM 12054 C C . LEU B 1 593 ? -7.941 -42.625 -14.531 1 97.31 593 LEU B C 1
ATOM 12056 O O . LEU B 1 593 ? -8.547 -43.312 -13.703 1 97.31 593 LEU B O 1
ATOM 12060 N N . ARG B 1 594 ? -8.203 -41.406 -14.75 1 97.69 594 ARG B N 1
ATOM 12061 C CA . ARG B 1 594 ? -9.391 -40.75 -14.219 1 97.69 594 ARG B CA 1
ATOM 12062 C C . ARG B 1 594 ? -10.297 -40.281 -15.344 1 97.69 594 ARG B C 1
ATOM 12064 O O . ARG B 1 594 ? -9.82 -39.938 -16.422 1 97.69 594 ARG B O 1
ATOM 12071 N N . ARG B 1 595 ? -11.531 -40.281 -15.109 1 96.69 595 ARG B N 1
ATOM 12072 C CA . ARG B 1 595 ? -12.539 -39.875 -16.078 1 96.69 595 ARG B CA 1
ATOM 12073 C C . ARG B 1 595 ? -13.656 -39.094 -15.414 1 96.69 595 ARG B C 1
ATOM 12075 O O . ARG B 1 595 ? -14.078 -39.406 -14.297 1 96.69 595 ARG B O 1
ATOM 12082 N N . SER B 1 596 ? -14.148 -38.031 -16.125 1 97.44 596 SER B N 1
ATOM 12083 C CA . SER B 1 596 ? -15.188 -37.219 -15.5 1 97.44 596 SER B CA 1
ATOM 12084 C C . SER B 1 596 ? -16.156 -36.688 -16.531 1 97.44 596 SER B C 1
ATOM 12086 O O . SER B 1 596 ? -15.883 -36.719 -17.734 1 97.44 596 SER B O 1
ATOM 12088 N N . THR B 1 597 ? -17.297 -36.281 -16.203 1 98.12 597 THR B N 1
ATOM 12089 C CA . THR B 1 597 ? -18.219 -35.312 -16.781 1 98.12 597 THR B CA 1
ATOM 12090 C C . THR B 1 597 ? -18.641 -34.281 -15.742 1 98.12 597 THR B C 1
ATOM 12092 O O . THR B 1 597 ? -18.156 -34.312 -14.609 1 98.12 597 THR B O 1
ATOM 12095 N N . PHE B 1 598 ? -19.531 -33.344 -16.141 1 98.19 598 PHE B N 1
ATOM 12096 C CA . PHE B 1 598 ? -20.062 -32.438 -15.148 1 98.19 598 PHE B CA 1
ATOM 12097 C C . PHE B 1 598 ? -20.844 -33.188 -14.07 1 98.19 598 PHE B C 1
ATOM 12099 O O . PHE B 1 598 ? -20.844 -32.781 -12.906 1 98.19 598 PHE B O 1
ATOM 12106 N N . GLU B 1 599 ? -21.453 -34.281 -14.391 1 98 599 GLU B N 1
ATOM 12107 C CA . GLU B 1 599 ? -22.312 -35.062 -13.492 1 98 599 GLU B CA 1
ATOM 12108 C C . GLU B 1 599 ? -21.531 -36.125 -12.75 1 98 599 GLU B C 1
ATOM 12110 O O . GLU B 1 599 ? -21.953 -36.625 -11.703 1 98 599 GLU B O 1
ATOM 12115 N N . GLU B 1 600 ? -20.422 -36.531 -13.312 1 97.62 600 GLU B N 1
ATOM 12116 C CA . GLU B 1 600 ? -19.625 -37.594 -12.742 1 97.62 600 GLU B CA 1
ATOM 12117 C C . GLU B 1 600 ? -18.281 -37.094 -12.234 1 97.62 600 GLU B C 1
ATOM 12119 O O . GLU B 1 600 ? -17.469 -36.594 -13.016 1 97.62 600 GLU B O 1
ATOM 12124 N N . TYR B 1 601 ? -18.031 -37.219 -10.883 1 98.06 601 TYR B N 1
ATOM 12125 C CA . TYR B 1 601 ? -16.75 -36.844 -10.312 1 98.06 601 TYR B CA 1
ATOM 12126 C C . TYR B 1 601 ? -15.625 -37.656 -10.953 1 98.06 601 TYR B C 1
ATOM 12128 O O . TYR B 1 601 ? -15.828 -38.812 -11.367 1 98.06 601 TYR B O 1
ATOM 12136 N N . PRO B 1 602 ? -14.414 -37.094 -11.156 1 98 602 PRO B N 1
ATOM 12137 C CA . PRO B 1 602 ? -13.297 -37.812 -11.766 1 98 602 PRO B CA 1
ATOM 12138 C C . PRO B 1 602 ? -12.742 -38.906 -10.844 1 98 602 PRO B C 1
ATOM 12140 O O . PRO B 1 602 ? -11.656 -38.75 -10.289 1 98 602 PRO B O 1
ATOM 12143 N N . GLU B 1 603 ? -13.391 -40 -10.766 1 98 603 GLU B N 1
ATOM 12144 C CA . GLU B 1 603 ? -12.969 -41.156 -9.977 1 98 603 GLU B CA 1
ATOM 12145 C C . GLU B 1 603 ? -11.781 -41.875 -10.617 1 98 603 GLU B C 1
ATOM 12147 O O . GLU B 1 603 ? -11.453 -41.594 -11.781 1 98 603 GLU B O 1
ATOM 12152 N N . VAL B 1 604 ? -11.164 -42.719 -9.867 1 97.81 604 VAL B N 1
ATOM 12153 C CA . VAL B 1 604 ? -10.047 -43.531 -10.352 1 97.81 604 VAL B CA 1
ATOM 12154 C C . VAL B 1 604 ? -10.57 -44.812 -10.984 1 97.81 604 VAL B C 1
ATOM 12156 O O . VAL B 1 604 ? -11.414 -45.5 -10.406 1 97.81 604 VAL B O 1
ATOM 12159 N N . TYR B 1 605 ? -10.125 -45.125 -12.172 1 97.38 605 TYR B N 1
ATOM 12160 C CA . TYR B 1 605 ? -10.422 -46.375 -12.875 1 97.38 605 TYR B CA 1
ATOM 12161 C C . TYR B 1 605 ? -9.148 -47.156 -13.109 1 97.38 605 TYR B C 1
ATOM 12163 O O . TYR B 1 605 ? -8.086 -46.594 -13.375 1 97.38 605 TYR B O 1
ATOM 12171 N N . VAL B 1 606 ? -9.258 -48.5 -13 1 96.62 606 VAL B N 1
ATOM 12172 C CA . VAL B 1 606 ? -8.148 -49.406 -13.266 1 96.62 606 VAL B CA 1
ATOM 12173 C C . VAL B 1 606 ? -8.445 -50.25 -14.5 1 96.62 606 VAL B C 1
ATOM 12175 O O . VAL B 1 606 ? -9.609 -50.5 -14.82 1 96.62 606 VAL B O 1
ATOM 12178 N N . GLY B 1 607 ? -7.43 -50.562 -15.211 1 96 607 GLY B N 1
ATOM 12179 C CA . GLY B 1 607 ? -7.508 -51.406 -16.391 1 96 607 GLY B CA 1
ATOM 12180 C C . GLY B 1 607 ? -6.148 -51.844 -16.906 1 96 607 GLY B C 1
ATOM 12181 O O . GLY B 1 607 ? -5.184 -51.906 -16.141 1 96 607 GLY B O 1
ATOM 12182 N N . ASP B 1 608 ? -6.188 -52.312 -18.094 1 94.69 608 ASP B N 1
ATOM 12183 C CA . ASP B 1 608 ? -4.945 -52.656 -18.781 1 94.69 608 ASP B CA 1
ATOM 12184 C C . ASP B 1 608 ? -4.789 -51.875 -20.078 1 94.69 608 ASP B C 1
ATOM 12186 O O . ASP B 1 608 ? -5.598 -51 -20.375 1 94.69 608 ASP B O 1
ATOM 12190 N N . MET B 1 609 ? -3.773 -52.156 -20.844 1 94.06 609 MET B N 1
ATOM 12191 C CA . MET B 1 609 ? -3.395 -51.344 -22.016 1 94.06 609 MET B CA 1
ATOM 12192 C C . MET B 1 609 ? -4.391 -51.562 -23.156 1 94.06 609 MET B C 1
ATOM 12194 O O . MET B 1 609 ? -4.34 -50.844 -24.156 1 94.06 609 MET B O 1
ATOM 12198 N N . GLY B 1 610 ? -5.324 -52.375 -22.922 1 93.12 610 GLY B N 1
ATOM 12199 C CA . GLY B 1 610 ? -6.402 -52.531 -23.875 1 93.12 610 GLY B CA 1
ATOM 12200 C C . GLY B 1 610 ? -7.57 -51.594 -23.641 1 93.12 610 GLY B C 1
ATOM 12201 O O . GLY B 1 610 ? -8.383 -51.375 -24.531 1 93.12 610 GLY B O 1
ATOM 12202 N N . PHE B 1 611 ? -7.711 -51.062 -22.422 1 94.5 611 PHE B N 1
ATOM 12203 C CA . PHE B 1 611 ? -8.672 -50.062 -22.016 1 94.5 611 PHE B CA 1
ATOM 12204 C C . PHE B 1 611 ? -10.094 -50.594 -22.094 1 94.5 611 PHE B C 1
ATOM 12206 O O . PHE B 1 611 ? -11.062 -49.844 -21.984 1 94.5 611 PHE B O 1
ATOM 12213 N N . GLU B 1 612 ? -10.383 -51.844 -22.484 1 88 612 GLU B N 1
ATOM 12214 C CA . GLU B 1 612 ? -11.711 -52.438 -22.703 1 88 612 GLU B CA 1
ATOM 12215 C C . GLU B 1 612 ? -12.469 -52.625 -21.391 1 88 612 GLU B C 1
ATOM 12217 O O . GLU B 1 612 ? -13.688 -52.469 -21.344 1 88 612 GLU B O 1
ATOM 12222 N N . ASN B 1 613 ? -11.836 -53 -20.406 1 88.25 613 ASN B N 1
ATOM 12223 C CA . ASN B 1 613 ? -12.492 -53.312 -19.125 1 88.25 613 ASN B CA 1
ATOM 12224 C C . ASN B 1 613 ? -12 -52.375 -18.016 1 88.25 613 ASN B C 1
ATOM 12226 O O . ASN B 1 613 ? -11.391 -52.844 -17.047 1 88.25 613 ASN B O 1
ATOM 12230 N N . LEU B 1 614 ? -12.422 -51.062 -18.125 1 94.5 614 LEU B N 1
ATOM 12231 C CA . LEU B 1 614 ? -12.07 -50.125 -17.062 1 94.5 614 LEU B CA 1
ATOM 12232 C C . LEU B 1 614 ? -13.016 -50.281 -15.867 1 94.5 614 LEU B C 1
ATOM 12234 O O . LEU B 1 614 ? -14.234 -50.25 -16.031 1 94.5 614 LEU B O 1
ATOM 12238 N N . GLU B 1 615 ? -12.5 -50.5 -14.695 1 95.69 615 GLU B N 1
ATOM 12239 C CA . GLU B 1 615 ? -13.289 -50.656 -13.477 1 95.69 615 GLU B CA 1
ATOM 12240 C C . GLU B 1 615 ? -13.062 -49.531 -12.5 1 95.69 615 GLU B C 1
ATOM 12242 O O . GLU B 1 615 ? -11.922 -49.156 -12.219 1 95.69 615 GLU B O 1
ATOM 12247 N N . LYS B 1 616 ? -14.188 -49 -12.031 1 96.12 616 LYS B N 1
ATOM 12248 C CA . LYS B 1 616 ? -14.125 -47.906 -11.055 1 96.12 616 LYS B CA 1
ATOM 12249 C C . LYS B 1 616 ? -13.633 -48.438 -9.703 1 96.12 616 LYS B C 1
ATOM 12251 O O . LYS B 1 616 ? -14.117 -49.438 -9.203 1 96.12 616 LYS B O 1
ATOM 12256 N N . VAL B 1 617 ? -12.672 -47.656 -9.133 1 95.69 617 VAL B N 1
ATOM 12257 C CA . VAL B 1 617 ? -12.094 -48.094 -7.867 1 95.69 617 VAL B CA 1
ATOM 12258 C C . VAL B 1 617 ? -12.523 -47.156 -6.754 1 95.69 617 VAL B C 1
ATOM 12260 O O . VAL B 1 617 ? -12.789 -47.562 -5.629 1 95.69 617 VAL B O 1
ATOM 12263 N N . SER B 1 618 ? -12.602 -45.906 -7.008 1 96.69 618 SER B N 1
ATOM 12264 C CA . SER B 1 618 ? -12.836 -44.906 -5.965 1 96.69 618 SER B CA 1
ATOM 12265 C C . SER B 1 618 ? -14.273 -44.406 -5.984 1 96.69 618 SER B C 1
ATOM 12267 O O . SER B 1 618 ? -14.969 -44.531 -6.992 1 96.69 618 SER B O 1
ATOM 12269 N N . GLU B 1 619 ? -14.781 -43.938 -4.855 1 96.06 619 GLU B N 1
ATOM 12270 C CA . GLU B 1 619 ? -16.031 -43.188 -4.641 1 96.06 619 GLU B CA 1
ATOM 12271 C C . GLU B 1 619 ? -15.82 -42 -3.707 1 96.06 619 GLU B C 1
ATOM 12273 O O . GLU B 1 619 ? -15.914 -42.156 -2.486 1 96.06 619 GLU B O 1
ATOM 12278 N N . THR B 1 620 ? -15.664 -40.875 -4.34 1 97.81 620 THR B N 1
ATOM 12279 C CA . THR B 1 620 ? -15.117 -39.75 -3.621 1 97.81 620 THR B CA 1
ATOM 12280 C C . THR B 1 620 ? -16.234 -38.938 -2.982 1 97.81 620 THR B C 1
ATOM 12282 O O . THR B 1 620 ? -16.078 -38.438 -1.858 1 97.81 620 THR B O 1
ATOM 12285 N N . ASN B 1 621 ? -17.344 -38.688 -3.645 1 97.94 621 ASN B N 1
ATOM 12286 C CA . ASN B 1 621 ? -18.406 -37.812 -3.156 1 97.94 621 ASN B CA 1
ATOM 12287 C C . ASN B 1 621 ? -19.781 -38.469 -3.326 1 97.94 621 ASN B C 1
ATOM 12289 O O . ASN B 1 621 ? -20.625 -37.938 -4.051 1 97.94 621 ASN B O 1
ATOM 12293 N N . PRO B 1 622 ? -20.141 -39.562 -2.6 1 96.69 622 PRO B N 1
ATOM 12294 C CA . PRO B 1 622 ? -21.453 -40.188 -2.709 1 96.69 622 PRO B CA 1
ATOM 12295 C C . PRO B 1 622 ? -22.594 -39.25 -2.314 1 96.69 622 PRO B C 1
ATOM 12297 O O . PRO B 1 622 ? -23.719 -39.438 -2.781 1 96.69 622 PRO B O 1
ATOM 12300 N N . GLN B 1 623 ? -22.281 -38.25 -1.521 1 96.12 623 GLN B N 1
ATOM 12301 C CA . GLN B 1 623 ? -23.281 -37.281 -1.052 1 96.12 623 GLN B CA 1
ATOM 12302 C C . GLN B 1 623 ? -23.844 -36.469 -2.209 1 96.12 623 GLN B C 1
ATOM 12304 O O . GLN B 1 623 ? -24.859 -35.812 -2.066 1 96.12 623 GLN B O 1
ATOM 12309 N N . GLN B 1 624 ? -23.141 -36.438 -3.373 1 97.5 624 GLN B N 1
ATOM 12310 C CA . GLN B 1 624 ? -23.656 -35.719 -4.531 1 97.5 624 GLN B CA 1
ATOM 12311 C C . GLN B 1 624 ? -25.047 -36.188 -4.918 1 97.5 624 GLN B C 1
ATOM 12313 O O . GLN B 1 624 ? -25.875 -35.406 -5.379 1 97.5 624 GLN B O 1
ATOM 12318 N N . ALA B 1 625 ? -25.344 -37.469 -4.727 1 96.25 625 ALA B N 1
ATOM 12319 C CA . ALA B 1 625 ? -26.625 -38.062 -5.098 1 96.25 625 ALA B CA 1
ATOM 12320 C C . ALA B 1 625 ? -27.766 -37.5 -4.25 1 96.25 625 ALA B C 1
ATOM 12322 O O . ALA B 1 625 ? -28.938 -37.625 -4.613 1 96.25 625 ALA B O 1
ATOM 12323 N N . GLU B 1 626 ? -27.438 -36.875 -3.152 1 95.81 626 GLU B N 1
ATOM 12324 C CA . GLU B 1 626 ? -28.422 -36.375 -2.201 1 95.81 626 GLU B CA 1
ATOM 12325 C C . GLU B 1 626 ? -28.797 -34.906 -2.494 1 95.81 626 GLU B C 1
ATOM 12327 O O . GLU B 1 626 ? -29.703 -34.344 -1.88 1 95.81 626 GLU B O 1
ATOM 12332 N N . VAL B 1 627 ? -28.125 -34.281 -3.395 1 96.81 627 VAL B N 1
ATOM 12333 C CA . VAL B 1 627 ? -28.359 -32.844 -3.643 1 96.81 627 VAL B CA 1
ATOM 12334 C C . VAL B 1 627 ? -28.875 -32.656 -5.066 1 96.81 627 VAL B C 1
ATOM 12336 O O . VAL B 1 627 ? -28.625 -33.5 -5.945 1 96.81 627 VAL B O 1
ATOM 12339 N N . ASN B 1 628 ? -29.641 -31.578 -5.227 1 97.81 628 ASN B N 1
ATOM 12340 C CA . ASN B 1 628 ? -30 -31.141 -6.57 1 97.81 628 ASN B CA 1
ATOM 12341 C C . ASN B 1 628 ? -28.781 -30.688 -7.359 1 97.81 628 ASN B C 1
ATOM 12343 O O . ASN B 1 628 ? -28.359 -29.531 -7.238 1 97.81 628 ASN B O 1
ATOM 12347 N N . TRP B 1 629 ? -28.266 -31.562 -8.141 1 97.69 629 TRP B N 1
ATOM 12348 C CA . TRP B 1 629 ? -27.047 -31.25 -8.883 1 97.69 629 TRP B CA 1
ATOM 12349 C C . TRP B 1 629 ? -27.375 -30.5 -10.172 1 97.69 629 TRP B C 1
ATOM 12351 O O . TRP B 1 629 ? -28.109 -29.516 -10.148 1 97.69 629 TRP B O 1
ATOM 12361 N N . GLY B 1 630 ? -26.844 -30.859 -11.352 1 97.69 630 GLY B N 1
ATOM 12362 C CA . GLY B 1 630 ? -27.094 -30.188 -12.617 1 97.69 630 GLY B CA 1
ATOM 12363 C C . GLY B 1 630 ? -26.578 -30.969 -13.812 1 97.69 630 GLY B C 1
ATOM 12364 O O . GLY B 1 630 ? -26.031 -32.062 -13.664 1 97.69 630 GLY B O 1
ATOM 12365 N N . THR B 1 631 ? -26.922 -30.438 -14.977 1 98.25 631 THR B N 1
ATOM 12366 C CA . THR B 1 631 ? -26.453 -30.953 -16.25 1 98.25 631 THR B CA 1
ATOM 12367 C C . THR B 1 631 ? -25.781 -29.859 -17.078 1 98.25 631 THR B C 1
ATOM 12369 O O . THR B 1 631 ? -25.859 -28.688 -16.734 1 98.25 631 THR B O 1
ATOM 12372 N N . VAL B 1 632 ? -25.078 -30.219 -18.109 1 98.62 632 VAL B N 1
ATOM 12373 C CA . VAL B 1 632 ? -24.469 -29.25 -19.031 1 98.62 632 VAL B CA 1
ATOM 12374 C C . VAL B 1 632 ? -24.688 -29.719 -20.469 1 98.62 632 VAL B C 1
ATOM 12376 O O . VAL B 1 632 ? -24.688 -30.906 -20.75 1 98.62 632 VAL B O 1
ATOM 12379 N N . GLU B 1 633 ? -24.891 -28.859 -21.375 1 97.88 633 GLU B N 1
ATOM 12380 C CA . GLU B 1 633 ? -25 -29.156 -22.797 1 97.88 633 GLU B CA 1
ATOM 12381 C C . GLU B 1 633 ? -24.25 -28.125 -23.641 1 97.88 633 GLU B C 1
ATOM 12383 O O . GLU B 1 633 ? -24.078 -26.984 -23.219 1 97.88 633 GLU B O 1
ATOM 12388 N N . LEU B 1 634 ? -23.781 -28.578 -24.75 1 97.81 634 LEU B N 1
ATOM 12389 C CA . LEU B 1 634 ? -23.125 -27.734 -25.734 1 97.81 634 LEU B CA 1
ATOM 12390 C C . LEU B 1 634 ? -24.141 -27.016 -26.609 1 97.81 634 LEU B C 1
ATOM 12392 O O . LEU B 1 634 ? -25.172 -27.594 -26.984 1 97.81 634 LEU B O 1
ATOM 12396 N N . THR B 1 635 ? -23.953 -25.75 -26.859 1 97.62 635 THR B N 1
ATOM 12397 C CA . THR B 1 635 ? -24.797 -25 -27.766 1 97.62 635 THR B CA 1
ATOM 12398 C C . THR B 1 635 ? -23.953 -24.25 -28.781 1 97.62 635 THR B C 1
ATOM 12400 O O . THR B 1 635 ? -22.734 -24.109 -28.609 1 97.62 635 THR B O 1
ATOM 12403 N N . GLU B 1 636 ? -24.531 -23.922 -29.891 1 97.38 636 GLU B N 1
ATOM 12404 C CA . GLU B 1 636 ? -23.891 -23.109 -30.922 1 97.38 636 GLU B CA 1
ATOM 12405 C C . GLU B 1 636 ? -24.688 -21.828 -31.188 1 97.38 636 GLU B C 1
ATOM 12407 O O . GLU B 1 636 ? -25.906 -21.812 -31.062 1 97.38 636 GLU B O 1
ATOM 12412 N N . TYR B 1 637 ? -24.062 -20.719 -31.469 1 97.69 637 TYR B N 1
ATOM 12413 C CA . TYR B 1 637 ? -24.688 -19.438 -31.797 1 97.69 637 TYR B CA 1
ATOM 12414 C C . TYR B 1 637 ? -23.828 -18.656 -32.781 1 97.69 637 TYR B C 1
ATOM 12416 O O . TYR B 1 637 ? -22.672 -19.016 -33.031 1 97.69 637 TYR B O 1
ATOM 12424 N N . VAL B 1 638 ? -24.406 -17.641 -33.438 1 97.69 638 VAL B N 1
ATOM 12425 C CA . VAL B 1 638 ? -23.75 -16.828 -34.469 1 97.69 638 VAL B CA 1
ATOM 12426 C C . VAL B 1 638 ? -23.516 -15.414 -33.938 1 97.69 638 VAL B C 1
ATOM 12428 O O . VAL B 1 638 ? -24.422 -14.789 -33.375 1 97.69 638 VAL B O 1
ATOM 12431 N N . THR B 1 639 ? -22.328 -15 -34.062 1 97.38 639 THR B N 1
ATOM 12432 C CA . THR B 1 639 ? -21.969 -13.672 -33.562 1 97.38 639 THR B CA 1
ATOM 12433 C C . THR B 1 639 ? -22.547 -12.594 -34.469 1 97.38 639 THR B C 1
ATOM 12435 O O . THR B 1 639 ? -23.094 -12.898 -35.531 1 97.38 639 THR B O 1
ATOM 12438 N N . LEU B 1 640 ? -22.406 -11.258 -34.094 1 96.44 640 LEU B N 1
ATOM 12439 C CA . LEU B 1 640 ? -22.875 -10.148 -34.906 1 96.44 640 LEU B CA 1
ATOM 12440 C C . LEU B 1 640 ? -22.047 -10.031 -36.188 1 96.44 640 LEU B C 1
ATOM 12442 O O . LEU B 1 640 ? -22.5 -9.453 -37.156 1 96.44 640 LEU B O 1
ATOM 12446 N N . LYS B 1 641 ? -20.891 -10.664 -36.188 1 95.44 641 LYS B N 1
ATOM 12447 C CA . LYS B 1 641 ? -20.016 -10.609 -37.344 1 95.44 641 LYS B CA 1
ATOM 12448 C C . LYS B 1 641 ? -20.203 -11.844 -38.25 1 95.44 641 LYS B C 1
ATOM 12450 O O . LYS B 1 641 ? -19.516 -11.992 -39.25 1 95.44 641 LYS B O 1
ATOM 12455 N N . GLY B 1 642 ? -20.938 -12.742 -37.781 1 96.06 642 GLY B N 1
ATOM 12456 C CA . GLY B 1 642 ? -21.281 -13.883 -38.625 1 96.06 642 GLY B CA 1
ATOM 12457 C C . GLY B 1 642 ? -20.469 -15.125 -38.312 1 96.06 642 GLY B C 1
ATOM 12458 O O . GLY B 1 642 ? -20.609 -16.156 -38.969 1 96.06 642 GLY B O 1
ATOM 12459 N N . ASP B 1 643 ? -19.688 -15.117 -37.281 1 95.44 643 ASP B N 1
ATOM 12460 C CA . ASP B 1 643 ? -18.906 -16.281 -36.875 1 95.44 643 ASP B CA 1
ATOM 12461 C C . ASP B 1 643 ? -19.75 -17.266 -36.062 1 95.44 643 ASP B C 1
ATOM 12463 O O . ASP B 1 643 ? -20.578 -16.844 -35.25 1 95.44 643 ASP B O 1
ATOM 12467 N N . SER B 1 644 ? -19.516 -18.531 -36.312 1 96.06 644 SER B N 1
ATOM 12468 C CA . SER B 1 644 ? -20.141 -19.562 -35.469 1 96.06 644 SER B CA 1
ATOM 12469 C C . SER B 1 644 ? -19.281 -19.875 -34.25 1 96.06 644 SER B C 1
ATOM 12471 O O . SER B 1 644 ? -18.109 -20.219 -34.375 1 96.06 644 SER B O 1
ATOM 12473 N N . LEU B 1 645 ? -19.828 -19.75 -33.062 1 97.56 645 LEU B N 1
ATOM 12474 C CA . LEU B 1 645 ? -19.141 -20.047 -31.812 1 97.56 645 LEU B CA 1
ATOM 12475 C C . LEU B 1 645 ? -19.938 -21.047 -30.984 1 97.56 645 LEU B C 1
ATOM 12477 O O . LEU B 1 645 ? -21.109 -21.297 -31.266 1 97.56 645 LEU B O 1
ATOM 12481 N N . GLN B 1 646 ? -19.281 -21.672 -30.078 1 97.69 646 GLN B N 1
ATOM 12482 C CA . GLN B 1 646 ? -19.906 -22.609 -29.141 1 97.69 646 GLN B CA 1
ATOM 12483 C C . GLN B 1 646 ? -20.016 -22 -27.75 1 97.69 646 GLN B C 1
ATOM 12485 O O . GLN B 1 646 ? -19.422 -20.953 -27.469 1 97.69 646 GLN B O 1
ATOM 12490 N N . GLY B 1 647 ? -20.812 -22.547 -26.906 1 98.19 647 GLY B N 1
ATOM 12491 C CA . GLY B 1 647 ? -20.969 -22.234 -25.5 1 98.19 647 GLY B CA 1
ATOM 12492 C C . GLY B 1 647 ? -21.547 -23.391 -24.688 1 98.19 647 GLY B C 1
ATOM 12493 O O . GLY B 1 647 ? -21.953 -24.406 -25.25 1 98.19 647 GLY B O 1
ATOM 12494 N N . LEU B 1 648 ? -21.484 -23.234 -23.422 1 98.75 648 LEU B N 1
ATOM 12495 C CA . LEU B 1 648 ? -22.016 -24.234 -22.5 1 98.75 648 LEU B CA 1
ATOM 12496 C C . LEU B 1 648 ? -23.234 -23.719 -21.766 1 98.75 648 LEU B C 1
ATOM 12498 O O . LEU B 1 648 ? -23.25 -22.562 -21.312 1 98.75 648 LEU B O 1
ATOM 12502 N N . ILE B 1 649 ? -24.312 -24.453 -21.672 1 98.81 649 ILE B N 1
ATOM 12503 C CA . ILE B 1 649 ? -25.484 -24.141 -20.859 1 98.81 649 ILE B CA 1
ATOM 12504 C C . ILE B 1 649 ? -25.594 -25.156 -19.719 1 98.81 649 ILE B C 1
ATOM 12506 O O . ILE B 1 649 ? -25.766 -26.359 -19.969 1 98.81 649 ILE B O 1
ATOM 12510 N N . TYR B 1 650 ? -25.469 -24.719 -18.516 1 98.75 650 TYR B N 1
ATOM 12511 C CA . TYR B 1 650 ? -25.688 -25.531 -17.328 1 98.75 650 TYR B CA 1
ATOM 12512 C C . TYR B 1 650 ? -27.125 -25.359 -16.812 1 98.75 650 TYR B C 1
ATOM 12514 O O . TYR B 1 650 ? -27.641 -24.25 -16.766 1 98.75 650 TYR B O 1
ATOM 12522 N N . LYS B 1 651 ? -27.828 -26.469 -16.422 1 98.69 651 LYS B N 1
ATOM 12523 C CA . LYS B 1 651 ? -29.219 -26.469 -15.977 1 98.69 651 LYS B CA 1
ATOM 12524 C C . LYS B 1 651 ? -29.375 -27.25 -14.688 1 98.69 651 LYS B C 1
ATOM 12526 O O . LYS B 1 651 ? -28.609 -28.188 -14.414 1 98.69 651 LYS B O 1
ATOM 12531 N N . PRO B 1 652 ? -30.359 -26.875 -13.859 1 98.12 652 PRO B N 1
ATOM 12532 C CA . PRO B 1 652 ? -30.641 -27.672 -12.664 1 98.12 652 PRO B CA 1
ATOM 12533 C C . PRO B 1 652 ? -31.031 -29.109 -13 1 98.12 652 PRO B C 1
ATOM 12535 O O . PRO B 1 652 ? -31.594 -29.375 -14.062 1 98.12 652 PRO B O 1
ATOM 12538 N N . GLU B 1 653 ? -30.688 -29.984 -12.07 1 97.56 653 GLU B N 1
ATOM 12539 C CA . GLU B 1 653 ? -31.031 -31.391 -12.242 1 97.56 653 GLU B CA 1
ATOM 12540 C C . GLU B 1 653 ? -32.531 -31.562 -12.406 1 97.56 653 GLU B C 1
ATOM 12542 O O . GLU B 1 653 ? -33 -32.406 -13.172 1 97.56 653 GLU B O 1
ATOM 12547 N N . ASP B 1 654 ? -33.375 -30.766 -11.742 1 97 654 ASP B N 1
ATOM 12548 C CA . ASP B 1 654 ? -34.812 -30.844 -11.797 1 97 654 ASP B CA 1
ATOM 12549 C C . ASP B 1 654 ? -35.375 -29.875 -12.844 1 97 654 ASP B C 1
ATOM 12551 O O . ASP B 1 654 ? -36.5 -29.375 -12.695 1 97 654 ASP B O 1
ATOM 12555 N N . PHE B 1 655 ? -34.656 -29.625 -13.852 1 97.38 655 PHE B N 1
ATOM 12556 C CA . PHE B 1 655 ? -35 -28.688 -14.906 1 97.38 655 PHE B CA 1
ATOM 12557 C C . PHE B 1 655 ? -36.375 -29.062 -15.508 1 97.38 655 PHE B C 1
ATOM 12559 O O . PHE B 1 655 ? -36.625 -30.234 -15.789 1 97.38 655 PHE B O 1
ATOM 12566 N N . ASP B 1 656 ? -37.156 -28.031 -15.602 1 97.06 656 ASP B N 1
ATOM 12567 C CA . ASP B 1 656 ? -38.5 -28.094 -16.234 1 97.06 656 ASP B CA 1
ATOM 12568 C C . ASP B 1 656 ? -38.625 -27.031 -17.312 1 97.06 656 ASP B C 1
ATOM 12570 O O . ASP B 1 656 ? -38.719 -25.828 -17.016 1 97.06 656 ASP B O 1
ATOM 12574 N N . ALA B 1 657 ? -38.719 -27.453 -18.562 1 95.38 657 ALA B N 1
ATOM 12575 C CA . ALA B 1 657 ? -38.688 -26.547 -19.703 1 95.38 657 ALA B CA 1
ATOM 12576 C C . ALA B 1 657 ? -39.938 -25.641 -19.703 1 95.38 657 ALA B C 1
ATOM 12578 O O . ALA B 1 657 ? -39.969 -24.641 -20.406 1 95.38 657 ALA B O 1
ATOM 12579 N N . SER B 1 658 ? -40.969 -25.984 -18.891 1 96.25 658 SER B N 1
ATOM 12580 C CA . SER B 1 658 ? -42.188 -25.203 -18.828 1 96.25 658 SER B CA 1
ATOM 12581 C C . SER B 1 658 ? -42.031 -24.031 -17.859 1 96.25 658 SER B C 1
ATOM 12583 O O . SER B 1 658 ? -42.844 -23.109 -17.859 1 96.25 658 SER B O 1
ATOM 12585 N N . LYS B 1 659 ? -40.969 -24.078 -17.141 1 96.44 659 LYS B N 1
ATOM 12586 C CA . LYS B 1 659 ? -40.688 -23 -16.203 1 96.44 659 LYS B CA 1
ATOM 12587 C C . LYS B 1 659 ? -39.719 -22 -16.781 1 96.44 659 LYS B C 1
ATOM 12589 O O . LYS B 1 659 ? -39.094 -22.234 -17.828 1 96.44 659 LYS B O 1
ATOM 12594 N N . LYS B 1 660 ? -39.688 -20.812 -16.141 1 97.75 660 LYS B N 1
ATOM 12595 C CA . LYS B 1 660 ? -38.688 -19.812 -16.453 1 97.75 660 LYS B CA 1
ATOM 12596 C C . LYS B 1 660 ? -37.625 -19.719 -15.375 1 97.75 660 LYS B C 1
ATOM 12598 O O . LYS B 1 660 ? -37.938 -19.734 -14.18 1 97.75 660 LYS B O 1
ATOM 12603 N N . TYR B 1 661 ? -36.469 -19.672 -15.805 1 98.62 661 TYR B N 1
ATOM 12604 C CA . TYR B 1 661 ? -35.344 -19.641 -14.883 1 98.62 661 TYR B CA 1
ATOM 12605 C C . TYR B 1 661 ? -34.531 -18.359 -15.039 1 98.62 661 TYR B C 1
ATOM 12607 O O . TYR B 1 661 ? -34.375 -17.844 -16.156 1 98.62 661 TYR B O 1
ATOM 12615 N N . PRO B 1 662 ? -34.062 -17.719 -13.867 1 98.69 662 PRO B N 1
ATOM 12616 C CA . PRO B 1 662 ? -33.062 -16.672 -14.031 1 98.69 662 PRO B CA 1
ATOM 12617 C C . PRO B 1 662 ? -31.781 -17.172 -14.727 1 98.69 662 PRO B C 1
ATOM 12619 O O . PRO B 1 662 ? -31.406 -18.328 -14.578 1 98.69 662 PRO B O 1
ATOM 12622 N N . LEU B 1 663 ? -31.109 -16.266 -15.492 1 98.81 663 LEU B N 1
ATOM 12623 C CA . LEU B 1 663 ? -29.906 -16.625 -16.25 1 98.81 663 LEU B CA 1
ATOM 12624 C C . LEU B 1 663 ? -28.688 -15.914 -15.703 1 98.81 663 LEU B C 1
ATOM 12626 O O . LEU B 1 663 ? -28.688 -14.688 -15.531 1 98.81 663 LEU B O 1
ATOM 12630 N N . MET B 1 664 ? -27.688 -16.672 -15.32 1 98.75 664 MET B N 1
ATOM 12631 C CA . MET B 1 664 ? -26.359 -16.156 -15.008 1 98.75 664 MET B CA 1
ATOM 12632 C C . MET B 1 664 ? -25.406 -16.375 -16.172 1 98.75 664 MET B C 1
ATOM 12634 O O . MET B 1 664 ? -25.219 -17.516 -16.625 1 98.75 664 MET B O 1
ATOM 12638 N N . VAL B 1 665 ? -24.797 -15.289 -16.688 1 98.81 665 VAL B N 1
ATOM 12639 C CA . VAL B 1 665 ? -23.781 -15.398 -17.734 1 98.81 665 VAL B CA 1
ATOM 12640 C C . VAL B 1 665 ? -22.391 -15.242 -17.125 1 98.81 665 VAL B C 1
ATOM 12642 O O . VAL B 1 665 ? -22.125 -14.273 -16.422 1 98.81 665 VAL B O 1
ATOM 12645 N N . TYR B 1 666 ? -21.562 -16.203 -17.328 1 98.12 666 TYR B N 1
ATOM 12646 C CA . TYR B 1 666 ? -20.172 -16.188 -16.906 1 98.12 666 TYR B CA 1
ATOM 12647 C C . TYR B 1 666 ? -19.25 -16.469 -18.078 1 98.12 666 TYR B C 1
ATOM 12649 O O . TYR B 1 666 ? -19.547 -17.312 -18.922 1 98.12 666 TYR B O 1
ATOM 12657 N N . PHE B 1 667 ? -18.125 -15.75 -18.156 1 94.88 667 PHE B N 1
ATOM 12658 C CA . PHE B 1 667 ? -17.188 -15.984 -19.25 1 94.88 667 PHE B CA 1
ATOM 12659 C C . PHE B 1 667 ? -15.789 -15.492 -18.891 1 94.88 667 PHE B C 1
ATOM 12661 O O . PHE B 1 667 ? -15.609 -14.789 -17.906 1 94.88 667 PHE B O 1
ATOM 12668 N N . TYR B 1 668 ? -14.812 -15.898 -19.641 1 93.06 668 TYR B N 1
ATOM 12669 C CA . TYR B 1 668 ? -13.445 -15.383 -19.641 1 93.06 668 TYR B CA 1
ATOM 12670 C C . TYR B 1 668 ? -12.945 -15.156 -21.062 1 93.06 668 TYR B C 1
ATOM 12672 O O . TYR B 1 668 ? -12.977 -14.023 -21.562 1 93.06 668 TYR B O 1
ATOM 12680 N N . GLU B 1 669 ? -12.68 -16.203 -21.859 1 95.06 669 GLU B N 1
ATOM 12681 C CA . GLU B 1 669 ? -12.383 -16.172 -23.297 1 95.06 669 GLU B CA 1
ATOM 12682 C C . GLU B 1 669 ? -13.094 -17.312 -24.031 1 95.06 669 GLU B C 1
ATOM 12684 O O . GLU B 1 669 ? -14.297 -17.234 -24.281 1 95.06 669 GLU B O 1
ATOM 12689 N N . ARG B 1 670 ? -12.484 -18.406 -24.359 1 95.19 670 ARG B N 1
ATOM 12690 C CA . ARG B 1 670 ? -13.086 -19.625 -24.875 1 95.19 670 ARG B CA 1
ATOM 12691 C C . ARG B 1 670 ? -13.109 -20.719 -23.797 1 95.19 670 ARG B C 1
ATOM 12693 O O . ARG B 1 670 ? -12.078 -21.016 -23.188 1 95.19 670 ARG B O 1
ATOM 12700 N N . SER B 1 671 ? -14.352 -21.266 -23.562 1 95.62 671 SER B N 1
ATOM 12701 C CA . SER B 1 671 ? -14.469 -22.219 -22.453 1 95.62 671 SER B CA 1
ATOM 12702 C C . SER B 1 671 ? -15.242 -23.453 -22.875 1 95.62 671 SER B C 1
ATOM 12704 O O . SER B 1 671 ? -15.406 -24.391 -22.078 1 95.62 671 SER B O 1
ATOM 12706 N N . SER B 1 672 ? -15.648 -23.578 -24.062 1 96.94 672 SER B N 1
ATOM 12707 C CA . SER B 1 672 ? -16.516 -24.672 -24.484 1 96.94 672 SER B CA 1
ATOM 12708 C C . SER B 1 672 ? -15.812 -26.016 -24.391 1 96.94 672 SER B C 1
ATOM 12710 O O . SER B 1 672 ? -16.453 -27.062 -24.266 1 96.94 672 SER B O 1
ATOM 12712 N N . ASP B 1 673 ? -14.461 -25.984 -24.438 1 96.56 673 ASP B N 1
ATOM 12713 C CA . ASP B 1 673 ? -13.672 -27.219 -24.344 1 96.56 673 ASP B CA 1
ATOM 12714 C C . ASP B 1 673 ? -13.82 -27.875 -22.969 1 96.56 673 ASP B C 1
ATOM 12716 O O . ASP B 1 673 ? -13.438 -29.031 -22.781 1 96.56 673 ASP B O 1
ATOM 12720 N N . ARG B 1 674 ? -14.492 -27.219 -22.047 1 97.12 674 ARG B N 1
ATOM 12721 C CA . ARG B 1 674 ? -14.586 -27.719 -20.688 1 97.12 674 ARG B CA 1
ATOM 12722 C C . ARG B 1 674 ? -15.914 -28.422 -20.438 1 97.12 674 ARG B C 1
ATOM 12724 O O . ARG B 1 674 ? -16.359 -28.531 -19.297 1 97.12 674 ARG B O 1
ATOM 12731 N N . LEU B 1 675 ? -16.562 -28.859 -21.469 1 98.31 675 LEU B N 1
ATOM 12732 C CA . LEU B 1 675 ? -17.891 -29.484 -21.422 1 98.31 675 LEU B CA 1
ATOM 12733 C C . LEU B 1 675 ? -17.922 -30.594 -20.375 1 98.31 675 LEU B C 1
ATOM 12735 O O . LEU B 1 675 ? -18.891 -30.719 -19.625 1 98.31 675 LEU B O 1
ATOM 12739 N N . HIS B 1 676 ? -16.859 -31.438 -20.328 1 98.31 676 HIS B N 1
ATOM 12740 C CA . HIS B 1 676 ? -16.875 -32.625 -19.516 1 98.31 676 HIS B CA 1
ATOM 12741 C C . HIS B 1 676 ? -16.094 -32.438 -18.219 1 98.31 676 HIS B C 1
ATOM 12743 O O . HIS B 1 676 ? -15.703 -33.438 -17.578 1 98.31 676 HIS B O 1
ATOM 12749 N N . ARG B 1 677 ? -15.805 -31.234 -17.859 1 97.56 677 ARG B N 1
ATOM 12750 C CA . ARG B 1 677 ? -15.102 -30.922 -16.609 1 97.56 677 ARG B CA 1
ATOM 12751 C C . ARG B 1 677 ? -16.047 -30.953 -15.422 1 97.56 677 ARG B C 1
ATOM 12753 O O . ARG B 1 677 ? -17.156 -30.391 -15.484 1 97.56 677 ARG B O 1
ATOM 12760 N N . TYR B 1 678 ? -15.648 -31.656 -14.359 1 98.19 678 TYR B N 1
ATOM 12761 C CA . TYR B 1 678 ? -16.359 -31.625 -13.086 1 98.19 678 TYR B CA 1
ATOM 12762 C C . TYR B 1 678 ? -16.062 -30.344 -12.32 1 98.19 678 TYR B C 1
ATOM 12764 O O . TYR B 1 678 ? -14.898 -29.922 -12.25 1 98.19 678 TYR B O 1
ATOM 12772 N N . ILE B 1 679 ? -17.062 -29.641 -11.82 1 97.88 679 ILE B N 1
ATOM 12773 C CA . ILE B 1 679 ? -16.891 -28.422 -11.039 1 97.88 679 ILE B CA 1
ATOM 12774 C C . ILE B 1 679 ? -17.344 -28.672 -9.602 1 97.88 679 ILE B C 1
ATOM 12776 O O . ILE B 1 679 ? -18.547 -28.641 -9.312 1 97.88 679 ILE B O 1
ATOM 12780 N N . SER B 1 680 ? -16.422 -28.844 -8.75 1 97.81 680 SER B N 1
ATOM 12781 C CA . SER B 1 680 ? -16.719 -29.109 -7.348 1 97.81 680 SER B CA 1
ATOM 12782 C C . SER B 1 680 ? -17.328 -27.875 -6.676 1 97.81 680 SER B C 1
ATOM 12784 O O . SER B 1 680 ? -16.922 -26.75 -6.941 1 97.81 680 SER B O 1
ATOM 12786 N N . PRO B 1 681 ? -18.422 -28.109 -5.824 1 97.75 681 PRO B N 1
ATOM 12787 C CA . PRO B 1 681 ? -18.797 -27 -4.938 1 97.75 681 PRO B CA 1
ATOM 12788 C C . PRO B 1 681 ? -17.656 -26.594 -4 1 97.75 681 PRO B C 1
ATOM 12790 O O . PRO B 1 681 ? -17.078 -27.453 -3.312 1 97.75 681 PRO B O 1
ATOM 12793 N N . SER B 1 682 ? -17.25 -25.438 -4.062 1 97.38 682 SER B N 1
ATOM 12794 C CA . SER B 1 682 ? -16.172 -24.891 -3.234 1 97.38 682 SER B CA 1
ATOM 12795 C C . SER B 1 682 ? -16.281 -23.375 -3.111 1 97.38 682 SER B C 1
ATOM 12797 O O . SER B 1 682 ? -16.875 -22.719 -3.975 1 97.38 682 SER B O 1
ATOM 12799 N N . PRO B 1 683 ? -15.82 -22.797 -1.921 1 97.25 683 PRO B N 1
ATOM 12800 C CA . PRO B 1 683 ? -15.773 -21.328 -1.854 1 97.25 683 PRO B CA 1
ATOM 12801 C C . PRO B 1 683 ? -14.977 -20.719 -2.998 1 97.25 683 PRO B C 1
ATOM 12803 O O . PRO B 1 683 ? -13.898 -21.203 -3.344 1 97.25 683 PRO B O 1
ATOM 12806 N N . SER B 1 684 ? -15.477 -19.719 -3.502 1 96.5 684 SER B N 1
ATOM 12807 C CA . SER B 1 684 ? -14.906 -19.141 -4.719 1 96.5 684 SER B CA 1
ATOM 12808 C C . SER B 1 684 ? -13.789 -18.156 -4.391 1 96.5 684 SER B C 1
ATOM 12810 O O . SER B 1 684 ? -13.891 -17.391 -3.428 1 96.5 684 SER B O 1
ATOM 12812 N N . ALA B 1 685 ? -12.773 -18.172 -5.281 1 97.25 685 ALA B N 1
ATOM 12813 C CA . ALA B 1 685 ? -11.695 -17.188 -5.172 1 97.25 685 ALA B CA 1
ATOM 12814 C C . ALA B 1 685 ? -12.094 -15.867 -5.816 1 97.25 685 ALA B C 1
ATOM 12816 O O . ALA B 1 685 ? -11.5 -14.828 -5.523 1 97.25 685 ALA B O 1
ATOM 12817 N N . SER B 1 686 ? -13.141 -15.891 -6.742 1 97.81 686 SER B N 1
ATOM 12818 C CA . SER B 1 686 ? -13.422 -14.609 -7.383 1 97.81 686 SER B CA 1
ATOM 12819 C C . SER B 1 686 ? -14.641 -14.711 -8.305 1 97.81 686 SER B C 1
ATOM 12821 O O . SER B 1 686 ? -15.211 -13.688 -8.695 1 97.81 686 SER B O 1
ATOM 12823 N N . THR B 1 687 ? -15.109 -15.93 -8.727 1 97.44 687 THR B N 1
ATOM 12824 C CA . THR B 1 687 ? -16.188 -16.109 -9.695 1 97.44 687 THR B CA 1
ATOM 12825 C C . THR B 1 687 ? -17.375 -16.812 -9.055 1 97.44 687 THR B C 1
ATOM 12827 O O . THR B 1 687 ? -17.297 -17.281 -7.918 1 97.44 687 THR B O 1
ATOM 12830 N N . ILE B 1 688 ? -18.484 -16.859 -9.766 1 97.62 688 ILE B N 1
ATOM 12831 C CA . ILE B 1 688 ? -19.594 -17.672 -9.305 1 97.62 688 ILE B CA 1
ATOM 12832 C C . ILE B 1 688 ? -19.203 -19.141 -9.359 1 97.62 688 ILE B C 1
ATOM 12834 O O . ILE B 1 688 ? -18.469 -19.578 -10.25 1 97.62 688 ILE B O 1
ATOM 12838 N N . ASN B 1 689 ? -19.594 -19.875 -8.375 1 97.75 689 ASN B N 1
ATOM 12839 C CA . ASN B 1 689 ? -19.5 -21.328 -8.461 1 97.75 689 ASN B CA 1
ATOM 12840 C C . ASN B 1 689 ? -20.688 -21.922 -9.227 1 97.75 689 ASN B C 1
ATOM 12842 O O . ASN B 1 689 ? -21.797 -21.953 -8.719 1 97.75 689 ASN B O 1
ATOM 12846 N N . ILE B 1 690 ? -20.453 -22.406 -10.422 1 98.25 690 ILE B N 1
ATOM 12847 C CA . ILE B 1 690 ? -21.484 -22.812 -11.359 1 98.25 690 ILE B CA 1
ATOM 12848 C C . ILE B 1 690 ? -22.344 -23.906 -10.727 1 98.25 690 ILE B C 1
ATOM 12850 O O . ILE B 1 690 ? -23.578 -23.859 -10.797 1 98.25 690 ILE B O 1
ATOM 12854 N N . SER B 1 691 ? -21.719 -24.906 -10.016 1 98.12 691 SER B N 1
ATOM 12855 C CA . SER B 1 691 ? -22.469 -25.984 -9.391 1 98.12 691 SER B CA 1
ATOM 12856 C C . SER B 1 691 ? -23.438 -25.438 -8.336 1 98.12 691 SER B C 1
ATOM 12858 O O . SER B 1 691 ? -24.594 -25.891 -8.258 1 98.12 691 SER B O 1
ATOM 12860 N N . TYR B 1 692 ? -22.969 -24.5 -7.559 1 98.44 692 TYR B N 1
ATOM 12861 C CA . TYR B 1 692 ? -23.828 -23.922 -6.527 1 98.44 692 TYR B CA 1
ATOM 12862 C C . TYR B 1 692 ? -25.016 -23.188 -7.148 1 98.44 692 TYR B C 1
ATOM 12864 O O . TYR B 1 692 ? -26.156 -23.375 -6.727 1 98.44 692 TYR B O 1
ATOM 12872 N N . PHE B 1 693 ? -24.844 -22.344 -8.125 1 98.62 693 PHE B N 1
ATOM 12873 C CA . PHE B 1 693 ? -25.906 -21.516 -8.719 1 98.62 693 PHE B CA 1
ATOM 12874 C C . PHE B 1 693 ? -26.906 -22.391 -9.469 1 98.62 693 PHE B C 1
ATOM 12876 O O . PHE B 1 693 ? -28.109 -22.172 -9.367 1 98.62 693 PHE B O 1
ATOM 12883 N N . VAL B 1 694 ? -26.359 -23.375 -10.188 1 98.44 694 VAL B N 1
ATOM 12884 C CA . VAL B 1 694 ? -27.219 -24.297 -10.914 1 98.44 694 VAL B CA 1
ATOM 12885 C C . VAL B 1 694 ? -28.094 -25.078 -9.93 1 98.44 694 VAL B C 1
ATOM 12887 O O . VAL B 1 694 ? -29.297 -25.203 -10.117 1 98.44 694 VAL B O 1
ATOM 12890 N N . SER B 1 695 ? -27.453 -25.578 -8.844 1 98.31 695 SER B N 1
ATOM 12891 C CA . SER B 1 695 ? -28.172 -26.281 -7.789 1 98.31 695 SER B CA 1
ATOM 12892 C C . SER B 1 695 ? -29.281 -25.422 -7.191 1 98.31 695 SER B C 1
ATOM 12894 O O . SER B 1 695 ? -30.312 -25.953 -6.758 1 98.31 695 SER B O 1
ATOM 12896 N N . ASN B 1 696 ? -29.125 -24.125 -7.215 1 98.19 696 ASN B N 1
ATOM 12897 C CA . ASN B 1 696 ? -30.062 -23.203 -6.59 1 98.19 696 ASN B CA 1
ATOM 12898 C C . ASN B 1 696 ? -30.984 -22.547 -7.621 1 98.19 696 ASN B C 1
ATOM 12900 O O . ASN B 1 696 ? -31.406 -21.406 -7.445 1 98.19 696 ASN B O 1
ATOM 12904 N N . GLY B 1 697 ? -31.172 -23.141 -8.742 1 98 697 GLY B N 1
ATOM 12905 C CA . GLY B 1 697 ? -32.281 -22.797 -9.633 1 98 697 GLY B CA 1
ATOM 12906 C C . GLY B 1 697 ? -31.875 -21.797 -10.703 1 98 697 GLY B C 1
ATOM 12907 O O . GLY B 1 697 ? -32.75 -21.188 -11.328 1 98 697 GLY B O 1
ATOM 12908 N N . TYR B 1 698 ? -30.625 -21.547 -10.922 1 98.69 698 TYR B N 1
ATOM 12909 C CA . TYR B 1 698 ? -30.156 -20.703 -12.016 1 98.69 698 TYR B CA 1
ATOM 12910 C C . TYR B 1 698 ? -29.812 -21.531 -13.242 1 98.69 698 TYR B C 1
ATOM 12912 O O . TYR B 1 698 ? -29.375 -22.688 -13.109 1 98.69 698 TYR B O 1
ATOM 12920 N N . VAL B 1 699 ? -30.047 -21.047 -14.391 1 98.75 699 VAL B N 1
ATOM 12921 C CA . VAL B 1 699 ? -29.344 -21.484 -15.594 1 98.75 699 VAL B CA 1
ATOM 12922 C C . VAL B 1 699 ? -28.062 -20.672 -15.781 1 98.75 699 VAL B C 1
ATOM 12924 O O . VAL B 1 699 ? -28.078 -19.453 -15.578 1 98.75 699 VAL B O 1
ATOM 12927 N N . VAL B 1 700 ? -26.969 -21.312 -16.047 1 98.81 700 VAL B N 1
ATOM 12928 C CA . VAL B 1 700 ? -25.703 -20.609 -16.266 1 98.81 700 VAL B CA 1
ATOM 12929 C C . VAL B 1 700 ? -25.25 -20.797 -17.719 1 98.81 700 VAL B C 1
ATOM 12931 O O . VAL B 1 700 ? -25.219 -21.922 -18.219 1 98.81 700 VAL B O 1
ATOM 12934 N N . PHE B 1 701 ? -24.938 -19.734 -18.422 1 98.81 701 PHE B N 1
ATOM 12935 C CA . PHE B 1 701 ? -24.438 -19.75 -19.797 1 98.81 701 PHE B CA 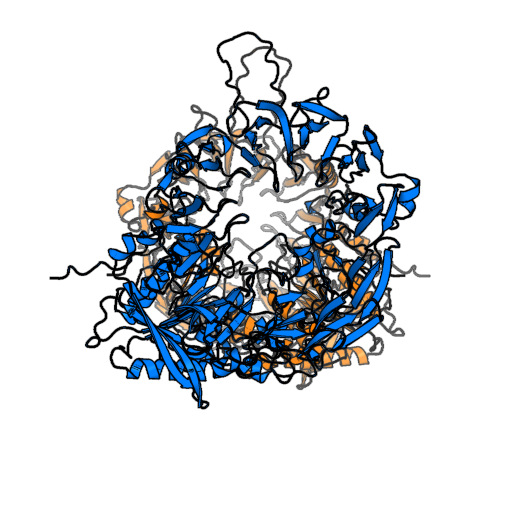1
ATOM 12936 C C . PHE B 1 701 ? -23 -19.281 -19.859 1 98.81 701 PHE B C 1
ATOM 12938 O O . PHE B 1 701 ? -22.656 -18.219 -19.312 1 98.81 701 PHE B O 1
ATOM 12945 N N . VAL B 1 702 ? -22.125 -20.094 -20.516 1 98.75 702 VAL B N 1
ATOM 12946 C CA . VAL B 1 702 ? -20.703 -19.766 -20.672 1 98.75 702 VAL B CA 1
ATOM 12947 C C . VAL B 1 702 ? -20.344 -19.719 -22.156 1 98.75 702 VAL B C 1
ATOM 12949 O O . VAL B 1 702 ? -20.016 -20.734 -22.766 1 98.75 702 VAL B O 1
ATOM 12952 N N . PRO B 1 703 ? -20.359 -18.578 -22.75 1 98.38 703 PRO B N 1
ATOM 12953 C CA . PRO B 1 703 ? -20.094 -18.438 -24.172 1 98.38 703 PRO B CA 1
ATOM 12954 C C . PRO B 1 703 ? -18.594 -18.391 -24.5 1 98.38 703 PRO B C 1
ATOM 12956 O O . PRO B 1 703 ? -17.781 -18 -23.656 1 98.38 703 PRO B O 1
ATOM 12959 N N . ASP B 1 704 ? -18.188 -18.828 -25.719 1 98.06 704 ASP B N 1
ATOM 12960 C CA . ASP B 1 704 ? -16.875 -18.547 -26.281 1 98.06 704 ASP B CA 1
ATOM 12961 C C . ASP B 1 704 ? -16.828 -17.141 -26.875 1 98.06 704 ASP B C 1
ATOM 12963 O O . ASP B 1 704 ? -17.844 -16.594 -27.281 1 98.06 704 ASP B O 1
ATOM 12967 N N . ILE B 1 705 ? -15.695 -16.547 -26.891 1 97.94 705 ILE B N 1
ATOM 12968 C CA . ILE B 1 705 ? -15.492 -15.211 -27.422 1 97.94 705 ILE B CA 1
ATOM 12969 C C . ILE B 1 705 ? -14.336 -15.227 -28.422 1 97.94 705 ILE B C 1
ATOM 12971 O O . ILE B 1 705 ? -13.32 -15.898 -28.203 1 97.94 705 ILE B O 1
ATOM 12975 N N . LYS B 1 706 ? -14.461 -14.609 -29.484 1 96.81 706 LYS B N 1
ATOM 12976 C CA . LYS B 1 706 ? -13.414 -14.305 -30.469 1 96.81 706 LYS B CA 1
ATOM 12977 C C . LYS B 1 706 ? -13.125 -12.812 -30.5 1 96.81 706 LYS B C 1
ATOM 12979 O O . LYS B 1 706 ? -14.039 -11.992 -30.438 1 96.81 706 LYS B O 1
ATOM 12984 N N . TYR B 1 707 ? -11.82 -12.398 -30.609 1 97.38 707 TYR B N 1
ATOM 12985 C CA . TYR B 1 707 ? -11.484 -10.984 -30.469 1 97.38 707 TYR B CA 1
ATOM 12986 C C . TYR B 1 707 ? -10.891 -10.445 -31.766 1 97.38 707 TYR B C 1
ATOM 12988 O O . TYR B 1 707 ? -10.125 -11.133 -32.438 1 97.38 707 TYR B O 1
ATOM 12996 N N . ASP B 1 708 ? -11.211 -9.227 -32.062 1 96.56 708 ASP B N 1
ATOM 12997 C CA . ASP B 1 708 ? -10.531 -8.422 -33.094 1 96.56 708 ASP B CA 1
ATOM 12998 C C . ASP B 1 708 ? -9.469 -7.527 -32.438 1 96.56 708 ASP B C 1
ATOM 13000 O O . ASP B 1 708 ? -9.703 -6.91 -31.406 1 96.56 708 ASP B O 1
ATOM 13004 N N . ILE B 1 709 ? -8.336 -7.488 -33.125 1 97.38 709 ILE B N 1
ATOM 13005 C CA . ILE B 1 709 ? -7.25 -6.656 -32.625 1 97.38 709 ILE B CA 1
ATOM 13006 C C . ILE B 1 709 ? -7.695 -5.199 -32.562 1 97.38 709 ILE B C 1
ATOM 13008 O O . ILE B 1 709 ? -8.305 -4.691 -33.531 1 97.38 709 ILE B O 1
ATOM 13012 N N . GLY B 1 710 ? -7.504 -4.559 -31.438 1 97.94 710 GLY B N 1
ATOM 13013 C CA . GLY B 1 710 ? -7.812 -3.148 -31.25 1 97.94 710 GLY B CA 1
ATOM 13014 C C . GLY B 1 710 ? -9.164 -2.91 -30.609 1 97.94 710 GLY B C 1
ATOM 13015 O O . GLY B 1 710 ? -9.414 -1.827 -30.078 1 97.94 710 GLY B O 1
ATOM 13016 N N . HIS B 1 711 ? -10.039 -3.969 -30.641 1 98.06 711 HIS B N 1
ATOM 13017 C CA . HIS B 1 711 ? -11.406 -3.727 -30.203 1 98.06 711 HIS B CA 1
ATOM 13018 C C . HIS B 1 711 ? -11.914 -4.875 -29.328 1 98.06 711 HIS B C 1
ATOM 13020 O O . HIS B 1 711 ? -12.977 -5.441 -29.609 1 98.06 711 HIS B O 1
ATOM 13026 N N . PRO B 1 712 ? -11.18 -5.145 -28.219 1 98 712 PRO B N 1
ATOM 13027 C CA . PRO B 1 712 ? -11.578 -6.289 -27.406 1 98 712 PRO B CA 1
ATOM 13028 C C . PRO B 1 712 ? -12.961 -6.109 -26.766 1 98 712 PRO B C 1
ATOM 13030 O O . PRO B 1 712 ? -13.727 -7.07 -26.672 1 98 712 PRO B O 1
ATOM 13033 N N . GLY B 1 713 ? -13.352 -4.875 -26.328 1 98.12 713 GLY B N 1
ATOM 13034 C CA . GLY B 1 713 ? -14.656 -4.629 -25.75 1 98.12 713 GLY B CA 1
ATOM 13035 C C . GLY B 1 713 ? -15.797 -4.902 -26.703 1 98.12 713 GLY B C 1
ATOM 13036 O O . GLY B 1 713 ? -16.703 -5.676 -26.391 1 98.12 713 GLY B O 1
ATOM 13037 N N . LYS B 1 714 ? -15.672 -4.316 -27.828 1 98.06 714 LYS B N 1
ATOM 13038 C CA . LYS B 1 714 ? -16.688 -4.512 -28.859 1 98.06 714 LYS B CA 1
ATOM 13039 C C . LYS B 1 714 ? -16.766 -5.977 -29.297 1 98.06 714 LYS B C 1
ATOM 13041 O O . LYS B 1 714 ? -17.844 -6.488 -29.578 1 98.06 714 LYS B O 1
ATOM 13046 N N . SER B 1 715 ? -15.602 -6.652 -29.328 1 98.12 715 SER B N 1
ATOM 13047 C CA . SER B 1 715 ? -15.57 -8.07 -29.672 1 98.12 715 SER B CA 1
ATOM 13048 C C . SER B 1 715 ? -16.375 -8.898 -28.672 1 98.12 715 SER B C 1
ATOM 13050 O O . SER B 1 715 ? -17.109 -9.797 -29.062 1 98.12 715 SER B O 1
ATOM 13052 N N . ALA B 1 716 ? -16.141 -8.602 -27.406 1 98.12 716 ALA B N 1
ATOM 13053 C CA . ALA B 1 716 ? -16.891 -9.305 -26.375 1 98.12 716 ALA B CA 1
ATOM 13054 C C . ALA B 1 716 ? -18.391 -9.078 -26.531 1 98.12 716 ALA B C 1
ATOM 13056 O O . ALA B 1 716 ? -19.172 -10.023 -26.438 1 98.12 716 ALA B O 1
ATOM 13057 N N . TYR B 1 717 ? -18.781 -7.805 -26.766 1 98.31 717 TYR B N 1
ATOM 13058 C CA . TYR B 1 717 ? -20.188 -7.484 -27 1 98.31 717 TYR B CA 1
ATOM 13059 C C . TYR B 1 717 ? -20.75 -8.273 -28.172 1 98.31 717 TYR B C 1
ATOM 13061 O O . TYR B 1 717 ? -21.812 -8.883 -28.078 1 98.31 717 TYR B O 1
ATOM 13069 N N . ASP B 1 718 ? -20.016 -8.352 -29.266 1 98.31 718 ASP B N 1
ATOM 13070 C CA . ASP B 1 718 ? -20.438 -8.961 -30.516 1 98.31 718 ASP B CA 1
ATOM 13071 C C . ASP B 1 718 ? -20.578 -10.477 -30.359 1 98.31 718 ASP B C 1
ATOM 13073 O O . ASP B 1 718 ? -21.219 -11.133 -31.188 1 98.31 718 ASP B O 1
ATOM 13077 N N . CYS B 1 719 ? -19.969 -11.016 -29.375 1 98.38 719 CYS B N 1
ATOM 13078 C CA . CYS B 1 719 ? -20.031 -12.461 -29.156 1 98.38 719 CYS B CA 1
ATOM 13079 C C . CYS B 1 719 ? -21.031 -12.805 -28.062 1 98.38 719 CYS B C 1
ATOM 13081 O O . CYS B 1 719 ? -21.859 -13.703 -28.234 1 98.38 719 CYS B O 1
ATOM 13083 N N . ILE B 1 720 ? -21.031 -12.094 -26.922 1 98.38 720 ILE B N 1
ATOM 13084 C CA . ILE B 1 720 ? -21.766 -12.469 -25.719 1 98.38 720 ILE B CA 1
ATOM 13085 C C . ILE B 1 720 ? -23.25 -12.164 -25.906 1 98.38 720 ILE B C 1
ATOM 13087 O O . ILE B 1 720 ? -24.094 -13 -25.609 1 98.38 720 ILE B O 1
ATOM 13091 N N . VAL B 1 721 ? -23.609 -10.945 -26.406 1 98.12 721 VAL B N 1
ATOM 13092 C CA . VAL B 1 721 ? -25 -10.508 -26.5 1 98.12 721 VAL B CA 1
ATOM 13093 C C . VAL B 1 721 ? -25.781 -11.438 -27.438 1 98.12 721 VAL B C 1
ATOM 13095 O O . VAL B 1 721 ? -26.812 -11.977 -27.047 1 98.12 721 VAL B O 1
ATOM 13098 N N . PRO B 1 722 ? -25.25 -11.75 -28.625 1 98.06 722 PRO B N 1
ATOM 13099 C CA . PRO B 1 722 ? -25.969 -12.711 -29.469 1 98.06 722 PRO B CA 1
ATOM 13100 C C . PRO B 1 722 ? -26.062 -14.094 -28.828 1 98.06 722 PRO B C 1
ATOM 13102 O O . PRO B 1 722 ? -27.047 -14.812 -29.031 1 98.06 722 PRO B O 1
ATOM 13105 N N . GLY B 1 723 ? -24.984 -14.523 -28.141 1 98.5 723 GLY B N 1
ATOM 13106 C CA . GLY B 1 723 ? -25.062 -15.781 -27.422 1 98.5 723 GLY B CA 1
ATOM 13107 C C . GLY B 1 723 ? -26.172 -15.812 -26.391 1 98.5 723 GLY B C 1
ATOM 13108 O O . GLY B 1 723 ? -26.938 -16.781 -26.312 1 98.5 723 GLY B O 1
ATOM 13109 N N . VAL B 1 724 ? -26.344 -14.766 -25.609 1 98.62 724 VAL B N 1
ATOM 13110 C CA . VAL B 1 724 ? -27.375 -14.648 -24.594 1 98.62 724 VAL B CA 1
ATOM 13111 C C . VAL B 1 724 ? -28.75 -14.664 -25.234 1 98.62 724 VAL B C 1
ATOM 13113 O O . VAL B 1 724 ? -29.672 -15.336 -24.75 1 98.62 724 VAL B O 1
ATOM 13116 N N . LEU B 1 725 ? -28.922 -13.922 -26.328 1 98.19 725 LEU B N 1
ATOM 13117 C CA . LEU B 1 725 ? -30.203 -13.883 -27.047 1 98.19 725 LEU B CA 1
ATOM 13118 C C . LEU B 1 725 ? -30.562 -15.258 -27.578 1 98.19 725 LEU B C 1
ATOM 13120 O O . LEU B 1 725 ? -31.734 -15.656 -27.547 1 98.19 725 LEU B O 1
ATOM 13124 N N . SER B 1 726 ? -29.562 -15.953 -28.047 1 98.25 726 SER B N 1
ATOM 13125 C CA . SER B 1 726 ? -29.797 -17.297 -28.562 1 98.25 726 SER B CA 1
ATOM 13126 C C . SER B 1 726 ? -30.297 -18.234 -27.453 1 98.25 726 SER B C 1
ATOM 13128 O O . SER B 1 726 ? -31.203 -19.047 -27.688 1 98.25 726 SER B O 1
ATOM 13130 N N . VAL B 1 727 ? -29.734 -18.156 -26.281 1 98.31 727 VAL B N 1
ATOM 13131 C CA . VAL B 1 727 ? -30.156 -18.969 -25.141 1 98.31 727 VAL B CA 1
ATOM 13132 C C . VAL B 1 727 ? -31.562 -18.547 -24.688 1 98.31 727 VAL B C 1
ATOM 13134 O O . VAL B 1 727 ? -32.406 -19.391 -24.359 1 98.31 727 VAL B O 1
ATOM 13137 N N . ALA B 1 728 ? -31.891 -17.266 -24.672 1 97.75 728 ALA B N 1
ATOM 13138 C CA . ALA B 1 728 ? -33.188 -16.734 -24.297 1 97.75 728 ALA B CA 1
ATOM 13139 C C . ALA B 1 728 ? -34.281 -17.266 -25.234 1 97.75 728 ALA B C 1
ATOM 13141 O O . ALA B 1 728 ? -35.406 -17.5 -24.812 1 97.75 728 ALA B O 1
ATOM 13142 N N . GLU B 1 729 ? -33.969 -17.438 -26.438 1 96.94 729 GLU B N 1
ATOM 13143 C CA . GLU B 1 729 ? -34.906 -17.875 -27.469 1 96.94 729 GLU B CA 1
ATOM 13144 C C . GLU B 1 729 ? -35.344 -19.312 -27.234 1 96.94 729 GLU B C 1
ATOM 13146 O O . GLU B 1 729 ? -36.344 -19.75 -27.797 1 96.94 729 GLU B O 1
ATOM 13151 N N . LYS B 1 730 ? -34.656 -20 -26.406 1 96.19 730 LYS B N 1
ATOM 13152 C CA . LYS B 1 730 ? -35.031 -21.375 -26.125 1 96.19 730 LYS B CA 1
ATOM 13153 C C . LYS B 1 730 ? -36.312 -21.438 -25.312 1 96.19 730 LYS B C 1
ATOM 13155 O O . LYS B 1 730 ? -36.969 -22.5 -25.25 1 96.19 730 LYS B O 1
ATOM 13160 N N . GLY B 1 731 ? -36.688 -20.391 -24.625 1 96.81 731 GLY B N 1
ATOM 13161 C CA . GLY B 1 731 ? -38.031 -20.266 -24.094 1 96.81 731 GLY B CA 1
ATOM 13162 C C . GLY B 1 731 ? -38.094 -20.469 -22.594 1 96.81 731 GLY B C 1
ATOM 13163 O O . GLY B 1 731 ? -39.125 -20.156 -21.969 1 96.81 731 GLY B O 1
ATOM 13164 N N . TYR B 1 732 ? -37.062 -20.969 -21.938 1 98.19 732 TYR B N 1
ATOM 13165 C CA . TYR B 1 732 ? -37.125 -21.281 -20.516 1 98.19 732 TYR B CA 1
ATOM 13166 C C . TYR B 1 732 ? -36.344 -20.281 -19.688 1 98.19 732 TYR B C 1
ATOM 13168 O O . TYR B 1 732 ? -36.094 -20.516 -18.5 1 98.19 732 TYR B O 1
ATOM 13176 N N . ILE B 1 733 ? -35.906 -19.172 -20.297 1 98.5 733 ILE B N 1
ATOM 13177 C CA . ILE B 1 733 ? -35.156 -18.141 -19.578 1 98.5 733 ILE B CA 1
ATOM 13178 C C . ILE B 1 733 ? -36.094 -16.984 -19.219 1 98.5 733 ILE B C 1
ATOM 13180 O O . ILE B 1 733 ? -36.906 -16.547 -20.031 1 98.5 733 ILE B O 1
ATOM 13184 N N . ASP B 1 734 ? -36.031 -16.547 -17.969 1 98.25 734 ASP B N 1
ATOM 13185 C CA . ASP B 1 734 ? -36.656 -15.297 -17.562 1 98.25 734 ASP B CA 1
ATOM 13186 C C . ASP B 1 734 ? -35.812 -14.094 -18 1 98.25 734 ASP B C 1
ATOM 13188 O O . ASP B 1 734 ? -34.906 -13.656 -17.297 1 98.25 734 ASP B O 1
ATOM 13192 N N . THR B 1 735 ? -36.156 -13.469 -19.047 1 97.81 735 THR B N 1
ATOM 13193 C CA . THR B 1 735 ? -35.344 -12.453 -19.703 1 97.81 735 THR B CA 1
ATOM 13194 C C . THR B 1 735 ? -35.312 -11.18 -18.875 1 97.81 735 THR B C 1
ATOM 13196 O O . THR B 1 735 ? -34.438 -10.312 -19.094 1 97.81 735 THR B O 1
ATOM 13199 N N . ASP B 1 736 ? -36.219 -10.992 -17.859 1 97.62 736 ASP B N 1
ATOM 13200 C CA . ASP B 1 736 ? -36.188 -9.836 -16.984 1 97.62 736 ASP B CA 1
ATOM 13201 C C . ASP B 1 736 ? -35.219 -10.031 -15.828 1 97.62 736 ASP B C 1
ATOM 13203 O O . ASP B 1 736 ? -34.906 -9.086 -15.109 1 97.62 736 ASP B O 1
ATOM 13207 N N . ASN B 1 737 ? -34.75 -11.258 -15.68 1 98.56 737 ASN B N 1
ATOM 13208 C CA . ASN B 1 737 ? -33.875 -11.586 -14.57 1 98.56 737 ASN B CA 1
ATOM 13209 C C . ASN B 1 737 ? -32.625 -12.305 -15.055 1 98.56 737 ASN B C 1
ATOM 13211 O O . ASN B 1 737 ? -32.375 -13.469 -14.719 1 98.56 737 ASN B O 1
ATOM 13215 N N . MET B 1 738 ? -31.766 -11.555 -15.773 1 98.81 738 MET B N 1
ATOM 13216 C CA . MET B 1 738 ? -30.453 -12.016 -16.234 1 98.81 738 MET B CA 1
ATOM 13217 C C . MET B 1 738 ? -29.328 -11.211 -15.586 1 98.81 738 MET B C 1
ATOM 13219 O O . MET B 1 738 ? -29.484 -10.008 -15.336 1 98.81 738 MET B O 1
ATOM 13223 N N . ALA B 1 739 ? -28.297 -11.844 -15.25 1 98.81 739 ALA B N 1
ATOM 13224 C CA . ALA B 1 739 ? -27.125 -11.18 -14.695 1 98.81 739 ALA B CA 1
ATOM 13225 C C . ALA B 1 739 ? -25.844 -11.664 -15.375 1 98.81 739 ALA B C 1
ATOM 13227 O O . ALA B 1 739 ? -25.875 -12.656 -16.125 1 98.81 739 ALA B O 1
ATOM 13228 N N . ILE B 1 740 ? -24.797 -10.938 -15.188 1 98.81 740 ILE B N 1
ATOM 13229 C CA . ILE B 1 740 ? -23.5 -11.234 -15.797 1 98.81 740 ILE B CA 1
ATOM 13230 C C . ILE B 1 740 ? -22.391 -11.078 -14.758 1 98.81 740 ILE B C 1
ATOM 13232 O O . ILE B 1 740 ? -22.438 -10.188 -13.914 1 98.81 740 ILE B O 1
ATOM 13236 N N . GLN B 1 741 ? -21.453 -12.016 -14.734 1 98.56 741 GLN B N 1
ATOM 13237 C CA . GLN B 1 741 ? -20.359 -11.969 -13.781 1 98.56 741 GLN B CA 1
ATOM 13238 C C . GLN B 1 741 ? -19.047 -12.367 -14.453 1 98.56 741 GLN B C 1
ATOM 13240 O O . GLN B 1 741 ? -19.016 -13.273 -15.289 1 98.56 741 GLN B O 1
ATOM 13245 N N . GLY B 1 742 ? -17.922 -11.68 -14.164 1 98.19 742 GLY B N 1
ATOM 13246 C CA . GLY B 1 742 ? -16.578 -11.984 -14.633 1 98.19 742 GLY B CA 1
ATOM 13247 C C . GLY B 1 742 ? -15.492 -11.508 -13.695 1 98.19 742 GLY B C 1
ATOM 13248 O O . GLY B 1 742 ? -15.734 -10.664 -12.828 1 98.19 742 GLY B O 1
ATOM 13249 N N . GLN B 1 743 ? -14.32 -12.086 -13.812 1 98 743 GLN B N 1
ATOM 13250 C CA . GLN B 1 743 ? -13.141 -11.781 -13.008 1 98 743 GLN B CA 1
ATOM 13251 C C . GLN B 1 743 ? -11.953 -11.43 -13.891 1 98 743 GLN B C 1
ATOM 13253 O O . GLN B 1 743 ? -11.766 -12.016 -14.961 1 98 743 GLN B O 1
ATOM 13258 N N . SER B 1 744 ? -11.047 -10.445 -13.445 1 98.06 744 SER B N 1
ATOM 13259 C CA . SER B 1 744 ? -9.844 -10.07 -14.195 1 98.06 744 SER B CA 1
ATOM 13260 C C . SER B 1 744 ? -10.195 -9.625 -15.609 1 98.06 744 SER B C 1
ATOM 13262 O O . SER B 1 744 ? -10.977 -8.688 -15.789 1 98.06 744 SER B O 1
ATOM 13264 N N . TRP B 1 745 ? -9.812 -10.344 -16.672 1 97.88 745 TRP B N 1
ATOM 13265 C CA . TRP B 1 745 ? -10.195 -10.055 -18.047 1 97.88 745 TRP B CA 1
ATOM 13266 C C . TRP B 1 745 ? -11.711 -10.133 -18.219 1 97.88 745 TRP B C 1
ATOM 13268 O O . TRP B 1 745 ? -12.297 -9.32 -18.938 1 97.88 745 TRP B O 1
ATOM 13278 N N . GLY B 1 746 ? -12.336 -11.133 -17.562 1 98.31 746 GLY B N 1
ATOM 13279 C CA . GLY B 1 746 ? -13.789 -11.195 -17.547 1 98.31 746 GLY B CA 1
ATOM 13280 C C . GLY B 1 746 ? -14.43 -10.008 -16.844 1 98.31 746 GLY B C 1
ATOM 13281 O O . GLY B 1 746 ? -15.492 -9.539 -17.25 1 98.31 746 GLY B O 1
ATOM 13282 N N . GLY B 1 747 ? -13.758 -9.5 -15.695 1 98.62 747 GLY B N 1
ATOM 13283 C CA . GLY B 1 747 ? -14.242 -8.32 -15 1 98.62 747 GLY B CA 1
ATOM 13284 C C . GLY B 1 747 ? -14.219 -7.07 -15.867 1 98.62 747 GLY B C 1
ATOM 13285 O O . GLY B 1 747 ? -15.148 -6.258 -15.812 1 98.62 747 GLY B O 1
ATOM 13286 N N . TYR B 1 748 ? -13.203 -6.906 -16.672 1 98.44 748 TYR B N 1
ATOM 13287 C CA . TYR B 1 748 ? -13.133 -5.816 -17.641 1 98.44 748 TYR B CA 1
ATOM 13288 C C . TYR B 1 748 ? -14.289 -5.895 -18.625 1 98.44 748 TYR B C 1
ATOM 13290 O O . TYR B 1 748 ? -14.969 -4.898 -18.875 1 98.44 748 TYR B O 1
ATOM 13298 N N . GLN B 1 749 ? -14.461 -7.051 -19.188 1 98.62 749 GLN B N 1
ATOM 13299 C CA . GLN B 1 749 ? -15.477 -7.219 -20.219 1 98.62 749 GLN B CA 1
ATOM 13300 C C . GLN B 1 749 ? -16.875 -6.93 -19.672 1 98.62 749 GLN B C 1
ATOM 13302 O O . GLN B 1 749 ? -17.688 -6.305 -20.344 1 98.62 749 GLN B O 1
ATOM 13307 N N . VAL B 1 750 ? -17.141 -7.367 -18.422 1 98.81 750 VAL B N 1
ATOM 13308 C CA . VAL B 1 750 ? -18.422 -7.066 -17.781 1 98.81 750 VAL B CA 1
ATOM 13309 C C . VAL B 1 750 ? -18.578 -5.551 -17.656 1 98.81 750 VAL B C 1
ATOM 13311 O O . VAL B 1 750 ? -19.641 -5.008 -18 1 98.81 750 VAL B O 1
ATOM 13314 N N . ALA B 1 751 ? -17.516 -4.836 -17.141 1 98.88 751 ALA B N 1
ATOM 13315 C CA . ALA B 1 751 ? -17.562 -3.385 -16.984 1 98.88 751 ALA B CA 1
ATOM 13316 C C . ALA B 1 751 ? -17.844 -2.701 -18.328 1 98.88 751 ALA B C 1
ATOM 13318 O O . ALA B 1 751 ? -18.625 -1.753 -18.375 1 98.88 751 ALA B O 1
ATOM 13319 N N . TYR B 1 752 ? -17.25 -3.195 -19.391 1 98.75 752 TYR B N 1
ATOM 13320 C CA . TYR B 1 752 ? -17.469 -2.633 -20.719 1 98.75 752 TYR B CA 1
ATOM 13321 C C . TYR B 1 752 ? -18.906 -2.885 -21.188 1 98.75 752 TYR B C 1
ATOM 13323 O O . TYR B 1 752 ? -19.578 -1.965 -21.641 1 98.75 752 TYR B O 1
ATOM 13331 N N . LEU B 1 753 ? -19.406 -4.137 -21.078 1 98.75 753 LEU B N 1
ATOM 13332 C CA . LEU B 1 753 ? -20.703 -4.543 -21.609 1 98.75 753 LEU B CA 1
ATOM 13333 C C . LEU B 1 753 ? -21.844 -3.732 -20.984 1 98.75 753 LEU B C 1
ATOM 13335 O O . LEU B 1 753 ? -22.781 -3.328 -21.688 1 98.75 753 LEU B O 1
ATOM 13339 N N . ILE B 1 754 ? -21.734 -3.424 -19.688 1 98.69 754 ILE B N 1
ATOM 13340 C CA . ILE B 1 754 ? -22.844 -2.76 -19.016 1 98.69 754 ILE B CA 1
ATOM 13341 C C . ILE B 1 754 ? -22.859 -1.275 -19.375 1 98.69 754 ILE B C 1
ATOM 13343 O O . ILE B 1 754 ? -23.828 -0.562 -19.078 1 98.69 754 ILE B O 1
ATOM 13347 N N . THR B 1 755 ? -21.781 -0.714 -19.984 1 98.69 755 THR B N 1
ATOM 13348 C CA . THR B 1 755 ? -21.828 0.625 -20.562 1 98.69 755 THR B CA 1
ATOM 13349 C C . THR B 1 755 ? -22.547 0.609 -21.906 1 98.69 755 THR B C 1
ATOM 13351 O O . THR B 1 755 ? -22.984 1.654 -22.391 1 98.69 755 THR B O 1
ATOM 13354 N N . GLN B 1 756 ? -22.703 -0.602 -22.547 1 98.12 756 GLN B N 1
ATOM 13355 C CA . GLN B 1 756 ? -23.188 -0.714 -23.922 1 98.12 756 GLN B CA 1
ATOM 13356 C C . GLN B 1 756 ? -24.625 -1.218 -23.969 1 98.12 756 GLN B C 1
ATOM 13358 O O . GLN B 1 756 ? -25.328 -1.036 -24.953 1 98.12 756 GLN B O 1
ATOM 13363 N N . THR B 1 757 ? -25.062 -1.902 -22.859 1 97.88 757 THR B N 1
ATOM 13364 C CA . THR B 1 757 ? -26.391 -2.496 -22.859 1 97.88 757 THR B CA 1
ATOM 13365 C C . THR B 1 757 ? -26.984 -2.514 -21.469 1 97.88 757 THR B C 1
ATOM 13367 O O . THR B 1 757 ? -26.25 -2.574 -20.469 1 97.88 757 THR B O 1
ATOM 13370 N N . ASP B 1 758 ? -28.312 -2.516 -21.359 1 97.81 758 ASP B N 1
ATOM 13371 C CA . ASP B 1 758 ? -29.047 -2.615 -20.094 1 97.81 758 ASP B CA 1
ATOM 13372 C C . ASP B 1 758 ? -29.688 -3.99 -19.938 1 97.81 758 ASP B C 1
ATOM 13374 O O . ASP B 1 758 ? -30.609 -4.16 -19.141 1 97.81 758 ASP B O 1
ATOM 13378 N N . MET B 1 759 ? -29.156 -4.953 -20.734 1 97.5 759 MET B N 1
ATOM 13379 C CA . MET B 1 759 ? -29.766 -6.277 -20.812 1 97.5 759 MET B CA 1
ATOM 13380 C C . MET B 1 759 ? -29.672 -6.996 -19.469 1 97.5 759 MET B C 1
ATOM 13382 O O . MET B 1 759 ? -30.531 -7.832 -19.156 1 97.5 759 MET B O 1
ATOM 13386 N N . PHE B 1 760 ? -28.797 -6.652 -18.641 1 98.69 760 PHE B N 1
ATOM 13387 C CA . PHE B 1 760 ? -28.547 -7.363 -17.391 1 98.69 760 PHE B CA 1
ATOM 13388 C C . PHE B 1 760 ? -29.062 -6.578 -16.203 1 98.69 760 PHE B C 1
ATOM 13390 O O . PHE B 1 760 ? -28.781 -5.387 -16.047 1 98.69 760 PHE B O 1
ATOM 13397 N N . LYS B 1 761 ? -29.812 -7.211 -15.336 1 98.56 761 LYS B N 1
ATOM 13398 C CA . LYS B 1 761 ? -30.422 -6.598 -14.164 1 98.56 761 LYS B CA 1
ATOM 13399 C C . LYS B 1 761 ? -29.391 -6.348 -13.07 1 98.56 761 LYS B C 1
ATOM 13401 O O . LYS B 1 761 ? -29.578 -5.473 -12.219 1 98.56 761 LYS B O 1
ATOM 13406 N N . ALA B 1 762 ? -28.312 -7.117 -13.062 1 98.75 762 ALA B N 1
ATOM 13407 C CA . ALA B 1 762 ? -27.203 -7 -12.109 1 98.75 762 ALA B CA 1
ATOM 13408 C C . ALA B 1 762 ? -25.891 -7.488 -12.734 1 98.75 762 ALA B C 1
ATOM 13410 O O . ALA B 1 762 ? -25.906 -8.312 -13.648 1 98.75 762 ALA B O 1
ATOM 13411 N N . ALA B 1 763 ? -24.766 -6.965 -12.227 1 98.88 763 ALA B N 1
ATOM 13412 C CA . ALA B 1 763 ? -23.469 -7.344 -12.773 1 98.88 763 ALA B CA 1
ATOM 13413 C C . ALA B 1 763 ? -22.422 -7.5 -11.672 1 98.88 763 ALA B C 1
ATOM 13415 O O . ALA B 1 763 ? -22.406 -6.727 -10.711 1 98.88 763 ALA B O 1
ATOM 13416 N N . GLY B 1 764 ? -21.656 -8.578 -11.711 1 98.75 764 GLY B N 1
ATOM 13417 C CA . GLY B 1 764 ? -20.453 -8.75 -10.914 1 98.75 764 GLY B CA 1
ATOM 13418 C C . GLY B 1 764 ? -19.172 -8.539 -11.711 1 98.75 764 GLY B C 1
ATOM 13419 O O . GLY B 1 764 ? -18.875 -9.312 -12.617 1 98.75 764 GLY B O 1
ATOM 13420 N N . SER B 1 765 ? -18.391 -7.531 -11.367 1 98.69 765 SER B N 1
ATOM 13421 C CA . SER B 1 765 ? -17.156 -7.188 -12.062 1 98.69 765 SER B CA 1
ATOM 13422 C C . SER B 1 765 ? -15.953 -7.316 -11.141 1 98.69 765 SER B C 1
ATOM 13424 O O . SER B 1 765 ? -15.586 -6.359 -10.461 1 98.69 765 SER B O 1
ATOM 13426 N N . GLY B 1 766 ? -15.281 -8.477 -11.172 1 98.56 766 GLY B N 1
ATOM 13427 C CA . GLY B 1 766 ? -14.141 -8.727 -10.312 1 98.56 766 GLY B CA 1
ATOM 13428 C C . GLY B 1 766 ? -12.828 -8.219 -10.891 1 98.56 766 GLY B C 1
ATOM 13429 O O . GLY B 1 766 ? -12.508 -8.5 -12.047 1 98.56 766 GLY B O 1
ATOM 13430 N N . ALA B 1 767 ? -12.094 -7.41 -10.156 1 98.44 767 ALA B N 1
ATOM 13431 C CA . ALA B 1 767 ? -10.781 -6.863 -10.492 1 98.44 767 ALA B CA 1
ATOM 13432 C C . ALA B 1 767 ? -10.773 -6.285 -11.906 1 98.44 767 ALA B C 1
ATOM 13434 O O . ALA B 1 767 ? -9.906 -6.625 -12.719 1 98.44 767 ALA B O 1
ATOM 13435 N N . PRO B 1 768 ? -11.734 -5.453 -12.219 1 98.38 768 PRO B N 1
ATOM 13436 C CA . PRO B 1 768 ? -11.836 -4.914 -13.578 1 98.38 768 PRO B CA 1
ATOM 13437 C C . PRO B 1 768 ? -10.719 -3.928 -13.906 1 98.38 768 PRO B C 1
ATOM 13439 O O . PRO B 1 768 ? -10.148 -3.312 -13 1 98.38 768 PRO B O 1
ATOM 13442 N N . VAL B 1 769 ? -10.352 -3.859 -15.172 1 98.38 769 VAL B N 1
ATOM 13443 C CA . VAL B 1 769 ? -9.641 -2.703 -15.711 1 98.38 769 VAL B CA 1
ATOM 13444 C C . VAL B 1 769 ? -10.648 -1.694 -16.266 1 98.38 769 VAL B C 1
ATOM 13446 O O . VAL B 1 769 ? -11.297 -1.945 -17.281 1 98.38 769 VAL B O 1
ATOM 13449 N N . ALA B 1 770 ? -10.766 -0.562 -15.602 1 98.19 770 ALA B N 1
ATOM 13450 C CA . ALA B 1 770 ? -11.773 0.429 -15.977 1 98.19 770 ALA B CA 1
ATOM 13451 C C . ALA B 1 770 ? -11.172 1.501 -16.875 1 98.19 770 ALA B C 1
ATOM 13453 O O . ALA B 1 770 ? -11.891 2.158 -17.641 1 98.19 770 ALA B O 1
ATOM 13454 N N . ASN B 1 771 ? -9.898 1.733 -16.812 1 98.62 771 ASN B N 1
ATOM 13455 C CA . ASN B 1 771 ? -9.172 2.795 -17.5 1 98.62 771 ASN B CA 1
ATOM 13456 C C . ASN B 1 771 ? -7.852 2.295 -18.062 1 98.62 771 ASN B C 1
ATOM 13458 O O . ASN B 1 771 ? -6.824 2.324 -17.375 1 98.62 771 ASN B O 1
ATOM 13462 N N . MET B 1 772 ? -7.895 1.906 -19.406 1 98.62 772 MET B N 1
ATOM 13463 C CA . MET B 1 772 ? -6.711 1.311 -20.016 1 98.62 772 MET B CA 1
ATOM 13464 C C . MET B 1 772 ? -5.605 2.348 -20.188 1 98.62 772 MET B C 1
ATOM 13466 O O . MET B 1 772 ? -4.438 1.993 -20.359 1 98.62 772 MET B O 1
ATOM 13470 N N . THR B 1 773 ? -5.93 3.705 -20.094 1 98.38 773 THR B N 1
ATOM 13471 C CA . THR B 1 773 ? -4.891 4.723 -20.234 1 98.38 773 THR B CA 1
ATOM 13472 C C . THR B 1 773 ? -3.988 4.738 -19 1 98.38 773 THR B C 1
ATOM 13474 O O . THR B 1 773 ? -2.773 4.922 -19.125 1 98.38 773 THR B O 1
ATOM 13477 N N . SER B 1 774 ? -4.574 4.586 -17.812 1 97.62 774 SER B N 1
ATOM 13478 C CA . SER B 1 774 ? -3.771 4.547 -16.594 1 97.62 774 SER B CA 1
ATOM 13479 C C . SER B 1 774 ? -3.215 3.15 -16.344 1 97.62 774 SER B C 1
ATOM 13481 O O . SER B 1 774 ? -2.129 3.002 -15.773 1 97.62 774 SER B O 1
ATOM 13483 N N . ALA B 1 775 ? -3.934 2.055 -16.781 1 97.94 775 ALA B N 1
ATOM 13484 C CA . ALA B 1 775 ? -3.49 0.676 -16.594 1 97.94 775 ALA B CA 1
ATOM 13485 C C . ALA B 1 775 ? -2.27 0.368 -17.453 1 97.94 775 ALA B C 1
ATOM 13487 O O . ALA B 1 775 ? -1.414 -0.431 -17.062 1 97.94 775 ALA B O 1
ATOM 13488 N N . TYR B 1 776 ? -2.139 0.997 -18.594 1 97.94 776 TYR B N 1
ATOM 13489 C CA . TYR B 1 776 ? -1.096 0.765 -19.594 1 97.94 776 TYR B CA 1
ATOM 13490 C C . TYR B 1 776 ? 0.289 0.856 -18.953 1 97.94 776 TYR B C 1
ATOM 13492 O O . TYR B 1 776 ? 1.088 -0.078 -19.062 1 97.94 776 TYR B O 1
ATOM 13500 N N . GLY B 1 777 ? 0.578 1.931 -18.219 1 96.06 777 GLY B N 1
ATOM 13501 C CA . GLY B 1 777 ? 1.876 2.133 -17.594 1 96.06 777 GLY B CA 1
ATOM 13502 C C . GLY B 1 777 ? 1.936 1.626 -16.172 1 96.06 777 GLY B C 1
ATOM 13503 O O . GLY B 1 777 ? 2.896 1.902 -15.445 1 96.06 777 GLY B O 1
ATOM 13504 N N . GLY B 1 778 ? 0.906 0.859 -15.711 1 96.06 778 GLY B N 1
ATOM 13505 C CA . GLY B 1 778 ? 0.87 0.332 -14.352 1 96.06 778 GLY B CA 1
ATOM 13506 C C . GLY B 1 778 ? 1.843 -0.811 -14.133 1 96.06 778 GLY B C 1
ATOM 13507 O O . GLY B 1 778 ? 2.525 -1.242 -15.062 1 96.06 778 GLY B O 1
ATOM 13508 N N . ILE B 1 779 ? 1.965 -1.271 -12.891 1 97.31 779 ILE B N 1
ATOM 13509 C CA . ILE B 1 779 ? 2.893 -2.324 -12.492 1 97.31 779 ILE B CA 1
ATOM 13510 C C . ILE B 1 779 ? 2.111 -3.568 -12.07 1 97.31 779 ILE B C 1
ATOM 13512 O O . ILE B 1 779 ? 1.133 -3.473 -11.328 1 97.31 779 ILE B O 1
ATOM 13516 N N . ARG B 1 780 ? 2.4 -4.711 -12.656 1 96.81 780 ARG B N 1
ATOM 13517 C CA . ARG B 1 780 ? 2.008 -5.992 -12.078 1 96.81 780 ARG B CA 1
ATOM 13518 C C . ARG B 1 780 ? 2.844 -6.316 -10.844 1 96.81 780 ARG B C 1
ATOM 13520 O O . ARG B 1 780 ? 3.869 -6.992 -10.938 1 96.81 780 ARG B O 1
ATOM 13527 N N . TRP B 1 781 ? 2.381 -5.93 -9.727 1 95.88 781 TRP B N 1
ATOM 13528 C CA . TRP B 1 781 ? 3.191 -5.934 -8.516 1 95.88 781 TRP B CA 1
ATOM 13529 C C . TRP B 1 781 ? 3.611 -7.348 -8.141 1 95.88 781 TRP B C 1
ATOM 13531 O O . TRP B 1 781 ? 4.613 -7.543 -7.449 1 95.88 781 TRP B O 1
ATOM 13541 N N . GLY B 1 782 ? 2.889 -8.422 -8.547 1 96.12 782 GLY B N 1
ATOM 13542 C CA . GLY B 1 782 ? 3.271 -9.805 -8.289 1 96.12 782 GLY B CA 1
ATOM 13543 C C . GLY B 1 782 ? 4.59 -10.188 -8.938 1 96.12 782 GLY B C 1
ATOM 13544 O O . GLY B 1 782 ? 5.324 -11.023 -8.406 1 96.12 782 GLY B O 1
ATOM 13545 N N . THR B 1 783 ? 4.918 -9.594 -10.062 1 95.75 783 THR B N 1
ATOM 13546 C CA . THR B 1 783 ? 6.156 -9.875 -10.773 1 95.75 783 THR B CA 1
ATOM 13547 C C . THR B 1 783 ? 7.047 -8.641 -10.82 1 95.75 783 THR B C 1
ATOM 13549 O O . THR B 1 783 ? 8.227 -8.727 -11.164 1 95.75 783 THR B O 1
ATOM 13552 N N . GLY B 1 784 ? 6.477 -7.484 -10.539 1 96.25 784 GLY B N 1
ATOM 13553 C CA . GLY B 1 784 ? 7.188 -6.219 -10.625 1 96.25 784 GLY B CA 1
ATOM 13554 C C . GLY B 1 784 ? 7.23 -5.656 -12.031 1 96.25 784 GLY B C 1
ATOM 13555 O O . GLY B 1 784 ? 7.711 -4.543 -12.25 1 96.25 784 GLY B O 1
ATOM 13556 N N . MET B 1 785 ? 6.648 -6.32 -13.031 1 95.62 785 MET B N 1
ATOM 13557 C CA . MET B 1 785 ? 6.746 -5.953 -14.445 1 95.62 785 MET B CA 1
ATOM 13558 C C . MET B 1 785 ? 5.684 -4.922 -14.812 1 95.62 785 MET B C 1
ATOM 13560 O O . MET B 1 785 ? 4.621 -4.875 -14.188 1 95.62 785 MET B O 1
ATOM 13564 N N . SER B 1 786 ? 5.973 -4.055 -15.797 1 96 786 SER B N 1
ATOM 13565 C CA . SER B 1 786 ? 4.973 -3.146 -16.344 1 96 786 SER B CA 1
ATOM 13566 C C . SER B 1 786 ? 3.859 -3.912 -17.047 1 96 786 SER B C 1
ATOM 13568 O O . SER B 1 786 ? 4.074 -5.027 -17.531 1 96 786 SER B O 1
ATOM 13570 N N . ARG B 1 787 ? 2.748 -3.354 -17.188 1 97.12 787 ARG B N 1
ATOM 13571 C CA . ARG B 1 787 ? 1.595 -3.982 -17.828 1 97.12 787 ARG B CA 1
ATOM 13572 C C . ARG B 1 787 ? 1.555 -3.672 -19.312 1 97.12 787 ARG B C 1
ATOM 13574 O O . ARG B 1 787 ? 0.667 -4.141 -20.031 1 97.12 787 ARG B O 1
ATOM 13581 N N . MET B 1 788 ? 2.498 -2.965 -19.875 1 97.81 788 MET B N 1
ATOM 13582 C CA . MET B 1 788 ? 2.486 -2.471 -21.25 1 97.81 788 MET B CA 1
ATOM 13583 C C . MET B 1 788 ? 2.359 -3.625 -22.234 1 97.81 788 MET B C 1
ATOM 13585 O O . MET B 1 788 ? 1.678 -3.502 -23.266 1 97.81 788 MET B O 1
ATOM 13589 N N . PHE B 1 789 ? 2.973 -4.789 -21.938 1 97.44 789 PHE B N 1
ATOM 13590 C CA . PHE B 1 789 ? 2.959 -5.914 -22.859 1 97.44 789 PHE B CA 1
ATOM 13591 C C . PHE B 1 789 ? 1.538 -6.422 -23.078 1 97.44 789 PHE B C 1
ATOM 13593 O O . PHE B 1 789 ? 1.209 -6.934 -24.141 1 97.44 789 PHE B O 1
ATOM 13600 N N . GLN B 1 790 ? 0.688 -6.359 -22.109 1 97.62 790 GLN B N 1
ATOM 13601 C CA . GLN B 1 790 ? -0.681 -6.855 -22.203 1 97.62 790 GLN B CA 1
ATOM 13602 C C . GLN B 1 790 ? -1.479 -6.062 -23.234 1 97.62 790 GLN B C 1
ATOM 13604 O O . GLN B 1 790 ? -2.365 -6.605 -23.891 1 97.62 790 GLN B O 1
ATOM 13609 N N . TYR B 1 791 ? -1.212 -4.758 -23.391 1 98.19 791 TYR B N 1
ATOM 13610 C CA . TYR B 1 791 ? -1.927 -3.867 -24.297 1 98.19 791 TYR B CA 1
ATOM 13611 C C . TYR B 1 791 ? -1.3 -3.883 -25.688 1 98.19 791 TYR B C 1
ATOM 13613 O O . TYR B 1 791 ? -2.008 -3.928 -26.688 1 98.19 791 TYR B O 1
ATOM 13621 N N . GLU B 1 792 ? -0.033 -3.967 -25.672 1 97.94 792 GLU B N 1
ATOM 13622 C CA . GLU B 1 792 ? 0.648 -3.902 -26.953 1 97.94 792 GLU B CA 1
ATOM 13623 C C . GLU B 1 792 ? 0.653 -5.266 -27.656 1 97.94 792 GLU B C 1
ATOM 13625 O O . GLU B 1 792 ? 0.663 -5.344 -28.875 1 97.94 792 GLU B O 1
ATOM 13630 N N . GLN B 1 793 ? 0.589 -6.418 -26.781 1 97.44 793 GLN B N 1
ATOM 13631 C CA . GLN B 1 793 ? 0.872 -7.695 -27.438 1 97.44 793 GLN B CA 1
ATOM 13632 C C . GLN B 1 793 ? -0.156 -8.75 -27.031 1 97.44 793 GLN B C 1
ATOM 13634 O O . GLN B 1 793 ? -0.474 -9.641 -27.828 1 97.44 793 GLN B O 1
ATOM 13639 N N . THR B 1 794 ? -0.719 -8.711 -25.844 1 96.31 794 THR B N 1
ATOM 13640 C CA . THR B 1 794 ? -1.38 -9.914 -25.359 1 96.31 794 THR B CA 1
ATOM 13641 C C . THR B 1 794 ? -2.848 -9.641 -25.047 1 96.31 794 THR B C 1
ATOM 13643 O O . THR B 1 794 ? -3.637 -9.344 -25.938 1 96.31 794 THR B O 1
ATOM 13646 N N . GLN B 1 795 ? -3.283 -9.766 -23.875 1 95.5 795 GLN B N 1
ATOM 13647 C CA . GLN B 1 795 ? -4.668 -10.008 -23.484 1 95.5 795 GLN B CA 1
ATOM 13648 C C . GLN B 1 795 ? -5.551 -8.812 -23.828 1 95.5 795 GLN B C 1
ATOM 13650 O O . GLN B 1 795 ? -6.703 -8.984 -24.234 1 95.5 795 GLN B O 1
ATOM 13655 N N . SER B 1 796 ? -5.082 -7.57 -23.766 1 96.94 796 SER B N 1
ATOM 13656 C CA . SER B 1 796 ? -5.902 -6.387 -24.031 1 96.94 796 SER B CA 1
ATOM 13657 C C . SER B 1 796 ? -6.078 -6.152 -25.516 1 96.94 796 SER B C 1
ATOM 13659 O O . SER B 1 796 ? -7.027 -5.484 -25.938 1 96.94 796 SER B O 1
ATOM 13661 N N . ARG B 1 797 ? -5.125 -6.684 -26.297 1 97.5 797 ARG B N 1
ATOM 13662 C CA . ARG B 1 797 ? -5.246 -6.809 -27.734 1 97.5 797 ARG B CA 1
ATOM 13663 C C . ARG B 1 797 ? -5.316 -5.438 -28.406 1 97.5 797 ARG B C 1
ATOM 13665 O O . ARG B 1 797 ? -5.93 -5.289 -29.469 1 97.5 797 ARG B O 1
ATOM 13672 N N . ILE B 1 798 ? -4.773 -4.352 -27.859 1 98.12 798 ILE B N 1
ATOM 13673 C CA . ILE B 1 798 ? -4.828 -3.039 -28.5 1 98.12 798 ILE B CA 1
ATOM 13674 C C . ILE B 1 798 ? -3.895 -3.01 -29.703 1 98.12 798 ILE B C 1
ATOM 13676 O O . ILE B 1 798 ? -4.266 -2.518 -30.766 1 98.12 798 ILE B O 1
ATOM 13680 N N . GLY B 1 799 ? -2.691 -3.518 -29.547 1 97.94 799 GLY B N 1
ATOM 13681 C CA . GLY B 1 799 ? -1.779 -3.666 -30.672 1 97.94 799 GLY B CA 1
ATOM 13682 C C . GLY B 1 799 ? -0.993 -2.404 -30.969 1 97.94 799 GLY B C 1
ATOM 13683 O O . GLY B 1 799 ? -0.61 -2.162 -32.125 1 97.94 799 GLY B O 1
ATOM 13684 N N . GLY B 1 800 ? -0.769 -1.548 -30.016 1 98 800 GLY B N 1
ATOM 13685 C CA . GLY B 1 800 ? 0.015 -0.33 -30.141 1 98 800 GLY B CA 1
ATOM 13686 C C . GLY B 1 800 ? 0.187 0.415 -28.828 1 98 800 GLY B C 1
ATOM 13687 O O . GLY B 1 800 ? -0.43 0.061 -27.828 1 98 800 GLY B O 1
ATOM 13688 N N . THR B 1 801 ? 1.082 1.395 -28.844 1 98.19 801 THR B N 1
ATOM 13689 C CA . THR B 1 801 ? 1.297 2.215 -27.656 1 98.19 801 THR B CA 1
ATOM 13690 C C . THR B 1 801 ? 0.122 3.164 -27.438 1 98.19 801 THR B C 1
ATOM 13692 O O . THR B 1 801 ? -0.748 3.295 -28.297 1 98.19 801 THR B O 1
ATOM 13695 N N . LEU B 1 802 ? 0.064 3.773 -26.25 1 98.19 802 LEU B N 1
ATOM 13696 C CA . LEU B 1 802 ? -0.978 4.738 -25.922 1 98.19 802 LEU B CA 1
ATOM 13697 C C . LEU B 1 802 ? -0.967 5.91 -26.891 1 98.19 802 LEU B C 1
ATOM 13699 O O . LEU B 1 802 ? -2.02 6.465 -27.219 1 98.19 802 LEU B O 1
ATOM 13703 N N . TRP B 1 803 ? 0.154 6.305 -27.5 1 98.38 803 TRP B N 1
ATOM 13704 C CA . TRP B 1 803 ? 0.299 7.488 -28.344 1 98.38 803 TRP B CA 1
ATOM 13705 C C . TRP B 1 803 ? 0.045 7.152 -29.812 1 98.38 803 TRP B C 1
ATOM 13707 O O . TRP B 1 803 ? -0.382 8.008 -30.578 1 98.38 803 TRP B O 1
ATOM 13717 N N . GLU B 1 804 ? 0.21 5.875 -30.172 1 97.94 804 GLU B N 1
ATOM 13718 C CA . GLU B 1 804 ? -0.104 5.41 -31.531 1 97.94 804 GLU B CA 1
ATOM 13719 C C . GLU B 1 804 ? -1.604 5.184 -31.688 1 97.94 804 GLU B C 1
ATOM 13721 O O . GLU B 1 804 ? -2.154 5.422 -32.781 1 97.94 804 GLU B O 1
ATOM 13726 N N . LYS B 1 805 ? -2.234 4.711 -30.578 1 97.88 805 LYS B N 1
ATOM 13727 C CA . LYS B 1 805 ? -3.633 4.305 -30.672 1 97.88 805 LYS B CA 1
ATOM 13728 C C . LYS B 1 805 ? -4.441 4.871 -29.5 1 97.88 805 LYS B C 1
ATOM 13730 O O . LYS B 1 805 ? -5.145 4.133 -28.812 1 97.88 805 LYS B O 1
ATOM 13735 N N . PRO B 1 806 ? -4.375 6.207 -29.266 1 97.19 806 PRO B N 1
ATOM 13736 C CA . PRO B 1 806 ? -5.059 6.785 -28.109 1 97.19 806 PRO B CA 1
ATOM 13737 C C . PRO B 1 806 ? -6.566 6.539 -28.141 1 97.19 806 PRO B C 1
ATOM 13739 O O . PRO B 1 806 ? -7.172 6.309 -27.078 1 97.19 806 PRO B O 1
ATOM 13742 N N . MET B 1 807 ? -7.242 6.531 -29.25 1 97.5 807 MET B N 1
ATOM 13743 C CA . MET B 1 807 ? -8.688 6.367 -29.344 1 97.5 807 MET B CA 1
ATOM 13744 C C . MET B 1 807 ? -9.102 4.938 -29.016 1 97.5 807 MET B C 1
ATOM 13746 O O . MET B 1 807 ? -10.156 4.715 -28.406 1 97.5 807 MET B O 1
ATOM 13750 N N . GLU B 1 808 ? -8.266 3.898 -29.453 1 98.19 808 GLU B N 1
ATOM 13751 C CA . GLU B 1 808 ? -8.539 2.516 -29.078 1 98.19 808 GLU B CA 1
ATOM 13752 C C . GLU B 1 808 ? -8.492 2.338 -27.562 1 98.19 808 GLU B C 1
ATOM 13754 O O . GLU B 1 808 ? -9.32 1.62 -26.984 1 98.19 808 GLU B O 1
ATOM 13759 N N . TYR B 1 809 ? -7.496 3.039 -26.906 1 98.5 809 TYR B N 1
ATOM 13760 C CA . TYR B 1 809 ? -7.41 2.971 -25.453 1 98.5 809 TYR B CA 1
ATOM 13761 C C . TYR B 1 809 ? -8.648 3.574 -24.812 1 98.5 809 TYR B C 1
ATOM 13763 O O . TYR B 1 809 ? -9.195 3.01 -23.859 1 98.5 809 TYR B O 1
ATOM 13771 N N . ILE B 1 810 ? -9.133 4.73 -25.266 1 98 810 ILE B N 1
ATOM 13772 C CA . ILE B 1 810 ? -10.281 5.422 -24.703 1 98 810 ILE B CA 1
ATOM 13773 C C . ILE B 1 810 ? -11.555 4.617 -24.969 1 98 810 ILE B C 1
ATOM 13775 O O . ILE B 1 810 ? -12.352 4.379 -24.062 1 98 810 ILE B O 1
ATOM 13779 N N . GLU B 1 811 ? -11.688 4.051 -26.219 1 97.38 811 GLU B N 1
ATOM 13780 C CA . GLU B 1 811 ? -12.844 3.268 -26.625 1 97.38 811 GLU B CA 1
ATOM 13781 C C . GLU B 1 811 ? -13.031 2.045 -25.734 1 97.38 811 GLU B C 1
ATOM 13783 O O . GLU B 1 811 ? -14.156 1.679 -25.391 1 97.38 811 GLU B O 1
ATOM 13788 N N . ASN B 1 812 ? -11.945 1.448 -25.375 1 98.5 812 ASN B N 1
ATOM 13789 C CA . ASN B 1 812 ? -11.977 0.191 -24.625 1 98.5 812 ASN B CA 1
ATOM 13790 C C . ASN B 1 812 ? -11.922 0.425 -23.125 1 98.5 812 ASN B C 1
ATOM 13792 O O . ASN B 1 812 ? -11.734 -0.517 -22.359 1 98.5 812 ASN B O 1
ATOM 13796 N N . SER B 1 813 ? -12.062 1.705 -22.672 1 98.69 813 SER B N 1
ATOM 13797 C CA . SER B 1 813 ? -12.055 2.035 -21.25 1 98.69 813 SER B CA 1
ATOM 13798 C C . SER B 1 813 ? -13.461 2.328 -20.75 1 98.69 813 SER B C 1
ATOM 13800 O O . SER B 1 813 ? -13.984 3.426 -20.953 1 98.69 813 SER B O 1
ATOM 13802 N N . PRO B 1 814 ? -14.047 1.407 -19.953 1 98.62 814 PRO B N 1
ATOM 13803 C CA . PRO B 1 814 ? -15.391 1.616 -19.391 1 98.62 814 PRO B CA 1
ATOM 13804 C C . PRO B 1 814 ? -15.516 2.939 -18.641 1 98.62 814 PRO B C 1
ATOM 13806 O O . PRO B 1 814 ? -16.594 3.537 -18.625 1 98.62 814 PRO B O 1
ATOM 13809 N N . LEU B 1 815 ? -14.469 3.467 -18.062 1 98.69 815 LEU B N 1
ATOM 13810 C CA . LEU B 1 815 ? -14.484 4.68 -17.25 1 98.69 815 LEU B CA 1
ATOM 13811 C C . LEU B 1 815 ? -15.102 5.84 -18.031 1 98.69 815 LEU B C 1
ATOM 13813 O O . LEU B 1 815 ? -15.906 6.598 -17.484 1 98.69 815 LEU B O 1
ATOM 13817 N N . PHE B 1 816 ? -14.797 6.012 -19.297 1 98.5 816 PHE B N 1
ATOM 13818 C CA . PHE B 1 816 ? -15.188 7.164 -20.109 1 98.5 816 PHE B CA 1
ATOM 13819 C C . PHE B 1 816 ? -16.672 7.098 -20.453 1 98.5 816 PHE B C 1
ATOM 13821 O O . PHE B 1 816 ? -17.234 8.07 -20.953 1 98.5 816 PHE B O 1
ATOM 13828 N N . TYR B 1 817 ? -17.328 5.93 -20.141 1 98.44 817 TYR B N 1
ATOM 13829 C CA . TYR B 1 817 ? -18.75 5.742 -20.453 1 98.44 817 TYR B CA 1
ATOM 13830 C C . TYR B 1 817 ? -19.531 5.355 -19.203 1 98.44 817 TYR B C 1
ATOM 13832 O O . TYR B 1 817 ? -20.609 4.777 -19.281 1 98.44 817 TYR B O 1
ATOM 13840 N N . ALA B 1 818 ? -18.969 5.637 -18.078 1 98.31 818 ALA B N 1
ATOM 13841 C CA . ALA B 1 818 ? -19.578 5.211 -16.812 1 98.31 818 ALA B CA 1
ATOM 13842 C C . ALA B 1 818 ? -20.906 5.906 -16.578 1 98.31 818 ALA B C 1
ATOM 13844 O O . ALA B 1 818 ? -21.766 5.398 -15.852 1 98.31 818 ALA B O 1
ATOM 13845 N N . ASP B 1 819 ? -21.125 7.109 -17.156 1 98.06 819 ASP B N 1
ATOM 13846 C CA . ASP B 1 819 ? -22.375 7.832 -17 1 98.06 819 ASP B CA 1
ATOM 13847 C C . ASP B 1 819 ? -23.516 7.125 -17.75 1 98.06 819 ASP B C 1
ATOM 13849 O O . ASP B 1 819 ? -24.688 7.438 -17.547 1 98.06 819 ASP B O 1
ATOM 13853 N N . GLN B 1 820 ? -23.156 6.039 -18.516 1 98.19 820 GLN B N 1
ATOM 13854 C CA . GLN B 1 820 ? -24.156 5.285 -19.266 1 98.19 820 GLN B CA 1
ATOM 13855 C C . GLN B 1 820 ? -24.531 3.99 -18.547 1 98.19 820 GLN B C 1
ATOM 13857 O O . GLN B 1 820 ? -25.375 3.23 -19.031 1 98.19 820 GLN B O 1
ATOM 13862 N N . VAL B 1 821 ? -23.953 3.688 -17.438 1 98.69 821 VAL B N 1
ATOM 13863 C CA . VAL B 1 821 ? -24.203 2.457 -16.703 1 98.69 821 VAL B CA 1
ATOM 13864 C C . VAL B 1 821 ? -25.453 2.621 -15.844 1 98.69 821 VAL B C 1
ATOM 13866 O O . VAL B 1 821 ? -25.516 3.508 -14.992 1 98.69 821 VAL B O 1
ATOM 13869 N N . HIS B 1 822 ? -26.422 1.833 -16.031 1 98.44 822 HIS B N 1
ATOM 13870 C CA . HIS B 1 822 ? -27.641 1.839 -15.242 1 98.44 822 HIS B CA 1
ATOM 13871 C C . HIS B 1 822 ? -27.766 0.566 -14.414 1 98.44 822 HIS B C 1
ATOM 13873 O O . HIS B 1 822 ? -28.516 0.532 -13.43 1 98.44 822 HIS B O 1
ATOM 13879 N N . THR B 1 823 ? -27.031 -0.499 -14.766 1 98.62 823 THR B N 1
ATOM 13880 C CA . THR B 1 823 ? -27.031 -1.789 -14.086 1 98.62 823 THR B CA 1
ATOM 13881 C C . THR B 1 823 ? -26.328 -1.695 -12.734 1 98.62 823 THR B C 1
ATOM 13883 O O . THR B 1 823 ? -25.203 -1.199 -12.656 1 98.62 823 THR B O 1
ATOM 13886 N N . PRO B 1 824 ? -26.984 -2.162 -11.57 1 98.62 824 PRO B N 1
ATOM 13887 C CA . PRO B 1 824 ? -26.25 -2.266 -10.312 1 98.62 824 PRO B CA 1
ATOM 13888 C C . PRO B 1 824 ? -25.031 -3.17 -10.406 1 98.62 824 PRO B C 1
ATOM 13890 O O . PRO B 1 824 ? -25.062 -4.203 -11.086 1 98.62 824 PRO B O 1
ATOM 13893 N N . VAL B 1 825 ? -23.938 -2.785 -9.711 1 98.81 825 VAL B N 1
ATOM 13894 C CA . VAL B 1 825 ? -22.672 -3.484 -9.93 1 98.81 825 VAL B CA 1
ATOM 13895 C C . VAL B 1 825 ? -22.062 -3.867 -8.578 1 98.81 825 VAL B C 1
ATOM 13897 O O . VAL B 1 825 ? -22 -3.043 -7.668 1 98.81 825 VAL B O 1
ATOM 13900 N N . LEU B 1 826 ? -21.672 -5.102 -8.391 1 98.81 826 LEU B N 1
ATOM 13901 C CA . LEU B 1 826 ? -20.812 -5.562 -7.305 1 98.81 826 LEU B CA 1
ATOM 13902 C C . LEU B 1 826 ? -19.375 -5.746 -7.785 1 98.81 826 LEU B C 1
ATOM 13904 O O . LEU B 1 826 ? -19.109 -6.562 -8.672 1 98.81 826 LEU B O 1
ATOM 13908 N N . ILE B 1 827 ? -18.469 -4.969 -7.258 1 98.81 827 ILE B N 1
ATOM 13909 C CA . ILE B 1 827 ? -17.047 -5.035 -7.621 1 98.81 827 ILE B CA 1
ATOM 13910 C C . ILE B 1 827 ? -16.25 -5.688 -6.492 1 98.81 827 ILE B C 1
ATOM 13912 O O . ILE B 1 827 ? -16.484 -5.395 -5.316 1 98.81 827 ILE B O 1
ATOM 13916 N N . MET B 1 828 ? -15.453 -6.656 -6.77 1 98.44 828 MET B N 1
ATOM 13917 C CA . MET B 1 828 ? -14.43 -7.145 -5.848 1 98.44 828 MET B CA 1
ATOM 13918 C C . MET B 1 828 ? -13.031 -6.809 -6.352 1 98.44 828 MET B C 1
ATOM 13920 O O . MET B 1 828 ? -12.688 -7.129 -7.492 1 98.44 828 MET B O 1
ATOM 13924 N N . HIS B 1 829 ? -12.203 -6.109 -5.648 1 98.56 829 HIS B N 1
ATOM 13925 C CA . HIS B 1 829 ? -10.828 -5.762 -5.992 1 98.56 829 HIS B CA 1
ATOM 13926 C C . HIS B 1 829 ? -9.977 -5.598 -4.738 1 98.56 829 HIS B C 1
ATOM 13928 O O . HIS B 1 829 ? -10.172 -4.664 -3.963 1 98.56 829 HIS B O 1
ATOM 13934 N N . ASN B 1 830 ? -8.953 -6.422 -4.586 1 98.31 830 ASN B N 1
ATOM 13935 C CA . ASN B 1 830 ? -8.258 -6.551 -3.309 1 98.31 830 ASN B CA 1
ATOM 13936 C C . ASN B 1 830 ? -7.016 -5.664 -3.25 1 98.31 830 ASN B C 1
ATOM 13938 O O . ASN B 1 830 ? -6.387 -5.406 -4.277 1 98.31 830 ASN B O 1
ATOM 13942 N N . ASP B 1 831 ? -6.609 -5.238 -2.102 1 97.12 831 ASP B N 1
ATOM 13943 C CA . ASP B 1 831 ? -5.641 -4.16 -1.912 1 97.12 831 ASP B CA 1
ATOM 13944 C C . ASP B 1 831 ? -4.219 -4.648 -2.176 1 97.12 831 ASP B C 1
ATOM 13946 O O . ASP B 1 831 ? -3.299 -3.842 -2.318 1 97.12 831 ASP B O 1
ATOM 13950 N N . GLU B 1 832 ? -3.98 -5.965 -2.291 1 96.94 832 GLU B N 1
ATOM 13951 C CA . GLU B 1 832 ? -2.656 -6.477 -2.627 1 96.94 832 GLU B CA 1
ATOM 13952 C C . GLU B 1 832 ? -2.684 -7.266 -3.934 1 96.94 832 GLU B C 1
ATOM 13954 O O . GLU B 1 832 ? -1.91 -8.203 -4.113 1 96.94 832 GLU B O 1
ATOM 13959 N N . ASP B 1 833 ? -3.639 -6.926 -4.75 1 98.06 833 ASP B N 1
ATOM 13960 C CA . ASP B 1 833 ? -3.717 -7.559 -6.062 1 98.06 833 ASP B CA 1
ATOM 13961 C C . ASP B 1 833 ? -2.412 -7.383 -6.836 1 98.06 833 ASP B C 1
ATOM 13963 O O . ASP B 1 833 ? -2.053 -6.262 -7.211 1 98.06 833 ASP B O 1
ATOM 13967 N N . GLY B 1 834 ? -1.742 -8.5 -7.148 1 97.25 834 GLY B N 1
ATOM 13968 C CA . GLY B 1 834 ? -0.448 -8.469 -7.809 1 97.25 834 GLY B CA 1
ATOM 13969 C C . GLY B 1 834 ? -0.55 -8.484 -9.32 1 97.25 834 GLY B C 1
ATOM 13970 O O . GLY B 1 834 ? 0.451 -8.312 -10.023 1 97.25 834 GLY B O 1
ATOM 13971 N N . ALA B 1 835 ? -1.773 -8.648 -9.906 1 97.25 835 ALA B N 1
ATOM 13972 C CA . ALA B 1 835 ? -1.955 -8.75 -11.352 1 97.25 835 ALA B CA 1
ATOM 13973 C C . ALA B 1 835 ? -2.52 -7.457 -11.93 1 97.25 835 ALA B C 1
ATOM 13975 O O . ALA B 1 835 ? -2.029 -6.953 -12.945 1 97.25 835 ALA B O 1
ATOM 13976 N N . VAL B 1 836 ? -3.592 -6.914 -11.367 1 97.38 836 VAL B N 1
ATOM 13977 C CA . VAL B 1 836 ? -4.242 -5.66 -11.742 1 97.38 836 VAL B CA 1
ATOM 13978 C C . VAL B 1 836 ? -4.262 -4.711 -10.547 1 97.38 836 VAL B C 1
ATOM 13980 O O . VAL B 1 836 ? -4.898 -4.996 -9.523 1 97.38 836 VAL B O 1
ATOM 13983 N N . PRO B 1 837 ? -3.555 -3.543 -10.641 1 94.25 837 PRO B N 1
ATOM 13984 C CA . PRO B 1 837 ? -3.631 -2.623 -9.508 1 94.25 837 PRO B CA 1
ATOM 13985 C C . PRO B 1 837 ? -5.07 -2.283 -9.117 1 94.25 837 PRO B C 1
ATOM 13987 O O . PRO B 1 837 ? -5.875 -1.922 -9.977 1 94.25 837 PRO B O 1
ATOM 13990 N N . TRP B 1 838 ? -5.434 -2.404 -7.797 1 96.94 838 TRP B N 1
ATOM 13991 C CA . TRP B 1 838 ? -6.816 -2.266 -7.344 1 96.94 838 TRP B CA 1
ATOM 13992 C C . TRP B 1 838 ? -7.309 -0.837 -7.535 1 96.94 838 TRP B C 1
ATOM 13994 O O . TRP B 1 838 ? -8.508 -0.57 -7.43 1 96.94 838 TRP B O 1
ATOM 14004 N N . TYR B 1 839 ? -6.395 0.137 -7.906 1 96.81 839 TYR B N 1
ATOM 14005 C CA . TYR B 1 839 ? -6.809 1.488 -8.266 1 96.81 839 TYR B CA 1
ATOM 14006 C C . TYR B 1 839 ? -7.793 1.464 -9.43 1 96.81 839 TYR B C 1
ATOM 14008 O O . TYR B 1 839 ? -8.641 2.352 -9.555 1 96.81 839 TYR B O 1
ATOM 14016 N N . GLN B 1 840 ? -7.684 0.439 -10.281 1 98.25 840 GLN B N 1
ATOM 14017 C CA . GLN B 1 840 ? -8.648 0.285 -11.367 1 98.25 840 GLN B CA 1
ATOM 14018 C C . GLN B 1 840 ? -10.055 0.08 -10.828 1 98.25 840 GLN B C 1
ATOM 14020 O O . GLN B 1 840 ? -11.016 0.64 -11.359 1 98.25 840 GLN B O 1
ATOM 14025 N N . GLY B 1 841 ? -10.172 -0.761 -9.742 1 98.5 841 GLY B N 1
ATOM 14026 C CA . GLY B 1 841 ? -11.461 -0.931 -9.094 1 98.5 841 GLY B CA 1
ATOM 14027 C C . GLY B 1 841 ? -11.961 0.334 -8.422 1 98.5 841 GLY B C 1
ATOM 14028 O O . GLY B 1 841 ? -13.156 0.633 -8.469 1 98.5 841 GLY B O 1
ATOM 14029 N N . ILE B 1 842 ? -11.086 1.175 -7.836 1 98.31 842 ILE B N 1
ATOM 14030 C CA . ILE B 1 842 ? -11.43 2.426 -7.172 1 98.31 842 ILE B CA 1
ATOM 14031 C C . ILE B 1 842 ? -11.938 3.434 -8.195 1 98.31 842 ILE B C 1
ATOM 14033 O O . ILE B 1 842 ? -12.977 4.07 -7.988 1 98.31 842 ILE B O 1
ATOM 14037 N N . GLU B 1 843 ? -11.203 3.555 -9.352 1 98.12 843 GLU B N 1
ATOM 14038 C CA . GLU B 1 843 ? -11.633 4.465 -10.414 1 98.12 843 GLU B CA 1
ATOM 14039 C C . GLU B 1 843 ? -13.047 4.137 -10.875 1 98.12 843 GLU B C 1
ATOM 14041 O O . GLU B 1 843 ? -13.867 5.035 -11.055 1 98.12 843 GLU B O 1
ATOM 14046 N N . PHE B 1 844 ? -13.328 2.871 -11.062 1 98.56 844 PHE B N 1
ATOM 14047 C CA . PHE B 1 844 ? -14.641 2.451 -11.555 1 98.56 844 PHE B CA 1
ATOM 14048 C C . PHE B 1 844 ? -15.719 2.713 -10.516 1 98.56 844 PHE B C 1
ATOM 14050 O O . PHE B 1 844 ? -16.75 3.316 -10.82 1 98.56 844 PHE B O 1
ATOM 14057 N N . PHE B 1 845 ? -15.484 2.354 -9.25 1 98.75 845 PHE B N 1
ATOM 14058 C CA . PHE B 1 845 ? -16.453 2.539 -8.172 1 98.75 845 PHE B CA 1
ATOM 14059 C C . PHE B 1 845 ? -16.797 4.016 -8 1 98.75 845 PHE B C 1
ATOM 14061 O O . PHE B 1 845 ? -17.969 4.379 -7.906 1 98.75 845 PHE B O 1
ATOM 14068 N N . MET B 1 846 ? -15.766 4.812 -7.906 1 98.31 846 MET B N 1
ATOM 14069 C CA . MET B 1 846 ? -15.984 6.238 -7.684 1 98.31 846 MET B CA 1
ATOM 14070 C C . MET B 1 846 ? -16.766 6.855 -8.836 1 98.31 846 MET B C 1
ATOM 14072 O O . MET B 1 846 ? -17.562 7.77 -8.633 1 98.31 846 MET B O 1
ATOM 14076 N N . ALA B 1 847 ? -16.484 6.41 -10.094 1 98.56 847 ALA B N 1
ATOM 14077 C CA . ALA B 1 847 ? -17.25 6.883 -11.242 1 98.56 847 ALA B CA 1
ATOM 14078 C C . ALA B 1 847 ? -18.734 6.523 -11.109 1 98.56 847 ALA B C 1
ATOM 14080 O O . ALA B 1 847 ? -19.609 7.359 -11.359 1 98.56 847 ALA B O 1
ATOM 14081 N N . LEU B 1 848 ? -19.016 5.27 -10.734 1 98.62 848 LEU B N 1
ATOM 14082 C CA . LEU B 1 848 ? -20.391 4.824 -10.555 1 98.62 848 LEU B CA 1
ATOM 14083 C C . LEU B 1 848 ? -21.078 5.609 -9.438 1 98.62 848 LEU B C 1
ATOM 14085 O O . LEU B 1 848 ? -22.203 6.074 -9.609 1 98.62 848 LEU B O 1
ATOM 14089 N N . LYS B 1 849 ? -20.359 5.809 -8.281 1 97.62 849 LYS B N 1
ATOM 14090 C CA . LYS B 1 849 ? -20.906 6.59 -7.18 1 97.62 849 LYS B CA 1
ATOM 14091 C C . LYS B 1 849 ? -21.219 8.023 -7.613 1 97.62 849 LYS B C 1
ATOM 14093 O O . LYS B 1 849 ? -22.266 8.562 -7.289 1 97.62 849 LYS B O 1
ATOM 14098 N N . ARG B 1 850 ? -20.266 8.68 -8.344 1 97.69 850 ARG B N 1
ATOM 14099 C CA . ARG B 1 850 ? -20.453 10.047 -8.812 1 97.69 850 ARG B CA 1
ATOM 14100 C C . ARG B 1 850 ? -21.703 10.172 -9.672 1 97.69 850 ARG B C 1
ATOM 14102 O O . ARG B 1 850 ? -22.391 11.195 -9.641 1 97.69 850 ARG B O 1
ATOM 14109 N N . ASN B 1 851 ? -22.047 9.141 -10.445 1 97.56 851 ASN B N 1
ATOM 14110 C CA . ASN B 1 851 ? -23.203 9.125 -11.328 1 97.56 851 ASN B CA 1
ATOM 14111 C C . ASN B 1 851 ? -24.422 8.523 -10.648 1 97.56 851 ASN B C 1
ATOM 14113 O O . ASN B 1 851 ? -25.453 8.281 -11.305 1 97.56 851 ASN B O 1
ATOM 14117 N N . ARG B 1 852 ? -24.328 8.188 -9.391 1 96.44 852 ARG B N 1
ATOM 14118 C CA . ARG B 1 852 ? -25.406 7.707 -8.539 1 96.44 852 ARG B CA 1
ATOM 14119 C C . ARG B 1 852 ? -25.938 6.359 -9.023 1 96.44 852 ARG B C 1
ATOM 14121 O O . ARG B 1 852 ? -27.141 6.105 -8.977 1 96.44 852 ARG B O 1
ATOM 14128 N N . THR B 1 853 ? -25.062 5.539 -9.641 1 98 853 THR B N 1
ATOM 14129 C CA . THR B 1 853 ? -25.375 4.148 -9.953 1 98 853 THR B CA 1
ATOM 14130 C C . THR B 1 853 ? -25.109 3.25 -8.742 1 98 853 THR B C 1
ATOM 14132 O O . THR B 1 853 ? -24.031 3.277 -8.164 1 98 853 THR B O 1
ATOM 14135 N N . PRO B 1 854 ? -26.125 2.42 -8.32 1 98.25 854 PRO B N 1
ATOM 14136 C CA . PRO B 1 854 ? -25.875 1.519 -7.195 1 98.25 854 PRO B CA 1
ATOM 14137 C C . PRO B 1 854 ? -24.656 0.632 -7.406 1 98.25 854 PRO B C 1
ATOM 14139 O O . PRO B 1 854 ? -24.547 -0.037 -8.438 1 98.25 854 PRO B O 1
ATOM 14142 N N . ALA B 1 855 ? -23.75 0.695 -6.496 1 98.56 855 ALA B N 1
ATOM 14143 C CA . ALA B 1 855 ? -22.5 -0.056 -6.613 1 98.56 855 ALA B CA 1
ATOM 14144 C C . ALA B 1 855 ? -21.906 -0.343 -5.242 1 98.56 855 ALA B C 1
ATOM 14146 O O . ALA B 1 855 ? -22.078 0.437 -4.301 1 98.56 855 ALA B O 1
ATOM 14147 N N . TRP B 1 856 ? -21.266 -1.441 -5.082 1 98.69 856 TRP B N 1
ATOM 14148 C CA . TRP B 1 856 ? -20.5 -1.85 -3.902 1 98.69 856 TRP B CA 1
ATOM 14149 C C . TRP B 1 856 ? -19.125 -2.357 -4.293 1 98.69 856 TRP B C 1
ATOM 14151 O O . TRP B 1 856 ? -18.969 -3.068 -5.289 1 98.69 856 TRP B O 1
ATOM 14161 N N . LEU B 1 857 ? -18.062 -1.923 -3.637 1 98.75 857 LEU B N 1
ATOM 14162 C CA . LEU B 1 857 ? -16.703 -2.42 -3.803 1 98.75 857 LEU B CA 1
ATOM 14163 C C . LEU B 1 857 ? -16.25 -3.199 -2.572 1 98.75 857 LEU B C 1
ATOM 14165 O O . LEU B 1 857 ? -16.172 -2.645 -1.474 1 98.75 857 LEU B O 1
ATOM 14169 N N . LEU B 1 858 ? -16.109 -4.508 -2.705 1 98.69 858 LEU B N 1
ATOM 14170 C CA . LEU B 1 858 ? -15.547 -5.375 -1.673 1 98.69 858 LEU B CA 1
ATOM 14171 C C . LEU B 1 858 ? -14.023 -5.395 -1.743 1 98.69 858 LEU B C 1
ATOM 14173 O O . LEU B 1 858 ? -13.445 -5.742 -2.777 1 98.69 858 LEU B O 1
ATOM 14177 N N . VAL B 1 859 ? -13.312 -4.961 -0.674 1 98.5 859 VAL B N 1
ATOM 14178 C CA . VAL B 1 859 ? -11.859 -4.984 -0.598 1 98.5 859 VAL B CA 1
ATOM 14179 C C . VAL B 1 859 ? -11.414 -5.918 0.524 1 98.5 859 VAL B C 1
ATOM 14181 O O . VAL B 1 859 ? -11.43 -5.539 1.697 1 98.5 859 VAL B O 1
ATOM 14184 N N . TYR B 1 860 ? -11.102 -7.137 0.178 1 98.38 860 TYR B N 1
ATOM 14185 C CA . TYR B 1 860 ? -10.492 -8.031 1.155 1 98.38 860 TYR B CA 1
ATOM 14186 C C . TYR B 1 860 ? -9.039 -7.652 1.411 1 98.38 860 TYR B C 1
ATOM 14188 O O . TYR B 1 860 ? -8.242 -7.543 0.474 1 98.38 860 TYR B O 1
ATOM 14196 N N . ASN B 1 861 ? -8.672 -7.438 2.666 1 97.19 861 ASN B N 1
ATOM 14197 C CA . ASN B 1 861 ? -7.371 -6.871 3.023 1 97.19 861 ASN B CA 1
ATOM 14198 C C . ASN B 1 861 ? -6.281 -7.938 3.031 1 97.19 861 ASN B C 1
ATOM 14200 O O . ASN B 1 861 ? -6.477 -9.031 3.57 1 97.19 861 ASN B O 1
ATOM 14204 N N . GLY B 1 862 ? -5.141 -7.598 2.434 1 96.12 862 GLY B N 1
ATOM 14205 C CA . GLY B 1 862 ? -4.008 -8.508 2.367 1 96.12 862 GLY B CA 1
ATOM 14206 C C . GLY B 1 862 ? -4.207 -9.641 1.381 1 96.12 862 GLY B C 1
ATOM 14207 O O . GLY B 1 862 ? -3.572 -10.688 1.498 1 96.12 862 GLY B O 1
ATOM 14208 N N . GLU B 1 863 ? -5.188 -9.547 0.492 1 97.81 863 GLU B N 1
ATOM 14209 C CA . GLU B 1 863 ? -5.508 -10.602 -0.47 1 97.81 863 GLU B CA 1
ATOM 14210 C C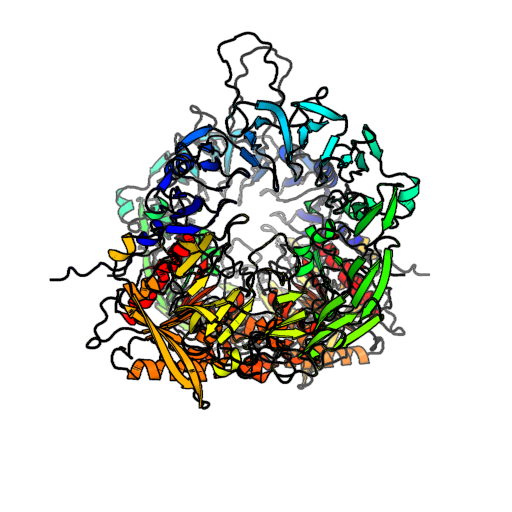 . GLU B 1 863 ? -5.023 -10.234 -1.87 1 97.81 863 GLU B C 1
ATOM 14212 O O . GLU B 1 863 ? -4.883 -9.047 -2.195 1 97.81 863 GLU B O 1
ATOM 14217 N N . ASP B 1 864 ? -4.699 -11.18 -2.695 1 97.31 864 ASP B N 1
ATOM 14218 C CA . ASP B 1 864 ? -4.113 -11.055 -4.027 1 97.31 864 ASP B CA 1
ATOM 14219 C C . ASP B 1 864 ? -5.199 -10.898 -5.09 1 97.31 864 ASP B C 1
ATOM 14221 O O . ASP B 1 864 ? -6.301 -10.43 -4.801 1 97.31 864 ASP B O 1
ATOM 14225 N N . HIS B 1 865 ? -4.902 -11.086 -6.406 1 97.56 865 HIS B N 1
ATOM 14226 C CA . HIS B 1 865 ? -5.766 -10.969 -7.574 1 97.56 865 HIS B CA 1
ATOM 14227 C C . HIS B 1 865 ? -7.008 -11.844 -7.43 1 97.56 865 HIS B C 1
ATOM 14229 O O . HIS B 1 865 ? -8.117 -11.414 -7.77 1 97.56 865 HIS B O 1
ATOM 14235 N N . ASN B 1 866 ? -6.773 -13.07 -7.004 1 98.19 866 ASN B N 1
ATOM 14236 C CA . ASN B 1 866 ? -7.785 -14.008 -6.516 1 98.19 866 ASN B CA 1
ATOM 14237 C C . ASN B 1 866 ? -7.605 -14.297 -5.027 1 98.19 866 ASN B C 1
ATOM 14239 O O . ASN B 1 866 ? -6.484 -14.297 -4.523 1 98.19 866 ASN B O 1
ATOM 14243 N N . LEU B 1 867 ? -8.734 -14.453 -4.297 1 98.19 867 LEU B N 1
ATOM 14244 C CA . LEU B 1 867 ? -8.664 -14.703 -2.861 1 98.19 867 LEU B CA 1
ATOM 14245 C C . LEU B 1 867 ? -7.898 -15.992 -2.572 1 98.19 867 LEU B C 1
ATOM 14247 O O . LEU B 1 867 ? -8.18 -17.031 -3.172 1 98.19 867 LEU B O 1
ATOM 14251 N N . ARG B 1 868 ? -6.949 -15.938 -1.694 1 97.38 868 ARG B N 1
ATOM 14252 C CA . ARG B 1 868 ? -6.137 -17.078 -1.306 1 97.38 868 ARG B CA 1
ATOM 14253 C C . ARG B 1 868 ? -6.664 -17.719 -0.022 1 97.38 868 ARG B C 1
ATOM 14255 O O . ARG B 1 868 ? -6.664 -18.938 0.118 1 97.38 868 ARG B O 1
ATOM 14262 N N . LEU B 1 869 ? -7.164 -16.891 0.872 1 96.31 869 LEU B N 1
ATOM 14263 C CA . LEU B 1 869 ? -7.582 -17.359 2.186 1 96.31 869 LEU B CA 1
ATOM 14264 C C . LEU B 1 869 ? -9.016 -17.891 2.143 1 96.31 869 LEU B C 1
ATOM 14266 O O . LEU B 1 869 ? -9.922 -17.188 1.677 1 96.31 869 LEU B O 1
ATOM 14270 N N . ARG B 1 870 ? -9.203 -19.078 2.617 1 96.44 870 ARG B N 1
ATOM 14271 C CA . ARG B 1 870 ? -10.492 -19.766 2.547 1 96.44 870 ARG B CA 1
ATOM 14272 C C . ARG B 1 870 ? -11.586 -18.953 3.227 1 96.44 870 ARG B C 1
ATOM 14274 O O . ARG B 1 870 ? -12.727 -18.922 2.752 1 96.44 870 ARG B O 1
ATOM 14281 N N . LYS B 1 871 ? -11.336 -18.281 4.473 1 96.44 871 LYS B N 1
ATOM 14282 C CA . LYS B 1 871 ? -12.328 -17.484 5.191 1 96.44 871 LYS B CA 1
ATOM 14283 C C . LYS B 1 871 ? -12.906 -16.391 4.293 1 96.44 871 LYS B C 1
ATOM 14285 O O . LYS B 1 871 ? -14.117 -16.156 4.301 1 96.44 871 LYS B O 1
ATOM 14290 N N . ASN B 1 872 ? -12.047 -15.734 3.533 1 98.25 872 ASN B N 1
ATOM 14291 C CA . ASN B 1 872 ? -12.484 -14.68 2.627 1 98.25 872 ASN B CA 1
ATOM 14292 C C . ASN B 1 872 ? -13.258 -15.242 1.439 1 98.25 872 ASN B C 1
ATOM 14294 O O . ASN B 1 872 ? -14.211 -14.625 0.959 1 98.25 872 ASN B O 1
ATOM 14298 N N . ARG B 1 873 ? -12.82 -16.453 0.887 1 98.12 873 ARG B N 1
ATOM 14299 C CA . ARG B 1 873 ? -13.539 -17.125 -0.198 1 98.12 873 ARG B CA 1
ATOM 14300 C C . ARG B 1 873 ? -14.961 -17.484 0.224 1 98.12 873 ARG B C 1
ATOM 14302 O O . ARG B 1 873 ? -15.906 -17.312 -0.551 1 98.12 873 ARG B O 1
ATOM 14309 N N . LYS B 1 874 ? -15.102 -18 1.438 1 97.75 874 LYS B N 1
ATOM 14310 C CA . LYS B 1 874 ? -16.438 -18.297 1.958 1 97.75 874 LYS B CA 1
ATOM 14311 C C . LYS B 1 874 ? -17.297 -17.047 2.033 1 97.75 874 LYS B C 1
ATOM 14313 O O . LYS B 1 874 ? -18.453 -17.062 1.631 1 97.75 874 LYS B O 1
ATOM 14318 N N . ASP B 1 875 ? -16.703 -15.953 2.596 1 98.19 875 ASP B N 1
ATOM 14319 C CA . ASP B 1 875 ? -17.422 -14.688 2.709 1 98.19 875 ASP B CA 1
ATOM 14320 C C . ASP B 1 875 ? -17.891 -14.195 1.34 1 98.19 875 ASP B C 1
ATOM 14322 O O . ASP B 1 875 ? -19.078 -13.883 1.16 1 98.19 875 ASP B O 1
ATOM 14326 N N . LEU B 1 876 ? -17 -14.164 0.355 1 98.5 876 LEU B N 1
ATOM 14327 C CA . LEU B 1 876 ? -17.359 -13.711 -0.986 1 98.5 876 LEU B CA 1
ATOM 14328 C C . LEU B 1 876 ? -18.484 -14.562 -1.562 1 98.5 876 LEU B C 1
ATOM 14330 O O . LEU B 1 876 ? -19.406 -14.039 -2.197 1 98.5 876 LEU B O 1
ATOM 14334 N N . SER B 1 877 ? -18.359 -15.891 -1.394 1 98.44 877 SER B N 1
ATOM 14335 C CA . SER B 1 877 ? -19.375 -16.797 -1.932 1 98.44 877 SER B CA 1
ATOM 14336 C C . SER B 1 877 ? -20.766 -16.469 -1.378 1 98.44 877 SER B C 1
ATOM 14338 O O . SER B 1 877 ? -21.75 -16.469 -2.115 1 98.44 877 SER B O 1
ATOM 14340 N N . ILE B 1 878 ? -20.812 -16.141 -0.089 1 98.31 878 ILE B N 1
ATOM 14341 C CA . ILE B 1 878 ? -22.078 -15.789 0.541 1 98.31 878 ILE B CA 1
ATOM 14342 C C . ILE B 1 878 ? -22.594 -14.469 -0.039 1 98.31 878 ILE B C 1
ATOM 14344 O O . ILE B 1 878 ? -23.75 -14.367 -0.449 1 98.31 878 ILE B O 1
ATOM 14348 N N . ARG B 1 879 ? -21.766 -13.484 -0.185 1 98.25 879 ARG B N 1
ATOM 14349 C CA . ARG B 1 879 ? -22.172 -12.156 -0.633 1 98.25 879 ARG B CA 1
ATOM 14350 C C . ARG B 1 879 ? -22.547 -12.164 -2.109 1 98.25 879 ARG B C 1
ATOM 14352 O O . ARG B 1 879 ? -23.484 -11.477 -2.516 1 98.25 879 ARG B O 1
ATOM 14359 N N . LEU B 1 880 ? -21.812 -12.938 -2.939 1 98.06 880 LEU B N 1
ATOM 14360 C CA . LEU B 1 880 ? -22.172 -13.086 -4.348 1 98.06 880 LEU B CA 1
ATOM 14361 C C . LEU B 1 880 ? -23.578 -13.664 -4.496 1 98.06 880 LEU B C 1
ATOM 14363 O O . LEU B 1 880 ? -24.391 -13.148 -5.27 1 98.06 880 LEU B O 1
ATOM 14367 N N . SER B 1 881 ? -23.844 -14.727 -3.732 1 98.25 881 SER B N 1
ATOM 14368 C CA . SER B 1 881 ? -25.156 -15.352 -3.809 1 98.25 881 SER B CA 1
ATOM 14369 C C . SER B 1 881 ? -26.25 -14.406 -3.318 1 98.25 881 SER B C 1
ATOM 14371 O O . SER B 1 881 ? -27.312 -14.32 -3.926 1 98.25 881 SER B O 1
ATOM 14373 N N . GLN B 1 882 ? -25.984 -13.625 -2.209 1 98.44 882 GLN B N 1
ATOM 14374 C CA . GLN B 1 882 ? -26.969 -12.695 -1.667 1 98.44 882 GLN B CA 1
ATOM 14375 C C . GLN B 1 882 ? -27.266 -11.578 -2.656 1 98.44 882 GLN B C 1
ATOM 14377 O O . GLN B 1 882 ? -28.422 -11.195 -2.84 1 98.44 882 GLN B O 1
ATOM 14382 N N . PHE B 1 883 ? -26.281 -11.039 -3.301 1 98.44 883 PHE B N 1
ATOM 14383 C CA . PHE B 1 883 ? -26.422 -9.945 -4.258 1 98.44 883 PHE B CA 1
ATOM 14384 C C . PHE B 1 883 ? -27.297 -10.359 -5.438 1 98.44 883 PHE B C 1
ATOM 14386 O O . PHE B 1 883 ? -28.25 -9.672 -5.785 1 98.44 883 PHE B O 1
ATOM 14393 N N . PHE B 1 884 ? -26.984 -11.516 -6.066 1 98.81 884 PHE B N 1
ATOM 14394 C CA . PHE B 1 884 ? -27.719 -11.945 -7.254 1 98.81 884 PHE B CA 1
ATOM 14395 C C . PHE B 1 884 ? -29.094 -12.453 -6.879 1 98.81 884 PHE B C 1
ATOM 14397 O O . PHE B 1 884 ? -30.062 -12.289 -7.641 1 98.81 884 PHE B O 1
ATOM 14404 N N . ASP B 1 885 ? -29.281 -13.141 -5.676 1 98.62 885 ASP B N 1
ATOM 14405 C CA . ASP B 1 885 ? -30.594 -13.547 -5.219 1 98.62 885 ASP B CA 1
ATOM 14406 C C . ASP B 1 885 ? -31.516 -12.336 -5.035 1 98.62 885 ASP B C 1
ATOM 14408 O O . ASP B 1 885 ? -32.719 -12.398 -5.352 1 98.62 885 ASP B O 1
ATOM 14412 N N . TYR B 1 886 ? -30.953 -11.227 -4.477 1 98.44 886 TYR B N 1
ATOM 14413 C CA . TYR B 1 886 ? -31.734 -10.008 -4.289 1 98.44 886 TYR B CA 1
ATOM 14414 C C . TYR B 1 886 ? -32.25 -9.477 -5.621 1 98.44 886 TYR B C 1
ATOM 14416 O O . TYR B 1 886 ? -33.438 -9.227 -5.777 1 98.44 886 TYR B O 1
ATOM 14424 N N . TYR B 1 887 ? -31.438 -9.367 -6.629 1 98.44 887 TYR B N 1
ATOM 14425 C CA . TYR B 1 887 ? -31.797 -8.688 -7.871 1 98.44 887 TYR B CA 1
ATOM 14426 C C . TYR B 1 887 ? -32.562 -9.625 -8.805 1 98.44 887 TYR B C 1
ATOM 14428 O O . TYR B 1 887 ? -33.469 -9.195 -9.531 1 98.44 887 TYR B O 1
ATOM 14436 N N . LEU B 1 888 ? -32.219 -10.969 -8.773 1 98.62 888 LEU B N 1
ATOM 14437 C CA . LEU B 1 888 ? -32.781 -11.844 -9.812 1 98.62 888 LEU B CA 1
ATOM 14438 C C . LEU B 1 888 ? -33.938 -12.672 -9.273 1 98.62 888 LEU B C 1
ATOM 14440 O O . LEU B 1 888 ? -34.812 -13.086 -10.031 1 98.62 888 LEU B O 1
ATOM 14444 N N . LYS B 1 889 ? -34 -12.898 -7.973 1 97.94 889 LYS B N 1
ATOM 14445 C CA . LYS B 1 889 ? -35.031 -13.773 -7.418 1 97.94 889 LYS B CA 1
ATOM 14446 C C . LYS B 1 889 ? -35.906 -13.016 -6.445 1 97.94 889 LYS B C 1
ATOM 14448 O O . LYS B 1 889 ? -36.812 -13.602 -5.844 1 97.94 889 LYS B O 1
ATOM 14453 N N . GLY B 1 890 ? -35.594 -11.758 -6.188 1 97 890 GLY B N 1
ATOM 14454 C CA . GLY B 1 890 ? -36.438 -10.945 -5.336 1 97 890 GLY B CA 1
ATOM 14455 C C . GLY B 1 890 ? -36.219 -11.203 -3.855 1 97 890 GLY B C 1
ATOM 14456 O O . GLY B 1 890 ? -37.062 -10.859 -3.029 1 97 890 GLY B O 1
ATOM 14457 N N . ALA B 1 891 ? -35.125 -11.82 -3.449 1 97.44 891 ALA B N 1
ATOM 14458 C CA . ALA B 1 891 ? -34.781 -11.992 -2.037 1 97.44 891 ALA B CA 1
ATOM 14459 C C . ALA B 1 891 ? -34.594 -10.641 -1.351 1 97.44 891 ALA B C 1
ATOM 14461 O O . ALA B 1 891 ? -34.25 -9.648 -2 1 97.44 891 ALA B O 1
ATOM 14462 N N . PRO B 1 892 ? -34.844 -10.555 -0.041 1 97.38 892 PRO B N 1
ATOM 14463 C CA . PRO B 1 892 ? -34.562 -9.297 0.653 1 97.38 892 PRO B CA 1
ATOM 14464 C C . PRO B 1 892 ? -33.094 -8.883 0.577 1 97.38 892 PRO B C 1
ATOM 14466 O O . PRO B 1 892 ? -32.219 -9.742 0.524 1 97.38 892 PRO B O 1
ATOM 14469 N N . ALA B 1 893 ? -32.844 -7.609 0.583 1 97.5 893 ALA B N 1
ATOM 14470 C CA . ALA B 1 893 ? -31.484 -7.102 0.516 1 97.5 893 ALA B CA 1
ATOM 14471 C C . ALA B 1 893 ? -30.719 -7.402 1.802 1 97.5 893 ALA B C 1
ATOM 14473 O O . ALA B 1 893 ? -31.25 -7.215 2.902 1 97.5 893 ALA B O 1
ATOM 14474 N N . PRO B 1 894 ? -29.562 -7.895 1.737 1 97.88 894 PRO B N 1
ATOM 14475 C CA . PRO B 1 894 ? -28.75 -8.047 2.949 1 97.88 894 PRO B CA 1
ATOM 14476 C C . PRO B 1 894 ? -28.359 -6.711 3.576 1 97.88 894 PRO B C 1
ATOM 14478 O O . PRO B 1 894 ? -28.281 -5.695 2.877 1 97.88 894 PRO B O 1
ATOM 14481 N N . LEU B 1 895 ? -28.031 -6.68 4.844 1 97.5 895 LEU B N 1
ATOM 14482 C CA . LEU B 1 895 ? -27.75 -5.457 5.59 1 97.5 895 LEU B CA 1
ATOM 14483 C C . LEU B 1 895 ? -26.469 -4.793 5.09 1 97.5 895 LEU B C 1
ATOM 14485 O O . LEU B 1 895 ? -26.359 -3.566 5.113 1 97.5 895 LEU B O 1
ATOM 14489 N N . TRP B 1 896 ? -25.469 -5.562 4.625 1 97.19 896 TRP B N 1
ATOM 14490 C CA . TRP B 1 896 ? -24.219 -4.965 4.145 1 97.19 896 TRP B CA 1
ATOM 14491 C C . TRP B 1 896 ? -24.469 -4.125 2.895 1 97.19 896 TRP B C 1
ATOM 14493 O O . TRP B 1 896 ? -23.672 -3.244 2.564 1 97.19 896 TRP B O 1
ATOM 14503 N N . MET B 1 897 ? -25.562 -4.383 2.131 1 97.69 897 MET B N 1
ATOM 14504 C CA . MET B 1 897 ? -25.906 -3.582 0.958 1 97.69 897 MET B CA 1
ATOM 14505 C C . MET B 1 897 ? -26.672 -2.33 1.36 1 97.69 897 MET B C 1
ATOM 14507 O O . MET B 1 897 ? -26.453 -1.254 0.798 1 97.69 897 MET B O 1
ATOM 14511 N N . THR B 1 898 ? -27.609 -2.451 2.391 1 96.5 898 THR B N 1
ATOM 14512 C CA . THR B 1 898 ? -28.5 -1.354 2.727 1 96.5 898 THR B CA 1
ATOM 14513 C C . THR B 1 898 ? -27.859 -0.409 3.732 1 96.5 898 THR B C 1
ATOM 14515 O O . THR B 1 898 ? -28 0.811 3.623 1 96.5 898 THR B O 1
ATOM 14518 N N . GLU B 1 899 ? -27.062 -1.001 4.652 1 94.25 899 GLU B N 1
ATOM 14519 C CA . GLU B 1 899 ? -26.469 -0.203 5.723 1 94.25 899 GLU B CA 1
ATOM 14520 C C . GLU B 1 899 ? -24.953 -0.078 5.555 1 94.25 899 GLU B C 1
ATOM 14522 O O . GLU B 1 899 ? -24.328 0.758 6.203 1 94.25 899 GLU B O 1
ATOM 14527 N N . GLY B 1 900 ? -24.406 -0.79 4.625 1 94.31 900 GLY B N 1
ATOM 14528 C CA . GLY B 1 900 ? -22.953 -0.858 4.516 1 94.31 900 GLY B CA 1
ATOM 14529 C C . GLY B 1 900 ? -22.297 -1.551 5.695 1 94.31 900 GLY B C 1
ATOM 14530 O O . GLY B 1 900 ? -22.969 -2.217 6.484 1 94.31 900 GLY B O 1
ATOM 14531 N N . LEU B 1 901 ? -21.078 -1.568 5.719 1 95.31 901 LEU B N 1
ATOM 14532 C CA . LEU B 1 901 ? -20.25 -1.979 6.852 1 95.31 901 LEU B CA 1
ATOM 14533 C C . LEU B 1 901 ? -19.359 -0.831 7.324 1 95.31 901 LEU B C 1
ATOM 14535 O O . LEU B 1 901 ? -18.188 -0.749 6.945 1 95.31 901 LEU B O 1
ATOM 14539 N N . PRO B 1 902 ? -19.906 0.021 8.211 1 95.56 902 PRO B N 1
ATOM 14540 C CA . PRO B 1 902 ? -19.125 1.151 8.711 1 95.56 902 PRO B CA 1
ATOM 14541 C C . PRO B 1 902 ? -17.797 0.718 9.344 1 95.56 902 PRO B C 1
ATOM 14543 O O . PRO B 1 902 ? -17.719 -0.358 9.945 1 95.56 902 PRO B O 1
ATOM 14546 N N . ALA B 1 903 ? -16.75 1.549 9.227 1 95.75 903 ALA B N 1
ATOM 14547 C CA . ALA B 1 903 ? -15.422 1.229 9.727 1 95.75 903 ALA B CA 1
ATOM 14548 C C . ALA B 1 903 ? -15.461 0.866 11.211 1 95.75 903 ALA B C 1
ATOM 14550 O O . ALA B 1 903 ? -14.695 0.014 11.664 1 95.75 903 ALA B O 1
ATOM 14551 N N . VAL B 1 904 ? -16.328 1.433 12 1 95.62 904 VAL B N 1
ATOM 14552 C CA . VAL B 1 904 ? -16.406 1.194 13.438 1 95.62 904 VAL B CA 1
ATOM 14553 C C . VAL B 1 904 ? -16.953 -0.209 13.703 1 95.62 904 VAL B C 1
ATOM 14555 O O . VAL B 1 904 ? -16.812 -0.733 14.812 1 95.62 904 VAL B O 1
ATOM 14558 N N . GLU B 1 905 ? -17.594 -0.845 12.656 1 96.56 905 GLU B N 1
ATOM 14559 C CA . GLU B 1 905 ? -18.156 -2.184 12.812 1 96.56 905 GLU B CA 1
ATOM 14560 C C . GLU B 1 905 ? -17.281 -3.23 12.117 1 96.56 905 GLU B C 1
ATOM 14562 O O . GLU B 1 905 ? -17.562 -4.43 12.203 1 96.56 905 GLU B O 1
ATOM 14567 N N . LYS B 1 906 ? -16.266 -2.824 11.43 1 95.12 906 LYS B N 1
ATOM 14568 C CA . LYS B 1 906 ? -15.359 -3.742 10.75 1 95.12 906 LYS B CA 1
ATOM 14569 C C . LYS B 1 906 ? -14.781 -4.766 11.719 1 95.12 906 LYS B C 1
ATOM 14571 O O . LYS B 1 906 ? -14.281 -4.398 12.789 1 95.12 906 LYS B O 1
ATOM 14576 N N . GLY B 1 907 ? -14.852 -6.031 11.375 1 92.75 907 GLY B N 1
ATOM 14577 C CA . GLY B 1 907 ? -14.312 -7.09 12.219 1 92.75 907 GLY B CA 1
ATOM 14578 C C . GLY B 1 907 ? -15.25 -7.488 13.352 1 92.75 907 GLY B C 1
ATOM 14579 O O . GLY B 1 907 ? -15.031 -8.508 14.008 1 92.75 907 GLY B O 1
ATOM 14580 N N . ARG B 1 908 ? -16.344 -6.699 13.586 1 95.25 908 ARG B N 1
ATOM 14581 C CA . ARG B 1 908 ? -17.281 -6.961 14.68 1 95.25 908 ARG B CA 1
ATOM 14582 C C . ARG B 1 908 ? -18.531 -7.66 14.172 1 95.25 908 ARG B C 1
ATOM 14584 O O . ARG B 1 908 ? -19.156 -8.43 14.898 1 95.25 908 ARG B O 1
ATOM 14591 N N . THR B 1 909 ? -18.938 -7.43 12.945 1 96.62 909 THR B N 1
ATOM 14592 C CA . THR B 1 909 ? -20.078 -8.055 12.281 1 96.62 909 THR B CA 1
ATOM 14593 C C . THR B 1 909 ? -19.828 -8.156 10.773 1 96.62 909 THR B C 1
ATOM 14595 O O . THR B 1 909 ? -18.969 -7.445 10.234 1 96.62 909 THR B O 1
ATOM 14598 N N . LEU B 1 910 ? -20.5 -9.133 10.156 1 96.88 910 LEU B N 1
ATOM 14599 C CA . LEU B 1 910 ? -20.375 -9.312 8.711 1 96.88 910 LEU B CA 1
ATOM 14600 C C . LEU B 1 910 ? -21.625 -8.852 7.984 1 96.88 910 LEU B C 1
ATOM 14602 O O . LEU B 1 910 ? -21.609 -8.672 6.762 1 96.88 910 LEU B O 1
ATOM 14606 N N . LYS B 1 911 ? -22.812 -8.742 8.742 1 97 911 LYS B N 1
ATOM 14607 C CA . LYS B 1 911 ? -24.062 -8.172 8.273 1 97 911 LYS B CA 1
ATOM 14608 C C . LYS B 1 911 ? -24.641 -8.961 7.102 1 97 911 LYS B C 1
ATOM 14610 O O . LYS B 1 911 ? -25.125 -8.375 6.129 1 97 911 LYS B O 1
ATOM 14615 N N . TYR B 1 912 ? -24.625 -10.359 7.234 1 95.62 912 TYR B N 1
ATOM 14616 C CA . TYR B 1 912 ? -25.25 -11.25 6.25 1 95.62 912 TYR B CA 1
ATOM 14617 C C . TYR B 1 912 ? -26.766 -11.188 6.332 1 95.62 912 TYR B C 1
ATOM 14619 O O . TYR B 1 912 ? -27.453 -11.617 5.41 1 95.62 912 TYR B O 1
ATOM 14627 N N . GLU B 1 913 ? -27.219 -10.734 7.52 1 95.75 913 GLU B N 1
ATOM 14628 C CA . GLU B 1 913 ? -28.656 -10.766 7.781 1 95.75 913 GLU B CA 1
ATOM 14629 C C . GLU B 1 913 ? -29.438 -10 6.711 1 95.75 913 GLU B C 1
ATOM 14631 O O . GLU B 1 913 ? -28.953 -8.992 6.188 1 95.75 913 GLU B O 1
ATOM 14636 N N . LEU B 1 914 ? -30.609 -10.5 6.441 1 95.06 914 LEU B N 1
ATOM 14637 C CA . LEU B 1 914 ? -31.453 -9.914 5.41 1 95.06 914 LEU B CA 1
ATOM 14638 C C . LEU B 1 914 ? -32.375 -8.852 6.008 1 95.06 914 LEU B C 1
ATOM 14640 O O . LEU B 1 914 ? -32.844 -9 7.137 1 95.06 914 LEU B O 1
ATOM 14644 N N . SER B 1 915 ? -32.469 -7.828 5.277 1 90.5 915 SER B N 1
ATOM 14645 C CA . SER B 1 915 ? -33.375 -6.75 5.707 1 90.5 915 SER B CA 1
ATOM 14646 C C . SER B 1 915 ? -34.812 -7.203 5.727 1 90.5 915 SER B C 1
ATOM 14648 O O . SER B 1 915 ? -35.188 -8.156 5.039 1 90.5 915 SER B O 1
ATOM 14650 N N . GLU B 1 916 ? -35.719 -6.699 6.711 1 78 916 GLU B N 1
ATOM 14651 C CA . GLU B 1 916 ? -37.156 -7.035 6.82 1 78 916 GLU B CA 1
ATOM 14652 C C . GLU B 1 916 ? -37.938 -6.441 5.66 1 78 916 GLU B C 1
ATOM 14654 O O . GLU B 1 916 ? -37.594 -5.375 5.145 1 78 916 GLU B O 1
#

Secondary structure (DSSP, 8-state):
----PPPP-GGGGGG-EEEEEEEE-TTS-EEEEEEEESSS--EEEEEESS-TT-EEEEETEEEEEE-TTSSEEEEEEPPPHHHHHHHHHTT--GGGSPPPEEEEEETTT--EEEE-SEEEEE--SSS--EEEEEEPPP------S---S--------S-EEEEEEETTSSSEEEEEEEEEEEE-TTSSEEEEEEPP-SSSS--EEEEEETTT--EEEEEES-SEEEEEEE-TTSSEEEEEEE-S-TT-SS---EEEEEETTTTEEEEPPGGGGGGSPTTEEE-TTPPPEE-TTS-EEEEEEEEPP---HHHH-TTS-GGGS--EEEEETT-SS-HHHHHHTHHHHHT--EEEEEETTT--EEE---SS--EEE--TT---SEEEEEE-TTTGGGGGT-TT--EEEEEEETTT--EEEEEEEE-S--EE-TTSSEEEEEETTTTEEEEEETTTTEEEESSTT--S--B-TT--SSSPPPB--EEEEBGGG--EEEE-SS-EEEE-TT-GGG-EETTTTHHHHHTEEEEE----TT-SSB-TTS-EEEEEEETTT--EEEEEE-TT-SS--EEEEEESSEEEEEEE-SSSSEEEEEEE-SSS--EEEEEETT-SS-EE-----GGGGGS--EEEEEEEEE-TTS-EEEEEEEEETT--TTS-EEEEEE-SS--GGGTT--------SSS--HHHHHHTT-EEEEE-----TT-HHHHHHHHHHHHHHHHHTTS-EEEEEEEEEEETHHHHHHHHHHHH----SEEEEES----HHHHHT-EETTTTEESHHHHHTSTT---S-TTTSHHHHHHT-GGGGGGG--S-EEEE--TT-SSS-THHHHHHHHHHHHTT--EEEEEETT--SS--SHHHHHHHHHHHHHHHHHHHH-PPPBHHHHT---GGGTTT----PBP-/----PPPP-GGGGGG-EEEEEEEE-TTS-EEEEEEEESSS--EEEEEESS-TT-EEEEETEEEEEE-TTSSEEEEEEPPPHHHHHHHHHTT--GGGSPPPEEEEEETTT--EEEE-SEEEEE--SSS--EEEEEEPPP------S---S--------S-EEEEEEETTSSSEEEEEEEEEEEE-TTSSEEEEEEPP-SSSS--EEEEEETTT--EEEEEES-SEEEEEEE-TTSSEEEEEEE-S-TT-SS---EEEEEETTTTEEEEPPGGGGGGSPTTEEE-TTPPPEE-TTS-EEEEEEEEPP---HHHH-TTS-GGGS--EEEEETT-SS-HHHHHHTHHHHHT--EEEEEETTT--EEE---SS--EEE--TT---SEEEEEE-GGGGGGGGT-TT--EEEEEEETTT--EEEEEEEE-S--EE-TTSSEEEEEETTTTEEEEEETTTTEEEESSTT--S--B-TT--SSSPPPB--EEEEBGGG--EEEE-SS-EEEE-TT-GGG-EETTTTHHHHHTEEEEE----TT-SSB-TTS-EEEEEEETTT--EEEEEE-TT-SS--EEEEEESSEEEEEEE-SSSSEEEEEEE-SSS--EEEEEETT-TT-EE-----GGGGGS--EEEEEEEEE-TTS-EEEEEEEEETT--TTS-EEEEEE-SS--GGGTT--------SSS--HHHHHHTT-EEEEE-----TT-HHHHHHHHHHHHHHHHHTTS-EEEEEEEEEEETHHHHHHHHHHHH----SEEEEES----HHHHHT-EETTTTEESHHHHHTSTT---S-TTTSHHHHHHT-GGGGGGG--S-EEEE--TT-SSS-THHHHHHHHHHHHTT--EEEEEETT--SS--SHHHHHHHHHHHHHHHHHHHH-PPPBHHHHT---GGGTTT----PBP-

InterPro domains:
  IPR001375 Peptidase S9, prolyl oligopeptidase, catalytic domain [PF00326] (710-889)
  IPR011042 Six-bladed beta-propeller, TolB-like [G3DSA:2.120.10.30] (145-369)
  IPR029058 Alpha/Beta hydrolase fold [G3DSA:3.40.50.1820] (618-895)
  IPR029058 Alpha/Beta hydrolase fold [SSF53474] (632-889)

Nearest PDB structures (foldseek):
  5jrl-assembly2_D-2  TM=5.094E-01  e=4.849E-27  Sphingopyxis alaskensis RB2256
  7c72-assembly2_B  TM=5.311E-01  e=5.464E-26  Mycobacterium tuberculosis
  3ddu-assembly1_A  TM=5.326E-01  e=1.555E-23  Homo sapiens
  5uzw-assembly2_B  TM=5.171E-01  e=1.339E-22  Gypsophila vaccaria
  6agq-assembly1_C  TM=6.745E-01  e=1.559E-09  Paenibacillus sp. R4

Solvent-accessible surface area (backbone atoms only — not comparable to full-atom values): 94991 Å² total; per-residue (Å²): 125,84,76,82,51,49,50,64,54,82,76,52,28,35,71,40,46,48,78,44,76,75,46,65,23,42,62,26,53,38,35,35,33,32,41,30,34,70,55,62,68,27,23,26,42,38,23,34,52,92,45,39,85,54,62,48,74,38,75,27,25,43,73,77,47,63,37,70,85,56,46,34,37,36,31,36,28,53,49,58,46,69,60,49,52,53,40,45,68,71,63,54,53,78,88,76,45,76,58,26,24,34,37,42,32,34,63,86,80,65,48,73,46,75,45,72,44,38,68,49,71,52,60,35,78,74,27,44,68,47,37,37,38,34,36,44,82,77,80,76,74,76,68,78,72,68,78,72,77,82,71,71,74,80,69,74,47,88,22,24,43,31,40,38,25,33,85,86,56,83,49,72,45,77,43,70,31,37,63,48,72,51,58,8,36,51,34,52,28,35,40,40,29,32,35,45,43,49,94,85,42,46,19,31,35,32,40,30,37,62,88,79,62,52,71,43,77,74,46,66,74,38,63,44,78,42,59,71,31,61,25,59,82,43,48,34,37,36,33,34,35,24,74,45,59,92,80,48,90,76,65,62,45,45,55,35,39,34,35,61,89,72,70,44,78,41,63,69,52,74,81,38,55,70,50,38,67,82,70,47,36,56,28,86,74,34,66,52,47,53,27,62,84,62,48,35,40,36,36,24,33,18,73,46,91,82,86,42,71,64,54,68,41,73,86,58,48,79,91,53,55,59,53,62,46,45,35,44,50,80,40,49,61,49,47,54,26,33,53,73,38,23,67,61,62,70,56,47,53,29,44,28,38,28,34,66,84,80,58,52,47,29,44,56,30,48,95,70,42,63,42,68,50,67,52,96,60,34,71,63,65,51,37,37,30,41,34,39,73,94,39,36,56,45,49,41,49,34,88,70,50,34,23,31,34,26,46,28,36,61,78,77,33,49,70,43,81,73,46,72,60,39,36,57,66,73,41,74,40,82,69,67,52,36,40,36,28,51,34,39,92,70,65,36,41,37,31,37,34,62,88,78,67,42,79,42,70,52,46,77,70,51,96,70,49,47,40,49,87,78,64,55,40,58,47,71,55,52,63,60,52,62,76,47,32,30,67,83,58,53,32,41,33,37,26,33,74,20,30,37,34,42,24,35,80,93,44,31,79,70,45,42,53,28,30,68,54,47,18,63,76,65,45,24,29,50,45,74,59,83,67,50,90,85,55,79,42,50,60,85,87,50,87,43,43,24,39,37,41,28,76,83,80,50,30,20,30,37,26,41,45,30,94,81,44,82,44,57,58,41,80,44,42,75,42,90,27,36,61,48,75,72,44,51,20,82,70,38,59,27,31,37,32,28,42,18,21,58,76,36,69,64,36,43,28,33,34,43,85,63,47,76,68,66,41,75,52,55,81,74,57,76,67,56,79,60,34,27,43,45,48,70,45,82,46,75,39,55,26,78,84,67,48,80,41,45,19,34,42,34,34,28,58,82,65,53,78,91,43,66,26,36,36,39,36,40,49,71,47,72,52,47,83,49,65,29,48,56,62,76,62,51,63,26,44,65,54,84,47,64,50,42,44,15,19,63,58,25,32,36,41,29,45,31,49,65,53,46,74,36,37,42,48,62,20,44,47,36,25,48,53,42,41,52,52,55,57,43,69,70,61,32,44,32,74,84,21,23,32,39,40,17,42,43,72,15,2,23,46,44,49,34,44,38,45,75,43,78,71,35,60,33,36,33,26,17,39,23,58,19,43,47,72,58,47,34,39,29,53,18,62,68,65,22,40,46,35,33,22,36,33,31,23,35,86,54,11,45,52,46,52,68,79,79,36,47,64,47,37,53,74,57,12,30,54,77,39,36,85,56,37,76,47,35,37,44,30,41,33,18,78,45,17,24,68,54,51,35,62,29,36,43,36,38,50,42,44,28,32,75,63,70,26,58,36,36,40,40,29,39,64,85,23,35,71,50,46,76,52,65,48,50,10,43,51,48,43,52,50,55,50,48,54,50,35,24,70,50,70,65,43,60,52,33,32,39,76,78,69,35,49,52,50,79,41,51,71,31,56,81,45,75,54,59,48,135,127,86,75,81,52,49,52,62,54,83,76,53,27,34,71,38,46,47,76,46,74,74,45,65,24,42,64,27,53,36,35,34,35,32,43,30,34,70,56,64,67,28,22,27,42,39,23,35,52,92,46,40,85,54,62,47,74,38,77,27,24,45,73,77,46,65,37,71,84,58,48,36,37,36,30,36,28,51,50,58,45,67,59,48,52,54,40,44,66,69,64,53,53,78,90,75,45,77,58,27,25,34,38,41,32,35,64,86,79,65,48,73,46,75,45,75,46,38,68,49,70,51,61,34,78,74,26,44,69,47,37,38,36,35,35,44,83,77,79,77,73,77,68,76,75,65,79,69,77,78,70,71,76,77,66,74,47,90,23,23,43,30,40,38,24,34,85,87,57,83,49,72,46,79,44,70,30,37,63,48,72,50,60,9,35,52,34,51,29,34,42,37,29,32,34,43,43,51,94,84,42,46,20,30,34,31,41,30,36,63,88,79,60,51,71,41,78,74,46,67,77,37,62,46,76,44,58,72,31,60,24,60,84,44,48,36,39,35,33,34,36,23,74,45,59,93,82,48,91,77,66,63,46,45,55,36,40,33,34,62,88,71,69,43,79,41,64,69,52,73,82,37,55,71,50,38,67,81,70,47,36,55,29,89,74,34,67,51,47,53,27,63,84,62,49,34,39,36,36,24,34,19,74,44,90,82,89,43,70,65,53,69,42,74,86,58,49,79,91,52,56,57,55,62,47,46,36,45,49,79,40,50,60,49,48,54,26,33,54,72,40,24,66,59,63,69,57,47,53,30,44,28,38,28,34,66,86,81,57,51,48,28,44,56,32,48,96,69,43,64,41,68,51,67,53,94,62,35,72,64,66,51,36,39,30,40,34,39,72,94,39,35,57,46,48,40,49,33,89,69,49,32,24,32,34,27,46,28,36,61,78,76,32,48,71,42,80,73,45,73,59,39,35,58,67,73,41,73,40,82,67,66,52,34,38,34,28,52,34,40,94,70,64,36,40,36,32,37,33,62,88,77,67,42,78,41,67,51,45,77,69,51,98,72,49,44,40,48,86,80,65,54,41,56,46,72,55,53,63,59,53,61,76,45,31,28,67,81,58,53,32,43,32,37,25,31,74,20,30,39,35,41,26,35,79,93,44,32,78,70,46,40,52,26,29,67,55,47,18,62,76,65,45,24,30,49,43,74,57,83,66,51,90,85,54,79,43,50,60,86,86,49,87,41,42,23,39,36,41,27,76,83,81,52,26,20,29,36,26,41,45,30,94,81,44,82,44,58,57,41,79,44,42,74,43,90,28,37,61,47,76,73,43,50,18,80,69,37,60,28,30,36,32,27,44,17,21,58,77,37,70,64,36,44,29,33,32,42,86,62,47,77,68,65,41,77,54,57,82,75,56,73,67,56,80,58,35,27,44,46,48,69,44,82,45,76,41,54,28,78,85,67,48,80,42,45,19,35,42,32,35,29,60,81,64,53,77,90,41,67,25,36,36,40,35,40,50,71,47,73,52,46,84,50,65,28,48,55,60,76,61,50,63,26,45,64,56,84,46,66,49,42,44,15,19,64,58,24,31,38,39,31,45,31,48,66,52,46,74,37,37,42,48,61,20,44,46,35,24,46,54,41,40,52,54,54,58,44,68,71,62,32,44,32,74,84,20,23,31,40,39,16,41,44,73,14,2,22,46,43,50,36,46,37,43,74,44,76,72,34,58,33,34,35,27,17,40,22,58,21,42,46,72,56,48,34,38,30,53,18,62,70,64,22,40,47,36,32,22,36,33,31,23,36,87,54,10,46,53,45,54,68,78,78,36,47,64,45,36,52,72,57,11,32,55,76,39,37,84,55,38,74,49,36,37,44,30,40,33,18,78,46,18,24,67,54,54,34,62,28,37,42,35,40,49,43,43,29,33,77,63,69,26,59,37,36,40,40,28,38,63,86,23,35,70,49,47,75,53,64,49,50,11,43,50,47,42,53,51,53,51,48,54,51,37,25,71,49,70,66,43,59,53,32,34,42,78,77,69,36,50,53,50,78,41,51,71,30,55,80,45,76,53,61,48,133

Sequence (1832 aa):
MAQQKPSLVHEDYDRWNSLSSVQLSKDGQWVGYEISPQEGDGRIEVANHDQPASKIIIPRGAHLSFSHNNKWAVGKINAEYDTVRMLKLKGKKSKDLPKDSLFILSLASGTIETIPQVKSFKTPKKSGDWLAILMEKTKEKKDTTAADSTKKAVLKTDGTDLIVRTYDGMTNYTLSRVDEYGFSENGQKLFYVLASQDTLENAALGIMDLETGEQQLLDSGKTKYSQVSLSRNGKALAYLATADSAKSKKPYYTLYAYSSKKNEISELPESQKKALMEDSRISENGSLSFSYDEERLFFEVSDDYKTFDYEEDSTILEDERVSLDIWGWQDAEIQPMQLLNKDKESKKGYLAVMDLKNGKVTQLEDKTVTSIRLDPKRKLEVAYGTDDNPYRINYSWDIQVGRDVYWVDLKSGDKKLVAKEVQGYPELSPAGKFLTWYSYPDSAWIAYDAKSSSLINLTAAIEDNFYDQIHDSPSMPRSYGSAGWTEGDEEFLVYSQYDIWKIDPSSPDKAVNITLGSGNREETSYRVEDLDEELEYINAKAPLILSAFNDKTKKSGYFKGDLEAKSAPVSLVYSDHQYFELLKAEESEAIVLRRSTFEEYPEVYVGDMGFENLEKVSETNPQQAEVNWGTVELTEYVTLKGDSLQGLIYKPEDFDASKKYPLMVYFYERSSDRLHRYISPSPSASTINISYFVSNGYVVFVPDIKYDIGHPGKSAYDCIVPGVLSVAEKGYIDTDNMAIQGQSWGGYQVAYLITQTDMFKAAGSGAPVANMTSAYGGIRWGTGMSRMFQYEQTQSRIGGTLWEKPMEYIENSPLFYADQVHTPVLIMHNDEDGAVPWYQGIEFFMALKRNRTPAWLLVYNGEDHNLRLRKNRKDLSIRLSQFFDYYLKGAPAPLWMTEGLPAVEKGRTLKYELSEMAQQKPSLVHEDYDRWNSLSSVQLSKDGQWVGYEISPQEGDGRIEVANHDQPASKIIIPRGAHLSFSHNNKWAVGKINAEYDTVRMLKLKGKKSKDLPKDSLFILSLASGTIETIPQVKSFKTPKKSGDWLAILMEKTKEKKDTTAADSTKKAVLKTDGTDLIVRTYDGMTNYTLSRVDEYGFSENGQKLFYVLASQDTLENAALGIMDLETGEQQLLDSGKTKYSQVSLSRNGKALAYLATADSAKSKKPYYTLYAYSSKKNEISELPESQKKALMEDSRISENGSLSFSYDEERLFFEVSDDYKTFDYEEDSTILEDERVSLDIWGWQDAEIQPMQLLNKDKESKKGYLAVMDLKNGKVTQLEDKTVTSIRLDPKRKLEVAYGTDDNPYRINYSWDIQVGRDVYWVDLKSGDKKLVAKEVQGYPELSPAGKFLTWYSYPDSAWIAYDAKSSSLINLTAAIEDNFYDQIHDSPSMPRSYGSAGWTEGDEEFLVYSQYDIWKIDPSSPDKAVNITLGSGNREETSYRVEDLDEELEYINAKAPLILSAFNDKTKKSGYFKGDLEAKSAPVSLVYSDHQYFELLKAEESEAIVLRRSTFEEYPEVYVGDMGFENLEKVSETNPQQAEVNWGTVELTEYVTLKGDSLQGLIYKPEDFDASKKYPLMVYFYERSSDRLHRYISPSPSASTINISYFVSNGYVVFVPDIKYDIGHPGKSAYDCIVPGVLSVAEKGYIDTDNMAIQGQSWGGYQVAYLITQTDMFKAAGSGAPVANMTSAYGGIRWGTGMSRMFQYEQTQSRIGGTLWEKPMEYIENSPLFYADQVHTPVLIMHNDEDGAVPWYQGIEFFMALKRNRTPAWLLVYNGEDHNLRLRKNRKDLSIRLSQFFDYYLKGAPAPLWMTEGLPAVEKGRTLKYELSE

Radius of gyration: 41.46 Å; Cα contacts (8 Å, |Δi|>4): 4478; chains: 2; bounding box: 89×120×101 Å